Protein 1Y7N (pdb70)

Solvent-accessible surface area: 5047 Å² total; per-residue (Å²): 178,60,155,75,101,39,54,72,0,68,0,154,5,81,64,84,228,116,119,18,22,22,61,26,105,96,0,59,2,75,55,31,134,160,55,15,23,0,49,192,12,32,0,101,80,33,28,46,1,17,30,0,69,63,90,72,0,79,97,30,84,96,111,87,1,61,110,38,4,40,84,18,64,22,99,0,99,0,48,0,37,62,37,109

Sequence (84 aa):
ETMGNVTTVLIRRPDLRYQLGFSVQNGIICSLMRGGIAERGGVRVGHRIIEINGQSVVATPHEKIVHILSNAVGEIHMKTMPAAETMGNVTTVLIRRPDLRYQLGFSVQNGIICSLMRGGIAERGGVRVGHRIIEINGQSVVATPHEKIVHILSNAVGEIHMKTMPAAETMGNVTTVLIRRPDLRYQLGFSVQNGIICSLMRGGIAERGGVRVGHRIIEINGQSVVATPHEKIVHILSNAVGEIHMKTMPAAETMGNVTTVLIRRPDLRYQLGFSVQNGIICSLMRGGIAERGGVRVGHRIIEINGQSVVATPHEKIVHILSNAVGEIHMKTMPAAETMGNVTTVLIRRPDLRYQLGFSVQNGIICSLMRGGIAERGGVRVGHRIIEINGQSVVATPHEKIVHILSNAVGEIHMKTMPAAETMGNVTTVLIRRPDLRYQLGFSVQNGIICSLMRGGIAERGGVRVGHRIIEINGQSVVATPHEKIVHILSNAVGEIHMKTMPAAETMGNVTTVLIRRPDLRYQLGFSVQNGIICSLMRGGIAERGGVRVGHRIIEINGQSVVATPHEKIVHILSNAVGEIHMKTMPAAETMGNVTTVLIRRPDLRYQLGFSVQNGIICSLMRGGIAERGGVRVGHRIIEINGQSVVATPHEKIVHILSNAVGEIHMKTMPAAETMGNVTTVLIRRPDLRYQLGFSVQNGIICSLMRGGIAERGGVRVGHRIIEINGQSVVATPHEKIVHILSNAVGEIHMKTMPAAETMGNVTTVLIRRPDLRYQLGFSVQNGIICSLMRGGIAERGGVRVGHRIIEINGQSVVATPHEKIVHILSNAVGEIHMKTMPAAETMGNVTTVLIRRPDLRYQLGFSVQNGIICSLMRGGIAERGGVRVGHRIIEINGQSVVATPHEKIVHILSNAVGEIHMKTMPAAETMGNVTTVLIRRPDLRYQLGFSVQNGIICSLMRGGIAERGGVRVGHRIIEINGQSVVATPHEKIVHILSNAVGEIHMKTMPAAETMGNVTTVLIRRPDLRYQLGFSVQNGIICSLMRGGIAERGGVRVGHRIIEINGQSVVATPHEKIVHILSNAVGEIHMKTMPAAETMGNVTTVLIRRPDLRYQLGFSVQNGIICSLMRGGIAERGGVRVGHRIIEINGQSVVATPHEKIVHILSNAVGEIHMKTMPAAETMGNVTTVLIRRPDLRYQLGFSVQNGIICSLMRGGIAERGGVRVGHRIIEINGQSVVATPHEKIVHILSNAVGEIHMKTMPAAETMGNVTTVLIRRPDLRYQLGFSVQNGIICSLMRGGIAERGGVRVGHRIIEINGQSVVATPHEKIVHILSNAVGEIHMKTMPAAETMGNVTTVLIRRPDLRYQLGFSVQNGIICSLMRGGIAERGGVRVGHRIIEINGQSVVATPHEKIVHILSNAVGEIHMKTMPAAETMGNVTTVLIRRPDLRYQLGFSVQNGIICSLMRGGIAERGGVRVGHRIIEINGQSVVATPHEKIVHILSNAVGEIHMKTMPAAETMGNVTTVLIRRPDLRYQLGFSVQNGIICSLMRGGIAERGGVRVGHRIIEINGQSVVATPHEKIVHILSNAVGEIHMKTMPAAETMGNVTTVLIRRPDLRYQLGFSVQNGIICSLMRGGIAERGGVRVGHRIIEINGQSVVATPHEKIVHILSNAVGEIHMKTMPAA

Organism: Homo sapiens (NCBI:txid9606)

Secondary structure (DSSP, 8-state):
---SS-EEEEEEESSTTS---EEEETTEEEEE-TTSHHHHHT--SS-EEEEETTEE-TTS-HHHHHHHHHH--EEEEEEEE---

Structure (mmCIF, N/CA/C/O backbone):
data_1Y7N
#
_entry.id   1Y7N
#
loop_
_atom_site.group_PDB
_atom_site.id
_atom_site.type_symbol
_atom_site.label_atom_id
_atom_site.label_alt_id
_atom_site.label_comp_id
_atom_site.label_asym_id
_atom_site.label_entity_id
_atom_site.label_seq_id
_atom_site.pdbx_PDB_ins_code
_atom_site.Cartn_x
_atom_site.Cartn_y
_atom_site.Cartn_z
_atom_site.occupancy
_atom_site.B_iso_or_equiv
_atom_site.auth_seq_id
_atom_site.auth_comp_id
_atom_site.auth_asym_id
_atom_site.auth_atom_id
_atom_site.pdbx_PDB_model_num
ATOM 1 N N . GLU A 1 7 ? 19.697 -1.073 11.844 1.00 0.00 7 GLU A N 1
ATOM 2 C CA . GLU A 1 7 ? 18.644 -2.060 12.044 1.00 0.00 7 GLU A CA 1
ATOM 3 C C . GLU A 1 7 ? 17.676 -1.968 10.897 1.00 0.00 7 GLU A C 1
ATOM 4 O O . GLU A 1 7 ? 17.705 -0.975 10.157 1.00 0.00 7 GLU A O 1
ATOM 16 N N . THR A 1 8 ? 16.840 -2.990 10.746 1.00 0.00 8 THR A N 1
ATOM 17 C CA . THR A 1 8 ? 15.864 -3.074 9.686 1.00 0.00 8 THR A CA 1
ATOM 18 C C . THR A 1 8 ? 16.568 -3.075 8.314 1.00 0.00 8 THR A C 1
ATOM 19 O O . THR A 1 8 ? 16.678 -2.042 7.626 1.00 0.00 8 THR A O 1
ATOM 30 N N . MET A 1 9 ? 17.119 -4.216 7.976 1.00 0.00 9 MET A N 1
ATOM 31 C CA . MET A 1 9 ? 17.915 -4.365 6.772 1.00 0.00 9 MET A CA 1
ATOM 32 C C . MET A 1 9 ? 17.295 -5.392 5.841 1.00 0.00 9 MET A C 1
ATOM 33 O O . MET A 1 9 ? 16.749 -6.403 6.295 1.00 0.00 9 MET A O 1
ATOM 47 N N . GLY A 1 10 ? 17.352 -5.123 4.563 1.00 0.00 10 GLY A N 1
ATOM 48 C CA . GLY A 1 10 ? 17.012 -6.115 3.588 1.00 0.00 10 GLY A CA 1
ATOM 49 C C . GLY A 1 10 ? 15.608 -6.039 3.103 1.00 0.00 10 GLY A C 1
ATOM 50 O O . GLY A 1 10 ? 15.151 -4.995 2.628 1.00 0.00 10 GLY A O 1
ATOM 54 N N . ASN A 1 11 ? 14.919 -7.132 3.205 1.00 0.00 11 ASN A N 1
ATOM 55 C CA . ASN A 1 11 ? 13.574 -7.209 2.716 1.00 0.00 11 ASN A CA 1
ATOM 56 C C . ASN A 1 11 ? 12.600 -6.975 3.821 1.00 0.00 11 ASN A C 1
ATOM 57 O O . ASN A 1 11 ? 12.214 -7.891 4.536 1.00 0.00 11 ASN A O 1
ATOM 68 N N . VAL A 1 12 ? 12.236 -5.742 3.971 1.00 0.00 12 VAL A N 1
ATOM 69 C CA . VAL A 1 12 ? 11.342 -5.314 4.976 1.00 0.00 12 VAL A CA 1
ATOM 70 C C . VAL A 1 12 ? 10.259 -4.506 4.334 1.00 0.00 12 VAL A C 1
ATOM 71 O O . VAL A 1 12 ? 10.507 -3.570 3.565 1.00 0.00 12 VAL A O 1
ATOM 84 N N . THR A 1 13 ? 9.106 -4.901 4.614 1.00 0.00 13 THR A N 1
ATOM 85 C CA . THR A 1 13 ? 7.932 -4.336 4.133 1.00 0.00 13 THR A CA 1
ATOM 86 C C . THR A 1 13 ? 7.155 -3.816 5.318 1.00 0.00 13 THR A C 1
ATOM 87 O O . THR A 1 13 ? 6.625 -4.593 6.135 1.00 0.00 13 THR A O 1
ATOM 98 N N . THR A 1 14 ? 7.132 -2.549 5.445 1.00 0.00 14 THR A N 1
ATOM 99 C CA . THR A 1 14 ? 6.464 -1.931 6.510 1.00 0.00 14 THR A CA 1
ATOM 100 C C . THR A 1 14 ? 4.962 -1.891 6.226 1.00 0.00 14 THR A C 1
ATOM 101 O O . THR A 1 14 ? 4.525 -1.682 5.076 1.00 0.00 14 THR A O 1
ATOM 112 N N . VAL A 1 15 ? 4.200 -2.117 7.244 1.00 0.00 15 VAL A N 1
ATOM 113 C CA . VAL A 1 15 ? 2.786 -2.153 7.165 1.00 0.00 15 VAL A CA 1
ATOM 114 C C . VAL A 1 15 ? 2.218 -1.154 8.097 1.00 0.00 15 VAL A C 1
ATOM 115 O O . VAL A 1 15 ? 2.707 -0.996 9.220 1.00 0.00 15 VAL A O 1
ATOM 128 N N . LEU A 1 16 ? 1.242 -0.447 7.643 1.00 0.00 16 LEU A N 1
ATOM 129 C CA . LEU A 1 16 ? 0.552 0.423 8.489 1.00 0.00 16 LEU A CA 1
ATOM 130 C C . LEU A 1 16 ? -0.865 -0.032 8.622 1.00 0.00 16 LEU A C 1
ATOM 131 O O . LEU A 1 16 ? -1.625 -0.045 7.654 1.00 0.00 16 LEU A O 1
ATOM 147 N N . ILE A 1 17 ? -1.207 -0.390 9.787 1.00 0.00 17 ILE A N 1
ATOM 148 C CA . ILE A 1 17 ? -2.533 -0.763 10.110 1.00 0.00 17 ILE A CA 1
ATOM 149 C C . ILE A 1 17 ? -3.175 0.422 10.732 1.00 0.00 17 ILE A C 1
ATOM 150 O O . ILE A 1 17 ? -2.558 1.095 11.537 1.00 0.00 17 ILE A O 1
ATOM 166 N N . ARG A 1 18 ? -4.335 0.763 10.275 1.00 0.00 18 ARG A N 1
ATOM 167 C CA . ARG A 1 18 ? -5.070 1.767 10.933 1.00 0.00 18 ARG A CA 1
ATOM 168 C C . ARG A 1 18 ? -6.311 1.170 11.481 1.00 0.00 18 ARG A C 1
ATOM 169 O O . ARG A 1 18 ? -7.286 0.903 10.773 1.00 0.00 18 ARG A O 1
ATOM 190 N N . ARG A 1 19 ? -6.239 0.935 12.732 1.00 0.00 19 ARG A N 1
ATOM 191 C CA . ARG A 1 19 ? -7.260 0.265 13.474 1.00 0.00 19 ARG A CA 1
ATOM 192 C C . ARG A 1 19 ? -8.134 1.247 14.257 1.00 0.00 19 ARG A C 1
ATOM 193 O O . ARG A 1 19 ? -7.638 1.981 15.105 1.00 0.00 19 ARG A O 1
ATOM 214 N N . PRO A 1 20 ? -9.439 1.277 13.974 1.00 0.00 20 PRO A N 1
ATOM 215 C CA . PRO A 1 20 ? -10.395 2.143 14.690 1.00 0.00 20 PRO A CA 1
ATOM 216 C C . PRO A 1 20 ? -10.453 1.853 16.206 1.00 0.00 20 PRO A C 1
ATOM 217 O O . PRO A 1 20 ? -10.362 2.769 17.022 1.00 0.00 20 PRO A O 1
ATOM 228 N N . ASP A 1 21 ? -10.578 0.582 16.564 1.00 0.00 21 ASP A N 1
ATOM 229 C CA . ASP A 1 21 ? -10.701 0.159 17.961 1.00 0.00 21 ASP A CA 1
ATOM 230 C C . ASP A 1 21 ? -10.477 -1.346 18.061 1.00 0.00 21 ASP A C 1
ATOM 231 O O . ASP A 1 21 ? -10.178 -2.000 17.044 1.00 0.00 21 ASP A O 1
ATOM 240 N N . LEU A 1 22 ? -10.653 -1.904 19.253 1.00 0.00 22 LEU A N 1
ATOM 241 C CA . LEU A 1 22 ? -10.333 -3.297 19.530 1.00 0.00 22 LEU A CA 1
ATOM 242 C C . LEU A 1 22 ? -11.290 -4.297 18.949 1.00 0.00 22 LEU A C 1
ATOM 243 O O . LEU A 1 22 ? -10.991 -5.495 18.917 1.00 0.00 22 LEU A O 1
ATOM 259 N N . ARG A 1 23 ? -12.404 -3.845 18.475 1.00 0.00 23 ARG A N 1
ATOM 260 C CA . ARG A 1 23 ? -13.356 -4.744 17.857 1.00 0.00 23 ARG A CA 1
ATOM 261 C C . ARG A 1 23 ? -13.048 -4.935 16.399 1.00 0.00 23 ARG A C 1
ATOM 262 O O . ARG A 1 23 ? -13.555 -5.853 15.741 1.00 0.00 23 ARG A O 1
ATOM 283 N N . TYR A 1 24 ? -12.180 -4.095 15.906 1.00 0.00 24 TYR A N 1
ATOM 284 C CA . TYR A 1 24 ? -11.692 -4.230 14.572 1.00 0.00 24 TYR A CA 1
ATOM 285 C C . TYR A 1 24 ? -10.402 -4.933 14.670 1.00 0.00 24 TYR A C 1
ATOM 286 O O . TYR A 1 24 ? -9.380 -4.313 14.887 1.00 0.00 24 TYR A O 1
ATOM 304 N N . GLN A 1 25 ? -10.444 -6.217 14.613 1.00 0.00 25 GLN A N 1
ATOM 305 C CA . GLN A 1 25 ? -9.257 -6.975 14.746 1.00 0.00 25 GLN A CA 1
ATOM 306 C C . GLN A 1 25 ? -8.476 -6.939 13.465 1.00 0.00 25 GLN A C 1
ATOM 307 O O . GLN A 1 25 ? -9.037 -6.625 12.408 1.00 0.00 25 GLN A O 1
ATOM 321 N N . LEU A 1 26 ? -7.209 -7.278 13.577 1.00 0.00 26 LEU A N 1
ATOM 322 C CA . LEU A 1 26 ? -6.199 -7.151 12.523 1.00 0.00 26 LEU A CA 1
ATOM 323 C C . LEU A 1 26 ? -6.717 -7.668 11.186 1.00 0.00 26 LEU A C 1
ATOM 324 O O . LEU A 1 26 ? -6.619 -6.988 10.168 1.00 0.00 26 LEU A O 1
ATOM 340 N N . GLY A 1 27 ? -7.286 -8.844 11.195 1.00 0.00 27 GLY A N 1
ATOM 341 C CA . GLY A 1 27 ? -7.822 -9.382 9.982 1.00 0.00 27 GLY A CA 1
ATOM 342 C C . GLY A 1 27 ? -6.861 -10.320 9.325 1.00 0.00 27 GLY A C 1
ATOM 343 O O . GLY A 1 27 ? -7.014 -10.655 8.159 1.00 0.00 27 GLY A O 1
ATOM 347 N N . PHE A 1 28 ? -5.851 -10.717 10.049 1.00 0.00 28 PHE A N 1
ATOM 348 C CA . PHE A 1 28 ? -4.934 -11.686 9.545 1.00 0.00 28 PHE A CA 1
ATOM 349 C C . PHE A 1 28 ? -4.623 -12.672 10.639 1.00 0.00 28 PHE A C 1
ATOM 350 O O . PHE A 1 28 ? -4.661 -12.331 11.830 1.00 0.00 28 PHE A O 1
ATOM 367 N N . SER A 1 29 ? -4.369 -13.869 10.255 1.00 0.00 29 SER A N 1
ATOM 368 C CA . SER A 1 29 ? -4.058 -14.917 11.173 1.00 0.00 29 SER A CA 1
ATOM 369 C C . SER A 1 29 ? -2.556 -15.034 11.249 1.00 0.00 29 SER A C 1
ATOM 370 O O . SER A 1 29 ? -1.899 -15.241 10.218 1.00 0.00 29 SER A O 1
ATOM 378 N N . VAL A 1 30 ? -2.007 -14.900 12.419 1.00 0.00 30 VAL A N 1
ATOM 379 C CA . VAL A 1 30 ? -0.586 -14.959 12.559 1.00 0.00 30 VAL A CA 1
ATOM 380 C C . VAL A 1 30 ? -0.236 -16.100 13.499 1.00 0.00 30 VAL A C 1
ATOM 381 O O . VAL A 1 30 ? -0.982 -16.392 14.439 1.00 0.00 30 VAL A O 1
ATOM 394 N N . GLN A 1 31 ? 0.831 -16.775 13.224 1.00 0.00 31 GLN A N 1
ATOM 395 C CA . GLN A 1 31 ? 1.316 -17.777 14.117 1.00 0.00 31 GLN A CA 1
ATOM 396 C C . GLN A 1 31 ? 2.786 -17.541 14.335 1.00 0.00 31 GLN A C 1
ATOM 397 O O . GLN A 1 31 ? 3.561 -17.526 13.390 1.00 0.00 31 GLN A O 1
ATOM 411 N N . ASN A 1 32 ? 3.137 -17.202 15.574 1.00 0.00 32 ASN A N 1
ATOM 412 C CA . ASN A 1 32 ? 4.547 -16.972 15.989 1.00 0.00 32 ASN A CA 1
ATOM 413 C C . ASN A 1 32 ? 5.170 -15.777 15.295 1.00 0.00 32 ASN A C 1
ATOM 414 O O . ASN A 1 32 ? 6.371 -15.590 15.338 1.00 0.00 32 ASN A O 1
ATOM 425 N N . GLY A 1 33 ? 4.339 -14.962 14.685 1.00 0.00 33 GLY A N 1
ATOM 426 C CA . GLY A 1 33 ? 4.829 -13.804 13.996 1.00 0.00 33 GLY A CA 1
ATOM 427 C C . GLY A 1 33 ? 4.744 -13.967 12.500 1.00 0.00 33 GLY A C 1
ATOM 428 O O . GLY A 1 33 ? 5.041 -13.056 11.760 1.00 0.00 33 GLY A O 1
ATOM 432 N N . ILE A 1 34 ? 4.316 -15.119 12.045 1.00 0.00 34 ILE A N 1
ATOM 433 C CA . ILE A 1 34 ? 4.211 -15.353 10.613 1.00 0.00 34 ILE A CA 1
ATOM 434 C C . ILE A 1 34 ? 2.754 -15.420 10.183 1.00 0.00 34 ILE A C 1
ATOM 435 O O . ILE A 1 34 ? 1.948 -16.175 10.746 1.00 0.00 34 ILE A O 1
ATOM 451 N N . ILE A 1 35 ? 2.430 -14.583 9.235 1.00 0.00 35 ILE A N 1
ATOM 452 C CA . ILE A 1 35 ? 1.103 -14.443 8.684 1.00 0.00 35 ILE A CA 1
ATOM 453 C C . ILE A 1 35 ? 0.723 -15.682 7.880 1.00 0.00 35 ILE A C 1
ATOM 454 O O . ILE A 1 35 ? 1.367 -16.002 6.863 1.00 0.00 35 ILE A O 1
ATOM 470 N N . CYS A 1 36 ? -0.297 -16.363 8.340 1.00 0.00 36 CYS A N 1
ATOM 471 C CA . CYS A 1 36 ? -0.771 -17.591 7.738 1.00 0.00 36 CYS A CA 1
ATOM 472 C C . CYS A 1 36 ? -1.960 -17.339 6.805 1.00 0.00 36 CYS A C 1
ATOM 473 O O . CYS A 1 36 ? -2.118 -18.014 5.797 1.00 0.00 36 CYS A O 1
ATOM 481 N N . SER A 1 37 ? -2.776 -16.354 7.121 1.00 0.00 37 SER A N 1
ATOM 482 C CA . SER A 1 37 ? -3.966 -16.102 6.343 1.00 0.00 37 SER A CA 1
ATOM 483 C C . SER A 1 37 ? -4.369 -14.642 6.492 1.00 0.00 37 SER A C 1
ATOM 484 O O . SER A 1 37 ? -4.042 -14.017 7.505 1.00 0.00 37 SER A O 1
ATOM 492 N N . LEU A 1 38 ? -5.052 -14.111 5.493 1.00 0.00 38 LEU A N 1
ATOM 493 C CA . LEU A 1 38 ? -5.488 -12.729 5.476 1.00 0.00 38 LEU A CA 1
ATOM 494 C C . LEU A 1 38 ? -6.963 -12.638 5.081 1.00 0.00 38 LEU A C 1
ATOM 495 O O . LEU A 1 38 ? -7.393 -13.244 4.085 1.00 0.00 38 LEU A O 1
ATOM 511 N N . MET A 1 39 ? -7.729 -11.906 5.843 1.00 0.00 39 MET A N 1
ATOM 512 C CA . MET A 1 39 ? -9.111 -11.678 5.520 1.00 0.00 39 MET A CA 1
ATOM 513 C C . MET A 1 39 ? -9.195 -10.506 4.550 1.00 0.00 39 MET A C 1
ATOM 514 O O . MET A 1 39 ? -8.819 -9.371 4.888 1.00 0.00 39 MET A O 1
ATOM 528 N N . ARG A 1 40 ? -9.652 -10.780 3.351 1.00 0.00 40 ARG A N 1
ATOM 529 C CA . ARG A 1 40 ? -9.744 -9.779 2.320 1.00 0.00 40 ARG A CA 1
ATOM 530 C C . ARG A 1 40 ? -10.866 -8.823 2.701 1.00 0.00 40 ARG A C 1
ATOM 531 O O . ARG A 1 40 ? -11.937 -9.259 3.130 1.00 0.00 40 ARG A O 1
ATOM 552 N N . GLY A 1 41 ? -10.623 -7.550 2.573 1.00 0.00 41 GLY A N 1
ATOM 553 C CA . GLY A 1 41 ? -11.582 -6.562 2.993 1.00 0.00 41 GLY A CA 1
ATOM 554 C C . GLY A 1 41 ? -11.345 -6.120 4.421 1.00 0.00 41 GLY A C 1
ATOM 555 O O . GLY A 1 41 ? -12.038 -5.236 4.933 1.00 0.00 41 GLY A O 1
ATOM 559 N N . GLY A 1 42 ? -10.369 -6.723 5.064 1.00 0.00 42 GLY A N 1
ATOM 560 C CA . GLY A 1 42 ? -10.058 -6.382 6.427 1.00 0.00 42 GLY A CA 1
ATOM 561 C C . GLY A 1 42 ? -9.003 -5.309 6.498 1.00 0.00 42 GLY A C 1
ATOM 562 O O . GLY A 1 42 ? -8.358 -4.998 5.479 1.00 0.00 42 GLY A O 1
ATOM 566 N N . ILE A 1 43 ? -8.801 -4.748 7.684 1.00 0.00 43 ILE A N 1
ATOM 567 C CA . ILE A 1 43 ? -7.806 -3.694 7.879 1.00 0.00 43 ILE A CA 1
ATOM 568 C C . ILE A 1 43 ? -6.408 -4.116 7.470 1.00 0.00 43 ILE A C 1
ATOM 569 O O . ILE A 1 43 ? -5.666 -3.321 6.922 1.00 0.00 43 ILE A O 1
ATOM 585 N N . ALA A 1 44 ? -6.060 -5.366 7.717 1.00 0.00 44 ALA A N 1
ATOM 586 C CA . ALA A 1 44 ? -4.745 -5.886 7.376 1.00 0.00 44 ALA A CA 1
ATOM 587 C C . ALA A 1 44 ? -4.474 -5.833 5.881 1.00 0.00 44 ALA A C 1
ATOM 588 O O . ALA A 1 44 ? -3.348 -5.546 5.458 1.00 0.00 44 ALA A O 1
ATOM 595 N N . GLU A 1 45 ? -5.503 -6.055 5.081 1.00 0.00 45 GLU A N 1
ATOM 596 C CA . GLU A 1 45 ? -5.357 -6.002 3.638 1.00 0.00 45 GLU A CA 1
ATOM 597 C C . GLU A 1 45 ? -5.037 -4.565 3.246 1.00 0.00 45 GLU A C 1
ATOM 598 O O . GLU A 1 45 ? -4.162 -4.299 2.413 1.00 0.00 45 GLU A O 1
ATOM 610 N N . ARG A 1 46 ? -5.735 -3.656 3.901 1.00 0.00 46 ARG A N 1
ATOM 611 C CA . ARG A 1 46 ? -5.569 -2.216 3.699 1.00 0.00 46 ARG A CA 1
ATOM 612 C C . ARG A 1 46 ? -4.192 -1.779 4.187 1.00 0.00 46 ARG A C 1
ATOM 613 O O . ARG A 1 46 ? -3.579 -0.849 3.645 1.00 0.00 46 ARG A O 1
ATOM 634 N N . GLY A 1 47 ? -3.714 -2.466 5.203 1.00 0.00 47 GLY A N 1
ATOM 635 C CA . GLY A 1 47 ? -2.424 -2.194 5.781 1.00 0.00 47 GLY A CA 1
ATOM 636 C C . GLY A 1 47 ? -1.280 -2.599 4.879 1.00 0.00 47 GLY A C 1
ATOM 637 O O . GLY A 1 47 ? -0.183 -2.016 4.943 1.00 0.00 47 GLY A O 1
ATOM 641 N N . GLY A 1 48 ? -1.527 -3.581 4.038 1.00 0.00 48 GLY A N 1
ATOM 642 C CA . GLY A 1 48 ? -0.501 -4.057 3.141 1.00 0.00 48 GLY A CA 1
ATOM 643 C C . GLY A 1 48 ? 0.086 -5.347 3.636 1.00 0.00 48 GLY A C 1
ATOM 644 O O . GLY A 1 48 ? 1.208 -5.722 3.283 1.00 0.00 48 GLY A O 1
ATOM 648 N N . VAL A 1 49 ? -0.670 -6.021 4.470 1.00 0.00 49 VAL A N 1
ATOM 649 C CA . VAL A 1 49 ? -0.281 -7.276 5.020 1.00 0.00 49 VAL A CA 1
ATOM 650 C C . VAL A 1 49 ? -0.492 -8.354 3.963 1.00 0.00 49 VAL A C 1
ATOM 651 O O . VAL A 1 49 ? -1.483 -8.321 3.221 1.00 0.00 49 VAL A O 1
ATOM 664 N N . ARG A 1 50 ? 0.458 -9.248 3.850 1.00 0.00 50 ARG A N 1
ATOM 665 C CA . ARG A 1 50 ? 0.386 -10.363 2.933 1.00 0.00 50 ARG A CA 1
ATOM 666 C C . ARG A 1 50 ? 0.843 -11.598 3.623 1.00 0.00 50 ARG A C 1
ATOM 667 O O . ARG A 1 50 ? 1.725 -11.556 4.496 1.00 0.00 50 ARG A O 1
ATOM 688 N N . VAL A 1 51 ? 0.248 -12.669 3.238 1.00 0.00 51 VAL A N 1
ATOM 689 C CA . VAL A 1 51 ? 0.519 -13.973 3.775 1.00 0.00 51 VAL A CA 1
ATOM 690 C C . VAL A 1 51 ? 1.909 -14.410 3.375 1.00 0.00 51 VAL A C 1
ATOM 691 O O . VAL A 1 51 ? 2.358 -14.131 2.248 1.00 0.00 51 VAL A O 1
ATOM 704 N N . GLY A 1 52 ? 2.601 -15.047 4.292 1.00 0.00 52 GLY A N 1
ATOM 705 C CA . GLY A 1 52 ? 3.941 -15.469 4.018 1.00 0.00 52 GLY A CA 1
ATOM 706 C C . GLY A 1 52 ? 4.898 -14.388 4.408 1.00 0.00 52 GLY A C 1
ATOM 707 O O . GLY A 1 52 ? 5.979 -14.248 3.839 1.00 0.00 52 GLY A O 1
ATOM 711 N N . HIS A 1 53 ? 4.461 -13.573 5.332 1.00 0.00 53 HIS A N 1
ATOM 712 C CA . HIS A 1 53 ? 5.264 -12.519 5.877 1.00 0.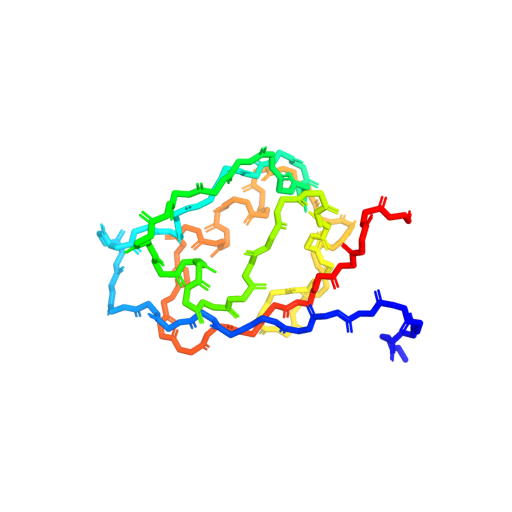00 53 HIS A CA 1
ATOM 713 C C . HIS A 1 53 ? 5.448 -12.717 7.350 1.00 0.00 53 HIS A C 1
ATOM 714 O O . HIS A 1 53 ? 4.556 -13.210 8.036 1.00 0.00 53 HIS A O 1
ATOM 729 N N . ARG A 1 54 ? 6.604 -12.351 7.813 1.00 0.00 54 ARG A N 1
ATOM 730 C CA . ARG A 1 54 ? 6.961 -12.449 9.204 1.00 0.00 54 ARG A CA 1
ATOM 731 C C . ARG A 1 54 ? 6.976 -11.064 9.787 1.00 0.00 54 ARG A C 1
ATOM 732 O O . ARG A 1 54 ? 7.644 -10.177 9.248 1.00 0.00 54 ARG A O 1
ATOM 753 N N . ILE A 1 55 ? 6.217 -10.876 10.821 1.00 0.00 55 ILE A N 1
ATOM 754 C CA . ILE A 1 55 ? 6.158 -9.611 11.544 1.00 0.00 55 ILE A CA 1
ATOM 755 C C . ILE A 1 55 ? 7.454 -9.471 12.338 1.00 0.00 55 ILE A C 1
ATOM 756 O O . ILE A 1 55 ? 7.732 -10.279 13.219 1.00 0.00 55 ILE A O 1
ATOM 772 N N . ILE A 1 56 ? 8.258 -8.495 12.009 1.00 0.00 56 ILE A N 1
ATOM 773 C CA . ILE A 1 56 ? 9.499 -8.323 12.693 1.00 0.00 56 ILE A CA 1
ATOM 774 C C . ILE A 1 56 ? 9.471 -7.175 13.699 1.00 0.00 56 ILE A C 1
ATOM 775 O O . ILE A 1 56 ? 10.278 -7.142 14.632 1.00 0.00 56 ILE A O 1
ATOM 791 N N . GLU A 1 57 ? 8.505 -6.283 13.563 1.00 0.00 57 GLU A N 1
ATOM 792 C CA . GLU A 1 57 ? 8.391 -5.151 14.481 1.00 0.00 57 GLU A CA 1
ATOM 793 C C . GLU A 1 57 ? 6.960 -4.690 14.535 1.00 0.00 57 GLU A C 1
ATOM 794 O O . GLU A 1 57 ? 6.243 -4.812 13.543 1.00 0.00 57 GLU A O 1
ATOM 806 N N . ILE A 1 58 ? 6.546 -4.213 15.701 1.00 0.00 58 ILE A N 1
ATOM 807 C CA . ILE A 1 58 ? 5.211 -3.692 15.939 1.00 0.00 58 ILE A CA 1
ATOM 808 C C . ILE A 1 58 ? 5.309 -2.440 16.820 1.00 0.00 58 ILE A C 1
ATOM 809 O O . ILE A 1 58 ? 5.817 -2.504 17.947 1.00 0.00 58 ILE A O 1
ATOM 825 N N . ASN A 1 59 ? 4.844 -1.324 16.291 1.00 0.00 59 ASN A N 1
ATOM 826 C CA . ASN A 1 59 ? 4.800 -0.005 16.964 1.00 0.00 59 ASN A CA 1
ATOM 827 C C . ASN A 1 59 ? 6.085 0.405 17.671 1.00 0.00 59 ASN A C 1
ATOM 828 O O . ASN A 1 59 ? 6.055 1.118 18.688 1.00 0.00 59 ASN A O 1
ATOM 839 N N . GLY A 1 60 ? 7.207 0.006 17.128 1.00 0.00 60 GLY A N 1
ATOM 840 C CA . GLY A 1 60 ? 8.466 0.435 17.676 1.00 0.00 60 GLY A CA 1
ATOM 841 C C . GLY A 1 60 ? 9.185 -0.627 18.466 1.00 0.00 60 GLY A C 1
ATOM 842 O O . GLY A 1 60 ? 10.259 -0.364 19.007 1.00 0.00 60 GLY A O 1
ATOM 846 N N . GLN A 1 61 ? 8.601 -1.801 18.592 1.00 0.00 61 GLN A N 1
ATOM 847 C CA . GLN A 1 61 ? 9.285 -2.884 19.266 1.00 0.00 61 GLN A CA 1
ATOM 848 C C . GLN A 1 61 ? 9.464 -4.039 18.327 1.00 0.00 61 GLN A C 1
ATOM 849 O O . GLN A 1 61 ? 8.504 -4.475 17.674 1.00 0.00 61 GLN A O 1
ATOM 863 N N . SER A 1 62 ? 10.688 -4.473 18.191 1.00 0.00 62 SER A N 1
ATOM 864 C CA . SER A 1 62 ? 11.010 -5.606 17.379 1.00 0.00 62 SER A CA 1
ATOM 865 C C . SER A 1 62 ? 10.450 -6.847 18.062 1.00 0.00 62 SER A C 1
ATOM 866 O O . SER A 1 62 ? 10.923 -7.249 19.130 1.00 0.00 62 SER A O 1
ATOM 874 N N . VAL A 1 63 ? 9.440 -7.438 17.471 1.00 0.00 63 VAL A N 1
ATOM 875 C CA . VAL A 1 63 ? 8.761 -8.546 18.067 1.00 0.00 63 VAL A CA 1
ATOM 876 C C . VAL A 1 63 ? 9.188 -9.824 17.412 1.00 0.00 63 VAL A C 1
ATOM 877 O O . VAL A 1 63 ? 8.619 -10.879 17.634 1.00 0.00 63 VAL A O 1
ATOM 890 N N . VAL A 1 64 ? 10.248 -9.731 16.664 1.00 0.00 64 VAL A N 1
ATOM 891 C CA . VAL A 1 64 ? 10.738 -10.844 15.923 1.00 0.00 64 VAL A CA 1
ATOM 892 C C . VAL A 1 64 ? 11.400 -11.889 16.849 1.00 0.00 64 VAL A C 1
ATOM 893 O O . VAL A 1 64 ? 11.627 -13.037 16.462 1.00 0.00 64 VAL A O 1
ATOM 906 N N . ALA A 1 65 ? 11.695 -11.490 18.060 1.00 0.00 65 ALA A N 1
ATOM 907 C CA . ALA A 1 65 ? 12.239 -12.392 19.044 1.00 0.00 65 ALA A CA 1
ATOM 908 C C . ALA A 1 65 ? 11.266 -12.506 20.209 1.00 0.00 65 ALA A C 1
ATOM 909 O O . ALA A 1 65 ? 11.596 -13.010 21.283 1.00 0.00 65 ALA A O 1
ATOM 916 N N . THR A 1 66 ? 10.069 -12.049 19.973 1.00 0.00 66 THR A N 1
ATOM 917 C CA . THR A 1 66 ? 9.024 -12.041 20.921 1.00 0.00 66 THR A CA 1
ATOM 918 C C . THR A 1 66 ? 8.191 -13.330 20.731 1.00 0.00 66 THR A C 1
ATOM 919 O O . THR A 1 66 ? 8.049 -13.804 19.604 1.00 0.00 66 THR A O 1
ATOM 930 N N . PRO A 1 67 ? 7.740 -13.974 21.821 1.00 0.00 67 PRO A N 1
ATOM 931 C CA . PRO A 1 67 ? 6.938 -15.191 21.721 1.00 0.00 67 PRO A CA 1
ATOM 932 C C . PRO A 1 67 ? 5.516 -14.940 21.173 1.00 0.00 67 PRO A C 1
ATOM 933 O O . PRO A 1 67 ? 5.009 -13.806 21.206 1.00 0.00 67 PRO A O 1
ATOM 944 N N . HIS A 1 68 ? 4.898 -16.027 20.711 1.00 0.00 68 HIS A N 1
ATOM 945 C CA . HIS A 1 68 ? 3.554 -16.094 20.102 1.00 0.00 68 HIS A CA 1
ATOM 946 C C . HIS A 1 68 ? 2.545 -15.246 20.856 1.00 0.00 68 HIS A C 1
ATOM 947 O O . HIS A 1 68 ? 1.898 -14.379 20.275 1.00 0.00 68 HIS A O 1
ATOM 962 N N . GLU A 1 69 ? 2.425 -15.527 22.126 1.00 0.00 69 GLU A N 1
ATOM 963 C CA . GLU A 1 69 ? 1.453 -14.904 22.999 1.00 0.00 69 GLU A CA 1
ATOM 964 C C . GLU A 1 69 ? 1.624 -13.418 23.012 1.00 0.00 69 GLU A C 1
ATOM 965 O O . GLU A 1 69 ? 0.676 -12.678 22.814 1.00 0.00 69 GLU A O 1
ATOM 977 N N . LYS A 1 70 ? 2.846 -13.002 23.244 1.00 0.00 70 LYS A N 1
ATOM 978 C CA . LYS A 1 70 ? 3.194 -11.615 23.318 1.00 0.00 70 LYS A CA 1
ATOM 979 C C . LYS A 1 70 ? 2.849 -10.923 22.038 1.00 0.00 70 LYS A C 1
ATOM 980 O O . LYS A 1 70 ? 2.078 -9.976 22.055 1.00 0.00 70 LYS A O 1
ATOM 999 N N . ILE A 1 71 ? 3.346 -11.452 20.932 1.00 0.00 71 ILE A N 1
ATOM 1000 C CA . ILE A 1 71 ? 3.090 -10.894 19.608 1.00 0.00 71 ILE A CA 1
ATOM 1001 C C . ILE A 1 71 ? 1.579 -10.699 19.379 1.00 0.00 71 ILE A C 1
ATOM 1002 O O . ILE A 1 71 ? 1.128 -9.622 18.961 1.00 0.00 71 ILE A O 1
ATOM 1018 N N . VAL A 1 72 ? 0.809 -11.706 19.742 1.00 0.00 72 VAL A N 1
ATOM 1019 C CA . VAL A 1 72 ? -0.635 -11.665 19.583 1.00 0.00 72 VAL A CA 1
ATOM 1020 C C . VAL A 1 72 ? -1.276 -10.671 20.563 1.00 0.00 72 VAL A C 1
ATOM 1021 O O . VAL A 1 72 ? -2.160 -9.897 20.184 1.00 0.00 72 VAL A O 1
ATOM 1034 N N . HIS A 1 73 ? -0.771 -10.633 21.786 1.00 0.00 73 HIS A N 1
ATOM 1035 C CA . HIS A 1 73 ? -1.342 -9.805 22.846 1.00 0.00 73 HIS A CA 1
ATOM 1036 C C . HIS A 1 73 ? -1.121 -8.334 22.529 1.00 0.00 73 HIS A C 1
ATOM 1037 O O . HIS A 1 73 ? -1.996 -7.489 22.772 1.00 0.00 73 HIS A O 1
ATOM 1052 N N . ILE A 1 74 ? 0.027 -8.053 21.974 1.00 0.00 74 ILE A N 1
ATOM 1053 C CA . ILE A 1 74 ? 0.407 -6.735 21.556 1.00 0.00 74 ILE A CA 1
ATOM 1054 C C . ILE A 1 74 ? -0.472 -6.276 20.402 1.00 0.00 74 ILE A C 1
ATOM 1055 O O . ILE A 1 74 ? -1.065 -5.193 20.464 1.00 0.00 74 ILE A O 1
ATOM 1071 N N . LEU A 1 75 ? -0.605 -7.126 19.381 1.00 0.00 75 LEU A N 1
ATOM 1072 C CA . LEU A 1 75 ? -1.459 -6.818 18.225 1.00 0.00 75 LEU A CA 1
ATOM 1073 C C . LEU A 1 75 ? -2.911 -6.660 18.632 1.00 0.00 75 LEU A C 1
ATOM 1074 O O . LEU A 1 75 ? -3.600 -5.778 18.157 1.00 0.00 75 LEU A O 1
ATOM 1090 N N . SER A 1 76 ? -3.352 -7.502 19.526 1.00 0.00 76 SER A N 1
ATOM 1091 C CA . SER A 1 76 ? -4.712 -7.496 20.012 1.00 0.00 76 SER A CA 1
ATOM 1092 C C . SER A 1 76 ? -5.068 -6.203 20.763 1.00 0.00 76 SER A C 1
ATOM 1093 O O . SER A 1 76 ? -6.227 -5.820 20.794 1.00 0.00 76 SER A O 1
ATOM 1101 N N . ASN A 1 77 ? -4.099 -5.540 21.359 1.00 0.00 77 ASN A N 1
ATOM 1102 C CA . ASN A 1 77 ? -4.415 -4.356 22.163 1.00 0.00 77 ASN A CA 1
ATOM 1103 C C . ASN A 1 77 ? -4.006 -3.047 21.518 1.00 0.00 77 ASN A C 1
ATOM 1104 O O . ASN A 1 77 ? -4.354 -1.978 22.014 1.00 0.00 77 ASN A O 1
ATOM 1115 N N . ALA A 1 78 ? -3.303 -3.118 20.416 1.00 0.00 78 ALA A N 1
ATOM 1116 C CA . ALA A 1 78 ? -2.863 -1.915 19.745 1.00 0.00 78 ALA A CA 1
ATOM 1117 C C . ALA A 1 78 ? -3.875 -1.494 18.699 1.00 0.00 78 ALA A C 1
ATOM 1118 O O . ALA A 1 78 ? -4.393 -2.343 17.961 1.00 0.00 78 ALA A O 1
ATOM 1125 N N . VAL A 1 79 ? -4.183 -0.203 18.654 1.00 0.00 79 VAL A N 1
ATOM 1126 C CA . VAL A 1 79 ? -5.096 0.347 17.657 1.00 0.00 79 VAL A CA 1
ATOM 1127 C C . VAL A 1 79 ? -4.482 1.639 17.091 1.00 0.00 79 VAL A C 1
ATOM 1128 O O . VAL A 1 79 ? -3.406 2.051 17.538 1.00 0.00 79 VAL A O 1
ATOM 1141 N N . GLY A 1 80 ? -5.138 2.255 16.128 1.00 0.00 80 GLY A N 1
ATOM 1142 C CA . GLY A 1 80 ? -4.645 3.473 15.547 1.00 0.00 80 GLY A CA 1
ATOM 1143 C C . GLY A 1 80 ? -3.690 3.182 14.458 1.00 0.00 80 GLY A C 1
ATOM 1144 O O . GLY A 1 80 ? -3.791 2.124 13.827 1.00 0.00 80 GLY A O 1
ATOM 1148 N N . GLU A 1 81 ? -2.790 4.103 14.211 1.00 0.00 81 GLU A N 1
ATOM 1149 C CA . GLU A 1 81 ? -1.744 3.915 13.245 1.00 0.00 81 GLU A CA 1
ATOM 1150 C C . GLU A 1 81 ? -0.694 2.975 13.831 1.00 0.00 81 GLU A C 1
ATOM 1151 O O . GLU A 1 81 ? 0.056 3.335 14.753 1.00 0.00 81 GLU A O 1
ATOM 1163 N N . ILE A 1 82 ? -0.669 1.786 13.307 1.00 0.00 82 ILE A N 1
ATOM 1164 C CA . ILE A 1 82 ? 0.196 0.731 13.779 1.00 0.00 82 ILE A CA 1
ATOM 1165 C C . ILE A 1 82 ? 1.248 0.428 12.747 1.00 0.00 82 ILE A C 1
ATOM 1166 O O . ILE A 1 82 ? 0.932 0.046 11.615 1.00 0.00 82 ILE A O 1
ATOM 1182 N N . HIS A 1 83 ? 2.479 0.606 13.133 1.00 0.00 83 HIS A N 1
ATOM 1183 C CA . HIS A 1 83 ? 3.604 0.396 12.243 1.00 0.00 83 HIS A CA 1
ATOM 1184 C C . HIS A 1 83 ? 4.163 -0.967 12.502 1.00 0.00 83 HIS A C 1
ATOM 1185 O O . HIS A 1 83 ? 4.596 -1.261 13.610 1.00 0.00 83 HIS A O 1
ATOM 1200 N N . MET A 1 84 ? 4.108 -1.803 11.534 1.00 0.00 84 MET A N 1
ATOM 1201 C CA . MET A 1 84 ? 4.718 -3.093 11.639 1.00 0.00 84 MET A CA 1
ATOM 1202 C C . MET A 1 84 ? 5.722 -3.215 10.545 1.00 0.00 84 MET A C 1
ATOM 1203 O O . MET A 1 84 ? 5.625 -2.530 9.539 1.00 0.00 84 MET A O 1
ATOM 1217 N N . LYS A 1 85 ? 6.646 -4.088 10.707 1.00 0.00 85 LYS A N 1
ATOM 1218 C CA . LYS A 1 85 ? 7.634 -4.338 9.707 1.00 0.00 85 LYS A CA 1
ATOM 1219 C C . LYS A 1 85 ? 7.534 -5.781 9.422 1.00 0.00 85 LYS A C 1
ATOM 1220 O O . LYS A 1 85 ? 7.588 -6.583 10.334 1.00 0.00 85 LYS A O 1
ATOM 1239 N N . THR A 1 86 ? 7.322 -6.118 8.224 1.00 0.00 86 THR A N 1
ATOM 1240 C CA . THR A 1 86 ? 7.192 -7.495 7.875 1.00 0.00 86 THR A CA 1
ATOM 1241 C C . THR A 1 86 ? 8.255 -7.876 6.867 1.00 0.00 86 THR A C 1
ATOM 1242 O O . THR A 1 86 ? 8.691 -7.051 6.093 1.00 0.00 86 THR A O 1
ATOM 1253 N N . MET A 1 87 ? 8.686 -9.093 6.896 1.00 0.00 87 MET A N 1
ATOM 1254 C CA . MET A 1 87 ? 9.651 -9.575 5.934 1.00 0.00 87 MET A CA 1
ATOM 1255 C C . MET A 1 87 ? 8.990 -10.715 5.211 1.00 0.00 87 MET A C 1
ATOM 1256 O O . MET A 1 87 ? 7.990 -11.213 5.712 1.00 0.00 87 MET A O 1
ATOM 1270 N N . PRO A 1 88 ? 9.502 -11.179 4.054 1.00 0.00 88 PRO A N 1
ATOM 1271 C CA . PRO A 1 88 ? 8.913 -12.326 3.297 1.00 0.00 88 PRO A CA 1
ATOM 1272 C C . PRO A 1 88 ? 9.110 -13.691 4.014 1.00 0.00 88 PRO A C 1
ATOM 1273 O O . PRO A 1 88 ? 9.175 -14.744 3.371 1.00 0.00 88 PRO A O 1
ATOM 1284 N N . ALA A 1 89 ? 9.190 -13.633 5.352 1.00 0.00 89 ALA A N 1
ATOM 1285 C CA . ALA A 1 89 ? 9.326 -14.785 6.257 1.00 0.00 89 ALA A CA 1
ATOM 1286 C C . ALA A 1 89 ? 10.630 -15.568 6.065 1.00 0.00 89 ALA A C 1
ATOM 1287 O O . ALA A 1 89 ? 10.812 -16.643 6.635 1.00 0.00 89 ALA A O 1
ATOM 1294 N N . ALA A 1 90 ? 11.536 -15.009 5.315 1.00 0.00 90 ALA A N 1
ATOM 1295 C CA . ALA A 1 90 ? 12.820 -15.606 5.106 1.00 0.00 90 ALA A CA 1
ATOM 1296 C C . ALA A 1 90 ? 13.731 -15.124 6.205 1.00 0.00 90 ALA A C 1
ATOM 1297 O O . ALA A 1 90 ? 13.970 -15.875 7.165 1.00 0.00 90 ALA A O 1
ATOM 1305 N N . GLU A 1 7 ? 15.870 -7.960 10.005 1.00 0.00 7 GLU A N 2
ATOM 1306 C CA . GLU A 1 7 ? 15.328 -7.077 11.035 1.00 0.00 7 GLU A CA 2
ATOM 1307 C C . GLU A 1 7 ? 15.551 -5.636 10.563 1.00 0.00 7 GLU A C 2
ATOM 1308 O O . GLU A 1 7 ? 14.631 -4.977 10.111 1.00 0.00 7 GLU A O 2
ATOM 1320 N N . THR A 1 8 ? 16.790 -5.185 10.596 1.00 0.00 8 THR A N 2
ATOM 1321 C CA . THR A 1 8 ? 17.130 -3.868 10.107 1.00 0.00 8 THR A CA 2
ATOM 1322 C C . THR A 1 8 ? 17.173 -3.908 8.576 1.00 0.00 8 THR A C 2
ATOM 1323 O O . THR A 1 8 ? 16.619 -3.039 7.883 1.00 0.00 8 THR A O 2
ATOM 1334 N N . MET A 1 9 ? 17.790 -4.949 8.054 1.00 0.00 9 MET A N 2
ATOM 1335 C CA . MET A 1 9 ? 17.941 -5.099 6.631 1.00 0.00 9 MET A CA 2
ATOM 1336 C C . MET A 1 9 ? 17.140 -6.284 6.146 1.00 0.00 9 MET A C 2
ATOM 1337 O O . MET A 1 9 ? 16.675 -7.113 6.957 1.00 0.00 9 MET A O 2
ATOM 1351 N N . GLY A 1 10 ? 16.966 -6.346 4.855 1.00 0.00 10 GLY A N 2
ATOM 1352 C CA . GLY A 1 10 ? 16.330 -7.456 4.235 1.00 0.00 10 GLY A CA 2
ATOM 1353 C C . GLY A 1 10 ? 15.245 -6.981 3.342 1.00 0.00 10 GLY A C 2
ATOM 1354 O O . GLY A 1 10 ? 15.368 -5.915 2.714 1.00 0.00 10 GLY A O 2
ATOM 1358 N N . ASN A 1 11 ? 14.209 -7.732 3.258 1.00 0.00 11 ASN A N 2
ATOM 1359 C CA . ASN A 1 11 ? 13.058 -7.325 2.526 1.00 0.00 11 ASN A CA 2
ATOM 1360 C C . ASN A 1 11 ? 12.010 -6.986 3.510 1.00 0.00 11 ASN A C 2
ATOM 1361 O O . ASN A 1 11 ? 11.212 -7.820 3.918 1.00 0.00 11 ASN A O 2
ATOM 1372 N N . VAL A 1 12 ? 12.065 -5.779 3.947 1.00 0.00 12 VAL A N 2
ATOM 1373 C CA . VAL A 1 12 ? 11.234 -5.315 4.958 1.00 0.00 12 VAL A CA 2
ATOM 1374 C C . VAL A 1 12 ? 10.179 -4.483 4.358 1.00 0.00 12 VAL A C 2
ATOM 1375 O O . VAL A 1 12 ? 10.416 -3.434 3.765 1.00 0.00 12 VAL A O 2
ATOM 1388 N N . THR A 1 13 ? 9.064 -4.969 4.486 1.00 0.00 13 THR A N 2
ATOM 1389 C CA . THR A 1 13 ? 7.905 -4.399 4.016 1.00 0.00 13 THR A CA 2
ATOM 1390 C C . THR A 1 13 ? 7.137 -3.914 5.218 1.00 0.00 13 THR A C 2
ATOM 1391 O O . THR A 1 13 ? 6.694 -4.712 6.070 1.00 0.00 13 THR A O 2
ATOM 1402 N N . THR A 1 14 ? 7.044 -2.654 5.327 1.00 0.00 14 THR A N 2
ATOM 1403 C CA . THR A 1 14 ? 6.391 -2.057 6.404 1.00 0.00 14 THR A CA 2
ATOM 1404 C C . THR A 1 14 ? 4.895 -2.079 6.171 1.00 0.00 14 THR A C 2
ATOM 1405 O O . THR A 1 14 ? 4.402 -1.929 5.034 1.00 0.00 14 THR A O 2
ATOM 1416 N N . VAL A 1 15 ? 4.199 -2.328 7.206 1.00 0.00 15 VAL A N 2
ATOM 1417 C CA . VAL A 1 15 ? 2.803 -2.355 7.191 1.00 0.00 15 VAL A CA 2
ATOM 1418 C C . VAL A 1 15 ? 2.291 -1.376 8.166 1.00 0.00 15 VAL A C 2
ATOM 1419 O O . VAL A 1 15 ? 2.706 -1.357 9.309 1.00 0.00 15 VAL A O 2
ATOM 1432 N N . LEU A 1 16 ? 1.454 -0.549 7.720 1.00 0.00 16 LEU A N 2
ATOM 1433 C CA . LEU A 1 16 ? 0.793 0.313 8.583 1.00 0.00 16 LEU A CA 2
ATOM 1434 C C . LEU A 1 16 ? -0.634 -0.119 8.624 1.00 0.00 16 LEU A C 2
ATOM 1435 O O . LEU A 1 16 ? -1.296 -0.117 7.627 1.00 0.00 16 LEU A O 2
ATOM 1451 N N . ILE A 1 17 ? -1.077 -0.532 9.730 1.00 0.00 17 ILE A N 2
ATOM 1452 C CA . ILE A 1 17 ? -2.443 -0.930 9.874 1.00 0.00 17 ILE A CA 2
ATOM 1453 C C . ILE A 1 17 ? -3.136 0.202 10.633 1.00 0.00 17 ILE A C 2
ATOM 1454 O O . ILE A 1 17 ? -2.520 0.812 11.516 1.00 0.00 17 ILE A O 2
ATOM 1470 N N . ARG A 1 18 ? -4.319 0.573 10.216 1.00 0.00 18 ARG A N 2
ATOM 1471 C CA . ARG A 1 18 ? -5.066 1.586 10.924 1.00 0.00 18 ARG A CA 2
ATOM 1472 C C . ARG A 1 18 ? -6.234 0.980 11.621 1.00 0.00 18 ARG A C 2
ATOM 1473 O O . ARG A 1 18 ? -7.237 0.617 11.010 1.00 0.00 18 ARG A O 2
ATOM 1494 N N . ARG A 1 19 ? -6.087 0.845 12.893 1.00 0.00 19 ARG A N 2
ATOM 1495 C CA . ARG A 1 19 ? -7.072 0.231 13.703 1.00 0.00 19 ARG A CA 2
ATOM 1496 C C . ARG A 1 19 ? -7.807 1.266 14.546 1.00 0.00 19 ARG A C 2
ATOM 1497 O O . ARG A 1 19 ? -7.203 1.906 15.384 1.00 0.00 19 ARG A O 2
ATOM 1518 N N . PRO A 1 20 ? -9.106 1.474 14.303 1.00 0.00 20 PRO A N 2
ATOM 1519 C CA . PRO A 1 20 ? -9.921 2.429 15.076 1.00 0.00 20 PRO A CA 2
ATOM 1520 C C . PRO A 1 20 ? -9.916 2.137 16.591 1.00 0.00 20 PRO A C 2
ATOM 1521 O O . PRO A 1 20 ? -9.542 2.995 17.392 1.00 0.00 20 PRO A O 2
ATOM 1532 N N . ASP A 1 21 ? -10.286 0.925 16.970 1.00 0.00 21 ASP A N 2
ATOM 1533 C CA . ASP A 1 21 ? -10.381 0.540 18.373 1.00 0.00 21 ASP A CA 2
ATOM 1534 C C . ASP A 1 21 ? -10.372 -0.980 18.459 1.00 0.00 21 ASP A C 2
ATOM 1535 O O . ASP A 1 21 ? -10.181 -1.650 17.433 1.00 0.00 21 ASP A O 2
ATOM 1544 N N . LEU A 1 22 ? -10.589 -1.523 19.649 1.00 0.00 22 LEU A N 2
ATOM 1545 C CA . LEU A 1 22 ? -10.518 -2.953 19.883 1.00 0.00 22 LEU A CA 2
ATOM 1546 C C . LEU A 1 22 ? -11.654 -3.744 19.271 1.00 0.00 22 LEU A C 2
ATOM 1547 O O . LEU A 1 22 ? -11.521 -4.954 19.076 1.00 0.00 22 LEU A O 2
ATOM 1563 N N . ARG A 1 23 ? -12.754 -3.066 18.941 1.00 0.00 23 ARG A N 2
ATOM 1564 C CA . ARG A 1 23 ? -13.876 -3.705 18.222 1.00 0.00 23 ARG A CA 2
ATOM 1565 C C . ARG A 1 23 ? -13.400 -4.195 16.878 1.00 0.00 23 ARG A C 2
ATOM 1566 O O . ARG A 1 23 ? -13.876 -5.205 16.349 1.00 0.00 23 ARG A O 2
ATOM 1587 N N . TYR A 1 24 ? -12.451 -3.485 16.337 1.00 0.00 24 TYR A N 2
ATOM 1588 C CA . TYR A 1 24 ? -11.899 -3.815 15.072 1.00 0.00 24 TYR A CA 2
ATOM 1589 C C . TYR A 1 24 ? -10.698 -4.638 15.329 1.00 0.00 24 TYR A C 2
ATOM 1590 O O . TYR A 1 24 ? -9.895 -4.290 16.174 1.00 0.00 24 TYR A O 2
ATOM 1608 N N . GLN A 1 25 ? -10.585 -5.732 14.678 1.00 0.00 25 GLN A N 2
ATOM 1609 C CA . GLN A 1 25 ? -9.432 -6.545 14.824 1.00 0.00 25 GLN A CA 2
ATOM 1610 C C . GLN A 1 25 ? -8.593 -6.433 13.585 1.00 0.00 25 GLN A C 2
ATOM 1611 O O . GLN A 1 25 ? -9.080 -5.964 12.553 1.00 0.00 25 GLN A O 2
ATOM 1625 N N . LEU A 1 26 ? -7.365 -6.885 13.695 1.00 0.00 26 LEU A N 2
ATOM 1626 C CA . LEU A 1 26 ? -6.328 -6.736 12.675 1.00 0.00 26 LEU A CA 2
ATOM 1627 C C . LEU A 1 26 ? -6.818 -7.207 11.317 1.00 0.00 26 LEU A C 2
ATOM 1628 O O . LEU A 1 26 ? -6.780 -6.461 10.339 1.00 0.00 26 LEU A O 2
ATOM 1644 N N . GLY A 1 27 ? -7.309 -8.416 11.269 1.00 0.00 27 GLY A N 2
ATOM 1645 C CA . GLY A 1 27 ? -7.765 -8.949 10.030 1.00 0.00 27 GLY A CA 2
ATOM 1646 C C . GLY A 1 27 ? -6.743 -9.851 9.400 1.00 0.00 27 GLY A C 2
ATOM 1647 O O . GLY A 1 27 ? -6.626 -9.907 8.185 1.00 0.00 27 GLY A O 2
ATOM 1651 N N . PHE A 1 28 ? -5.984 -10.524 10.211 1.00 0.00 28 PHE A N 2
ATOM 1652 C CA . PHE A 1 28 ? -5.047 -11.507 9.740 1.00 0.00 28 PHE A CA 2
ATOM 1653 C C . PHE A 1 28 ? -4.739 -12.433 10.877 1.00 0.00 28 PHE A C 2
ATOM 1654 O O . PHE A 1 28 ? -5.003 -12.099 12.040 1.00 0.00 28 PHE A O 2
ATOM 1671 N N . SER A 1 29 ? -4.221 -13.563 10.563 1.00 0.00 29 SER A N 2
ATOM 1672 C CA . SER A 1 29 ? -3.871 -14.536 11.549 1.00 0.00 29 SER A CA 2
ATOM 1673 C C . SER A 1 29 ? -2.373 -14.742 11.526 1.00 0.00 29 SER A C 2
ATOM 1674 O O . SER A 1 29 ? -1.805 -15.073 10.478 1.00 0.00 29 SER A O 2
ATOM 1682 N N . VAL A 1 30 ? -1.720 -14.531 12.643 1.00 0.00 30 VAL A N 2
ATOM 1683 C CA . VAL A 1 30 ? -0.300 -14.696 12.685 1.00 0.00 30 VAL A CA 2
ATOM 1684 C C . VAL A 1 30 ? 0.047 -15.935 13.526 1.00 0.00 30 VAL A C 2
ATOM 1685 O O . VAL A 1 30 ? -0.573 -16.194 14.575 1.00 0.00 30 VAL A O 2
ATOM 1698 N N . GLN A 1 31 ? 0.967 -16.723 13.047 1.00 0.00 31 GLN A N 2
ATOM 1699 C CA . GLN A 1 31 ? 1.431 -17.870 13.772 1.00 0.00 31 GLN A CA 2
ATOM 1700 C C . GLN A 1 31 ? 2.924 -17.786 13.913 1.00 0.00 31 GLN A C 2
ATOM 1701 O O . GLN A 1 31 ? 3.633 -17.661 12.933 1.00 0.00 31 GLN A O 2
ATOM 1715 N N . ASN A 1 32 ? 3.376 -17.681 15.152 1.00 0.00 32 ASN A N 2
ATOM 1716 C CA . ASN A 1 32 ? 4.822 -17.574 15.498 1.00 0.00 32 ASN A CA 2
ATOM 1717 C C . ASN A 1 32 ? 5.437 -16.265 15.018 1.00 0.00 32 ASN A C 2
ATOM 1718 O O . ASN A 1 32 ? 6.647 -16.055 15.115 1.00 0.00 32 ASN A O 2
ATOM 1729 N N . GLY A 1 33 ? 4.594 -15.375 14.554 1.00 0.00 33 GLY A N 2
ATOM 1730 C CA . GLY A 1 33 ? 5.050 -14.122 14.013 1.00 0.00 33 GLY A CA 2
ATOM 1731 C C . GLY A 1 33 ? 4.955 -14.115 12.503 1.00 0.00 33 GLY A C 2
ATOM 1732 O O . GLY A 1 33 ? 5.255 -13.125 11.859 1.00 0.00 33 GLY A O 2
ATOM 1736 N N . ILE A 1 34 ? 4.508 -15.215 11.939 1.00 0.00 34 ILE A N 2
ATOM 1737 C CA . ILE A 1 34 ? 4.376 -15.333 10.502 1.00 0.00 34 ILE A CA 2
ATOM 1738 C C . ILE A 1 34 ? 2.906 -15.356 10.129 1.00 0.00 34 ILE A C 2
ATOM 1739 O O . ILE A 1 34 ? 2.130 -16.158 10.657 1.00 0.00 34 ILE A O 2
ATOM 1755 N N . ILE A 1 35 ? 2.532 -14.438 9.285 1.00 0.00 35 ILE A N 2
ATOM 1756 C CA . ILE A 1 35 ? 1.180 -14.302 8.786 1.00 0.00 35 ILE A CA 2
ATOM 1757 C C . ILE A 1 35 ? 0.748 -15.557 8.030 1.00 0.00 35 ILE A C 2
ATOM 1758 O O . ILE A 1 35 ? 1.290 -15.875 6.959 1.00 0.00 35 ILE A O 2
ATOM 1774 N N . CYS A 1 36 ? -0.205 -16.251 8.608 1.00 0.00 36 CYS A N 2
ATOM 1775 C CA . CYS A 1 36 ? -0.721 -17.492 8.089 1.00 0.00 36 CYS A CA 2
ATOM 1776 C C . CYS A 1 36 ? -1.771 -17.219 7.034 1.00 0.00 36 CYS A C 2
ATOM 1777 O O . CYS A 1 36 ? -1.791 -17.856 5.975 1.00 0.00 36 CYS A O 2
ATOM 1785 N N . SER A 1 37 ? -2.633 -16.273 7.316 1.00 0.00 37 SER A N 2
ATOM 1786 C CA . SER A 1 37 ? -3.685 -15.926 6.418 1.00 0.00 37 SER A CA 2
ATOM 1787 C C . SER A 1 37 ? -4.107 -14.485 6.637 1.00 0.00 37 SER A C 2
ATOM 1788 O O . SER A 1 37 ? -3.809 -13.895 7.697 1.00 0.00 37 SER A O 2
ATOM 1796 N N . LEU A 1 38 ? -4.763 -13.925 5.652 1.00 0.00 38 LEU A N 2
ATOM 1797 C CA . LEU A 1 38 ? -5.205 -12.558 5.679 1.00 0.00 38 LEU A CA 2
ATOM 1798 C C . LEU A 1 38 ? -6.702 -12.482 5.402 1.00 0.00 38 LEU A C 2
ATOM 1799 O O . LEU A 1 38 ? -7.206 -13.129 4.469 1.00 0.00 38 LEU A O 2
ATOM 1815 N N . MET A 1 39 ? -7.404 -11.715 6.210 1.00 0.00 39 MET A N 2
ATOM 1816 C CA . MET A 1 39 ? -8.835 -11.516 6.072 1.00 0.00 39 MET A CA 2
ATOM 1817 C C . MET A 1 39 ? -9.097 -10.598 4.885 1.00 0.00 39 MET A C 2
ATOM 1818 O O . MET A 1 39 ? -8.797 -9.397 4.925 1.00 0.00 39 MET A O 2
ATOM 1832 N N . ARG A 1 40 ? -9.600 -11.191 3.829 1.00 0.00 40 ARG A N 2
ATOM 1833 C CA . ARG A 1 40 ? -9.870 -10.526 2.565 1.00 0.00 40 ARG A CA 2
ATOM 1834 C C . ARG A 1 40 ? -10.893 -9.399 2.751 1.00 0.00 40 ARG A C 2
ATOM 1835 O O . ARG A 1 40 ? -12.028 -9.640 3.183 1.00 0.00 40 ARG A O 2
ATOM 1856 N N . GLY A 1 41 ? -10.480 -8.196 2.437 1.00 0.00 41 GLY A N 2
ATOM 1857 C CA . GLY A 1 41 ? -11.333 -7.042 2.582 1.00 0.00 41 GLY A CA 2
ATOM 1858 C C . GLY A 1 41 ? -11.191 -6.396 3.943 1.00 0.00 41 GLY A C 2
ATOM 1859 O O . GLY A 1 41 ? -11.867 -5.399 4.245 1.00 0.00 41 GLY A O 2
ATOM 1863 N N . GLY A 1 42 ? -10.314 -6.950 4.756 1.00 0.00 42 GLY A N 2
ATOM 1864 C CA . GLY A 1 42 ? -10.111 -6.446 6.098 1.00 0.00 42 GLY A CA 2
ATOM 1865 C C . GLY A 1 42 ? -9.098 -5.315 6.167 1.00 0.00 42 GLY A C 2
ATOM 1866 O O . GLY A 1 42 ? -8.420 -5.005 5.164 1.00 0.00 42 GLY A O 2
ATOM 1870 N N . ILE A 1 43 ? -8.951 -4.730 7.357 1.00 0.00 43 ILE A N 2
ATOM 1871 C CA . ILE A 1 43 ? -8.040 -3.595 7.563 1.00 0.00 43 ILE A CA 2
ATOM 1872 C C . ILE A 1 43 ? -6.601 -3.952 7.325 1.00 0.00 43 ILE A C 2
ATOM 1873 O O . ILE A 1 43 ? -5.834 -3.128 6.847 1.00 0.00 43 ILE A O 2
ATOM 1889 N N . ALA A 1 44 ? -6.233 -5.172 7.647 1.00 0.00 44 ALA A N 2
ATOM 1890 C CA . ALA A 1 44 ? -4.881 -5.645 7.444 1.00 0.00 44 ALA A CA 2
ATOM 1891 C C . ALA A 1 44 ? -4.525 -5.653 5.968 1.00 0.00 44 ALA A C 2
ATOM 1892 O O . ALA A 1 44 ? -3.424 -5.258 5.574 1.00 0.00 44 ALA A O 2
ATOM 1899 N N . GLU A 1 45 ? -5.476 -6.038 5.147 1.00 0.00 45 GLU A N 2
ATOM 1900 C CA . GLU A 1 45 ? -5.258 -6.085 3.728 1.00 0.00 45 GLU A CA 2
ATOM 1901 C C . GLU A 1 45 ? -5.180 -4.655 3.175 1.00 0.00 45 GLU A C 2
ATOM 1902 O O . GLU A 1 45 ? -4.427 -4.372 2.243 1.00 0.00 45 GLU A O 2
ATOM 1914 N N . ARG A 1 46 ? -5.938 -3.762 3.792 1.00 0.00 46 ARG A N 2
ATOM 1915 C CA . ARG A 1 46 ? -5.872 -2.317 3.497 1.00 0.00 46 ARG A CA 2
ATOM 1916 C C . ARG A 1 46 ? -4.513 -1.741 3.929 1.00 0.00 46 ARG A C 2
ATOM 1917 O O . ARG A 1 46 ? -3.986 -0.829 3.299 1.00 0.00 46 ARG A O 2
ATOM 1938 N N . GLY A 1 47 ? -3.967 -2.304 5.003 1.00 0.00 47 GLY A N 2
ATOM 1939 C CA . GLY A 1 47 ? -2.695 -1.868 5.558 1.00 0.00 47 GLY A CA 2
ATOM 1940 C C . GLY A 1 47 ? -1.498 -2.360 4.757 1.00 0.00 47 GLY A C 2
ATOM 1941 O O . GLY A 1 47 ? -0.375 -1.881 4.936 1.00 0.00 47 GLY A O 2
ATOM 1945 N N . GLY A 1 48 ? -1.731 -3.318 3.881 1.00 0.00 48 GLY A N 2
ATOM 1946 C CA . GLY A 1 48 ? -0.668 -3.824 3.047 1.00 0.00 48 GLY A CA 2
ATOM 1947 C C . GLY A 1 48 ? 0.001 -5.043 3.638 1.00 0.00 48 GLY A C 2
ATOM 1948 O O . GLY A 1 48 ? 1.205 -5.259 3.449 1.00 0.00 48 GLY A O 2
ATOM 1952 N N . VAL A 1 49 ? -0.761 -5.808 4.387 1.00 0.00 49 VAL A N 2
ATOM 1953 C CA . VAL A 1 49 ? -0.295 -7.052 4.971 1.00 0.00 49 VAL A CA 2
ATOM 1954 C C . VAL A 1 49 ? -0.272 -8.147 3.887 1.00 0.00 49 VAL A C 2
ATOM 1955 O O . VAL A 1 49 ? -1.115 -8.159 2.993 1.00 0.00 49 VAL A O 2
ATOM 1968 N N . ARG A 1 50 ? 0.709 -9.025 3.951 1.00 0.00 50 ARG A N 2
ATOM 1969 C CA . ARG A 1 50 ? 0.844 -10.118 3.006 1.00 0.00 50 ARG A CA 2
ATOM 1970 C C . ARG A 1 50 ? 1.173 -11.380 3.737 1.00 0.00 50 ARG A C 2
ATOM 1971 O O . ARG A 1 50 ? 1.953 -11.382 4.692 1.00 0.00 50 ARG A O 2
ATOM 1992 N N . VAL A 1 51 ? 0.584 -12.422 3.279 1.00 0.00 51 VAL A N 2
ATOM 1993 C CA . VAL A 1 51 ? 0.713 -13.743 3.842 1.00 0.00 51 VAL A CA 2
ATOM 1994 C C . VAL A 1 51 ? 2.088 -14.326 3.521 1.00 0.00 51 VAL A C 2
ATOM 1995 O O . VAL A 1 51 ? 2.644 -14.084 2.431 1.00 0.00 51 VAL A O 2
ATOM 2008 N N . GLY A 1 52 ? 2.644 -15.066 4.462 1.00 0.00 52 GLY A N 2
ATOM 2009 C CA . GLY A 1 52 ? 3.968 -15.617 4.280 1.00 0.00 52 GLY A CA 2
ATOM 2010 C C . GLY A 1 52 ? 5.009 -14.618 4.695 1.00 0.00 52 GLY A C 2
ATOM 2011 O O . GLY A 1 52 ? 6.172 -14.685 4.294 1.00 0.00 52 GLY A O 2
ATOM 2015 N N . HIS A 1 53 ? 4.578 -13.662 5.462 1.00 0.00 53 HIS A N 2
ATOM 2016 C CA . HIS A 1 53 ? 5.437 -12.638 5.962 1.00 0.00 53 HIS A CA 2
ATOM 2017 C C . HIS A 1 53 ? 5.641 -12.797 7.433 1.00 0.00 53 HIS A C 2
ATOM 2018 O O . HIS A 1 53 ? 4.712 -13.115 8.165 1.00 0.00 53 HIS A O 2
ATOM 2033 N N . ARG A 1 54 ? 6.846 -12.575 7.852 1.00 0.00 54 ARG A N 2
ATOM 2034 C CA . ARG A 1 54 ? 7.217 -12.663 9.232 1.00 0.00 54 ARG A CA 2
ATOM 2035 C C . ARG A 1 54 ? 7.289 -11.270 9.769 1.00 0.00 54 ARG A C 2
ATOM 2036 O O . ARG A 1 54 ? 8.063 -10.448 9.263 1.00 0.00 54 ARG A O 2
ATOM 2057 N N . ILE A 1 55 ? 6.455 -10.985 10.715 1.00 0.00 55 ILE A N 2
ATOM 2058 C CA . ILE A 1 55 ? 6.434 -9.695 11.336 1.00 0.00 55 ILE A CA 2
ATOM 2059 C C . ILE A 1 55 ? 7.598 -9.587 12.283 1.00 0.00 55 ILE A C 2
ATOM 2060 O O . ILE A 1 55 ? 7.809 -10.452 13.131 1.00 0.00 55 ILE A O 2
ATOM 2076 N N . ILE A 1 56 ? 8.357 -8.560 12.112 1.00 0.00 56 ILE A N 2
ATOM 2077 C CA . ILE A 1 56 ? 9.490 -8.334 12.926 1.00 0.00 56 ILE A CA 2
ATOM 2078 C C . ILE A 1 56 ? 9.283 -7.191 13.887 1.00 0.00 56 ILE A C 2
ATOM 2079 O O . ILE A 1 56 ? 10.004 -7.071 14.875 1.00 0.00 56 ILE A O 2
ATOM 2095 N N . GLU A 1 57 ? 8.267 -6.389 13.655 1.00 0.00 57 GLU A N 2
ATOM 2096 C CA . GLU A 1 57 ? 8.100 -5.205 14.461 1.00 0.00 57 GLU A CA 2
ATOM 2097 C C . GLU A 1 57 ? 6.670 -4.782 14.441 1.00 0.00 57 GLU A C 2
ATOM 2098 O O . GLU A 1 57 ? 6.004 -4.974 13.446 1.00 0.00 57 GLU A O 2
ATOM 2110 N N . ILE A 1 58 ? 6.202 -4.266 15.558 1.00 0.00 58 ILE A N 2
ATOM 2111 C CA . ILE A 1 58 ? 4.842 -3.790 15.734 1.00 0.00 58 ILE A CA 2
ATOM 2112 C C . ILE A 1 58 ? 4.888 -2.508 16.568 1.00 0.00 58 ILE A C 2
ATOM 2113 O O . ILE A 1 58 ? 5.473 -2.498 17.637 1.00 0.00 58 ILE A O 2
ATOM 2129 N N . ASN A 1 59 ? 4.358 -1.425 16.016 1.00 0.00 59 ASN A N 2
ATOM 2130 C CA . ASN A 1 59 ? 4.291 -0.067 16.651 1.00 0.00 59 ASN A CA 2
ATOM 2131 C C . ASN A 1 59 ? 5.670 0.552 16.863 1.00 0.00 59 ASN A C 2
ATOM 2132 O O . ASN A 1 59 ? 5.790 1.636 17.443 1.00 0.00 59 ASN A O 2
ATOM 2143 N N . GLY A 1 60 ? 6.694 -0.112 16.391 1.00 0.00 60 GLY A N 2
ATOM 2144 C CA . GLY A 1 60 ? 8.032 0.373 16.579 1.00 0.00 60 GLY A CA 2
ATOM 2145 C C . GLY A 1 60 ? 8.759 -0.455 17.595 1.00 0.00 60 GLY A C 2
ATOM 2146 O O . GLY A 1 60 ? 9.879 -0.133 18.007 1.00 0.00 60 GLY A O 2
ATOM 2150 N N . GLN A 1 61 ? 8.097 -1.500 18.019 1.00 0.00 61 GLN A N 2
ATOM 2151 C CA . GLN A 1 61 ? 8.612 -2.465 18.936 1.00 0.00 61 GLN A CA 2
ATOM 2152 C C . GLN A 1 61 ? 8.965 -3.722 18.161 1.00 0.00 61 GLN A C 2
ATOM 2153 O O . GLN A 1 61 ? 8.096 -4.326 17.539 1.00 0.00 61 GLN A O 2
ATOM 2167 N N . SER A 1 62 ? 10.230 -4.073 18.140 1.00 0.00 62 SER A N 2
ATOM 2168 C CA . SER A 1 62 ? 10.675 -5.268 17.454 1.00 0.00 62 SER A CA 2
ATOM 2169 C C . SER A 1 62 ? 10.176 -6.487 18.236 1.00 0.00 62 SER A C 2
ATOM 2170 O O . SER A 1 62 ? 10.631 -6.764 19.352 1.00 0.00 62 SER A O 2
ATOM 2178 N N . VAL A 1 63 ? 9.220 -7.189 17.662 1.00 0.00 63 VAL A N 2
ATOM 2179 C CA . VAL A 1 63 ? 8.571 -8.294 18.292 1.00 0.00 63 VAL A CA 2
ATOM 2180 C C . VAL A 1 63 ? 9.070 -9.571 17.683 1.00 0.00 63 VAL A C 2
ATOM 2181 O O . VAL A 1 63 ? 8.519 -10.640 17.895 1.00 0.00 63 VAL A O 2
ATOM 2194 N N . VAL A 1 64 ? 10.150 -9.463 16.965 1.00 0.00 64 VAL A N 2
ATOM 2195 C CA . VAL A 1 64 ? 10.686 -10.581 16.251 1.00 0.00 64 VAL A CA 2
ATOM 2196 C C . VAL A 1 64 ? 11.269 -11.640 17.197 1.00 0.00 64 VAL A C 2
ATOM 2197 O O . VAL A 1 64 ? 11.375 -12.824 16.846 1.00 0.00 64 VAL A O 2
ATOM 2210 N N . ALA A 1 65 ? 11.600 -11.215 18.399 1.00 0.00 65 ALA A N 2
ATOM 2211 C CA . ALA A 1 65 ? 12.150 -12.096 19.406 1.00 0.00 65 ALA A CA 2
ATOM 2212 C C . ALA A 1 65 ? 11.104 -12.374 20.480 1.00 0.00 65 ALA A C 2
ATOM 2213 O O . ALA A 1 65 ? 11.333 -13.141 21.421 1.00 0.00 65 ALA A O 2
ATOM 2220 N N . THR A 1 66 ? 9.961 -11.769 20.304 1.00 0.00 66 THR A N 2
ATOM 2221 C CA . THR A 1 66 ? 8.869 -11.845 21.186 1.00 0.00 66 THR A CA 2
ATOM 2222 C C . THR A 1 66 ? 8.140 -13.175 20.955 1.00 0.00 66 THR A C 2
ATOM 2223 O O . THR A 1 66 ? 8.021 -13.618 19.805 1.00 0.00 66 THR A O 2
ATOM 2234 N N . PRO A 1 67 ? 7.734 -13.880 22.033 1.00 0.00 67 PRO A N 2
ATOM 2235 C CA . PRO A 1 67 ? 6.996 -15.134 21.906 1.00 0.00 67 PRO A CA 2
ATOM 2236 C C . PRO A 1 67 ? 5.690 -14.924 21.138 1.00 0.00 67 PRO A C 2
ATOM 2237 O O . PRO A 1 67 ? 5.072 -13.846 21.232 1.00 0.00 67 PRO A O 2
ATOM 2248 N N . HIS A 1 68 ? 5.285 -15.944 20.389 1.00 0.00 68 HIS A N 2
ATOM 2249 C CA . HIS A 1 68 ? 4.098 -15.912 19.530 1.00 0.00 68 HIS A CA 2
ATOM 2250 C C . HIS A 1 68 ? 2.862 -15.389 20.242 1.00 0.00 68 HIS A C 2
ATOM 2251 O O . HIS A 1 68 ? 2.092 -14.628 19.667 1.00 0.00 68 HIS A O 2
ATOM 2266 N N . GLU A 1 69 ? 2.708 -15.770 21.493 1.00 0.00 69 GLU A N 2
ATOM 2267 C CA . GLU A 1 69 ? 1.550 -15.411 22.261 1.00 0.00 69 GLU A CA 2
ATOM 2268 C C . GLU A 1 69 ? 1.544 -13.921 22.549 1.00 0.00 69 GLU A C 2
ATOM 2269 O O . GLU A 1 69 ? 0.500 -13.282 22.517 1.00 0.00 69 GLU A O 2
ATOM 2281 N N . LYS A 1 70 ? 2.723 -13.367 22.811 1.00 0.00 70 LYS A N 2
ATOM 2282 C CA . LYS A 1 70 ? 2.836 -11.953 23.042 1.00 0.00 70 LYS A CA 2
ATOM 2283 C C . LYS A 1 70 ? 2.544 -11.178 21.818 1.00 0.00 70 LYS A C 2
ATOM 2284 O O . LYS A 1 70 ? 1.783 -10.234 21.874 1.00 0.00 70 LYS A O 2
ATOM 2303 N N . ILE A 1 71 ? 3.120 -11.599 20.706 1.00 0.00 71 ILE A N 2
ATOM 2304 C CA . ILE A 1 71 ? 2.903 -10.942 19.424 1.00 0.00 71 ILE A CA 2
ATOM 2305 C C . ILE A 1 71 ? 1.398 -10.836 19.150 1.00 0.00 71 ILE A C 2
ATOM 2306 O O . ILE A 1 71 ? 0.896 -9.782 18.746 1.00 0.00 71 ILE A O 2
ATOM 2322 N N . VAL A 1 72 ? 0.682 -11.900 19.470 1.00 0.00 72 VAL A N 2
ATOM 2323 C CA . VAL A 1 72 ? -0.755 -11.926 19.307 1.00 0.00 72 VAL A CA 2
ATOM 2324 C C . VAL A 1 72 ? -1.449 -11.030 20.354 1.00 0.00 72 VAL A C 2
ATOM 2325 O O . VAL A 1 72 ? -2.395 -10.320 20.030 1.00 0.00 72 VAL A O 2
ATOM 2338 N N . HIS A 1 73 ? -0.920 -11.003 21.577 1.00 0.00 73 HIS A N 2
ATOM 2339 C CA . HIS A 1 73 ? -1.539 -10.245 22.676 1.00 0.00 73 HIS A CA 2
ATOM 2340 C C . HIS A 1 73 ? -1.417 -8.754 22.414 1.00 0.00 73 HIS A C 2
ATOM 2341 O O . HIS A 1 73 ? -2.355 -7.977 22.657 1.00 0.00 73 HIS A O 2
ATOM 2356 N N . ILE A 1 74 ? -0.269 -8.383 21.923 1.00 0.00 74 ILE A N 2
ATOM 2357 C CA . ILE A 1 74 ? 0.054 -7.040 21.573 1.00 0.00 74 ILE A CA 2
ATOM 2358 C C . ILE A 1 74 ? -0.815 -6.588 20.412 1.00 0.00 74 ILE A C 2
ATOM 2359 O O . ILE A 1 74 ? -1.502 -5.577 20.512 1.00 0.00 74 ILE A O 2
ATOM 2375 N N . LEU A 1 75 ? -0.846 -7.386 19.343 1.00 0.00 75 LEU A N 2
ATOM 2376 C CA . LEU A 1 75 ? -1.691 -7.084 18.179 1.00 0.00 75 LEU A CA 2
ATOM 2377 C C . LEU A 1 75 ? -3.151 -6.983 18.569 1.00 0.00 75 LEU A C 2
ATOM 2378 O O . LEU A 1 75 ? -3.855 -6.094 18.119 1.00 0.00 75 LEU A O 2
ATOM 2394 N N . SER A 1 76 ? -3.579 -7.872 19.432 1.00 0.00 76 SER A N 2
ATOM 2395 C CA . SER A 1 76 ? -4.937 -7.920 19.914 1.00 0.00 76 SER A CA 2
ATOM 2396 C C . SER A 1 76 ? -5.349 -6.605 20.601 1.00 0.00 76 SER A C 2
ATOM 2397 O O . SER A 1 76 ? -6.517 -6.214 20.531 1.00 0.00 76 SER A O 2
ATOM 2405 N N . ASN A 1 77 ? -4.398 -5.878 21.188 1.00 0.00 77 ASN A N 2
ATOM 2406 C CA . ASN A 1 77 ? -4.762 -4.706 21.984 1.00 0.00 77 ASN A CA 2
ATOM 2407 C C . ASN A 1 77 ? -4.200 -3.387 21.485 1.00 0.00 77 ASN A C 2
ATOM 2408 O O . ASN A 1 77 ? -4.547 -2.330 22.018 1.00 0.00 77 ASN A O 2
ATOM 2419 N N . ALA A 1 78 ? -3.359 -3.418 20.487 1.00 0.00 78 ALA A N 2
ATOM 2420 C CA . ALA A 1 78 ? -2.805 -2.186 19.955 1.00 0.00 78 ALA A CA 2
ATOM 2421 C C . ALA A 1 78 ? -3.690 -1.659 18.847 1.00 0.00 78 ALA A C 2
ATOM 2422 O O . ALA A 1 78 ? -4.096 -2.412 17.961 1.00 0.00 78 ALA A O 2
ATOM 2429 N N . VAL A 1 79 ? -4.029 -0.386 18.917 1.00 0.00 79 VAL A N 2
ATOM 2430 C CA . VAL A 1 79 ? -4.869 0.232 17.916 1.00 0.00 79 VAL A CA 2
ATOM 2431 C C . VAL A 1 79 ? -4.170 1.497 17.379 1.00 0.00 79 VAL A C 2
ATOM 2432 O O . VAL A 1 79 ? -3.086 1.863 17.856 1.00 0.00 79 VAL A O 2
ATOM 2445 N N . GLY A 1 80 ? -4.774 2.145 16.417 1.00 0.00 80 GLY A N 2
ATOM 2446 C CA . GLY A 1 80 ? -4.215 3.329 15.841 1.00 0.00 80 GLY A CA 2
ATOM 2447 C C . GLY A 1 80 ? -3.446 3.011 14.609 1.00 0.00 80 GLY A C 2
ATOM 2448 O O . GLY A 1 80 ? -3.757 2.034 13.918 1.00 0.00 80 GLY A O 2
ATOM 2452 N N . GLU A 1 81 ? -2.479 3.827 14.318 1.00 0.00 81 GLU A N 2
ATOM 2453 C CA . GLU A 1 81 ? -1.577 3.610 13.237 1.00 0.00 81 GLU A CA 2
ATOM 2454 C C . GLU A 1 81 ? -0.496 2.700 13.739 1.00 0.00 81 GLU A C 2
ATOM 2455 O O . GLU A 1 81 ? 0.272 3.061 14.631 1.00 0.00 81 GLU A O 2
ATOM 2467 N N . ILE A 1 82 ? -0.439 1.535 13.210 1.00 0.00 82 ILE A N 2
ATOM 2468 C CA . ILE A 1 82 ? 0.496 0.569 13.704 1.00 0.00 82 ILE A CA 2
ATOM 2469 C C . ILE A 1 82 ? 1.505 0.275 12.634 1.00 0.00 82 ILE A C 2
ATOM 2470 O O . ILE A 1 82 ? 1.154 -0.209 11.559 1.00 0.00 82 ILE A O 2
ATOM 2486 N N . HIS A 1 83 ? 2.740 0.593 12.922 1.00 0.00 83 HIS A N 2
ATOM 2487 C CA . HIS A 1 83 ? 3.842 0.347 12.014 1.00 0.00 83 HIS A CA 2
ATOM 2488 C C . HIS A 1 83 ? 4.390 -1.011 12.311 1.00 0.00 83 HIS A C 2
ATOM 2489 O O . HIS A 1 83 ? 4.922 -1.245 13.384 1.00 0.00 83 HIS A O 2
ATOM 2504 N N . MET A 1 84 ? 4.211 -1.897 11.420 1.00 0.00 84 MET A N 2
ATOM 2505 C CA . MET A 1 84 ? 4.767 -3.189 11.552 1.00 0.00 84 MET A CA 2
ATOM 2506 C C . MET A 1 84 ? 5.778 -3.361 10.478 1.00 0.00 84 MET A C 2
ATOM 2507 O O . MET A 1 84 ? 5.694 -2.720 9.442 1.00 0.00 84 MET A O 2
ATOM 2521 N N . LYS A 1 85 ? 6.693 -4.225 10.680 1.00 0.00 85 LYS A N 2
ATOM 2522 C CA . LYS A 1 85 ? 7.674 -4.504 9.689 1.00 0.00 85 LYS A CA 2
ATOM 2523 C C . LYS A 1 85 ? 7.575 -5.948 9.408 1.00 0.00 85 LYS A C 2
ATOM 2524 O O . LYS A 1 85 ? 7.592 -6.755 10.322 1.00 0.00 85 LYS A O 2
ATOM 2543 N N . THR A 1 86 ? 7.385 -6.278 8.198 1.00 0.00 86 THR A N 2
ATOM 2544 C CA . THR A 1 86 ? 7.257 -7.644 7.830 1.00 0.00 86 THR A CA 2
ATOM 2545 C C . THR A 1 86 ? 8.319 -8.018 6.809 1.00 0.00 86 THR A C 2
ATOM 2546 O O . THR A 1 86 ? 8.644 -7.226 5.938 1.00 0.00 86 THR A O 2
ATOM 2557 N N . MET A 1 87 ? 8.862 -9.200 6.928 1.00 0.00 87 MET A N 2
ATOM 2558 C CA . MET A 1 87 ? 9.854 -9.679 5.982 1.00 0.00 87 MET A CA 2
ATOM 2559 C C . MET A 1 87 ? 9.221 -10.847 5.268 1.00 0.00 87 MET A C 2
ATOM 2560 O O . MET A 1 87 ? 8.192 -11.329 5.741 1.00 0.00 87 MET A O 2
ATOM 2574 N N . PRO A 1 88 ? 9.777 -11.367 4.153 1.00 0.00 88 PRO A N 2
ATOM 2575 C CA . PRO A 1 88 ? 9.197 -12.536 3.447 1.00 0.00 88 PRO A CA 2
ATOM 2576 C C . PRO A 1 88 ? 9.459 -13.852 4.205 1.00 0.00 88 PRO A C 2
ATOM 2577 O O . PRO A 1 88 ? 9.570 -14.918 3.600 1.00 0.00 88 PRO A O 2
ATOM 2588 N N . ALA A 1 89 ? 9.524 -13.737 5.543 1.00 0.00 89 ALA A N 2
ATOM 2589 C CA . ALA A 1 89 ? 9.790 -14.835 6.462 1.00 0.00 89 ALA A CA 2
ATOM 2590 C C . ALA A 1 89 ? 11.161 -15.444 6.190 1.00 0.00 89 ALA A C 2
ATOM 2591 O O . ALA A 1 89 ? 11.401 -16.643 6.386 1.00 0.00 89 ALA A O 2
ATOM 2598 N N . ALA A 1 90 ? 12.065 -14.577 5.793 1.00 0.00 90 ALA A N 2
ATOM 2599 C CA . ALA A 1 90 ? 13.419 -14.911 5.508 1.00 0.00 90 ALA A CA 2
ATOM 2600 C C . ALA A 1 90 ? 14.301 -13.831 6.102 1.00 0.00 90 ALA A C 2
ATOM 2601 O O . ALA A 1 90 ? 14.485 -12.789 5.465 1.00 0.00 90 ALA A O 2
ATOM 2609 N N . GLU A 1 7 ? 22.115 -6.390 9.594 1.00 0.00 7 GLU A N 3
ATOM 2610 C CA . GLU A 1 7 ? 21.099 -7.119 10.347 1.00 0.00 7 GLU A CA 3
ATOM 2611 C C . GLU A 1 7 ? 19.818 -6.348 10.311 1.00 0.00 7 GLU A C 3
ATOM 2612 O O . GLU A 1 7 ? 19.842 -5.120 10.287 1.00 0.00 7 GLU A O 3
ATOM 2624 N N . THR A 1 8 ? 18.696 -7.063 10.303 1.00 0.00 8 THR A N 3
ATOM 2625 C CA . THR A 1 8 ? 17.372 -6.451 10.244 1.00 0.00 8 THR A CA 3
ATOM 2626 C C . THR A 1 8 ? 17.233 -5.665 8.901 1.00 0.00 8 THR A C 3
ATOM 2627 O O . THR A 1 8 ? 16.467 -4.706 8.773 1.00 0.00 8 THR A O 3
ATOM 2638 N N . MET A 1 9 ? 17.964 -6.113 7.893 1.00 0.00 9 MET A N 3
ATOM 2639 C CA . MET A 1 9 ? 17.966 -5.453 6.614 1.00 0.00 9 MET A CA 3
ATOM 2640 C C . MET A 1 9 ? 17.994 -6.475 5.491 1.00 0.00 9 MET A C 3
ATOM 2641 O O . MET A 1 9 ? 19.059 -6.984 5.111 1.00 0.00 9 MET A O 3
ATOM 2655 N N . GLY A 1 10 ? 16.836 -6.800 5.007 1.00 0.00 10 GLY A N 3
ATOM 2656 C CA . GLY A 1 10 ? 16.709 -7.723 3.924 1.00 0.00 10 GLY A CA 3
ATOM 2657 C C . GLY A 1 10 ? 15.652 -7.250 2.986 1.00 0.00 10 GLY A C 3
ATOM 2658 O O . GLY A 1 10 ? 15.893 -6.362 2.167 1.00 0.00 10 GLY A O 3
ATOM 2662 N N . ASN A 1 11 ? 14.491 -7.800 3.112 1.00 0.00 11 ASN A N 3
ATOM 2663 C CA . ASN A 1 11 ? 13.369 -7.370 2.324 1.00 0.00 11 ASN A CA 3
ATOM 2664 C C . ASN A 1 11 ? 12.264 -7.037 3.254 1.00 0.00 11 ASN A C 3
ATOM 2665 O O . ASN A 1 11 ? 11.543 -7.913 3.732 1.00 0.00 11 ASN A O 3
ATOM 2676 N N . VAL A 1 12 ? 12.144 -5.789 3.549 1.00 0.00 12 VAL A N 3
ATOM 2677 C CA . VAL A 1 12 ? 11.215 -5.350 4.508 1.00 0.00 12 VAL A CA 3
ATOM 2678 C C . VAL A 1 12 ? 10.162 -4.529 3.863 1.00 0.00 12 VAL A C 3
ATOM 2679 O O . VAL A 1 12 ? 10.436 -3.558 3.148 1.00 0.00 12 VAL A O 3
ATOM 2692 N N . THR A 1 13 ? 9.002 -4.922 4.107 1.00 0.00 13 THR A N 3
ATOM 2693 C CA . THR A 1 13 ? 7.854 -4.280 3.673 1.00 0.00 13 THR A CA 3
ATOM 2694 C C . THR A 1 13 ? 7.092 -3.864 4.908 1.00 0.00 13 THR A C 3
ATOM 2695 O O . THR A 1 13 ? 6.761 -4.693 5.779 1.00 0.00 13 THR A O 3
ATOM 2706 N N . THR A 1 14 ? 6.879 -2.609 5.008 1.00 0.00 14 THR A N 3
ATOM 2707 C CA . THR A 1 14 ? 6.295 -2.038 6.147 1.00 0.00 14 THR A CA 3
ATOM 2708 C C . THR A 1 14 ? 4.783 -2.039 6.001 1.00 0.00 14 THR A C 3
ATOM 2709 O O . THR A 1 14 ? 4.233 -1.838 4.913 1.00 0.00 14 THR A O 3
ATOM 2720 N N . VAL A 1 15 ? 4.138 -2.308 7.069 1.00 0.00 15 VAL A N 3
ATOM 2721 C CA . VAL A 1 15 ? 2.732 -2.365 7.123 1.00 0.00 15 VAL A CA 3
ATOM 2722 C C . VAL A 1 15 ? 2.233 -1.348 8.078 1.00 0.00 15 VAL A C 3
ATOM 2723 O O . VAL A 1 15 ? 2.827 -1.135 9.142 1.00 0.00 15 VAL A O 3
ATOM 2736 N N . LEU A 1 16 ? 1.197 -0.690 7.701 1.00 0.00 16 LEU A N 3
ATOM 2737 C CA . LEU A 1 16 ? 0.555 0.172 8.576 1.00 0.00 16 LEU A CA 3
ATOM 2738 C C . LEU A 1 16 ? -0.884 -0.232 8.663 1.00 0.00 16 LEU A C 3
ATOM 2739 O O . LEU A 1 16 ? -1.652 -0.091 7.706 1.00 0.00 16 LEU A O 3
ATOM 2755 N N . ILE A 1 17 ? -1.258 -0.702 9.780 1.00 0.00 17 ILE A N 3
ATOM 2756 C CA . ILE A 1 17 ? -2.591 -1.133 9.987 1.00 0.00 17 ILE A CA 3
ATOM 2757 C C . ILE A 1 17 ? -3.305 0.013 10.677 1.00 0.00 17 ILE A C 3
ATOM 2758 O O . ILE A 1 17 ? -2.701 0.734 11.469 1.00 0.00 17 ILE A O 3
ATOM 2774 N N . ARG A 1 18 ? -4.513 0.260 10.268 1.00 0.00 18 ARG A N 3
ATOM 2775 C CA . ARG A 1 18 ? -5.317 1.321 10.821 1.00 0.00 18 ARG A CA 3
ATOM 2776 C C . ARG A 1 18 ? -6.414 0.713 11.631 1.00 0.00 18 ARG A C 3
ATOM 2777 O O . ARG A 1 18 ? -7.313 0.082 11.096 1.00 0.00 18 ARG A O 3
ATOM 2798 N N . ARG A 1 19 ? -6.322 0.847 12.905 1.00 0.00 19 ARG A N 3
ATOM 2799 C CA . ARG A 1 19 ? -7.280 0.240 13.759 1.00 0.00 19 ARG A CA 3
ATOM 2800 C C . ARG A 1 19 ? -8.080 1.276 14.552 1.00 0.00 19 ARG A C 3
ATOM 2801 O O . ARG A 1 19 ? -7.540 1.946 15.404 1.00 0.00 19 ARG A O 3
ATOM 2822 N N . PRO A 1 20 ? -9.366 1.450 14.248 1.00 0.00 20 PRO A N 3
ATOM 2823 C CA . PRO A 1 20 ? -10.240 2.384 14.987 1.00 0.00 20 PRO A CA 3
ATOM 2824 C C . PRO A 1 20 ? -10.319 2.073 16.499 1.00 0.00 20 PRO A C 3
ATOM 2825 O O . PRO A 1 20 ? -10.245 2.980 17.331 1.00 0.00 20 PRO A O 3
ATOM 2836 N N . ASP A 1 21 ? -10.402 0.796 16.843 1.00 0.00 21 ASP A N 3
ATOM 2837 C CA . ASP A 1 21 ? -10.537 0.364 18.238 1.00 0.00 21 ASP A CA 3
ATOM 2838 C C . ASP A 1 21 ? -10.394 -1.158 18.274 1.00 0.00 21 ASP A C 3
ATOM 2839 O O . ASP A 1 21 ? -10.186 -1.778 17.230 1.00 0.00 21 ASP A O 3
ATOM 2848 N N . LEU A 1 22 ? -10.577 -1.744 19.429 1.00 0.00 22 LEU A N 3
ATOM 2849 C CA . LEU A 1 22 ? -10.410 -3.157 19.681 1.00 0.00 22 LEU A CA 3
ATOM 2850 C C . LEU A 1 22 ? -11.633 -3.916 19.242 1.00 0.00 22 LEU A C 3
ATOM 2851 O O . LEU A 1 22 ? -11.632 -5.142 19.165 1.00 0.00 22 LEU A O 3
ATOM 2867 N N . ARG A 1 23 ? -12.679 -3.168 18.954 1.00 0.00 23 ARG A N 3
ATOM 2868 C CA . ARG A 1 23 ? -13.928 -3.711 18.427 1.00 0.00 23 ARG A CA 3
ATOM 2869 C C . ARG A 1 23 ? -13.706 -4.098 16.967 1.00 0.00 23 ARG A C 3
ATOM 2870 O O . ARG A 1 23 ? -14.487 -4.841 16.357 1.00 0.00 23 ARG A O 3
ATOM 2891 N N . TYR A 1 24 ? -12.624 -3.577 16.425 1.00 0.00 24 TYR A N 3
ATOM 2892 C CA . TYR A 1 24 ? -12.169 -3.907 15.120 1.00 0.00 24 TYR A CA 3
ATOM 2893 C C . TYR A 1 24 ? -11.014 -4.831 15.305 1.00 0.00 24 TYR A C 3
ATOM 2894 O O . TYR A 1 24 ? -10.199 -4.623 16.210 1.00 0.00 24 TYR A O 3
ATOM 2912 N N . GLN A 1 25 ? -10.939 -5.832 14.516 1.00 0.00 25 GLN A N 3
ATOM 2913 C CA . GLN A 1 25 ? -9.852 -6.756 14.593 1.00 0.00 25 GLN A CA 3
ATOM 2914 C C . GLN A 1 25 ? -8.981 -6.617 13.387 1.00 0.00 25 GLN A C 3
ATOM 2915 O O . GLN A 1 25 ? -9.422 -6.085 12.369 1.00 0.00 25 GLN A O 3
ATOM 2929 N N . LEU A 1 26 ? -7.765 -7.109 13.508 1.00 0.00 26 LEU A N 3
ATOM 2930 C CA . LEU A 1 26 ? -6.712 -6.932 12.517 1.00 0.00 26 LEU A CA 3
ATOM 2931 C C . LEU A 1 26 ? -7.162 -7.430 11.140 1.00 0.00 26 LEU A C 3
ATOM 2932 O O . LEU A 1 26 ? -7.150 -6.684 10.156 1.00 0.00 26 LEU A O 3
ATOM 2948 N N . GLY A 1 27 ? -7.578 -8.672 11.084 1.00 0.00 27 GLY A N 3
ATOM 2949 C CA . GLY A 1 27 ? -7.993 -9.249 9.837 1.00 0.00 27 GLY A CA 3
ATOM 2950 C C . GLY A 1 27 ? -6.931 -10.147 9.248 1.00 0.00 27 GLY A C 3
ATOM 2951 O O . GLY A 1 27 ? -6.934 -10.414 8.046 1.00 0.00 27 GLY A O 3
ATOM 2955 N N . PHE A 1 28 ? -6.005 -10.591 10.082 1.00 0.00 28 PHE A N 3
ATOM 2956 C CA . PHE A 1 28 ? -4.982 -11.516 9.657 1.00 0.00 28 PHE A CA 3
ATOM 2957 C C . PHE A 1 28 ? -4.646 -12.437 10.813 1.00 0.00 28 PHE A C 3
ATOM 2958 O O . PHE A 1 28 ? -4.972 -12.136 11.971 1.00 0.00 28 PHE A O 3
ATOM 2975 N N . SER A 1 29 ? -4.014 -13.527 10.514 1.00 0.00 29 SER A N 3
ATOM 2976 C CA . SER A 1 29 ? -3.625 -14.484 11.510 1.00 0.00 29 SER A CA 3
ATOM 2977 C C . SER A 1 29 ? -2.132 -14.689 11.427 1.00 0.00 29 SER A C 3
ATOM 2978 O O . SER A 1 29 ? -1.589 -14.926 10.330 1.00 0.00 29 SER A O 3
ATOM 2986 N N . VAL A 1 30 ? -1.463 -14.595 12.545 1.00 0.00 30 VAL A N 3
ATOM 2987 C CA . VAL A 1 30 ? -0.041 -14.727 12.564 1.00 0.00 30 VAL A CA 3
ATOM 2988 C C . VAL A 1 30 ? 0.336 -15.993 13.353 1.00 0.00 30 VAL A C 3
ATOM 2989 O O . VAL A 1 30 ? -0.280 -16.313 14.384 1.00 0.00 30 VAL A O 3
ATOM 3002 N N . GLN A 1 31 ? 1.266 -16.731 12.843 1.00 0.00 31 GLN A N 3
ATOM 3003 C CA . GLN A 1 31 ? 1.766 -17.908 13.499 1.00 0.00 31 GLN A CA 3
ATOM 3004 C C . GLN A 1 31 ? 3.243 -17.782 13.707 1.00 0.00 31 GLN A C 3
ATOM 3005 O O . GLN A 1 31 ? 4.007 -17.659 12.749 1.00 0.00 31 GLN A O 3
ATOM 3019 N N . ASN A 1 32 ? 3.629 -17.740 14.970 1.00 0.00 32 ASN A N 3
ATOM 3020 C CA . ASN A 1 32 ? 5.030 -17.636 15.418 1.00 0.00 32 ASN A CA 3
ATOM 3021 C C . ASN A 1 32 ? 5.698 -16.340 14.931 1.00 0.00 32 ASN A C 3
ATOM 3022 O O . ASN A 1 32 ? 6.915 -16.189 15.001 1.00 0.00 32 ASN A O 3
ATOM 3033 N N . GLY A 1 33 ? 4.883 -15.391 14.497 1.00 0.00 33 GLY A N 3
ATOM 3034 C CA . GLY A 1 33 ? 5.401 -14.140 13.985 1.00 0.00 33 GLY A CA 3
ATOM 3035 C C . GLY A 1 33 ? 5.333 -14.083 12.476 1.00 0.00 33 GLY A C 3
ATOM 3036 O O . GLY A 1 33 ? 5.772 -13.125 11.863 1.00 0.00 33 GLY A O 3
ATOM 3040 N N . ILE A 1 34 ? 4.766 -15.106 11.879 1.00 0.00 34 ILE A N 3
ATOM 3041 C CA . ILE A 1 34 ? 4.638 -15.172 10.430 1.00 0.00 34 ILE A CA 3
ATOM 3042 C C . ILE A 1 34 ? 3.168 -15.196 10.056 1.00 0.00 34 ILE A C 3
ATOM 3043 O O . ILE A 1 34 ? 2.414 -16.032 10.539 1.00 0.00 34 ILE A O 3
ATOM 3059 N N . ILE A 1 35 ? 2.770 -14.251 9.251 1.00 0.00 35 ILE A N 3
ATOM 3060 C CA . ILE A 1 35 ? 1.411 -14.123 8.781 1.00 0.00 35 ILE A CA 3
ATOM 3061 C C . ILE A 1 35 ? 1.038 -15.350 7.965 1.00 0.00 35 ILE A C 3
ATOM 3062 O O . ILE A 1 35 ? 1.657 -15.635 6.936 1.00 0.00 35 ILE A O 3
ATOM 3078 N N . CYS A 1 36 ? 0.052 -16.069 8.426 1.00 0.00 36 CYS A N 3
ATOM 3079 C CA . CYS A 1 36 ? -0.321 -17.309 7.805 1.00 0.00 36 CYS A CA 3
ATOM 3080 C C . CYS A 1 36 ? -1.681 -17.192 7.107 1.00 0.00 36 CYS A C 3
ATOM 3081 O O . CYS A 1 36 ? -2.033 -18.024 6.269 1.00 0.00 36 CYS A O 3
ATOM 3089 N N . SER A 1 37 ? -2.434 -16.161 7.436 1.00 0.00 37 SER A N 3
ATOM 3090 C CA . SER A 1 37 ? -3.723 -15.951 6.830 1.00 0.00 37 SER A CA 3
ATOM 3091 C C . SER A 1 37 ? -4.058 -14.468 6.867 1.00 0.00 37 SER A C 3
ATOM 3092 O O . SER A 1 37 ? -3.548 -13.736 7.726 1.00 0.00 37 SER A O 3
ATOM 3100 N N . LEU A 1 38 ? -4.889 -14.048 5.939 1.00 0.00 38 LEU A N 3
ATOM 3101 C CA . LEU A 1 38 ? -5.329 -12.679 5.792 1.00 0.00 38 LEU A CA 3
ATOM 3102 C C . LEU A 1 38 ? -6.764 -12.700 5.284 1.00 0.00 38 LEU A C 3
ATOM 3103 O O . LEU A 1 38 ? -7.153 -13.634 4.565 1.00 0.00 38 LEU A O 3
ATOM 3119 N N . MET A 1 39 ? -7.550 -11.736 5.670 1.00 0.00 39 MET A N 3
ATOM 3120 C CA . MET A 1 39 ? -8.902 -11.646 5.191 1.00 0.00 39 MET A CA 3
ATOM 3121 C C . MET A 1 39 ? -9.051 -10.477 4.224 1.00 0.00 39 MET A C 3
ATOM 3122 O O . MET A 1 39 ? -8.804 -9.312 4.581 1.00 0.00 39 MET A O 3
ATOM 3136 N N . ARG A 1 40 ? -9.425 -10.798 3.003 1.00 0.00 40 ARG A N 3
ATOM 3137 C CA . ARG A 1 40 ? -9.645 -9.824 1.950 1.00 0.00 40 ARG A CA 3
ATOM 3138 C C . ARG A 1 40 ? -10.760 -8.858 2.345 1.00 0.00 40 ARG A C 3
ATOM 3139 O O . ARG A 1 40 ? -11.834 -9.271 2.819 1.00 0.00 40 ARG A O 3
ATOM 3160 N N . GLY A 1 41 ? -10.486 -7.585 2.182 1.00 0.00 41 GLY A N 3
ATOM 3161 C CA . GLY A 1 41 ? -11.431 -6.553 2.535 1.00 0.00 41 GLY A CA 3
ATOM 3162 C C . GLY A 1 41 ? -11.173 -6.024 3.925 1.00 0.00 41 GLY A C 3
ATOM 3163 O O . GLY A 1 41 ? -11.600 -4.916 4.274 1.00 0.00 41 GLY A O 3
ATOM 3167 N N . GLY A 1 42 ? -10.429 -6.793 4.702 1.00 0.00 42 GLY A N 3
ATOM 3168 C CA . GLY A 1 42 ? -10.165 -6.437 6.068 1.00 0.00 42 GLY A CA 3
ATOM 3169 C C . GLY A 1 42 ? -9.091 -5.391 6.168 1.00 0.00 42 GLY A C 3
ATOM 3170 O O . GLY A 1 42 ? -8.306 -5.199 5.212 1.00 0.00 42 GLY A O 3
ATOM 3174 N N . ILE A 1 43 ? -9.030 -4.726 7.308 1.00 0.00 43 ILE A N 3
ATOM 3175 C CA . ILE A 1 43 ? -8.052 -3.668 7.545 1.00 0.00 43 ILE A CA 3
ATOM 3176 C C . ILE A 1 43 ? -6.619 -4.112 7.360 1.00 0.00 43 ILE A C 3
ATOM 3177 O O . ILE A 1 43 ? -5.801 -3.333 6.921 1.00 0.00 43 ILE A O 3
ATOM 3193 N N . ALA A 1 44 ? -6.316 -5.359 7.681 1.00 0.00 44 ALA A N 3
ATOM 3194 C CA . ALA A 1 44 ? -4.970 -5.878 7.513 1.00 0.00 44 ALA A CA 3
ATOM 3195 C C . ALA A 1 44 ? -4.549 -5.884 6.050 1.00 0.00 44 ALA A C 3
ATOM 3196 O O . ALA A 1 44 ? -3.427 -5.499 5.722 1.00 0.00 44 ALA A O 3
ATOM 3203 N N . GLU A 1 45 ? -5.463 -6.270 5.169 1.00 0.00 45 GLU A N 3
ATOM 3204 C CA . GLU A 1 45 ? -5.179 -6.287 3.741 1.00 0.00 45 GLU A CA 3
ATOM 3205 C C . GLU A 1 45 ? -4.935 -4.871 3.265 1.00 0.00 45 GLU A C 3
ATOM 3206 O O . GLU A 1 45 ? -3.994 -4.591 2.531 1.00 0.00 45 GLU A O 3
ATOM 3218 N N . ARG A 1 46 ? -5.762 -3.982 3.743 1.00 0.00 46 ARG A N 3
ATOM 3219 C CA . ARG A 1 46 ? -5.678 -2.563 3.432 1.00 0.00 46 ARG A CA 3
ATOM 3220 C C . ARG A 1 46 ? -4.469 -1.910 4.131 1.00 0.00 46 ARG A C 3
ATOM 3221 O O . ARG A 1 46 ? -4.063 -0.790 3.801 1.00 0.00 46 ARG A O 3
ATOM 3242 N N . GLY A 1 47 ? -3.901 -2.638 5.073 1.00 0.00 47 GLY A N 3
ATOM 3243 C CA . GLY A 1 47 ? -2.724 -2.210 5.771 1.00 0.00 47 GLY A CA 3
ATOM 3244 C C . GLY A 1 47 ? -1.468 -2.657 5.050 1.00 0.00 47 GLY A C 3
ATOM 3245 O O . GLY A 1 47 ? -0.362 -2.199 5.358 1.00 0.00 47 GLY A O 3
ATOM 3249 N N . GLY A 1 48 ? -1.633 -3.567 4.098 1.00 0.00 48 GLY A N 3
ATOM 3250 C CA . GLY A 1 48 ? -0.510 -4.026 3.316 1.00 0.00 48 GLY A CA 3
ATOM 3251 C C . GLY A 1 48 ? 0.064 -5.319 3.840 1.00 0.00 48 GLY A C 3
ATOM 3252 O O . GLY A 1 48 ? 1.172 -5.714 3.462 1.00 0.00 48 GLY A O 3
ATOM 3256 N N . VAL A 1 49 ? -0.681 -5.970 4.713 1.00 0.00 49 VAL A N 3
ATOM 3257 C CA . VAL A 1 49 ? -0.287 -7.237 5.296 1.00 0.00 49 VAL A CA 3
ATOM 3258 C C . VAL A 1 49 ? -0.337 -8.325 4.220 1.00 0.00 49 VAL A C 3
ATOM 3259 O O . VAL A 1 49 ? -1.256 -8.346 3.413 1.00 0.00 49 VAL A O 3
ATOM 3272 N N . ARG A 1 50 ? 0.665 -9.184 4.187 1.00 0.00 50 ARG A N 3
ATOM 3273 C CA . ARG A 1 50 ? 0.705 -10.290 3.246 1.00 0.00 50 ARG A CA 3
ATOM 3274 C C . ARG A 1 50 ? 1.094 -11.530 3.955 1.00 0.00 50 ARG A C 3
ATOM 3275 O O . ARG A 1 50 ? 1.888 -11.507 4.899 1.00 0.00 50 ARG A O 3
ATOM 3296 N N . VAL A 1 51 ? 0.562 -12.587 3.486 1.00 0.00 51 VAL A N 3
ATOM 3297 C CA . VAL A 1 51 ? 0.757 -13.890 4.035 1.00 0.00 51 VAL A CA 3
ATOM 3298 C C . VAL A 1 51 ? 2.106 -14.437 3.588 1.00 0.00 51 VAL A C 3
ATOM 3299 O O . VAL A 1 51 ? 2.537 -14.207 2.455 1.00 0.00 51 VAL A O 3
ATOM 3312 N N . GLY A 1 52 ? 2.774 -15.127 4.479 1.00 0.00 52 GLY A N 3
ATOM 3313 C CA . GLY A 1 52 ? 4.096 -15.621 4.190 1.00 0.00 52 GLY A CA 3
ATOM 3314 C C . GLY A 1 52 ? 5.119 -14.570 4.524 1.00 0.00 52 GLY A C 3
ATOM 3315 O O . GLY A 1 52 ? 6.207 -14.523 3.956 1.00 0.00 52 GLY A O 3
ATOM 3319 N N . HIS A 1 53 ? 4.742 -13.695 5.418 1.00 0.00 53 HIS A N 3
ATOM 3320 C CA . HIS A 1 53 ? 5.593 -12.626 5.870 1.00 0.00 53 HIS A CA 3
ATOM 3321 C C . HIS A 1 53 ? 5.854 -12.737 7.342 1.00 0.00 53 HIS A C 3
ATOM 3322 O O . HIS A 1 53 ? 4.941 -12.981 8.118 1.00 0.00 53 HIS A O 3
ATOM 3337 N N . ARG A 1 54 ? 7.097 -12.566 7.719 1.00 0.00 54 ARG A N 3
ATOM 3338 C CA . ARG A 1 54 ? 7.476 -12.575 9.113 1.00 0.00 54 ARG A CA 3
ATOM 3339 C C . ARG A 1 54 ? 7.453 -11.158 9.580 1.00 0.00 54 ARG A C 3
ATOM 3340 O O . ARG A 1 54 ? 8.109 -10.304 8.976 1.00 0.00 54 ARG A O 3
ATOM 3361 N N . ILE A 1 55 ? 6.701 -10.888 10.590 1.00 0.00 55 ILE A N 3
ATOM 3362 C CA . ILE A 1 55 ? 6.685 -9.580 11.156 1.00 0.00 55 ILE A CA 3
ATOM 3363 C C . ILE A 1 55 ? 7.900 -9.430 12.035 1.00 0.00 55 ILE A C 3
ATOM 3364 O O . ILE A 1 55 ? 8.158 -10.264 12.899 1.00 0.00 55 ILE A O 3
ATOM 3380 N N . ILE A 1 56 ? 8.663 -8.416 11.789 1.00 0.00 56 ILE A N 3
ATOM 3381 C CA . ILE A 1 56 ? 9.820 -8.177 12.560 1.00 0.00 56 ILE A CA 3
ATOM 3382 C C . ILE A 1 56 ? 9.621 -7.096 13.584 1.00 0.00 56 ILE A C 3
ATOM 3383 O O . ILE A 1 56 ? 10.375 -7.018 14.549 1.00 0.00 56 ILE A O 3
ATOM 3399 N N . GLU A 1 57 ? 8.580 -6.304 13.429 1.00 0.00 57 GLU A N 3
ATOM 3400 C CA . GLU A 1 57 ? 8.375 -5.184 14.334 1.00 0.00 57 GLU A CA 3
ATOM 3401 C C . GLU A 1 57 ? 6.942 -4.791 14.312 1.00 0.00 57 GLU A C 3
ATOM 3402 O O . GLU A 1 57 ? 6.309 -4.903 13.283 1.00 0.00 57 GLU A O 3
ATOM 3414 N N . ILE A 1 58 ? 6.441 -4.387 15.452 1.00 0.00 58 ILE A N 3
ATOM 3415 C CA . ILE A 1 58 ? 5.080 -3.933 15.625 1.00 0.00 58 ILE A CA 3
ATOM 3416 C C . ILE A 1 58 ? 5.081 -2.812 16.629 1.00 0.00 58 ILE A C 3
ATOM 3417 O O . ILE A 1 58 ? 5.651 -2.959 17.697 1.00 0.00 58 ILE A O 3
ATOM 3433 N N . ASN A 1 59 ? 4.523 -1.689 16.250 1.00 0.00 59 ASN A N 3
ATOM 3434 C CA . ASN A 1 59 ? 4.248 -0.551 17.159 1.00 0.00 59 ASN A CA 3
ATOM 3435 C C . ASN A 1 59 ? 5.538 0.021 17.806 1.00 0.00 59 ASN A C 3
ATOM 3436 O O . ASN A 1 59 ? 5.487 0.760 18.781 1.00 0.00 59 ASN A O 3
ATOM 3447 N N . GLY A 1 60 ? 6.676 -0.275 17.219 1.00 0.00 60 GLY A N 3
ATOM 3448 C CA . GLY A 1 60 ? 7.931 0.211 17.749 1.00 0.00 60 GLY A CA 3
ATOM 3449 C C . GLY A 1 60 ? 8.745 -0.847 18.459 1.00 0.00 60 GLY A C 3
ATOM 3450 O O . GLY A 1 60 ? 9.844 -0.571 18.954 1.00 0.00 60 GLY A O 3
ATOM 3454 N N . GLN A 1 61 ? 8.242 -2.048 18.523 1.00 0.00 61 GLN A N 3
ATOM 3455 C CA . GLN A 1 61 ? 8.975 -3.106 19.165 1.00 0.00 61 GLN A CA 3
ATOM 3456 C C . GLN A 1 61 ? 9.264 -4.202 18.186 1.00 0.00 61 GLN A C 3
ATOM 3457 O O . GLN A 1 61 ? 8.384 -4.604 17.415 1.00 0.00 61 GLN A O 3
ATOM 3471 N N . SER A 1 62 ? 10.489 -4.645 18.171 1.00 0.00 62 SER A N 3
ATOM 3472 C CA . SER A 1 62 ? 10.888 -5.703 17.308 1.00 0.00 62 SER A CA 3
ATOM 3473 C C . SER A 1 62 ? 10.350 -7.006 17.889 1.00 0.00 62 SER A C 3
ATOM 3474 O O . SER A 1 62 ? 10.838 -7.497 18.906 1.00 0.00 62 SER A O 3
ATOM 3482 N N . VAL A 1 63 ? 9.345 -7.563 17.244 1.00 0.00 63 VAL A N 3
ATOM 3483 C CA . VAL A 1 63 ? 8.649 -8.702 17.764 1.00 0.00 63 VAL A CA 3
ATOM 3484 C C . VAL A 1 63 ? 9.146 -9.956 17.105 1.00 0.00 63 VAL A C 3
ATOM 3485 O O . VAL A 1 63 ? 8.594 -11.035 17.271 1.00 0.00 63 VAL A O 3
ATOM 3498 N N . VAL A 1 64 ? 10.241 -9.805 16.422 1.00 0.00 64 VAL A N 3
ATOM 3499 C CA . VAL A 1 64 ? 10.840 -10.857 15.665 1.00 0.00 64 VAL A CA 3
ATOM 3500 C C . VAL A 1 64 ? 11.363 -11.984 16.581 1.00 0.00 64 VAL A C 3
ATOM 3501 O O . VAL A 1 64 ? 11.520 -13.127 16.166 1.00 0.00 64 VAL A O 3
ATOM 3514 N N . ALA A 1 65 ? 11.572 -11.647 17.837 1.00 0.00 65 ALA A N 3
ATOM 3515 C CA . ALA A 1 65 ? 12.040 -12.587 18.826 1.00 0.00 65 ALA A CA 3
ATOM 3516 C C . ALA A 1 65 ? 11.004 -12.715 19.939 1.00 0.00 65 ALA A C 3
ATOM 3517 O O . ALA A 1 65 ? 11.255 -13.309 20.985 1.00 0.00 65 ALA A O 3
ATOM 3524 N N . THR A 1 66 ? 9.843 -12.184 19.683 1.00 0.00 66 THR A N 3
ATOM 3525 C CA . THR A 1 66 ? 8.766 -12.161 20.600 1.00 0.00 66 THR A CA 3
ATOM 3526 C C . THR A 1 66 ? 7.874 -13.392 20.330 1.00 0.00 66 THR A C 3
ATOM 3527 O O . THR A 1 66 ? 7.664 -13.753 19.174 1.00 0.00 66 THR A O 3
ATOM 3538 N N . PRO A 1 67 ? 7.425 -14.102 21.380 1.00 0.00 67 PRO A N 3
ATOM 3539 C CA . PRO A 1 67 ? 6.572 -15.284 21.217 1.00 0.00 67 PRO A CA 3
ATOM 3540 C C . PRO A 1 67 ? 5.128 -14.921 20.843 1.00 0.00 67 PRO A C 3
ATOM 3541 O O . PRO A 1 67 ? 4.698 -13.759 21.013 1.00 0.00 67 PRO A O 3
ATOM 3552 N N . HIS A 1 68 ? 4.393 -15.936 20.366 1.00 0.00 68 HIS A N 3
ATOM 3553 C CA . HIS A 1 68 ? 2.996 -15.855 19.915 1.00 0.00 68 HIS A CA 3
ATOM 3554 C C . HIS A 1 68 ? 2.143 -15.029 20.849 1.00 0.00 68 HIS A C 3
ATOM 3555 O O . HIS A 1 68 ? 1.508 -14.084 20.417 1.00 0.00 68 HIS A O 3
ATOM 3570 N N . GLU A 1 69 ? 2.139 -15.401 22.111 1.00 0.00 69 GLU A N 3
ATOM 3571 C CA . GLU A 1 69 ? 1.284 -14.788 23.115 1.00 0.00 69 GLU A CA 3
ATOM 3572 C C . GLU A 1 69 ? 1.483 -13.295 23.169 1.00 0.00 69 GLU A C 3
ATOM 3573 O O . GLU A 1 69 ? 0.513 -12.539 23.174 1.00 0.00 69 GLU A O 3
ATOM 3585 N N . LYS A 1 70 ? 2.731 -12.887 23.170 1.00 0.00 70 LYS A N 3
ATOM 3586 C CA . LYS A 1 70 ? 3.075 -11.493 23.237 1.00 0.00 70 LYS A CA 3
ATOM 3587 C C . LYS A 1 70 ? 2.635 -10.784 22.011 1.00 0.00 70 LYS A C 3
ATOM 3588 O O . LYS A 1 70 ? 1.854 -9.856 22.096 1.00 0.00 70 LYS A O 3
ATOM 3607 N N . ILE A 1 71 ? 3.069 -11.286 20.873 1.00 0.00 71 ILE A N 3
ATOM 3608 C CA . ILE A 1 71 ? 2.741 -10.701 19.579 1.00 0.00 71 ILE A CA 3
ATOM 3609 C C . ILE A 1 71 ? 1.228 -10.519 19.460 1.00 0.00 71 ILE A C 3
ATOM 3610 O O . ILE A 1 71 ? 0.752 -9.463 19.062 1.00 0.00 71 ILE A O 3
ATOM 3626 N N . VAL A 1 72 ? 0.488 -11.518 19.910 1.00 0.00 72 VAL A N 3
ATOM 3627 C CA . VAL A 1 72 ? -0.956 -11.472 19.848 1.00 0.00 72 VAL A CA 3
ATOM 3628 C C . VAL A 1 72 ? -1.533 -10.479 20.866 1.00 0.00 72 VAL A C 3
ATOM 3629 O O . VAL A 1 72 ? -2.392 -9.683 20.521 1.00 0.00 72 VAL A O 3
ATOM 3642 N N . HIS A 1 73 ? -1.006 -10.489 22.086 1.00 0.00 73 HIS A N 3
ATOM 3643 C CA . HIS A 1 73 ? -1.503 -9.622 23.172 1.00 0.00 73 HIS A CA 3
ATOM 3644 C C . HIS A 1 73 ? -1.261 -8.167 22.831 1.00 0.00 73 HIS A C 3
ATOM 3645 O O . HIS A 1 73 ? -2.126 -7.320 23.006 1.00 0.00 73 HIS A O 3
ATOM 3660 N N . ILE A 1 74 ? -0.099 -7.905 22.319 1.00 0.00 74 ILE A N 3
ATOM 3661 C CA . ILE A 1 74 ? 0.310 -6.588 21.964 1.00 0.00 74 ILE A CA 3
ATOM 3662 C C . ILE A 1 74 ? -0.491 -6.083 20.756 1.00 0.00 74 ILE A C 3
ATOM 3663 O O . ILE A 1 74 ? -0.961 -4.945 20.751 1.00 0.00 74 ILE A O 3
ATOM 3679 N N . LEU A 1 75 ? -0.695 -6.950 19.766 1.00 0.00 75 LEU A N 3
ATOM 3680 C CA . LEU A 1 75 ? -1.576 -6.609 18.625 1.00 0.00 75 LEU A CA 3
ATOM 3681 C C . LEU A 1 75 ? -3.000 -6.358 19.097 1.00 0.00 75 LEU A C 3
ATOM 3682 O O . LEU A 1 75 ? -3.623 -5.387 18.713 1.00 0.00 75 LEU A O 3
ATOM 3698 N N . SER A 1 76 ? -3.485 -7.240 19.938 1.00 0.00 76 SER A N 3
ATOM 3699 C CA . SER A 1 76 ? -4.819 -7.180 20.503 1.00 0.00 76 SER A CA 3
ATOM 3700 C C . SER A 1 76 ? -5.035 -5.895 21.325 1.00 0.00 76 SER A C 3
ATOM 3701 O O . SER A 1 76 ? -6.160 -5.425 21.449 1.00 0.00 76 SER A O 3
ATOM 3709 N N . ASN A 1 77 ? -3.979 -5.339 21.884 1.00 0.00 77 ASN A N 3
ATOM 3710 C CA . ASN A 1 77 ? -4.108 -4.108 22.654 1.00 0.00 77 ASN A CA 3
ATOM 3711 C C . ASN A 1 77 ? -3.986 -2.873 21.779 1.00 0.00 77 ASN A C 3
ATOM 3712 O O . ASN A 1 77 ? -4.682 -1.880 21.997 1.00 0.00 77 ASN A O 3
ATOM 3723 N N . ALA A 1 78 ? -3.130 -2.935 20.791 1.00 0.00 78 ALA A N 3
ATOM 3724 C CA . ALA A 1 78 ? -2.808 -1.773 19.994 1.00 0.00 78 ALA A CA 3
ATOM 3725 C C . ALA A 1 78 ? -3.873 -1.435 18.960 1.00 0.00 78 ALA A C 3
ATOM 3726 O O . ALA A 1 78 ? -4.422 -2.318 18.290 1.00 0.00 78 ALA A O 3
ATOM 3733 N N . VAL A 1 79 ? -4.173 -0.146 18.867 1.00 0.00 79 VAL A N 3
ATOM 3734 C CA . VAL A 1 79 ? -5.094 0.386 17.879 1.00 0.00 79 VAL A CA 3
ATOM 3735 C C . VAL A 1 79 ? -4.420 1.609 17.216 1.00 0.00 79 VAL A C 3
ATOM 3736 O O . VAL A 1 79 ? -3.323 2.023 17.635 1.00 0.00 79 VAL A O 3
ATOM 3749 N N . GLY A 1 80 ? -5.061 2.173 16.223 1.00 0.00 80 GLY A N 3
ATOM 3750 C CA . GLY A 1 80 ? -4.559 3.334 15.552 1.00 0.00 80 GLY A CA 3
ATOM 3751 C C . GLY A 1 80 ? -3.667 2.970 14.424 1.00 0.00 80 GLY A C 3
ATOM 3752 O O . GLY A 1 80 ? -3.830 1.898 13.833 1.00 0.00 80 GLY A O 3
ATOM 3756 N N . GLU A 1 81 ? -2.779 3.870 14.082 1.00 0.00 81 GLU A N 3
ATOM 3757 C CA . GLU A 1 81 ? -1.770 3.616 13.089 1.00 0.00 81 GLU A CA 3
ATOM 3758 C C . GLU A 1 81 ? -0.713 2.721 13.696 1.00 0.00 81 GLU A C 3
ATOM 3759 O O . GLU A 1 81 ? 0.051 3.144 14.576 1.00 0.00 81 GLU A O 3
ATOM 3771 N N . ILE A 1 82 ? -0.684 1.501 13.256 1.00 0.00 82 ILE A N 3
ATOM 3772 C CA . ILE A 1 82 ? 0.227 0.528 13.807 1.00 0.00 82 ILE A CA 3
ATOM 3773 C C . ILE A 1 82 ? 1.249 0.163 12.770 1.00 0.00 82 ILE A C 3
ATOM 3774 O O . ILE A 1 82 ? 0.907 -0.337 11.689 1.00 0.00 82 ILE A O 3
ATOM 3790 N N . HIS A 1 83 ? 2.476 0.446 13.087 1.00 0.00 83 HIS A N 3
ATOM 3791 C CA . HIS A 1 83 ? 3.603 0.159 12.233 1.00 0.00 83 HIS A CA 3
ATOM 3792 C C . HIS A 1 83 ? 4.041 -1.242 12.447 1.00 0.00 83 HIS A C 3
ATOM 3793 O O . HIS A 1 83 ? 4.175 -1.680 13.580 1.00 0.00 83 HIS A O 3
ATOM 3808 N N . MET A 1 84 ? 4.206 -1.956 11.395 1.00 0.00 84 MET A N 3
ATOM 3809 C CA . MET A 1 84 ? 4.803 -3.239 11.468 1.00 0.00 84 MET A CA 3
ATOM 3810 C C . MET A 1 84 ? 5.783 -3.339 10.358 1.00 0.00 84 MET A C 3
ATOM 3811 O O . MET A 1 84 ? 5.613 -2.704 9.323 1.00 0.00 84 MET A O 3
ATOM 3825 N N . LYS A 1 85 ? 6.777 -4.119 10.533 1.00 0.00 85 LYS A N 3
ATOM 3826 C CA . LYS A 1 85 ? 7.771 -4.299 9.516 1.00 0.00 85 LYS A CA 3
ATOM 3827 C C . LYS A 1 85 ? 7.795 -5.751 9.213 1.00 0.00 85 LYS A C 3
ATOM 3828 O O . LYS A 1 85 ? 7.951 -6.547 10.107 1.00 0.00 85 LYS A O 3
ATOM 3847 N N . THR A 1 86 ? 7.552 -6.108 8.003 1.00 0.00 86 THR A N 3
ATOM 3848 C CA . THR A 1 86 ? 7.489 -7.504 7.666 1.00 0.00 86 THR A CA 3
ATOM 3849 C C . THR A 1 86 ? 8.554 -7.869 6.623 1.00 0.00 86 THR A C 3
ATOM 3850 O O . THR A 1 86 ? 8.992 -7.016 5.866 1.00 0.00 86 THR A O 3
ATOM 3861 N N . MET A 1 87 ? 8.982 -9.119 6.624 1.00 0.00 87 MET A N 3
ATOM 3862 C CA . MET A 1 87 ? 9.939 -9.642 5.643 1.00 0.00 87 MET A CA 3
ATOM 3863 C C . MET A 1 87 ? 9.264 -10.830 4.968 1.00 0.00 87 MET A C 3
ATOM 3864 O O . MET A 1 87 ? 8.252 -11.288 5.485 1.00 0.00 87 MET A O 3
ATOM 3878 N N . PRO A 1 88 ? 9.799 -11.409 3.851 1.00 0.00 88 PRO A N 3
ATOM 3879 C CA . PRO A 1 88 ? 9.180 -12.583 3.162 1.00 0.00 88 PRO A CA 3
ATOM 3880 C C . PRO A 1 88 ? 9.385 -13.898 3.945 1.00 0.00 88 PRO A C 3
ATOM 3881 O O . PRO A 1 88 ? 9.515 -14.985 3.367 1.00 0.00 88 PRO A O 3
ATOM 3892 N N . ALA A 1 89 ? 9.348 -13.754 5.249 1.00 0.00 89 ALA A N 3
ATOM 3893 C CA . ALA A 1 89 ? 9.511 -14.797 6.218 1.00 0.00 89 ALA A CA 3
ATOM 3894 C C . ALA A 1 89 ? 10.826 -15.501 6.102 1.00 0.00 89 ALA A C 3
ATOM 3895 O O . ALA A 1 89 ? 10.915 -16.687 5.769 1.00 0.00 89 ALA A O 3
ATOM 3902 N N . ALA A 1 90 ? 11.842 -14.716 6.259 1.00 0.00 90 ALA A N 3
ATOM 3903 C CA . ALA A 1 90 ? 13.167 -15.203 6.367 1.00 0.00 90 ALA A CA 3
ATOM 3904 C C . ALA A 1 90 ? 13.343 -15.579 7.802 1.00 0.00 90 ALA A C 3
ATOM 3905 O O . ALA A 1 90 ? 13.419 -16.777 8.128 1.00 0.00 90 ALA A O 3
ATOM 3913 N N . GLU A 1 7 ? 15.904 1.889 9.836 1.00 0.00 7 GLU A N 4
ATOM 3914 C CA . GLU A 1 7 ? 16.570 0.662 9.414 1.00 0.00 7 GLU A CA 4
ATOM 3915 C C . GLU A 1 7 ? 16.071 0.278 8.030 1.00 0.00 7 GLU A C 4
ATOM 3916 O O . GLU A 1 7 ? 14.862 0.265 7.778 1.00 0.00 7 GLU A O 4
ATOM 3928 N N . THR A 1 8 ? 16.988 0.020 7.132 1.00 0.00 8 THR A N 4
ATOM 3929 C CA . THR A 1 8 ? 16.660 -0.403 5.799 1.00 0.00 8 THR A CA 4
ATOM 3930 C C . THR A 1 8 ? 17.291 -1.778 5.566 1.00 0.00 8 THR A C 4
ATOM 3931 O O . THR A 1 8 ? 18.509 -1.898 5.351 1.00 0.00 8 THR A O 4
ATOM 3942 N N . MET A 1 9 ? 16.489 -2.803 5.668 1.00 0.00 9 MET A N 4
ATOM 3943 C CA . MET A 1 9 ? 16.975 -4.163 5.527 1.00 0.00 9 MET A CA 4
ATOM 3944 C C . MET A 1 9 ? 16.810 -4.643 4.105 1.00 0.00 9 MET A C 4
ATOM 3945 O O . MET A 1 9 ? 17.548 -5.518 3.650 1.00 0.00 9 MET A O 4
ATOM 3959 N N . GLY A 1 10 ? 15.860 -4.071 3.402 1.00 0.00 10 GLY A N 4
ATOM 3960 C CA . GLY A 1 10 ? 15.620 -4.448 2.034 1.00 0.00 10 GLY A CA 4
ATOM 3961 C C . GLY A 1 10 ? 14.256 -5.066 1.879 1.00 0.00 10 GLY A C 4
ATOM 3962 O O . GLY A 1 10 ? 13.264 -4.354 1.659 1.00 0.00 10 GLY A O 4
ATOM 3966 N N . ASN A 1 11 ? 14.183 -6.375 2.007 1.00 0.00 11 ASN A N 4
ATOM 3967 C CA . ASN A 1 11 ? 12.903 -7.072 1.916 1.00 0.00 11 ASN A CA 4
ATOM 3968 C C . ASN A 1 11 ? 12.121 -6.935 3.181 1.00 0.00 11 ASN A C 4
ATOM 3969 O O . ASN A 1 11 ? 12.161 -7.789 4.067 1.00 0.00 11 ASN A O 4
ATOM 3980 N N . VAL A 1 12 ? 11.458 -5.835 3.270 1.00 0.00 12 VAL A N 4
ATOM 3981 C CA . VAL A 1 12 ? 10.641 -5.475 4.353 1.00 0.00 12 VAL A CA 4
ATOM 3982 C C . VAL A 1 12 ? 9.504 -4.714 3.785 1.00 0.00 12 VAL A C 4
ATOM 3983 O O . VAL A 1 12 ? 9.688 -3.780 2.995 1.00 0.00 12 VAL A O 4
ATOM 3996 N N . THR A 1 13 ? 8.384 -5.128 4.136 1.00 0.00 13 THR A N 4
ATOM 3997 C CA . THR A 1 13 ? 7.194 -4.522 3.777 1.00 0.00 13 THR A CA 4
ATOM 3998 C C . THR A 1 13 ? 6.650 -3.924 5.027 1.00 0.00 13 THR A C 4
ATOM 3999 O O . THR A 1 13 ? 6.254 -4.645 5.964 1.00 0.00 13 THR A O 4
ATOM 4010 N N . THR A 1 14 ? 6.719 -2.647 5.103 1.00 0.00 14 THR A N 4
ATOM 4011 C CA . THR A 1 14 ? 6.211 -1.984 6.222 1.00 0.00 14 THR A CA 4
ATOM 4012 C C . THR A 1 14 ? 4.722 -1.897 6.077 1.00 0.00 14 THR A C 4
ATOM 4013 O O . THR A 1 14 ? 4.185 -1.522 5.018 1.00 0.00 14 THR A O 4
ATOM 4024 N N . VAL A 1 15 ? 4.079 -2.261 7.091 1.00 0.00 15 VAL A N 4
ATOM 4025 C CA . VAL A 1 15 ? 2.696 -2.296 7.149 1.00 0.00 15 VAL A CA 4
ATOM 4026 C C . VAL A 1 15 ? 2.253 -1.250 8.068 1.00 0.00 15 VAL A C 4
ATOM 4027 O O . VAL A 1 15 ? 2.869 -1.030 9.110 1.00 0.00 15 VAL A O 4
ATOM 4040 N N . LEU A 1 16 ? 1.253 -0.579 7.696 1.00 0.00 16 LEU A N 4
ATOM 4041 C CA . LEU A 1 16 ? 0.687 0.316 8.571 1.00 0.00 16 LEU A CA 4
ATOM 4042 C C . LEU A 1 16 ? -0.733 -0.052 8.760 1.00 0.00 16 LEU A C 4
ATOM 4043 O O . LEU A 1 16 ? -1.553 0.078 7.857 1.00 0.00 16 LEU A O 4
ATOM 4059 N N . ILE A 1 17 ? -1.019 -0.481 9.910 1.00 0.00 17 ILE A N 4
ATOM 4060 C CA . ILE A 1 17 ? -2.325 -0.846 10.265 1.00 0.00 17 ILE A CA 4
ATOM 4061 C C . ILE A 1 17 ? -2.905 0.326 10.965 1.00 0.00 17 ILE A C 4
ATOM 4062 O O . ILE A 1 17 ? -2.251 0.933 11.790 1.00 0.00 17 ILE A O 4
ATOM 4078 N N . ARG A 1 18 ? -4.049 0.733 10.535 1.00 0.00 18 ARG A N 4
ATOM 4079 C CA . ARG A 1 18 ? -4.738 1.756 11.212 1.00 0.00 18 ARG A CA 4
ATOM 4080 C C . ARG A 1 18 ? -5.962 1.170 11.742 1.00 0.00 18 ARG A C 4
ATOM 4081 O O . ARG A 1 18 ? -6.917 0.902 11.020 1.00 0.00 18 ARG A O 4
ATOM 4102 N N . ARG A 1 19 ? -5.894 0.919 12.977 1.00 0.00 19 ARG A N 4
ATOM 4103 C CA . ARG A 1 19 ? -6.920 0.256 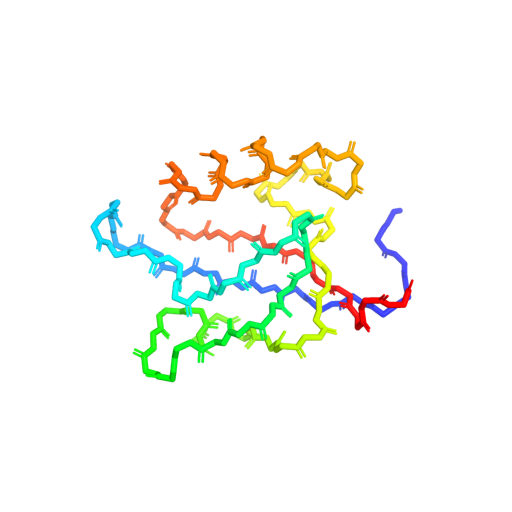13.683 1.00 0.00 19 ARG A CA 4
ATOM 4104 C C . ARG A 1 19 ? -7.803 1.246 14.418 1.00 0.00 19 ARG A C 4
ATOM 4105 O O . ARG A 1 19 ? -7.304 2.042 15.193 1.00 0.00 19 ARG A O 4
ATOM 4126 N N . PRO A 1 20 ? -9.114 1.224 14.160 1.00 0.00 20 PRO A N 4
ATOM 4127 C CA . PRO A 1 20 ? -10.068 2.113 14.837 1.00 0.00 20 PRO A CA 4
ATOM 4128 C C . PRO A 1 20 ? -10.067 1.960 16.372 1.00 0.00 20 PRO A C 4
ATOM 4129 O O . PRO A 1 20 ? -9.840 2.931 17.097 1.00 0.00 20 PRO A O 4
ATOM 4140 N N . ASP A 1 21 ? -10.284 0.740 16.847 1.00 0.00 21 ASP A N 4
ATOM 4141 C CA . ASP A 1 21 ? -10.405 0.454 18.273 1.00 0.00 21 ASP A CA 4
ATOM 4142 C C . ASP A 1 21 ? -10.303 -1.047 18.481 1.00 0.00 21 ASP A C 4
ATOM 4143 O O . ASP A 1 21 ? -10.132 -1.802 17.503 1.00 0.00 21 ASP A O 4
ATOM 4152 N N . LEU A 1 22 ? -10.431 -1.478 19.726 1.00 0.00 22 LEU A N 4
ATOM 4153 C CA . LEU A 1 22 ? -10.260 -2.872 20.120 1.00 0.00 22 LEU A CA 4
ATOM 4154 C C . LEU A 1 22 ? -11.313 -3.825 19.623 1.00 0.00 22 LEU A C 4
ATOM 4155 O O . LEU A 1 22 ? -11.089 -5.034 19.616 1.00 0.00 22 LEU A O 4
ATOM 4171 N N . ARG A 1 23 ? -12.425 -3.335 19.188 1.00 0.00 23 ARG A N 4
ATOM 4172 C CA . ARG A 1 23 ? -13.439 -4.227 18.693 1.00 0.00 23 ARG A CA 4
ATOM 4173 C C . ARG A 1 23 ? -13.190 -4.574 17.245 1.00 0.00 23 ARG A C 4
ATOM 4174 O O . ARG A 1 23 ? -13.774 -5.527 16.713 1.00 0.00 23 ARG A O 4
ATOM 4195 N N . TYR A 1 24 ? -12.287 -3.845 16.617 1.00 0.00 24 TYR A N 4
ATOM 4196 C CA . TYR A 1 24 ? -11.915 -4.131 15.261 1.00 0.00 24 TYR A CA 4
ATOM 4197 C C . TYR A 1 24 ? -10.727 -5.017 15.278 1.00 0.00 24 TYR A C 4
ATOM 4198 O O . TYR A 1 24 ? -9.751 -4.726 15.964 1.00 0.00 24 TYR A O 4
ATOM 4216 N N . GLN A 1 25 ? -10.799 -6.096 14.572 1.00 0.00 25 GLN A N 4
ATOM 4217 C CA . GLN A 1 25 ? -9.709 -7.012 14.545 1.00 0.00 25 GLN A CA 4
ATOM 4218 C C . GLN A 1 25 ? -8.909 -6.916 13.284 1.00 0.00 25 GLN A C 4
ATOM 4219 O O . GLN A 1 25 ? -9.394 -6.430 12.262 1.00 0.00 25 GLN A O 4
ATOM 4233 N N . LEU A 1 26 ? -7.694 -7.394 13.384 1.00 0.00 26 LEU A N 4
ATOM 4234 C CA . LEU A 1 26 ? -6.645 -7.206 12.396 1.00 0.00 26 LEU A CA 4
ATOM 4235 C C . LEU A 1 26 ? -7.058 -7.754 11.051 1.00 0.00 26 LEU A C 4
ATOM 4236 O O . LEU A 1 26 ? -7.026 -7.055 10.045 1.00 0.00 26 LEU A O 4
ATOM 4252 N N . GLY A 1 27 ? -7.457 -8.990 11.038 1.00 0.00 27 GLY A N 4
ATOM 4253 C CA . GLY A 1 27 ? -7.880 -9.577 9.804 1.00 0.00 27 GLY A CA 4
ATOM 4254 C C . GLY A 1 27 ? -6.819 -10.433 9.173 1.00 0.00 27 GLY A C 4
ATOM 4255 O O . GLY A 1 27 ? -6.775 -10.575 7.962 1.00 0.00 27 GLY A O 4
ATOM 4259 N N . PHE A 1 28 ? -5.939 -10.973 9.976 1.00 0.00 28 PHE A N 4
ATOM 4260 C CA . PHE A 1 28 ? -4.967 -11.913 9.488 1.00 0.00 28 PHE A CA 4
ATOM 4261 C C . PHE A 1 28 ? -4.701 -12.937 10.563 1.00 0.00 28 PHE A C 4
ATOM 4262 O O . PHE A 1 28 ? -4.929 -12.672 11.756 1.00 0.00 28 PHE A O 4
ATOM 4279 N N . SER A 1 29 ? -4.289 -14.088 10.158 1.00 0.00 29 SER A N 4
ATOM 4280 C CA . SER A 1 29 ? -3.997 -15.157 11.068 1.00 0.00 29 SER A CA 4
ATOM 4281 C C . SER A 1 29 ? -2.488 -15.311 11.133 1.00 0.00 29 SER A C 4
ATOM 4282 O O . SER A 1 29 ? -1.835 -15.517 10.095 1.00 0.00 29 SER A O 4
ATOM 4290 N N . VAL A 1 30 ? -1.927 -15.192 12.307 1.00 0.00 30 VAL A N 4
ATOM 4291 C CA . VAL A 1 30 ? -0.501 -15.285 12.439 1.00 0.00 30 VAL A CA 4
ATOM 4292 C C . VAL A 1 30 ? -0.119 -16.527 13.262 1.00 0.00 30 VAL A C 4
ATOM 4293 O O . VAL A 1 30 ? -0.804 -16.889 14.233 1.00 0.00 30 VAL A O 4
ATOM 4306 N N . GLN A 1 31 ? 0.920 -17.190 12.846 1.00 0.00 31 GLN A N 4
ATOM 4307 C CA . GLN A 1 31 ? 1.475 -18.296 13.576 1.00 0.00 31 GLN A CA 4
ATOM 4308 C C . GLN A 1 31 ? 2.964 -18.073 13.695 1.00 0.00 31 GLN A C 4
ATOM 4309 O O . GLN A 1 31 ? 3.618 -17.787 12.713 1.00 0.00 31 GLN A O 4
ATOM 4323 N N . ASN A 1 32 ? 3.470 -18.115 14.920 1.00 0.00 32 ASN A N 4
ATOM 4324 C CA . ASN A 1 32 ? 4.908 -17.868 15.249 1.00 0.00 32 ASN A CA 4
ATOM 4325 C C . ASN A 1 32 ? 5.372 -16.452 14.879 1.00 0.00 32 ASN A C 4
ATOM 4326 O O . ASN A 1 32 ? 6.539 -16.131 15.008 1.00 0.00 32 ASN A O 4
ATOM 4337 N N . GLY A 1 33 ? 4.443 -15.606 14.463 1.00 0.00 33 GLY A N 4
ATOM 4338 C CA . GLY A 1 33 ? 4.801 -14.288 13.998 1.00 0.00 33 GLY A CA 4
ATOM 4339 C C . GLY A 1 33 ? 4.820 -14.245 12.485 1.00 0.00 33 GLY A C 4
ATOM 4340 O O . GLY A 1 33 ? 5.197 -13.257 11.888 1.00 0.00 33 GLY A O 4
ATOM 4344 N N . ILE A 1 34 ? 4.393 -15.328 11.872 1.00 0.00 34 ILE A N 4
ATOM 4345 C CA . ILE A 1 34 ? 4.331 -15.434 10.424 1.00 0.00 34 ILE A CA 4
ATOM 4346 C C . ILE A 1 34 ? 2.870 -15.527 9.993 1.00 0.00 34 ILE A C 4
ATOM 4347 O O . ILE A 1 34 ? 2.091 -16.327 10.526 1.00 0.00 34 ILE A O 4
ATOM 4363 N N . ILE A 1 35 ? 2.514 -14.679 9.078 1.00 0.00 35 ILE A N 4
ATOM 4364 C CA . ILE A 1 35 ? 1.170 -14.548 8.565 1.00 0.00 35 ILE A CA 4
ATOM 4365 C C . ILE A 1 35 ? 0.800 -15.763 7.721 1.00 0.00 35 ILE A C 4
ATOM 4366 O O . ILE A 1 35 ? 1.402 -16.008 6.674 1.00 0.00 35 ILE A O 4
ATOM 4382 N N . CYS A 1 36 ? -0.180 -16.497 8.175 1.00 0.00 36 CYS A N 4
ATOM 4383 C CA . CYS A 1 36 ? -0.588 -17.726 7.541 1.00 0.00 36 CYS A CA 4
ATOM 4384 C C . CYS A 1 36 ? -1.824 -17.507 6.657 1.00 0.00 36 CYS A C 4
ATOM 4385 O O . CYS A 1 36 ? -2.062 -18.257 5.702 1.00 0.00 36 CYS A O 4
ATOM 4393 N N . SER A 1 37 ? -2.598 -16.484 6.961 1.00 0.00 37 SER A N 4
ATOM 4394 C CA . SER A 1 37 ? -3.804 -16.195 6.220 1.00 0.00 37 SER A CA 4
ATOM 4395 C C . SER A 1 37 ? -4.143 -14.725 6.406 1.00 0.00 37 SER A C 4
ATOM 4396 O O . SER A 1 37 ? -3.756 -14.130 7.420 1.00 0.00 37 SER A O 4
ATOM 4404 N N . LEU A 1 38 ? -4.815 -14.148 5.433 1.00 0.00 38 LEU A N 4
ATOM 4405 C CA . LEU A 1 38 ? -5.228 -12.764 5.463 1.00 0.00 38 LEU A CA 4
ATOM 4406 C C . LEU A 1 38 ? -6.679 -12.677 5.030 1.00 0.00 38 LEU A C 4
ATOM 4407 O O . LEU A 1 38 ? -7.113 -13.410 4.130 1.00 0.00 38 LEU A O 4
ATOM 4423 N N . MET A 1 39 ? -7.432 -11.834 5.671 1.00 0.00 39 MET A N 4
ATOM 4424 C CA . MET A 1 39 ? -8.809 -11.634 5.325 1.00 0.00 39 MET A CA 4
ATOM 4425 C C . MET A 1 39 ? -8.930 -10.457 4.377 1.00 0.00 39 MET A C 4
ATOM 4426 O O . MET A 1 39 ? -8.612 -9.311 4.738 1.00 0.00 39 MET A O 4
ATOM 4440 N N . ARG A 1 40 ? -9.370 -10.749 3.178 1.00 0.00 40 ARG A N 4
ATOM 4441 C CA . ARG A 1 40 ? -9.517 -9.765 2.133 1.00 0.00 40 ARG A CA 4
ATOM 4442 C C . ARG A 1 40 ? -10.602 -8.778 2.553 1.00 0.00 40 ARG A C 4
ATOM 4443 O O . ARG A 1 40 ? -11.687 -9.183 2.998 1.00 0.00 40 ARG A O 4
ATOM 4464 N N . GLY A 1 41 ? -10.305 -7.513 2.440 1.00 0.00 41 GLY A N 4
ATOM 4465 C CA . GLY A 1 41 ? -11.241 -6.488 2.812 1.00 0.00 41 GLY A CA 4
ATOM 4466 C C . GLY A 1 41 ? -11.071 -6.049 4.254 1.00 0.00 41 GLY A C 4
ATOM 4467 O O . GLY A 1 41 ? -11.751 -5.128 4.721 1.00 0.00 41 GLY A O 4
ATOM 4471 N N . GLY A 1 42 ? -10.190 -6.715 4.964 1.00 0.00 42 GLY A N 4
ATOM 4472 C CA . GLY A 1 42 ? -9.927 -6.373 6.346 1.00 0.00 42 GLY A CA 4
ATOM 4473 C C . GLY A 1 42 ? -8.866 -5.301 6.459 1.00 0.00 42 GLY A C 4
ATOM 4474 O O . GLY A 1 42 ? -8.195 -4.974 5.453 1.00 0.00 42 GLY A O 4
ATOM 4478 N N . ILE A 1 43 ? -8.680 -4.764 7.661 1.00 0.00 43 ILE A N 4
ATOM 4479 C CA . ILE A 1 43 ? -7.691 -3.711 7.879 1.00 0.00 43 ILE A CA 4
ATOM 4480 C C . ILE A 1 43 ? -6.292 -4.163 7.578 1.00 0.00 43 ILE A C 4
ATOM 4481 O O . ILE A 1 43 ? -5.499 -3.387 7.068 1.00 0.00 43 ILE A O 4
ATOM 4497 N N . ALA A 1 44 ? -5.995 -5.421 7.860 1.00 0.00 44 ALA A N 4
ATOM 4498 C CA . ALA A 1 44 ? -4.676 -5.969 7.631 1.00 0.00 44 ALA A CA 4
ATOM 4499 C C . ALA A 1 44 ? -4.280 -5.883 6.169 1.00 0.00 44 ALA A C 4
ATOM 4500 O O . ALA A 1 44 ? -3.164 -5.465 5.845 1.00 0.00 44 ALA A O 4
ATOM 4507 N N . GLU A 1 45 ? -5.203 -6.206 5.294 1.00 0.00 45 GLU A N 4
ATOM 4508 C CA . GLU A 1 45 ? -4.935 -6.177 3.877 1.00 0.00 45 GLU A CA 4
ATOM 4509 C C . GLU A 1 45 ? -4.681 -4.744 3.421 1.00 0.00 45 GLU A C 4
ATOM 4510 O O . GLU A 1 45 ? -3.740 -4.479 2.661 1.00 0.00 45 GLU A O 4
ATOM 4522 N N . ARG A 1 46 ? -5.483 -3.823 3.942 1.00 0.00 46 ARG A N 4
ATOM 4523 C CA . ARG A 1 46 ? -5.343 -2.399 3.635 1.00 0.00 46 ARG A CA 4
ATOM 4524 C C . ARG A 1 46 ? -4.028 -1.873 4.197 1.00 0.00 46 ARG A C 4
ATOM 4525 O O . ARG A 1 46 ? -3.377 -1.022 3.604 1.00 0.00 46 ARG A O 4
ATOM 4546 N N . GLY A 1 47 ? -3.655 -2.406 5.341 1.00 0.00 47 GLY A N 4
ATOM 4547 C CA . GLY A 1 47 ? -2.431 -2.032 6.001 1.00 0.00 47 GLY A CA 4
ATOM 4548 C C . GLY A 1 47 ? -1.198 -2.451 5.225 1.00 0.00 47 GLY A C 4
ATOM 4549 O O . GLY A 1 47 ? -0.148 -1.790 5.299 1.00 0.00 47 GLY A O 4
ATOM 4553 N N . GLY A 1 48 ? -1.322 -3.535 4.482 1.00 0.00 48 GLY A N 4
ATOM 4554 C CA . GLY A 1 48 ? -0.220 -4.011 3.690 1.00 0.00 48 GLY A CA 4
ATOM 4555 C C . GLY A 1 48 ? 0.280 -5.352 4.158 1.00 0.00 48 GLY A C 4
ATOM 4556 O O . GLY A 1 48 ? 1.380 -5.776 3.795 1.00 0.00 48 GLY A O 4
ATOM 4560 N N . VAL A 1 49 ? -0.516 -6.008 4.980 1.00 0.00 49 VAL A N 4
ATOM 4561 C CA . VAL A 1 49 ? -0.185 -7.311 5.499 1.00 0.00 49 VAL A CA 4
ATOM 4562 C C . VAL A 1 49 ? -0.271 -8.326 4.365 1.00 0.00 49 VAL A C 4
ATOM 4563 O O . VAL A 1 49 ? -1.164 -8.248 3.534 1.00 0.00 49 VAL A O 4
ATOM 4576 N N . ARG A 1 50 ? 0.682 -9.224 4.305 1.00 0.00 50 ARG A N 4
ATOM 4577 C CA . ARG A 1 50 ? 0.743 -10.227 3.264 1.00 0.00 50 ARG A CA 4
ATOM 4578 C C . ARG A 1 50 ? 1.072 -11.538 3.859 1.00 0.00 50 ARG A C 4
ATOM 4579 O O . ARG A 1 50 ? 1.838 -11.628 4.815 1.00 0.00 50 ARG A O 4
ATOM 4600 N N . VAL A 1 51 ? 0.514 -12.530 3.294 1.00 0.00 51 VAL A N 4
ATOM 4601 C CA . VAL A 1 51 ? 0.665 -13.878 3.753 1.00 0.00 51 VAL A CA 4
ATOM 4602 C C . VAL A 1 51 ? 2.049 -14.414 3.399 1.00 0.00 51 VAL A C 4
ATOM 4603 O O . VAL A 1 51 ? 2.589 -14.116 2.326 1.00 0.00 51 VAL A O 4
ATOM 4616 N N . GLY A 1 52 ? 2.633 -15.153 4.326 1.00 0.00 52 GLY A N 4
ATOM 4617 C CA . GLY A 1 52 ? 3.952 -15.685 4.128 1.00 0.00 52 GLY A CA 4
ATOM 4618 C C . GLY A 1 52 ? 4.984 -14.724 4.633 1.00 0.00 52 GLY A C 4
ATOM 4619 O O . GLY A 1 52 ? 6.179 -14.884 4.398 1.00 0.00 52 GLY A O 4
ATOM 4623 N N . HIS A 1 53 ? 4.517 -13.708 5.308 1.00 0.00 53 HIS A N 4
ATOM 4624 C CA . HIS A 1 53 ? 5.369 -12.692 5.856 1.00 0.00 53 HIS A CA 4
ATOM 4625 C C . HIS A 1 53 ? 5.576 -12.887 7.339 1.00 0.00 53 HIS A C 4
ATOM 4626 O O . HIS A 1 53 ? 4.699 -13.364 8.039 1.00 0.00 53 HIS A O 4
ATOM 4641 N N . ARG A 1 54 ? 6.736 -12.498 7.792 1.00 0.00 54 ARG A N 4
ATOM 4642 C CA . ARG A 1 54 ? 7.133 -12.601 9.181 1.00 0.00 54 ARG A CA 4
ATOM 4643 C C . ARG A 1 54 ? 7.081 -11.216 9.778 1.00 0.00 54 ARG A C 4
ATOM 4644 O O . ARG A 1 54 ? 7.688 -10.286 9.231 1.00 0.00 54 ARG A O 4
ATOM 4665 N N . ILE A 1 55 ? 6.325 -11.065 10.826 1.00 0.00 55 ILE A N 4
ATOM 4666 C CA . ILE A 1 55 ? 6.200 -9.787 11.514 1.00 0.00 55 ILE A CA 4
ATOM 4667 C C . ILE A 1 55 ? 7.478 -9.542 12.300 1.00 0.00 55 ILE A C 4
ATOM 4668 O O . ILE A 1 55 ? 7.823 -10.327 13.182 1.00 0.00 55 ILE A O 4
ATOM 4684 N N . ILE A 1 56 ? 8.191 -8.498 11.981 1.00 0.00 56 ILE A N 4
ATOM 4685 C CA . ILE A 1 56 ? 9.392 -8.216 12.695 1.00 0.00 56 ILE A CA 4
ATOM 4686 C C . ILE A 1 56 ? 9.253 -7.051 13.668 1.00 0.00 56 ILE A C 4
ATOM 4687 O O . ILE A 1 56 ? 10.002 -6.957 14.640 1.00 0.00 56 ILE A O 4
ATOM 4703 N N . GLU A 1 57 ? 8.260 -6.214 13.454 1.00 0.00 57 GLU A N 4
ATOM 4704 C CA . GLU A 1 57 ? 8.067 -5.040 14.298 1.00 0.00 57 GLU A CA 4
ATOM 4705 C C . GLU A 1 57 ? 6.606 -4.687 14.312 1.00 0.00 57 GLU A C 4
ATOM 4706 O O . GLU A 1 57 ? 5.909 -4.933 13.325 1.00 0.00 57 GLU A O 4
ATOM 4718 N N . ILE A 1 58 ? 6.147 -4.178 15.440 1.00 0.00 58 ILE A N 4
ATOM 4719 C CA . ILE A 1 58 ? 4.780 -3.742 15.636 1.00 0.00 58 ILE A CA 4
ATOM 4720 C C . ILE A 1 58 ? 4.786 -2.508 16.523 1.00 0.00 58 ILE A C 4
ATOM 4721 O O . ILE A 1 58 ? 5.350 -2.539 17.608 1.00 0.00 58 ILE A O 4
ATOM 4737 N N . ASN A 1 59 ? 4.238 -1.422 16.013 1.00 0.00 59 ASN A N 4
ATOM 4738 C CA . ASN A 1 59 ? 4.007 -0.147 16.741 1.00 0.00 59 ASN A CA 4
ATOM 4739 C C . ASN A 1 59 ? 5.331 0.514 17.182 1.00 0.00 59 ASN A C 4
ATOM 4740 O O . ASN A 1 59 ? 5.342 1.518 17.902 1.00 0.00 59 ASN A O 4
ATOM 4751 N N . GLY A 1 60 ? 6.432 -0.020 16.717 1.00 0.00 60 GLY A N 4
ATOM 4752 C CA . GLY A 1 60 ? 7.708 0.517 17.074 1.00 0.00 60 GLY A CA 4
ATOM 4753 C C . GLY A 1 60 ? 8.549 -0.423 17.906 1.00 0.00 60 GLY A C 4
ATOM 4754 O O . GLY A 1 60 ? 9.647 -0.061 18.320 1.00 0.00 60 GLY A O 4
ATOM 4758 N N . GLN A 1 61 ? 8.051 -1.609 18.184 1.00 0.00 61 GLN A N 4
ATOM 4759 C CA . GLN A 1 61 ? 8.833 -2.582 18.931 1.00 0.00 61 GLN A CA 4
ATOM 4760 C C . GLN A 1 61 ? 9.101 -3.785 18.078 1.00 0.00 61 GLN A C 4
ATOM 4761 O O . GLN A 1 61 ? 8.209 -4.247 17.354 1.00 0.00 61 GLN A O 4
ATOM 4775 N N . SER A 1 62 ? 10.318 -4.266 18.123 1.00 0.00 62 SER A N 4
ATOM 4776 C CA . SER A 1 62 ? 10.706 -5.410 17.357 1.00 0.00 62 SER A CA 4
ATOM 4777 C C . SER A 1 62 ? 10.135 -6.648 18.024 1.00 0.00 62 SER A C 4
ATOM 4778 O O . SER A 1 62 ? 10.573 -7.049 19.102 1.00 0.00 62 SER A O 4
ATOM 4786 N N . VAL A 1 63 ? 9.155 -7.244 17.402 1.00 0.00 63 VAL A N 4
ATOM 4787 C CA . VAL A 1 63 ? 8.467 -8.349 17.982 1.00 0.00 63 VAL A CA 4
ATOM 4788 C C . VAL A 1 63 ? 8.940 -9.624 17.342 1.00 0.00 63 VAL A C 4
ATOM 4789 O O . VAL A 1 63 ? 8.402 -10.701 17.561 1.00 0.00 63 VAL A O 4
ATOM 4802 N N . VAL A 1 64 ? 10.005 -9.490 16.599 1.00 0.00 64 VAL A N 4
ATOM 4803 C CA . VAL A 1 64 ? 10.607 -10.586 15.897 1.00 0.00 64 VAL A CA 4
ATOM 4804 C C . VAL A 1 64 ? 11.287 -11.541 16.892 1.00 0.00 64 VAL A C 4
ATOM 4805 O O . VAL A 1 64 ? 11.608 -12.685 16.580 1.00 0.00 64 VAL A O 4
ATOM 4818 N N . ALA A 1 65 ? 11.462 -11.052 18.098 1.00 0.00 65 ALA A N 4
ATOM 4819 C CA . ALA A 1 65 ? 12.064 -11.788 19.164 1.00 0.00 65 ALA A CA 4
ATOM 4820 C C . ALA A 1 65 ? 11.061 -11.934 20.304 1.00 0.00 65 ALA A C 4
ATOM 4821 O O . ALA A 1 65 ? 11.404 -12.323 21.421 1.00 0.00 65 ALA A O 4
ATOM 4828 N N . THR A 1 66 ? 9.833 -11.638 19.997 1.00 0.00 66 THR A N 4
ATOM 4829 C CA . THR A 1 66 ? 8.753 -11.688 20.911 1.00 0.00 66 THR A CA 4
ATOM 4830 C C . THR A 1 66 ? 7.978 -12.984 20.648 1.00 0.00 66 THR A C 4
ATOM 4831 O O . THR A 1 66 ? 7.813 -13.374 19.497 1.00 0.00 66 THR A O 4
ATOM 4842 N N . PRO A 1 67 ? 7.600 -13.728 21.698 1.00 0.00 67 PRO A N 4
ATOM 4843 C CA . PRO A 1 67 ? 6.835 -14.961 21.535 1.00 0.00 67 PRO A CA 4
ATOM 4844 C C . PRO A 1 67 ? 5.429 -14.689 20.982 1.00 0.00 67 PRO A C 4
ATOM 4845 O O . PRO A 1 67 ? 4.899 -13.573 21.131 1.00 0.00 67 PRO A O 4
ATOM 4856 N N . HIS A 1 68 ? 4.855 -15.707 20.349 1.00 0.00 68 HIS A N 4
ATOM 4857 C CA . HIS A 1 68 ? 3.521 -15.689 19.741 1.00 0.00 68 HIS A CA 4
ATOM 4858 C C . HIS A 1 68 ? 2.483 -15.011 20.615 1.00 0.00 68 HIS A C 4
ATOM 4859 O O . HIS A 1 68 ? 1.800 -14.109 20.157 1.00 0.00 68 HIS A O 4
ATOM 4874 N N . GLU A 1 69 ? 2.391 -15.444 21.849 1.00 0.00 69 GLU A N 4
ATOM 4875 C CA . GLU A 1 69 ? 1.394 -14.952 22.782 1.00 0.00 69 GLU A CA 4
ATOM 4876 C C . GLU A 1 69 ? 1.514 -13.454 22.967 1.00 0.00 69 GLU A C 4
ATOM 4877 O O . GLU A 1 69 ? 0.525 -12.739 22.983 1.00 0.00 69 GLU A O 4
ATOM 4889 N N . LYS A 1 70 ? 2.732 -12.995 23.086 1.00 0.00 70 LYS A N 4
ATOM 4890 C CA . LYS A 1 70 ? 3.002 -11.592 23.236 1.00 0.00 70 LYS A CA 4
ATOM 4891 C C . LYS A 1 70 ? 2.637 -10.853 21.984 1.00 0.00 70 LYS A C 4
ATOM 4892 O O . LYS A 1 70 ? 1.822 -9.971 22.039 1.00 0.00 70 LYS A O 4
ATOM 4911 N N . ILE A 1 71 ? 3.162 -11.282 20.857 1.00 0.00 71 ILE A N 4
ATOM 4912 C CA . ILE A 1 71 ? 2.851 -10.671 19.548 1.00 0.00 71 ILE A CA 4
ATOM 4913 C C . ILE A 1 71 ? 1.319 -10.548 19.362 1.00 0.00 71 ILE A C 4
ATOM 4914 O O . ILE A 1 71 ? 0.808 -9.495 18.949 1.00 0.00 71 ILE A O 4
ATOM 4930 N N . VAL A 1 72 ? 0.603 -11.592 19.750 1.00 0.00 72 VAL A N 4
ATOM 4931 C CA . VAL A 1 72 ? -0.843 -11.605 19.649 1.00 0.00 72 VAL A CA 4
ATOM 4932 C C . VAL A 1 72 ? -1.472 -10.638 20.657 1.00 0.00 72 VAL A C 4
ATOM 4933 O O . VAL A 1 72 ? -2.421 -9.928 20.327 1.00 0.00 72 VAL A O 4
ATOM 4946 N N . HIS A 1 73 ? -0.895 -10.561 21.847 1.00 0.00 73 HIS A N 4
ATOM 4947 C CA . HIS A 1 73 ? -1.411 -9.713 22.918 1.00 0.00 73 HIS A CA 4
ATOM 4948 C C . HIS A 1 73 ? -1.211 -8.241 22.558 1.00 0.00 73 HIS A C 4
ATOM 4949 O O . HIS A 1 73 ? -2.098 -7.416 22.805 1.00 0.00 73 HIS A O 4
ATOM 4964 N N . ILE A 1 74 ? -0.060 -7.927 21.961 1.00 0.00 74 ILE A N 4
ATOM 4965 C CA . ILE A 1 74 ? 0.228 -6.593 21.497 1.00 0.00 74 ILE A CA 4
ATOM 4966 C C . ILE A 1 74 ? -0.785 -6.203 20.410 1.00 0.00 74 ILE A C 4
ATOM 4967 O O . ILE A 1 74 ? -1.484 -5.208 20.547 1.00 0.00 74 ILE A O 4
ATOM 4983 N N . LEU A 1 75 ? -0.918 -7.043 19.374 1.00 0.00 75 LEU A N 4
ATOM 4984 C CA . LEU A 1 75 ? -1.861 -6.774 18.268 1.00 0.00 75 LEU A CA 4
ATOM 4985 C C . LEU A 1 75 ? -3.293 -6.689 18.765 1.00 0.00 75 LEU A C 4
ATOM 4986 O O . LEU A 1 75 ? -4.090 -5.935 18.243 1.00 0.00 75 LEU A O 4
ATOM 5002 N N . SER A 1 76 ? -3.591 -7.455 19.782 1.00 0.00 76 SER A N 4
ATOM 5003 C CA . SER A 1 76 ? -4.895 -7.484 20.398 1.00 0.00 76 SER A CA 4
ATOM 5004 C C . SER A 1 76 ? -5.242 -6.132 21.029 1.00 0.00 76 SER A C 4
ATOM 5005 O O . SER A 1 76 ? -6.370 -5.678 20.917 1.00 0.00 76 SER A O 4
ATOM 5013 N N . ASN A 1 77 ? -4.262 -5.458 21.612 1.00 0.00 77 ASN A N 4
ATOM 5014 C CA . ASN A 1 77 ? -4.551 -4.252 22.389 1.00 0.00 77 ASN A CA 4
ATOM 5015 C C . ASN A 1 77 ? -4.064 -2.961 21.738 1.00 0.00 77 ASN A C 4
ATOM 5016 O O . ASN A 1 77 ? -4.413 -1.861 22.187 1.00 0.00 77 ASN A O 4
ATOM 5027 N N . ALA A 1 78 ? -3.285 -3.071 20.693 1.00 0.00 78 ALA A N 4
ATOM 5028 C CA . ALA A 1 78 ? -2.775 -1.896 20.012 1.00 0.00 78 ALA A CA 4
ATOM 5029 C C . ALA A 1 78 ? -3.735 -1.442 18.926 1.00 0.00 78 ALA A C 4
ATOM 5030 O O . ALA A 1 78 ? -4.196 -2.253 18.133 1.00 0.00 78 ALA A O 4
ATOM 5037 N N . VAL A 1 79 ? -4.070 -0.161 18.925 1.00 0.00 79 VAL A N 4
ATOM 5038 C CA . VAL A 1 79 ? -4.944 0.408 17.904 1.00 0.00 79 VAL A CA 4
ATOM 5039 C C . VAL A 1 79 ? -4.249 1.666 17.313 1.00 0.00 79 VAL A C 4
ATOM 5040 O O . VAL A 1 79 ? -3.165 2.053 17.788 1.00 0.00 79 VAL A O 4
ATOM 5053 N N . GLY A 1 80 ? -4.850 2.290 16.310 1.00 0.00 80 GLY A N 4
ATOM 5054 C CA . GLY A 1 80 ? -4.283 3.477 15.710 1.00 0.00 80 GLY A CA 4
ATOM 5055 C C . GLY A 1 80 ? -3.365 3.136 14.576 1.00 0.00 80 GLY A C 4
ATOM 5056 O O . GLY A 1 80 ? -3.461 2.044 14.029 1.00 0.00 80 GLY A O 4
ATOM 5060 N N . GLU A 1 81 ? -2.513 4.075 14.212 1.00 0.00 81 GLU A N 4
ATOM 5061 C CA . GLU A 1 81 ? -1.491 3.895 13.203 1.00 0.00 81 GLU A CA 4
ATOM 5062 C C . GLU A 1 81 ? -0.362 3.068 13.789 1.00 0.00 81 GLU A C 4
ATOM 5063 O O . GLU A 1 81 ? 0.407 3.533 14.657 1.00 0.00 81 GLU A O 4
ATOM 5075 N N . ILE A 1 82 ? -0.273 1.861 13.331 1.00 0.00 82 ILE A N 4
ATOM 5076 C CA . ILE A 1 82 ? 0.657 0.896 13.849 1.00 0.00 82 ILE A CA 4
ATOM 5077 C C . ILE A 1 82 ? 1.646 0.518 12.766 1.00 0.00 82 ILE A C 4
ATOM 5078 O O . ILE A 1 82 ? 1.257 -0.012 11.722 1.00 0.00 82 ILE A O 4
ATOM 5094 N N . HIS A 1 83 ? 2.910 0.810 13.008 1.00 0.00 83 HIS A N 4
ATOM 5095 C CA . HIS A 1 83 ? 3.975 0.472 12.072 1.00 0.00 83 HIS A CA 4
ATOM 5096 C C . HIS A 1 83 ? 4.399 -0.930 12.324 1.00 0.00 83 HIS A C 4
ATOM 5097 O O . HIS A 1 83 ? 4.845 -1.266 13.407 1.00 0.00 83 HIS A O 4
ATOM 5112 N N . MET A 1 84 ? 4.214 -1.726 11.378 1.00 0.00 84 MET A N 4
ATOM 5113 C CA . MET A 1 84 ? 4.627 -3.065 11.417 1.00 0.00 84 MET A CA 4
ATOM 5114 C C . MET A 1 84 ? 5.619 -3.291 10.320 1.00 0.00 84 MET A C 4
ATOM 5115 O O . MET A 1 84 ? 5.512 -2.701 9.269 1.00 0.00 84 MET A O 4
ATOM 5129 N N . LYS A 1 85 ? 6.575 -4.111 10.544 1.00 0.00 85 LYS A N 4
ATOM 5130 C CA . LYS A 1 85 ? 7.521 -4.424 9.522 1.00 0.00 85 LYS A CA 4
ATOM 5131 C C . LYS A 1 85 ? 7.387 -5.869 9.269 1.00 0.00 85 LYS A C 4
ATOM 5132 O O . LYS A 1 85 ? 7.431 -6.662 10.200 1.00 0.00 85 LYS A O 4
ATOM 5151 N N . THR A 1 86 ? 7.138 -6.221 8.074 1.00 0.00 86 THR A N 4
ATOM 5152 C CA . THR A 1 86 ? 7.023 -7.601 7.743 1.00 0.00 86 THR A CA 4
ATOM 5153 C C . THR A 1 86 ? 8.080 -7.977 6.723 1.00 0.00 86 THR A C 4
ATOM 5154 O O . THR A 1 86 ? 8.375 -7.203 5.829 1.00 0.00 86 THR A O 4
ATOM 5165 N N . MET A 1 87 ? 8.664 -9.127 6.874 1.00 0.00 87 MET A N 4
ATOM 5166 C CA . MET A 1 87 ? 9.662 -9.602 5.937 1.00 0.00 87 MET A CA 4
ATOM 5167 C C . MET A 1 87 ? 9.075 -10.795 5.253 1.00 0.00 87 MET A C 4
ATOM 5168 O O . MET A 1 87 ? 8.081 -11.311 5.741 1.00 0.00 87 MET A O 4
ATOM 5182 N N . PRO A 1 88 ? 9.647 -11.293 4.146 1.00 0.00 88 PRO A N 4
ATOM 5183 C CA . PRO A 1 88 ? 9.135 -12.493 3.441 1.00 0.00 88 PRO A CA 4
ATOM 5184 C C . PRO A 1 88 ? 9.418 -13.794 4.212 1.00 0.00 88 PRO A C 4
ATOM 5185 O O . PRO A 1 88 ? 9.565 -14.855 3.623 1.00 0.00 88 PRO A O 4
ATOM 5196 N N . ALA A 1 89 ? 9.436 -13.684 5.532 1.00 0.00 89 ALA A N 4
ATOM 5197 C CA . ALA A 1 89 ? 9.726 -14.769 6.439 1.00 0.00 89 ALA A CA 4
ATOM 5198 C C . ALA A 1 89 ? 11.067 -15.390 6.140 1.00 0.00 89 ALA A C 4
ATOM 5199 O O . ALA A 1 89 ? 11.191 -16.570 5.798 1.00 0.00 89 ALA A O 4
ATOM 5206 N N . ALA A 1 90 ? 12.045 -14.548 6.182 1.00 0.00 90 ALA A N 4
ATOM 5207 C CA . ALA A 1 90 ? 13.405 -14.924 5.999 1.00 0.00 90 ALA A CA 4
ATOM 5208 C C . ALA A 1 90 ? 14.204 -14.280 7.111 1.00 0.00 90 ALA A C 4
ATOM 5209 O O . ALA A 1 90 ? 14.931 -13.298 6.859 1.00 0.00 90 ALA A O 4
ATOM 5217 N N . GLU A 1 7 ? 15.017 0.403 3.178 1.00 0.00 7 GLU A N 5
ATOM 5218 C CA . GLU A 1 7 ? 15.758 -0.648 3.847 1.00 0.00 7 GLU A CA 5
ATOM 5219 C C . GLU A 1 7 ? 15.675 -0.457 5.351 1.00 0.00 7 GLU A C 5
ATOM 5220 O O . GLU A 1 7 ? 16.091 0.578 5.877 1.00 0.00 7 GLU A O 5
ATOM 5232 N N . THR A 1 8 ? 15.072 -1.406 6.040 1.00 0.00 8 THR A N 5
ATOM 5233 C CA . THR A 1 8 ? 15.042 -1.364 7.492 1.00 0.00 8 THR A CA 5
ATOM 5234 C C . THR A 1 8 ? 16.096 -2.339 8.079 1.00 0.00 8 THR A C 5
ATOM 5235 O O . THR A 1 8 ? 16.603 -2.141 9.183 1.00 0.00 8 THR A O 5
ATOM 5246 N N . MET A 1 9 ? 16.453 -3.351 7.297 1.00 0.00 9 MET A N 5
ATOM 5247 C CA . MET A 1 9 ? 17.418 -4.384 7.708 1.00 0.00 9 MET A CA 5
ATOM 5248 C C . MET A 1 9 ? 17.679 -5.269 6.513 1.00 0.00 9 MET A C 5
ATOM 5249 O O . MET A 1 9 ? 18.820 -5.596 6.174 1.00 0.00 9 MET A O 5
ATOM 5263 N N . GLY A 1 10 ? 16.608 -5.640 5.881 1.00 0.00 10 GLY A N 5
ATOM 5264 C CA . GLY A 1 10 ? 16.662 -6.400 4.682 1.00 0.00 10 GLY A CA 5
ATOM 5265 C C . GLY A 1 10 ? 15.528 -5.988 3.811 1.00 0.00 10 GLY A C 5
ATOM 5266 O O . GLY A 1 10 ? 15.259 -4.789 3.674 1.00 0.00 10 GLY A O 5
ATOM 5270 N N . ASN A 1 11 ? 14.826 -6.939 3.295 1.00 0.00 11 ASN A N 5
ATOM 5271 C CA . ASN A 1 11 ? 13.671 -6.680 2.481 1.00 0.00 11 ASN A CA 5
ATOM 5272 C C . ASN A 1 11 ? 12.494 -6.602 3.395 1.00 0.00 11 ASN A C 5
ATOM 5273 O O . ASN A 1 11 ? 11.877 -7.604 3.752 1.00 0.00 11 ASN A O 5
ATOM 5284 N N . VAL A 1 12 ? 12.253 -5.415 3.841 1.00 0.00 12 VAL A N 5
ATOM 5285 C CA . VAL A 1 12 ? 11.286 -5.135 4.814 1.00 0.00 12 VAL A CA 5
ATOM 5286 C C . VAL A 1 12 ? 10.220 -4.298 4.206 1.00 0.00 12 VAL A C 5
ATOM 5287 O O . VAL A 1 12 ? 10.478 -3.250 3.601 1.00 0.00 12 VAL A O 5
ATOM 5300 N N . THR A 1 13 ? 9.079 -4.759 4.365 1.00 0.00 13 THR A N 5
ATOM 5301 C CA . THR A 1 13 ? 7.916 -4.183 3.889 1.00 0.00 13 THR A CA 5
ATOM 5302 C C . THR A 1 13 ? 7.075 -3.793 5.085 1.00 0.00 13 THR A C 5
ATOM 5303 O O . THR A 1 13 ? 6.630 -4.649 5.875 1.00 0.00 13 THR A O 5
ATOM 5314 N N . THR A 1 14 ? 6.911 -2.532 5.246 1.00 0.00 14 THR A N 5
ATOM 5315 C CA . THR A 1 14 ? 6.216 -2.002 6.347 1.00 0.00 14 THR A CA 5
ATOM 5316 C C . THR A 1 14 ? 4.724 -2.043 6.091 1.00 0.00 14 THR A C 5
ATOM 5317 O O . THR A 1 14 ? 4.247 -1.791 4.975 1.00 0.00 14 THR A O 5
ATOM 5328 N N . VAL A 1 15 ? 4.025 -2.396 7.093 1.00 0.00 15 VAL A N 5
ATOM 5329 C CA . VAL A 1 15 ? 2.619 -2.463 7.078 1.00 0.00 15 VAL A CA 5
ATOM 5330 C C . VAL A 1 15 ? 2.085 -1.463 8.048 1.00 0.00 15 VAL A C 5
ATOM 5331 O O . VAL A 1 15 ? 2.663 -1.272 9.117 1.00 0.00 15 VAL A O 5
ATOM 5344 N N . LEU A 1 16 ? 1.040 -0.807 7.682 1.00 0.00 16 LEU A N 5
ATOM 5345 C CA . LEU A 1 16 ? 0.420 0.092 8.564 1.00 0.00 16 LEU A CA 5
ATOM 5346 C C . LEU A 1 16 ? -1.034 -0.263 8.702 1.00 0.00 16 LEU A C 5
ATOM 5347 O O . LEU A 1 16 ? -1.794 -0.177 7.758 1.00 0.00 16 LEU A O 5
ATOM 5363 N N . ILE A 1 17 ? -1.409 -0.613 9.866 1.00 0.00 17 ILE A N 5
ATOM 5364 C CA . ILE A 1 17 ? -2.761 -0.977 10.156 1.00 0.00 17 ILE A CA 5
ATOM 5365 C C . ILE A 1 17 ? -3.456 0.231 10.759 1.00 0.00 17 ILE A C 5
ATOM 5366 O O . ILE A 1 17 ? -2.822 1.015 11.450 1.00 0.00 17 ILE A O 5
ATOM 5382 N N . ARG A 1 18 ? -4.709 0.433 10.404 1.00 0.00 18 ARG A N 5
ATOM 5383 C CA . ARG A 1 18 ? -5.496 1.512 10.969 1.00 0.00 18 ARG A CA 5
ATOM 5384 C C . ARG A 1 18 ? -6.580 0.893 11.780 1.00 0.00 18 ARG A C 5
ATOM 5385 O O . ARG A 1 18 ? -7.538 0.354 11.245 1.00 0.00 18 ARG A O 5
ATOM 5406 N N . ARG A 1 19 ? -6.405 0.912 13.042 1.00 0.00 19 ARG A N 5
ATOM 5407 C CA . ARG A 1 19 ? -7.358 0.344 13.928 1.00 0.00 19 ARG A CA 5
ATOM 5408 C C . ARG A 1 19 ? -8.073 1.417 14.758 1.00 0.00 19 ARG A C 5
ATOM 5409 O O . ARG A 1 19 ? -7.514 1.926 15.696 1.00 0.00 19 ARG A O 5
ATOM 5430 N N . PRO A 1 20 ? -9.305 1.786 14.402 1.00 0.00 20 PRO A N 5
ATOM 5431 C CA . PRO A 1 20 ? -10.076 2.813 15.141 1.00 0.00 20 PRO A CA 5
ATOM 5432 C C . PRO A 1 20 ? -10.304 2.475 16.635 1.00 0.00 20 PRO A C 5
ATOM 5433 O O . PRO A 1 20 ? -10.318 3.373 17.481 1.00 0.00 20 PRO A O 5
ATOM 5444 N N . ASP A 1 21 ? -10.459 1.191 16.950 1.00 0.00 21 ASP A N 5
ATOM 5445 C CA . ASP A 1 21 ? -10.667 0.726 18.327 1.00 0.00 21 ASP A CA 5
ATOM 5446 C C . ASP A 1 21 ? -10.536 -0.785 18.362 1.00 0.00 21 ASP A C 5
ATOM 5447 O O . ASP A 1 21 ? -10.378 -1.414 17.302 1.00 0.00 21 ASP A O 5
ATOM 5456 N N . LEU A 1 22 ? -10.605 -1.375 19.545 1.00 0.00 22 LEU A N 5
ATOM 5457 C CA . LEU A 1 22 ? -10.370 -2.814 19.721 1.00 0.00 22 LEU A CA 5
ATOM 5458 C C . LEU A 1 22 ? -11.384 -3.711 19.048 1.00 0.00 22 LEU A C 5
ATOM 5459 O O . LEU A 1 22 ? -11.097 -4.881 18.778 1.00 0.00 22 LEU A O 5
ATOM 5475 N N . ARG A 1 23 ? -12.521 -3.169 18.713 1.00 0.00 23 ARG A N 5
ATOM 5476 C CA . ARG A 1 23 ? -13.554 -3.928 18.022 1.00 0.00 23 ARG A CA 5
ATOM 5477 C C . ARG A 1 23 ? -13.208 -4.166 16.564 1.00 0.00 23 ARG A C 5
ATOM 5478 O O . ARG A 1 23 ? -13.816 -4.996 15.886 1.00 0.00 23 ARG A O 5
ATOM 5499 N N . TYR A 1 24 ? -12.207 -3.468 16.089 1.00 0.00 24 TYR A N 5
ATOM 5500 C CA . TYR A 1 24 ? -11.709 -3.692 14.757 1.00 0.00 24 TYR A CA 5
ATOM 5501 C C . TYR A 1 24 ? -10.494 -4.547 14.895 1.00 0.00 24 TYR A C 5
ATOM 5502 O O . TYR A 1 24 ? -9.437 -4.041 15.214 1.00 0.00 24 TYR A O 5
ATOM 5520 N N . GLN A 1 25 ? -10.633 -5.830 14.752 1.00 0.00 25 GLN A N 5
ATOM 5521 C CA . GLN A 1 25 ? -9.487 -6.676 14.907 1.00 0.00 25 GLN A CA 5
ATOM 5522 C C . GLN A 1 25 ? -8.706 -6.762 13.616 1.00 0.00 25 GLN A C 5
ATOM 5523 O O . GLN A 1 25 ? -9.279 -6.611 12.542 1.00 0.00 25 GLN A O 5
ATOM 5537 N N . LEU A 1 26 ? -7.406 -7.002 13.765 1.00 0.00 26 LEU A N 5
ATOM 5538 C CA . LEU A 1 26 ? -6.392 -6.982 12.696 1.00 0.00 26 LEU A CA 5
ATOM 5539 C C . LEU A 1 26 ? -6.907 -7.647 11.416 1.00 0.00 26 LEU A C 5
ATOM 5540 O O . LEU A 1 26 ? -6.980 -7.015 10.364 1.00 0.00 26 LEU A O 5
ATOM 5556 N N . GLY A 1 27 ? -7.242 -8.909 11.507 1.00 0.00 27 GLY A N 5
ATOM 5557 C CA . GLY A 1 27 ? -7.801 -9.581 10.373 1.00 0.00 27 GLY A CA 5
ATOM 5558 C C . GLY A 1 27 ? -6.862 -10.594 9.774 1.00 0.00 27 GLY A C 5
ATOM 5559 O O . GLY A 1 27 ? -7.222 -11.306 8.845 1.00 0.00 27 GLY A O 5
ATOM 5563 N N . PHE A 1 28 ? -5.672 -10.678 10.290 1.00 0.00 28 PHE A N 5
ATOM 5564 C CA . PHE A 1 28 ? -4.731 -11.653 9.797 1.00 0.00 28 PHE A CA 5
ATOM 5565 C C . PHE A 1 28 ? -4.380 -12.625 10.901 1.00 0.00 28 PHE A C 5
ATOM 5566 O O . PHE A 1 28 ? -4.541 -12.312 12.089 1.00 0.00 28 PHE A O 5
ATOM 5583 N N . SER A 1 29 ? -3.945 -13.779 10.520 1.00 0.00 29 SER A N 5
ATOM 5584 C CA . SER A 1 29 ? -3.546 -14.801 11.451 1.00 0.00 29 SER A CA 5
ATOM 5585 C C . SER A 1 29 ? -2.038 -14.927 11.382 1.00 0.00 29 SER A C 5
ATOM 5586 O O . SER A 1 29 ? -1.471 -15.011 10.276 1.00 0.00 29 SER A O 5
ATOM 5594 N N . VAL A 1 30 ? -1.382 -14.929 12.516 1.00 0.00 30 VAL A N 5
ATOM 5595 C CA . VAL A 1 30 ? 0.043 -14.986 12.523 1.00 0.00 30 VAL A CA 5
ATOM 5596 C C . VAL A 1 30 ? 0.501 -16.195 13.342 1.00 0.00 30 VAL A C 5
ATOM 5597 O O . VAL A 1 30 ? -0.042 -16.482 14.413 1.00 0.00 30 VAL A O 5
ATOM 5610 N N . GLN A 1 31 ? 1.440 -16.930 12.816 1.00 0.00 31 GLN A N 5
ATOM 5611 C CA . GLN A 1 31 ? 2.014 -18.024 13.536 1.00 0.00 31 GLN A CA 5
ATOM 5612 C C . GLN A 1 31 ? 3.505 -17.901 13.592 1.00 0.00 31 GLN A C 5
ATOM 5613 O O . GLN A 1 31 ? 4.158 -17.739 12.582 1.00 0.00 31 GLN A O 5
ATOM 5627 N N . ASN A 1 32 ? 4.017 -17.832 14.814 1.00 0.00 32 ASN A N 5
ATOM 5628 C CA . ASN A 1 32 ? 5.466 -17.647 15.107 1.00 0.00 32 ASN A CA 5
ATOM 5629 C C . ASN A 1 32 ? 5.951 -16.274 14.617 1.00 0.00 32 ASN A C 5
ATOM 5630 O O . ASN A 1 32 ? 7.148 -15.999 14.568 1.00 0.00 32 ASN A O 5
ATOM 5641 N N . GLY A 1 33 ? 5.003 -15.407 14.285 1.00 0.00 33 GLY A N 5
ATOM 5642 C CA . GLY A 1 33 ? 5.341 -14.112 13.761 1.00 0.00 33 GLY A CA 5
ATOM 5643 C C . GLY A 1 33 ? 5.173 -14.064 12.258 1.00 0.00 33 GLY A C 5
ATOM 5644 O O . GLY A 1 33 ? 5.357 -13.033 11.644 1.00 0.00 33 GLY A O 5
ATOM 5648 N N . ILE A 1 34 ? 4.797 -15.180 11.665 1.00 0.00 34 ILE A N 5
ATOM 5649 C CA . ILE A 1 34 ? 4.630 -15.249 10.224 1.00 0.00 34 ILE A CA 5
ATOM 5650 C C . ILE A 1 34 ? 3.153 -15.333 9.867 1.00 0.00 34 ILE A C 5
ATOM 5651 O O . ILE A 1 34 ? 2.431 -16.237 10.333 1.00 0.00 34 ILE A O 5
ATOM 5667 N N . ILE A 1 35 ? 2.719 -14.372 9.091 1.00 0.00 35 ILE A N 5
ATOM 5668 C CA . ILE A 1 35 ? 1.356 -14.252 8.606 1.00 0.00 35 ILE A CA 5
ATOM 5669 C C . ILE A 1 35 ? 0.982 -15.472 7.777 1.00 0.00 35 ILE A C 5
ATOM 5670 O O . ILE A 1 35 ? 1.585 -15.734 6.724 1.00 0.00 35 ILE A O 5
ATOM 5686 N N . CYS A 1 36 ? 0.004 -16.197 8.253 1.00 0.00 36 CYS A N 5
ATOM 5687 C CA . CYS A 1 36 ? -0.399 -17.436 7.651 1.00 0.00 36 CYS A CA 5
ATOM 5688 C C . CYS A 1 36 ? -1.610 -17.227 6.746 1.00 0.00 36 CYS A C 5
ATOM 5689 O O . CYS A 1 36 ? -1.649 -17.733 5.618 1.00 0.00 36 CYS A O 5
ATOM 5697 N N . SER A 1 37 ? -2.578 -16.463 7.224 1.00 0.00 37 SER A N 5
ATOM 5698 C CA . SER A 1 37 ? -3.778 -16.187 6.467 1.00 0.00 37 SER A CA 5
ATOM 5699 C C . SER A 1 37 ? -4.219 -14.738 6.697 1.00 0.00 37 SER A C 5
ATOM 5700 O O . SER A 1 37 ? -3.862 -14.130 7.727 1.00 0.00 37 SER A O 5
ATOM 5708 N N . LEU A 1 38 ? -4.951 -14.185 5.748 1.00 0.00 38 LEU A N 5
ATOM 5709 C CA . LEU A 1 38 ? -5.403 -12.806 5.793 1.00 0.00 38 LEU A CA 5
ATOM 5710 C C . LEU A 1 38 ? -6.898 -12.734 5.471 1.00 0.00 38 LEU A C 5
ATOM 5711 O O . LEU A 1 38 ? -7.411 -13.559 4.710 1.00 0.00 38 LEU A O 5
ATOM 5727 N N . MET A 1 39 ? -7.600 -11.802 6.086 1.00 0.00 39 MET A N 5
ATOM 5728 C CA . MET A 1 39 ? -8.992 -11.539 5.753 1.00 0.00 39 MET A CA 5
ATOM 5729 C C . MET A 1 39 ? -9.015 -10.481 4.663 1.00 0.00 39 MET A C 5
ATOM 5730 O O . MET A 1 39 ? -8.638 -9.314 4.894 1.00 0.00 39 MET A O 5
ATOM 5744 N N . ARG A 1 40 ? -9.438 -10.874 3.493 1.00 0.00 40 ARG A N 5
ATOM 5745 C CA . ARG A 1 40 ? -9.352 -10.028 2.341 1.00 0.00 40 ARG A CA 5
ATOM 5746 C C . ARG A 1 40 ? -10.409 -8.958 2.385 1.00 0.00 40 ARG A C 5
ATOM 5747 O O . ARG A 1 40 ? -11.610 -9.245 2.508 1.00 0.00 40 ARG A O 5
ATOM 5768 N N . GLY A 1 41 ? -9.956 -7.735 2.310 1.00 0.00 41 GLY A N 5
ATOM 5769 C CA . GLY A 1 41 ? -10.836 -6.614 2.308 1.00 0.00 41 GLY A CA 5
ATOM 5770 C C . GLY A 1 41 ? -10.844 -5.922 3.646 1.00 0.00 41 GLY A C 5
ATOM 5771 O O . GLY A 1 41 ? -11.284 -4.778 3.773 1.00 0.00 41 GLY A O 5
ATOM 5775 N N . GLY A 1 42 ? -10.317 -6.610 4.640 1.00 0.00 42 GLY A N 5
ATOM 5776 C CA . GLY A 1 42 ? -10.284 -6.083 5.977 1.00 0.00 42 GLY A CA 5
ATOM 5777 C C . GLY A 1 42 ? -9.136 -5.126 6.166 1.00 0.00 42 GLY A C 5
ATOM 5778 O O . GLY A 1 42 ? -8.320 -4.931 5.236 1.00 0.00 42 GLY A O 5
ATOM 5782 N N . ILE A 1 43 ? -9.042 -4.553 7.360 1.00 0.00 43 ILE A N 5
ATOM 5783 C CA . ILE A 1 43 ? -8.007 -3.577 7.689 1.00 0.00 43 ILE A CA 5
ATOM 5784 C C . ILE A 1 43 ? -6.604 -4.066 7.411 1.00 0.00 43 ILE A C 5
ATOM 5785 O O . ILE A 1 43 ? -5.780 -3.309 6.954 1.00 0.00 43 ILE A O 5
ATOM 5801 N N . ALA A 1 44 ? -6.343 -5.331 7.658 1.00 0.00 44 ALA A N 5
ATOM 5802 C CA . ALA A 1 44 ? -5.027 -5.884 7.434 1.00 0.00 44 ALA A CA 5
ATOM 5803 C C . ALA A 1 44 ? -4.639 -5.858 5.946 1.00 0.00 44 ALA A C 5
ATOM 5804 O O . ALA A 1 44 ? -3.504 -5.525 5.606 1.00 0.00 44 ALA A O 5
ATOM 5811 N N . GLU A 1 45 ? -5.595 -6.143 5.071 1.00 0.00 45 GLU A N 5
ATOM 5812 C CA . GLU A 1 45 ? -5.353 -6.129 3.623 1.00 0.00 45 GLU A CA 5
ATOM 5813 C C . GLU A 1 45 ? -4.999 -4.714 3.177 1.00 0.00 45 GLU A C 5
ATOM 5814 O O . GLU A 1 45 ? -4.007 -4.488 2.486 1.00 0.00 45 GLU A O 5
ATOM 5826 N N . ARG A 1 46 ? -5.778 -3.762 3.645 1.00 0.00 46 ARG A N 5
ATOM 5827 C CA . ARG A 1 46 ? -5.566 -2.358 3.284 1.00 0.00 46 ARG A CA 5
ATOM 5828 C C . ARG A 1 46 ? -4.379 -1.772 4.043 1.00 0.00 46 ARG A C 5
ATOM 5829 O O . ARG A 1 46 ? -3.830 -0.725 3.676 1.00 0.00 46 ARG A O 5
ATOM 5850 N N . GLY A 1 47 ? -4.002 -2.457 5.099 1.00 0.00 47 GLY A N 5
ATOM 5851 C CA . GLY A 1 47 ? -2.850 -2.098 5.871 1.00 0.00 47 GLY A CA 5
ATOM 5852 C C . GLY A 1 47 ? -1.579 -2.449 5.133 1.00 0.00 47 GLY A C 5
ATOM 5853 O O . GLY A 1 47 ? -0.537 -1.787 5.293 1.00 0.00 47 GLY A O 5
ATOM 5857 N N . GLY A 1 48 ? -1.664 -3.481 4.312 1.00 0.00 48 GLY A N 5
ATOM 5858 C CA . GLY A 1 48 ? -0.536 -3.902 3.527 1.00 0.00 48 GLY A CA 5
ATOM 5859 C C . GLY A 1 48 ? -0.002 -5.236 3.976 1.00 0.00 48 GLY A C 5
ATOM 5860 O O . GLY A 1 48 ? 1.094 -5.644 3.565 1.00 0.00 48 GLY A O 5
ATOM 5864 N N . VAL A 1 49 ? -0.768 -5.921 4.817 1.00 0.00 49 VAL A N 5
ATOM 5865 C CA . VAL A 1 49 ? -0.392 -7.213 5.351 1.00 0.00 49 VAL A CA 5
ATOM 5866 C C . VAL A 1 49 ? -0.394 -8.241 4.231 1.00 0.00 49 VAL A C 5
ATOM 5867 O O . VAL A 1 49 ? -1.313 -8.280 3.415 1.00 0.00 49 VAL A O 5
ATOM 5880 N N . ARG A 1 50 ? 0.638 -9.042 4.179 1.00 0.00 50 ARG A N 5
ATOM 5881 C CA . ARG A 1 50 ? 0.790 -10.037 3.156 1.00 0.00 50 ARG A CA 5
ATOM 5882 C C . ARG A 1 50 ? 1.129 -11.348 3.771 1.00 0.00 50 ARG A C 5
ATOM 5883 O O . ARG A 1 50 ? 1.880 -11.420 4.740 1.00 0.00 50 ARG A O 5
ATOM 5904 N N . VAL A 1 51 ? 0.588 -12.361 3.201 1.00 0.00 51 VAL A N 5
ATOM 5905 C CA . VAL A 1 51 ? 0.721 -13.706 3.684 1.00 0.00 51 VAL A CA 5
ATOM 5906 C C . VAL A 1 51 ? 2.068 -14.278 3.279 1.00 0.00 51 VAL A C 5
ATOM 5907 O O . VAL A 1 51 ? 2.510 -14.088 2.140 1.00 0.00 51 VAL A O 5
ATOM 5920 N N . GLY A 1 52 ? 2.712 -14.970 4.203 1.00 0.00 52 GLY A N 5
ATOM 5921 C CA . GLY A 1 52 ? 4.038 -15.482 3.949 1.00 0.00 52 GLY A CA 5
ATOM 5922 C C . GLY A 1 52 ? 5.063 -14.472 4.373 1.00 0.00 52 GLY A C 5
ATOM 5923 O O . GLY A 1 52 ? 6.185 -14.440 3.887 1.00 0.00 52 GLY A O 5
ATOM 5927 N N . HIS A 1 53 ? 4.650 -13.611 5.261 1.00 0.00 53 HIS A N 5
ATOM 5928 C CA . HIS A 1 53 ? 5.493 -12.564 5.770 1.00 0.00 53 HIS A CA 5
ATOM 5929 C C . HIS A 1 53 ? 5.747 -12.706 7.246 1.00 0.00 53 HIS A C 5
ATOM 5930 O O . HIS A 1 53 ? 4.831 -12.958 8.016 1.00 0.00 53 HIS A O 5
ATOM 5945 N N . ARG A 1 54 ? 6.995 -12.527 7.625 1.00 0.00 54 ARG A N 5
ATOM 5946 C CA . ARG A 1 54 ? 7.400 -12.559 9.015 1.00 0.00 54 ARG A CA 5
ATOM 5947 C C . ARG A 1 54 ? 7.354 -11.149 9.527 1.00 0.00 54 ARG A C 5
ATOM 5948 O O . ARG A 1 54 ? 7.986 -10.263 8.936 1.00 0.00 54 ARG A O 5
ATOM 5969 N N . ILE A 1 55 ? 6.602 -10.922 10.551 1.00 0.00 55 ILE A N 5
ATOM 5970 C CA . ILE A 1 55 ? 6.566 -9.640 11.175 1.00 0.00 55 ILE A CA 5
ATOM 5971 C C . ILE A 1 55 ? 7.759 -9.519 12.087 1.00 0.00 55 ILE A C 5
ATOM 5972 O O . ILE A 1 55 ? 8.024 -10.400 12.896 1.00 0.00 55 ILE A O 5
ATOM 5988 N N . ILE A 1 56 ? 8.491 -8.471 11.925 1.00 0.00 56 ILE A N 5
ATOM 5989 C CA . ILE A 1 56 ? 9.628 -8.245 12.727 1.00 0.00 56 ILE A CA 5
ATOM 5990 C C . ILE A 1 56 ? 9.412 -7.145 13.733 1.00 0.00 56 ILE A C 5
ATOM 5991 O O . ILE A 1 56 ? 10.129 -7.061 14.723 1.00 0.00 56 ILE A O 5
ATOM 6007 N N . GLU A 1 57 ? 8.389 -6.341 13.529 1.00 0.00 57 GLU A N 5
ATOM 6008 C CA . GLU A 1 57 ? 8.170 -5.207 14.404 1.00 0.00 57 GLU A CA 5
ATOM 6009 C C . GLU A 1 57 ? 6.736 -4.840 14.383 1.00 0.00 57 GLU A C 5
ATOM 6010 O O . GLU A 1 57 ? 6.089 -4.986 13.359 1.00 0.00 57 GLU A O 5
ATOM 6022 N N . ILE A 1 58 ? 6.246 -4.412 15.513 1.00 0.00 58 ILE A N 5
ATOM 6023 C CA . ILE A 1 58 ? 4.902 -3.929 15.667 1.00 0.00 58 ILE A CA 5
ATOM 6024 C C . ILE A 1 58 ? 4.952 -2.725 16.574 1.00 0.00 58 ILE A C 5
ATOM 6025 O O . ILE A 1 58 ? 5.555 -2.792 17.636 1.00 0.00 58 ILE A O 5
ATOM 6041 N N . ASN A 1 59 ? 4.404 -1.617 16.118 1.00 0.00 59 ASN A N 5
ATOM 6042 C CA . ASN A 1 59 ? 4.228 -0.373 16.913 1.00 0.00 59 ASN A CA 5
ATOM 6043 C C . ASN A 1 59 ? 5.588 0.263 17.324 1.00 0.00 59 ASN A C 5
ATOM 6044 O O . ASN A 1 59 ? 5.647 1.259 18.046 1.00 0.00 59 ASN A O 5
ATOM 6055 N N . GLY A 1 60 ? 6.671 -0.289 16.811 1.00 0.00 60 GLY A N 5
ATOM 6056 C CA . GLY A 1 60 ? 7.978 0.205 17.140 1.00 0.00 60 GLY A CA 5
ATOM 6057 C C . GLY A 1 60 ? 8.809 -0.803 17.893 1.00 0.00 60 GLY A C 5
ATOM 6058 O O . GLY A 1 60 ? 10.025 -0.615 18.069 1.00 0.00 60 GLY A O 5
ATOM 6062 N N . GLN A 1 61 ? 8.191 -1.879 18.310 1.00 0.00 61 GLN A N 5
ATOM 6063 C CA . GLN A 1 61 ? 8.889 -2.885 19.062 1.00 0.00 61 GLN A CA 5
ATOM 6064 C C . GLN A 1 61 ? 9.107 -4.128 18.231 1.00 0.00 61 GLN A C 5
ATOM 6065 O O . GLN A 1 61 ? 8.181 -4.634 17.590 1.00 0.00 61 GLN A O 5
ATOM 6079 N N . SER A 1 62 ? 10.355 -4.538 18.158 1.00 0.00 62 SER A N 5
ATOM 6080 C CA . SER A 1 62 ? 10.754 -5.733 17.465 1.00 0.00 62 SER A CA 5
ATOM 6081 C C . SER A 1 62 ? 10.140 -6.924 18.178 1.00 0.00 62 SER A C 5
ATOM 6082 O O . SER A 1 62 ? 10.470 -7.204 19.340 1.00 0.00 62 SER A O 5
ATOM 6090 N N . VAL A 1 63 ? 9.233 -7.595 17.515 1.00 0.00 63 VAL A N 5
ATOM 6091 C CA . VAL A 1 63 ? 8.531 -8.700 18.095 1.00 0.00 63 VAL A CA 5
ATOM 6092 C C . VAL A 1 63 ? 8.962 -9.992 17.433 1.00 0.00 63 VAL A C 5
ATOM 6093 O O . VAL A 1 63 ? 8.372 -11.039 17.647 1.00 0.00 63 VAL A O 5
ATOM 6106 N N . VAL A 1 64 ? 10.039 -9.909 16.700 1.00 0.00 64 VAL A N 5
ATOM 6107 C CA . VAL A 1 64 ? 10.518 -11.008 15.889 1.00 0.00 64 VAL A CA 5
ATOM 6108 C C . VAL A 1 64 ? 11.021 -12.202 16.737 1.00 0.00 64 VAL A C 5
ATOM 6109 O O . VAL A 1 64 ? 11.158 -13.326 16.235 1.00 0.00 64 VAL A O 5
ATOM 6122 N N . ALA A 1 65 ? 11.289 -11.946 18.003 1.00 0.00 65 ALA A N 5
ATOM 6123 C CA . ALA A 1 65 ? 11.724 -12.966 18.930 1.00 0.00 65 ALA A CA 5
ATOM 6124 C C . ALA A 1 65 ? 10.865 -12.900 20.182 1.00 0.00 65 ALA A C 5
ATOM 6125 O O . ALA A 1 65 ? 11.203 -13.458 21.232 1.00 0.00 65 ALA A O 5
ATOM 6132 N N . THR A 1 66 ? 9.753 -12.233 20.055 1.00 0.00 66 THR A N 5
ATOM 6133 C CA . THR A 1 66 ? 8.824 -12.047 21.108 1.00 0.00 66 THR A CA 5
ATOM 6134 C C . THR A 1 66 ? 7.900 -13.277 21.171 1.00 0.00 66 THR A C 5
ATOM 6135 O O . THR A 1 66 ? 7.608 -13.868 20.131 1.00 0.00 66 THR A O 5
ATOM 6146 N N . PRO A 1 67 ? 7.527 -13.739 22.396 1.00 0.00 67 PRO A N 5
ATOM 6147 C CA . PRO A 1 67 ? 6.620 -14.878 22.576 1.00 0.00 67 PRO A CA 5
ATOM 6148 C C . PRO A 1 67 ? 5.358 -14.754 21.721 1.00 0.00 67 PRO A C 5
ATOM 6149 O O . PRO A 1 67 ? 4.823 -13.653 21.546 1.00 0.00 67 PRO A O 5
ATOM 6160 N N . HIS A 1 68 ? 4.895 -15.886 21.224 1.00 0.00 68 HIS A N 5
ATOM 6161 C CA . HIS A 1 68 ? 3.716 -15.999 20.357 1.00 0.00 68 HIS A CA 5
ATOM 6162 C C . HIS A 1 68 ? 2.518 -15.264 20.944 1.00 0.00 68 HIS A C 5
ATOM 6163 O O . HIS A 1 68 ? 1.896 -14.451 20.265 1.00 0.00 68 HIS A O 5
ATOM 6178 N N . GLU A 1 69 ? 2.218 -15.539 22.198 1.00 0.00 69 GLU A N 5
ATOM 6179 C CA . GLU A 1 69 ? 1.070 -14.949 22.852 1.00 0.00 69 GLU A CA 5
ATOM 6180 C C . GLU A 1 69 ? 1.290 -13.472 23.043 1.00 0.00 69 GLU A C 5
ATOM 6181 O O . GLU A 1 69 ? 0.338 -12.700 23.013 1.00 0.00 69 GLU A O 5
ATOM 6193 N N . LYS A 1 70 ? 2.550 -13.073 23.248 1.00 0.00 70 LYS A N 5
ATOM 6194 C CA . LYS A 1 70 ? 2.858 -11.670 23.355 1.00 0.00 70 LYS A CA 5
ATOM 6195 C C . LYS A 1 70 ? 2.543 -10.965 22.092 1.00 0.00 70 LYS A C 5
ATOM 6196 O O . LYS A 1 70 ? 1.782 -10.034 22.104 1.00 0.00 70 LYS A O 5
ATOM 6215 N N . ILE A 1 71 ? 3.082 -11.453 21.009 1.00 0.00 71 ILE A N 5
ATOM 6216 C CA . ILE A 1 71 ? 2.873 -10.875 19.685 1.00 0.00 71 ILE A CA 5
ATOM 6217 C C . ILE A 1 71 ? 1.369 -10.661 19.425 1.00 0.00 71 ILE A C 5
ATOM 6218 O O . ILE A 1 71 ? 0.948 -9.592 18.966 1.00 0.00 71 ILE A O 5
ATOM 6234 N N . VAL A 1 72 ? 0.567 -11.639 19.818 1.00 0.00 72 VAL A N 5
ATOM 6235 C CA . VAL A 1 72 ? -0.869 -11.541 19.654 1.00 0.00 72 VAL A CA 5
ATOM 6236 C C . VAL A 1 72 ? -1.463 -10.534 20.666 1.00 0.00 72 VAL A C 5
ATOM 6237 O O . VAL A 1 72 ? -2.344 -9.756 20.328 1.00 0.00 72 VAL A O 5
ATOM 6250 N N . HIS A 1 73 ? -0.916 -10.516 21.875 1.00 0.00 73 HIS A N 5
ATOM 6251 C CA . HIS A 1 73 ? -1.371 -9.637 22.957 1.00 0.00 73 HIS A CA 5
ATOM 6252 C C . HIS A 1 73 ? -1.113 -8.188 22.579 1.00 0.00 73 HIS A C 5
ATOM 6253 O O . HIS A 1 73 ? -1.980 -7.328 22.772 1.00 0.00 73 HIS A O 5
ATOM 6268 N N . ILE A 1 74 ? 0.081 -7.926 22.055 1.00 0.00 74 ILE A N 5
ATOM 6269 C CA . ILE A 1 74 ? 0.458 -6.615 21.613 1.00 0.00 74 ILE A CA 5
ATOM 6270 C C . ILE A 1 74 ? -0.495 -6.159 20.491 1.00 0.00 74 ILE A C 5
ATOM 6271 O O . ILE A 1 74 ? -1.087 -5.086 20.580 1.00 0.00 74 ILE A O 5
ATOM 6287 N N . LEU A 1 75 ? -0.699 -7.020 19.493 1.00 0.00 75 LEU A N 5
ATOM 6288 C CA . LEU A 1 75 ? -1.597 -6.704 18.372 1.00 0.00 75 LEU A CA 5
ATOM 6289 C C . LEU A 1 75 ? -3.030 -6.492 18.822 1.00 0.00 75 LEU A C 5
ATOM 6290 O O . LEU A 1 75 ? -3.673 -5.542 18.416 1.00 0.00 75 LEU A O 5
ATOM 6306 N N . SER A 1 76 ? -3.502 -7.370 19.668 1.00 0.00 76 SER A N 5
ATOM 6307 C CA . SER A 1 76 ? -4.858 -7.347 20.174 1.00 0.00 76 SER A CA 5
ATOM 6308 C C . SER A 1 76 ? -5.159 -6.061 20.974 1.00 0.00 76 SER A C 5
ATOM 6309 O O . SER A 1 76 ? -6.291 -5.606 20.996 1.00 0.00 76 SER A O 5
ATOM 6317 N N . ASN A 1 77 ? -4.147 -5.456 21.572 1.00 0.00 77 ASN A N 5
ATOM 6318 C CA . ASN A 1 77 ? -4.375 -4.278 22.416 1.00 0.00 77 ASN A CA 5
ATOM 6319 C C . ASN A 1 77 ? -4.004 -2.969 21.747 1.00 0.00 77 ASN A C 5
ATOM 6320 O O . ASN A 1 77 ? -4.388 -1.899 22.224 1.00 0.00 77 ASN A O 5
ATOM 6331 N N . ALA A 1 78 ? -3.297 -3.034 20.649 1.00 0.00 78 ALA A N 5
ATOM 6332 C CA . ALA A 1 78 ? -2.858 -1.826 19.986 1.00 0.00 78 ALA A CA 5
ATOM 6333 C C . ALA A 1 78 ? -3.878 -1.363 18.969 1.00 0.00 78 ALA A C 5
ATOM 6334 O O . ALA A 1 78 ? -4.418 -2.176 18.219 1.00 0.00 78 ALA A O 5
ATOM 6341 N N . VAL A 1 79 ? -4.172 -0.064 18.971 1.00 0.00 79 VAL A N 5
ATOM 6342 C CA . VAL A 1 79 ? -5.074 0.529 17.989 1.00 0.00 79 VAL A CA 5
ATOM 6343 C C . VAL A 1 79 ? -4.388 1.758 17.334 1.00 0.00 79 VAL A C 5
ATOM 6344 O O . VAL A 1 79 ? -3.284 2.153 17.748 1.00 0.00 79 VAL A O 5
ATOM 6357 N N . GLY A 1 80 ? -5.035 2.354 16.367 1.00 0.00 80 GLY A N 5
ATOM 6358 C CA . GLY A 1 80 ? -4.502 3.480 15.661 1.00 0.00 80 GLY A CA 5
ATOM 6359 C C . GLY A 1 80 ? -3.724 3.028 14.472 1.00 0.00 80 GLY A C 5
ATOM 6360 O O . GLY A 1 80 ? -3.942 1.917 13.978 1.00 0.00 80 GLY A O 5
ATOM 6364 N N . GLU A 1 81 ? -2.867 3.879 13.991 1.00 0.00 81 GLU A N 5
ATOM 6365 C CA . GLU A 1 81 ? -1.956 3.551 12.950 1.00 0.00 81 GLU A CA 5
ATOM 6366 C C . GLU A 1 81 ? -0.798 2.782 13.546 1.00 0.00 81 GLU A C 5
ATOM 6367 O O . GLU A 1 81 ? -0.019 3.307 14.343 1.00 0.00 81 GLU A O 5
ATOM 6379 N N . ILE A 1 82 ? -0.708 1.549 13.173 1.00 0.00 82 ILE A N 5
ATOM 6380 C CA . ILE A 1 82 ? 0.241 0.626 13.750 1.00 0.00 82 ILE A CA 5
ATOM 6381 C C . ILE A 1 82 ? 1.229 0.186 12.698 1.00 0.00 82 ILE A C 5
ATOM 6382 O O . ILE A 1 82 ? 0.837 -0.390 11.677 1.00 0.00 82 ILE A O 5
ATOM 6398 N N . HIS A 1 83 ? 2.492 0.487 12.926 1.00 0.00 83 HIS A N 5
ATOM 6399 C CA . HIS A 1 83 ? 3.546 0.075 12.017 1.00 0.00 83 HIS A CA 5
ATOM 6400 C C . HIS A 1 83 ? 3.892 -1.337 12.312 1.00 0.00 83 HIS A C 5
ATOM 6401 O O . HIS A 1 83 ? 3.991 -1.727 13.472 1.00 0.00 83 HIS A O 5
ATOM 6416 N N . MET A 1 84 ? 4.040 -2.094 11.312 1.00 0.00 84 MET A N 5
ATOM 6417 C CA . MET A 1 84 ? 4.595 -3.383 11.439 1.00 0.00 84 MET A CA 5
ATOM 6418 C C . MET A 1 84 ? 5.602 -3.519 10.364 1.00 0.00 84 MET A C 5
ATOM 6419 O O . MET A 1 84 ? 5.463 -2.918 9.310 1.00 0.00 84 MET A O 5
ATOM 6433 N N . LYS A 1 85 ? 6.584 -4.280 10.588 1.00 0.00 85 LYS A N 5
ATOM 6434 C CA . LYS A 1 85 ? 7.595 -4.476 9.608 1.00 0.00 85 LYS A CA 5
ATOM 6435 C C . LYS A 1 85 ? 7.562 -5.902 9.264 1.00 0.00 85 LYS A C 5
ATOM 6436 O O . LYS A 1 85 ? 7.674 -6.737 10.132 1.00 0.00 85 LYS A O 5
ATOM 6455 N N . THR A 1 86 ? 7.346 -6.190 8.052 1.00 0.00 86 THR A N 5
ATOM 6456 C CA . THR A 1 86 ? 7.261 -7.548 7.643 1.00 0.00 86 THR A CA 5
ATOM 6457 C C . THR A 1 86 ? 8.285 -7.842 6.560 1.00 0.00 86 THR A C 5
ATOM 6458 O O . THR A 1 86 ? 8.612 -6.979 5.766 1.00 0.00 86 THR A O 5
ATOM 6469 N N . MET A 1 87 ? 8.805 -9.034 6.556 1.00 0.00 87 MET A N 5
ATOM 6470 C CA . MET A 1 87 ? 9.743 -9.466 5.530 1.00 0.00 87 MET A CA 5
ATOM 6471 C C . MET A 1 87 ? 9.110 -10.658 4.863 1.00 0.00 87 MET A C 5
ATOM 6472 O O . MET A 1 87 ? 8.144 -11.172 5.411 1.00 0.00 87 MET A O 5
ATOM 6486 N N . PRO A 1 88 ? 9.616 -11.156 3.704 1.00 0.00 88 PRO A N 5
ATOM 6487 C CA . PRO A 1 88 ? 9.073 -12.386 3.019 1.00 0.00 88 PRO A CA 5
ATOM 6488 C C . PRO A 1 88 ? 9.338 -13.691 3.829 1.00 0.00 88 PRO A C 5
ATOM 6489 O O . PRO A 1 88 ? 9.511 -14.773 3.274 1.00 0.00 88 PRO A O 5
ATOM 6500 N N . ALA A 1 89 ? 9.339 -13.538 5.144 1.00 0.00 89 ALA A N 5
ATOM 6501 C CA . ALA A 1 89 ? 9.507 -14.581 6.129 1.00 0.00 89 ALA A CA 5
ATOM 6502 C C . ALA A 1 89 ? 10.881 -15.191 6.125 1.00 0.00 89 ALA A C 5
ATOM 6503 O O . ALA A 1 89 ? 11.069 -16.324 6.533 1.00 0.00 89 ALA A O 5
ATOM 6510 N N . ALA A 1 90 ? 11.837 -14.409 5.706 1.00 0.00 90 ALA A N 5
ATOM 6511 C CA . ALA A 1 90 ? 13.215 -14.789 5.769 1.00 0.00 90 ALA A CA 5
ATOM 6512 C C . ALA A 1 90 ? 13.598 -14.898 7.234 1.00 0.00 90 ALA A C 5
ATOM 6513 O O . ALA A 1 90 ? 13.842 -16.016 7.712 1.00 0.00 90 ALA A O 5
ATOM 6521 N N . GLU A 1 7 ? 20.140 -6.400 14.197 1.00 0.00 7 GLU A N 6
ATOM 6522 C CA . GLU A 1 7 ? 19.171 -5.761 13.311 1.00 0.00 7 GLU A CA 6
ATOM 6523 C C . GLU A 1 7 ? 19.288 -6.358 11.934 1.00 0.00 7 GLU A C 6
ATOM 6524 O O . GLU A 1 7 ? 20.393 -6.643 11.464 1.00 0.00 7 GLU A O 6
ATOM 6536 N N . THR A 1 8 ? 18.173 -6.575 11.304 1.00 0.00 8 THR A N 6
ATOM 6537 C CA . THR A 1 8 ? 18.155 -7.140 9.990 1.00 0.00 8 THR A CA 6
ATOM 6538 C C . THR A 1 8 ? 17.992 -6.018 8.944 1.00 0.00 8 THR A C 6
ATOM 6539 O O . THR A 1 8 ? 17.728 -4.854 9.296 1.00 0.00 8 THR A O 6
ATOM 6550 N N . MET A 1 9 ? 18.139 -6.362 7.689 1.00 0.00 9 MET A N 6
ATOM 6551 C CA . MET A 1 9 ? 18.091 -5.413 6.605 1.00 0.00 9 MET A CA 6
ATOM 6552 C C . MET A 1 9 ? 17.866 -6.189 5.320 1.00 0.00 9 MET A C 6
ATOM 6553 O O . MET A 1 9 ? 18.162 -7.390 5.273 1.00 0.00 9 MET A O 6
ATOM 6567 N N . GLY A 1 10 ? 17.338 -5.540 4.307 1.00 0.00 10 GLY A N 6
ATOM 6568 C CA . GLY A 1 10 ? 17.129 -6.189 3.048 1.00 0.00 10 GLY A CA 6
ATOM 6569 C C . GLY A 1 10 ? 15.694 -6.152 2.614 1.00 0.00 10 GLY A C 6
ATOM 6570 O O . GLY A 1 10 ? 15.239 -5.165 2.031 1.00 0.00 10 GLY A O 6
ATOM 6574 N N . ASN A 1 11 ? 14.974 -7.200 2.906 1.00 0.00 11 ASN A N 6
ATOM 6575 C CA . ASN A 1 11 ? 13.580 -7.297 2.513 1.00 0.00 11 ASN A CA 6
ATOM 6576 C C . ASN A 1 11 ? 12.687 -7.047 3.680 1.00 0.00 11 ASN A C 6
ATOM 6577 O O . ASN A 1 11 ? 12.488 -7.919 4.521 1.00 0.00 11 ASN A O 6
ATOM 6588 N N . VAL A 1 12 ? 12.165 -5.864 3.735 1.00 0.00 12 VAL A N 6
ATOM 6589 C CA . VAL A 1 12 ? 11.281 -5.448 4.760 1.00 0.00 12 VAL A CA 6
ATOM 6590 C C . VAL A 1 12 ? 10.199 -4.633 4.128 1.00 0.00 12 VAL A C 6
ATOM 6591 O O . VAL A 1 12 ? 10.458 -3.719 3.330 1.00 0.00 12 VAL A O 6
ATOM 6604 N N . THR A 1 13 ? 9.033 -4.988 4.438 1.00 0.00 13 THR A N 6
ATOM 6605 C CA . THR A 1 13 ? 7.874 -4.357 4.002 1.00 0.00 13 THR A CA 6
ATOM 6606 C C . THR A 1 13 ? 7.144 -3.860 5.224 1.00 0.00 13 THR A C 6
ATOM 6607 O O . THR A 1 13 ? 6.641 -4.654 6.042 1.00 0.00 13 THR A O 6
ATOM 6618 N N . THR A 1 14 ? 7.156 -2.590 5.389 1.00 0.00 14 THR A N 6
ATOM 6619 C CA . THR A 1 14 ? 6.516 -1.976 6.483 1.00 0.00 14 THR A CA 6
ATOM 6620 C C . THR A 1 14 ? 5.015 -1.904 6.203 1.00 0.00 14 THR A C 6
ATOM 6621 O O . THR A 1 14 ? 4.583 -1.549 5.098 1.00 0.00 14 THR A O 6
ATOM 6632 N N . VAL A 1 15 ? 4.254 -2.262 7.177 1.00 0.00 15 VAL A N 6
ATOM 6633 C CA . VAL A 1 15 ? 2.837 -2.300 7.080 1.00 0.00 15 VAL A CA 6
ATOM 6634 C C . VAL A 1 15 ? 2.252 -1.309 8.019 1.00 0.00 15 VAL A C 6
ATOM 6635 O O . VAL A 1 15 ? 2.720 -1.169 9.145 1.00 0.00 15 VAL A O 6
ATOM 6648 N N . LEU A 1 16 ? 1.277 -0.599 7.567 1.00 0.00 16 LEU A N 6
ATOM 6649 C CA . LEU A 1 16 ? 0.593 0.279 8.416 1.00 0.00 16 LEU A CA 6
ATOM 6650 C C . LEU A 1 16 ? -0.845 -0.134 8.489 1.00 0.00 16 LEU A C 6
ATOM 6651 O O . LEU A 1 16 ? -1.585 -0.010 7.514 1.00 0.00 16 LEU A O 6
ATOM 6667 N N . ILE A 1 17 ? -1.231 -0.617 9.613 1.00 0.00 17 ILE A N 6
ATOM 6668 C CA . ILE A 1 17 ? -2.572 -1.064 9.811 1.00 0.00 17 ILE A CA 6
ATOM 6669 C C . ILE A 1 17 ? -3.303 0.068 10.533 1.00 0.00 17 ILE A C 6
ATOM 6670 O O . ILE A 1 17 ? -2.706 0.771 11.358 1.00 0.00 17 ILE A O 6
ATOM 6686 N N . ARG A 1 18 ? -4.513 0.332 10.119 1.00 0.00 18 ARG A N 6
ATOM 6687 C CA . ARG A 1 18 ? -5.330 1.346 10.741 1.00 0.00 18 ARG A CA 6
ATOM 6688 C C . ARG A 1 18 ? -6.425 0.692 11.521 1.00 0.00 18 ARG A C 6
ATOM 6689 O O . ARG A 1 18 ? -7.400 0.202 10.961 1.00 0.00 18 ARG A O 6
ATOM 6710 N N . ARG A 1 19 ? -6.257 0.667 12.801 1.00 0.00 19 ARG A N 6
ATOM 6711 C CA . ARG A 1 19 ? -7.191 0.021 13.658 1.00 0.00 19 ARG A CA 6
ATOM 6712 C C . ARG A 1 19 ? -7.991 1.037 14.475 1.00 0.00 19 ARG A C 6
ATOM 6713 O O . ARG A 1 19 ? -7.438 1.698 15.327 1.00 0.00 19 ARG A O 6
ATOM 6734 N N . PRO A 1 20 ? -9.295 1.184 14.218 1.00 0.00 20 PRO A N 6
ATOM 6735 C CA . PRO A 1 20 ? -10.141 2.150 14.951 1.00 0.00 20 PRO A CA 6
ATOM 6736 C C . PRO A 1 20 ? -10.177 1.912 16.481 1.00 0.00 20 PRO A C 6
ATOM 6737 O O . PRO A 1 20 ? -10.044 2.854 17.262 1.00 0.00 20 PRO A O 6
ATOM 6748 N N . ASP A 1 21 ? -10.318 0.659 16.893 1.00 0.00 21 ASP A N 6
ATOM 6749 C CA . ASP A 1 21 ? -10.444 0.298 18.312 1.00 0.00 21 ASP A CA 6
ATOM 6750 C C . ASP A 1 21 ? -10.260 -1.218 18.388 1.00 0.00 21 ASP A C 6
ATOM 6751 O O . ASP A 1 21 ? -10.046 -1.869 17.352 1.00 0.00 21 ASP A O 6
ATOM 6760 N N . LEU A 1 22 ? -10.395 -1.766 19.565 1.00 0.00 22 LEU A N 6
ATOM 6761 C CA . LEU A 1 22 ? -10.276 -3.192 19.839 1.00 0.00 22 LEU A CA 6
ATOM 6762 C C . LEU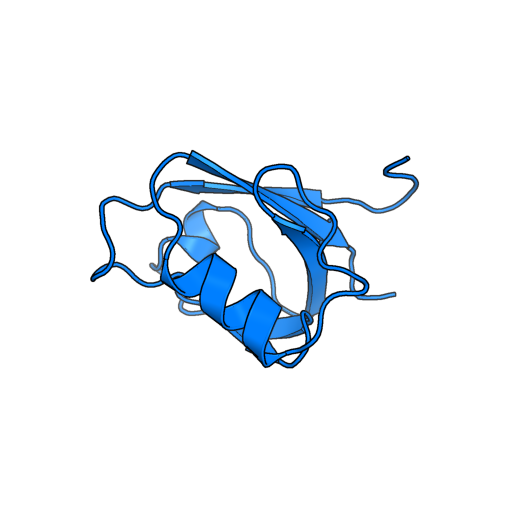 A 1 22 ? -11.524 -3.915 19.399 1.00 0.00 22 LEU A C 6
ATOM 6763 O O . LEU A 1 22 ? -11.565 -5.151 19.328 1.00 0.00 22 LEU A O 6
ATOM 6779 N N . ARG A 1 23 ? -12.534 -3.111 19.061 1.00 0.00 23 ARG A N 6
ATOM 6780 C CA . ARG A 1 23 ? -13.815 -3.580 18.546 1.00 0.00 23 ARG A CA 6
ATOM 6781 C C . ARG A 1 23 ? -13.583 -4.151 17.146 1.00 0.00 23 ARG A C 6
ATOM 6782 O O . ARG A 1 23 ? -14.379 -4.922 16.615 1.00 0.00 23 ARG A O 6
ATOM 6803 N N . TYR A 1 24 ? -12.468 -3.752 16.572 1.00 0.00 24 TYR A N 6
ATOM 6804 C CA . TYR A 1 24 ? -12.020 -4.196 15.303 1.00 0.00 24 TYR A CA 6
ATOM 6805 C C . TYR A 1 24 ? -10.779 -4.956 15.579 1.00 0.00 24 TYR A C 6
ATOM 6806 O O . TYR A 1 24 ? -10.164 -4.745 16.615 1.00 0.00 24 TYR A O 6
ATOM 6824 N N . GLN A 1 25 ? -10.403 -5.810 14.717 1.00 0.00 25 GLN A N 6
ATOM 6825 C CA . GLN A 1 25 ? -9.166 -6.502 14.883 1.00 0.00 25 GLN A CA 6
ATOM 6826 C C . GLN A 1 25 ? -8.301 -6.236 13.695 1.00 0.00 25 GLN A C 6
ATOM 6827 O O . GLN A 1 25 ? -8.616 -5.375 12.905 1.00 0.00 25 GLN A O 6
ATOM 6841 N N . LEU A 1 26 ? -7.243 -6.963 13.570 1.00 0.00 26 LEU A N 6
ATOM 6842 C CA . LEU A 1 26 ? -6.290 -6.737 12.523 1.00 0.00 26 LEU A CA 6
ATOM 6843 C C . LEU A 1 26 ? -6.866 -7.259 11.203 1.00 0.00 26 LEU A C 6
ATOM 6844 O O . LEU A 1 26 ? -7.035 -6.511 10.242 1.00 0.00 26 LEU A O 6
ATOM 6860 N N . GLY A 1 27 ? -7.203 -8.528 11.185 1.00 0.00 27 GLY A N 6
ATOM 6861 C CA . GLY A 1 27 ? -7.753 -9.115 9.995 1.00 0.00 27 GLY A CA 6
ATOM 6862 C C . GLY A 1 27 ? -6.794 -10.080 9.354 1.00 0.00 27 GLY A C 6
ATOM 6863 O O . GLY A 1 27 ? -6.898 -10.376 8.161 1.00 0.00 27 GLY A O 6
ATOM 6867 N N . PHE A 1 28 ? -5.845 -10.551 10.126 1.00 0.00 28 PHE A N 6
ATOM 6868 C CA . PHE A 1 28 ? -4.911 -11.533 9.652 1.00 0.00 28 PHE A CA 6
ATOM 6869 C C . PHE A 1 28 ? -4.586 -12.489 10.779 1.00 0.00 28 PHE A C 6
ATOM 6870 O O . PHE A 1 28 ? -4.615 -12.108 11.958 1.00 0.00 28 PHE A O 6
ATOM 6887 N N . SER A 1 29 ? -4.313 -13.696 10.430 1.00 0.00 29 SER A N 6
ATOM 6888 C CA . SER A 1 29 ? -3.981 -14.712 11.375 1.00 0.00 29 SER A CA 6
ATOM 6889 C C . SER A 1 29 ? -2.465 -14.849 11.373 1.00 0.00 29 SER A C 6
ATOM 6890 O O . SER A 1 29 ? -1.857 -14.933 10.295 1.00 0.00 29 SER A O 6
ATOM 6898 N N . VAL A 1 30 ? -1.849 -14.854 12.535 1.00 0.00 30 VAL A N 6
ATOM 6899 C CA . VAL A 1 30 ? -0.418 -14.909 12.604 1.00 0.00 30 VAL A CA 6
ATOM 6900 C C . VAL A 1 30 ? 0.009 -16.122 13.449 1.00 0.00 30 VAL A C 6
ATOM 6901 O O . VAL A 1 30 ? -0.627 -16.444 14.464 1.00 0.00 30 VAL A O 6
ATOM 6914 N N . GLN A 1 31 ? 1.023 -16.813 13.008 1.00 0.00 31 GLN A N 6
ATOM 6915 C CA . GLN A 1 31 ? 1.568 -17.917 13.743 1.00 0.00 31 GLN A CA 6
ATOM 6916 C C . GLN A 1 31 ? 3.005 -17.625 14.115 1.00 0.00 31 GLN A C 6
ATOM 6917 O O . GLN A 1 31 ? 3.873 -17.561 13.255 1.00 0.00 31 GLN A O 6
ATOM 6931 N N . ASN A 1 32 ? 3.217 -17.324 15.392 1.00 0.00 32 ASN A N 6
ATOM 6932 C CA . ASN A 1 32 ? 4.569 -17.059 15.964 1.00 0.00 32 ASN A CA 6
ATOM 6933 C C . ASN A 1 32 ? 5.224 -15.838 15.283 1.00 0.00 32 ASN A C 6
ATOM 6934 O O . ASN A 1 32 ? 6.439 -15.663 15.290 1.00 0.00 32 ASN A O 6
ATOM 6945 N N . GLY A 1 33 ? 4.391 -14.986 14.723 1.00 0.00 33 GLY A N 6
ATOM 6946 C CA . GLY A 1 33 ? 4.878 -13.808 14.055 1.00 0.00 33 GLY A CA 6
ATOM 6947 C C . GLY A 1 33 ? 4.788 -13.920 12.550 1.00 0.00 33 GLY A C 6
ATOM 6948 O O . GLY A 1 33 ? 5.061 -12.966 11.842 1.00 0.00 33 GLY A O 6
ATOM 6952 N N . ILE A 1 34 ? 4.389 -15.071 12.052 1.00 0.00 34 ILE A N 6
ATOM 6953 C CA . ILE A 1 34 ? 4.285 -15.253 10.609 1.00 0.00 34 ILE A CA 6
ATOM 6954 C C . ILE A 1 34 ? 2.833 -15.252 10.191 1.00 0.00 34 ILE A C 6
ATOM 6955 O O . ILE A 1 34 ? 2.044 -16.058 10.668 1.00 0.00 34 ILE A O 6
ATOM 6971 N N . ILE A 1 35 ? 2.492 -14.328 9.348 1.00 0.00 35 ILE A N 6
ATOM 6972 C CA . ILE A 1 35 ? 1.159 -14.191 8.815 1.00 0.00 35 ILE A CA 6
ATOM 6973 C C . ILE A 1 35 ? 0.769 -15.452 8.027 1.00 0.00 35 ILE A C 6
ATOM 6974 O O . ILE A 1 35 ? 1.388 -15.784 7.001 1.00 0.00 35 ILE A O 6
ATOM 6990 N N . CYS A 1 36 ? -0.222 -16.144 8.531 1.00 0.00 36 CYS A N 6
ATOM 6991 C CA . CYS A 1 36 ? -0.668 -17.402 7.988 1.00 0.00 36 CYS A CA 6
ATOM 6992 C C . CYS A 1 36 ? -1.887 -17.209 7.085 1.00 0.00 36 CYS A C 6
ATOM 6993 O O . CYS A 1 36 ? -2.082 -17.947 6.112 1.00 0.00 36 CYS A O 6
ATOM 7001 N N . SER A 1 37 ? -2.710 -16.228 7.398 1.00 0.00 37 SER A N 6
ATOM 7002 C CA . SER A 1 37 ? -3.916 -15.970 6.626 1.00 0.00 37 SER A CA 6
ATOM 7003 C C . SER A 1 37 ? -4.252 -14.484 6.697 1.00 0.00 37 SER A C 6
ATOM 7004 O O . SER A 1 37 ? -3.847 -13.808 7.645 1.00 0.00 37 SER A O 6
ATOM 7012 N N . LEU A 1 38 ? -4.957 -13.991 5.709 1.00 0.00 38 LEU A N 6
ATOM 7013 C CA . LEU A 1 38 ? -5.364 -12.608 5.632 1.00 0.00 38 LEU A CA 6
ATOM 7014 C C . LEU A 1 38 ? -6.820 -12.529 5.179 1.00 0.00 38 LEU A C 6
ATOM 7015 O O . LEU A 1 38 ? -7.247 -13.292 4.307 1.00 0.00 38 LEU A O 6
ATOM 7031 N N . MET A 1 39 ? -7.576 -11.643 5.784 1.00 0.00 39 MET A N 6
ATOM 7032 C CA . MET A 1 39 ? -8.962 -11.453 5.419 1.00 0.00 39 MET A CA 6
ATOM 7033 C C . MET A 1 39 ? -9.075 -10.370 4.352 1.00 0.00 39 MET A C 6
ATOM 7034 O O . MET A 1 39 ? -8.706 -9.205 4.590 1.00 0.00 39 MET A O 6
ATOM 7048 N N . ARG A 1 40 ? -9.597 -10.750 3.206 1.00 0.00 40 ARG A N 6
ATOM 7049 C CA . ARG A 1 40 ? -9.775 -9.847 2.094 1.00 0.00 40 ARG A CA 6
ATOM 7050 C C . ARG A 1 40 ? -10.855 -8.835 2.441 1.00 0.00 40 ARG A C 6
ATOM 7051 O O . ARG A 1 40 ? -11.927 -9.199 2.956 1.00 0.00 40 ARG A O 6
ATOM 7072 N N . GLY A 1 41 ? -10.556 -7.582 2.205 1.00 0.00 41 GLY A N 6
ATOM 7073 C CA . GLY A 1 41 ? -11.466 -6.513 2.513 1.00 0.00 41 GLY A CA 6
ATOM 7074 C C . GLY A 1 41 ? -11.237 -5.982 3.907 1.00 0.00 41 GLY A C 6
ATOM 7075 O O . GLY A 1 41 ? -11.803 -4.962 4.293 1.00 0.00 41 GLY A O 6
ATOM 7079 N N . GLY A 1 42 ? -10.396 -6.672 4.655 1.00 0.00 42 GLY A N 6
ATOM 7080 C CA . GLY A 1 42 ? -10.124 -6.296 6.010 1.00 0.00 42 GLY A CA 6
ATOM 7081 C C . GLY A 1 42 ? -9.041 -5.254 6.104 1.00 0.00 42 GLY A C 6
ATOM 7082 O O . GLY A 1 42 ? -8.258 -5.058 5.158 1.00 0.00 42 GLY A O 6
ATOM 7086 N N . ILE A 1 43 ? -8.971 -4.608 7.248 1.00 0.00 43 ILE A N 6
ATOM 7087 C CA . ILE A 1 43 ? -7.994 -3.566 7.507 1.00 0.00 43 ILE A CA 6
ATOM 7088 C C . ILE A 1 43 ? -6.553 -4.016 7.368 1.00 0.00 43 ILE A C 6
ATOM 7089 O O . ILE A 1 43 ? -5.699 -3.215 7.002 1.00 0.00 43 ILE A O 6
ATOM 7105 N N . ALA A 1 44 ? -6.278 -5.279 7.647 1.00 0.00 44 ALA A N 6
ATOM 7106 C CA . ALA A 1 44 ? -4.935 -5.813 7.510 1.00 0.00 44 ALA A CA 6
ATOM 7107 C C . ALA A 1 44 ? -4.502 -5.823 6.054 1.00 0.00 44 ALA A C 6
ATOM 7108 O O . ALA A 1 44 ? -3.377 -5.435 5.729 1.00 0.00 44 ALA A O 6
ATOM 7115 N N . GLU A 1 45 ? -5.409 -6.221 5.179 1.00 0.00 45 GLU A N 6
ATOM 7116 C CA . GLU A 1 45 ? -5.145 -6.246 3.749 1.00 0.00 45 GLU A CA 6
ATOM 7117 C C . GLU A 1 45 ? -4.903 -4.820 3.285 1.00 0.00 45 GLU A C 6
ATOM 7118 O O . GLU A 1 45 ? -3.954 -4.531 2.556 1.00 0.00 45 GLU A O 6
ATOM 7130 N N . ARG A 1 46 ? -5.717 -3.923 3.812 1.00 0.00 46 ARG A N 6
ATOM 7131 C CA . ARG A 1 46 ? -5.623 -2.495 3.525 1.00 0.00 46 ARG A CA 6
ATOM 7132 C C . ARG A 1 46 ? -4.405 -1.870 4.209 1.00 0.00 46 ARG A C 6
ATOM 7133 O O . ARG A 1 46 ? -4.072 -0.708 3.984 1.00 0.00 46 ARG A O 6
ATOM 7154 N N . GLY A 1 47 ? -3.766 -2.637 5.051 1.00 0.00 47 GLY A N 6
ATOM 7155 C CA . GLY A 1 47 ? -2.592 -2.188 5.731 1.00 0.00 47 GLY A CA 6
ATOM 7156 C C . GLY A 1 47 ? -1.350 -2.563 4.968 1.00 0.00 47 GLY A C 6
ATOM 7157 O O . GLY A 1 47 ? -0.293 -1.931 5.112 1.00 0.00 47 GLY A O 6
ATOM 7161 N N . GLY A 1 48 ? -1.473 -3.573 4.131 1.00 0.00 48 GLY A N 6
ATOM 7162 C CA . GLY A 1 48 ? -0.348 -4.027 3.357 1.00 0.00 48 GLY A CA 6
ATOM 7163 C C . GLY A 1 48 ? 0.173 -5.356 3.845 1.00 0.00 48 GLY A C 6
ATOM 7164 O O . GLY A 1 48 ? 1.225 -5.826 3.392 1.00 0.00 48 GLY A O 6
ATOM 7168 N N . VAL A 1 49 ? -0.563 -5.965 4.756 1.00 0.00 49 VAL A N 6
ATOM 7169 C CA . VAL A 1 49 ? -0.213 -7.249 5.322 1.00 0.00 49 VAL A CA 6
ATOM 7170 C C . VAL A 1 49 ? -0.276 -8.323 4.233 1.00 0.00 49 VAL A C 6
ATOM 7171 O O . VAL A 1 49 ? -1.187 -8.324 3.422 1.00 0.00 49 VAL A O 6
ATOM 7184 N N . ARG A 1 50 ? 0.715 -9.191 4.194 1.00 0.00 50 ARG A N 6
ATOM 7185 C CA . ARG A 1 50 ? 0.747 -10.288 3.245 1.00 0.00 50 ARG A CA 6
ATOM 7186 C C . ARG A 1 50 ? 1.108 -11.538 3.950 1.00 0.00 50 ARG A C 6
ATOM 7187 O O . ARG A 1 50 ? 1.912 -11.536 4.882 1.00 0.00 50 ARG A O 6
ATOM 7208 N N . VAL A 1 51 ? 0.551 -12.576 3.484 1.00 0.00 51 VAL A N 6
ATOM 7209 C CA . VAL A 1 51 ? 0.703 -13.875 4.041 1.00 0.00 51 VAL A CA 6
ATOM 7210 C C . VAL A 1 51 ? 2.047 -14.436 3.635 1.00 0.00 51 VAL A C 6
ATOM 7211 O O . VAL A 1 51 ? 2.502 -14.223 2.510 1.00 0.00 51 VAL A O 6
ATOM 7224 N N . GLY A 1 52 ? 2.692 -15.101 4.562 1.00 0.00 52 GLY A N 6
ATOM 7225 C CA . GLY A 1 52 ? 4.017 -15.636 4.319 1.00 0.00 52 GLY A CA 6
ATOM 7226 C C . GLY A 1 52 ? 5.069 -14.692 4.840 1.00 0.00 52 GLY A C 6
ATOM 7227 O O . GLY A 1 52 ? 6.265 -14.954 4.767 1.00 0.00 52 GLY A O 6
ATOM 7231 N N . HIS A 1 53 ? 4.610 -13.584 5.358 1.00 0.00 53 HIS A N 6
ATOM 7232 C CA . HIS A 1 53 ? 5.474 -12.592 5.921 1.00 0.00 53 HIS A CA 6
ATOM 7233 C C . HIS A 1 53 ? 5.595 -12.767 7.402 1.00 0.00 53 HIS A C 6
ATOM 7234 O O . HIS A 1 53 ? 4.620 -13.077 8.081 1.00 0.00 53 HIS A O 6
ATOM 7249 N N . ARG A 1 54 ? 6.778 -12.567 7.899 1.00 0.00 54 ARG A N 6
ATOM 7250 C CA . ARG A 1 54 ? 7.001 -12.569 9.306 1.00 0.00 54 ARG A CA 6
ATOM 7251 C C . ARG A 1 54 ? 7.091 -11.154 9.757 1.00 0.00 54 ARG A C 6
ATOM 7252 O O . ARG A 1 54 ? 7.778 -10.345 9.128 1.00 0.00 54 ARG A O 6
ATOM 7273 N N . ILE A 1 55 ? 6.390 -10.849 10.781 1.00 0.00 55 ILE A N 6
ATOM 7274 C CA . ILE A 1 55 ? 6.430 -9.546 11.360 1.00 0.00 55 ILE A CA 6
ATOM 7275 C C . ILE A 1 55 ? 7.620 -9.456 12.287 1.00 0.00 55 ILE A C 6
ATOM 7276 O O . ILE A 1 55 ? 7.825 -10.321 13.143 1.00 0.00 55 ILE A O 6
ATOM 7292 N N . ILE A 1 56 ? 8.421 -8.457 12.083 1.00 0.00 56 ILE A N 6
ATOM 7293 C CA . ILE A 1 56 ? 9.561 -8.239 12.890 1.00 0.00 56 ILE A CA 6
ATOM 7294 C C . ILE A 1 56 ? 9.353 -7.104 13.867 1.00 0.00 56 ILE A C 6
ATOM 7295 O O . ILE A 1 56 ? 10.065 -7.000 14.858 1.00 0.00 56 ILE A O 6
ATOM 7311 N N . GLU A 1 57 ? 8.335 -6.298 13.645 1.00 0.00 57 GLU A N 6
ATOM 7312 C CA . GLU A 1 57 ? 8.150 -5.124 14.479 1.00 0.00 57 GLU A CA 6
ATOM 7313 C C . GLU A 1 57 ? 6.722 -4.731 14.448 1.00 0.00 57 GLU A C 6
ATOM 7314 O O . GLU A 1 57 ? 6.080 -4.895 13.429 1.00 0.00 57 GLU A O 6
ATOM 7326 N N . ILE A 1 58 ? 6.230 -4.253 15.558 1.00 0.00 58 ILE A N 6
ATOM 7327 C CA . ILE A 1 58 ? 4.874 -3.787 15.689 1.00 0.00 58 ILE A CA 6
ATOM 7328 C C . ILE A 1 58 ? 4.875 -2.548 16.553 1.00 0.00 58 ILE A C 6
ATOM 7329 O O . ILE A 1 58 ? 5.402 -2.575 17.652 1.00 0.00 58 ILE A O 6
ATOM 7345 N N . ASN A 1 59 ? 4.375 -1.454 16.016 1.00 0.00 59 ASN A N 6
ATOM 7346 C CA . ASN A 1 59 ? 4.143 -0.194 16.761 1.00 0.00 59 ASN A CA 6
ATOM 7347 C C . ASN A 1 59 ? 5.474 0.478 17.182 1.00 0.00 59 ASN A C 6
ATOM 7348 O O . ASN A 1 59 ? 5.491 1.489 17.878 1.00 0.00 59 ASN A O 6
ATOM 7359 N N . GLY A 1 60 ? 6.570 -0.054 16.701 1.00 0.00 60 GLY A N 6
ATOM 7360 C CA . GLY A 1 60 ? 7.863 0.467 17.060 1.00 0.00 60 GLY A CA 6
ATOM 7361 C C . GLY A 1 60 ? 8.621 -0.459 17.979 1.00 0.00 60 GLY A C 6
ATOM 7362 O O . GLY A 1 60 ? 9.727 -0.133 18.440 1.00 0.00 60 GLY A O 6
ATOM 7366 N N . GLN A 1 61 ? 8.035 -1.597 18.281 1.00 0.00 61 GLN A N 6
ATOM 7367 C CA . GLN A 1 61 ? 8.701 -2.568 19.099 1.00 0.00 61 GLN A CA 6
ATOM 7368 C C . GLN A 1 61 ? 8.991 -3.799 18.292 1.00 0.00 61 GLN A C 6
ATOM 7369 O O . GLN A 1 61 ? 8.104 -4.334 17.612 1.00 0.00 61 GLN A O 6
ATOM 7383 N N . SER A 1 62 ? 10.243 -4.182 18.279 1.00 0.00 62 SER A N 6
ATOM 7384 C CA . SER A 1 62 ? 10.666 -5.381 17.626 1.00 0.00 62 SER A CA 6
ATOM 7385 C C . SER A 1 62 ? 10.018 -6.555 18.324 1.00 0.00 62 SER A C 6
ATOM 7386 O O . SER A 1 62 ? 10.189 -6.746 19.539 1.00 0.00 62 SER A O 6
ATOM 7394 N N . VAL A 1 63 ? 9.228 -7.300 17.596 1.00 0.00 63 VAL A N 6
ATOM 7395 C CA . VAL A 1 63 ? 8.559 -8.431 18.125 1.00 0.00 63 VAL A CA 6
ATOM 7396 C C . VAL A 1 63 ? 9.098 -9.675 17.449 1.00 0.00 63 VAL A C 6
ATOM 7397 O O . VAL A 1 63 ? 8.565 -10.769 17.588 1.00 0.00 63 VAL A O 6
ATOM 7410 N N . VAL A 1 64 ? 10.217 -9.500 16.776 1.00 0.00 64 VAL A N 6
ATOM 7411 C CA . VAL A 1 64 ? 10.813 -10.561 16.013 1.00 0.00 64 VAL A CA 6
ATOM 7412 C C . VAL A 1 64 ? 11.394 -11.653 16.915 1.00 0.00 64 VAL A C 6
ATOM 7413 O O . VAL A 1 64 ? 11.560 -12.788 16.496 1.00 0.00 64 VAL A O 6
ATOM 7426 N N . ALA A 1 65 ? 11.657 -11.315 18.149 1.00 0.00 65 ALA A N 6
ATOM 7427 C CA . ALA A 1 65 ? 12.170 -12.265 19.101 1.00 0.00 65 ALA A CA 6
ATOM 7428 C C . ALA A 1 65 ? 11.138 -12.486 20.206 1.00 0.00 65 ALA A C 6
ATOM 7429 O O . ALA A 1 65 ? 11.400 -13.140 21.216 1.00 0.00 65 ALA A O 6
ATOM 7436 N N . THR A 1 66 ? 9.963 -11.956 19.984 1.00 0.00 66 THR A N 6
ATOM 7437 C CA . THR A 1 66 ? 8.886 -12.038 20.885 1.00 0.00 66 THR A CA 6
ATOM 7438 C C . THR A 1 66 ? 8.118 -13.358 20.624 1.00 0.00 66 THR A C 6
ATOM 7439 O O . THR A 1 66 ? 8.013 -13.797 19.476 1.00 0.00 66 THR A O 6
ATOM 7450 N N . PRO A 1 67 ? 7.696 -14.066 21.685 1.00 0.00 67 PRO A N 6
ATOM 7451 C CA . PRO A 1 67 ? 6.943 -15.310 21.541 1.00 0.00 67 PRO A CA 6
ATOM 7452 C C . PRO A 1 67 ? 5.535 -15.093 20.941 1.00 0.00 67 PRO A C 6
ATOM 7453 O O . PRO A 1 67 ? 4.967 -13.986 21.022 1.00 0.00 67 PRO A O 6
ATOM 7464 N N . HIS A 1 68 ? 4.990 -16.167 20.370 1.00 0.00 68 HIS A N 6
ATOM 7465 C CA . HIS A 1 68 ? 3.719 -16.178 19.626 1.00 0.00 68 HIS A CA 6
ATOM 7466 C C . HIS A 1 68 ? 2.566 -15.487 20.353 1.00 0.00 68 HIS A C 6
ATOM 7467 O O . HIS A 1 68 ? 1.901 -14.629 19.777 1.00 0.00 68 HIS A O 6
ATOM 7482 N N . GLU A 1 69 ? 2.357 -15.833 21.608 1.00 0.00 69 GLU A N 6
ATOM 7483 C CA . GLU A 1 69 ? 1.235 -15.316 22.353 1.00 0.00 69 GLU A CA 6
ATOM 7484 C C . GLU A 1 69 ? 1.412 -13.844 22.625 1.00 0.00 69 GLU A C 6
ATOM 7485 O O . GLU A 1 69 ? 0.460 -13.084 22.558 1.00 0.00 69 GLU A O 6
ATOM 7497 N N . LYS A 1 70 ? 2.647 -13.440 22.903 1.00 0.00 70 LYS A N 6
ATOM 7498 C CA . LYS A 1 70 ? 2.940 -12.050 23.122 1.00 0.00 70 LYS A CA 6
ATOM 7499 C C . LYS A 1 70 ? 2.637 -11.255 21.896 1.00 0.00 70 LYS A C 6
ATOM 7500 O O . LYS A 1 70 ? 1.944 -10.263 21.975 1.00 0.00 70 LYS A O 6
ATOM 7519 N N . ILE A 1 71 ? 3.143 -11.715 20.760 1.00 0.00 71 ILE A N 6
ATOM 7520 C CA . ILE A 1 71 ? 2.936 -11.042 19.484 1.00 0.00 71 ILE A CA 6
ATOM 7521 C C . ILE A 1 71 ? 1.445 -10.839 19.232 1.00 0.00 71 ILE A C 6
ATOM 7522 O O . ILE A 1 71 ? 1.009 -9.748 18.842 1.00 0.00 71 ILE A O 6
ATOM 7538 N N . VAL A 1 72 ? 0.665 -11.863 19.530 1.00 0.00 72 VAL A N 6
ATOM 7539 C CA . VAL A 1 72 ? -0.775 -11.779 19.369 1.00 0.00 72 VAL A CA 6
ATOM 7540 C C . VAL A 1 72 ? -1.377 -10.818 20.402 1.00 0.00 72 VAL A C 6
ATOM 7541 O O . VAL A 1 72 ? -2.277 -10.048 20.082 1.00 0.00 72 VAL A O 6
ATOM 7554 N N . HIS A 1 73 ? -0.815 -10.806 21.605 1.00 0.00 73 HIS A N 6
ATOM 7555 C CA . HIS A 1 73 ? -1.326 -9.987 22.704 1.00 0.00 73 HIS A CA 6
ATOM 7556 C C . HIS A 1 73 ? -1.085 -8.521 22.400 1.00 0.00 73 HIS A C 6
ATOM 7557 O O . HIS A 1 73 ? -1.948 -7.669 22.631 1.00 0.00 73 HIS A O 6
ATOM 7572 N N . ILE A 1 74 ? 0.089 -8.247 21.902 1.00 0.00 74 ILE A N 6
ATOM 7573 C CA . ILE A 1 74 ? 0.505 -6.933 21.535 1.00 0.00 74 ILE A CA 6
ATOM 7574 C C . ILE A 1 74 ? -0.363 -6.414 20.403 1.00 0.00 74 ILE A C 6
ATOM 7575 O O . ILE A 1 74 ? -0.890 -5.311 20.486 1.00 0.00 74 ILE A O 6
ATOM 7591 N N . LEU A 1 75 ? -0.564 -7.244 19.381 1.00 0.00 75 LEU A N 6
ATOM 7592 C CA . LEU A 1 75 ? -1.449 -6.881 18.269 1.00 0.00 75 LEU A CA 6
ATOM 7593 C C . LEU A 1 75 ? -2.868 -6.654 18.744 1.00 0.00 75 LEU A C 6
ATOM 7594 O O . LEU A 1 75 ? -3.490 -5.662 18.399 1.00 0.00 75 LEU A O 6
ATOM 7610 N N . SER A 1 76 ? -3.349 -7.557 19.562 1.00 0.00 76 SER A N 6
ATOM 7611 C CA . SER A 1 76 ? -4.692 -7.510 20.089 1.00 0.00 76 SER A CA 6
ATOM 7612 C C . SER A 1 76 ? -4.927 -6.257 20.948 1.00 0.00 76 SER A C 6
ATOM 7613 O O . SER A 1 76 ? -6.042 -5.760 21.012 1.00 0.00 76 SER A O 6
ATOM 7621 N N . ASN A 1 77 ? -3.886 -5.722 21.554 1.00 0.00 77 ASN A N 6
ATOM 7622 C CA . ASN A 1 77 ? -4.048 -4.562 22.427 1.00 0.00 77 ASN A CA 6
ATOM 7623 C C . ASN A 1 77 ? -3.575 -3.260 21.796 1.00 0.00 77 ASN A C 6
ATOM 7624 O O . ASN A 1 77 ? -3.629 -2.205 22.436 1.00 0.00 77 ASN A O 6
ATOM 7635 N N . ALA A 1 78 ? -3.113 -3.307 20.567 1.00 0.00 78 ALA A N 6
ATOM 7636 C CA . ALA A 1 78 ? -2.680 -2.089 19.894 1.00 0.00 78 ALA A CA 6
ATOM 7637 C C . ALA A 1 78 ? -3.678 -1.674 18.825 1.00 0.00 78 ALA A C 6
ATOM 7638 O O . ALA A 1 78 ? -4.165 -2.514 18.070 1.00 0.00 78 ALA A O 6
ATOM 7645 N N . VAL A 1 79 ? -4.013 -0.386 18.788 1.00 0.00 79 VAL A N 6
ATOM 7646 C CA . VAL A 1 79 ? -4.928 0.147 17.784 1.00 0.00 79 VAL A CA 6
ATOM 7647 C C . VAL A 1 79 ? -4.287 1.384 17.125 1.00 0.00 79 VAL A C 6
ATOM 7648 O O . VAL A 1 79 ? -3.146 1.736 17.448 1.00 0.00 79 VAL A O 6
ATOM 7661 N N . GLY A 1 80 ? -4.998 2.025 16.231 1.00 0.00 80 GLY A N 6
ATOM 7662 C CA . GLY A 1 80 ? -4.523 3.214 15.581 1.00 0.00 80 GLY A CA 6
ATOM 7663 C C . GLY A 1 80 ? -3.701 2.886 14.390 1.00 0.00 80 GLY A C 6
ATOM 7664 O O . GLY A 1 80 ? -3.864 1.813 13.800 1.00 0.00 80 GLY A O 6
ATOM 7668 N N . GLU A 1 81 ? -2.861 3.807 14.006 1.00 0.00 81 GLU A N 6
ATOM 7669 C CA . GLU A 1 81 ? -1.915 3.591 12.950 1.00 0.00 81 GLU A CA 6
ATOM 7670 C C . GLU A 1 81 ? -0.740 2.831 13.517 1.00 0.00 81 GLU A C 6
ATOM 7671 O O . GLU A 1 81 ? 0.006 3.343 14.376 1.00 0.00 81 GLU A O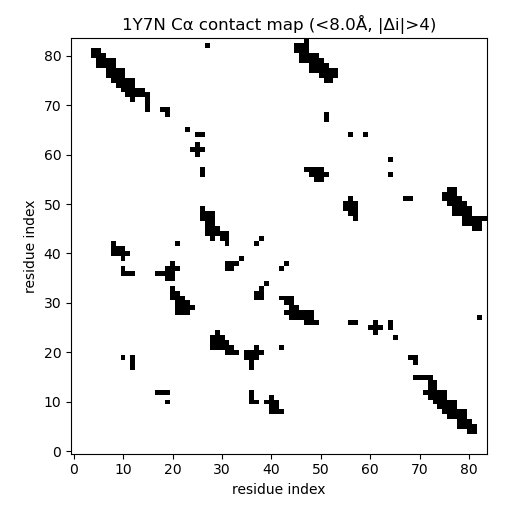 6
ATOM 7683 N N . ILE A 1 82 ? -0.586 1.625 13.079 1.00 0.00 82 ILE A N 6
ATOM 7684 C CA . ILE A 1 82 ? 0.409 0.735 13.630 1.00 0.00 82 ILE A CA 6
ATOM 7685 C C . ILE A 1 82 ? 1.396 0.384 12.554 1.00 0.00 82 ILE A C 6
ATOM 7686 O O . ILE A 1 82 ? 1.018 -0.187 11.527 1.00 0.00 82 ILE A O 6
ATOM 7702 N N . HIS A 1 83 ? 2.635 0.747 12.765 1.00 0.00 83 HIS A N 6
ATOM 7703 C CA . HIS A 1 83 ? 3.688 0.443 11.832 1.00 0.00 83 HIS A CA 6
ATOM 7704 C C . HIS A 1 83 ? 4.284 -0.878 12.211 1.00 0.00 83 HIS A C 6
ATOM 7705 O O . HIS A 1 83 ? 4.756 -1.056 13.329 1.00 0.00 83 HIS A O 6
ATOM 7720 N N . MET A 1 84 ? 4.192 -1.807 11.337 1.00 0.00 84 MET A N 6
ATOM 7721 C CA . MET A 1 84 ? 4.786 -3.090 11.539 1.00 0.00 84 MET A CA 6
ATOM 7722 C C . MET A 1 84 ? 5.807 -3.279 10.474 1.00 0.00 84 MET A C 6
ATOM 7723 O O . MET A 1 84 ? 5.719 -2.660 9.429 1.00 0.00 84 MET A O 6
ATOM 7737 N N . LYS A 1 85 ? 6.743 -4.137 10.687 1.00 0.00 85 LYS A N 6
ATOM 7738 C CA . LYS A 1 85 ? 7.733 -4.387 9.693 1.00 0.00 85 LYS A CA 6
ATOM 7739 C C . LYS A 1 85 ? 7.707 -5.830 9.407 1.00 0.00 85 LYS A C 6
ATOM 7740 O O . LYS A 1 85 ? 7.800 -6.631 10.304 1.00 0.00 85 LYS A O 6
ATOM 7759 N N . THR A 1 86 ? 7.480 -6.168 8.193 1.00 0.00 86 THR A N 6
ATOM 7760 C CA . THR A 1 86 ? 7.344 -7.553 7.836 1.00 0.00 86 THR A CA 6
ATOM 7761 C C . THR A 1 86 ? 8.404 -7.951 6.816 1.00 0.00 86 THR A C 6
ATOM 7762 O O . THR A 1 86 ? 8.857 -7.120 6.051 1.00 0.00 86 THR A O 6
ATOM 7773 N N . MET A 1 87 ? 8.813 -9.199 6.838 1.00 0.00 87 MET A N 6
ATOM 7774 C CA . MET A 1 87 ? 9.820 -9.713 5.920 1.00 0.00 87 MET A CA 6
ATOM 7775 C C . MET A 1 87 ? 9.250 -10.979 5.328 1.00 0.00 87 MET A C 6
ATOM 7776 O O . MET A 1 87 ? 8.256 -11.467 5.850 1.00 0.00 87 MET A O 6
ATOM 7790 N N . PRO A 1 88 ? 9.843 -11.574 4.271 1.00 0.00 88 PRO A N 6
ATOM 7791 C CA . PRO A 1 88 ? 9.377 -12.880 3.711 1.00 0.00 88 PRO A CA 6
ATOM 7792 C C . PRO A 1 88 ? 9.693 -14.087 4.656 1.00 0.00 88 PRO A C 6
ATOM 7793 O O . PRO A 1 88 ? 9.912 -15.218 4.200 1.00 0.00 88 PRO A O 6
ATOM 7804 N N . ALA A 1 89 ? 9.726 -13.794 5.974 1.00 0.00 89 ALA A N 6
ATOM 7805 C CA . ALA A 1 89 ? 9.980 -14.743 7.076 1.00 0.00 89 ALA A CA 6
ATOM 7806 C C . ALA A 1 89 ? 11.428 -15.212 7.122 1.00 0.00 89 ALA A C 6
ATOM 7807 O O . ALA A 1 89 ? 11.831 -15.921 8.032 1.00 0.00 89 ALA A O 6
ATOM 7814 N N . ALA A 1 90 ? 12.198 -14.755 6.175 1.00 0.00 90 ALA A N 6
ATOM 7815 C CA . ALA A 1 90 ? 13.593 -15.051 6.069 1.00 0.00 90 ALA A CA 6
ATOM 7816 C C . ALA A 1 90 ? 14.259 -13.874 5.404 1.00 0.00 90 ALA A C 6
ATOM 7817 O O . ALA A 1 90 ? 14.225 -13.794 4.150 1.00 0.00 90 ALA A O 6
ATOM 7825 N N . GLU A 1 7 ? 17.396 -2.834 14.292 1.00 0.00 7 GLU A N 7
ATOM 7826 C CA . GLU A 1 7 ? 16.486 -2.817 13.160 1.00 0.00 7 GLU A CA 7
ATOM 7827 C C . GLU A 1 7 ? 16.838 -3.936 12.215 1.00 0.00 7 GLU A C 7
ATOM 7828 O O . GLU A 1 7 ? 17.998 -4.365 12.157 1.00 0.00 7 GLU A O 7
ATOM 7840 N N . THR A 1 8 ? 15.866 -4.422 11.519 1.00 0.00 8 THR A N 7
ATOM 7841 C CA . THR A 1 8 ? 16.073 -5.433 10.548 1.00 0.00 8 THR A CA 7
ATOM 7842 C C . THR A 1 8 ? 16.363 -4.783 9.195 1.00 0.00 8 THR A C 7
ATOM 7843 O O . THR A 1 8 ? 15.601 -3.929 8.726 1.00 0.00 8 THR A O 7
ATOM 7854 N N . MET A 1 9 ? 17.470 -5.153 8.609 1.00 0.00 9 MET A N 7
ATOM 7855 C CA . MET A 1 9 ? 17.875 -4.626 7.329 1.00 0.00 9 MET A CA 7
ATOM 7856 C C . MET A 1 9 ? 17.902 -5.752 6.331 1.00 0.00 9 MET A C 7
ATOM 7857 O O . MET A 1 9 ? 18.533 -6.779 6.571 1.00 0.00 9 MET A O 7
ATOM 7871 N N . GLY A 1 10 ? 17.204 -5.580 5.251 1.00 0.00 10 GLY A N 7
ATOM 7872 C CA . GLY A 1 10 ? 17.152 -6.574 4.227 1.00 0.00 10 GLY A CA 7
ATOM 7873 C C . GLY A 1 10 ? 15.946 -6.374 3.360 1.00 0.00 10 GLY A C 7
ATOM 7874 O O . GLY A 1 10 ? 15.816 -5.346 2.687 1.00 0.00 10 GLY A O 7
ATOM 7878 N N . ASN A 1 11 ? 15.061 -7.322 3.375 1.00 0.00 11 ASN A N 7
ATOM 7879 C CA . ASN A 1 11 ? 13.844 -7.220 2.604 1.00 0.00 11 ASN A CA 7
ATOM 7880 C C . ASN A 1 11 ? 12.710 -7.032 3.583 1.00 0.00 11 ASN A C 7
ATOM 7881 O O . ASN A 1 11 ? 12.350 -7.958 4.306 1.00 0.00 11 ASN A O 7
ATOM 7892 N N . VAL A 1 12 ? 12.204 -5.828 3.644 1.00 0.00 12 VAL A N 7
ATOM 7893 C CA . VAL A 1 12 ? 11.200 -5.439 4.586 1.00 0.00 12 VAL A CA 7
ATOM 7894 C C . VAL A 1 12 ? 10.115 -4.683 3.871 1.00 0.00 12 VAL A C 7
ATOM 7895 O O . VAL A 1 12 ? 10.377 -3.820 3.024 1.00 0.00 12 VAL A O 7
ATOM 7908 N N . THR A 1 13 ? 8.947 -5.032 4.192 1.00 0.00 13 THR A N 7
ATOM 7909 C CA . THR A 1 13 ? 7.776 -4.446 3.722 1.00 0.00 13 THR A CA 7
ATOM 7910 C C . THR A 1 13 ? 7.027 -3.956 4.941 1.00 0.00 13 THR A C 7
ATOM 7911 O O . THR A 1 13 ? 6.705 -4.738 5.857 1.00 0.00 13 THR A O 7
ATOM 7922 N N . THR A 1 14 ? 6.797 -2.706 4.980 1.00 0.00 14 THR A N 7
ATOM 7923 C CA . THR A 1 14 ? 6.189 -2.102 6.094 1.00 0.00 14 THR A CA 7
ATOM 7924 C C . THR A 1 14 ? 4.684 -2.081 5.918 1.00 0.00 14 THR A C 7
ATOM 7925 O O . THR A 1 14 ? 4.153 -1.891 4.817 1.00 0.00 14 THR A O 7
ATOM 7936 N N . VAL A 1 15 ? 4.029 -2.314 6.978 1.00 0.00 15 VAL A N 7
ATOM 7937 C CA . VAL A 1 15 ? 2.634 -2.354 7.057 1.00 0.00 15 VAL A CA 7
ATOM 7938 C C . VAL A 1 15 ? 2.178 -1.300 7.986 1.00 0.00 15 VAL A C 7
ATOM 7939 O O . VAL A 1 15 ? 2.768 -1.101 9.059 1.00 0.00 15 VAL A O 7
ATOM 7952 N N . LEU A 1 16 ? 1.176 -0.616 7.601 1.00 0.00 16 LEU A N 7
ATOM 7953 C CA . LEU A 1 16 ? 0.602 0.288 8.474 1.00 0.00 16 LEU A CA 7
ATOM 7954 C C . LEU A 1 16 ? -0.820 -0.095 8.695 1.00 0.00 16 LEU A C 7
ATOM 7955 O O . LEU A 1 16 ? -1.670 0.028 7.804 1.00 0.00 16 LEU A O 7
ATOM 7971 N N . ILE A 1 17 ? -1.073 -0.536 9.855 1.00 0.00 17 ILE A N 7
ATOM 7972 C CA . ILE A 1 17 ? -2.367 -0.908 10.255 1.00 0.00 17 ILE A CA 7
ATOM 7973 C C . ILE A 1 17 ? -2.924 0.249 11.006 1.00 0.00 17 ILE A C 7
ATOM 7974 O O . ILE A 1 17 ? -2.259 0.813 11.872 1.00 0.00 17 ILE A O 7
ATOM 7990 N N . ARG A 1 18 ? -4.058 0.688 10.589 1.00 0.00 18 ARG A N 7
ATOM 7991 C CA . ARG A 1 18 ? -4.734 1.694 11.297 1.00 0.00 18 ARG A CA 7
ATOM 7992 C C . ARG A 1 18 ? -5.961 1.108 11.848 1.00 0.00 18 ARG A C 7
ATOM 7993 O O . ARG A 1 18 ? -6.929 0.833 11.146 1.00 0.00 18 ARG A O 7
ATOM 8014 N N . ARG A 1 19 ? -5.869 0.851 13.087 1.00 0.00 19 ARG A N 7
ATOM 8015 C CA . ARG A 1 19 ? -6.882 0.183 13.817 1.00 0.00 19 ARG A CA 7
ATOM 8016 C C . ARG A 1 19 ? -7.755 1.179 14.568 1.00 0.00 19 ARG A C 7
ATOM 8017 O O . ARG A 1 19 ? -7.280 1.852 15.472 1.00 0.00 19 ARG A O 7
ATOM 8038 N N . PRO A 1 20 ? -9.036 1.306 14.175 1.00 0.00 20 PRO A N 7
ATOM 8039 C CA . PRO A 1 20 ? -9.979 2.233 14.818 1.00 0.00 20 PRO A CA 7
ATOM 8040 C C . PRO A 1 20 ? -10.170 1.983 16.326 1.00 0.00 20 PRO A C 7
ATOM 8041 O O . PRO A 1 20 ? -10.258 2.940 17.112 1.00 0.00 20 PRO A O 7
ATOM 8052 N N . ASP A 1 21 ? -10.216 0.716 16.736 1.00 0.00 21 ASP A N 7
ATOM 8053 C CA . ASP A 1 21 ? -10.450 0.383 18.148 1.00 0.00 21 ASP A CA 7
ATOM 8054 C C . ASP A 1 21 ? -10.123 -1.096 18.384 1.00 0.00 21 ASP A C 7
ATOM 8055 O O . ASP A 1 21 ? -9.774 -1.804 17.449 1.00 0.00 21 ASP A O 7
ATOM 8064 N N . LEU A 1 22 ? -10.305 -1.562 19.596 1.00 0.00 22 LEU A N 7
ATOM 8065 C CA . LEU A 1 22 ? -9.991 -2.912 20.023 1.00 0.00 22 LEU A CA 7
ATOM 8066 C C . LEU A 1 22 ? -11.007 -3.885 19.516 1.00 0.00 22 LEU A C 7
ATOM 8067 O O . LEU A 1 22 ? -10.772 -5.082 19.472 1.00 0.00 22 LEU A O 7
ATOM 8083 N N . ARG A 1 23 ? -12.135 -3.366 19.131 1.00 0.00 23 ARG A N 7
ATOM 8084 C CA . ARG A 1 23 ? -13.187 -4.175 18.554 1.00 0.00 23 ARG A CA 7
ATOM 8085 C C . ARG A 1 23 ? -12.911 -4.408 17.083 1.00 0.00 23 ARG A C 7
ATOM 8086 O O . ARG A 1 23 ? -13.541 -5.238 16.438 1.00 0.00 23 ARG A O 7
ATOM 8107 N N . TYR A 1 24 ? -11.948 -3.668 16.562 1.00 0.00 24 TYR A N 7
ATOM 8108 C CA . TYR A 1 24 ? -11.546 -3.805 15.180 1.00 0.00 24 TYR A CA 7
ATOM 8109 C C . TYR A 1 24 ? -10.320 -4.649 15.095 1.00 0.00 24 TYR A C 7
ATOM 8110 O O . TYR A 1 24 ? -9.222 -4.145 15.197 1.00 0.00 24 TYR A O 7
ATOM 8128 N N . GLN A 1 25 ? -10.517 -5.929 14.978 1.00 0.00 25 GLN A N 7
ATOM 8129 C CA . GLN A 1 25 ? -9.420 -6.862 14.919 1.00 0.00 25 GLN A CA 7
ATOM 8130 C C . GLN A 1 25 ? -8.701 -6.772 13.581 1.00 0.00 25 GLN A C 7
ATOM 8131 O O . GLN A 1 25 ? -9.230 -6.218 12.623 1.00 0.00 25 GLN A O 7
ATOM 8145 N N . LEU A 1 26 ? -7.534 -7.354 13.527 1.00 0.00 26 LEU A N 7
ATOM 8146 C CA . LEU A 1 26 ? -6.621 -7.187 12.413 1.00 0.00 26 LEU A CA 7
ATOM 8147 C C . LEU A 1 26 ? -7.147 -7.862 11.157 1.00 0.00 26 LEU A C 7
ATOM 8148 O O . LEU A 1 26 ? -7.343 -7.219 10.110 1.00 0.00 26 LEU A O 7
ATOM 8164 N N . GLY A 1 27 ? -7.366 -9.145 11.254 1.00 0.00 27 GLY A N 7
ATOM 8165 C CA . GLY A 1 27 ? -7.851 -9.873 10.130 1.00 0.00 27 GLY A CA 7
ATOM 8166 C C . GLY A 1 27 ? -6.763 -10.676 9.468 1.00 0.00 27 GLY A C 7
ATOM 8167 O O . GLY A 1 27 ? -6.698 -10.747 8.252 1.00 0.00 27 GLY A O 7
ATOM 8171 N N . PHE A 1 28 ? -5.885 -11.245 10.256 1.00 0.00 28 PHE A N 7
ATOM 8172 C CA . PHE A 1 28 ? -4.861 -12.129 9.743 1.00 0.00 28 PHE A CA 7
ATOM 8173 C C . PHE A 1 28 ? -4.448 -13.086 10.847 1.00 0.00 28 PHE A C 7
ATOM 8174 O O . PHE A 1 28 ? -4.590 -12.772 12.040 1.00 0.00 28 PHE A O 7
ATOM 8191 N N . SER A 1 29 ? -3.978 -14.220 10.466 1.00 0.00 29 SER A N 7
ATOM 8192 C CA . SER A 1 29 ? -3.535 -15.232 11.405 1.00 0.00 29 SER A CA 7
ATOM 8193 C C . SER A 1 29 ? -2.019 -15.327 11.340 1.00 0.00 29 SER A C 7
ATOM 8194 O O . SER A 1 29 ? -1.451 -15.421 10.238 1.00 0.00 29 SER A O 7
ATOM 8202 N N . VAL A 1 30 ? -1.356 -15.298 12.478 1.00 0.00 30 VAL A N 7
ATOM 8203 C CA . VAL A 1 30 ? 0.079 -15.301 12.482 1.00 0.00 30 VAL A CA 7
ATOM 8204 C C . VAL A 1 30 ? 0.635 -16.558 13.216 1.00 0.00 30 VAL A C 7
ATOM 8205 O O . VAL A 1 30 ? 0.148 -16.948 14.273 1.00 0.00 30 VAL A O 7
ATOM 8218 N N . GLN A 1 31 ? 1.608 -17.207 12.622 1.00 0.00 31 GLN A N 7
ATOM 8219 C CA . GLN A 1 31 ? 2.265 -18.355 13.227 1.00 0.00 31 GLN A CA 7
ATOM 8220 C C . GLN A 1 31 ? 3.718 -18.005 13.545 1.00 0.00 31 GLN A C 7
ATOM 8221 O O . GLN A 1 31 ? 4.509 -17.753 12.650 1.00 0.00 31 GLN A O 7
ATOM 8235 N N . ASN A 1 32 ? 4.025 -17.922 14.837 1.00 0.00 32 ASN A N 7
ATOM 8236 C CA . ASN A 1 32 ? 5.369 -17.534 15.381 1.00 0.00 32 ASN A CA 7
ATOM 8237 C C . ASN A 1 32 ? 5.793 -16.129 14.932 1.00 0.00 32 ASN A C 7
ATOM 8238 O O . ASN A 1 32 ? 6.940 -15.732 15.114 1.00 0.00 32 ASN A O 7
ATOM 8249 N N . GLY A 1 33 ? 4.860 -15.377 14.383 1.00 0.00 33 GLY A N 7
ATOM 8250 C CA . GLY A 1 33 ? 5.180 -14.075 13.853 1.00 0.00 33 GLY A CA 7
ATOM 8251 C C . GLY A 1 33 ? 5.110 -14.054 12.338 1.00 0.00 33 GLY A C 7
ATOM 8252 O O . GLY A 1 33 ? 5.337 -13.034 11.719 1.00 0.00 33 GLY A O 7
ATOM 8256 N N . ILE A 1 34 ? 4.771 -15.183 11.743 1.00 0.00 34 ILE A N 7
ATOM 8257 C CA . ILE A 1 34 ? 4.658 -15.285 10.289 1.00 0.00 34 ILE A CA 7
ATOM 8258 C C . ILE A 1 34 ? 3.192 -15.398 9.890 1.00 0.00 34 ILE A C 7
ATOM 8259 O O . ILE A 1 34 ? 2.505 -16.320 10.295 1.00 0.00 34 ILE A O 7
ATOM 8275 N N . ILE A 1 35 ? 2.731 -14.442 9.140 1.00 0.00 35 ILE A N 7
ATOM 8276 C CA . ILE A 1 35 ? 1.364 -14.390 8.639 1.00 0.00 35 ILE A CA 7
ATOM 8277 C C . ILE A 1 35 ? 1.046 -15.629 7.786 1.00 0.00 35 ILE A C 7
ATOM 8278 O O . ILE A 1 35 ? 1.732 -15.907 6.786 1.00 0.00 35 ILE A O 7
ATOM 8294 N N . CYS A 1 36 ? 0.030 -16.354 8.177 1.00 0.00 36 CYS A N 7
ATOM 8295 C CA . CYS A 1 36 ? -0.331 -17.586 7.515 1.00 0.00 36 CYS A CA 7
ATOM 8296 C C . CYS A 1 36 ? -1.557 -17.386 6.611 1.00 0.00 36 CYS A C 7
ATOM 8297 O O . CYS A 1 36 ? -1.684 -18.034 5.571 1.00 0.00 36 CYS A O 7
ATOM 8305 N N . SER A 1 37 ? -2.444 -16.491 6.996 1.00 0.00 37 SER A N 7
ATOM 8306 C CA . SER A 1 37 ? -3.620 -16.199 6.209 1.00 0.00 37 SER A CA 7
ATOM 8307 C C . SER A 1 37 ? -4.046 -14.763 6.447 1.00 0.00 37 SER A C 7
ATOM 8308 O O . SER A 1 37 ? -3.638 -14.156 7.455 1.00 0.00 37 SER A O 7
ATOM 8316 N N . LEU A 1 38 ? -4.834 -14.226 5.537 1.00 0.00 38 LEU A N 7
ATOM 8317 C CA . LEU A 1 38 ? -5.274 -12.853 5.590 1.00 0.00 38 LEU A CA 7
ATOM 8318 C C . LEU A 1 38 ? -6.749 -12.767 5.216 1.00 0.00 38 LEU A C 7
ATOM 8319 O O . LEU A 1 38 ? -7.163 -13.314 4.184 1.00 0.00 38 LEU A O 7
ATOM 8335 N N . MET A 1 39 ? -7.518 -12.096 6.048 1.00 0.00 39 MET A N 7
ATOM 8336 C CA . MET A 1 39 ? -8.940 -11.895 5.823 1.00 0.00 39 MET A CA 7
ATOM 8337 C C . MET A 1 39 ? -9.149 -10.833 4.760 1.00 0.00 39 MET A C 7
ATOM 8338 O O . MET A 1 39 ? -8.812 -9.652 4.959 1.00 0.00 39 MET A O 7
ATOM 8352 N N . ARG A 1 40 ? -9.662 -11.273 3.640 1.00 0.00 40 ARG A N 7
ATOM 8353 C CA . ARG A 1 40 ? -9.952 -10.448 2.493 1.00 0.00 40 ARG A CA 7
ATOM 8354 C C . ARG A 1 40 ? -10.863 -9.289 2.871 1.00 0.00 40 ARG A C 7
ATOM 8355 O O . ARG A 1 40 ? -11.931 -9.485 3.472 1.00 0.00 40 ARG A O 7
ATOM 8376 N N . GLY A 1 41 ? -10.411 -8.097 2.563 1.00 0.00 41 GLY A N 7
ATOM 8377 C CA . GLY A 1 41 ? -11.175 -6.904 2.811 1.00 0.00 41 GLY A CA 7
ATOM 8378 C C . GLY A 1 41 ? -10.936 -6.311 4.184 1.00 0.00 41 GLY A C 7
ATOM 8379 O O . GLY A 1 41 ? -11.387 -5.197 4.467 1.00 0.00 41 GLY A O 7
ATOM 8383 N N . GLY A 1 42 ? -10.203 -7.021 5.022 1.00 0.00 42 GLY A N 7
ATOM 8384 C CA . GLY A 1 42 ? -9.974 -6.573 6.379 1.00 0.00 42 GLY A CA 7
ATOM 8385 C C . GLY A 1 42 ? -8.922 -5.488 6.461 1.00 0.00 42 GLY A C 7
ATOM 8386 O O . GLY A 1 42 ? -8.232 -5.200 5.464 1.00 0.00 42 GLY A O 7
ATOM 8390 N N . ILE A 1 43 ? -8.770 -4.896 7.644 1.00 0.00 43 ILE A N 7
ATOM 8391 C CA . ILE A 1 43 ? -7.785 -3.835 7.838 1.00 0.00 43 ILE A CA 7
ATOM 8392 C C . ILE A 1 43 ? -6.384 -4.306 7.605 1.00 0.00 43 ILE A C 7
ATOM 8393 O O . ILE A 1 43 ? -5.571 -3.541 7.134 1.00 0.00 43 ILE A O 7
ATOM 8409 N N . ALA A 1 44 ? -6.102 -5.563 7.925 1.00 0.00 44 ALA A N 7
ATOM 8410 C CA . ALA A 1 44 ? -4.786 -6.126 7.714 1.00 0.00 44 ALA A CA 7
ATOM 8411 C C . ALA A 1 44 ? -4.385 -6.010 6.243 1.00 0.00 44 ALA A C 7
ATOM 8412 O O . ALA A 1 44 ? -3.296 -5.529 5.919 1.00 0.00 44 ALA A O 7
ATOM 8419 N N . GLU A 1 45 ? -5.303 -6.365 5.369 1.00 0.00 45 GLU A N 7
ATOM 8420 C CA . GLU A 1 45 ? -5.082 -6.294 3.934 1.00 0.00 45 GLU A CA 7
ATOM 8421 C C . GLU A 1 45 ? -4.852 -4.845 3.519 1.00 0.00 45 GLU A C 7
ATOM 8422 O O . GLU A 1 45 ? -3.889 -4.518 2.814 1.00 0.00 45 GLU A O 7
ATOM 8434 N N . ARG A 1 46 ? -5.718 -3.980 4.014 1.00 0.00 46 ARG A N 7
ATOM 8435 C CA . ARG A 1 46 ? -5.671 -2.551 3.690 1.00 0.00 46 ARG A CA 7
ATOM 8436 C C . ARG A 1 46 ? -4.434 -1.882 4.334 1.00 0.00 46 ARG A C 7
ATOM 8437 O O . ARG A 1 46 ? -4.018 -0.788 3.946 1.00 0.00 46 ARG A O 7
ATOM 8458 N N . GLY A 1 47 ? -3.869 -2.549 5.318 1.00 0.00 47 GLY A N 7
ATOM 8459 C CA . GLY A 1 47 ? -2.668 -2.095 5.966 1.00 0.00 47 GLY A CA 7
ATOM 8460 C C . GLY A 1 47 ? -1.424 -2.495 5.200 1.00 0.00 47 GLY A C 7
ATOM 8461 O O . GLY A 1 47 ? -0.371 -1.841 5.309 1.00 0.00 47 GLY A O 7
ATOM 8465 N N . GLY A 1 48 ? -1.534 -3.553 4.421 1.00 0.00 48 GLY A N 7
ATOM 8466 C CA . GLY A 1 48 ? -0.414 -4.009 3.634 1.00 0.00 48 GLY A CA 7
ATOM 8467 C C . GLY A 1 48 ? 0.106 -5.350 4.091 1.00 0.00 48 GLY A C 7
ATOM 8468 O O . GLY A 1 48 ? 1.195 -5.771 3.678 1.00 0.00 48 GLY A O 7
ATOM 8472 N N . VAL A 1 49 ? -0.661 -6.018 4.943 1.00 0.00 49 VAL A N 7
ATOM 8473 C CA . VAL A 1 49 ? -0.303 -7.317 5.466 1.00 0.00 49 VAL A CA 7
ATOM 8474 C C . VAL A 1 49 ? -0.364 -8.336 4.342 1.00 0.00 49 VAL A C 7
ATOM 8475 O O . VAL A 1 49 ? -1.263 -8.289 3.519 1.00 0.00 49 VAL A O 7
ATOM 8488 N N . ARG A 1 50 ? 0.613 -9.211 4.282 1.00 0.00 50 ARG A N 7
ATOM 8489 C CA . ARG A 1 50 ? 0.673 -10.228 3.252 1.00 0.00 50 ARG A CA 7
ATOM 8490 C C . ARG A 1 50 ? 1.034 -11.512 3.880 1.00 0.00 50 ARG A C 7
ATOM 8491 O O . ARG A 1 50 ? 1.762 -11.552 4.873 1.00 0.00 50 ARG A O 7
ATOM 8512 N N . VAL A 1 51 ? 0.570 -12.532 3.292 1.00 0.00 51 VAL A N 7
ATOM 8513 C CA . VAL A 1 51 ? 0.774 -13.862 3.765 1.00 0.00 51 VAL A CA 7
ATOM 8514 C C . VAL A 1 51 ? 2.175 -14.335 3.400 1.00 0.00 51 VAL A C 7
ATOM 8515 O O . VAL A 1 51 ? 2.693 -14.001 2.330 1.00 0.00 51 VAL A O 7
ATOM 8528 N N . GLY A 1 52 ? 2.799 -15.058 4.307 1.00 0.00 52 GLY A N 7
ATOM 8529 C CA . GLY A 1 52 ? 4.149 -15.501 4.085 1.00 0.00 52 GLY A CA 7
ATOM 8530 C C . GLY A 1 52 ? 5.104 -14.418 4.481 1.00 0.00 52 GLY A C 7
ATOM 8531 O O . GLY A 1 52 ? 6.201 -14.304 3.956 1.00 0.00 52 GLY A O 7
ATOM 8535 N N . HIS A 1 53 ? 4.656 -13.586 5.382 1.00 0.00 53 HIS A N 7
ATOM 8536 C CA . HIS A 1 53 ? 5.448 -12.501 5.881 1.00 0.00 53 HIS A CA 7
ATOM 8537 C C . HIS A 1 53 ? 5.698 -12.652 7.348 1.00 0.00 53 HIS A C 7
ATOM 8538 O O . HIS A 1 53 ? 4.782 -12.925 8.112 1.00 0.00 53 HIS A O 7
ATOM 8553 N N . ARG A 1 54 ? 6.929 -12.477 7.735 1.00 0.00 54 ARG A N 7
ATOM 8554 C CA . ARG A 1 54 ? 7.298 -12.529 9.123 1.00 0.00 54 ARG A CA 7
ATOM 8555 C C . ARG A 1 54 ? 7.317 -11.133 9.637 1.00 0.00 54 ARG A C 7
ATOM 8556 O O . ARG A 1 54 ? 8.007 -10.279 9.079 1.00 0.00 54 ARG A O 7
ATOM 8577 N N . ILE A 1 55 ? 6.537 -10.881 10.631 1.00 0.00 55 ILE A N 7
ATOM 8578 C CA . ILE A 1 55 ? 6.495 -9.586 11.240 1.00 0.00 55 ILE A CA 7
ATOM 8579 C C . ILE A 1 55 ? 7.713 -9.403 12.105 1.00 0.00 55 ILE A C 7
ATOM 8580 O O . ILE A 1 55 ? 7.975 -10.191 13.009 1.00 0.00 55 ILE A O 7
ATOM 8596 N N . ILE A 1 56 ? 8.460 -8.389 11.816 1.00 0.00 56 ILE A N 7
ATOM 8597 C CA . ILE A 1 56 ? 9.643 -8.130 12.526 1.00 0.00 56 ILE A CA 7
ATOM 8598 C C . ILE A 1 56 ? 9.518 -6.969 13.502 1.00 0.00 56 ILE A C 7
ATOM 8599 O O . ILE A 1 56 ? 10.430 -6.742 14.307 1.00 0.00 56 ILE A O 7
ATOM 8615 N N . GLU A 1 57 ? 8.372 -6.269 13.483 1.00 0.00 57 GLU A N 7
ATOM 8616 C CA . GLU A 1 57 ? 8.173 -5.125 14.380 1.00 0.00 57 GLU A CA 7
ATOM 8617 C C . GLU A 1 57 ? 6.740 -4.681 14.352 1.00 0.00 57 GLU A C 7
ATOM 8618 O O . GLU A 1 57 ? 6.100 -4.763 13.320 1.00 0.00 57 GLU A O 7
ATOM 8630 N N . ILE A 1 58 ? 6.244 -4.271 15.503 1.00 0.00 58 ILE A N 7
ATOM 8631 C CA . ILE A 1 58 ? 4.892 -3.783 15.680 1.00 0.00 58 ILE A CA 7
ATOM 8632 C C . ILE A 1 58 ? 4.940 -2.582 16.597 1.00 0.00 58 ILE A C 7
ATOM 8633 O O . ILE A 1 58 ? 5.533 -2.656 17.664 1.00 0.00 58 ILE A O 7
ATOM 8649 N N . ASN A 1 59 ? 4.397 -1.467 16.138 1.00 0.00 59 ASN A N 7
ATOM 8650 C CA . ASN A 1 59 ? 4.200 -0.233 16.943 1.00 0.00 59 ASN A CA 7
ATOM 8651 C C . ASN A 1 59 ? 5.543 0.426 17.355 1.00 0.00 59 ASN A C 7
ATOM 8652 O O . ASN A 1 59 ? 5.568 1.454 18.023 1.00 0.00 59 ASN A O 7
ATOM 8663 N N . GLY A 1 60 ? 6.643 -0.134 16.896 1.00 0.00 60 GLY A N 7
ATOM 8664 C CA . GLY A 1 60 ? 7.940 0.387 17.254 1.00 0.00 60 GLY A CA 7
ATOM 8665 C C . GLY A 1 60 ? 8.745 -0.602 18.075 1.00 0.00 60 GLY A C 7
ATOM 8666 O O . GLY A 1 60 ? 9.877 -0.318 18.474 1.00 0.00 60 GLY A O 7
ATOM 8670 N N . GLN A 1 61 ? 8.167 -1.756 18.356 1.00 0.00 61 GLN A N 7
ATOM 8671 C CA . GLN A 1 61 ? 8.871 -2.795 19.075 1.00 0.00 61 GLN A CA 7
ATOM 8672 C C . GLN A 1 61 ? 9.053 -3.997 18.199 1.00 0.00 61 GLN A C 7
ATOM 8673 O O . GLN A 1 61 ? 8.101 -4.476 17.579 1.00 0.00 61 GLN A O 7
ATOM 8687 N N . SER A 1 62 ? 10.281 -4.428 18.074 1.00 0.00 62 SER A N 7
ATOM 8688 C CA . SER A 1 62 ? 10.615 -5.550 17.252 1.00 0.00 62 SER A CA 7
ATOM 8689 C C . SER A 1 62 ? 10.094 -6.827 17.914 1.00 0.00 62 SER A C 7
ATOM 8690 O O . SER A 1 62 ? 10.604 -7.268 18.944 1.00 0.00 62 SER A O 7
ATOM 8698 N N . VAL A 1 63 ? 9.077 -7.415 17.322 1.00 0.00 63 VAL A N 7
ATOM 8699 C CA . VAL A 1 63 ? 8.378 -8.529 17.909 1.00 0.00 63 VAL A CA 7
ATOM 8700 C C . VAL A 1 63 ? 8.813 -9.816 17.275 1.00 0.00 63 VAL A C 7
ATOM 8701 O O . VAL A 1 63 ? 8.188 -10.853 17.426 1.00 0.00 63 VAL A O 7
ATOM 8714 N N . VAL A 1 64 ? 9.940 -9.751 16.634 1.00 0.00 64 VAL A N 7
ATOM 8715 C CA . VAL A 1 64 ? 10.479 -10.873 15.924 1.00 0.00 64 VAL A CA 7
ATOM 8716 C C . VAL A 1 64 ? 11.075 -11.890 16.922 1.00 0.00 64 VAL A C 7
ATOM 8717 O O . VAL A 1 64 ? 11.446 -13.006 16.570 1.00 0.00 64 VAL A O 7
ATOM 8730 N N . ALA A 1 65 ? 11.136 -11.467 18.166 1.00 0.00 65 ALA A N 7
ATOM 8731 C CA . ALA A 1 65 ? 11.617 -12.260 19.262 1.00 0.00 65 ALA A CA 7
ATOM 8732 C C . ALA A 1 65 ? 10.552 -12.261 20.344 1.00 0.00 65 ALA A C 7
ATOM 8733 O O . ALA A 1 65 ? 10.823 -12.463 21.533 1.00 0.00 65 ALA A O 7
ATOM 8740 N N . THR A 1 66 ? 9.347 -12.003 19.921 1.00 0.00 66 THR A N 7
ATOM 8741 C CA . THR A 1 66 ? 8.210 -11.981 20.749 1.00 0.00 66 THR A CA 7
ATOM 8742 C C . THR A 1 66 ? 7.370 -13.220 20.383 1.00 0.00 66 THR A C 7
ATOM 8743 O O . THR A 1 66 ? 7.199 -13.512 19.203 1.00 0.00 66 THR A O 7
ATOM 8754 N N . PRO A 1 67 ? 6.945 -14.013 21.369 1.00 0.00 67 PRO A N 7
ATOM 8755 C CA . PRO A 1 67 ? 6.125 -15.201 21.118 1.00 0.00 67 PRO A CA 7
ATOM 8756 C C . PRO A 1 67 ? 4.725 -14.856 20.570 1.00 0.00 67 PRO A C 7
ATOM 8757 O O . PRO A 1 67 ? 4.235 -13.728 20.755 1.00 0.00 67 PRO A O 7
ATOM 8768 N N . HIS A 1 68 ? 4.104 -15.843 19.903 1.00 0.00 68 HIS A N 7
ATOM 8769 C CA . HIS A 1 68 ? 2.777 -15.727 19.262 1.00 0.00 68 HIS A CA 7
ATOM 8770 C C . HIS A 1 68 ? 1.760 -14.995 20.109 1.00 0.00 68 HIS A C 7
ATOM 8771 O O . HIS A 1 68 ? 1.177 -14.013 19.650 1.00 0.00 68 HIS A O 7
ATOM 8786 N N . GLU A 1 69 ? 1.544 -15.466 21.317 1.00 0.00 69 GLU A N 7
ATOM 8787 C CA . GLU A 1 69 ? 0.499 -14.927 22.141 1.00 0.00 69 GLU A CA 7
ATOM 8788 C C . GLU A 1 69 ? 0.781 -13.500 22.517 1.00 0.00 69 GLU A C 7
ATOM 8789 O O . GLU A 1 69 ? -0.131 -12.681 22.544 1.00 0.00 69 GLU A O 7
ATOM 8801 N N . LYS A 1 70 ? 2.037 -13.189 22.771 1.00 0.00 70 LYS A N 7
ATOM 8802 C CA . LYS A 1 70 ? 2.408 -11.837 23.023 1.00 0.00 70 LYS A CA 7
ATOM 8803 C C . LYS A 1 70 ? 2.114 -10.986 21.829 1.00 0.00 70 LYS A C 7
ATOM 8804 O O . LYS A 1 70 ? 1.426 -9.995 21.956 1.00 0.00 70 LYS A O 7
ATOM 8823 N N . ILE A 1 71 ? 2.600 -11.410 20.667 1.00 0.00 71 ILE A N 7
ATOM 8824 C CA . ILE A 1 71 ? 2.389 -10.688 19.406 1.00 0.00 71 ILE A CA 7
ATOM 8825 C C . ILE A 1 71 ? 0.903 -10.403 19.198 1.00 0.00 71 ILE A C 7
ATOM 8826 O O . ILE A 1 71 ? 0.506 -9.266 18.908 1.00 0.00 71 ILE A O 7
ATOM 8842 N N . VAL A 1 72 ? 0.087 -11.413 19.430 1.00 0.00 72 VAL A N 7
ATOM 8843 C CA . VAL A 1 72 ? -1.341 -11.286 19.269 1.00 0.00 72 VAL A CA 7
ATOM 8844 C C . VAL A 1 72 ? -1.934 -10.368 20.343 1.00 0.00 72 VAL A C 7
ATOM 8845 O O . VAL A 1 72 ? -2.841 -9.587 20.061 1.00 0.00 72 VAL A O 7
ATOM 8858 N N . HIS A 1 73 ? -1.365 -10.397 21.541 1.00 0.00 73 HIS A N 7
ATOM 8859 C CA . HIS A 1 73 ? -1.890 -9.621 22.657 1.00 0.00 73 HIS A CA 7
ATOM 8860 C C . HIS A 1 73 ? -1.580 -8.159 22.419 1.00 0.00 73 HIS A C 7
ATOM 8861 O O . HIS A 1 73 ? -2.430 -7.292 22.603 1.00 0.00 73 HIS A O 7
ATOM 8876 N N . ILE A 1 74 ? -0.370 -7.920 21.978 1.00 0.00 74 ILE A N 7
ATOM 8877 C CA . ILE A 1 74 ? 0.127 -6.616 21.656 1.00 0.00 74 ILE A CA 7
ATOM 8878 C C . ILE A 1 74 ? -0.713 -6.002 20.549 1.00 0.00 74 ILE A C 7
ATOM 8879 O O . ILE A 1 74 ? -1.204 -4.887 20.688 1.00 0.00 74 ILE A O 7
ATOM 8895 N N . LEU A 1 75 ? -0.922 -6.762 19.480 1.00 0.00 75 LEU A N 7
ATOM 8896 C CA . LEU A 1 75 ? -1.763 -6.309 18.372 1.00 0.00 75 LEU A CA 7
ATOM 8897 C C . LEU A 1 75 ? -3.174 -5.996 18.829 1.00 0.00 75 LEU A C 7
ATOM 8898 O O . LEU A 1 75 ? -3.707 -4.960 18.498 1.00 0.00 75 LEU A O 7
ATOM 8914 N N . SER A 1 76 ? -3.749 -6.890 19.604 1.00 0.00 76 SER A N 7
ATOM 8915 C CA . SER A 1 76 ? -5.102 -6.749 20.125 1.00 0.00 76 SER A CA 7
ATOM 8916 C C . SER A 1 76 ? -5.266 -5.535 21.059 1.00 0.00 76 SER A C 7
ATOM 8917 O O . SER A 1 76 ? -6.371 -5.018 21.219 1.00 0.00 76 SER A O 7
ATOM 8925 N N . ASN A 1 77 ? -4.185 -5.119 21.698 1.00 0.00 77 ASN A N 7
ATOM 8926 C CA . ASN A 1 77 ? -4.232 -3.987 22.623 1.00 0.00 77 ASN A CA 7
ATOM 8927 C C . ASN A 1 77 ? -3.849 -2.675 21.959 1.00 0.00 77 ASN A C 7
ATOM 8928 O O . ASN A 1 77 ? -4.168 -1.602 22.478 1.00 0.00 77 ASN A O 7
ATOM 8939 N N . ALA A 1 78 ? -3.182 -2.743 20.830 1.00 0.00 78 ALA A N 7
ATOM 8940 C CA . ALA A 1 78 ? -2.707 -1.543 20.154 1.00 0.00 78 ALA A CA 7
ATOM 8941 C C . ALA A 1 78 ? -3.639 -1.141 19.033 1.00 0.00 78 ALA A C 7
ATOM 8942 O O . ALA A 1 78 ? -4.071 -1.979 18.253 1.00 0.00 78 ALA A O 7
ATOM 8949 N N . VAL A 1 79 ? -3.968 0.141 18.963 1.00 0.00 79 VAL A N 7
ATOM 8950 C CA . VAL A 1 79 ? -4.809 0.654 17.900 1.00 0.00 79 VAL A CA 7
ATOM 8951 C C . VAL A 1 79 ? -4.180 1.955 17.350 1.00 0.00 79 VAL A C 7
ATOM 8952 O O . VAL A 1 79 ? -3.127 2.397 17.849 1.00 0.00 79 VAL A O 7
ATOM 8965 N N . GLY A 1 80 ? -4.804 2.567 16.366 1.00 0.00 80 GLY A N 7
ATOM 8966 C CA . GLY A 1 80 ? -4.273 3.770 15.773 1.00 0.00 80 GLY A CA 7
ATOM 8967 C C . GLY A 1 80 ? -3.331 3.428 14.661 1.00 0.00 80 GLY A C 7
ATOM 8968 O O . GLY A 1 80 ? -3.500 2.383 14.023 1.00 0.00 80 GLY A O 7
ATOM 8972 N N . GLU A 1 81 ? -2.347 4.274 14.427 1.00 0.00 81 GLU A N 7
ATOM 8973 C CA . GLU A 1 81 ? -1.346 4.011 13.421 1.00 0.00 81 GLU A CA 7
ATOM 8974 C C . GLU A 1 81 ? -0.327 3.050 13.980 1.00 0.00 81 GLU A C 7
ATOM 8975 O O . GLU A 1 81 ? 0.381 3.361 14.942 1.00 0.00 81 GLU A O 7
ATOM 8987 N N . ILE A 1 82 ? -0.272 1.891 13.420 1.00 0.00 82 ILE A N 7
ATOM 8988 C CA . ILE A 1 82 ? 0.637 0.884 13.880 1.00 0.00 82 ILE A CA 7
ATOM 8989 C C . ILE A 1 82 ? 1.603 0.546 12.774 1.00 0.00 82 ILE A C 7
ATOM 8990 O O . ILE A 1 82 ? 1.200 0.077 11.703 1.00 0.00 82 ILE A O 7
ATOM 9006 N N . HIS A 1 83 ? 2.868 0.790 13.027 1.00 0.00 83 HIS A N 7
ATOM 9007 C CA . HIS A 1 83 ? 3.909 0.507 12.056 1.00 0.00 83 HIS A CA 7
ATOM 9008 C C . HIS A 1 83 ? 4.355 -0.859 12.332 1.00 0.00 83 HIS A C 7
ATOM 9009 O O . HIS A 1 83 ? 4.826 -1.159 13.430 1.00 0.00 83 HIS A O 7
ATOM 9024 N N . MET A 1 84 ? 4.139 -1.681 11.416 1.00 0.00 84 MET A N 7
ATOM 9025 C CA . MET A 1 84 ? 4.483 -3.007 11.546 1.00 0.00 84 MET A CA 7
ATOM 9026 C C . MET A 1 84 ? 5.407 -3.316 10.403 1.00 0.00 84 MET A C 7
ATOM 9027 O O . MET A 1 84 ? 5.176 -2.859 9.306 1.00 0.00 84 MET A O 7
ATOM 9041 N N . LYS A 1 85 ? 6.443 -4.047 10.624 1.00 0.00 85 LYS A N 7
ATOM 9042 C CA . LYS A 1 85 ? 7.359 -4.294 9.573 1.00 0.00 85 LYS A CA 7
ATOM 9043 C C . LYS A 1 85 ? 7.450 -5.719 9.361 1.00 0.00 85 LYS A C 7
ATOM 9044 O O . LYS A 1 85 ? 7.541 -6.473 10.301 1.00 0.00 85 LYS A O 7
ATOM 9063 N N . THR A 1 86 ? 7.353 -6.099 8.152 1.00 0.00 86 THR A N 7
ATOM 9064 C CA . THR A 1 86 ? 7.311 -7.481 7.813 1.00 0.00 86 THR A CA 7
ATOM 9065 C C . THR A 1 86 ? 8.381 -7.806 6.793 1.00 0.00 86 THR A C 7
ATOM 9066 O O . THR A 1 86 ? 8.833 -6.933 6.078 1.00 0.00 86 THR A O 7
ATOM 9077 N N . MET A 1 87 ? 8.794 -9.034 6.759 1.00 0.00 87 MET A N 7
ATOM 9078 C CA . MET A 1 87 ? 9.742 -9.516 5.778 1.00 0.00 87 MET A CA 7
ATOM 9079 C C . MET A 1 87 ? 9.053 -10.622 5.022 1.00 0.00 87 MET A C 7
ATOM 9080 O O . MET A 1 87 ? 8.007 -11.069 5.475 1.00 0.00 87 MET A O 7
ATOM 9094 N N . PRO A 1 88 ? 9.614 -11.149 3.908 1.00 0.00 88 PRO A N 7
ATOM 9095 C CA . PRO A 1 88 ? 9.017 -12.286 3.168 1.00 0.00 88 PRO A CA 7
ATOM 9096 C C . PRO A 1 88 ? 9.256 -13.612 3.906 1.00 0.00 88 PRO A C 7
ATOM 9097 O O . PRO A 1 88 ? 9.345 -14.679 3.294 1.00 0.00 88 PRO A O 7
ATOM 9108 N N . ALA A 1 89 ? 9.344 -13.506 5.240 1.00 0.00 89 ALA A N 7
ATOM 9109 C CA . ALA A 1 89 ? 9.584 -14.608 6.154 1.00 0.00 89 ALA A CA 7
ATOM 9110 C C . ALA A 1 89 ? 10.924 -15.266 5.860 1.00 0.00 89 ALA A C 7
ATOM 9111 O O . ALA A 1 89 ? 11.110 -16.463 6.084 1.00 0.00 89 ALA A O 7
ATOM 9118 N N . ALA A 1 90 ? 11.852 -14.454 5.393 1.00 0.00 90 ALA A N 7
ATOM 9119 C CA . ALA A 1 90 ? 13.185 -14.887 5.083 1.00 0.00 90 ALA A CA 7
ATOM 9120 C C . ALA A 1 90 ? 14.014 -14.845 6.349 1.00 0.00 90 ALA A C 7
ATOM 9121 O O . ALA A 1 90 ? 14.103 -15.866 7.037 1.00 0.00 90 ALA A O 7
ATOM 9129 N N . GLU A 1 7 ? 16.431 1.268 11.122 1.00 0.00 7 GLU A N 8
ATOM 9130 C CA . GLU A 1 7 ? 16.245 -0.166 11.013 1.00 0.00 7 GLU A CA 8
ATOM 9131 C C . GLU A 1 7 ? 16.141 -0.519 9.546 1.00 0.00 7 GLU A C 8
ATOM 9132 O O . GLU A 1 7 ? 16.324 0.356 8.691 1.00 0.00 7 GLU A O 8
ATOM 9144 N N . THR A 1 8 ? 15.869 -1.775 9.272 1.00 0.00 8 THR A N 8
ATOM 9145 C CA . THR A 1 8 ? 15.703 -2.296 7.941 1.00 0.00 8 THR A CA 8
ATOM 9146 C C . THR A 1 8 ? 17.034 -2.642 7.277 1.00 0.00 8 THR A C 8
ATOM 9147 O O . THR A 1 8 ? 17.742 -1.785 6.732 1.00 0.00 8 THR A O 8
ATOM 9158 N N . MET A 1 9 ? 17.396 -3.888 7.421 1.00 0.00 9 MET A N 8
ATOM 9159 C CA . MET A 1 9 ? 18.518 -4.484 6.748 1.00 0.00 9 MET A CA 8
ATOM 9160 C C . MET A 1 9 ? 18.127 -5.829 6.254 1.00 0.00 9 MET A C 8
ATOM 9161 O O . MET A 1 9 ? 18.314 -6.846 6.927 1.00 0.00 9 MET A O 8
ATOM 9175 N N . GLY A 1 10 ? 17.503 -5.817 5.120 1.00 0.00 10 GLY A N 8
ATOM 9176 C CA . GLY A 1 10 ? 17.008 -6.993 4.516 1.00 0.00 10 GLY A CA 8
ATOM 9177 C C . GLY A 1 10 ? 15.880 -6.626 3.626 1.00 0.00 10 GLY A C 8
ATOM 9178 O O . GLY A 1 10 ? 15.921 -5.570 2.983 1.00 0.00 10 GLY A O 8
ATOM 9182 N N . ASN A 1 11 ? 14.873 -7.428 3.597 1.00 0.00 11 ASN A N 8
ATOM 9183 C CA . ASN A 1 11 ? 13.727 -7.145 2.770 1.00 0.00 11 ASN A CA 8
ATOM 9184 C C . ASN A 1 11 ? 12.564 -6.861 3.678 1.00 0.00 11 ASN A C 8
ATOM 9185 O O . ASN A 1 11 ? 11.935 -7.764 4.200 1.00 0.00 11 ASN A O 8
ATOM 9196 N N . VAL A 1 12 ? 12.302 -5.609 3.891 1.00 0.00 12 VAL A N 8
ATOM 9197 C CA . VAL A 1 12 ? 11.325 -5.186 4.824 1.00 0.00 12 VAL A CA 8
ATOM 9198 C C . VAL A 1 12 ? 10.274 -4.387 4.126 1.00 0.00 12 VAL A C 8
ATOM 9199 O O . VAL A 1 12 ? 10.555 -3.489 3.331 1.00 0.00 12 VAL A O 8
ATOM 9212 N N . THR A 1 13 ? 9.100 -4.729 4.413 1.00 0.00 13 THR A N 8
ATOM 9213 C CA . THR A 1 13 ? 7.957 -4.127 3.909 1.00 0.00 13 THR A CA 8
ATOM 9214 C C . THR A 1 13 ? 7.103 -3.748 5.094 1.00 0.00 13 THR A C 8
ATOM 9215 O O . THR A 1 13 ? 6.666 -4.613 5.884 1.00 0.00 13 THR A O 8
ATOM 9226 N N . THR A 1 14 ? 6.926 -2.496 5.250 1.00 0.00 14 THR A N 8
ATOM 9227 C CA . THR A 1 14 ? 6.223 -1.961 6.330 1.00 0.00 14 THR A CA 8
ATOM 9228 C C . THR A 1 14 ? 4.736 -2.047 6.067 1.00 0.00 14 THR A C 8
ATOM 9229 O O . THR A 1 14 ? 4.266 -1.887 4.934 1.00 0.00 14 THR A O 8
ATOM 9240 N N . VAL A 1 15 ? 4.038 -2.349 7.082 1.00 0.00 15 VAL A N 8
ATOM 9241 C CA . VAL A 1 15 ? 2.640 -2.434 7.069 1.00 0.00 15 VAL A CA 8
ATOM 9242 C C . VAL A 1 15 ? 2.102 -1.419 8.018 1.00 0.00 15 VAL A C 8
ATOM 9243 O O . VAL A 1 15 ? 2.682 -1.200 9.079 1.00 0.00 15 VAL A O 8
ATOM 9256 N N . LEU A 1 16 ? 1.054 -0.771 7.640 1.00 0.00 16 LEU A N 8
ATOM 9257 C CA . LEU A 1 16 ? 0.427 0.128 8.518 1.00 0.00 16 LEU A CA 8
ATOM 9258 C C . LEU A 1 16 ? -1.019 -0.230 8.618 1.00 0.00 16 LEU A C 8
ATOM 9259 O O . LEU A 1 16 ? -1.796 0.015 7.694 1.00 0.00 16 LEU A O 8
ATOM 9275 N N . ILE A 1 17 ? -1.376 -0.804 9.697 1.00 0.00 17 ILE A N 8
ATOM 9276 C CA . ILE A 1 17 ? -2.719 -1.212 9.895 1.00 0.00 17 ILE A CA 8
ATOM 9277 C C . ILE A 1 17 ? -3.372 -0.150 10.754 1.00 0.00 17 ILE A C 8
ATOM 9278 O O . ILE A 1 17 ? -2.752 0.369 11.676 1.00 0.00 17 ILE A O 8
ATOM 9294 N N . ARG A 1 18 ? -4.547 0.254 10.393 1.00 0.00 18 ARG A N 8
ATOM 9295 C CA . ARG A 1 18 ? -5.205 1.291 11.118 1.00 0.00 18 ARG A CA 8
ATOM 9296 C C . ARG A 1 18 ? -6.428 0.800 11.814 1.00 0.00 18 ARG A C 8
ATOM 9297 O O . ARG A 1 18 ? -7.377 0.322 11.200 1.00 0.00 18 ARG A O 8
ATOM 9318 N N . ARG A 1 19 ? -6.374 0.896 13.093 1.00 0.00 19 ARG A N 8
ATOM 9319 C CA . ARG A 1 19 ? -7.411 0.452 13.956 1.00 0.00 19 ARG A CA 8
ATOM 9320 C C . ARG A 1 19 ? -7.976 1.620 14.784 1.00 0.00 19 ARG A C 8
ATOM 9321 O O . ARG A 1 19 ? -7.267 2.184 15.608 1.00 0.00 19 ARG A O 8
ATOM 9342 N N . PRO A 1 20 ? -9.244 2.015 14.556 1.00 0.00 20 PRO A N 8
ATOM 9343 C CA . PRO A 1 20 ? -9.902 3.079 15.344 1.00 0.00 20 PRO A CA 8
ATOM 9344 C C . PRO A 1 20 ? -10.025 2.733 16.847 1.00 0.00 20 PRO A C 8
ATOM 9345 O O . PRO A 1 20 ? -9.959 3.632 17.700 1.00 0.00 20 PRO A O 8
ATOM 9356 N N . ASP A 1 21 ? -10.174 1.434 17.154 1.00 0.00 21 ASP A N 8
ATOM 9357 C CA . ASP A 1 21 ? -10.329 0.910 18.519 1.00 0.00 21 ASP A CA 8
ATOM 9358 C C . ASP A 1 21 ? -10.435 -0.599 18.400 1.00 0.00 21 ASP A C 8
ATOM 9359 O O . ASP A 1 21 ? -10.521 -1.108 17.277 1.00 0.00 21 ASP A O 8
ATOM 9368 N N . LEU A 1 22 ? -10.454 -1.311 19.517 1.00 0.00 22 LEU A N 8
ATOM 9369 C CA . LEU A 1 22 ? -10.408 -2.786 19.526 1.00 0.00 22 LEU A CA 8
ATOM 9370 C C . LEU A 1 22 ? -11.618 -3.491 18.907 1.00 0.00 22 LEU A C 8
ATOM 9371 O O . LEU A 1 22 ? -11.582 -4.701 18.689 1.00 0.00 22 LEU A O 8
ATOM 9387 N N . ARG A 1 23 ? -12.662 -2.757 18.608 1.00 0.00 23 ARG A N 8
ATOM 9388 C CA . ARG A 1 23 ? -13.844 -3.330 17.936 1.00 0.00 23 ARG A CA 8
ATOM 9389 C C . ARG A 1 23 ? -13.570 -3.552 16.462 1.00 0.00 23 ARG A C 8
ATOM 9390 O O . ARG A 1 23 ? -14.353 -4.175 15.749 1.00 0.00 23 ARG A O 8
ATOM 9411 N N . TYR A 1 24 ? -12.475 -2.995 16.017 1.00 0.00 24 TYR A N 8
ATOM 9412 C CA . TYR A 1 24 ? -11.979 -3.162 14.694 1.00 0.00 24 TYR A CA 8
ATOM 9413 C C . TYR A 1 24 ? -10.785 -4.049 14.775 1.00 0.00 24 TYR A C 8
ATOM 9414 O O . TYR A 1 24 ? -9.700 -3.602 15.159 1.00 0.00 24 TYR A O 8
ATOM 9432 N N . GLN A 1 25 ? -10.959 -5.312 14.500 1.00 0.00 25 GLN A N 8
ATOM 9433 C CA . GLN A 1 25 ? -9.836 -6.191 14.625 1.00 0.00 25 GLN A CA 8
ATOM 9434 C C . GLN A 1 25 ? -9.002 -6.224 13.380 1.00 0.00 25 GLN A C 8
ATOM 9435 O O . GLN A 1 25 ? -9.467 -5.845 12.315 1.00 0.00 25 GLN A O 8
ATOM 9449 N N . LEU A 1 26 ? -7.800 -6.746 13.538 1.00 0.00 26 LEU A N 8
ATOM 9450 C CA . LEU A 1 26 ? -6.758 -6.764 12.517 1.00 0.00 26 LEU A CA 8
ATOM 9451 C C . LEU A 1 26 ? -7.278 -7.378 11.230 1.00 0.00 26 LEU A C 8
ATOM 9452 O O . LEU A 1 26 ? -7.409 -6.702 10.213 1.00 0.00 26 LEU A O 8
ATOM 9468 N N . GLY A 1 27 ? -7.609 -8.640 11.294 1.00 0.00 27 GLY A N 8
ATOM 9469 C CA . GLY A 1 27 ? -8.029 -9.333 10.121 1.00 0.00 27 GLY A CA 8
ATOM 9470 C C . GLY A 1 27 ? -6.920 -10.196 9.561 1.00 0.00 27 GLY A C 8
ATOM 9471 O O . GLY A 1 27 ? -6.836 -10.397 8.357 1.00 0.00 27 GLY A O 8
ATOM 9475 N N . PHE A 1 28 ? -6.046 -10.672 10.425 1.00 0.00 28 PHE A N 8
ATOM 9476 C CA . PHE A 1 28 ? -4.994 -11.586 10.020 1.00 0.00 28 PHE A CA 8
ATOM 9477 C C . PHE A 1 28 ? -4.621 -12.456 11.207 1.00 0.00 28 PHE A C 8
ATOM 9478 O O . PHE A 1 28 ? -5.043 -12.185 12.341 1.00 0.00 28 PHE A O 8
ATOM 9495 N N . SER A 1 29 ? -3.884 -13.496 10.959 1.00 0.00 29 SER A N 8
ATOM 9496 C CA . SER A 1 29 ? -3.458 -14.402 11.995 1.00 0.00 29 SER A CA 8
ATOM 9497 C C . SER A 1 29 ? -1.964 -14.649 11.871 1.00 0.00 29 SER A C 8
ATOM 9498 O O . SER A 1 29 ? -1.446 -14.775 10.752 1.00 0.00 29 SER A O 8
ATOM 9506 N N . VAL A 1 30 ? -1.285 -14.726 12.994 1.00 0.00 30 VAL A N 8
ATOM 9507 C CA . VAL A 1 30 ? 0.159 -14.821 13.023 1.00 0.00 30 VAL A CA 8
ATOM 9508 C C . VAL A 1 30 ? 0.669 -15.949 13.915 1.00 0.00 30 VAL A C 8
ATOM 9509 O O . VAL A 1 30 ? 0.416 -15.991 15.122 1.00 0.00 30 VAL A O 8
ATOM 9522 N N . GLN A 1 31 ? 1.410 -16.840 13.307 1.00 0.00 31 GLN A N 8
ATOM 9523 C CA . GLN A 1 31 ? 2.010 -17.961 13.979 1.00 0.00 31 GLN A CA 8
ATOM 9524 C C . GLN A 1 31 ? 3.521 -17.862 13.810 1.00 0.00 31 GLN A C 8
ATOM 9525 O O . GLN A 1 31 ? 4.009 -17.644 12.710 1.00 0.00 31 GLN A O 8
ATOM 9539 N N . ASN A 1 32 ? 4.247 -17.939 14.923 1.00 0.00 32 ASN A N 8
ATOM 9540 C CA . ASN A 1 32 ? 5.732 -17.756 14.980 1.00 0.00 32 ASN A CA 8
ATOM 9541 C C . ASN A 1 32 ? 6.166 -16.345 14.587 1.00 0.00 32 ASN A C 8
ATOM 9542 O O . ASN A 1 32 ? 7.349 -16.025 14.615 1.00 0.00 32 ASN A O 8
ATOM 9553 N N . GLY A 1 33 ? 5.216 -15.514 14.240 1.00 0.00 33 GLY A N 8
ATOM 9554 C CA . GLY A 1 33 ? 5.515 -14.196 13.768 1.00 0.00 33 GLY A CA 8
ATOM 9555 C C . GLY A 1 33 ? 5.256 -14.102 12.286 1.00 0.00 33 GLY A C 8
ATOM 9556 O O . GLY A 1 33 ? 5.375 -13.044 11.692 1.00 0.00 33 GLY A O 8
ATOM 9560 N N . ILE A 1 34 ? 4.892 -15.218 11.690 1.00 0.00 34 ILE A N 8
ATOM 9561 C CA . ILE A 1 34 ? 4.595 -15.268 10.285 1.00 0.00 34 ILE A CA 8
ATOM 9562 C C . ILE A 1 34 ? 3.076 -15.262 10.083 1.00 0.00 34 ILE A C 8
ATOM 9563 O O . ILE A 1 34 ? 2.335 -15.993 10.764 1.00 0.00 34 ILE A O 8
ATOM 9579 N N . ILE A 1 35 ? 2.632 -14.401 9.207 1.00 0.00 35 ILE A N 8
ATOM 9580 C CA . ILE A 1 35 ? 1.247 -14.256 8.844 1.00 0.00 35 ILE A CA 8
ATOM 9581 C C . ILE A 1 35 ? 0.751 -15.499 8.108 1.00 0.00 35 ILE A C 8
ATOM 9582 O O . ILE A 1 35 ? 1.207 -15.814 6.992 1.00 0.00 35 ILE A O 8
ATOM 9598 N N . CYS A 1 36 ? -0.163 -16.186 8.744 1.00 0.00 36 CYS A N 8
ATOM 9599 C CA . CYS A 1 36 ? -0.714 -17.417 8.248 1.00 0.00 36 CYS A CA 8
ATOM 9600 C C . CYS A 1 36 ? -1.871 -17.150 7.298 1.00 0.00 36 CYS A C 8
ATOM 9601 O O . CYS A 1 36 ? -1.894 -17.642 6.163 1.00 0.00 36 CYS A O 8
ATOM 9609 N N . SER A 1 37 ? -2.805 -16.364 7.741 1.00 0.00 37 SER A N 8
ATOM 9610 C CA . SER A 1 37 ? -3.986 -16.084 6.986 1.00 0.00 37 SER A CA 8
ATOM 9611 C C . SER A 1 37 ? -4.323 -14.609 7.075 1.00 0.00 37 SER A C 8
ATOM 9612 O O . SER A 1 37 ? -3.976 -13.946 8.068 1.00 0.00 37 SER A O 8
ATOM 9620 N N . LEU A 1 38 ? -4.955 -14.102 6.045 1.00 0.00 38 LEU A N 8
ATOM 9621 C CA . LEU A 1 38 ? -5.334 -12.716 5.960 1.00 0.00 38 LEU A CA 8
ATOM 9622 C C . LEU A 1 38 ? -6.761 -12.608 5.468 1.00 0.00 38 LEU A C 8
ATOM 9623 O O . LEU A 1 38 ? -7.192 -13.393 4.609 1.00 0.00 38 LEU A O 8
ATOM 9639 N N . MET A 1 39 ? -7.486 -11.675 6.025 1.00 0.00 39 MET A N 8
ATOM 9640 C CA . MET A 1 39 ? -8.818 -11.374 5.589 1.00 0.00 39 MET A CA 8
ATOM 9641 C C . MET A 1 39 ? -8.739 -10.430 4.413 1.00 0.00 39 MET A C 8
ATOM 9642 O O . MET A 1 39 ? -8.266 -9.284 4.539 1.00 0.00 39 MET A O 8
ATOM 9656 N N . ARG A 1 40 ? -9.188 -10.900 3.293 1.00 0.00 40 ARG A N 8
ATOM 9657 C CA . ARG A 1 40 ? -9.149 -10.154 2.074 1.00 0.00 40 ARG A CA 8
ATOM 9658 C C . ARG A 1 40 ? -10.220 -9.073 2.145 1.00 0.00 40 ARG A C 8
ATOM 9659 O O . ARG A 1 40 ? -11.381 -9.354 2.457 1.00 0.00 40 ARG A O 8
ATOM 9680 N N . GLY A 1 41 ? -9.823 -7.855 1.882 1.00 0.00 41 GLY A N 8
ATOM 9681 C CA . GLY A 1 41 ? -10.719 -6.739 1.984 1.00 0.00 41 GLY A CA 8
ATOM 9682 C C . GLY A 1 41 ? -10.736 -6.150 3.382 1.00 0.00 41 GLY A C 8
ATOM 9683 O O . GLY A 1 41 ? -11.379 -5.127 3.621 1.00 0.00 41 GLY A O 8
ATOM 9687 N N . GLY A 1 42 ? -10.022 -6.778 4.303 1.00 0.00 42 GLY A N 8
ATOM 9688 C CA . GLY A 1 42 ? -10.001 -6.304 5.677 1.00 0.00 42 GLY A CA 8
ATOM 9689 C C . GLY A 1 42 ? -8.952 -5.227 5.902 1.00 0.00 42 GLY A C 8
ATOM 9690 O O . GLY A 1 42 ? -8.122 -4.971 5.014 1.00 0.00 42 GLY A O 8
ATOM 9694 N N . ILE A 1 43 ? -8.945 -4.630 7.099 1.00 0.00 43 ILE A N 8
ATOM 9695 C CA . ILE A 1 43 ? -7.990 -3.562 7.438 1.00 0.00 43 ILE A CA 8
ATOM 9696 C C . ILE A 1 43 ? -6.571 -4.030 7.385 1.00 0.00 43 ILE A C 8
ATOM 9697 O O . ILE A 1 43 ? -5.677 -3.255 7.100 1.00 0.00 43 ILE A O 8
ATOM 9713 N N . ALA A 1 44 ? -6.366 -5.293 7.659 1.00 0.00 44 ALA A N 8
ATOM 9714 C CA . ALA A 1 44 ? -5.067 -5.868 7.586 1.00 0.00 44 ALA A CA 8
ATOM 9715 C C . ALA A 1 44 ? -4.563 -5.860 6.141 1.00 0.00 44 ALA A C 8
ATOM 9716 O O . ALA A 1 44 ? -3.459 -5.384 5.865 1.00 0.00 44 ALA A O 8
ATOM 9723 N N . GLU A 1 45 ? -5.390 -6.319 5.212 1.00 0.00 45 GLU A N 8
ATOM 9724 C CA . GLU A 1 45 ? -4.996 -6.353 3.811 1.00 0.00 45 GLU A CA 8
ATOM 9725 C C . GLU A 1 45 ? -4.814 -4.947 3.268 1.00 0.00 45 GLU A C 8
ATOM 9726 O O . GLU A 1 45 ? -3.828 -4.652 2.599 1.00 0.00 45 GLU A O 8
ATOM 9738 N N . ARG A 1 46 ? -5.736 -4.077 3.607 1.00 0.00 46 ARG A N 8
ATOM 9739 C CA . ARG A 1 46 ? -5.705 -2.695 3.146 1.00 0.00 46 ARG A CA 8
ATOM 9740 C C . ARG A 1 46 ? -4.589 -1.924 3.862 1.00 0.00 46 ARG A C 8
ATOM 9741 O O . ARG A 1 46 ? -4.146 -0.865 3.412 1.00 0.00 46 ARG A O 8
ATOM 9762 N N . GLY A 1 47 ? -4.130 -2.497 4.967 1.00 0.00 47 GLY A N 8
ATOM 9763 C CA . GLY A 1 47 ? -3.023 -1.965 5.718 1.00 0.00 47 GLY A CA 8
ATOM 9764 C C . GLY A 1 47 ? -1.693 -2.399 5.127 1.00 0.00 47 GLY A C 8
ATOM 9765 O O . GLY A 1 47 ? -0.655 -1.768 5.369 1.00 0.00 47 GLY A O 8
ATOM 9769 N N . GLY A 1 48 ? -1.719 -3.472 4.350 1.00 0.00 48 GLY A N 8
ATOM 9770 C CA . GLY A 1 48 ? -0.520 -3.920 3.690 1.00 0.00 48 GLY A CA 8
ATOM 9771 C C . GLY A 1 48 ? -0.010 -5.244 4.202 1.00 0.00 48 GLY A C 8
ATOM 9772 O O . GLY A 1 48 ? 1.059 -5.694 3.786 1.00 0.00 48 GLY A O 8
ATOM 9776 N N . VAL A 1 49 ? -0.763 -5.865 5.107 1.00 0.00 49 VAL A N 8
ATOM 9777 C CA . VAL A 1 49 ? -0.407 -7.165 5.679 1.00 0.00 49 VAL A CA 8
ATOM 9778 C C . VAL A 1 49 ? -0.425 -8.215 4.557 1.00 0.00 49 VAL A C 8
ATOM 9779 O O . VAL A 1 49 ? -1.258 -8.128 3.650 1.00 0.00 49 VAL A O 8
ATOM 9792 N N . ARG A 1 50 ? 0.507 -9.164 4.595 1.00 0.00 50 ARG A N 8
ATOM 9793 C CA . ARG A 1 50 ? 0.627 -10.190 3.558 1.00 0.00 50 ARG A CA 8
ATOM 9794 C C . ARG A 1 50 ? 0.951 -11.515 4.159 1.00 0.00 50 ARG A C 8
ATOM 9795 O O . ARG A 1 50 ? 1.768 -11.619 5.064 1.00 0.00 50 ARG A O 8
ATOM 9816 N N . VAL A 1 51 ? 0.336 -12.505 3.626 1.00 0.00 51 VAL A N 8
ATOM 9817 C CA . VAL A 1 51 ? 0.488 -13.869 4.060 1.00 0.00 51 VAL A CA 8
ATOM 9818 C C . VAL A 1 51 ? 1.819 -14.403 3.578 1.00 0.00 51 VAL A C 8
ATOM 9819 O O . VAL A 1 51 ? 2.209 -14.172 2.429 1.00 0.00 51 VAL A O 8
ATOM 9832 N N . GLY A 1 52 ? 2.515 -15.102 4.446 1.00 0.00 52 GLY A N 8
ATOM 9833 C CA . GLY A 1 52 ? 3.826 -15.595 4.106 1.00 0.00 52 GLY A CA 8
ATOM 9834 C C . GLY A 1 52 ? 4.881 -14.591 4.478 1.00 0.00 52 GLY A C 8
ATOM 9835 O O . GLY A 1 52 ? 6.040 -14.696 4.079 1.00 0.00 52 GLY A O 8
ATOM 9839 N N . HIS A 1 53 ? 4.466 -13.589 5.214 1.00 0.00 53 HIS A N 8
ATOM 9840 C CA . HIS A 1 53 ? 5.359 -12.573 5.699 1.00 0.00 53 HIS A CA 8
ATOM 9841 C C . HIS A 1 53 ? 5.649 -12.766 7.155 1.00 0.00 53 HIS A C 8
ATOM 9842 O O . HIS A 1 53 ? 4.780 -13.149 7.926 1.00 0.00 53 HIS A O 8
ATOM 9857 N N . ARG A 1 54 ? 6.857 -12.474 7.510 1.00 0.00 54 ARG A N 8
ATOM 9858 C CA . ARG A 1 54 ? 7.359 -12.604 8.854 1.00 0.00 54 ARG A CA 8
ATOM 9859 C C . ARG A 1 54 ? 7.425 -11.228 9.446 1.00 0.00 54 ARG A C 8
ATOM 9860 O O . ARG A 1 54 ? 8.153 -10.373 8.935 1.00 0.00 54 ARG A O 8
ATOM 9881 N N . ILE A 1 55 ? 6.643 -10.986 10.448 1.00 0.00 55 ILE A N 8
ATOM 9882 C CA . ILE A 1 55 ? 6.629 -9.697 11.084 1.00 0.00 55 ILE A CA 8
ATOM 9883 C C . ILE A 1 55 ? 7.833 -9.552 11.989 1.00 0.00 55 ILE A C 8
ATOM 9884 O O . ILE A 1 55 ? 8.102 -10.411 12.836 1.00 0.00 55 ILE A O 8
ATOM 9900 N N . ILE A 1 56 ? 8.567 -8.492 11.783 1.00 0.00 56 ILE A N 8
ATOM 9901 C CA . ILE A 1 56 ? 9.726 -8.211 12.554 1.00 0.00 56 ILE A CA 8
ATOM 9902 C C . ILE A 1 56 ? 9.545 -7.005 13.494 1.00 0.00 56 ILE A C 8
ATOM 9903 O O . ILE A 1 56 ? 10.396 -6.744 14.331 1.00 0.00 56 ILE A O 8
ATOM 9919 N N . GLU A 1 57 ? 8.406 -6.313 13.402 1.00 0.00 57 GLU A N 8
ATOM 9920 C CA . GLU A 1 57 ? 8.132 -5.156 14.287 1.00 0.00 57 GLU A CA 8
ATOM 9921 C C . GLU A 1 57 ? 6.674 -4.881 14.278 1.00 0.00 57 GLU A C 8
ATOM 9922 O O . GLU A 1 57 ? 6.032 -5.086 13.264 1.00 0.00 57 GLU A O 8
ATOM 9934 N N . ILE A 1 58 ? 6.161 -4.453 15.408 1.00 0.00 58 ILE A N 8
ATOM 9935 C CA . ILE A 1 58 ? 4.786 -4.071 15.569 1.00 0.00 58 ILE A CA 8
ATOM 9936 C C . ILE A 1 58 ? 4.701 -2.922 16.545 1.00 0.00 58 ILE A C 8
ATOM 9937 O O . ILE A 1 58 ? 5.189 -3.027 17.675 1.00 0.00 58 ILE A O 8
ATOM 9953 N N . ASN A 1 59 ? 4.164 -1.818 16.074 1.00 0.00 59 ASN A N 8
ATOM 9954 C CA . ASN A 1 59 ? 3.777 -0.668 16.893 1.00 0.00 59 ASN A CA 8
ATOM 9955 C C . ASN A 1 59 ? 4.977 -0.068 17.667 1.00 0.00 59 ASN A C 8
ATOM 9956 O O . ASN A 1 59 ? 4.813 0.573 18.716 1.00 0.00 59 ASN A O 8
ATOM 9967 N N . GLY A 1 60 ? 6.174 -0.256 17.141 1.00 0.00 60 GLY A N 8
ATOM 9968 C CA . GLY A 1 60 ? 7.334 0.324 17.770 1.00 0.00 60 GLY A CA 8
ATOM 9969 C C . GLY A 1 60 ? 8.258 -0.682 18.413 1.00 0.00 60 GLY A C 8
ATOM 9970 O O . GLY A 1 60 ? 9.354 -0.321 18.862 1.00 0.00 60 GLY A O 8
ATOM 9974 N N . GLN A 1 61 ? 7.855 -1.933 18.475 1.00 0.00 61 GLN A N 8
ATOM 9975 C CA . GLN A 1 61 ? 8.708 -2.936 19.071 1.00 0.00 61 GLN A CA 8
ATOM 9976 C C . GLN A 1 61 ? 8.953 -4.050 18.118 1.00 0.00 61 GLN A C 8
ATOM 9977 O O . GLN A 1 61 ? 8.033 -4.500 17.421 1.00 0.00 61 GLN A O 8
ATOM 9991 N N . SER A 1 62 ? 10.185 -4.462 18.038 1.00 0.00 62 SER A N 8
ATOM 9992 C CA . SER A 1 62 ? 10.553 -5.547 17.208 1.00 0.00 62 SER A CA 8
ATOM 9993 C C . SER A 1 62 ? 10.052 -6.790 17.908 1.00 0.00 62 SER A C 8
ATOM 9994 O O . SER A 1 62 ? 10.393 -7.039 19.064 1.00 0.00 62 SER A O 8
ATOM 10002 N N . VAL A 1 63 ? 9.193 -7.523 17.252 1.00 0.00 63 VAL A N 8
ATOM 10003 C CA . VAL A 1 63 ? 8.566 -8.653 17.860 1.00 0.00 63 VAL A CA 8
ATOM 10004 C C . VAL A 1 63 ? 9.067 -9.935 17.248 1.00 0.00 63 VAL A C 8
ATOM 10005 O O . VAL A 1 63 ? 8.476 -10.994 17.410 1.00 0.00 63 VAL A O 8
ATOM 10018 N N . VAL A 1 64 ? 10.197 -9.853 16.615 1.00 0.00 64 VAL A N 8
ATOM 10019 C CA . VAL A 1 64 ? 10.717 -10.974 15.897 1.00 0.00 64 VAL A CA 8
ATOM 10020 C C . VAL A 1 64 ? 11.369 -11.969 16.863 1.00 0.00 64 VAL A C 8
ATOM 10021 O O . VAL A 1 64 ? 11.587 -13.139 16.537 1.00 0.00 64 VAL A O 8
ATOM 10034 N N . ALA A 1 65 ? 11.676 -11.487 18.047 1.00 0.00 65 ALA A N 8
ATOM 10035 C CA . ALA A 1 65 ? 12.214 -12.300 19.103 1.00 0.00 65 ALA A CA 8
ATOM 10036 C C . ALA A 1 65 ? 11.222 -12.340 20.273 1.00 0.00 65 ALA A C 8
ATOM 10037 O O . ALA A 1 65 ? 11.549 -12.784 21.381 1.00 0.00 65 ALA A O 8
ATOM 10044 N N . THR A 1 66 ? 10.024 -11.879 20.012 1.00 0.00 66 THR A N 8
ATOM 10045 C CA . THR A 1 66 ? 8.964 -11.843 20.947 1.00 0.00 66 THR A CA 8
ATOM 10046 C C . THR A 1 66 ? 8.183 -13.147 20.805 1.00 0.00 66 THR A C 8
ATOM 10047 O O . THR A 1 66 ? 8.007 -13.631 19.687 1.00 0.00 66 THR A O 8
ATOM 10058 N N . PRO A 1 67 ? 7.820 -13.795 21.920 1.00 0.00 67 PRO A N 8
ATOM 10059 C CA . PRO A 1 67 ? 7.024 -15.012 21.880 1.00 0.00 67 PRO A CA 8
ATOM 10060 C C . PRO A 1 67 ? 5.685 -14.794 21.160 1.00 0.00 67 PRO A C 8
ATOM 10061 O O . PRO A 1 67 ? 5.104 -13.694 21.215 1.00 0.00 67 PRO A O 8
ATOM 10072 N N . HIS A 1 68 ? 5.208 -15.849 20.507 1.00 0.00 68 HIS A N 8
ATOM 10073 C CA . HIS A 1 68 ? 3.967 -15.850 19.715 1.00 0.00 68 HIS A CA 8
ATOM 10074 C C . HIS A 1 68 ? 2.794 -15.230 20.458 1.00 0.00 68 HIS A C 8
ATOM 10075 O O . HIS A 1 68 ? 2.092 -14.376 19.918 1.00 0.00 68 HIS A O 8
ATOM 10090 N N . GLU A 1 69 ? 2.585 -15.680 21.665 1.00 0.00 69 GLU A N 8
ATOM 10091 C CA . GLU A 1 69 ? 1.483 -15.235 22.488 1.00 0.00 69 GLU A CA 8
ATOM 10092 C C . GLU A 1 69 ? 1.583 -13.745 22.767 1.00 0.00 69 GLU A C 8
ATOM 10093 O O . GLU A 1 69 ? 0.575 -13.048 22.745 1.00 0.00 69 GLU A O 8
ATOM 10105 N N . LYS A 1 70 ? 2.803 -13.249 22.996 1.00 0.00 70 LYS A N 8
ATOM 10106 C CA . LYS A 1 70 ? 2.989 -11.831 23.197 1.00 0.00 70 LYS A CA 8
ATOM 10107 C C . LYS A 1 70 ? 2.616 -11.076 21.977 1.00 0.00 70 LYS A C 8
ATOM 10108 O O . LYS A 1 70 ? 1.849 -10.139 22.059 1.00 0.00 70 LYS A O 8
ATOM 10127 N N . ILE A 1 71 ? 3.143 -11.512 20.843 1.00 0.00 71 ILE A N 8
ATOM 10128 C CA . ILE A 1 71 ? 2.876 -10.891 19.549 1.00 0.00 71 ILE A CA 8
ATOM 10129 C C . ILE A 1 71 ? 1.368 -10.740 19.347 1.00 0.00 71 ILE A C 8
ATOM 10130 O O . ILE A 1 71 ? 0.875 -9.660 19.015 1.00 0.00 71 ILE A O 8
ATOM 10146 N N . VAL A 1 72 ? 0.642 -11.801 19.651 1.00 0.00 72 VAL A N 8
ATOM 10147 C CA . VAL A 1 72 ? -0.800 -11.805 19.495 1.00 0.00 72 VAL A CA 8
ATOM 10148 C C . VAL A 1 72 ? -1.471 -10.901 20.542 1.00 0.00 72 VAL A C 8
ATOM 10149 O O . VAL A 1 72 ? -2.442 -10.189 20.239 1.00 0.00 72 VAL A O 8
ATOM 10162 N N . HIS A 1 73 ? -0.908 -10.865 21.740 1.00 0.00 73 HIS A N 8
ATOM 10163 C CA . HIS A 1 73 ? -1.489 -10.106 22.838 1.00 0.00 73 HIS A CA 8
ATOM 10164 C C . HIS A 1 73 ? -1.331 -8.629 22.558 1.00 0.00 73 HIS A C 8
ATOM 10165 O O . HIS A 1 73 ? -2.254 -7.836 22.768 1.00 0.00 73 HIS A O 8
ATOM 10180 N N . ILE A 1 74 ? -0.167 -8.284 22.076 1.00 0.00 74 ILE A N 8
ATOM 10181 C CA . ILE A 1 74 ? 0.180 -6.950 21.726 1.00 0.00 74 ILE A CA 8
ATOM 10182 C C . ILE A 1 74 ? -0.680 -6.479 20.567 1.00 0.00 74 ILE A C 8
ATOM 10183 O O . ILE A 1 74 ? -1.307 -5.421 20.658 1.00 0.00 74 ILE A O 8
ATOM 10199 N N . LEU A 1 75 ? -0.750 -7.296 19.510 1.00 0.00 75 LEU A N 8
ATOM 10200 C CA . LEU A 1 75 ? -1.583 -7.003 18.333 1.00 0.00 75 LEU A CA 8
ATOM 10201 C C . LEU A 1 75 ? -3.022 -6.776 18.699 1.00 0.00 75 LEU A C 8
ATOM 10202 O O . LEU A 1 75 ? -3.597 -5.761 18.345 1.00 0.00 75 LEU A O 8
ATOM 10218 N N . SER A 1 76 ? -3.586 -7.703 19.429 1.00 0.00 76 SER A N 8
ATOM 10219 C CA . SER A 1 76 ? -4.976 -7.657 19.811 1.00 0.00 76 SER A CA 8
ATOM 10220 C C . SER A 1 76 ? -5.328 -6.393 20.618 1.00 0.00 76 SER A C 8
ATOM 10221 O O . SER A 1 76 ? -6.463 -5.966 20.609 1.00 0.00 76 SER A O 8
ATOM 10229 N N . ASN A 1 77 ? -4.357 -5.809 21.307 1.00 0.00 77 ASN A N 8
ATOM 10230 C CA . ASN A 1 77 ? -4.630 -4.658 22.179 1.00 0.00 77 ASN A CA 8
ATOM 10231 C C . ASN A 1 77 ? -4.029 -3.335 21.669 1.00 0.00 77 ASN A C 8
ATOM 10232 O O . ASN A 1 77 ? -4.122 -2.306 22.339 1.00 0.00 77 ASN A O 8
ATOM 10243 N N . ALA A 1 78 ? -3.424 -3.338 20.497 1.00 0.00 78 ALA A N 8
ATOM 10244 C CA . ALA A 1 78 ? -2.825 -2.110 19.957 1.00 0.00 78 ALA A CA 8
ATOM 10245 C C . ALA A 1 78 ? -3.757 -1.451 18.951 1.00 0.00 78 ALA A C 8
ATOM 10246 O O . ALA A 1 78 ? -4.183 -2.089 18.023 1.00 0.00 78 ALA A O 8
ATOM 10253 N N . VAL A 1 79 ? -4.081 -0.182 19.136 1.00 0.00 79 VAL A N 8
ATOM 10254 C CA . VAL A 1 79 ? -4.959 0.515 18.194 1.00 0.00 79 VAL A CA 8
ATOM 10255 C C . VAL A 1 79 ? -4.176 1.683 17.567 1.00 0.00 79 VAL A C 8
ATOM 10256 O O . VAL A 1 79 ? -3.039 1.947 17.975 1.00 0.00 79 VAL A O 8
ATOM 10269 N N . GLY A 1 80 ? -4.767 2.360 16.598 1.00 0.00 80 GLY A N 8
ATOM 10270 C CA . GLY A 1 80 ? -4.132 3.488 15.958 1.00 0.00 80 GLY A CA 8
ATOM 10271 C C . GLY A 1 80 ? -3.525 3.091 14.649 1.00 0.00 80 GLY A C 8
ATOM 10272 O O . GLY A 1 80 ? -3.983 2.121 14.023 1.00 0.00 80 GLY A O 8
ATOM 10276 N N . GLU A 1 81 ? -2.534 3.834 14.218 1.00 0.00 81 GLU A N 8
ATOM 10277 C CA . GLU A 1 81 ? -1.799 3.513 13.028 1.00 0.00 81 GLU A CA 8
ATOM 10278 C C . GLU A 1 81 ? -0.662 2.623 13.473 1.00 0.00 81 GLU A C 8
ATOM 10279 O O . GLU A 1 81 ? 0.285 3.094 14.141 1.00 0.00 81 GLU A O 8
ATOM 10291 N N . ILE A 1 82 ? -0.719 1.367 13.129 1.00 0.00 82 ILE A N 8
ATOM 10292 C CA . ILE A 1 82 ? 0.201 0.431 13.672 1.00 0.00 82 ILE A CA 8
ATOM 10293 C C . ILE A 1 82 ? 1.219 0.082 12.631 1.00 0.00 82 ILE A C 8
ATOM 10294 O O . ILE A 1 82 ? 0.870 -0.422 11.559 1.00 0.00 82 ILE A O 8
ATOM 10310 N N . HIS A 1 83 ? 2.464 0.396 12.923 1.00 0.00 83 HIS A N 8
ATOM 10311 C CA . HIS A 1 83 ? 3.553 0.112 12.020 1.00 0.00 83 HIS A CA 8
ATOM 10312 C C . HIS A 1 83 ? 3.987 -1.278 12.274 1.00 0.00 83 HIS A C 8
ATOM 10313 O O . HIS A 1 83 ? 4.204 -1.652 13.414 1.00 0.00 83 HIS A O 8
ATOM 10328 N N . MET A 1 84 ? 4.068 -2.040 11.276 1.00 0.00 84 MET A N 8
ATOM 10329 C CA . MET A 1 84 ? 4.652 -3.317 11.393 1.00 0.00 84 MET A CA 8
ATOM 10330 C C . MET A 1 84 ? 5.657 -3.437 10.316 1.00 0.00 84 MET A C 8
ATOM 10331 O O . MET A 1 84 ? 5.539 -2.798 9.285 1.00 0.00 84 MET A O 8
ATOM 10345 N N . LYS A 1 85 ? 6.618 -4.225 10.522 1.00 0.00 85 LYS A N 8
ATOM 10346 C CA . LYS A 1 85 ? 7.621 -4.425 9.543 1.00 0.00 85 LYS A CA 8
ATOM 10347 C C . LYS A 1 85 ? 7.596 -5.854 9.217 1.00 0.00 85 LYS A C 8
ATOM 10348 O O . LYS A 1 85 ? 7.729 -6.680 10.091 1.00 0.00 85 LYS A O 8
ATOM 10367 N N . THR A 1 86 ? 7.363 -6.159 8.020 1.00 0.00 86 THR A N 8
ATOM 10368 C CA . THR A 1 86 ? 7.289 -7.525 7.638 1.00 0.00 86 THR A CA 8
ATOM 10369 C C . THR A 1 86 ? 8.344 -7.846 6.605 1.00 0.00 86 THR A C 8
ATOM 10370 O O . THR A 1 86 ? 8.673 -7.011 5.766 1.00 0.00 86 THR A O 8
ATOM 10381 N N . MET A 1 87 ? 8.895 -9.019 6.681 1.00 0.00 87 MET A N 8
ATOM 10382 C CA . MET A 1 87 ? 9.838 -9.471 5.698 1.00 0.00 87 MET A CA 8
ATOM 10383 C C . MET A 1 87 ? 9.137 -10.579 4.954 1.00 0.00 87 MET A C 8
ATOM 10384 O O . MET A 1 87 ? 8.138 -11.092 5.473 1.00 0.00 87 MET A O 8
ATOM 10398 N N . PRO A 1 88 ? 9.600 -11.015 3.766 1.00 0.00 88 PRO A N 8
ATOM 10399 C CA . PRO A 1 88 ? 8.958 -12.126 3.016 1.00 0.00 88 PRO A CA 8
ATOM 10400 C C . PRO A 1 88 ? 9.248 -13.490 3.666 1.00 0.00 88 PRO A C 8
ATOM 10401 O O . PRO A 1 88 ? 9.235 -14.518 3.007 1.00 0.00 88 PRO A O 8
ATOM 10412 N N . ALA A 1 89 ? 9.473 -13.445 4.980 1.00 0.00 89 ALA A N 8
ATOM 10413 C CA . ALA A 1 89 ? 9.771 -14.577 5.841 1.00 0.00 89 ALA A CA 8
ATOM 10414 C C . ALA A 1 89 ? 11.132 -15.171 5.578 1.00 0.00 89 ALA A C 8
ATOM 10415 O O . ALA A 1 89 ? 11.400 -16.328 5.894 1.00 0.00 89 ALA A O 8
ATOM 10422 N N . ALA A 1 90 ? 11.998 -14.345 5.068 1.00 0.00 90 ALA A N 8
ATOM 10423 C CA . ALA A 1 90 ? 13.357 -14.704 4.865 1.00 0.00 90 ALA A CA 8
ATOM 10424 C C . ALA A 1 90 ? 14.160 -14.087 5.997 1.00 0.00 90 ALA A C 8
ATOM 10425 O O . ALA A 1 90 ? 14.704 -12.992 5.814 1.00 0.00 90 ALA A O 8
ATOM 10433 N N . GLU A 1 7 ? 17.293 -0.167 7.940 1.00 0.00 7 GLU A N 9
ATOM 10434 C CA . GLU A 1 7 ? 16.050 -0.590 8.597 1.00 0.00 7 GLU A CA 9
ATOM 10435 C C . GLU A 1 7 ? 15.586 -1.929 7.991 1.00 0.00 7 GLU A C 9
ATOM 10436 O O . GLU A 1 7 ? 14.388 -2.171 7.793 1.00 0.00 7 GLU A O 9
ATOM 10448 N N . THR A 1 8 ? 16.513 -2.817 7.714 1.00 0.00 8 THR A N 9
ATOM 10449 C CA . THR A 1 8 ? 16.141 -4.061 7.114 1.00 0.00 8 THR A CA 9
ATOM 10450 C C . THR A 1 8 ? 17.052 -5.188 7.585 1.00 0.00 8 THR A C 9
ATOM 10451 O O . THR A 1 8 ? 18.218 -4.962 7.924 1.00 0.00 8 THR A O 9
ATOM 10462 N N . MET A 1 9 ? 16.501 -6.375 7.667 1.00 0.00 9 MET A N 9
ATOM 10463 C CA . MET A 1 9 ? 17.279 -7.561 7.965 1.00 0.00 9 MET A CA 9
ATOM 10464 C C . MET A 1 9 ? 17.233 -8.482 6.762 1.00 0.00 9 MET A C 9
ATOM 10465 O O . MET A 1 9 ? 17.732 -9.604 6.794 1.00 0.00 9 MET A O 9
ATOM 10479 N N . GLY A 1 10 ? 16.649 -7.984 5.685 1.00 0.00 10 GLY A N 9
ATOM 10480 C CA . GLY A 1 10 ? 16.537 -8.759 4.487 1.00 0.00 10 GLY A CA 9
ATOM 10481 C C . GLY A 1 10 ? 15.156 -8.702 3.921 1.00 0.00 10 GLY A C 9
ATOM 10482 O O . GLY A 1 10 ? 14.336 -9.570 4.202 1.00 0.00 10 GLY A O 9
ATOM 10486 N N . ASN A 1 11 ? 14.912 -7.658 3.140 1.00 0.00 11 ASN A N 9
ATOM 10487 C CA . ASN A 1 11 ? 13.626 -7.406 2.476 1.00 0.00 11 ASN A CA 9
ATOM 10488 C C . ASN A 1 11 ? 12.509 -7.182 3.477 1.00 0.00 11 ASN A C 9
ATOM 10489 O O . ASN A 1 11 ? 11.822 -8.102 3.909 1.00 0.00 11 ASN A O 9
ATOM 10500 N N . VAL A 1 12 ? 12.362 -5.957 3.856 1.00 0.00 12 VAL A N 9
ATOM 10501 C CA . VAL A 1 12 ? 11.395 -5.559 4.802 1.00 0.00 12 VAL A CA 9
ATOM 10502 C C . VAL A 1 12 ? 10.399 -4.680 4.123 1.00 0.00 12 VAL A C 9
ATOM 10503 O O . VAL A 1 12 ? 10.745 -3.700 3.460 1.00 0.00 12 VAL A O 9
ATOM 10516 N N . THR A 1 13 ? 9.215 -5.046 4.274 1.00 0.00 13 THR A N 9
ATOM 10517 C CA . THR A 1 13 ? 8.101 -4.385 3.759 1.00 0.00 13 THR A CA 9
ATOM 10518 C C . THR A 1 13 ? 7.275 -3.923 4.937 1.00 0.00 13 THR A C 9
ATOM 10519 O O . THR A 1 13 ? 6.836 -4.732 5.780 1.00 0.00 13 THR A O 9
ATOM 10530 N N . THR A 1 14 ? 7.139 -2.649 5.040 1.00 0.00 14 THR A N 9
ATOM 10531 C CA . THR A 1 14 ? 6.462 -2.057 6.121 1.00 0.00 14 THR A CA 9
ATOM 10532 C C . THR A 1 14 ? 4.970 -2.043 5.866 1.00 0.00 14 THR A C 9
ATOM 10533 O O . THR A 1 14 ? 4.502 -1.775 4.743 1.00 0.00 14 THR A O 9
ATOM 10544 N N . VAL A 1 15 ? 4.255 -2.346 6.884 1.00 0.00 15 VAL A N 9
ATOM 10545 C CA . VAL A 1 15 ? 2.844 -2.369 6.875 1.00 0.00 15 VAL A CA 9
ATOM 10546 C C . VAL A 1 15 ? 2.352 -1.362 7.855 1.00 0.00 15 VAL A C 9
ATOM 10547 O O . VAL A 1 15 ? 2.949 -1.186 8.919 1.00 0.00 15 VAL A O 9
ATOM 10560 N N . LEU A 1 16 ? 1.324 -0.676 7.509 1.00 0.00 16 LEU A N 9
ATOM 10561 C CA . LEU A 1 16 ? 0.729 0.201 8.422 1.00 0.00 16 LEU A CA 9
ATOM 10562 C C . LEU A 1 16 ? -0.712 -0.179 8.590 1.00 0.00 16 LEU A C 9
ATOM 10563 O O . LEU A 1 16 ? -1.498 -0.073 7.671 1.00 0.00 16 LEU A O 9
ATOM 10579 N N . ILE A 1 17 ? -1.057 -0.567 9.753 1.00 0.00 17 ILE A N 9
ATOM 10580 C CA . ILE A 1 17 ? -2.386 -0.977 10.044 1.00 0.00 17 ILE A CA 9
ATOM 10581 C C . ILE A 1 17 ? -3.088 0.201 10.649 1.00 0.00 17 ILE A C 9
ATOM 10582 O O . ILE A 1 17 ? -2.481 0.991 11.368 1.00 0.00 17 ILE A O 9
ATOM 10598 N N . ARG A 1 18 ? -4.306 0.380 10.253 1.00 0.00 18 ARG A N 9
ATOM 10599 C CA . ARG A 1 18 ? -5.135 1.392 10.803 1.00 0.00 18 ARG A CA 9
ATOM 10600 C C . ARG A 1 18 ? -6.228 0.707 11.549 1.00 0.00 18 ARG A C 9
ATOM 10601 O O . ARG A 1 18 ? -7.138 0.163 10.961 1.00 0.00 18 ARG A O 9
ATOM 10622 N N . ARG A 1 19 ? -6.104 0.683 12.830 1.00 0.00 19 ARG A N 9
ATOM 10623 C CA . ARG A 1 19 ? -7.060 0.019 13.648 1.00 0.00 19 ARG A CA 9
ATOM 10624 C C . ARG A 1 19 ? -7.918 1.034 14.383 1.00 0.00 19 ARG A C 9
ATOM 10625 O O . ARG A 1 19 ? -7.433 1.712 15.262 1.00 0.00 19 ARG A O 9
ATOM 10646 N N . PRO A 1 20 ? -9.195 1.170 14.003 1.00 0.00 20 PRO A N 9
ATOM 10647 C CA . PRO A 1 20 ? -10.113 2.130 14.629 1.00 0.00 20 PRO A CA 9
ATOM 10648 C C . PRO A 1 20 ? -10.173 1.991 16.164 1.00 0.00 20 PRO A C 9
ATOM 10649 O O . PRO A 1 20 ? -9.878 2.947 16.906 1.00 0.00 20 PRO A O 9
ATOM 10660 N N . ASP A 1 21 ? -10.486 0.809 16.633 1.00 0.00 21 ASP A N 9
ATOM 10661 C CA . ASP A 1 21 ? -10.621 0.568 18.047 1.00 0.00 21 ASP A CA 9
ATOM 10662 C C . ASP A 1 21 ? -10.413 -0.908 18.338 1.00 0.00 21 ASP A C 9
ATOM 10663 O O . ASP A 1 21 ? -10.142 -1.692 17.418 1.00 0.00 21 ASP A O 9
ATOM 10672 N N . LEU A 1 22 ? -10.567 -1.292 19.586 1.00 0.00 22 LEU A N 9
ATOM 10673 C CA . LEU A 1 22 ? -10.253 -2.640 20.057 1.00 0.00 22 LEU A CA 9
ATOM 10674 C C . LEU A 1 22 ? -11.261 -3.680 19.640 1.00 0.00 22 LEU A C 9
ATOM 10675 O O . LEU A 1 22 ? -10.995 -4.876 19.696 1.00 0.00 22 LEU A O 9
ATOM 10691 N N . ARG A 1 23 ? -12.383 -3.234 19.192 1.00 0.00 23 ARG A N 9
ATOM 10692 C CA . ARG A 1 23 ? -13.429 -4.123 18.735 1.00 0.00 23 ARG A CA 9
ATOM 10693 C C . ARG A 1 23 ? -13.157 -4.560 17.304 1.00 0.00 23 ARG A C 9
ATOM 10694 O O . ARG A 1 23 ? -13.814 -5.468 16.767 1.00 0.00 23 ARG A O 9
ATOM 10715 N N . TYR A 1 24 ? -12.200 -3.896 16.683 1.00 0.00 24 TYR A N 9
ATOM 10716 C CA . TYR A 1 24 ? -11.788 -4.212 15.339 1.00 0.00 24 TYR A CA 9
ATOM 10717 C C . TYR A 1 24 ? -10.621 -5.133 15.373 1.00 0.00 24 TYR A C 9
ATOM 10718 O O . TYR A 1 24 ? -9.600 -4.809 15.969 1.00 0.00 24 TYR A O 9
ATOM 10736 N N . GLN A 1 25 ? -10.774 -6.279 14.780 1.00 0.00 25 GLN A N 9
ATOM 10737 C CA . GLN A 1 25 ? -9.701 -7.221 14.698 1.00 0.00 25 GLN A CA 9
ATOM 10738 C C . GLN A 1 25 ? -8.814 -6.901 13.532 1.00 0.00 25 GLN A C 9
ATOM 10739 O O . GLN A 1 25 ? -9.249 -6.267 12.573 1.00 0.00 25 GLN A O 9
ATOM 10753 N N . LEU A 1 26 ? -7.595 -7.370 13.614 1.00 0.00 26 LEU A N 9
ATOM 10754 C CA . LEU A 1 26 ? -6.531 -7.025 12.684 1.00 0.00 26 LEU A CA 9
ATOM 10755 C C . LEU A 1 26 ? -6.878 -7.449 11.261 1.00 0.00 26 LEU A C 9
ATOM 10756 O O . LEU A 1 26 ? -6.690 -6.687 10.317 1.00 0.00 26 LEU A O 9
ATOM 10772 N N . GLY A 1 27 ? -7.400 -8.643 11.113 1.00 0.00 27 GLY A N 9
ATOM 10773 C CA . GLY A 1 27 ? -7.782 -9.093 9.806 1.00 0.00 27 GLY A CA 9
ATOM 10774 C C . GLY A 1 27 ? -6.753 -9.977 9.153 1.00 0.00 27 GLY A C 9
ATOM 10775 O O . GLY A 1 27 ? -6.679 -10.035 7.935 1.00 0.00 27 GLY A O 9
ATOM 10779 N N . PHE A 1 28 ? -5.953 -10.648 9.936 1.00 0.00 28 PHE A N 9
ATOM 10780 C CA . PHE A 1 28 ? -4.992 -11.588 9.402 1.00 0.00 28 PHE A CA 9
ATOM 10781 C C . PHE A 1 28 ? -4.734 -12.652 10.438 1.00 0.00 28 PHE A C 9
ATOM 10782 O O . PHE A 1 28 ? -5.156 -12.521 11.578 1.00 0.00 28 PHE A O 9
ATOM 10799 N N . SER A 1 29 ? -4.091 -13.695 10.040 1.00 0.00 29 SER A N 9
ATOM 10800 C CA . SER A 1 29 ? -3.785 -14.788 10.909 1.00 0.00 29 SER A CA 9
ATOM 10801 C C . SER A 1 29 ? -2.283 -15.012 10.870 1.00 0.00 29 SER A C 9
ATOM 10802 O O . SER A 1 29 ? -1.689 -15.025 9.782 1.00 0.00 29 SER A O 9
ATOM 10810 N N . VAL A 1 30 ? -1.668 -15.179 12.011 1.00 0.00 30 VAL A N 9
ATOM 10811 C CA . VAL A 1 30 ? -0.243 -15.251 12.068 1.00 0.00 30 VAL A CA 9
ATOM 10812 C C . VAL A 1 30 ? 0.186 -16.547 12.783 1.00 0.00 30 VAL A C 9
ATOM 10813 O O . VAL A 1 30 ? -0.437 -16.956 13.757 1.00 0.00 30 VAL A O 9
ATOM 10826 N N . GLN A 1 31 ? 1.203 -17.199 12.265 1.00 0.00 31 GLN A N 9
ATOM 10827 C CA . GLN A 1 31 ? 1.766 -18.388 12.869 1.00 0.00 31 GLN A CA 9
ATOM 10828 C C . GLN A 1 31 ? 3.103 -18.036 13.531 1.00 0.00 31 GLN A C 9
ATOM 10829 O O . GLN A 1 31 ? 4.148 -17.960 12.883 1.00 0.00 31 GLN A O 9
ATOM 10843 N N . ASN A 1 32 ? 3.028 -17.713 14.816 1.00 0.00 32 ASN A N 9
ATOM 10844 C CA . ASN A 1 32 ? 4.201 -17.321 15.653 1.00 0.00 32 ASN A CA 9
ATOM 10845 C C . ASN A 1 32 ? 4.954 -16.106 15.130 1.00 0.00 32 ASN A C 9
ATOM 10846 O O . ASN A 1 32 ? 6.097 -15.861 15.508 1.00 0.00 32 ASN A O 9
ATOM 10857 N N . GLY A 1 33 ? 4.293 -15.318 14.309 1.00 0.00 33 GLY A N 9
ATOM 10858 C CA . GLY A 1 33 ? 4.916 -14.132 13.769 1.00 0.00 33 GLY A CA 9
ATOM 10859 C C . GLY A 1 33 ? 4.920 -14.130 12.263 1.00 0.00 33 GLY A C 9
ATOM 10860 O O . GLY A 1 33 ? 5.214 -13.126 11.639 1.00 0.00 33 GLY A O 9
ATOM 10864 N N . ILE A 1 34 ? 4.570 -15.248 11.673 1.00 0.00 34 ILE A N 9
ATOM 10865 C CA . ILE A 1 34 ? 4.547 -15.356 10.222 1.00 0.00 34 ILE A CA 9
ATOM 10866 C C . ILE A 1 34 ? 3.112 -15.361 9.735 1.00 0.00 34 ILE A C 9
ATOM 10867 O O . ILE A 1 34 ? 2.336 -16.207 10.117 1.00 0.00 34 ILE A O 9
ATOM 10883 N N . ILE A 1 35 ? 2.766 -14.384 8.949 1.00 0.00 35 ILE A N 9
ATOM 10884 C CA . ILE A 1 35 ? 1.435 -14.241 8.400 1.00 0.00 35 ILE A CA 9
ATOM 10885 C C . ILE A 1 35 ? 1.061 -15.456 7.559 1.00 0.00 35 ILE A C 9
ATOM 10886 O O . ILE A 1 35 ? 1.672 -15.732 6.521 1.00 0.00 35 ILE A O 9
ATOM 10902 N N . CYS A 1 36 ? 0.076 -16.167 8.029 1.00 0.00 36 CYS A N 9
ATOM 10903 C CA . CYS A 1 36 ? -0.362 -17.395 7.431 1.00 0.00 36 CYS A CA 9
ATOM 10904 C C . CYS A 1 36 ? -1.526 -17.141 6.487 1.00 0.00 36 CYS A C 9
ATOM 10905 O O . CYS A 1 36 ? -1.624 -17.758 5.429 1.00 0.00 36 CYS A O 9
ATOM 10913 N N . SER A 1 37 ? -2.404 -16.236 6.860 1.00 0.00 37 SER A N 9
ATOM 10914 C CA . SER A 1 37 ? -3.572 -15.939 6.061 1.00 0.00 37 SER A CA 9
ATOM 10915 C C . SER A 1 37 ? -3.954 -14.487 6.268 1.00 0.00 37 SER A C 9
ATOM 10916 O O . SER A 1 37 ? -3.668 -13.916 7.329 1.00 0.00 37 SER A O 9
ATOM 10924 N N . LEU A 1 38 ? -4.553 -13.896 5.277 1.00 0.00 38 LEU A N 9
ATOM 10925 C CA . LEU A 1 38 ? -5.022 -12.543 5.347 1.00 0.00 38 LEU A CA 9
ATOM 10926 C C . LEU A 1 38 ? -6.513 -12.539 5.089 1.00 0.00 38 LEU A C 9
ATOM 10927 O O . LEU A 1 38 ? -6.994 -13.257 4.207 1.00 0.00 38 LEU A O 9
ATOM 10943 N N . MET A 1 39 ? -7.249 -11.790 5.872 1.00 0.00 39 MET A N 9
ATOM 10944 C CA . MET A 1 39 ? -8.672 -11.697 5.691 1.00 0.00 39 MET A CA 9
ATOM 10945 C C . MET A 1 39 ? -8.962 -10.668 4.641 1.00 0.00 39 MET A C 9
ATOM 10946 O O . MET A 1 39 ? -8.621 -9.484 4.797 1.00 0.00 39 MET A O 9
ATOM 10960 N N . ARG A 1 40 ? -9.573 -11.116 3.582 1.00 0.00 40 ARG A N 9
ATOM 10961 C CA . ARG A 1 40 ? -9.840 -10.287 2.446 1.00 0.00 40 ARG A CA 9
ATOM 10962 C C . ARG A 1 40 ? -10.874 -9.252 2.819 1.00 0.00 40 ARG A C 9
ATOM 10963 O O . ARG A 1 40 ? -11.949 -9.580 3.328 1.00 0.00 40 ARG A O 9
ATOM 10984 N N . GLY A 1 41 ? -10.533 -8.020 2.595 1.00 0.00 41 GLY A N 9
ATOM 10985 C CA . GLY A 1 41 ? -11.397 -6.934 2.920 1.00 0.00 41 GLY A CA 9
ATOM 10986 C C . GLY A 1 41 ? -11.186 -6.426 4.332 1.00 0.00 41 GLY A C 9
ATOM 10987 O O . GLY A 1 41 ? -11.869 -5.499 4.766 1.00 0.00 41 GLY A O 9
ATOM 10991 N N . GLY A 1 42 ? -10.254 -7.030 5.051 1.00 0.00 42 GLY A N 9
ATOM 10992 C CA . GLY A 1 42 ? -9.983 -6.617 6.414 1.00 0.00 42 GLY A CA 9
ATOM 10993 C C . GLY A 1 42 ? -9.001 -5.466 6.477 1.00 0.00 42 GLY A C 9
ATOM 10994 O O . GLY A 1 42 ? -8.379 -5.114 5.462 1.00 0.00 42 GLY A O 9
ATOM 10998 N N . ILE A 1 43 ? -8.824 -4.898 7.662 1.00 0.00 43 ILE A N 9
ATOM 10999 C CA . ILE A 1 43 ? -7.900 -3.778 7.843 1.00 0.00 43 ILE A CA 9
ATOM 11000 C C . ILE A 1 43 ? -6.474 -4.130 7.549 1.00 0.00 43 ILE A C 9
ATOM 11001 O O . ILE A 1 43 ? -5.722 -3.284 7.114 1.00 0.00 43 ILE A O 9
ATOM 11017 N N . ALA A 1 44 ? -6.100 -5.369 7.788 1.00 0.00 44 ALA A N 9
ATOM 11018 C CA . ALA A 1 44 ? -4.760 -5.833 7.498 1.00 0.00 44 ALA A CA 9
ATOM 11019 C C . ALA A 1 44 ? -4.474 -5.735 6.008 1.00 0.00 44 ALA A C 9
ATOM 11020 O O . ALA A 1 44 ? -3.385 -5.313 5.596 1.00 0.00 44 ALA A O 9
ATOM 11027 N N . GLU A 1 45 ? -5.468 -6.065 5.210 1.00 0.00 45 GLU A N 9
ATOM 11028 C CA . GLU A 1 45 ? -5.374 -5.951 3.773 1.00 0.00 45 GLU A CA 9
ATOM 11029 C C . GLU A 1 45 ? -5.193 -4.482 3.427 1.00 0.00 45 GLU A C 9
ATOM 11030 O O . GLU A 1 45 ? -4.323 -4.109 2.652 1.00 0.00 45 GLU A O 9
ATOM 11042 N N . ARG A 1 46 ? -5.977 -3.654 4.090 1.00 0.00 46 ARG A N 9
ATOM 11043 C CA . ARG A 1 46 ? -5.928 -2.196 3.916 1.00 0.00 46 ARG A CA 9
ATOM 11044 C C . ARG A 1 46 ? -4.676 -1.587 4.537 1.00 0.00 46 ARG A C 9
ATOM 11045 O O . ARG A 1 46 ? -4.434 -0.394 4.413 1.00 0.00 46 ARG A O 9
ATOM 11066 N N . GLY A 1 47 ? -3.913 -2.399 5.224 1.00 0.00 47 GLY A N 9
ATOM 11067 C CA . GLY A 1 47 ? -2.692 -1.953 5.827 1.00 0.00 47 GLY A CA 9
ATOM 11068 C C . GLY A 1 47 ? -1.493 -2.309 4.977 1.00 0.00 47 GLY A C 9
ATOM 11069 O O . GLY A 1 47 ? -0.399 -1.732 5.123 1.00 0.00 47 GLY A O 9
ATOM 11073 N N . GLY A 1 48 ? -1.696 -3.247 4.073 1.00 0.00 48 GLY A N 9
ATOM 11074 C CA . GLY A 1 48 ? -0.636 -3.680 3.211 1.00 0.00 48 GLY A CA 9
ATOM 11075 C C . GLY A 1 48 ? -0.007 -4.973 3.675 1.00 0.00 48 GLY A C 9
ATOM 11076 O O . GLY A 1 48 ? 1.118 -5.301 3.287 1.00 0.00 48 GLY A O 9
ATOM 11080 N N . VAL A 1 49 ? -0.720 -5.708 4.502 1.00 0.00 49 VAL A N 9
ATOM 11081 C CA . VAL A 1 49 ? -0.258 -6.996 4.982 1.00 0.00 49 VAL A CA 9
ATOM 11082 C C . VAL A 1 49 ? -0.162 -7.993 3.810 1.00 0.00 49 VAL A C 9
ATOM 11083 O O . VAL A 1 49 ? -0.926 -7.908 2.839 1.00 0.00 49 VAL A O 9
ATOM 11096 N N . ARG A 1 50 ? 0.813 -8.866 3.884 1.00 0.00 50 ARG A N 9
ATOM 11097 C CA . ARG A 1 50 ? 1.061 -9.881 2.893 1.00 0.00 50 ARG A CA 9
ATOM 11098 C C . ARG A 1 50 ? 1.368 -11.163 3.584 1.00 0.00 50 ARG A C 9
ATOM 11099 O O . ARG A 1 50 ? 2.081 -11.184 4.585 1.00 0.00 50 ARG A O 9
ATOM 11120 N N . VAL A 1 51 ? 0.834 -12.193 3.061 1.00 0.00 51 VAL A N 9
ATOM 11121 C CA . VAL A 1 51 ? 0.962 -13.521 3.593 1.00 0.00 51 VAL A CA 9
ATOM 11122 C C . VAL A 1 51 ? 2.341 -14.077 3.266 1.00 0.00 51 VAL A C 9
ATOM 11123 O O . VAL A 1 51 ? 2.924 -13.720 2.241 1.00 0.00 51 VAL A O 9
ATOM 11136 N N . GLY A 1 52 ? 2.874 -14.916 4.143 1.00 0.00 52 GLY A N 9
ATOM 11137 C CA . GLY A 1 52 ? 4.199 -15.470 3.927 1.00 0.00 52 GLY A CA 9
ATOM 11138 C C . GLY A 1 52 ? 5.229 -14.476 4.347 1.00 0.00 52 GLY A C 9
ATOM 11139 O O . GLY A 1 52 ? 6.330 -14.409 3.821 1.00 0.00 52 GLY A O 9
ATOM 11143 N N . HIS A 1 53 ? 4.838 -13.668 5.276 1.00 0.00 53 HIS A N 9
ATOM 11144 C CA . HIS A 1 53 ? 5.662 -12.633 5.792 1.00 0.00 53 HIS A CA 9
ATOM 11145 C C . HIS A 1 53 ? 5.845 -12.780 7.275 1.00 0.00 53 HIS A C 9
ATOM 11146 O O . HIS A 1 53 ? 4.899 -13.056 7.993 1.00 0.00 53 HIS A O 9
ATOM 11161 N N . ARG A 1 54 ? 7.057 -12.600 7.726 1.00 0.00 54 ARG A N 9
ATOM 11162 C CA . ARG A 1 54 ? 7.346 -12.628 9.130 1.00 0.00 54 ARG A CA 9
ATOM 11163 C C . ARG A 1 54 ? 7.297 -11.225 9.614 1.00 0.00 54 ARG A C 9
ATOM 11164 O O . ARG A 1 54 ? 7.984 -10.358 9.063 1.00 0.00 54 ARG A O 9
ATOM 11185 N N . ILE A 1 55 ? 6.479 -10.976 10.569 1.00 0.00 55 ILE A N 9
ATOM 11186 C CA . ILE A 1 55 ? 6.427 -9.681 11.153 1.00 0.00 55 ILE A CA 9
ATOM 11187 C C . ILE A 1 55 ? 7.574 -9.548 12.115 1.00 0.00 55 ILE A C 9
ATOM 11188 O O . ILE A 1 55 ? 7.720 -10.342 13.039 1.00 0.00 55 ILE A O 9
ATOM 11204 N N . ILE A 1 56 ? 8.400 -8.587 11.877 1.00 0.00 56 ILE A N 9
ATOM 11205 C CA . ILE A 1 56 ? 9.525 -8.373 12.702 1.00 0.00 56 ILE A CA 9
ATOM 11206 C C . ILE A 1 56 ? 9.317 -7.255 13.687 1.00 0.00 56 ILE A C 9
ATOM 11207 O O . ILE A 1 56 ? 10.041 -7.158 14.682 1.00 0.00 56 ILE A O 9
ATOM 11223 N N . GLU A 1 57 ? 8.301 -6.452 13.467 1.00 0.00 57 GLU A N 9
ATOM 11224 C CA . GLU A 1 57 ? 8.092 -5.302 14.320 1.00 0.00 57 GLU A CA 9
ATOM 11225 C C . GLU A 1 57 ? 6.669 -4.914 14.248 1.00 0.00 57 GLU A C 9
ATOM 11226 O O . GLU A 1 57 ? 6.074 -5.015 13.196 1.00 0.00 57 GLU A O 9
ATOM 11238 N N . ILE A 1 58 ? 6.126 -4.526 15.364 1.00 0.00 58 ILE A N 9
ATOM 11239 C CA . ILE A 1 58 ? 4.764 -4.087 15.473 1.00 0.00 58 ILE A CA 9
ATOM 11240 C C . ILE A 1 58 ? 4.731 -2.927 16.422 1.00 0.00 58 ILE A C 9
ATOM 11241 O O . ILE A 1 58 ? 5.296 -3.009 17.503 1.00 0.00 58 ILE A O 9
ATOM 11257 N N . ASN A 1 59 ? 4.162 -1.832 15.977 1.00 0.00 59 ASN A N 9
ATOM 11258 C CA . ASN A 1 59 ? 3.892 -0.650 16.806 1.00 0.00 59 ASN A CA 9
ATOM 11259 C C . ASN A 1 59 ? 5.203 0.015 17.269 1.00 0.00 59 ASN A C 9
ATOM 11260 O O . ASN A 1 59 ? 5.217 0.886 18.139 1.00 0.00 59 ASN A O 9
ATOM 11271 N N . GLY A 1 60 ? 6.291 -0.365 16.638 1.00 0.00 60 GLY A N 9
ATOM 11272 C CA . GLY A 1 60 ? 7.573 0.190 16.980 1.00 0.00 60 GLY A CA 9
ATOM 11273 C C . GLY A 1 60 ? 8.415 -0.747 17.816 1.00 0.00 60 GLY A C 9
ATOM 11274 O O . GLY A 1 60 ? 9.554 -0.430 18.149 1.00 0.00 60 GLY A O 9
ATOM 11278 N N . GLN A 1 61 ? 7.874 -1.903 18.153 1.00 0.00 61 GLN A N 9
ATOM 11279 C CA . GLN A 1 61 ? 8.610 -2.853 18.942 1.00 0.00 61 GLN A CA 9
ATOM 11280 C C . GLN A 1 61 ? 8.868 -4.107 18.156 1.00 0.00 61 GLN A C 9
ATOM 11281 O O . GLN A 1 61 ? 7.974 -4.627 17.480 1.00 0.00 61 GLN A O 9
ATOM 11295 N N . SER A 1 62 ? 10.107 -4.527 18.166 1.00 0.00 62 SER A N 9
ATOM 11296 C CA . SER A 1 62 ? 10.547 -5.685 17.447 1.00 0.00 62 SER A CA 9
ATOM 11297 C C . SER A 1 62 ? 9.981 -6.939 18.096 1.00 0.00 62 SER A C 9
ATOM 11298 O O . SER A 1 62 ? 10.407 -7.339 19.176 1.00 0.00 62 SER A O 9
ATOM 11306 N N . VAL A 1 63 ? 9.033 -7.564 17.429 1.00 0.00 63 VAL A N 9
ATOM 11307 C CA . VAL A 1 63 ? 8.347 -8.691 17.973 1.00 0.00 63 VAL A CA 9
ATOM 11308 C C . VAL A 1 63 ? 8.888 -9.959 17.361 1.00 0.00 63 VAL A C 9
ATOM 11309 O O . VAL A 1 63 ? 8.352 -11.052 17.539 1.00 0.00 63 VAL A O 9
ATOM 11322 N N . VAL A 1 64 ? 10.006 -9.806 16.707 1.00 0.00 64 VAL A N 9
ATOM 11323 C CA . VAL A 1 64 ? 10.654 -10.878 16.012 1.00 0.00 64 VAL A CA 9
ATOM 11324 C C . VAL A 1 64 ? 11.314 -11.851 17.011 1.00 0.00 64 VAL A C 9
ATOM 11325 O O . VAL A 1 64 ? 11.675 -12.974 16.665 1.00 0.00 64 VAL A O 9
ATOM 11338 N N . ALA A 1 65 ? 11.427 -11.399 18.246 1.00 0.00 65 ALA A N 9
ATOM 11339 C CA . ALA A 1 65 ? 11.978 -12.180 19.331 1.00 0.00 65 ALA A CA 9
ATOM 11340 C C . ALA A 1 65 ? 10.967 -12.210 20.476 1.00 0.00 65 ALA A C 9
ATOM 11341 O O . ALA A 1 65 ? 11.293 -12.475 21.631 1.00 0.00 65 ALA A O 9
ATOM 11348 N N . THR A 1 66 ? 9.742 -11.925 20.134 1.00 0.00 66 THR A N 9
ATOM 11349 C CA . THR A 1 66 ? 8.652 -11.902 21.033 1.00 0.00 66 THR A CA 9
ATOM 11350 C C . THR A 1 66 ? 7.865 -13.213 20.852 1.00 0.00 66 THR A C 9
ATOM 11351 O O . THR A 1 66 ? 7.731 -13.698 19.731 1.00 0.00 66 THR A O 9
ATOM 11362 N N . PRO A 1 67 ? 7.429 -13.855 21.942 1.00 0.00 67 PRO A N 9
ATOM 11363 C CA . PRO A 1 67 ? 6.683 -15.100 21.857 1.00 0.00 67 PRO A CA 9
ATOM 11364 C C . PRO A 1 67 ? 5.245 -14.898 21.350 1.00 0.00 67 PRO A C 9
ATOM 11365 O O . PRO A 1 67 ? 4.707 -13.776 21.390 1.00 0.00 67 PRO A O 9
ATOM 11376 N N . HIS A 1 68 ? 4.650 -16.004 20.928 1.00 0.00 68 HIS A N 9
ATOM 11377 C CA . HIS A 1 68 ? 3.304 -16.124 20.339 1.00 0.00 68 HIS A CA 9
ATOM 11378 C C . HIS A 1 68 ? 2.279 -15.282 21.068 1.00 0.00 68 HIS A C 9
ATOM 11379 O O . HIS A 1 68 ? 1.635 -14.424 20.469 1.00 0.00 68 HIS A O 9
ATOM 11394 N N . GLU A 1 69 ? 2.135 -15.527 22.344 1.00 0.00 69 GLU A N 9
ATOM 11395 C CA . GLU A 1 69 ? 1.119 -14.872 23.111 1.00 0.00 69 GLU A CA 9
ATOM 11396 C C . GLU A 1 69 ? 1.399 -13.395 23.262 1.00 0.00 69 GLU A C 9
ATOM 11397 O O . GLU A 1 69 ? 0.490 -12.598 23.159 1.00 0.00 69 GLU A O 9
ATOM 11409 N N . LYS A 1 70 ? 2.663 -13.026 23.474 1.00 0.00 70 LYS A N 9
ATOM 11410 C CA . LYS A 1 70 ? 3.005 -11.621 23.573 1.00 0.00 70 LYS A CA 9
ATOM 11411 C C . LYS A 1 70 ? 2.638 -10.878 22.329 1.00 0.00 70 LYS A C 9
ATOM 11412 O O . LYS A 1 70 ? 1.995 -9.854 22.406 1.00 0.00 70 LYS A O 9
ATOM 11431 N N . ILE A 1 71 ? 3.026 -11.423 21.192 1.00 0.00 71 ILE A N 9
ATOM 11432 C CA . ILE A 1 71 ? 2.723 -10.843 19.888 1.00 0.00 71 ILE A CA 9
ATOM 11433 C C . ILE A 1 71 ? 1.215 -10.560 19.766 1.00 0.00 71 ILE A C 9
ATOM 11434 O O . ILE A 1 71 ? 0.804 -9.468 19.361 1.00 0.00 71 ILE A O 9
ATOM 11450 N N . VAL A 1 72 ? 0.412 -11.512 20.208 1.00 0.00 72 VAL A N 9
ATOM 11451 C CA . VAL A 1 72 ? -1.032 -11.370 20.166 1.00 0.00 72 VAL A CA 9
ATOM 11452 C C . VAL A 1 72 ? -1.514 -10.371 21.233 1.00 0.00 72 VAL A C 9
ATOM 11453 O O . VAL A 1 72 ? -2.429 -9.586 20.990 1.00 0.00 72 VAL A O 9
ATOM 11466 N N . HIS A 1 73 ? -0.843 -10.360 22.373 1.00 0.00 73 HIS A N 9
ATOM 11467 C CA . HIS A 1 73 ? -1.203 -9.513 23.518 1.00 0.00 73 HIS A CA 9
ATOM 11468 C C . HIS A 1 73 ? -0.994 -8.049 23.147 1.00 0.00 73 HIS A C 9
ATOM 11469 O O . HIS A 1 73 ? -1.857 -7.189 23.390 1.00 0.00 73 HIS A O 9
ATOM 11484 N N . ILE A 1 74 ? 0.141 -7.794 22.548 1.00 0.00 74 ILE A N 9
ATOM 11485 C CA . ILE A 1 74 ? 0.533 -6.495 22.113 1.00 0.00 74 ILE A CA 9
ATOM 11486 C C . ILE A 1 74 ? -0.413 -6.006 21.022 1.00 0.00 74 ILE A C 9
ATOM 11487 O O . ILE A 1 74 ? -0.928 -4.883 21.096 1.00 0.00 74 ILE A O 9
ATOM 11503 N N . LEU A 1 75 ? -0.683 -6.878 20.042 1.00 0.00 75 LEU A N 9
ATOM 11504 C CA . LEU A 1 75 ? -1.621 -6.562 18.956 1.00 0.00 75 LEU A CA 9
ATOM 11505 C C . LEU A 1 75 ? -3.001 -6.226 19.479 1.00 0.00 75 LEU A C 9
ATOM 11506 O O . LEU A 1 75 ? -3.540 -5.180 19.160 1.00 0.00 75 LEU A O 9
ATOM 11522 N N . SER A 1 76 ? -3.541 -7.095 20.314 1.00 0.00 76 SER A N 9
ATOM 11523 C CA . SER A 1 76 ? -4.885 -6.957 20.863 1.00 0.00 76 SER A CA 9
ATOM 11524 C C . SER A 1 76 ? -5.105 -5.630 21.603 1.00 0.00 76 SER A C 9
ATOM 11525 O O . SER A 1 76 ? -6.214 -5.116 21.617 1.00 0.00 76 SER A O 9
ATOM 11533 N N . ASN A 1 77 ? -4.057 -5.052 22.155 1.00 0.00 77 ASN A N 9
ATOM 11534 C CA . ASN A 1 77 ? -4.207 -3.808 22.904 1.00 0.00 77 ASN A CA 9
ATOM 11535 C C . ASN A 1 77 ? -3.764 -2.574 22.116 1.00 0.00 77 ASN A C 9
ATOM 11536 O O . ASN A 1 77 ? -3.926 -1.449 22.584 1.00 0.00 77 ASN A O 9
ATOM 11547 N N . ALA A 1 78 ? -3.213 -2.764 20.931 1.00 0.00 78 ALA A N 9
ATOM 11548 C CA . ALA A 1 78 ? -2.768 -1.626 20.130 1.00 0.00 78 ALA A CA 9
ATOM 11549 C C . ALA A 1 78 ? -3.754 -1.320 19.004 1.00 0.00 78 ALA A C 9
ATOM 11550 O O . ALA A 1 78 ? -4.198 -2.232 18.307 1.00 0.00 78 ALA A O 9
ATOM 11557 N N . VAL A 1 79 ? -4.127 -0.049 18.855 1.00 0.00 79 VAL A N 9
ATOM 11558 C CA . VAL A 1 79 ? -4.983 0.386 17.752 1.00 0.00 79 VAL A CA 9
ATOM 11559 C C . VAL A 1 79 ? -4.327 1.618 17.083 1.00 0.00 79 VAL A C 9
ATOM 11560 O O . VAL A 1 79 ? -3.206 2.000 17.462 1.00 0.00 79 VAL A O 9
ATOM 11573 N N . GLY A 1 80 ? -4.995 2.227 16.131 1.00 0.00 80 GLY A N 9
ATOM 11574 C CA . GLY A 1 80 ? -4.475 3.389 15.472 1.00 0.00 80 GLY A CA 9
ATOM 11575 C C . GLY A 1 80 ? -3.581 2.997 14.354 1.00 0.00 80 GLY A C 9
ATOM 11576 O O . GLY A 1 80 ? -3.739 1.907 13.796 1.00 0.00 80 GLY A O 9
ATOM 11580 N N . GLU A 1 81 ? -2.675 3.866 14.011 1.00 0.00 81 GLU A N 9
ATOM 11581 C CA . GLU A 1 81 ? -1.681 3.588 13.015 1.00 0.00 81 GLU A CA 9
ATOM 11582 C C . GLU A 1 81 ? -0.603 2.739 13.643 1.00 0.00 81 GLU A C 9
ATOM 11583 O O . GLU A 1 81 ? 0.069 3.163 14.591 1.00 0.00 81 GLU A O 9
ATOM 11595 N N . ILE A 1 82 ? -0.474 1.552 13.162 1.00 0.00 82 ILE A N 9
ATOM 11596 C CA . ILE A 1 82 ? 0.470 0.609 13.697 1.00 0.00 82 ILE A CA 9
ATOM 11597 C C . ILE A 1 82 ? 1.447 0.232 12.616 1.00 0.00 82 ILE A C 9
ATOM 11598 O O . ILE A 1 82 ? 1.054 -0.302 11.577 1.00 0.00 82 ILE A O 9
ATOM 11614 N N . HIS A 1 83 ? 2.700 0.538 12.840 1.00 0.00 83 HIS A N 9
ATOM 11615 C CA . HIS A 1 83 ? 3.750 0.204 11.898 1.00 0.00 83 HIS A CA 9
ATOM 11616 C C . HIS A 1 83 ? 4.204 -1.186 12.170 1.00 0.00 83 HIS A C 9
ATOM 11617 O O . HIS A 1 83 ? 4.526 -1.525 13.306 1.00 0.00 83 HIS A O 9
ATOM 11632 N N . MET A 1 84 ? 4.193 -1.987 11.184 1.00 0.00 84 MET A N 9
ATOM 11633 C CA . MET A 1 84 ? 4.732 -3.288 11.297 1.00 0.00 84 MET A CA 9
ATOM 11634 C C . MET A 1 84 ? 5.755 -3.450 10.236 1.00 0.00 84 MET A C 9
ATOM 11635 O O . MET A 1 84 ? 5.662 -2.831 9.180 1.00 0.00 84 MET A O 9
ATOM 11649 N N . LYS A 1 85 ? 6.701 -4.269 10.474 1.00 0.00 85 LYS A N 9
ATOM 11650 C CA . LYS A 1 85 ? 7.722 -4.516 9.518 1.00 0.00 85 LYS A CA 9
ATOM 11651 C C . LYS A 1 85 ? 7.659 -5.956 9.202 1.00 0.00 85 LYS A C 9
ATOM 11652 O O . LYS A 1 85 ? 7.690 -6.777 10.094 1.00 0.00 85 LYS A O 9
ATOM 11671 N N . THR A 1 86 ? 7.490 -6.268 7.982 1.00 0.00 86 THR A N 9
ATOM 11672 C CA . THR A 1 86 ? 7.373 -7.636 7.607 1.00 0.00 86 THR A CA 9
ATOM 11673 C C . THR A 1 86 ? 8.461 -8.043 6.608 1.00 0.00 86 THR A C 9
ATOM 11674 O O . THR A 1 86 ? 8.801 -7.282 5.717 1.00 0.00 86 THR A O 9
ATOM 11685 N N . MET A 1 87 ? 8.995 -9.230 6.779 1.00 0.00 87 MET A N 9
ATOM 11686 C CA . MET A 1 87 ? 10.010 -9.784 5.889 1.00 0.00 87 MET A CA 9
ATOM 11687 C C . MET A 1 87 ? 9.357 -10.913 5.135 1.00 0.00 87 MET A C 9
ATOM 11688 O O . MET A 1 87 ? 8.274 -11.317 5.523 1.00 0.00 87 MET A O 9
ATOM 11702 N N . PRO A 1 88 ? 9.977 -11.496 4.085 1.00 0.00 88 PRO A N 9
ATOM 11703 C CA . PRO A 1 88 ? 9.376 -12.613 3.311 1.00 0.00 88 PRO A CA 9
ATOM 11704 C C . PRO A 1 88 ? 9.423 -13.947 4.067 1.00 0.00 88 PRO A C 9
ATOM 11705 O O . PRO A 1 88 ? 9.453 -15.025 3.460 1.00 0.00 88 PRO A O 9
ATOM 11716 N N . ALA A 1 89 ? 9.368 -13.843 5.383 1.00 0.00 89 ALA A N 9
ATOM 11717 C CA . ALA A 1 89 ? 9.406 -14.945 6.304 1.00 0.00 89 ALA A CA 9
ATOM 11718 C C . ALA A 1 89 ? 10.669 -15.734 6.166 1.00 0.00 89 ALA A C 9
ATOM 11719 O O . ALA A 1 89 ? 10.683 -16.889 5.734 1.00 0.00 89 ALA A O 9
ATOM 11726 N N . ALA A 1 90 ? 11.731 -15.038 6.392 1.00 0.00 90 ALA A N 9
ATOM 11727 C CA . ALA A 1 90 ? 13.029 -15.612 6.469 1.00 0.00 90 ALA A CA 9
ATOM 11728 C C . ALA A 1 90 ? 13.363 -15.728 7.937 1.00 0.00 90 ALA A C 9
ATOM 11729 O O . ALA A 1 90 ? 13.777 -14.734 8.528 1.00 0.00 90 ALA A O 9
ATOM 11737 N N . GLU A 1 7 ? 21.750 -7.800 8.177 1.00 0.00 7 GLU A N 10
ATOM 11738 C CA . GLU A 1 7 ? 21.244 -7.993 9.533 1.00 0.00 7 GLU A CA 10
ATOM 11739 C C . GLU A 1 7 ? 20.026 -7.114 9.787 1.00 0.00 7 GLU A C 10
ATOM 11740 O O . GLU A 1 7 ? 19.029 -7.569 10.355 1.00 0.00 7 GLU A O 10
ATOM 11752 N N . THR A 1 8 ? 20.076 -5.878 9.340 1.00 0.00 8 THR A N 10
ATOM 11753 C CA . THR A 1 8 ? 18.973 -4.985 9.508 1.00 0.00 8 THR A CA 10
ATOM 11754 C C . THR A 1 8 ? 18.695 -4.322 8.162 1.00 0.00 8 THR A C 10
ATOM 11755 O O . THR A 1 8 ? 19.592 -4.300 7.296 1.00 0.00 8 THR A O 10
ATOM 11766 N N . MET A 1 9 ? 17.469 -3.833 7.971 1.00 0.00 9 MET A N 10
ATOM 11767 C CA . MET A 1 9 ? 17.037 -3.213 6.714 1.00 0.00 9 MET A CA 10
ATOM 11768 C C . MET A 1 9 ? 17.214 -4.203 5.546 1.00 0.00 9 MET A C 10
ATOM 11769 O O . MET A 1 9 ? 18.059 -4.027 4.661 1.00 0.00 9 MET A O 10
ATOM 11783 N N . GLY A 1 10 ? 16.474 -5.290 5.612 1.00 0.00 10 GLY A N 10
ATOM 11784 C CA . GLY A 1 10 ? 16.545 -6.298 4.582 1.00 0.00 10 GLY A CA 10
ATOM 11785 C C . GLY A 1 10 ? 15.419 -6.137 3.606 1.00 0.00 10 GLY A C 10
ATOM 11786 O O . GLY A 1 10 ? 15.281 -5.085 2.980 1.00 0.00 10 GLY A O 10
ATOM 11790 N N . ASN A 1 11 ? 14.596 -7.140 3.485 1.00 0.00 11 ASN A N 10
ATOM 11791 C CA . ASN A 1 11 ? 13.444 -7.058 2.615 1.00 0.00 11 ASN A CA 10
ATOM 11792 C C . ASN A 1 11 ? 12.282 -6.850 3.508 1.00 0.00 11 ASN A C 10
ATOM 11793 O O . ASN A 1 11 ? 11.768 -7.794 4.099 1.00 0.00 11 ASN A O 10
ATOM 11804 N N . VAL A 1 12 ? 11.904 -5.643 3.671 1.00 0.00 12 VAL A N 10
ATOM 11805 C CA . VAL A 1 12 ? 10.914 -5.318 4.575 1.00 0.00 12 VAL A CA 10
ATOM 11806 C C . VAL A 1 12 ? 9.781 -4.705 3.845 1.00 0.00 12 VAL A C 10
ATOM 11807 O O . VAL A 1 12 ? 9.949 -3.923 2.904 1.00 0.00 12 VAL A O 10
ATOM 11820 N N . THR A 1 13 ? 8.677 -5.108 4.224 1.00 0.00 13 THR A N 10
ATOM 11821 C CA . THR A 1 13 ? 7.475 -4.617 3.794 1.00 0.00 13 THR A CA 10
ATOM 11822 C C . THR A 1 13 ? 6.789 -4.065 5.022 1.00 0.00 13 THR A C 10
ATOM 11823 O O . THR A 1 13 ? 6.378 -4.809 5.935 1.00 0.00 13 THR A O 10
ATOM 11834 N N . THR A 1 14 ? 6.769 -2.791 5.096 1.00 0.00 14 THR A N 10
ATOM 11835 C CA . THR A 1 14 ? 6.222 -2.127 6.211 1.00 0.00 14 THR A CA 10
ATOM 11836 C C . THR A 1 14 ? 4.721 -2.016 6.040 1.00 0.00 14 THR A C 10
ATOM 11837 O O . THR A 1 14 ? 4.220 -1.717 4.950 1.00 0.00 14 THR A O 10
ATOM 11848 N N . VAL A 1 15 ? 4.027 -2.273 7.090 1.00 0.00 15 VAL A N 10
ATOM 11849 C CA . VAL A 1 15 ? 2.618 -2.314 7.092 1.00 0.00 15 VAL A CA 10
ATOM 11850 C C . VAL A 1 15 ? 2.097 -1.282 8.025 1.00 0.00 15 VAL A C 10
ATOM 11851 O O . VAL A 1 15 ? 2.699 -1.026 9.079 1.00 0.00 15 VAL A O 10
ATOM 11864 N N . LEU A 1 16 ? 1.028 -0.663 7.645 1.00 0.00 16 LEU A N 10
ATOM 11865 C CA . LEU A 1 16 ? 0.392 0.243 8.496 1.00 0.00 16 LEU A CA 10
ATOM 11866 C C . LEU A 1 16 ? -1.046 -0.144 8.651 1.00 0.00 16 LEU A C 10
ATOM 11867 O O . LEU A 1 16 ? -1.813 -0.140 7.689 1.00 0.00 16 LEU A O 10
ATOM 11883 N N . ILE A 1 17 ? -1.401 -0.473 9.828 1.00 0.00 17 ILE A N 10
ATOM 11884 C CA . ILE A 1 17 ? -2.751 -0.774 10.150 1.00 0.00 17 ILE A CA 10
ATOM 11885 C C . ILE A 1 17 ? -3.363 0.424 10.778 1.00 0.00 17 ILE A C 10
ATOM 11886 O O . ILE A 1 17 ? -2.751 1.044 11.630 1.00 0.00 17 ILE A O 10
ATOM 11902 N N . ARG A 1 18 ? -4.497 0.822 10.295 1.00 0.00 18 ARG A N 10
ATOM 11903 C CA . ARG A 1 18 ? -5.229 1.814 10.977 1.00 0.00 18 ARG A CA 10
ATOM 11904 C C . ARG A 1 18 ? -6.483 1.216 11.503 1.00 0.00 18 ARG A C 10
ATOM 11905 O O . ARG A 1 18 ? -7.459 0.988 10.795 1.00 0.00 18 ARG A O 10
ATOM 11926 N N . ARG A 1 19 ? -6.412 0.951 12.745 1.00 0.00 19 ARG A N 10
ATOM 11927 C CA . ARG A 1 19 ? -7.441 0.309 13.496 1.00 0.00 19 ARG A CA 10
ATOM 11928 C C . ARG A 1 19 ? -8.168 1.319 14.375 1.00 0.00 19 ARG A C 10
ATOM 11929 O O . ARG A 1 19 ? -7.582 1.842 15.296 1.00 0.00 19 ARG A O 10
ATOM 11950 N N . PRO A 1 20 ? -9.435 1.625 14.082 1.00 0.00 20 PRO A N 10
ATOM 11951 C CA . PRO A 1 20 ? -10.233 2.571 14.890 1.00 0.00 20 PRO A CA 10
ATOM 11952 C C . PRO A 1 20 ? -10.314 2.175 16.378 1.00 0.00 20 PRO A C 10
ATOM 11953 O O . PRO A 1 20 ? -10.060 2.995 17.264 1.00 0.00 20 PRO A O 10
ATOM 11964 N N . ASP A 1 21 ? -10.621 0.912 16.638 1.00 0.00 21 ASP A N 10
ATOM 11965 C CA . ASP A 1 21 ? -10.788 0.411 18.001 1.00 0.00 21 ASP A CA 10
ATOM 11966 C C . ASP A 1 21 ? -10.558 -1.094 18.054 1.00 0.00 21 ASP A C 10
ATOM 11967 O O . ASP A 1 21 ? -10.314 -1.741 17.017 1.00 0.00 21 ASP A O 10
ATOM 11976 N N . LEU A 1 22 ? -10.653 -1.660 19.242 1.00 0.00 22 LEU A N 10
ATOM 11977 C CA . LEU A 1 22 ? -10.330 -3.060 19.493 1.00 0.00 22 LEU A CA 10
ATOM 11978 C C . LEU A 1 22 ? -11.220 -4.068 18.809 1.00 0.00 22 LEU A C 10
ATOM 11979 O O . LEU A 1 22 ? -10.794 -5.198 18.562 1.00 0.00 22 LEU A O 10
ATOM 11995 N N . ARG A 1 23 ? -12.394 -3.676 18.445 1.00 0.00 23 ARG A N 10
ATOM 11996 C CA . ARG A 1 23 ? -13.318 -4.598 17.788 1.00 0.00 23 ARG A CA 10
ATOM 11997 C C . ARG A 1 23 ? -12.978 -4.772 16.317 1.00 0.00 23 ARG A C 10
ATOM 11998 O O . ARG A 1 23 ? -13.508 -5.652 15.641 1.00 0.00 23 ARG A O 10
ATOM 12019 N N . TYR A 1 24 ? -12.096 -3.933 15.816 1.00 0.00 24 TYR A N 10
ATOM 12020 C CA . TYR A 1 24 ? -11.722 -3.999 14.404 1.00 0.00 24 TYR A CA 10
ATOM 12021 C C . TYR A 1 24 ? -10.658 -5.031 14.114 1.00 0.00 24 TYR A C 10
ATOM 12022 O O . TYR A 1 24 ? -10.540 -5.489 12.969 1.00 0.00 24 TYR A O 10
ATOM 12040 N N . GLN A 1 25 ? -9.917 -5.426 15.151 1.00 0.00 25 GLN A N 10
ATOM 12041 C CA . GLN A 1 25 ? -8.805 -6.371 15.013 1.00 0.00 25 GLN A CA 10
ATOM 12042 C C . GLN A 1 25 ? -7.775 -5.879 14.023 1.00 0.00 25 GLN A C 10
ATOM 12043 O O . GLN A 1 25 ? -7.697 -4.693 13.742 1.00 0.00 25 GLN A O 10
ATOM 12057 N N . LEU A 1 26 ? -6.928 -6.757 13.597 1.00 0.00 26 LEU A N 10
ATOM 12058 C CA . LEU A 1 26 ? -5.949 -6.425 12.610 1.00 0.00 26 LEU A CA 10
ATOM 12059 C C . LEU A 1 26 ? -6.487 -6.873 11.272 1.00 0.00 26 LEU A C 10
ATOM 12060 O O . LEU A 1 26 ? -6.515 -6.125 10.320 1.00 0.00 26 LEU A O 10
ATOM 12076 N N . GLY A 1 27 ? -6.941 -8.106 11.228 1.00 0.00 27 GLY A N 10
ATOM 12077 C CA . GLY A 1 27 ? -7.500 -8.650 10.027 1.00 0.00 27 GLY A CA 10
ATOM 12078 C C . GLY A 1 27 ? -6.660 -9.770 9.467 1.00 0.00 27 GLY A C 10
ATOM 12079 O O . GLY A 1 27 ? -6.858 -10.189 8.336 1.00 0.00 27 GLY A O 10
ATOM 12083 N N . PHE A 1 28 ? -5.717 -10.250 10.245 1.00 0.00 28 PHE A N 10
ATOM 12084 C CA . PHE A 1 28 ? -4.872 -11.342 9.817 1.00 0.00 28 PHE A CA 10
ATOM 12085 C C . PHE A 1 28 ? -4.579 -12.236 11.002 1.00 0.00 28 PHE A C 10
ATOM 12086 O O . PHE A 1 28 ? -4.786 -11.830 12.157 1.00 0.00 28 PHE A O 10
ATOM 12103 N N . SER A 1 29 ? -4.108 -13.408 10.723 1.00 0.00 29 SER A N 10
ATOM 12104 C CA . SER A 1 29 ? -3.752 -14.366 11.733 1.00 0.00 29 SER A CA 10
ATOM 12105 C C . SER A 1 29 ? -2.259 -14.675 11.630 1.00 0.00 29 SER A C 10
ATOM 12106 O O . SER A 1 29 ? -1.737 -14.911 10.517 1.00 0.00 29 SER A O 10
ATOM 12114 N N . VAL A 1 30 ? -1.567 -14.679 12.759 1.00 0.00 30 VAL A N 10
ATOM 12115 C CA . VAL A 1 30 ? -0.144 -14.860 12.743 1.00 0.00 30 VAL A CA 10
ATOM 12116 C C . VAL A 1 30 ? 0.259 -16.138 13.520 1.00 0.00 30 VAL A C 10
ATOM 12117 O O . VAL A 1 30 ? -0.205 -16.392 14.641 1.00 0.00 30 VAL A O 10
ATOM 12130 N N . GLN A 1 31 ? 1.088 -16.937 12.909 1.00 0.00 31 GLN A N 10
ATOM 12131 C CA . GLN A 1 31 ? 1.621 -18.133 13.520 1.00 0.00 31 GLN A CA 10
ATOM 12132 C C . GLN A 1 31 ? 3.107 -18.034 13.558 1.00 0.00 31 GLN A C 10
ATOM 12133 O O . GLN A 1 31 ? 3.724 -17.734 12.548 1.00 0.00 31 GLN A O 10
ATOM 12147 N N . ASN A 1 32 ? 3.680 -18.259 14.724 1.00 0.00 32 ASN A N 10
ATOM 12148 C CA . ASN A 1 32 ? 5.139 -18.137 14.976 1.00 0.00 32 ASN A CA 10
ATOM 12149 C C . ASN A 1 32 ? 5.669 -16.708 14.752 1.00 0.00 32 ASN A C 10
ATOM 12150 O O . ASN A 1 32 ? 6.854 -16.463 14.906 1.00 0.00 32 ASN A O 10
ATOM 12161 N N . GLY A 1 33 ? 4.778 -15.765 14.430 1.00 0.00 33 GLY A N 10
ATOM 12162 C CA . GLY A 1 33 ? 5.209 -14.425 14.079 1.00 0.00 33 GLY A CA 10
ATOM 12163 C C . GLY A 1 33 ? 5.118 -14.227 12.576 1.00 0.00 33 GLY A C 10
ATOM 12164 O O . GLY A 1 33 ? 5.453 -13.173 12.043 1.00 0.00 33 GLY A O 10
ATOM 12168 N N . ILE A 1 34 ? 4.621 -15.249 11.901 1.00 0.00 34 ILE A N 10
ATOM 12169 C CA . ILE A 1 34 ? 4.476 -15.245 10.461 1.00 0.00 34 ILE A CA 10
ATOM 12170 C C . ILE A 1 34 ? 2.994 -15.280 10.102 1.00 0.00 34 ILE A C 10
ATOM 12171 O O . ILE A 1 34 ? 2.245 -16.135 10.586 1.00 0.00 34 ILE A O 10
ATOM 12187 N N . ILE A 1 35 ? 2.582 -14.325 9.320 1.00 0.00 35 ILE A N 10
ATOM 12188 C CA . ILE A 1 35 ? 1.217 -14.203 8.844 1.00 0.00 35 ILE A CA 10
ATOM 12189 C C . ILE A 1 35 ? 0.840 -15.424 8.012 1.00 0.00 35 ILE A C 10
ATOM 12190 O O . ILE A 1 35 ? 1.459 -15.692 6.972 1.00 0.00 35 ILE A O 10
ATOM 12206 N N . CYS A 1 36 ? -0.150 -16.157 8.471 1.00 0.00 36 CYS A N 10
ATOM 12207 C CA . CYS A 1 36 ? -0.551 -17.375 7.810 1.00 0.00 36 CYS A CA 10
ATOM 12208 C C . CYS A 1 36 ? -1.807 -17.165 6.979 1.00 0.00 36 CYS A C 10
ATOM 12209 O O . CYS A 1 36 ? -1.965 -17.765 5.910 1.00 0.00 36 CYS A O 10
ATOM 12217 N N . SER A 1 37 ? -2.687 -16.320 7.447 1.00 0.00 37 SER A N 10
ATOM 12218 C CA . SER A 1 37 ? -3.910 -16.052 6.746 1.00 0.00 37 SER A CA 10
ATOM 12219 C C . SER A 1 37 ? -4.281 -14.588 6.887 1.00 0.00 37 SER A C 10
ATOM 12220 O O . SER A 1 37 ? -3.938 -13.944 7.897 1.00 0.00 37 SER A O 10
ATOM 12228 N N . LEU A 1 38 ? -4.920 -14.063 5.877 1.00 0.00 38 LEU A N 10
ATOM 12229 C CA . LEU A 1 38 ? -5.329 -12.688 5.830 1.00 0.00 38 LEU A CA 10
ATOM 12230 C C . LEU A 1 38 ? -6.804 -12.619 5.487 1.00 0.00 38 LEU A C 10
ATOM 12231 O O . LEU A 1 38 ? -7.255 -13.297 4.562 1.00 0.00 38 LEU A O 10
ATOM 12247 N N . MET A 1 39 ? -7.549 -11.838 6.228 1.00 0.00 39 MET A N 10
ATOM 12248 C CA . MET A 1 39 ? -8.953 -11.665 5.955 1.00 0.00 39 MET A CA 10
ATOM 12249 C C . MET A 1 39 ? -9.121 -10.575 4.916 1.00 0.00 39 MET A C 10
ATOM 12250 O O . MET A 1 39 ? -8.892 -9.383 5.197 1.00 0.00 39 MET A O 10
ATOM 12264 N N . ARG A 1 40 ? -9.486 -10.985 3.719 1.00 0.00 40 ARG A N 10
ATOM 12265 C CA . ARG A 1 40 ? -9.630 -10.076 2.597 1.00 0.00 40 ARG A CA 10
ATOM 12266 C C . ARG A 1 40 ? -10.743 -9.066 2.868 1.00 0.00 40 ARG A C 10
ATOM 12267 O O . ARG A 1 40 ? -11.768 -9.397 3.487 1.00 0.00 40 ARG A O 10
ATOM 12288 N N . GLY A 1 41 ? -10.518 -7.850 2.456 1.00 0.00 41 GLY A N 10
ATOM 12289 C CA . GLY A 1 41 ? -11.474 -6.785 2.681 1.00 0.00 41 GLY A CA 10
ATOM 12290 C C . GLY A 1 41 ? -11.297 -6.119 4.040 1.00 0.00 41 GLY A C 10
ATOM 12291 O O . GLY A 1 41 ? -11.796 -5.013 4.268 1.00 0.00 41 GLY A O 10
ATOM 12295 N N . GLY A 1 42 ? -10.558 -6.768 4.924 1.00 0.00 42 GLY A N 10
ATOM 12296 C CA . GLY A 1 42 ? -10.367 -6.258 6.255 1.00 0.00 42 GLY A CA 10
ATOM 12297 C C . GLY A 1 42 ? -9.245 -5.266 6.294 1.00 0.00 42 GLY A C 10
ATOM 12298 O O . GLY A 1 42 ? -8.539 -5.081 5.281 1.00 0.00 42 GLY A O 10
ATOM 12302 N N . ILE A 1 43 ? -9.030 -4.654 7.447 1.00 0.00 43 ILE A N 10
ATOM 12303 C CA . ILE A 1 43 ? -8.004 -3.629 7.577 1.00 0.00 43 ILE A CA 10
ATOM 12304 C C . ILE A 1 43 ? -6.610 -4.102 7.264 1.00 0.00 43 ILE A C 10
ATOM 12305 O O . ILE A 1 43 ? -5.850 -3.365 6.708 1.00 0.00 43 ILE A O 10
ATOM 12321 N N . ALA A 1 44 ? -6.292 -5.335 7.581 1.00 0.00 44 ALA A N 10
ATOM 12322 C CA . ALA A 1 44 ? -4.957 -5.862 7.334 1.00 0.00 44 ALA A CA 10
ATOM 12323 C C . ALA A 1 44 ? -4.613 -5.890 5.854 1.00 0.00 44 ALA A C 10
ATOM 12324 O O . ALA A 1 44 ? -3.496 -5.530 5.465 1.00 0.00 44 ALA A O 10
ATOM 12331 N N . GLU A 1 45 ? -5.574 -6.255 5.029 1.00 0.00 45 GLU A N 10
ATOM 12332 C CA . GLU A 1 45 ? -5.348 -6.306 3.599 1.00 0.00 45 GLU A CA 10
ATOM 12333 C C . GLU A 1 45 ? -5.155 -4.888 3.073 1.00 0.00 45 GLU A C 10
ATOM 12334 O O . GLU A 1 45 ? -4.303 -4.625 2.213 1.00 0.00 45 GLU A O 10
ATOM 12346 N N . ARG A 1 46 ? -5.900 -3.976 3.651 1.00 0.00 46 ARG A N 10
ATOM 12347 C CA . ARG A 1 46 ? -5.821 -2.565 3.291 1.00 0.00 46 ARG A CA 10
ATOM 12348 C C . ARG A 1 46 ? -4.564 -1.921 3.905 1.00 0.00 46 ARG A C 10
ATOM 12349 O O . ARG A 1 46 ? -4.065 -0.903 3.423 1.00 0.00 46 ARG A O 10
ATOM 12370 N N . GLY A 1 47 ? -4.081 -2.517 4.971 1.00 0.00 47 GLY A N 10
ATOM 12371 C CA . GLY A 1 47 ? -2.893 -2.066 5.644 1.00 0.00 47 GLY A CA 10
ATOM 12372 C C . GLY A 1 47 ? -1.630 -2.506 4.944 1.00 0.00 47 GLY A C 10
ATOM 12373 O O . GLY A 1 47 ? -0.568 -1.892 5.122 1.00 0.00 47 GLY A O 10
ATOM 12377 N N . GLY A 1 48 ? -1.724 -3.570 4.164 1.00 0.00 48 GLY A N 10
ATOM 12378 C CA . GLY A 1 48 ? -0.576 -4.019 3.400 1.00 0.00 48 GLY A CA 10
ATOM 12379 C C . GLY A 1 48 ? -0.008 -5.313 3.906 1.00 0.00 48 GLY A C 10
ATOM 12380 O O . GLY A 1 48 ? 1.086 -5.730 3.493 1.00 0.00 48 GLY A O 10
ATOM 12384 N N . VAL A 1 49 ? -0.739 -5.947 4.795 1.00 0.00 49 VAL A N 10
ATOM 12385 C CA . VAL A 1 49 ? -0.354 -7.211 5.372 1.00 0.00 49 VAL A CA 10
ATOM 12386 C C . VAL A 1 49 ? -0.375 -8.285 4.294 1.00 0.00 49 VAL A C 10
ATOM 12387 O O . VAL A 1 49 ? -1.286 -8.331 3.484 1.00 0.00 49 VAL A O 10
ATOM 12400 N N . ARG A 1 50 ? 0.640 -9.111 4.270 1.00 0.00 50 ARG A N 10
ATOM 12401 C CA . ARG A 1 50 ? 0.730 -10.180 3.310 1.00 0.00 50 ARG A CA 10
ATOM 12402 C C . ARG A 1 50 ? 1.114 -11.443 3.982 1.00 0.00 50 ARG A C 10
ATOM 12403 O O . ARG A 1 50 ? 1.913 -11.449 4.918 1.00 0.00 50 ARG A O 10
ATOM 12424 N N . VAL A 1 51 ? 0.540 -12.488 3.509 1.00 0.00 51 VAL A N 10
ATOM 12425 C CA . VAL A 1 51 ? 0.740 -13.812 4.028 1.00 0.00 51 VAL A CA 10
ATOM 12426 C C . VAL A 1 51 ? 2.131 -14.320 3.642 1.00 0.00 51 VAL A C 10
ATOM 12427 O O . VAL A 1 51 ? 2.654 -13.968 2.584 1.00 0.00 51 VAL A O 10
ATOM 12440 N N . GLY A 1 52 ? 2.742 -15.092 4.527 1.00 0.00 52 GLY A N 10
ATOM 12441 C CA . GLY A 1 52 ? 4.080 -15.593 4.277 1.00 0.00 52 GLY A CA 10
ATOM 12442 C C . GLY A 1 52 ? 5.101 -14.570 4.698 1.00 0.00 52 GLY A C 10
ATOM 12443 O O . GLY A 1 52 ? 6.241 -14.563 4.241 1.00 0.00 52 GLY A O 10
ATOM 12447 N N . HIS A 1 53 ? 4.675 -13.684 5.558 1.00 0.00 53 HIS A N 10
ATOM 12448 C CA . HIS A 1 53 ? 5.504 -12.626 6.054 1.00 0.00 53 HIS A CA 10
ATOM 12449 C C . HIS A 1 53 ? 5.706 -12.739 7.531 1.00 0.00 53 HIS A C 10
ATOM 12450 O O . HIS A 1 53 ? 4.762 -12.980 8.270 1.00 0.00 53 HIS A O 10
ATOM 12465 N N . ARG A 1 54 ? 6.930 -12.547 7.957 1.00 0.00 54 ARG A N 10
ATOM 12466 C CA . ARG A 1 54 ? 7.254 -12.567 9.357 1.00 0.00 54 ARG A CA 10
ATOM 12467 C C . ARG A 1 54 ? 7.295 -11.162 9.828 1.00 0.00 54 ARG A C 10
ATOM 12468 O O . ARG A 1 54 ? 7.998 -10.330 9.235 1.00 0.00 54 ARG A O 10
ATOM 12489 N N . ILE A 1 55 ? 6.520 -10.870 10.817 1.00 0.00 55 ILE A N 10
ATOM 12490 C CA . ILE A 1 55 ? 6.505 -9.558 11.372 1.00 0.00 55 ILE A CA 10
ATOM 12491 C C . ILE A 1 55 ? 7.696 -9.400 12.268 1.00 0.00 55 ILE A C 10
ATOM 12492 O O . ILE A 1 55 ? 7.908 -10.187 13.182 1.00 0.00 55 ILE A O 10
ATOM 12508 N N . ILE A 1 56 ? 8.483 -8.420 11.988 1.00 0.00 56 ILE A N 10
ATOM 12509 C CA . ILE A 1 56 ? 9.635 -8.189 12.753 1.00 0.00 56 ILE A CA 10
ATOM 12510 C C . ILE A 1 56 ? 9.452 -7.090 13.755 1.00 0.00 56 ILE A C 10
ATOM 12511 O O . ILE A 1 56 ? 10.195 -7.007 14.729 1.00 0.00 56 ILE A O 10
ATOM 12527 N N . GLU A 1 57 ? 8.428 -6.282 13.579 1.00 0.00 57 GLU A N 10
ATOM 12528 C CA . GLU A 1 57 ? 8.272 -5.135 14.441 1.00 0.00 57 GLU A CA 10
ATOM 12529 C C . GLU A 1 57 ? 6.849 -4.675 14.436 1.00 0.00 57 GLU A C 10
ATOM 12530 O O . GLU A 1 57 ? 6.176 -4.797 13.425 1.00 0.00 57 GLU A O 10
ATOM 12542 N N . ILE A 1 58 ? 6.401 -4.210 15.581 1.00 0.00 58 ILE A N 10
ATOM 12543 C CA . ILE A 1 58 ? 5.073 -3.683 15.787 1.00 0.00 58 ILE A CA 10
ATOM 12544 C C . ILE A 1 58 ? 5.185 -2.452 16.696 1.00 0.00 58 ILE A C 10
ATOM 12545 O O . ILE A 1 58 ? 5.671 -2.555 17.829 1.00 0.00 58 ILE A O 10
ATOM 12561 N N . ASN A 1 59 ? 4.786 -1.304 16.176 1.00 0.00 59 ASN A N 10
ATOM 12562 C CA . ASN A 1 59 ? 4.798 0.005 16.876 1.00 0.00 59 ASN A CA 10
ATOM 12563 C C . ASN A 1 59 ? 6.151 0.393 17.469 1.00 0.00 59 ASN A C 10
ATOM 12564 O O . ASN A 1 59 ? 6.224 1.150 18.444 1.00 0.00 59 ASN A O 10
ATOM 12575 N N . GLY A 1 60 ? 7.208 -0.104 16.880 1.00 0.00 60 GLY A N 10
ATOM 12576 C CA . GLY A 1 60 ? 8.533 0.276 17.298 1.00 0.00 60 GLY A CA 10
ATOM 12577 C C . GLY A 1 60 ? 9.222 -0.829 18.035 1.00 0.00 60 GLY A C 10
ATOM 12578 O O . GLY A 1 60 ? 10.431 -0.788 18.259 1.00 0.00 60 GLY A O 10
ATOM 12582 N N . GLN A 1 61 ? 8.475 -1.832 18.358 1.00 0.00 61 GLN A N 10
ATOM 12583 C CA . GLN A 1 61 ? 8.963 -2.942 19.109 1.00 0.00 61 GLN A CA 10
ATOM 12584 C C . GLN A 1 61 ? 9.262 -4.103 18.196 1.00 0.00 61 GLN A C 10
ATOM 12585 O O . GLN A 1 61 ? 8.384 -4.550 17.460 1.00 0.00 61 GLN A O 10
ATOM 12599 N N . SER A 1 62 ? 10.495 -4.568 18.221 1.00 0.00 62 SER A N 10
ATOM 12600 C CA . SER A 1 62 ? 10.884 -5.716 17.446 1.00 0.00 62 SER A CA 10
ATOM 12601 C C . SER A 1 62 ? 10.247 -6.949 18.079 1.00 0.00 62 SER A C 10
ATOM 12602 O O . SER A 1 62 ? 10.641 -7.368 19.157 1.00 0.00 62 SER A O 10
ATOM 12610 N N . VAL A 1 63 ? 9.261 -7.519 17.426 1.00 0.00 63 VAL A N 10
ATOM 12611 C CA . VAL A 1 63 ? 8.533 -8.618 17.988 1.00 0.00 63 VAL A CA 10
ATOM 12612 C C . VAL A 1 63 ? 8.989 -9.914 17.365 1.00 0.00 63 VAL A C 10
ATOM 12613 O O . VAL A 1 63 ? 8.433 -10.974 17.610 1.00 0.00 63 VAL A O 10
ATOM 12626 N N . VAL A 1 64 ? 10.071 -9.818 16.634 1.00 0.00 64 VAL A N 10
ATOM 12627 C CA . VAL A 1 64 ? 10.635 -10.933 15.907 1.00 0.00 64 VAL A CA 10
ATOM 12628 C C . VAL A 1 64 ? 11.293 -11.951 16.870 1.00 0.00 64 VAL A C 10
ATOM 12629 O O . VAL A 1 64 ? 11.621 -13.083 16.493 1.00 0.00 64 VAL A O 10
ATOM 12642 N N . ALA A 1 65 ? 11.479 -11.524 18.096 1.00 0.00 65 ALA A N 10
ATOM 12643 C CA . ALA A 1 65 ? 12.060 -12.339 19.131 1.00 0.00 65 ALA A CA 10
ATOM 12644 C C . ALA A 1 65 ? 11.091 -12.424 20.301 1.00 0.00 65 ALA A C 10
ATOM 12645 O O . ALA A 1 65 ? 11.434 -12.860 21.388 1.00 0.00 65 ALA A O 10
ATOM 12652 N N . THR A 1 66 ? 9.881 -12.017 20.046 1.00 0.00 66 THR A N 10
ATOM 12653 C CA . THR A 1 66 ? 8.845 -11.966 20.999 1.00 0.00 66 THR A CA 10
ATOM 12654 C C . THR A 1 66 ? 8.001 -13.243 20.855 1.00 0.00 66 THR A C 10
ATOM 12655 O O . THR A 1 66 ? 7.775 -13.700 19.733 1.00 0.00 66 THR A O 10
ATOM 12666 N N . PRO A 1 67 ? 7.613 -13.892 21.973 1.00 0.00 67 PRO A N 10
ATOM 12667 C CA . PRO A 1 67 ? 6.804 -15.114 21.930 1.00 0.00 67 PRO A CA 10
ATOM 12668 C C . PRO A 1 67 ? 5.479 -14.914 21.170 1.00 0.00 67 PRO A C 10
ATOM 12669 O O . PRO A 1 67 ? 4.910 -13.810 21.167 1.00 0.00 67 PRO A O 10
ATOM 12680 N N . HIS A 1 68 ? 4.997 -15.993 20.550 1.00 0.00 68 HIS A N 10
ATOM 12681 C CA . HIS A 1 68 ? 3.769 -16.008 19.738 1.00 0.00 68 HIS A CA 10
ATOM 12682 C C . HIS A 1 68 ? 2.592 -15.352 20.441 1.00 0.00 68 HIS A C 10
ATOM 12683 O O . HIS A 1 68 ? 1.905 -14.525 19.845 1.00 0.00 68 HIS A O 10
ATOM 12698 N N . GLU A 1 69 ? 2.369 -15.720 21.680 1.00 0.00 69 GLU A N 10
ATOM 12699 C CA . GLU A 1 69 ? 1.234 -15.229 22.408 1.00 0.00 69 GLU A CA 10
ATOM 12700 C C . GLU A 1 69 ? 1.373 -13.754 22.675 1.00 0.00 69 GLU A C 10
ATOM 12701 O O . GLU A 1 69 ? 0.395 -13.032 22.619 1.00 0.00 69 GLU A O 10
ATOM 12713 N N . LYS A 1 70 ? 2.602 -13.296 22.917 1.00 0.00 70 LYS A N 10
ATOM 12714 C CA . LYS A 1 70 ? 2.830 -11.895 23.121 1.00 0.00 70 LYS A CA 10
ATOM 12715 C C . LYS A 1 70 ? 2.494 -11.133 21.893 1.00 0.00 70 LYS A C 10
ATOM 12716 O O . LYS A 1 70 ? 1.755 -10.181 21.962 1.00 0.00 70 LYS A O 10
ATOM 12735 N N . ILE A 1 71 ? 3.014 -11.586 20.767 1.00 0.00 71 ILE A N 10
ATOM 12736 C CA . ILE A 1 71 ? 2.793 -10.938 19.483 1.00 0.00 71 ILE A CA 10
ATOM 12737 C C . ILE A 1 71 ? 1.291 -10.770 19.235 1.00 0.00 71 ILE A C 10
ATOM 12738 O O . ILE A 1 71 ? 0.826 -9.693 18.854 1.00 0.00 71 ILE A O 10
ATOM 12754 N N . VAL A 1 72 ? 0.537 -11.811 19.542 1.00 0.00 72 VAL A N 10
ATOM 12755 C CA . VAL A 1 72 ? -0.899 -11.784 19.363 1.00 0.00 72 VAL A CA 10
ATOM 12756 C C . VAL A 1 72 ? -1.562 -10.872 20.412 1.00 0.00 72 VAL A C 10
ATOM 12757 O O . VAL A 1 72 ? -2.541 -10.189 20.123 1.00 0.00 72 VAL A O 10
ATOM 12770 N N . HIS A 1 73 ? -0.971 -10.806 21.589 1.00 0.00 73 HIS A N 10
ATOM 12771 C CA . HIS A 1 73 ? -1.539 -10.055 22.706 1.00 0.00 73 HIS A CA 10
AT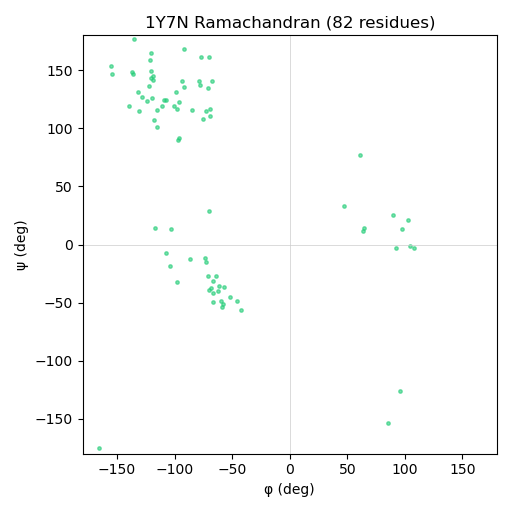OM 12772 C C . HIS A 1 73 ? -1.337 -8.566 22.452 1.00 0.00 73 HIS A C 10
ATOM 12773 O O . HIS A 1 73 ? -2.234 -7.753 22.676 1.00 0.00 73 HIS A O 10
ATOM 12788 N N . ILE A 1 74 ? -0.166 -8.243 21.953 1.00 0.00 74 ILE A N 10
ATOM 12789 C CA . ILE A 1 74 ? 0.217 -6.907 21.593 1.00 0.00 74 ILE A CA 10
ATOM 12790 C C . ILE A 1 74 ? -0.665 -6.420 20.450 1.00 0.00 74 ILE A C 10
ATOM 12791 O O . ILE A 1 74 ? -1.245 -5.329 20.513 1.00 0.00 74 ILE A O 10
ATOM 12807 N N . LEU A 1 75 ? -0.810 -7.264 19.432 1.00 0.00 75 LEU A N 10
ATOM 12808 C CA . LEU A 1 75 ? -1.681 -6.965 18.300 1.00 0.00 75 LEU A CA 10
ATOM 12809 C C . LEU A 1 75 ? -3.133 -6.829 18.736 1.00 0.00 75 LEU A C 10
ATOM 12810 O O . LEU A 1 75 ? -3.863 -6.016 18.213 1.00 0.00 75 LEU A O 10
ATOM 12826 N N . SER A 1 76 ? -3.528 -7.611 19.701 1.00 0.00 76 SER A N 10
ATOM 12827 C CA . SER A 1 76 ? -4.866 -7.560 20.255 1.00 0.00 76 SER A CA 10
ATOM 12828 C C . SER A 1 76 ? -5.155 -6.201 20.922 1.00 0.00 76 SER A C 10
ATOM 12829 O O . SER A 1 76 ? -6.287 -5.732 20.896 1.00 0.00 76 SER A O 10
ATOM 12837 N N . ASN A 1 77 ? -4.128 -5.565 21.473 1.00 0.00 77 ASN A N 10
ATOM 12838 C CA . ASN A 1 77 ? -4.306 -4.314 22.226 1.00 0.00 77 ASN A CA 10
ATOM 12839 C C . ASN A 1 77 ? -4.093 -3.057 21.401 1.00 0.00 77 ASN A C 10
ATOM 12840 O O . ASN A 1 77 ? -4.720 -2.030 21.666 1.00 0.00 77 ASN A O 10
ATOM 12851 N N . ALA A 1 78 ? -3.226 -3.116 20.429 1.00 0.00 78 ALA A N 10
ATOM 12852 C CA . ALA A 1 78 ? -2.847 -1.913 19.702 1.00 0.00 78 ALA A CA 10
ATOM 12853 C C . ALA A 1 78 ? -3.871 -1.493 18.659 1.00 0.00 78 ALA A C 10
ATOM 12854 O O . ALA A 1 78 ? -4.326 -2.312 17.859 1.00 0.00 78 ALA A O 10
ATOM 12861 N N . VAL A 1 79 ? -4.240 -0.213 18.690 1.00 0.00 79 VAL A N 10
ATOM 12862 C CA . VAL A 1 79 ? -5.131 0.371 17.685 1.00 0.00 79 VAL A CA 10
ATOM 12863 C C . VAL A 1 79 ? -4.492 1.664 17.152 1.00 0.00 79 VAL A C 10
ATOM 12864 O O . VAL A 1 79 ? -3.384 2.030 17.580 1.00 0.00 79 VAL A O 10
ATOM 12877 N N . GLY A 1 80 ? -5.161 2.335 16.244 1.00 0.00 80 GLY A N 10
ATOM 12878 C CA . GLY A 1 80 ? -4.665 3.556 15.680 1.00 0.00 80 GLY A CA 10
ATOM 12879 C C . GLY A 1 80 ? -3.780 3.270 14.519 1.00 0.00 80 GLY A C 10
ATOM 12880 O O . GLY A 1 80 ? -3.968 2.250 13.849 1.00 0.00 80 GLY A O 10
ATOM 12884 N N . GLU A 1 81 ? -2.836 4.144 14.273 1.00 0.00 81 GLU A N 10
ATOM 12885 C CA . GLU A 1 81 ? -1.851 3.937 13.251 1.00 0.00 81 GLU A CA 10
ATOM 12886 C C . GLU A 1 81 ? -0.803 2.987 13.792 1.00 0.00 81 GLU A C 10
ATOM 12887 O O . GLU A 1 81 ? -0.026 3.334 14.695 1.00 0.00 81 GLU A O 10
ATOM 12899 N N . ILE A 1 82 ? -0.807 1.804 13.286 1.00 0.00 82 ILE A N 10
ATOM 12900 C CA . ILE A 1 82 ? 0.058 0.753 13.756 1.00 0.00 82 ILE A CA 10
ATOM 12901 C C . ILE A 1 82 ? 1.081 0.434 12.710 1.00 0.00 82 ILE A C 10
ATOM 12902 O O . ILE A 1 82 ? 0.739 0.037 11.599 1.00 0.00 82 ILE A O 10
ATOM 12918 N N . HIS A 1 83 ? 2.316 0.618 13.053 1.00 0.00 83 HIS A N 10
ATOM 12919 C CA . HIS A 1 83 ? 3.403 0.319 12.156 1.00 0.00 83 HIS A CA 10
ATOM 12920 C C . HIS A 1 83 ? 3.894 -1.060 12.440 1.00 0.00 83 HIS A C 10
ATOM 12921 O O . HIS A 1 83 ? 4.061 -1.425 13.593 1.00 0.00 83 HIS A O 10
ATOM 12936 N N . MET A 1 84 ? 4.039 -1.838 11.424 1.00 0.00 84 MET A N 10
ATOM 12937 C CA . MET A 1 84 ? 4.642 -3.131 11.546 1.00 0.00 84 MET A CA 10
ATOM 12938 C C . MET A 1 84 ? 5.642 -3.275 10.447 1.00 0.00 84 MET A C 10
ATOM 12939 O O . MET A 1 84 ? 5.517 -2.635 9.403 1.00 0.00 84 MET A O 10
ATOM 12953 N N . LYS A 1 85 ? 6.602 -4.119 10.635 1.00 0.00 85 LYS A N 10
ATOM 12954 C CA . LYS A 1 85 ? 7.608 -4.336 9.648 1.00 0.00 85 LYS A CA 10
ATOM 12955 C C . LYS A 1 85 ? 7.588 -5.786 9.375 1.00 0.00 85 LYS A C 10
ATOM 12956 O O . LYS A 1 85 ? 7.722 -6.572 10.283 1.00 0.00 85 LYS A O 10
ATOM 12975 N N . THR A 1 86 ? 7.340 -6.149 8.183 1.00 0.00 86 THR A N 10
ATOM 12976 C CA . THR A 1 86 ? 7.264 -7.540 7.864 1.00 0.00 86 THR A CA 10
ATOM 12977 C C . THR A 1 86 ? 8.311 -7.899 6.826 1.00 0.00 86 THR A C 10
ATOM 12978 O O . THR A 1 86 ? 8.653 -7.084 5.996 1.00 0.00 86 THR A O 10
ATOM 12989 N N . MET A 1 87 ? 8.835 -9.085 6.896 1.00 0.00 87 MET A N 10
ATOM 12990 C CA . MET A 1 87 ? 9.791 -9.552 5.905 1.00 0.00 87 MET A CA 10
ATOM 12991 C C . MET A 1 87 ? 9.161 -10.749 5.242 1.00 0.00 87 MET A C 10
ATOM 12992 O O . MET A 1 87 ? 8.158 -11.232 5.755 1.00 0.00 87 MET A O 10
ATOM 13006 N N . PRO A 1 88 ? 9.712 -11.293 4.132 1.00 0.00 88 PRO A N 10
ATOM 13007 C CA . PRO A 1 88 ? 9.167 -12.513 3.456 1.00 0.00 88 PRO A CA 10
ATOM 13008 C C . PRO A 1 88 ? 9.372 -13.801 4.296 1.00 0.00 88 PRO A C 10
ATOM 13009 O O . PRO A 1 88 ? 9.449 -14.904 3.759 1.00 0.00 88 PRO A O 10
ATOM 13020 N N . ALA A 1 89 ? 9.461 -13.611 5.612 1.00 0.00 89 ALA A N 10
ATOM 13021 C CA . ALA A 1 89 ? 9.613 -14.645 6.631 1.00 0.00 89 ALA A CA 10
ATOM 13022 C C . ALA A 1 89 ? 11.009 -15.234 6.690 1.00 0.00 89 ALA A C 10
ATOM 13023 O O . ALA A 1 89 ? 11.309 -16.068 7.549 1.00 0.00 89 ALA A O 10
ATOM 13030 N N . ALA A 1 90 ? 11.854 -14.765 5.825 1.00 0.00 90 ALA A N 10
ATOM 13031 C CA . ALA A 1 90 ? 13.227 -15.138 5.815 1.00 0.00 90 ALA A CA 10
ATOM 13032 C C . ALA A 1 90 ? 14.001 -14.013 6.457 1.00 0.00 90 ALA A C 10
ATOM 13033 O O . ALA A 1 90 ? 14.339 -13.048 5.768 1.00 0.00 90 ALA A O 10
ATOM 13041 N N . GLU A 1 7 ? 17.208 2.846 8.043 1.00 0.00 7 GLU A N 11
ATOM 13042 C CA . GLU A 1 7 ? 17.496 2.895 6.618 1.00 0.00 7 GLU A CA 11
ATOM 13043 C C . GLU A 1 7 ? 17.091 1.551 6.007 1.00 0.00 7 GLU A C 11
ATOM 13044 O O . GLU A 1 7 ? 16.767 0.611 6.736 1.00 0.00 7 GLU A O 11
ATOM 13056 N N . THR A 1 8 ? 17.066 1.467 4.698 1.00 0.00 8 THR A N 11
ATOM 13057 C CA . THR A 1 8 ? 16.770 0.239 4.011 1.00 0.00 8 THR A CA 11
ATOM 13058 C C . THR A 1 8 ? 17.940 -0.761 4.127 1.00 0.00 8 THR A C 11
ATOM 13059 O O . THR A 1 8 ? 18.906 -0.697 3.374 1.00 0.00 8 THR A O 11
ATOM 13070 N N . MET A 1 9 ? 17.880 -1.620 5.121 1.00 0.00 9 MET A N 11
ATOM 13071 C CA . MET A 1 9 ? 18.918 -2.619 5.333 1.00 0.00 9 MET A CA 11
ATOM 13072 C C . MET A 1 9 ? 18.693 -3.800 4.406 1.00 0.00 9 MET A C 11
ATOM 13073 O O . MET A 1 9 ? 19.543 -4.135 3.567 1.00 0.00 9 MET A O 11
ATOM 13087 N N . GLY A 1 10 ? 17.539 -4.385 4.524 1.00 0.00 10 GLY A N 11
ATOM 13088 C CA . GLY A 1 10 ? 17.208 -5.539 3.756 1.00 0.00 10 GLY A CA 11
ATOM 13089 C C . GLY A 1 10 ? 15.788 -5.477 3.273 1.00 0.00 10 GLY A C 11
ATOM 13090 O O . GLY A 1 10 ? 15.196 -4.389 3.182 1.00 0.00 10 GLY A O 11
ATOM 13094 N N . ASN A 1 11 ? 15.231 -6.611 3.020 1.00 0.00 11 ASN A N 11
ATOM 13095 C CA . ASN A 1 11 ? 13.902 -6.735 2.477 1.00 0.00 11 ASN A CA 11
ATOM 13096 C C . ASN A 1 11 ? 12.886 -6.616 3.567 1.00 0.00 11 ASN A C 11
ATOM 13097 O O . ASN A 1 11 ? 12.593 -7.569 4.288 1.00 0.00 11 ASN A O 11
ATOM 13108 N N . VAL A 1 12 ? 12.388 -5.431 3.712 1.00 0.00 12 VAL A N 11
ATOM 13109 C CA . VAL A 1 12 ? 11.429 -5.101 4.699 1.00 0.00 12 VAL A CA 11
ATOM 13110 C C . VAL A 1 12 ? 10.357 -4.277 4.048 1.00 0.00 12 VAL A C 11
ATOM 13111 O O . VAL A 1 12 ? 10.640 -3.353 3.267 1.00 0.00 12 VAL A O 11
ATOM 13124 N N . THR A 1 13 ? 9.182 -4.636 4.330 1.00 0.00 13 THR A N 11
ATOM 13125 C CA . THR A 1 13 ? 8.025 -4.017 3.860 1.00 0.00 13 THR A CA 11
ATOM 13126 C C . THR A 1 13 ? 7.228 -3.601 5.062 1.00 0.00 13 THR A C 11
ATOM 13127 O O . THR A 1 13 ? 6.831 -4.429 5.892 1.00 0.00 13 THR A O 11
ATOM 13138 N N . THR A 1 14 ? 7.039 -2.356 5.181 1.00 0.00 14 THR A N 11
ATOM 13139 C CA . THR A 1 14 ? 6.395 -1.813 6.297 1.00 0.00 14 THR A CA 11
ATOM 13140 C C . THR A 1 14 ? 4.880 -1.844 6.100 1.00 0.00 14 THR A C 11
ATOM 13141 O O . THR A 1 14 ? 4.362 -1.678 4.980 1.00 0.00 14 THR A O 11
ATOM 13152 N N . VAL A 1 15 ? 4.199 -2.112 7.155 1.00 0.00 15 VAL A N 11
ATOM 13153 C CA . VAL A 1 15 ? 2.790 -2.128 7.178 1.00 0.00 15 VAL A CA 11
ATOM 13154 C C . VAL A 1 15 ? 2.310 -1.155 8.186 1.00 0.00 15 VAL A C 11
ATOM 13155 O O . VAL A 1 15 ? 2.832 -1.101 9.308 1.00 0.00 15 VAL A O 11
ATOM 13168 N N . LEU A 1 16 ? 1.386 -0.365 7.797 1.00 0.00 16 LEU A N 11
ATOM 13169 C CA . LEU A 1 16 ? 0.770 0.497 8.702 1.00 0.00 16 LEU A CA 11
ATOM 13170 C C . LEU A 1 16 ? -0.704 0.244 8.727 1.00 0.00 16 LEU A C 11
ATOM 13171 O O . LEU A 1 16 ? -1.401 0.365 7.714 1.00 0.00 16 LEU A O 11
ATOM 13187 N N . ILE A 1 17 ? -1.152 -0.108 9.858 1.00 0.00 17 ILE A N 11
ATOM 13188 C CA . ILE A 1 17 ? -2.522 -0.321 10.128 1.00 0.00 17 ILE A CA 11
ATOM 13189 C C . ILE A 1 17 ? -3.070 0.894 10.814 1.00 0.00 17 ILE A C 11
ATOM 13190 O O . ILE A 1 17 ? -2.386 1.495 11.638 1.00 0.00 17 ILE A O 11
ATOM 13206 N N . ARG A 1 18 ? -4.226 1.331 10.387 1.00 0.00 18 ARG A N 11
ATOM 13207 C CA . ARG A 1 18 ? -4.945 2.321 11.122 1.00 0.00 18 ARG A CA 11
ATOM 13208 C C . ARG A 1 18 ? -6.217 1.693 11.610 1.00 0.00 18 ARG A C 11
ATOM 13209 O O . ARG A 1 18 ? -7.181 1.489 10.867 1.00 0.00 18 ARG A O 11
ATOM 13230 N N . ARG A 1 19 ? -6.178 1.345 12.845 1.00 0.00 19 ARG A N 11
ATOM 13231 C CA . ARG A 1 19 ? -7.265 0.707 13.522 1.00 0.00 19 ARG A CA 11
ATOM 13232 C C . ARG A 1 19 ? -8.064 1.716 14.343 1.00 0.00 19 ARG A C 11
ATOM 13233 O O . ARG A 1 19 ? -7.540 2.289 15.271 1.00 0.00 19 ARG A O 11
ATOM 13254 N N . PRO A 1 20 ? -9.333 1.954 13.999 1.00 0.00 20 PRO A N 11
ATOM 13255 C CA . PRO A 1 20 ? -10.193 2.904 14.733 1.00 0.00 20 PRO A CA 11
ATOM 13256 C C . PRO A 1 20 ? -10.422 2.531 16.216 1.00 0.00 20 PRO A C 11
ATOM 13257 O O . PRO A 1 20 ? -10.452 3.413 17.087 1.00 0.00 20 PRO A O 11
ATOM 13268 N N . ASP A 1 21 ? -10.568 1.239 16.510 1.00 0.00 21 ASP A N 11
ATOM 13269 C CA . ASP A 1 21 ? -10.830 0.797 17.882 1.00 0.00 21 ASP A CA 11
ATOM 13270 C C . ASP A 1 21 ? -10.599 -0.703 17.960 1.00 0.00 21 ASP A C 11
ATOM 13271 O O . ASP A 1 21 ? -10.302 -1.340 16.945 1.00 0.00 21 ASP A O 11
ATOM 13280 N N . LEU A 1 22 ? -10.818 -1.269 19.117 1.00 0.00 22 LEU A N 11
ATOM 13281 C CA . LEU A 1 22 ? -10.586 -2.671 19.388 1.00 0.00 22 LEU A CA 11
ATOM 13282 C C . LEU A 1 22 ? -11.671 -3.523 18.808 1.00 0.00 22 LEU A C 11
ATOM 13283 O O . LEU A 1 22 ? -11.511 -4.733 18.657 1.00 0.00 22 LEU A O 11
ATOM 13299 N N . ARG A 1 23 ? -12.769 -2.875 18.450 1.00 0.00 23 ARG A N 11
ATOM 13300 C CA . ARG A 1 23 ? -13.888 -3.538 17.792 1.00 0.00 23 ARG A CA 11
ATOM 13301 C C . ARG A 1 23 ? -13.498 -3.937 16.383 1.00 0.00 23 ARG A C 11
ATOM 13302 O O . ARG A 1 23 ? -14.154 -4.746 15.752 1.00 0.00 23 ARG A O 11
ATOM 13323 N N . TYR A 1 24 ? -12.430 -3.362 15.900 1.00 0.00 24 TYR A N 11
ATOM 13324 C CA . TYR A 1 24 ? -11.908 -3.712 14.613 1.00 0.00 24 TYR A CA 11
ATOM 13325 C C . TYR A 1 24 ? -10.805 -4.675 14.837 1.00 0.00 24 TYR A C 11
ATOM 13326 O O . TYR A 1 24 ? -9.882 -4.359 15.554 1.00 0.00 24 TYR A O 11
ATOM 13344 N N . GLN A 1 25 ? -10.900 -5.840 14.287 1.00 0.00 25 GLN A N 11
ATOM 13345 C CA . GLN A 1 25 ? -9.848 -6.803 14.469 1.00 0.00 25 GLN A CA 11
ATOM 13346 C C . GLN A 1 25 ? -8.915 -6.792 13.298 1.00 0.00 25 GLN A C 11
ATOM 13347 O O . GLN A 1 25 ? -9.306 -6.386 12.204 1.00 0.00 25 GLN A O 11
ATOM 13361 N N . LEU A 1 26 ? -7.700 -7.254 13.546 1.00 0.00 26 LEU A N 11
ATOM 13362 C CA . LEU A 1 26 ? -6.589 -7.232 12.596 1.00 0.00 26 LEU A CA 11
ATOM 13363 C C . LEU A 1 26 ? -6.995 -7.878 11.272 1.00 0.00 26 LEU A C 11
ATOM 13364 O O . LEU A 1 26 ? -7.068 -7.211 10.230 1.00 0.00 26 LEU A O 11
ATOM 13380 N N . GLY A 1 27 ? -7.261 -9.154 11.313 1.00 0.00 27 GLY A N 11
ATOM 13381 C CA . GLY A 1 27 ? -7.700 -9.834 10.134 1.00 0.00 27 GLY A CA 11
ATOM 13382 C C . GLY A 1 27 ? -6.611 -10.637 9.493 1.00 0.00 27 GLY A C 11
ATOM 13383 O O . GLY A 1 27 ? -6.542 -10.726 8.279 1.00 0.00 27 GLY A O 11
ATOM 13387 N N . PHE A 1 28 ? -5.745 -11.201 10.292 1.00 0.00 28 PHE A N 11
ATOM 13388 C CA . PHE A 1 28 ? -4.706 -12.060 9.780 1.00 0.00 28 PHE A CA 11
ATOM 13389 C C . PHE A 1 28 ? -4.263 -13.011 10.870 1.00 0.00 28 PHE A C 11
ATOM 13390 O O . PHE A 1 28 ? -4.424 -12.727 12.065 1.00 0.00 28 PHE A O 11
ATOM 13407 N N . SER A 1 29 ? -3.729 -14.114 10.472 1.00 0.00 29 SER A N 11
ATOM 13408 C CA . SER A 1 29 ? -3.250 -15.113 11.394 1.00 0.00 29 SER A CA 11
ATOM 13409 C C . SER A 1 29 ? -1.739 -15.095 11.373 1.00 0.00 29 SER A C 11
ATOM 13410 O O . SER A 1 29 ? -1.143 -15.181 10.298 1.00 0.00 29 SER A O 11
ATOM 13418 N N . VAL A 1 30 ? -1.113 -14.979 12.514 1.00 0.00 30 VAL A N 11
ATOM 13419 C CA . VAL A 1 30 ? 0.321 -14.974 12.544 1.00 0.00 30 VAL A CA 11
ATOM 13420 C C . VAL A 1 30 ? 0.814 -16.181 13.359 1.00 0.00 30 VAL A C 11
ATOM 13421 O O . VAL A 1 30 ? 0.236 -16.522 14.396 1.00 0.00 30 VAL A O 11
ATOM 13434 N N . GLN A 1 31 ? 1.819 -16.847 12.864 1.00 0.00 31 GLN A N 11
ATOM 13435 C CA . GLN A 1 31 ? 2.397 -17.974 13.541 1.00 0.00 31 GLN A CA 11
ATOM 13436 C C . GLN A 1 31 ? 3.879 -17.716 13.792 1.00 0.00 31 GLN A C 11
ATOM 13437 O O . GLN A 1 31 ? 4.666 -17.611 12.862 1.00 0.00 31 GLN A O 11
ATOM 13451 N N . ASN A 1 32 ? 4.228 -17.514 15.064 1.00 0.00 32 ASN A N 11
ATOM 13452 C CA . ASN A 1 32 ? 5.619 -17.181 15.509 1.00 0.00 32 ASN A CA 11
ATOM 13453 C C . ASN A 1 32 ? 6.130 -15.877 14.895 1.00 0.00 32 ASN A C 11
ATOM 13454 O O . ASN A 1 32 ? 7.322 -15.555 14.980 1.00 0.00 32 ASN A O 11
ATOM 13465 N N . GLY A 1 33 ? 5.227 -15.119 14.316 1.00 0.00 33 GLY A N 11
ATOM 13466 C CA . GLY A 1 33 ? 5.592 -13.885 13.676 1.00 0.00 33 GLY A CA 11
ATOM 13467 C C . GLY A 1 33 ? 5.393 -13.942 12.175 1.00 0.00 33 GLY A C 11
ATOM 13468 O O . GLY A 1 33 ? 5.513 -12.946 11.497 1.00 0.00 33 GLY A O 11
ATOM 13472 N N . ILE A 1 34 ? 5.065 -15.103 11.656 1.00 0.00 34 ILE A N 11
ATOM 13473 C CA . ILE A 1 34 ? 4.874 -15.252 10.215 1.00 0.00 34 ILE A CA 11
ATOM 13474 C C . ILE A 1 34 ? 3.396 -15.282 9.887 1.00 0.00 34 ILE A C 11
ATOM 13475 O O . ILE A 1 34 ? 2.641 -16.068 10.452 1.00 0.00 34 ILE A O 11
ATOM 13491 N N . ILE A 1 35 ? 2.991 -14.386 9.033 1.00 0.00 35 ILE A N 11
ATOM 13492 C CA . ILE A 1 35 ? 1.627 -14.272 8.564 1.00 0.00 35 ILE A CA 11
ATOM 13493 C C . ILE A 1 35 ? 1.245 -15.526 7.782 1.00 0.00 35 ILE A C 11
ATOM 13494 O O . ILE A 1 35 ? 1.783 -15.792 6.701 1.00 0.00 35 ILE A O 11
ATOM 13510 N N . CYS A 1 36 ? 0.342 -16.282 8.351 1.00 0.00 36 CYS A N 11
ATOM 13511 C CA . CYS A 1 36 ? -0.065 -17.556 7.830 1.00 0.00 36 CYS A CA 11
ATOM 13512 C C . CYS A 1 36 ? -1.268 -17.394 6.893 1.00 0.00 36 CYS A C 11
ATOM 13513 O O . CYS A 1 36 ? -1.363 -18.078 5.869 1.00 0.00 36 CYS A O 11
ATOM 13521 N N . SER A 1 37 ? -2.173 -16.489 7.230 1.00 0.00 37 SER A N 11
ATOM 13522 C CA . SER A 1 37 ? -3.327 -16.233 6.395 1.00 0.00 37 SER A CA 11
ATOM 13523 C C . SER A 1 37 ? -3.789 -14.803 6.610 1.00 0.00 37 SER A C 11
ATOM 13524 O O . SER A 1 37 ? -3.479 -14.202 7.654 1.00 0.00 37 SER A O 11
ATOM 13532 N N . LEU A 1 38 ? -4.492 -14.269 5.646 1.00 0.00 38 LEU A N 11
ATOM 13533 C CA . LEU A 1 38 ? -5.005 -12.928 5.702 1.00 0.00 38 LEU A CA 11
ATOM 13534 C C . LEU A 1 38 ? -6.485 -12.946 5.370 1.00 0.00 38 LEU A C 11
ATOM 13535 O O . LEU A 1 38 ? -6.900 -13.573 4.390 1.00 0.00 38 LEU A O 11
ATOM 13551 N N . MET A 1 39 ? -7.263 -12.279 6.168 1.00 0.00 39 MET A N 11
ATOM 13552 C CA . MET A 1 39 ? -8.678 -12.191 5.949 1.00 0.00 39 MET A CA 11
ATOM 13553 C C . MET A 1 39 ? -8.958 -11.026 5.030 1.00 0.00 39 MET A C 11
ATOM 13554 O O . MET A 1 39 ? -8.610 -9.872 5.339 1.00 0.00 39 MET A O 11
ATOM 13568 N N . ARG A 1 40 ? -9.559 -11.319 3.910 1.00 0.00 40 ARG A N 11
ATOM 13569 C CA . ARG A 1 40 ? -9.908 -10.300 2.956 1.00 0.00 40 ARG A CA 11
ATOM 13570 C C . ARG A 1 40 ? -11.023 -9.461 3.545 1.00 0.00 40 ARG A C 11
ATOM 13571 O O . ARG A 1 40 ? -11.960 -9.995 4.148 1.00 0.00 40 ARG A O 11
ATOM 13592 N N . GLY A 1 41 ? -10.907 -8.172 3.398 1.00 0.00 41 GLY A N 11
ATOM 13593 C CA . GLY A 1 41 ? -11.897 -7.277 3.927 1.00 0.00 41 GLY A CA 11
ATOM 13594 C C . GLY A 1 41 ? -11.538 -6.817 5.314 1.00 0.00 41 GLY A C 11
ATOM 13595 O O . GLY A 1 41 ? -12.256 -6.009 5.923 1.00 0.00 41 GLY A O 11
ATOM 13599 N N . GLY A 1 42 ? -10.434 -7.330 5.819 1.00 0.00 42 GLY A N 11
ATOM 13600 C CA . GLY A 1 42 ? -9.976 -6.963 7.130 1.00 0.00 42 GLY A CA 11
ATOM 13601 C C . GLY A 1 42 ? -9.018 -5.810 7.051 1.00 0.00 42 GLY A C 11
ATOM 13602 O O . GLY A 1 42 ? -8.500 -5.509 5.959 1.00 0.00 42 GLY A O 11
ATOM 13606 N N . ILE A 1 43 ? -8.753 -5.157 8.181 1.00 0.00 43 ILE A N 11
ATOM 13607 C CA . ILE A 1 43 ? -7.830 -4.024 8.181 1.00 0.00 43 ILE A CA 11
ATOM 13608 C C . ILE A 1 43 ? -6.452 -4.406 7.735 1.00 0.00 43 ILE A C 11
ATOM 13609 O O . ILE A 1 43 ? -5.817 -3.639 7.038 1.00 0.00 43 ILE A O 11
ATOM 13625 N N . ALA A 1 44 ? -6.001 -5.601 8.104 1.00 0.00 44 ALA A N 11
ATOM 13626 C CA . ALA A 1 44 ? -4.667 -6.065 7.757 1.00 0.00 44 ALA A CA 11
ATOM 13627 C C . ALA A 1 44 ? -4.442 -6.009 6.249 1.00 0.00 44 ALA A C 11
ATOM 13628 O O . ALA A 1 44 ? -3.381 -5.585 5.779 1.00 0.00 44 ALA A O 11
ATOM 13635 N N . GLU A 1 45 ? -5.456 -6.363 5.498 1.00 0.00 45 GLU A N 11
ATOM 13636 C CA . GLU A 1 45 ? -5.384 -6.316 4.058 1.00 0.00 45 GLU A CA 11
ATOM 13637 C C . GLU A 1 45 ? -5.279 -4.865 3.586 1.00 0.00 45 GLU A C 11
ATOM 13638 O O . GLU A 1 45 ? -4.455 -4.537 2.726 1.00 0.00 45 GLU A O 11
ATOM 13650 N N . ARG A 1 46 ? -6.070 -4.000 4.199 1.00 0.00 46 ARG A N 11
ATOM 13651 C CA . ARG A 1 46 ? -6.066 -2.569 3.859 1.00 0.00 46 ARG A CA 11
ATOM 13652 C C . ARG A 1 46 ? -4.693 -1.959 4.193 1.00 0.00 46 ARG A C 11
ATOM 13653 O O . ARG A 1 46 ? -4.187 -1.094 3.480 1.00 0.00 46 ARG A O 11
ATOM 13674 N N . GLY A 1 47 ? -4.110 -2.419 5.293 1.00 0.00 47 GLY A N 11
ATOM 13675 C CA . GLY A 1 47 ? -2.809 -1.942 5.740 1.00 0.00 47 GLY A CA 11
ATOM 13676 C C . GLY A 1 47 ? -1.678 -2.389 4.835 1.00 0.00 47 GLY A C 11
ATOM 13677 O O . GLY A 1 47 ? -0.624 -1.754 4.783 1.00 0.00 47 GLY A O 11
ATOM 13681 N N . GLY A 1 48 ? -1.890 -3.476 4.127 1.00 0.00 48 GLY A N 11
ATOM 13682 C CA . GLY A 1 48 ? -0.887 -3.958 3.214 1.00 0.00 48 GLY A CA 11
ATOM 13683 C C . GLY A 1 48 ? -0.144 -5.149 3.750 1.00 0.00 48 GLY A C 11
ATOM 13684 O O . GLY A 1 48 ? 1.040 -5.353 3.431 1.00 0.00 48 GLY A O 11
ATOM 13688 N N . VAL A 1 49 ? -0.810 -5.916 4.577 1.00 0.00 49 VAL A N 11
ATOM 13689 C CA . VAL A 1 49 ? -0.261 -7.134 5.127 1.00 0.00 49 VAL A CA 11
ATOM 13690 C C . VAL A 1 49 ? -0.330 -8.230 4.051 1.00 0.00 49 VAL A C 11
ATOM 13691 O O . VAL A 1 49 ? -1.273 -8.255 3.251 1.00 0.00 49 VAL A O 11
ATOM 13704 N N . ARG A 1 50 ? 0.684 -9.082 3.993 1.00 0.00 50 ARG A N 11
ATOM 13705 C CA . ARG A 1 50 ? 0.744 -10.165 3.016 1.00 0.00 50 ARG A CA 11
ATOM 13706 C C . ARG A 1 50 ? 1.199 -11.417 3.684 1.00 0.00 50 ARG A C 11
ATOM 13707 O O . ARG A 1 50 ? 2.046 -11.391 4.587 1.00 0.00 50 ARG A O 11
ATOM 13728 N N . VAL A 1 51 ? 0.663 -12.478 3.221 1.00 0.00 51 VAL A N 11
ATOM 13729 C CA . VAL A 1 51 ? 0.914 -13.805 3.719 1.00 0.00 51 VAL A CA 11
ATOM 13730 C C . VAL A 1 51 ? 2.299 -14.274 3.292 1.00 0.00 51 VAL A C 11
ATOM 13731 O O . VAL A 1 51 ? 2.788 -13.908 2.213 1.00 0.00 51 VAL A O 11
ATOM 13744 N N . GLY A 1 52 ? 2.953 -15.029 4.156 1.00 0.00 52 GLY A N 11
ATOM 13745 C CA . GLY A 1 52 ? 4.281 -15.507 3.855 1.00 0.00 52 GLY A CA 11
ATOM 13746 C C . GLY A 1 52 ? 5.302 -14.469 4.225 1.00 0.00 52 GLY A C 11
ATOM 13747 O O . GLY A 1 52 ? 6.416 -14.447 3.711 1.00 0.00 52 GLY A O 11
ATOM 13751 N N . HIS A 1 53 ? 4.896 -13.574 5.081 1.00 0.00 53 HIS A N 11
ATOM 13752 C CA . HIS A 1 53 ? 5.752 -12.539 5.569 1.00 0.00 53 HIS A CA 11
ATOM 13753 C C . HIS A 1 53 ? 5.977 -12.705 7.040 1.00 0.00 53 HIS A C 11
ATOM 13754 O O . HIS A 1 53 ? 5.084 -13.118 7.764 1.00 0.00 53 HIS A O 11
ATOM 13769 N N . ARG A 1 54 ? 7.155 -12.380 7.468 1.00 0.00 54 ARG A N 11
ATOM 13770 C CA . ARG A 1 54 ? 7.532 -12.483 8.844 1.00 0.00 54 ARG A CA 11
ATOM 13771 C C . ARG A 1 54 ? 7.553 -11.100 9.412 1.00 0.00 54 ARG A C 11
ATOM 13772 O O . ARG A 1 54 ? 8.289 -10.240 8.920 1.00 0.00 54 ARG A O 11
ATOM 13793 N N . ILE A 1 55 ? 6.719 -10.866 10.365 1.00 0.00 55 ILE A N 11
ATOM 13794 C CA . ILE A 1 55 ? 6.656 -9.598 11.019 1.00 0.00 55 ILE A CA 11
ATOM 13795 C C . ILE A 1 55 ? 7.844 -9.450 11.926 1.00 0.00 55 ILE A C 11
ATOM 13796 O O . ILE A 1 55 ? 8.103 -10.299 12.780 1.00 0.00 55 ILE A O 11
ATOM 13812 N N . ILE A 1 56 ? 8.580 -8.410 11.717 1.00 0.00 56 ILE A N 11
ATOM 13813 C CA . ILE A 1 56 ? 9.739 -8.177 12.488 1.00 0.00 56 ILE A CA 11
ATOM 13814 C C . ILE A 1 56 ? 9.575 -6.999 13.441 1.00 0.00 56 ILE A C 11
ATOM 13815 O O . ILE A 1 56 ? 10.444 -6.756 14.281 1.00 0.00 56 ILE A O 11
ATOM 13831 N N . GLU A 1 57 ? 8.432 -6.310 13.365 1.00 0.00 57 GLU A N 11
ATOM 13832 C CA . GLU A 1 57 ? 8.194 -5.158 14.245 1.00 0.00 57 GLU A CA 11
ATOM 13833 C C . GLU A 1 57 ? 6.742 -4.852 14.321 1.00 0.00 57 GLU A C 11
ATOM 13834 O O . GLU A 1 57 ? 6.024 -5.063 13.363 1.00 0.00 57 GLU A O 11
ATOM 13846 N N . ILE A 1 58 ? 6.335 -4.384 15.479 1.00 0.00 58 ILE A N 11
ATOM 13847 C CA . ILE A 1 58 ? 5.021 -3.874 15.738 1.00 0.00 58 ILE A CA 11
ATOM 13848 C C . ILE A 1 58 ? 5.186 -2.696 16.681 1.00 0.00 58 ILE A C 11
ATOM 13849 O O . ILE A 1 58 ? 5.776 -2.837 17.743 1.00 0.00 58 ILE A O 11
ATOM 13865 N N . ASN A 1 59 ? 4.742 -1.542 16.254 1.00 0.00 59 ASN A N 11
ATOM 13866 C CA . ASN A 1 59 ? 4.767 -0.298 17.047 1.00 0.00 59 ASN A CA 11
ATOM 13867 C C . ASN A 1 59 ? 6.147 0.089 17.579 1.00 0.00 59 ASN A C 11
ATOM 13868 O O . ASN A 1 59 ? 6.261 0.797 18.588 1.00 0.00 59 ASN A O 11
ATOM 13879 N N . GLY A 1 60 ? 7.186 -0.321 16.885 1.00 0.00 60 GLY A N 11
ATOM 13880 C CA . GLY A 1 60 ? 8.525 0.047 17.281 1.00 0.00 60 GLY A CA 11
ATOM 13881 C C . GLY A 1 60 ? 9.254 -1.033 18.042 1.00 0.00 60 GLY A C 11
ATOM 13882 O O . GLY A 1 60 ? 10.445 -0.889 18.338 1.00 0.00 60 GLY A O 11
ATOM 13886 N N . GLN A 1 61 ? 8.569 -2.103 18.377 1.00 0.00 61 GLN A N 11
ATOM 13887 C CA . GLN A 1 61 ? 9.211 -3.185 19.079 1.00 0.00 61 GLN A CA 11
ATOM 13888 C C . GLN A 1 61 ? 9.373 -4.348 18.146 1.00 0.00 61 GLN A C 11
ATOM 13889 O O . GLN A 1 61 ? 8.468 -4.647 17.350 1.00 0.00 61 GLN A O 11
ATOM 13903 N N . SER A 1 62 ? 10.526 -4.962 18.178 1.00 0.00 62 SER A N 11
ATOM 13904 C CA . SER A 1 62 ? 10.796 -6.058 17.320 1.00 0.00 62 SER A CA 11
ATOM 13905 C C . SER A 1 62 ? 10.177 -7.283 17.933 1.00 0.00 62 SER A C 11
ATOM 13906 O O . SER A 1 62 ? 10.643 -7.802 18.943 1.00 0.00 62 SER A O 11
ATOM 13914 N N . VAL A 1 63 ? 9.134 -7.746 17.321 1.00 0.00 63 VAL A N 11
ATOM 13915 C CA . VAL A 1 63 ? 8.354 -8.812 17.846 1.00 0.00 63 VAL A CA 11
ATOM 13916 C C . VAL A 1 63 ? 8.734 -10.095 17.161 1.00 0.00 63 VAL A C 11
ATOM 13917 O O . VAL A 1 63 ? 8.075 -11.115 17.283 1.00 0.00 63 VAL A O 11
ATOM 13930 N N . VAL A 1 64 ? 9.859 -10.038 16.506 1.00 0.00 64 VAL A N 11
ATOM 13931 C CA . VAL A 1 64 ? 10.345 -11.113 15.708 1.00 0.00 64 VAL A CA 11
ATOM 13932 C C . VAL A 1 64 ? 10.778 -12.296 16.588 1.00 0.00 64 VAL A C 11
ATOM 13933 O O . VAL A 1 64 ? 10.808 -13.452 16.147 1.00 0.00 64 VAL A O 11
ATOM 13946 N N . ALA A 1 65 ? 11.059 -11.995 17.833 1.00 0.00 65 ALA A N 11
ATOM 13947 C CA . ALA A 1 65 ? 11.474 -12.977 18.791 1.00 0.00 65 ALA A CA 11
ATOM 13948 C C . ALA A 1 65 ? 10.475 -13.020 19.938 1.00 0.00 65 ALA A C 11
ATOM 13949 O O . ALA A 1 65 ? 10.734 -13.613 20.996 1.00 0.00 65 ALA A O 11
ATOM 13956 N N . THR A 1 66 ? 9.348 -12.408 19.713 1.00 0.00 66 THR A N 11
ATOM 13957 C CA . THR A 1 66 ? 8.291 -12.325 20.645 1.00 0.00 66 THR A CA 11
ATOM 13958 C C . THR A 1 66 ? 7.366 -13.534 20.416 1.00 0.00 66 THR A C 11
ATOM 13959 O O . THR A 1 66 ? 7.094 -13.885 19.270 1.00 0.00 66 THR A O 11
ATOM 13970 N N . PRO A 1 67 ? 6.958 -14.232 21.490 1.00 0.00 67 PRO A N 11
ATOM 13971 C CA . PRO A 1 67 ? 6.079 -15.395 21.375 1.00 0.00 67 PRO A CA 11
ATOM 13972 C C . PRO A 1 67 ? 4.705 -15.032 20.811 1.00 0.00 67 PRO A C 11
ATOM 13973 O O . PRO A 1 67 ? 4.246 -13.877 20.949 1.00 0.00 67 PRO A O 11
ATOM 13984 N N . HIS A 1 68 ? 4.053 -16.033 20.210 1.00 0.00 68 HIS A N 11
ATOM 13985 C CA . HIS A 1 68 ? 2.724 -15.920 19.578 1.00 0.00 68 HIS A CA 11
ATOM 13986 C C . HIS A 1 68 ? 1.752 -15.154 20.466 1.00 0.00 68 HIS A C 11
ATOM 13987 O O . HIS A 1 68 ? 1.139 -14.185 20.024 1.00 0.00 68 HIS A O 11
ATOM 14002 N N . GLU A 1 69 ? 1.629 -15.601 21.698 1.00 0.00 69 GLU A N 11
ATOM 14003 C CA . GLU A 1 69 ? 0.699 -15.042 22.655 1.00 0.00 69 GLU A CA 11
ATOM 14004 C C . GLU A 1 69 ? 0.932 -13.570 22.853 1.00 0.00 69 GLU A C 11
ATOM 14005 O O . GLU A 1 69 ? -0.018 -12.781 22.904 1.00 0.00 69 GLU A O 11
ATOM 14017 N N . LYS A 1 70 ? 2.193 -13.206 22.964 1.00 0.00 70 LYS A N 11
ATOM 14018 C CA . LYS A 1 70 ? 2.554 -11.843 23.182 1.00 0.00 70 LYS A CA 11
ATOM 14019 C C . LYS A 1 70 ? 2.176 -11.023 21.995 1.00 0.00 70 LYS A C 11
ATOM 14020 O O . LYS A 1 70 ? 1.408 -10.104 22.125 1.00 0.00 70 LYS A O 11
ATOM 14039 N N . ILE A 1 71 ? 2.646 -11.428 20.833 1.00 0.00 71 ILE A N 11
ATOM 14040 C CA . ILE A 1 71 ? 2.358 -10.742 19.570 1.00 0.00 71 ILE A CA 11
ATOM 14041 C C . ILE A 1 71 ? 0.845 -10.512 19.421 1.00 0.00 71 ILE A C 11
ATOM 14042 O O . ILE A 1 71 ? 0.400 -9.408 19.088 1.00 0.00 71 ILE A O 11
ATOM 14058 N N . VAL A 1 72 ? 0.064 -11.531 19.760 1.00 0.00 72 VAL A N 11
ATOM 14059 C CA . VAL A 1 72 ? -1.379 -11.425 19.689 1.00 0.00 72 VAL A CA 11
ATOM 14060 C C . VAL A 1 72 ? -1.909 -10.424 20.724 1.00 0.00 72 VAL A C 11
ATOM 14061 O O . VAL A 1 72 ? -2.764 -9.604 20.405 1.00 0.00 72 VAL A O 11
ATOM 14074 N N . HIS A 1 73 ? -1.351 -10.449 21.924 1.00 0.00 73 HIS A N 11
ATOM 14075 C CA . HIS A 1 73 ? -1.779 -9.555 22.991 1.00 0.00 73 HIS A CA 11
ATOM 14076 C C . HIS A 1 73 ? -1.478 -8.112 22.614 1.00 0.00 73 HIS A C 11
ATOM 14077 O O . HIS A 1 73 ? -2.326 -7.232 22.791 1.00 0.00 73 HIS A O 11
ATOM 14092 N N . ILE A 1 74 ? -0.284 -7.885 22.077 1.00 0.00 74 ILE A N 11
ATOM 14093 C CA . ILE A 1 74 ? 0.129 -6.577 21.637 1.00 0.00 74 ILE A CA 11
ATOM 14094 C C . ILE A 1 74 ? -0.825 -6.079 20.539 1.00 0.00 74 ILE A C 11
ATOM 14095 O O . ILE A 1 74 ? -1.407 -4.999 20.660 1.00 0.00 74 ILE A O 11
ATOM 14111 N N . LEU A 1 75 ? -1.046 -6.913 19.525 1.00 0.00 75 LEU A N 11
ATOM 14112 C CA . LEU A 1 75 ? -1.929 -6.569 18.406 1.00 0.00 75 LEU A CA 11
ATOM 14113 C C . LEU A 1 75 ? -3.366 -6.361 18.845 1.00 0.00 75 LEU A C 11
ATOM 14114 O O . LEU A 1 75 ? -4.075 -5.572 18.265 1.00 0.00 75 LEU A O 11
ATOM 14130 N N . SER A 1 76 ? -3.783 -7.065 19.860 1.00 0.00 76 SER A N 11
ATOM 14131 C CA . SER A 1 76 ? -5.135 -6.941 20.366 1.00 0.00 76 SER A CA 11
ATOM 14132 C C . SER A 1 76 ? -5.367 -5.610 21.083 1.00 0.00 76 SER A C 11
ATOM 14133 O O . SER A 1 76 ? -6.471 -5.118 21.106 1.00 0.00 76 SER A O 11
ATOM 14141 N N . ASN A 1 77 ? -4.318 -5.023 21.647 1.00 0.00 77 ASN A N 11
ATOM 14142 C CA . ASN A 1 77 ? -4.494 -3.800 22.448 1.00 0.00 77 ASN A CA 11
ATOM 14143 C C . ASN A 1 77 ? -4.133 -2.544 21.682 1.00 0.00 77 ASN A C 11
ATOM 14144 O O . ASN A 1 77 ? -4.423 -1.433 22.131 1.00 0.00 77 ASN A O 11
ATOM 14155 N N . ALA A 1 78 ? -3.510 -2.697 20.539 1.00 0.00 78 ALA A N 11
ATOM 14156 C CA . ALA A 1 78 ? -3.067 -1.536 19.786 1.00 0.00 78 ALA A CA 11
ATOM 14157 C C . ALA A 1 78 ? -4.087 -1.106 18.753 1.00 0.00 78 ALA A C 11
ATOM 14158 O O . ALA A 1 78 ? -4.629 -1.940 18.028 1.00 0.00 78 ALA A O 11
ATOM 14165 N N . VAL A 1 79 ? -4.373 0.192 18.718 1.00 0.00 79 VAL A N 11
ATOM 14166 C CA . VAL A 1 79 ? -5.241 0.788 17.714 1.00 0.00 79 VAL A CA 11
ATOM 14167 C C . VAL A 1 79 ? -4.516 2.023 17.153 1.00 0.00 79 VAL A C 11
ATOM 14168 O O . VAL A 1 79 ? -3.479 2.419 17.692 1.00 0.00 79 VAL A O 11
ATOM 14181 N N . GLY A 1 80 ? -5.053 2.638 16.121 1.00 0.00 80 GLY A N 11
ATOM 14182 C CA . GLY A 1 80 ? -4.401 3.764 15.496 1.00 0.00 80 GLY A CA 11
ATOM 14183 C C . GLY A 1 80 ? -3.298 3.283 14.607 1.00 0.00 80 GLY A C 11
ATOM 14184 O O . GLY A 1 80 ? -3.410 2.186 14.060 1.00 0.00 80 GLY A O 11
ATOM 14188 N N . GLU A 1 81 ? -2.277 4.101 14.441 1.00 0.00 81 GLU A N 11
ATOM 14189 C CA . GLU A 1 81 ? -1.068 3.767 13.708 1.00 0.00 81 GLU A CA 11
ATOM 14190 C C . GLU A 1 81 ? -0.379 2.571 14.304 1.00 0.00 81 GLU A C 11
ATOM 14191 O O . GLU A 1 81 ? 0.190 2.632 15.410 1.00 0.00 81 GLU A O 11
ATOM 14203 N N . ILE A 1 82 ? -0.443 1.502 13.605 1.00 0.00 82 ILE A N 11
ATOM 14204 C CA . ILE A 1 82 ? 0.236 0.314 13.979 1.00 0.00 82 ILE A CA 11
ATOM 14205 C C . ILE A 1 82 ? 1.226 0.046 12.945 1.00 0.00 82 ILE A C 11
ATOM 14206 O O . ILE A 1 82 ? 0.908 -0.139 11.773 1.00 0.00 82 ILE A O 11
ATOM 14222 N N . HIS A 1 83 ? 2.414 0.057 13.378 1.00 0.00 83 HIS A N 11
ATOM 14223 C CA . HIS A 1 83 ? 3.509 0.022 12.530 1.00 0.00 83 HIS A CA 11
ATOM 14224 C C . HIS A 1 83 ? 4.134 -1.307 12.592 1.00 0.00 83 HIS A C 11
ATOM 14225 O O . HIS A 1 83 ? 4.618 -1.702 13.617 1.00 0.00 83 HIS A O 11
ATOM 14240 N N . MET A 1 84 ? 4.117 -1.991 11.533 1.00 0.00 84 MET A N 11
ATOM 14241 C CA . MET A 1 84 ? 4.742 -3.249 11.508 1.00 0.00 84 MET A CA 11
ATOM 14242 C C . MET A 1 84 ? 5.740 -3.267 10.411 1.00 0.00 84 MET A C 11
ATOM 14243 O O . MET A 1 84 ? 5.625 -2.524 9.446 1.00 0.00 84 MET A O 11
ATOM 14257 N N . LYS A 1 85 ? 6.695 -4.086 10.543 1.00 0.00 85 LYS A N 11
ATOM 14258 C CA . LYS A 1 85 ? 7.675 -4.280 9.520 1.00 0.00 85 LYS A CA 11
ATOM 14259 C C . LYS A 1 85 ? 7.616 -5.714 9.183 1.00 0.00 85 LYS A C 11
ATOM 14260 O O . LYS A 1 85 ? 7.703 -6.550 10.064 1.00 0.00 85 LYS A O 11
ATOM 14279 N N . THR A 1 86 ? 7.409 -6.009 7.974 1.00 0.00 86 THR A N 11
ATOM 14280 C CA . THR A 1 86 ? 7.307 -7.367 7.566 1.00 0.00 86 THR A CA 11
ATOM 14281 C C . THR A 1 86 ? 8.388 -7.705 6.549 1.00 0.00 86 THR A C 11
ATOM 14282 O O . THR A 1 86 ? 8.656 -6.933 5.642 1.00 0.00 86 THR A O 11
ATOM 14293 N N . MET A 1 87 ? 9.021 -8.825 6.727 1.00 0.00 87 MET A N 11
ATOM 14294 C CA . MET A 1 87 ? 10.023 -9.306 5.794 1.00 0.00 87 MET A CA 11
ATOM 14295 C C . MET A 1 87 ? 9.381 -10.437 5.039 1.00 0.00 87 MET A C 11
ATOM 14296 O O . MET A 1 87 ? 8.374 -10.944 5.500 1.00 0.00 87 MET A O 11
ATOM 14310 N N . PRO A 1 88 ? 9.908 -10.874 3.893 1.00 0.00 88 PRO A N 11
ATOM 14311 C CA . PRO A 1 88 ? 9.325 -12.005 3.118 1.00 0.00 88 PRO A CA 11
ATOM 14312 C C . PRO A 1 88 ? 9.515 -13.376 3.807 1.00 0.00 88 PRO A C 11
ATOM 14313 O O . PRO A 1 88 ? 9.334 -14.424 3.189 1.00 0.00 88 PRO A O 11
ATOM 14324 N N . ALA A 1 89 ? 9.884 -13.335 5.099 1.00 0.00 89 ALA A N 11
ATOM 14325 C CA . ALA A 1 89 ? 10.107 -14.518 5.935 1.00 0.00 89 ALA A CA 11
ATOM 14326 C C . ALA A 1 89 ? 11.296 -15.317 5.428 1.00 0.00 89 ALA A C 11
ATOM 14327 O O . ALA A 1 89 ? 11.442 -16.503 5.708 1.00 0.00 89 ALA A O 11
ATOM 14334 N N . ALA A 1 90 ? 12.156 -14.641 4.713 1.00 0.00 90 ALA A N 11
ATOM 14335 C CA . ALA A 1 90 ? 13.355 -15.218 4.206 1.00 0.00 90 ALA A CA 11
ATOM 14336 C C . ALA A 1 90 ? 14.470 -14.856 5.150 1.00 0.00 90 ALA A C 11
ATOM 14337 O O . ALA A 1 90 ? 15.072 -13.787 4.992 1.00 0.00 90 ALA A O 11
ATOM 14345 N N . GLU A 1 7 ? 18.104 0.465 9.844 1.00 0.00 7 GLU A N 12
ATOM 14346 C CA . GLU A 1 7 ? 18.663 -0.827 10.240 1.00 0.00 7 GLU A CA 12
ATOM 14347 C C . GLU A 1 7 ? 18.291 -1.846 9.191 1.00 0.00 7 GLU A C 12
ATOM 14348 O O . GLU A 1 7 ? 19.036 -2.031 8.231 1.00 0.00 7 GLU A O 12
ATOM 14360 N N . THR A 1 8 ? 17.100 -2.466 9.348 1.00 0.00 8 THR A N 12
ATOM 14361 C CA . THR A 1 8 ? 16.544 -3.399 8.380 1.00 0.00 8 THR A CA 12
ATOM 14362 C C . THR A 1 8 ? 17.384 -4.705 8.219 1.00 0.00 8 THR A C 12
ATOM 14363 O O . THR A 1 8 ? 18.620 -4.704 8.281 1.00 0.00 8 THR A O 12
ATOM 14374 N N . MET A 1 9 ? 16.698 -5.817 8.092 1.00 0.00 9 MET A N 12
ATOM 14375 C CA . MET A 1 9 ? 17.354 -7.075 7.822 1.00 0.00 9 MET A CA 12
ATOM 14376 C C . MET A 1 9 ? 17.503 -7.229 6.317 1.00 0.00 9 MET A C 12
ATOM 14377 O O . MET A 1 9 ? 18.599 -7.117 5.773 1.00 0.00 9 MET A O 12
ATOM 14391 N N . GLY A 1 10 ? 16.400 -7.399 5.644 1.00 0.00 10 GLY A N 12
ATOM 14392 C CA . GLY A 1 10 ? 16.417 -7.553 4.218 1.00 0.00 10 GLY A CA 12
ATOM 14393 C C . GLY A 1 10 ? 15.045 -7.859 3.728 1.00 0.00 10 GLY A C 12
ATOM 14394 O O . GLY A 1 10 ? 14.454 -8.849 4.163 1.00 0.00 10 GLY A O 12
ATOM 14398 N N . ASN A 1 11 ? 14.548 -7.023 2.828 1.00 0.00 11 ASN A N 12
ATOM 14399 C CA . ASN A 1 11 ? 13.178 -7.104 2.306 1.00 0.00 11 ASN A CA 12
ATOM 14400 C C . ASN A 1 11 ? 12.163 -6.908 3.401 1.00 0.00 11 ASN A C 12
ATOM 14401 O O . ASN A 1 11 ? 11.756 -7.844 4.085 1.00 0.00 11 ASN A O 12
ATOM 14412 N N . VAL A 1 12 ? 11.770 -5.690 3.572 1.00 0.00 12 VAL A N 12
ATOM 14413 C CA . VAL A 1 12 ? 10.886 -5.315 4.607 1.00 0.00 12 VAL A CA 12
ATOM 14414 C C . VAL A 1 12 ? 9.752 -4.542 4.018 1.00 0.00 12 VAL A C 12
ATOM 14415 O O . VAL A 1 12 ? 9.936 -3.617 3.219 1.00 0.00 12 VAL A O 12
ATOM 14428 N N . THR A 1 13 ? 8.624 -4.967 4.362 1.00 0.00 13 THR A N 12
ATOM 14429 C CA . THR A 1 13 ? 7.410 -4.398 3.999 1.00 0.00 13 THR A CA 12
ATOM 14430 C C . THR A 1 13 ? 6.761 -3.901 5.255 1.00 0.00 13 THR A C 12
ATOM 14431 O O . THR A 1 13 ? 6.357 -4.692 6.131 1.00 0.00 13 THR A O 12
ATOM 14442 N N . THR A 1 14 ? 6.740 -2.635 5.385 1.00 0.00 14 THR A N 12
ATOM 14443 C CA . THR A 1 14 ? 6.144 -2.026 6.490 1.00 0.00 14 THR A CA 12
ATOM 14444 C C . THR A 1 14 ? 4.649 -2.020 6.282 1.00 0.00 14 THR A C 12
ATOM 14445 O O . THR A 1 14 ? 4.150 -1.753 5.173 1.00 0.00 14 THR A O 12
ATOM 14456 N N . VAL A 1 15 ? 3.969 -2.352 7.300 1.00 0.00 15 VAL A N 12
ATOM 14457 C CA . VAL A 1 15 ? 2.567 -2.412 7.304 1.00 0.00 15 VAL A CA 12
ATOM 14458 C C . VAL A 1 15 ? 2.059 -1.405 8.253 1.00 0.00 15 VAL A C 12
ATOM 14459 O O . VAL A 1 15 ? 2.601 -1.251 9.351 1.00 0.00 15 VAL A O 12
ATOM 14472 N N . LEU A 1 16 ? 1.068 -0.700 7.858 1.00 0.00 16 LEU A N 12
ATOM 14473 C CA . LEU A 1 16 ? 0.463 0.182 8.738 1.00 0.00 16 LEU A CA 12
ATOM 14474 C C . LEU A 1 16 ? -0.974 -0.170 8.881 1.00 0.00 16 LEU A C 12
ATOM 14475 O O . LEU A 1 16 ? -1.755 -0.078 7.937 1.00 0.00 16 LEU A O 12
ATOM 14491 N N . ILE A 1 17 ? -1.325 -0.524 10.037 1.00 0.00 17 ILE A N 12
ATOM 14492 C CA . ILE A 1 17 ? -2.662 -0.837 10.331 1.00 0.00 17 ILE A CA 12
ATOM 14493 C C . ILE A 1 17 ? -3.287 0.369 10.941 1.00 0.00 17 ILE A C 12
ATOM 14494 O O . ILE A 1 17 ? -2.656 1.064 11.718 1.00 0.00 17 ILE A O 12
ATOM 14510 N N . ARG A 1 18 ? -4.450 0.686 10.478 1.00 0.00 18 ARG A N 12
ATOM 14511 C CA . ARG A 1 18 ? -5.250 1.666 11.103 1.00 0.00 18 ARG A CA 12
ATOM 14512 C C . ARG A 1 18 ? -6.434 0.954 11.660 1.00 0.00 18 ARG A C 12
ATOM 14513 O O . ARG A 1 18 ? -7.348 0.574 10.946 1.00 0.00 18 ARG A O 12
ATOM 14534 N N . ARG A 1 19 ? -6.367 0.732 12.921 1.00 0.00 19 ARG A N 12
ATOM 14535 C CA . ARG A 1 19 ? -7.383 0.045 13.647 1.00 0.00 19 ARG A CA 12
ATOM 14536 C C . ARG A 1 19 ? -8.260 1.037 14.389 1.00 0.00 19 ARG A C 12
ATOM 14537 O O . ARG A 1 19 ? -7.807 1.663 15.329 1.00 0.00 19 ARG A O 12
ATOM 14558 N N . PRO A 1 20 ? -9.522 1.194 13.971 1.00 0.00 20 PRO A N 12
ATOM 14559 C CA . PRO A 1 20 ? -10.463 2.159 14.574 1.00 0.00 20 PRO A CA 12
ATOM 14560 C C . PRO A 1 20 ? -10.629 1.992 16.091 1.00 0.00 20 PRO A C 12
ATOM 14561 O O . PRO A 1 20 ? -10.735 2.988 16.825 1.00 0.00 20 PRO A O 12
ATOM 14572 N N . ASP A 1 21 ? -10.639 0.745 16.553 1.00 0.00 21 ASP A N 12
ATOM 14573 C CA . ASP A 1 21 ? -10.813 0.411 17.972 1.00 0.00 21 ASP A CA 12
ATOM 14574 C C . ASP A 1 21 ? -10.693 -1.088 18.152 1.00 0.00 21 ASP A C 12
ATOM 14575 O O . ASP A 1 21 ? -10.454 -1.814 17.174 1.00 0.00 21 ASP A O 12
ATOM 14584 N N . LEU A 1 22 ? -10.890 -1.559 19.373 1.00 0.00 22 LEU A N 12
ATOM 14585 C CA . LEU A 1 22 ? -10.693 -2.964 19.723 1.00 0.00 22 LEU A CA 12
ATOM 14586 C C . LEU A 1 22 ? -11.761 -3.912 19.203 1.00 0.00 22 LEU A C 12
ATOM 14587 O O . LEU A 1 22 ? -11.619 -5.132 19.325 1.00 0.00 22 LEU A O 12
ATOM 14603 N N . ARG A 1 23 ? -12.806 -3.381 18.624 1.00 0.00 23 ARG A N 12
ATOM 14604 C CA . ARG A 1 23 ? -13.840 -4.219 18.007 1.00 0.00 23 ARG A CA 12
ATOM 14605 C C . ARG A 1 23 ? -13.449 -4.592 16.598 1.00 0.00 23 ARG A C 12
ATOM 14606 O O . ARG A 1 23 ? -14.033 -5.491 15.994 1.00 0.00 23 ARG A O 12
ATOM 14627 N N . TYR A 1 24 ? -12.462 -3.908 16.085 1.00 0.00 24 TYR A N 12
ATOM 14628 C CA . TYR A 1 24 ? -11.955 -4.177 14.769 1.00 0.00 24 TYR A CA 12
ATOM 14629 C C . TYR A 1 24 ? -10.677 -4.931 14.910 1.00 0.00 24 TYR A C 12
ATOM 14630 O O . TYR A 1 24 ? -9.713 -4.384 15.388 1.00 0.00 24 TYR A O 12
ATOM 14648 N N . GLN A 1 25 ? -10.678 -6.186 14.571 1.00 0.00 25 GLN A N 12
ATOM 14649 C CA . GLN A 1 25 ? -9.469 -6.963 14.655 1.00 0.00 25 GLN A CA 12
ATOM 14650 C C . GLN A 1 25 ? -8.621 -6.740 13.435 1.00 0.00 25 GLN A C 12
ATOM 14651 O O . GLN A 1 25 ? -9.120 -6.269 12.418 1.00 0.00 25 GLN A O 12
ATOM 14665 N N . LEU A 1 26 ? -7.357 -7.105 13.553 1.00 0.00 26 LEU A N 12
ATOM 14666 C CA . LEU A 1 26 ? -6.333 -6.887 12.531 1.00 0.00 26 LEU A CA 12
ATOM 14667 C C . LEU A 1 26 ? -6.800 -7.425 11.175 1.00 0.00 26 LEU A C 12
ATOM 14668 O O . LEU A 1 26 ? -6.784 -6.717 10.175 1.00 0.00 26 LEU A O 12
ATOM 14684 N N . GLY A 1 27 ? -7.212 -8.667 11.151 1.00 0.00 27 GLY A N 12
ATOM 14685 C CA . GLY A 1 27 ? -7.734 -9.223 9.934 1.00 0.00 27 GLY A CA 12
ATOM 14686 C C . GLY A 1 27 ? -6.747 -10.118 9.245 1.00 0.00 27 GLY A C 12
ATOM 14687 O O . GLY A 1 27 ? -6.763 -10.250 8.023 1.00 0.00 27 GLY A O 12
ATOM 14691 N N . PHE A 1 28 ? -5.882 -10.716 10.006 1.00 0.00 28 PHE A N 12
ATOM 14692 C CA . PHE A 1 28 ? -4.939 -11.660 9.480 1.00 0.00 28 PHE A CA 12
ATOM 14693 C C . PHE A 1 28 ? -4.627 -12.668 10.557 1.00 0.00 28 PHE A C 12
ATOM 14694 O O . PHE A 1 28 ? -4.724 -12.357 11.755 1.00 0.00 28 PHE A O 12
ATOM 14711 N N . SER A 1 29 ? -4.301 -13.842 10.152 1.00 0.00 29 SER A N 12
ATOM 14712 C CA . SER A 1 29 ? -3.972 -14.901 11.057 1.00 0.00 29 SER A CA 12
ATOM 14713 C C . SER A 1 29 ? -2.474 -15.088 11.039 1.00 0.00 29 SER A C 12
ATOM 14714 O O . SER A 1 29 ? -1.883 -15.269 9.959 1.00 0.00 29 SER A O 12
ATOM 14722 N N . VAL A 1 30 ? -1.850 -15.016 12.179 1.00 0.00 30 VAL A N 12
ATOM 14723 C CA . VAL A 1 30 ? -0.428 -15.139 12.236 1.00 0.00 30 VAL A CA 12
ATOM 14724 C C . VAL A 1 30 ? -0.070 -16.423 12.987 1.00 0.00 30 VAL A C 12
ATOM 14725 O O . VAL A 1 30 ? -0.766 -16.818 13.939 1.00 0.00 30 VAL A O 12
ATOM 14738 N N . GLN A 1 31 ? 0.944 -17.098 12.538 1.00 0.00 31 GLN A N 12
ATOM 14739 C CA . GLN A 1 31 ? 1.439 -18.245 13.225 1.00 0.00 31 GLN A CA 12
ATOM 14740 C C . GLN A 1 31 ? 2.879 -18.031 13.650 1.00 0.00 31 GLN A C 12
ATOM 14741 O O . GLN A 1 31 ? 3.788 -17.982 12.836 1.00 0.00 31 GLN A O 12
ATOM 14755 N N . ASN A 1 32 ? 3.036 -17.726 14.944 1.00 0.00 32 ASN A N 12
ATOM 14756 C CA . ASN A 1 32 ? 4.349 -17.509 15.599 1.00 0.00 32 ASN A CA 12
ATOM 14757 C C . ASN A 1 32 ? 5.121 -16.346 14.989 1.00 0.00 32 ASN A C 12
ATOM 14758 O O . ASN A 1 32 ? 6.343 -16.245 15.127 1.00 0.00 32 ASN A O 12
ATOM 14769 N N . GLY A 1 33 ? 4.395 -15.449 14.361 1.00 0.00 33 GLY A N 12
ATOM 14770 C CA . GLY A 1 33 ? 5.005 -14.294 13.762 1.00 0.00 33 GLY A CA 12
ATOM 14771 C C . GLY A 1 33 ? 4.870 -14.286 12.261 1.00 0.00 33 GLY A C 12
ATOM 14772 O O . GLY A 1 33 ? 5.129 -13.276 11.623 1.00 0.00 33 GLY A O 12
ATOM 14776 N N . ILE A 1 34 ? 4.438 -15.393 11.686 1.00 0.00 34 ILE A N 12
ATOM 14777 C CA . ILE A 1 34 ? 4.315 -15.474 10.236 1.00 0.00 34 ILE A CA 12
ATOM 14778 C C . ILE A 1 34 ? 2.859 -15.501 9.821 1.00 0.00 34 ILE A C 12
ATOM 14779 O O . ILE A 1 34 ? 2.105 -16.364 10.241 1.00 0.00 34 ILE A O 12
ATOM 14795 N N . ILE A 1 35 ? 2.480 -14.514 9.057 1.00 0.00 35 ILE A N 12
ATOM 14796 C CA . ILE A 1 35 ? 1.141 -14.370 8.514 1.00 0.00 35 ILE A CA 12
ATOM 14797 C C . ILE A 1 35 ? 0.769 -15.574 7.643 1.00 0.00 35 ILE A C 12
ATOM 14798 O O . ILE A 1 35 ? 1.342 -15.775 6.561 1.00 0.00 35 ILE A O 12
ATOM 14814 N N . CYS A 1 36 ? -0.176 -16.349 8.121 1.00 0.00 36 CYS A N 12
ATOM 14815 C CA . CYS A 1 36 ? -0.613 -17.548 7.453 1.00 0.00 36 CYS A CA 12
ATOM 14816 C C . CYS A 1 36 ? -1.745 -17.240 6.489 1.00 0.00 36 CYS A C 12
ATOM 14817 O O . CYS A 1 36 ? -1.799 -17.787 5.391 1.00 0.00 36 CYS A O 12
ATOM 14825 N N . SER A 1 37 ? -2.628 -16.348 6.883 1.00 0.00 37 SER A N 12
ATOM 14826 C CA . SER A 1 37 ? -3.772 -16.031 6.081 1.00 0.00 37 SER A CA 12
ATOM 14827 C C . SER A 1 37 ? -4.155 -14.576 6.304 1.00 0.00 37 SER A C 12
ATOM 14828 O O . SER A 1 37 ? -3.900 -14.025 7.382 1.00 0.00 37 SER A O 12
ATOM 14836 N N . LEU A 1 38 ? -4.731 -13.975 5.297 1.00 0.00 38 LEU A N 12
ATOM 14837 C CA . LEU A 1 38 ? -5.176 -12.611 5.347 1.00 0.00 38 LEU A CA 12
ATOM 14838 C C . LEU A 1 38 ? -6.656 -12.568 5.035 1.00 0.00 38 LEU A C 12
ATOM 14839 O O . LEU A 1 38 ? -7.127 -13.283 4.144 1.00 0.00 38 LEU A O 12
ATOM 14855 N N . MET A 1 39 ? -7.390 -11.775 5.774 1.00 0.00 39 MET A N 12
ATOM 14856 C CA . MET A 1 39 ? -8.805 -11.638 5.553 1.00 0.00 39 MET A CA 12
ATOM 14857 C C . MET A 1 39 ? -9.028 -10.574 4.493 1.00 0.00 39 MET A C 12
ATOM 14858 O O . MET A 1 39 ? -8.608 -9.415 4.653 1.00 0.00 39 MET A O 12
ATOM 14872 N N . ARG A 1 40 ? -9.652 -10.975 3.414 1.00 0.00 40 ARG A N 12
ATOM 14873 C CA . ARG A 1 40 ? -9.894 -10.118 2.273 1.00 0.00 40 ARG A CA 12
ATOM 14874 C C . ARG A 1 40 ? -10.823 -8.995 2.679 1.00 0.00 40 ARG A C 12
ATOM 14875 O O . ARG A 1 40 ? -11.874 -9.233 3.284 1.00 0.00 40 ARG A O 12
ATOM 14896 N N . GLY A 1 41 ? -10.432 -7.794 2.370 1.00 0.00 41 GLY A N 12
ATOM 14897 C CA . GLY A 1 41 ? -11.246 -6.660 2.637 1.00 0.00 41 GLY A CA 12
ATOM 14898 C C . GLY A 1 41 ? -11.047 -6.090 4.025 1.00 0.00 41 GLY A C 12
ATOM 14899 O O . GLY A 1 41 ? -11.614 -5.055 4.359 1.00 0.00 41 GLY A O 12
ATOM 14903 N N . GLY A 1 42 ? -10.213 -6.734 4.819 1.00 0.00 42 GLY A N 12
ATOM 14904 C CA . GLY A 1 42 ? -10.021 -6.300 6.183 1.00 0.00 42 GLY A CA 12
ATOM 14905 C C . GLY A 1 42 ? -8.980 -5.213 6.287 1.00 0.00 42 GLY A C 12
ATOM 14906 O O . GLY A 1 42 ? -8.298 -4.903 5.294 1.00 0.00 42 GLY A O 12
ATOM 14910 N N . ILE A 1 43 ? -8.822 -4.650 7.483 1.00 0.00 43 ILE A N 12
ATOM 14911 C CA . ILE A 1 43 ? -7.836 -3.595 7.715 1.00 0.00 43 ILE A CA 12
ATOM 14912 C C . ILE A 1 43 ? -6.438 -4.040 7.404 1.00 0.00 43 ILE A C 12
ATOM 14913 O O . ILE A 1 43 ? -5.648 -3.257 6.925 1.00 0.00 43 ILE A O 12
ATOM 14929 N N . ALA A 1 44 ? -6.139 -5.294 7.661 1.00 0.00 44 ALA A N 12
ATOM 14930 C CA . ALA A 1 44 ? -4.834 -5.840 7.386 1.00 0.00 44 ALA A CA 12
ATOM 14931 C C . ALA A 1 44 ? -4.503 -5.759 5.903 1.00 0.00 44 ALA A C 12
ATOM 14932 O O . ALA A 1 44 ? -3.383 -5.406 5.526 1.00 0.00 44 ALA A O 12
ATOM 14939 N N . GLU A 1 45 ? -5.493 -6.009 5.076 1.00 0.00 45 GLU A N 12
ATOM 14940 C CA . GLU A 1 45 ? -5.323 -5.968 3.644 1.00 0.00 45 GLU A CA 12
ATOM 14941 C C . GLU A 1 45 ? -5.039 -4.539 3.198 1.00 0.00 45 GLU A C 12
ATOM 14942 O O . GLU A 1 45 ? -4.159 -4.293 2.373 1.00 0.00 45 GLU A O 12
ATOM 14954 N N . ARG A 1 46 ? -5.748 -3.585 3.785 1.00 0.00 46 ARG A N 12
ATOM 14955 C CA . ARG A 1 46 ? -5.502 -2.180 3.453 1.00 0.00 46 ARG A CA 12
ATOM 14956 C C . ARG A 1 46 ? -4.269 -1.640 4.160 1.00 0.00 46 ARG A C 12
ATOM 14957 O O . ARG A 1 46 ? -3.723 -0.605 3.791 1.00 0.00 46 ARG A O 12
ATOM 14978 N N . GLY A 1 47 ? -3.837 -2.358 5.165 1.00 0.00 47 GLY A N 12
ATOM 14979 C CA . GLY A 1 47 ? -2.668 -1.997 5.911 1.00 0.00 47 GLY A CA 12
ATOM 14980 C C . GLY A 1 47 ? -1.406 -2.399 5.197 1.00 0.00 47 GLY A C 12
ATOM 14981 O O . GLY A 1 47 ? -0.332 -1.820 5.416 1.00 0.00 47 GLY A O 12
ATOM 14985 N N . GLY A 1 48 ? -1.530 -3.366 4.321 1.00 0.00 48 GLY A N 12
ATOM 14986 C CA . GLY A 1 48 ? -0.391 -3.829 3.567 1.00 0.00 48 GLY A CA 12
ATOM 14987 C C . GLY A 1 48 ? 0.129 -5.165 4.045 1.00 0.00 48 GLY A C 12
ATOM 14988 O O . GLY A 1 48 ? 1.254 -5.561 3.706 1.00 0.00 48 GLY A O 12
ATOM 14992 N N . VAL A 1 49 ? -0.669 -5.854 4.833 1.00 0.00 49 VAL A N 12
ATOM 14993 C CA . VAL A 1 49 ? -0.317 -7.164 5.342 1.00 0.00 49 VAL A CA 12
ATOM 14994 C C . VAL A 1 49 ? -0.353 -8.163 4.191 1.00 0.00 49 VAL A C 12
ATOM 14995 O O . VAL A 1 49 ? -1.232 -8.089 3.342 1.00 0.00 49 VAL A O 12
ATOM 15008 N N . ARG A 1 50 ? 0.620 -9.053 4.142 1.00 0.00 50 ARG A N 12
ATOM 15009 C CA . ARG A 1 50 ? 0.696 -10.070 3.106 1.00 0.00 50 ARG A CA 12
ATOM 15010 C C . ARG A 1 50 ? 1.033 -11.372 3.739 1.00 0.00 50 ARG A C 12
ATOM 15011 O O . ARG A 1 50 ? 1.724 -11.421 4.752 1.00 0.00 50 ARG A O 12
ATOM 15032 N N . VAL A 1 51 ? 0.588 -12.394 3.125 1.00 0.00 51 VAL A N 12
ATOM 15033 C CA . VAL A 1 51 ? 0.738 -13.747 3.602 1.00 0.00 51 VAL A CA 12
ATOM 15034 C C . VAL A 1 51 ? 2.142 -14.265 3.282 1.00 0.00 51 VAL A C 12
ATOM 15035 O O . VAL A 1 51 ? 2.728 -13.878 2.270 1.00 0.00 51 VAL A O 12
ATOM 15048 N N . GLY A 1 52 ? 2.690 -15.093 4.171 1.00 0.00 52 GLY A N 12
ATOM 15049 C CA . GLY A 1 52 ? 4.028 -15.608 3.975 1.00 0.00 52 GLY A CA 12
ATOM 15050 C C . GLY A 1 52 ? 5.039 -14.602 4.443 1.00 0.00 52 GLY A C 12
ATOM 15051 O O . GLY A 1 52 ? 6.189 -14.578 4.007 1.00 0.00 52 GLY A O 12
ATOM 15055 N N . HIS A 1 53 ? 4.591 -13.746 5.321 1.00 0.00 53 HIS A N 12
ATOM 15056 C CA . HIS A 1 53 ? 5.396 -12.694 5.858 1.00 0.00 53 HIS A CA 12
ATOM 15057 C C . HIS A 1 53 ? 5.591 -12.858 7.332 1.00 0.00 53 HIS A C 12
ATOM 15058 O O . HIS A 1 53 ? 4.642 -13.117 8.060 1.00 0.00 53 HIS A O 12
ATOM 15073 N N . ARG A 1 54 ? 6.814 -12.698 7.768 1.00 0.00 54 ARG A N 12
ATOM 15074 C CA . ARG A 1 54 ? 7.126 -12.754 9.169 1.00 0.00 54 ARG A CA 12
ATOM 15075 C C . ARG A 1 54 ? 7.183 -11.348 9.666 1.00 0.00 54 ARG A C 12
ATOM 15076 O O . ARG A 1 54 ? 7.885 -10.510 9.080 1.00 0.00 54 ARG A O 12
ATOM 15097 N N . ILE A 1 55 ? 6.432 -11.070 10.672 1.00 0.00 55 ILE A N 12
ATOM 15098 C CA . ILE A 1 55 ? 6.435 -9.768 11.275 1.00 0.00 55 ILE A CA 12
ATOM 15099 C C . ILE A 1 55 ? 7.645 -9.638 12.153 1.00 0.00 55 ILE A C 12
ATOM 15100 O O . ILE A 1 55 ? 7.906 -10.490 12.997 1.00 0.00 55 ILE A O 12
ATOM 15116 N N . ILE A 1 56 ? 8.397 -8.606 11.936 1.00 0.00 56 ILE A N 12
ATOM 15117 C CA . ILE A 1 56 ? 9.567 -8.393 12.695 1.00 0.00 56 ILE A CA 12
ATOM 15118 C C . ILE A 1 56 ? 9.426 -7.277 13.681 1.00 0.00 56 ILE A C 12
ATOM 15119 O O . ILE A 1 56 ? 10.199 -7.199 14.624 1.00 0.00 56 ILE A O 12
ATOM 15135 N N . GLU A 1 57 ? 8.415 -6.456 13.521 1.00 0.00 57 GLU A N 12
ATOM 15136 C CA . GLU A 1 57 ? 8.306 -5.279 14.359 1.00 0.00 57 GLU A CA 12
ATOM 15137 C C . GLU A 1 57 ? 6.889 -4.855 14.429 1.00 0.00 57 GLU A C 12
ATOM 15138 O O . GLU A 1 57 ? 6.154 -5.042 13.472 1.00 0.00 57 GLU A O 12
ATOM 15150 N N . ILE A 1 58 ? 6.511 -4.338 15.569 1.00 0.00 58 ILE A N 12
ATOM 15151 C CA . ILE A 1 58 ? 5.197 -3.826 15.825 1.00 0.00 58 ILE A CA 12
ATOM 15152 C C . ILE A 1 58 ? 5.349 -2.586 16.700 1.00 0.00 58 ILE A C 12
ATOM 15153 O O . ILE A 1 58 ? 6.016 -2.639 17.726 1.00 0.00 58 ILE A O 12
ATOM 15169 N N . ASN A 1 59 ? 4.786 -1.485 16.251 1.00 0.00 59 ASN A N 12
ATOM 15170 C CA . ASN A 1 59 ? 4.780 -0.182 16.953 1.00 0.00 59 ASN A CA 12
ATOM 15171 C C . ASN A 1 59 ? 6.143 0.330 17.419 1.00 0.00 59 ASN A C 12
ATOM 15172 O O . ASN A 1 59 ? 6.220 1.161 18.335 1.00 0.00 59 ASN A O 12
ATOM 15183 N N . GLY A 1 60 ? 7.199 -0.111 16.768 1.00 0.00 60 GLY A N 12
ATOM 15184 C CA . GLY A 1 60 ? 8.515 0.377 17.102 1.00 0.00 60 GLY A CA 12
ATOM 15185 C C . GLY A 1 60 ? 9.368 -0.641 17.821 1.00 0.00 60 GLY A C 12
ATOM 15186 O O . GLY A 1 60 ? 10.538 -0.386 18.092 1.00 0.00 60 GLY A O 12
ATOM 15190 N N . GLN A 1 61 ? 8.801 -1.776 18.156 1.00 0.00 61 GLN A N 12
ATOM 15191 C CA . GLN A 1 61 ? 9.565 -2.814 18.816 1.00 0.00 61 GLN A CA 12
ATOM 15192 C C . GLN A 1 61 ? 9.672 -4.039 17.949 1.00 0.00 61 GLN A C 12
ATOM 15193 O O . GLN A 1 61 ? 8.666 -4.509 17.396 1.00 0.00 61 GLN A O 12
ATOM 15207 N N . SER A 1 62 ? 10.884 -4.515 17.781 1.00 0.00 62 SER A N 12
ATOM 15208 C CA . SER A 1 62 ? 11.136 -5.711 17.033 1.00 0.00 62 SER A CA 12
ATOM 15209 C C . SER A 1 62 ? 10.618 -6.899 17.826 1.00 0.00 62 SER A C 12
ATOM 15210 O O . SER A 1 62 ? 11.189 -7.275 18.852 1.00 0.00 62 SER A O 12
ATOM 15218 N N . VAL A 1 63 ? 9.538 -7.476 17.354 1.00 0.00 63 VAL A N 12
ATOM 15219 C CA . VAL A 1 63 ? 8.858 -8.535 18.035 1.00 0.00 63 VAL A CA 12
ATOM 15220 C C . VAL A 1 63 ? 9.229 -9.852 17.415 1.00 0.00 63 VAL A C 12
ATOM 15221 O O . VAL A 1 63 ? 8.652 -10.885 17.710 1.00 0.00 63 VAL A O 12
ATOM 15234 N N . VAL A 1 64 ? 10.247 -9.799 16.607 1.00 0.00 64 VAL A N 12
ATOM 15235 C CA . VAL A 1 64 ? 10.724 -10.934 15.867 1.00 0.00 64 VAL A CA 12
ATOM 15236 C C . VAL A 1 64 ? 11.315 -12.013 16.801 1.00 0.00 64 VAL A C 12
ATOM 15237 O O . VAL A 1 64 ? 11.491 -13.162 16.412 1.00 0.00 64 VAL A O 12
ATOM 15250 N N . ALA A 1 65 ? 11.601 -11.630 18.024 1.00 0.00 65 ALA A N 12
ATOM 15251 C CA . ALA A 1 65 ? 12.107 -12.547 19.014 1.00 0.00 65 ALA A CA 12
ATOM 15252 C C . ALA A 1 65 ? 11.173 -12.563 20.221 1.00 0.00 65 ALA A C 12
ATOM 15253 O O . ALA A 1 65 ? 11.469 -13.163 21.253 1.00 0.00 65 ALA A O 12
ATOM 15260 N N . THR A 1 66 ? 10.030 -11.940 20.062 1.00 0.00 66 THR A N 12
ATOM 15261 C CA . THR A 1 66 ? 9.055 -11.801 21.088 1.00 0.00 66 THR A CA 12
ATOM 15262 C C . THR A 1 66 ? 8.156 -13.054 21.107 1.00 0.00 66 THR A C 12
ATOM 15263 O O . THR A 1 66 ? 7.898 -13.643 20.055 1.00 0.00 66 THR A O 12
ATOM 15274 N N . PRO A 1 67 ? 7.761 -13.534 22.303 1.00 0.00 67 PRO A N 12
ATOM 15275 C CA . PRO A 1 67 ? 6.897 -14.705 22.436 1.00 0.00 67 PRO A CA 12
ATOM 15276 C C . PRO A 1 67 ? 5.569 -14.541 21.709 1.00 0.00 67 PRO A C 12
ATOM 15277 O O . PRO A 1 67 ? 5.028 -13.430 21.626 1.00 0.00 67 PRO A O 12
ATOM 15288 N N . HIS A 1 68 ? 5.068 -15.658 21.210 1.00 0.00 68 HIS A N 12
ATOM 15289 C CA . HIS A 1 68 ? 3.789 -15.795 20.505 1.00 0.00 68 HIS A CA 12
ATOM 15290 C C . HIS A 1 68 ? 2.687 -15.004 21.204 1.00 0.00 68 HIS A C 12
ATOM 15291 O O . HIS A 1 68 ? 2.037 -14.169 20.580 1.00 0.00 68 HIS A O 12
ATOM 15306 N N . GLU A 1 69 ? 2.487 -15.274 22.489 1.00 0.00 69 GLU A N 12
ATOM 15307 C CA . GLU A 1 69 ? 1.448 -14.612 23.257 1.00 0.00 69 GLU A CA 12
ATOM 15308 C C . GLU A 1 69 ? 1.642 -13.128 23.247 1.00 0.00 69 GLU A C 12
ATOM 15309 O O . GLU A 1 69 ? 0.697 -12.390 23.043 1.00 0.00 69 GLU A O 12
ATOM 15321 N N . LYS A 1 70 ? 2.881 -12.702 23.456 1.00 0.00 70 LYS A N 12
ATOM 15322 C CA . LYS A 1 70 ? 3.195 -11.301 23.519 1.00 0.00 70 LYS A CA 12
ATOM 15323 C C . LYS A 1 70 ? 2.817 -10.630 22.232 1.00 0.00 70 LYS A C 12
ATOM 15324 O O . LYS A 1 70 ? 2.002 -9.748 22.234 1.00 0.00 70 LYS A O 12
ATOM 15343 N N . ILE A 1 71 ? 3.328 -11.137 21.142 1.00 0.00 71 ILE A N 12
ATOM 15344 C CA . ILE A 1 71 ? 3.059 -10.611 19.800 1.00 0.00 71 ILE A CA 12
ATOM 15345 C C . ILE A 1 71 ? 1.541 -10.447 19.565 1.00 0.00 71 ILE A C 12
ATOM 15346 O O . ILE A 1 71 ? 1.078 -9.398 19.094 1.00 0.00 71 ILE A O 12
ATOM 15362 N N . VAL A 1 72 ? 0.780 -11.443 19.980 1.00 0.00 72 VAL A N 12
ATOM 15363 C CA . VAL A 1 72 ? -0.661 -11.418 19.816 1.00 0.00 72 VAL A CA 12
ATOM 15364 C C . VAL A 1 72 ? -1.304 -10.413 20.785 1.00 0.00 72 VAL A C 12
ATOM 15365 O O . VAL A 1 72 ? -2.247 -9.698 20.425 1.00 0.00 72 VAL A O 12
ATOM 15378 N N . HIS A 1 73 ? -0.743 -10.319 21.975 1.00 0.00 73 HIS A N 12
ATOM 15379 C CA . HIS A 1 73 ? -1.255 -9.463 23.035 1.00 0.00 73 HIS A CA 12
ATOM 15380 C C . HIS A 1 73 ? -1.010 -7.999 22.675 1.00 0.00 73 HIS A C 12
ATOM 15381 O O . HIS A 1 73 ? -1.872 -7.142 22.901 1.00 0.00 73 HIS A O 12
ATOM 15396 N N . ILE A 1 74 ? 0.163 -7.717 22.102 1.00 0.00 74 ILE A N 12
ATOM 15397 C CA . ILE A 1 74 ? 0.494 -6.392 21.644 1.00 0.00 74 ILE A CA 12
ATOM 15398 C C . ILE A 1 74 ? -0.481 -5.967 20.537 1.00 0.00 74 ILE A C 12
ATOM 15399 O O . ILE A 1 74 ? -1.086 -4.895 20.620 1.00 0.00 74 ILE A O 12
ATOM 15415 N N . LEU A 1 75 ? -0.672 -6.835 19.543 1.00 0.00 75 LEU A N 12
ATOM 15416 C CA . LEU A 1 75 ? -1.570 -6.533 18.420 1.00 0.00 75 LEU A CA 12
ATOM 15417 C C . LEU A 1 75 ? -3.001 -6.334 18.873 1.00 0.00 75 LEU A C 12
ATOM 15418 O O . LEU A 1 75 ? -3.646 -5.368 18.494 1.00 0.00 75 LEU A O 12
ATOM 15434 N N . SER A 1 76 ? -3.470 -7.225 19.710 1.00 0.00 76 SER A N 12
ATOM 15435 C CA . SER A 1 76 ? -4.824 -7.178 20.227 1.00 0.00 76 SER A CA 12
ATOM 15436 C C . SER A 1 76 ? -5.082 -5.935 21.095 1.00 0.00 76 SER A C 12
ATOM 15437 O O . SER A 1 76 ? -6.202 -5.468 21.185 1.00 0.00 76 SER A O 12
ATOM 15445 N N . ASN A 1 77 ? -4.049 -5.396 21.710 1.00 0.00 77 ASN A N 12
ATOM 15446 C CA . ASN A 1 77 ? -4.206 -4.208 22.558 1.00 0.00 77 ASN A CA 12
ATOM 15447 C C . ASN A 1 77 ? -4.009 -2.908 21.804 1.00 0.00 77 ASN A C 12
ATOM 15448 O O . ASN A 1 77 ? -4.473 -1.850 22.247 1.00 0.00 77 ASN A O 12
ATOM 15459 N N . ALA A 1 78 ? -3.359 -2.965 20.671 1.00 0.00 78 ALA A N 12
ATOM 15460 C CA . ALA A 1 78 ? -3.049 -1.756 19.934 1.00 0.00 78 ALA A CA 12
ATOM 15461 C C . ALA A 1 78 ? -4.117 -1.426 18.924 1.00 0.00 78 ALA A C 12
ATOM 15462 O O . ALA A 1 78 ? -4.665 -2.320 18.280 1.00 0.00 78 ALA A O 12
ATOM 15469 N N . VAL A 1 79 ? -4.440 -0.146 18.823 1.00 0.00 79 VAL A N 12
ATOM 15470 C CA . VAL A 1 79 ? -5.354 0.358 17.817 1.00 0.00 79 VAL A CA 12
ATOM 15471 C C . VAL A 1 79 ? -4.692 1.592 17.176 1.00 0.00 79 VAL A C 12
ATOM 15472 O O . VAL A 1 79 ? -3.590 1.985 17.595 1.00 0.00 79 VAL A O 12
ATOM 15485 N N . GLY A 1 80 ? -5.337 2.199 16.208 1.00 0.00 80 GLY A N 12
ATOM 15486 C CA . GLY A 1 80 ? -4.780 3.340 15.552 1.00 0.00 80 GLY A CA 12
ATOM 15487 C C . GLY A 1 80 ? -3.732 2.914 14.598 1.00 0.00 80 GLY A C 12
ATOM 15488 O O . GLY A 1 80 ? -3.826 1.810 14.056 1.00 0.00 80 GLY A O 12
ATOM 15492 N N . GLU A 1 81 ? -2.771 3.778 14.371 1.00 0.00 81 GLU A N 12
ATOM 15493 C CA . GLU A 1 81 ? -1.612 3.478 13.571 1.00 0.00 81 GLU A CA 12
ATOM 15494 C C . GLU A 1 81 ? -0.787 2.420 14.234 1.00 0.00 81 GLU A C 12
ATOM 15495 O O . GLU A 1 81 ? -0.247 2.620 15.330 1.00 0.00 81 GLU A O 12
ATOM 15507 N N . ILE A 1 82 ? -0.706 1.313 13.609 1.00 0.00 82 ILE A N 12
ATOM 15508 C CA . ILE A 1 82 ? 0.121 0.259 14.081 1.00 0.00 82 ILE A CA 12
ATOM 15509 C C . ILE A 1 82 ? 1.135 0.006 13.019 1.00 0.00 82 ILE A C 12
ATOM 15510 O O . ILE A 1 82 ? 0.790 -0.353 11.893 1.00 0.00 82 ILE A O 12
ATOM 15526 N N . HIS A 1 83 ? 2.365 0.217 13.357 1.00 0.00 83 HIS A N 12
ATOM 15527 C CA . HIS A 1 83 ? 3.441 0.129 12.393 1.00 0.00 83 HIS A CA 12
ATOM 15528 C C . HIS A 1 83 ? 4.081 -1.203 12.555 1.00 0.00 83 HIS A C 12
ATOM 15529 O O . HIS A 1 83 ? 4.530 -1.527 13.631 1.00 0.00 83 HIS A O 12
ATOM 15544 N N . MET A 1 84 ? 4.080 -1.986 11.544 1.00 0.00 84 MET A N 12
ATOM 15545 C CA . MET A 1 84 ? 4.713 -3.268 11.624 1.00 0.00 84 MET A CA 12
ATOM 15546 C C . MET A 1 84 ? 5.680 -3.399 10.512 1.00 0.00 84 MET A C 12
ATOM 15547 O O . MET A 1 84 ? 5.540 -2.744 9.494 1.00 0.00 84 MET A O 12
ATOM 15561 N N . LYS A 1 85 ? 6.630 -4.246 10.671 1.00 0.00 85 LYS A N 12
ATOM 15562 C CA . LYS A 1 85 ? 7.578 -4.495 9.635 1.00 0.00 85 LYS A CA 12
ATOM 15563 C C . LYS A 1 85 ? 7.490 -5.945 9.343 1.00 0.00 85 LYS A C 12
ATOM 15564 O O . LYS A 1 85 ? 7.561 -6.756 10.247 1.00 0.00 85 LYS A O 12
ATOM 15583 N N . THR A 1 86 ? 7.266 -6.278 8.140 1.00 0.00 86 THR A N 12
ATOM 15584 C CA . THR A 1 86 ? 7.154 -7.658 7.779 1.00 0.00 86 THR A CA 12
ATOM 15585 C C . THR A 1 86 ? 8.195 -8.017 6.729 1.00 0.00 86 THR A C 12
ATOM 15586 O O . THR A 1 86 ? 8.530 -7.199 5.885 1.00 0.00 86 THR A O 12
ATOM 15597 N N . MET A 1 87 ? 8.723 -9.211 6.804 1.00 0.00 87 MET A N 12
ATOM 15598 C CA . MET A 1 87 ? 9.691 -9.683 5.825 1.00 0.00 87 MET A CA 12
ATOM 15599 C C . MET A 1 87 ? 9.066 -10.857 5.125 1.00 0.00 87 MET A C 12
ATOM 15600 O O . MET A 1 87 ? 8.059 -11.354 5.611 1.00 0.00 87 MET A O 12
ATOM 15614 N N . PRO A 1 88 ? 9.633 -11.372 4.010 1.00 0.00 88 PRO A N 12
ATOM 15615 C CA . PRO A 1 88 ? 9.083 -12.554 3.291 1.00 0.00 88 PRO A CA 12
ATOM 15616 C C . PRO A 1 88 ? 9.280 -13.874 4.068 1.00 0.00 88 PRO A C 12
ATOM 15617 O O . PRO A 1 88 ? 9.365 -14.941 3.468 1.00 0.00 88 PRO A O 12
ATOM 15628 N N . ALA A 1 89 ? 9.308 -13.776 5.411 1.00 0.00 89 ALA A N 12
ATOM 15629 C CA . ALA A 1 89 ? 9.501 -14.905 6.313 1.00 0.00 89 ALA A CA 12
ATOM 15630 C C . ALA A 1 89 ? 10.807 -15.613 6.000 1.00 0.00 89 ALA A C 12
ATOM 15631 O O . ALA A 1 89 ? 10.872 -16.841 5.804 1.00 0.00 89 ALA A O 12
ATOM 15638 N N . ALA A 1 90 ? 11.833 -14.814 5.926 1.00 0.00 90 ALA A N 12
ATOM 15639 C CA . ALA A 1 90 ? 13.155 -15.256 5.652 1.00 0.00 90 ALA A CA 12
ATOM 15640 C C . ALA A 1 90 ? 14.028 -14.876 6.826 1.00 0.00 90 ALA A C 12
ATOM 15641 O O . ALA A 1 90 ? 14.434 -13.711 6.921 1.00 0.00 90 ALA A O 12
ATOM 15649 N N . GLU A 1 7 ? 17.034 -4.938 14.978 1.00 0.00 7 GLU A N 13
ATOM 15650 C CA . GLU A 1 7 ? 17.198 -4.733 13.551 1.00 0.00 7 GLU A CA 13
ATOM 15651 C C . GLU A 1 7 ? 17.574 -6.022 12.843 1.00 0.00 7 GLU A C 13
ATOM 15652 O O . GLU A 1 7 ? 18.712 -6.506 12.946 1.00 0.00 7 GLU A O 13
ATOM 15664 N N . THR A 1 8 ? 16.630 -6.582 12.166 1.00 0.00 8 THR A N 13
ATOM 15665 C CA . THR A 1 8 ? 16.845 -7.711 11.317 1.00 0.00 8 THR A CA 13
ATOM 15666 C C . THR A 1 8 ? 16.540 -7.209 9.912 1.00 0.00 8 THR A C 13
ATOM 15667 O O . THR A 1 8 ? 15.690 -6.309 9.756 1.00 0.00 8 THR A O 13
ATOM 15678 N N . MET A 1 9 ? 17.220 -7.702 8.908 1.00 0.00 9 MET A N 13
ATOM 15679 C CA . MET A 1 9 ? 17.081 -7.078 7.616 1.00 0.00 9 MET A CA 13
ATOM 15680 C C . MET A 1 9 ? 17.206 -8.052 6.460 1.00 0.00 9 MET A C 13
ATOM 15681 O O . MET A 1 9 ? 18.163 -8.835 6.377 1.00 0.00 9 MET A O 13
ATOM 15695 N N . GLY A 1 10 ? 16.217 -8.002 5.608 1.00 0.00 10 GLY A N 13
ATOM 15696 C CA . GLY A 1 10 ? 16.202 -8.714 4.358 1.00 0.00 10 GLY A CA 13
ATOM 15697 C C . GLY A 1 10 ? 15.639 -7.784 3.338 1.00 0.00 10 GLY A C 13
ATOM 15698 O O . GLY A 1 10 ? 16.359 -7.139 2.591 1.00 0.00 10 GLY A O 13
ATOM 15702 N N . ASN A 1 11 ? 14.358 -7.682 3.359 1.00 0.00 11 ASN A N 13
ATOM 15703 C CA . ASN A 1 11 ? 13.631 -6.685 2.651 1.00 0.00 11 ASN A CA 13
ATOM 15704 C C . ASN A 1 11 ? 12.416 -6.450 3.452 1.00 0.00 11 ASN A C 13
ATOM 15705 O O . ASN A 1 11 ? 11.580 -7.334 3.651 1.00 0.00 11 ASN A O 13
ATOM 15716 N N . VAL A 1 12 ? 12.397 -5.321 4.011 1.00 0.00 12 VAL A N 13
ATOM 15717 C CA . VAL A 1 12 ? 11.420 -4.936 4.920 1.00 0.00 12 VAL A CA 13
ATOM 15718 C C . VAL A 1 12 ? 10.367 -4.176 4.218 1.00 0.00 12 VAL A C 13
ATOM 15719 O O . VAL A 1 12 ? 10.633 -3.253 3.448 1.00 0.00 12 VAL A O 13
ATOM 15732 N N . THR A 1 13 ? 9.227 -4.599 4.442 1.00 0.00 13 THR A N 13
ATOM 15733 C CA . THR A 1 13 ? 8.073 -4.044 3.945 1.00 0.00 13 THR A CA 13
ATOM 15734 C C . THR A 1 13 ? 7.209 -3.685 5.137 1.00 0.00 13 THR A C 13
ATOM 15735 O O . THR A 1 13 ? 6.728 -4.560 5.888 1.00 0.00 13 THR A O 13
ATOM 15746 N N . THR A 1 14 ? 7.099 -2.428 5.356 1.00 0.00 14 THR A N 13
ATOM 15747 C CA . THR A 1 14 ? 6.393 -1.907 6.454 1.00 0.00 14 THR A CA 13
ATOM 15748 C C . THR A 1 14 ? 4.912 -1.934 6.179 1.00 0.00 14 THR A C 13
ATOM 15749 O O . THR A 1 14 ? 4.461 -1.666 5.070 1.00 0.00 14 THR A O 13
ATOM 15760 N N . VAL A 1 15 ? 4.191 -2.293 7.161 1.00 0.00 15 VAL A N 13
ATOM 15761 C CA . VAL A 1 15 ? 2.787 -2.323 7.102 1.00 0.00 15 VAL A CA 13
ATOM 15762 C C . VAL A 1 15 ? 2.254 -1.330 8.062 1.00 0.00 15 VAL A C 13
ATOM 15763 O O . VAL A 1 15 ? 2.724 -1.245 9.193 1.00 0.00 15 VAL A O 13
ATOM 15776 N N . LEU A 1 16 ? 1.326 -0.560 7.630 1.00 0.00 16 LEU A N 13
ATOM 15777 C CA . LEU A 1 16 ? 0.718 0.353 8.494 1.00 0.00 16 LEU A CA 13
ATOM 15778 C C . LEU A 1 16 ? -0.757 0.091 8.562 1.00 0.00 16 LEU A C 13
ATOM 15779 O O . LEU A 1 16 ? -1.479 0.243 7.580 1.00 0.00 16 LEU A O 13
ATOM 15795 N N . ILE A 1 17 ? -1.177 -0.264 9.704 1.00 0.00 17 ILE A N 13
ATOM 15796 C CA . ILE A 1 17 ? -2.548 -0.528 10.000 1.00 0.00 17 ILE A CA 13
ATOM 15797 C C . ILE A 1 17 ? -3.121 0.685 10.654 1.00 0.00 17 ILE A C 13
ATOM 15798 O O . ILE A 1 17 ? -2.427 1.362 11.402 1.00 0.00 17 ILE A O 13
ATOM 15814 N N . ARG A 1 18 ? -4.320 1.027 10.281 1.00 0.00 18 ARG A N 13
ATOM 15815 C CA . ARG A 1 18 ? -5.047 2.008 10.994 1.00 0.00 18 ARG A CA 13
ATOM 15816 C C . ARG A 1 18 ? -6.232 1.319 11.585 1.00 0.00 18 ARG A C 13
ATOM 15817 O O . ARG A 1 18 ? -7.201 1.003 10.903 1.00 0.00 18 ARG A O 13
ATOM 15838 N N . ARG A 1 19 ? -6.120 1.043 12.834 1.00 0.00 19 ARG A N 13
ATOM 15839 C CA . ARG A 1 19 ? -7.130 0.348 13.554 1.00 0.00 19 ARG A CA 13
ATOM 15840 C C . ARG A 1 19 ? -8.001 1.332 14.304 1.00 0.00 19 ARG A C 13
ATOM 15841 O O . ARG A 1 19 ? -7.505 2.033 15.180 1.00 0.00 19 ARG A O 13
ATOM 15862 N N . PRO A 1 20 ? -9.301 1.410 13.959 1.00 0.00 20 PRO A N 13
ATOM 15863 C CA . PRO A 1 20 ? -10.249 2.321 14.612 1.00 0.00 20 PRO A CA 13
ATOM 15864 C C . PRO A 1 20 ? -10.192 2.233 16.146 1.00 0.00 20 PRO A C 13
ATOM 15865 O O . PRO A 1 20 ? -9.964 3.249 16.817 1.00 0.00 20 PRO A O 13
ATOM 15876 N N . ASP A 1 21 ? -10.350 1.029 16.684 1.00 0.00 21 ASP A N 13
ATOM 15877 C CA . ASP A 1 21 ? -10.284 0.791 18.120 1.00 0.00 21 ASP A CA 13
ATOM 15878 C C . ASP A 1 21 ? -10.336 -0.704 18.359 1.00 0.00 21 ASP A C 13
ATOM 15879 O O . ASP A 1 21 ? -10.262 -1.481 17.392 1.00 0.00 21 ASP A O 13
ATOM 15888 N N . LEU A 1 22 ? -10.482 -1.110 19.608 1.00 0.00 22 LEU A N 13
ATOM 15889 C CA . LEU A 1 22 ? -10.411 -2.508 20.003 1.00 0.00 22 LEU A CA 13
ATOM 15890 C C . LEU A 1 22 ? -11.571 -3.351 19.502 1.00 0.00 22 LEU A C 13
ATOM 15891 O O . LEU A 1 22 ? -11.470 -4.581 19.454 1.00 0.00 22 LEU A O 13
ATOM 15907 N N . ARG A 1 23 ? -12.639 -2.701 19.087 1.00 0.00 23 ARG A N 13
ATOM 15908 C CA . ARG A 1 23 ? -13.831 -3.397 18.551 1.00 0.00 23 ARG A CA 13
ATOM 15909 C C . ARG A 1 23 ? -13.538 -3.992 17.171 1.00 0.00 23 ARG A C 13
ATOM 15910 O O . ARG A 1 23 ? -14.329 -4.774 16.630 1.00 0.00 23 ARG A O 13
ATOM 15931 N N . TYR A 1 24 ? -12.424 -3.589 16.601 1.00 0.00 24 TYR A N 13
ATOM 15932 C CA . TYR A 1 24 ? -11.992 -4.045 15.320 1.00 0.00 24 TYR A CA 13
ATOM 15933 C C . TYR A 1 24 ? -10.746 -4.829 15.539 1.00 0.00 24 TYR A C 13
ATOM 15934 O O . TYR A 1 24 ? -9.968 -4.477 16.412 1.00 0.00 24 TYR A O 13
ATOM 15952 N N . GLN A 1 25 ? -10.553 -5.871 14.807 1.00 0.00 25 GLN A N 13
ATOM 15953 C CA . GLN A 1 25 ? -9.323 -6.604 14.904 1.00 0.00 25 GLN A CA 13
ATOM 15954 C C . GLN A 1 25 ? -8.587 -6.555 13.602 1.00 0.00 25 GLN A C 13
ATOM 15955 O O . GLN A 1 25 ? -9.134 -6.122 12.604 1.00 0.00 25 GLN A O 13
ATOM 15969 N N . LEU A 1 26 ? -7.377 -7.045 13.637 1.00 0.00 26 LEU A N 13
ATOM 15970 C CA . LEU A 1 26 ? -6.419 -6.982 12.549 1.00 0.00 26 LEU A CA 13
ATOM 15971 C C . LEU A 1 26 ? -6.970 -7.649 11.285 1.00 0.00 26 LEU A C 13
ATOM 15972 O O . LEU A 1 26 ? -7.143 -7.001 10.242 1.00 0.00 26 LEU A O 13
ATOM 15988 N N . GLY A 1 27 ? -7.244 -8.926 11.377 1.00 0.00 27 GLY A N 13
ATOM 15989 C CA . GLY A 1 27 ? -7.774 -9.621 10.248 1.00 0.00 27 GLY A CA 13
ATOM 15990 C C . GLY A 1 27 ? -6.730 -10.455 9.554 1.00 0.00 27 GLY A C 13
ATOM 15991 O O . GLY A 1 27 ? -6.692 -10.517 8.327 1.00 0.00 27 GLY A O 13
ATOM 15995 N N . PHE A 1 28 ? -5.865 -11.058 10.326 1.00 0.00 28 PHE A N 13
ATOM 15996 C CA . PHE A 1 28 ? -4.880 -11.978 9.806 1.00 0.00 28 PHE A CA 13
ATOM 15997 C C . PHE A 1 28 ? -4.489 -12.935 10.912 1.00 0.00 28 PHE A C 13
ATOM 15998 O O . PHE A 1 28 ? -4.760 -12.674 12.088 1.00 0.00 28 PHE A O 13
ATOM 16015 N N . SER A 1 29 ? -3.891 -14.012 10.551 1.00 0.00 29 SER A N 13
ATOM 16016 C CA . SER A 1 29 ? -3.480 -15.016 11.497 1.00 0.00 29 SER A CA 13
ATOM 16017 C C . SER A 1 29 ? -1.962 -15.145 11.439 1.00 0.00 29 SER A C 13
ATOM 16018 O O . SER A 1 29 ? -1.392 -15.298 10.337 1.00 0.00 29 SER A O 13
ATOM 16026 N N . VAL A 1 30 ? -1.308 -15.071 12.578 1.00 0.00 30 VAL A N 13
ATOM 16027 C CA . VAL A 1 30 ? 0.128 -15.110 12.612 1.00 0.00 30 VAL A CA 13
ATOM 16028 C C . VAL A 1 30 ? 0.607 -16.294 13.479 1.00 0.00 30 VAL A C 13
ATOM 16029 O O . VAL A 1 30 ? 0.017 -16.596 14.519 1.00 0.00 30 VAL A O 13
ATOM 16042 N N . GLN A 1 31 ? 1.627 -16.979 13.030 1.00 0.00 31 GLN A N 13
ATOM 16043 C CA . GLN A 1 31 ? 2.234 -18.038 13.804 1.00 0.00 31 GLN A CA 13
ATOM 16044 C C . GLN A 1 31 ? 3.733 -17.828 13.816 1.00 0.00 31 GLN A C 13
ATOM 16045 O O . GLN A 1 31 ? 4.352 -17.697 12.766 1.00 0.00 31 GLN A O 13
ATOM 16059 N N . ASN A 1 32 ? 4.292 -17.695 15.017 1.00 0.00 32 ASN A N 13
ATOM 16060 C CA . ASN A 1 32 ? 5.732 -17.382 15.241 1.00 0.00 32 ASN A CA 13
ATOM 16061 C C . ASN A 1 32 ? 6.107 -16.010 14.691 1.00 0.00 32 ASN A C 13
ATOM 16062 O O . ASN A 1 32 ? 7.285 -15.658 14.588 1.00 0.00 32 ASN A O 13
ATOM 16073 N N . GLY A 1 33 ? 5.100 -15.221 14.372 1.00 0.00 33 GLY A N 13
ATOM 16074 C CA . GLY A 1 33 ? 5.343 -13.931 13.798 1.00 0.00 33 GLY A CA 13
ATOM 16075 C C . GLY A 1 33 ? 5.219 -13.972 12.299 1.00 0.00 33 GLY A C 13
ATOM 16076 O O . GLY A 1 33 ? 5.402 -12.978 11.632 1.00 0.00 33 GLY A O 13
ATOM 16080 N N . ILE A 1 34 ? 4.882 -15.123 11.768 1.00 0.00 34 ILE A N 13
ATOM 16081 C CA . ILE A 1 34 ? 4.729 -15.277 10.338 1.00 0.00 34 ILE A CA 13
ATOM 16082 C C . ILE A 1 34 ? 3.258 -15.372 9.994 1.00 0.00 34 ILE A C 13
ATOM 16083 O O . ILE A 1 34 ? 2.539 -16.240 10.510 1.00 0.00 34 ILE A O 13
ATOM 16099 N N . ILE A 1 35 ? 2.817 -14.440 9.192 1.00 0.00 35 ILE A N 13
ATOM 16100 C CA . ILE A 1 35 ? 1.461 -14.362 8.700 1.00 0.00 35 ILE A CA 13
ATOM 16101 C C . ILE A 1 35 ? 1.135 -15.594 7.867 1.00 0.00 35 ILE A C 13
ATOM 16102 O O . ILE A 1 35 ? 1.762 -15.840 6.823 1.00 0.00 35 ILE A O 13
ATOM 16118 N N . CYS A 1 36 ? 0.185 -16.352 8.336 1.00 0.00 36 CYS A N 13
ATOM 16119 C CA . CYS A 1 36 ? -0.198 -17.587 7.712 1.00 0.00 36 CYS A CA 13
ATOM 16120 C C . CYS A 1 36 ? -1.398 -17.365 6.790 1.00 0.00 36 CYS A C 13
ATOM 16121 O O . CYS A 1 36 ? -1.474 -17.938 5.705 1.00 0.00 36 CYS A O 13
ATOM 16129 N N . SER A 1 37 ? -2.313 -16.524 7.210 1.00 0.00 37 SER A N 13
ATOM 16130 C CA . SER A 1 37 ? -3.499 -16.243 6.440 1.00 0.00 37 SER A CA 13
ATOM 16131 C C . SER A 1 37 ? -3.963 -14.814 6.688 1.00 0.00 37 SER A C 13
ATOM 16132 O O . SER A 1 37 ? -3.684 -14.246 7.751 1.00 0.00 37 SER A O 13
ATOM 16140 N N . LEU A 1 38 ? -4.627 -14.241 5.712 1.00 0.00 38 LEU A N 13
ATOM 16141 C CA . LEU A 1 38 ? -5.111 -12.875 5.765 1.00 0.00 38 LEU A CA 13
ATOM 16142 C C . LEU A 1 38 ? -6.605 -12.849 5.434 1.00 0.00 38 LEU A C 13
ATOM 16143 O O . LEU A 1 38 ? -7.082 -13.663 4.635 1.00 0.00 38 LEU A O 13
ATOM 16159 N N . MET A 1 39 ? -7.341 -11.962 6.057 1.00 0.00 39 MET A N 13
ATOM 16160 C CA . MET A 1 39 ? -8.756 -11.835 5.794 1.00 0.00 39 MET A CA 13
ATOM 16161 C C . MET A 1 39 ? -8.992 -10.772 4.726 1.00 0.00 39 MET A C 13
ATOM 16162 O O . MET A 1 39 ? -8.686 -9.584 4.923 1.00 0.00 39 MET A O 13
ATOM 16176 N N . ARG A 1 40 ? -9.513 -11.217 3.613 1.00 0.00 40 ARG A N 13
ATOM 16177 C CA . ARG A 1 40 ? -9.808 -10.398 2.454 1.00 0.00 40 ARG A CA 13
ATOM 16178 C C . ARG A 1 40 ? -10.903 -9.404 2.802 1.00 0.00 40 ARG A C 13
ATOM 16179 O O . ARG A 1 40 ? -12.015 -9.787 3.177 1.00 0.00 40 ARG A O 13
ATOM 16200 N N . GLY A 1 41 ? -10.568 -8.146 2.705 1.00 0.00 41 GLY A N 13
ATOM 16201 C CA . GLY A 1 41 ? -11.485 -7.091 3.055 1.00 0.00 41 GLY A CA 13
ATOM 16202 C C . GLY A 1 41 ? -11.190 -6.522 4.426 1.00 0.00 41 GLY A C 13
ATOM 16203 O O . GLY A 1 41 ? -11.680 -5.438 4.786 1.00 0.00 41 GLY A O 13
ATOM 16207 N N . GLY A 1 42 ? -10.360 -7.218 5.179 1.00 0.00 42 GLY A N 13
ATOM 16208 C CA . GLY A 1 42 ? -10.038 -6.797 6.523 1.00 0.00 42 GLY A CA 13
ATOM 16209 C C . GLY A 1 42 ? -9.000 -5.700 6.537 1.00 0.00 42 GLY A C 13
ATOM 16210 O O . GLY A 1 42 ? -8.277 -5.512 5.541 1.00 0.00 42 GLY A O 13
ATOM 16214 N N . ILE A 1 43 ? -8.912 -4.976 7.653 1.00 0.00 43 ILE A N 13
ATOM 16215 C CA . ILE A 1 43 ? -7.950 -3.877 7.799 1.00 0.00 43 ILE A CA 13
ATOM 16216 C C . ILE A 1 43 ? -6.527 -4.279 7.517 1.00 0.00 43 ILE A C 13
ATOM 16217 O O . ILE A 1 43 ? -5.801 -3.509 6.918 1.00 0.00 43 ILE A O 13
ATOM 16233 N N . ALA A 1 44 ? -6.138 -5.486 7.919 1.00 0.00 44 ALA A N 13
ATOM 16234 C CA . ALA A 1 44 ? -4.790 -5.985 7.689 1.00 0.00 44 ALA A CA 13
ATOM 16235 C C . ALA A 1 44 ? -4.443 -5.947 6.211 1.00 0.00 44 ALA A C 13
ATOM 16236 O O . ALA A 1 44 ? -3.378 -5.466 5.817 1.00 0.00 44 ALA A O 13
ATOM 16243 N N . GLU A 1 45 ? -5.365 -6.372 5.399 1.00 0.00 45 GLU A N 13
ATOM 16244 C CA . GLU A 1 45 ? -5.167 -6.401 3.976 1.00 0.00 45 GLU A CA 13
ATOM 16245 C C . GLU A 1 45 ? -5.139 -4.988 3.414 1.00 0.00 45 GLU A C 13
ATOM 16246 O O . GLU A 1 45 ? -4.328 -4.665 2.542 1.00 0.00 45 GLU A O 13
ATOM 16258 N N . ARG A 1 46 ? -5.992 -4.146 3.950 1.00 0.00 46 ARG A N 13
ATOM 16259 C CA . ARG A 1 46 ? -6.067 -2.751 3.541 1.00 0.00 46 ARG A CA 13
ATOM 16260 C C . ARG A 1 46 ? -4.772 -2.011 3.939 1.00 0.00 46 ARG A C 13
ATOM 16261 O O . ARG A 1 46 ? -4.298 -1.119 3.219 1.00 0.00 46 ARG A O 13
ATOM 16282 N N . GLY A 1 47 ? -4.209 -2.419 5.073 1.00 0.00 47 GLY A N 13
ATOM 16283 C CA . GLY A 1 47 ? -2.984 -1.846 5.600 1.00 0.00 47 GLY A CA 13
ATOM 16284 C C . GLY A 1 47 ? -1.749 -2.291 4.834 1.00 0.00 47 GLY A C 13
ATOM 16285 O O . GLY A 1 47 ? -0.699 -1.639 4.901 1.00 0.00 47 GLY A O 13
ATOM 16289 N N . GLY A 1 48 ? -1.859 -3.401 4.120 1.00 0.00 48 GLY A N 13
ATOM 16290 C CA . GLY A 1 48 ? -0.752 -3.858 3.303 1.00 0.00 48 GLY A CA 13
ATOM 16291 C C . GLY A 1 48 ? -0.090 -5.115 3.824 1.00 0.00 48 GLY A C 13
ATOM 16292 O O . GLY A 1 48 ? 1.065 -5.405 3.479 1.00 0.00 48 GLY A O 13
ATOM 16296 N N . VAL A 1 49 ? -0.805 -5.858 4.658 1.00 0.00 49 VAL A N 13
ATOM 16297 C CA . VAL A 1 49 ? -0.312 -7.109 5.195 1.00 0.00 49 VAL A CA 13
ATOM 16298 C C . VAL A 1 49 ? -0.287 -8.167 4.086 1.00 0.00 49 VAL A C 13
ATOM 16299 O O . VAL A 1 49 ? -1.139 -8.166 3.191 1.00 0.00 49 VAL A O 13
ATOM 16312 N N . ARG A 1 50 ? 0.705 -9.023 4.130 1.00 0.00 50 ARG A N 13
ATOM 16313 C CA . ARG A 1 50 ? 0.866 -10.077 3.167 1.00 0.00 50 ARG A CA 13
ATOM 16314 C C . ARG A 1 50 ? 1.140 -11.360 3.861 1.00 0.00 50 ARG A C 13
ATOM 16315 O O . ARG A 1 50 ? 1.844 -11.397 4.864 1.00 0.00 50 ARG A O 13
ATOM 16336 N N . VAL A 1 51 ? 0.595 -12.382 3.323 1.00 0.00 51 VAL A N 13
ATOM 16337 C CA . VAL A 1 51 ? 0.768 -13.724 3.801 1.00 0.00 51 VAL A CA 13
ATOM 16338 C C . VAL A 1 51 ? 2.161 -14.213 3.427 1.00 0.00 51 VAL A C 13
ATOM 16339 O O . VAL A 1 51 ? 2.684 -13.855 2.367 1.00 0.00 51 VAL A O 13
ATOM 16352 N N . GLY A 1 52 ? 2.776 -14.974 4.312 1.00 0.00 52 GLY A N 13
ATOM 16353 C CA . GLY A 1 52 ? 4.116 -15.445 4.061 1.00 0.00 52 GLY A CA 13
ATOM 16354 C C . GLY A 1 52 ? 5.109 -14.400 4.469 1.00 0.00 52 GLY A C 13
ATOM 16355 O O . GLY A 1 52 ? 6.231 -14.348 3.977 1.00 0.00 52 GLY A O 13
ATOM 16359 N N . HIS A 1 53 ? 4.676 -13.537 5.337 1.00 0.00 53 HIS A N 13
ATOM 16360 C CA . HIS A 1 53 ? 5.489 -12.482 5.840 1.00 0.00 53 HIS A CA 13
ATOM 16361 C C . HIS A 1 53 ? 5.744 -12.651 7.297 1.00 0.00 53 HIS A C 13
ATOM 16362 O O . HIS A 1 53 ? 4.839 -12.958 8.061 1.00 0.00 53 HIS A O 13
ATOM 16377 N N . ARG A 1 54 ? 6.968 -12.459 7.673 1.00 0.00 54 ARG A N 13
ATOM 16378 C CA . ARG A 1 54 ? 7.339 -12.483 9.047 1.00 0.00 54 ARG A CA 13
ATOM 16379 C C . ARG A 1 54 ? 7.298 -11.069 9.533 1.00 0.00 54 ARG A C 13
ATOM 16380 O O . ARG A 1 54 ? 7.909 -10.189 8.912 1.00 0.00 54 ARG A O 13
ATOM 16401 N N . ILE A 1 55 ? 6.571 -10.835 10.563 1.00 0.00 55 ILE A N 13
ATOM 16402 C CA . ILE A 1 55 ? 6.547 -9.550 11.171 1.00 0.00 55 ILE A CA 13
ATOM 16403 C C . ILE A 1 55 ? 7.726 -9.447 12.097 1.00 0.00 55 ILE A C 13
ATOM 16404 O O . ILE A 1 55 ? 7.919 -10.285 12.974 1.00 0.00 55 ILE A O 13
ATOM 16420 N N . ILE A 1 56 ? 8.521 -8.462 11.877 1.00 0.00 56 ILE A N 13
ATOM 16421 C CA . ILE A 1 56 ? 9.684 -8.270 12.654 1.00 0.00 56 ILE A CA 13
ATOM 16422 C C . ILE A 1 56 ? 9.529 -7.171 13.668 1.00 0.00 56 ILE A C 13
ATOM 16423 O O . ILE A 1 56 ? 10.346 -7.056 14.591 1.00 0.00 56 ILE A O 13
ATOM 16439 N N . GLU A 1 57 ? 8.471 -6.384 13.548 1.00 0.00 57 GLU A N 13
ATOM 16440 C CA . GLU A 1 57 ? 8.296 -5.270 14.466 1.00 0.00 57 GLU A CA 13
ATOM 16441 C C . GLU A 1 57 ? 6.880 -4.795 14.415 1.00 0.00 57 GLU A C 13
ATOM 16442 O O . GLU A 1 57 ? 6.274 -4.832 13.363 1.00 0.00 57 GLU A O 13
ATOM 16454 N N . ILE A 1 58 ? 6.361 -4.396 15.552 1.00 0.00 58 ILE A N 13
ATOM 16455 C CA . ILE A 1 58 ? 5.005 -3.913 15.698 1.00 0.00 58 ILE A CA 13
ATOM 16456 C C . ILE A 1 58 ? 4.995 -2.738 16.648 1.00 0.00 58 ILE A C 13
ATOM 16457 O O . ILE A 1 58 ? 5.485 -2.852 17.764 1.00 0.00 58 ILE A O 13
ATOM 16473 N N . ASN A 1 59 ? 4.510 -1.608 16.161 1.00 0.00 59 ASN A N 13
ATOM 16474 C CA . ASN A 1 59 ? 4.260 -0.380 16.945 1.00 0.00 59 ASN A CA 13
ATOM 16475 C C . ASN A 1 59 ? 5.508 0.079 17.739 1.00 0.00 59 ASN A C 13
ATOM 16476 O O . ASN A 1 59 ? 5.402 0.670 18.817 1.00 0.00 59 ASN A O 13
ATOM 16487 N N . GLY A 1 60 ? 6.682 -0.169 17.183 1.00 0.00 60 GLY A N 13
ATOM 16488 C CA . GLY A 1 60 ? 7.900 0.267 17.827 1.00 0.00 60 GLY A CA 13
ATOM 16489 C C . GLY A 1 60 ? 8.649 -0.828 18.569 1.00 0.00 60 GLY A C 13
ATOM 16490 O O . GLY A 1 60 ? 9.716 -0.569 19.140 1.00 0.00 60 GLY A O 13
ATOM 16494 N N . GLN A 1 61 ? 8.128 -2.042 18.587 1.00 0.00 61 GLN A N 13
ATOM 16495 C CA . GLN A 1 61 ? 8.839 -3.120 19.253 1.00 0.00 61 GLN A CA 13
ATOM 16496 C C . GLN A 1 61 ? 9.078 -4.267 18.306 1.00 0.00 61 GLN A C 13
ATOM 16497 O O . GLN A 1 61 ? 8.171 -4.693 17.588 1.00 0.00 61 GLN A O 13
ATOM 16511 N N . SER A 1 62 ? 10.303 -4.724 18.258 1.00 0.00 62 SER A N 13
ATOM 16512 C CA . SER A 1 62 ? 10.673 -5.815 17.419 1.00 0.00 62 SER A CA 13
ATOM 16513 C C . SER A 1 62 ? 10.143 -7.083 18.053 1.00 0.00 62 SER A C 13
ATOM 16514 O O . SER A 1 62 ? 10.615 -7.518 19.101 1.00 0.00 62 SER A O 13
ATOM 16522 N N . VAL A 1 63 ? 9.144 -7.655 17.432 1.00 0.00 63 VAL A N 13
ATOM 16523 C CA . VAL A 1 63 ? 8.463 -8.795 17.966 1.00 0.00 63 VAL A CA 13
ATOM 16524 C C . VAL A 1 63 ? 8.974 -10.048 17.302 1.00 0.00 63 VAL A C 13
ATOM 16525 O O . VAL A 1 63 ? 8.402 -11.123 17.420 1.00 0.00 63 VAL A O 13
ATOM 16538 N N . VAL A 1 64 ? 10.108 -9.902 16.674 1.00 0.00 64 VAL A N 13
ATOM 16539 C CA . VAL A 1 64 ? 10.724 -10.949 15.916 1.00 0.00 64 VAL A CA 13
ATOM 16540 C C . VAL A 1 64 ? 11.321 -12.032 16.842 1.00 0.00 64 VAL A C 13
ATOM 16541 O O . VAL A 1 64 ? 11.735 -13.097 16.397 1.00 0.00 64 VAL A O 13
ATOM 16554 N N . ALA A 1 65 ? 11.355 -11.737 18.124 1.00 0.00 65 ALA A N 13
ATOM 16555 C CA . ALA A 1 65 ? 11.822 -12.669 19.119 1.00 0.00 65 ALA A CA 13
ATOM 16556 C C . ALA A 1 65 ? 10.784 -12.756 20.231 1.00 0.00 65 ALA A C 13
ATOM 16557 O O . ALA A 1 65 ? 11.066 -13.198 21.346 1.00 0.00 65 ALA A O 13
ATOM 16564 N N . THR A 1 66 ? 9.591 -12.336 19.905 1.00 0.00 66 THR A N 13
ATOM 16565 C CA . THR A 1 66 ? 8.484 -12.320 20.782 1.00 0.00 66 THR A CA 13
ATOM 16566 C C . THR A 1 66 ? 7.611 -13.539 20.455 1.00 0.00 66 THR A C 13
ATOM 16567 O O . THR A 1 66 ? 7.502 -13.916 19.298 1.00 0.00 66 THR A O 13
ATOM 16578 N N . PRO A 1 67 ? 7.096 -14.241 21.466 1.00 0.00 67 PRO A N 13
ATOM 16579 C CA . PRO A 1 67 ? 6.253 -15.417 21.255 1.00 0.00 67 PRO A CA 13
ATOM 16580 C C . PRO A 1 67 ? 4.880 -15.072 20.667 1.00 0.00 67 PRO A C 13
ATOM 16581 O O . PRO A 1 67 ? 4.391 -13.935 20.808 1.00 0.00 67 PRO A O 13
ATOM 16592 N N . HIS A 1 68 ? 4.278 -16.079 20.046 1.00 0.00 68 HIS A N 13
ATOM 16593 C CA . HIS A 1 68 ? 2.978 -16.037 19.359 1.00 0.00 68 HIS A CA 13
ATOM 16594 C C . HIS A 1 68 ? 1.938 -15.260 20.148 1.00 0.00 68 HIS A C 13
ATOM 16595 O O . HIS A 1 68 ? 1.358 -14.305 19.626 1.00 0.00 68 HIS A O 13
ATOM 16610 N N . GLU A 1 69 ? 1.702 -15.660 21.386 1.00 0.00 69 GLU A N 13
ATOM 16611 C CA . GLU A 1 69 ? 0.650 -15.054 22.160 1.00 0.00 69 GLU A CA 13
ATOM 16612 C C . GLU A 1 69 ? 0.947 -13.603 22.454 1.00 0.00 69 GLU A C 13
ATOM 16613 O O . GLU A 1 69 ? 0.054 -12.781 22.394 1.00 0.00 69 GLU A O 13
ATOM 16625 N N . LYS A 1 70 ? 2.209 -13.280 22.736 1.00 0.00 70 LYS A N 13
ATOM 16626 C CA . LYS A 1 70 ? 2.565 -11.899 22.976 1.00 0.00 70 LYS A CA 13
ATOM 16627 C C . LYS A 1 70 ? 2.266 -11.060 21.788 1.00 0.00 70 LYS A C 13
ATOM 16628 O O . LYS A 1 70 ? 1.564 -10.075 21.903 1.00 0.00 70 LYS A O 13
ATOM 16647 N N . ILE A 1 71 ? 2.757 -11.491 20.648 1.00 0.00 71 ILE A N 13
ATOM 16648 C CA . ILE A 1 71 ? 2.558 -10.801 19.385 1.00 0.00 71 ILE A CA 13
ATOM 16649 C C . ILE A 1 71 ? 1.067 -10.505 19.170 1.00 0.00 71 ILE A C 13
ATOM 16650 O O . ILE A 1 71 ? 0.688 -9.372 18.869 1.00 0.00 71 ILE A O 13
ATOM 16666 N N . VAL A 1 72 ? 0.228 -11.494 19.435 1.00 0.00 72 VAL A N 13
ATOM 16667 C CA . VAL A 1 72 ? -1.208 -11.338 19.261 1.00 0.00 72 VAL A CA 13
ATOM 16668 C C . VAL A 1 72 ? -1.806 -10.434 20.361 1.00 0.00 72 VAL A C 13
ATOM 16669 O O . VAL A 1 72 ? -2.690 -9.621 20.097 1.00 0.00 72 VAL A O 13
ATOM 16682 N N . HIS A 1 73 ? -1.261 -10.529 21.563 1.00 0.00 73 HIS A N 13
ATOM 16683 C CA . HIS A 1 73 ? -1.769 -9.802 22.731 1.00 0.00 73 HIS A CA 13
ATOM 16684 C C . HIS A 1 73 ? -1.489 -8.316 22.568 1.00 0.00 73 HIS A C 13
ATOM 16685 O O . HIS A 1 73 ? -2.322 -7.462 22.902 1.00 0.00 73 HIS A O 13
ATOM 16700 N N . ILE A 1 74 ? -0.318 -8.030 22.057 1.00 0.00 74 ILE A N 13
ATOM 16701 C CA . ILE A 1 74 ? 0.134 -6.694 21.816 1.00 0.00 74 ILE A CA 13
ATOM 16702 C C . ILE A 1 74 ? -0.651 -6.080 20.663 1.00 0.00 74 ILE A C 13
ATOM 16703 O O . ILE A 1 74 ? -1.101 -4.927 20.752 1.00 0.00 74 ILE A O 13
ATOM 16719 N N . LEU A 1 75 ? -0.847 -6.867 19.598 1.00 0.00 75 LEU A N 13
ATOM 16720 C CA . LEU A 1 75 ? -1.679 -6.439 18.461 1.00 0.00 75 LEU A CA 13
ATOM 16721 C C . LEU A 1 75 ? -3.095 -6.137 18.918 1.00 0.00 75 LEU A C 13
ATOM 16722 O O . LEU A 1 75 ? -3.651 -5.093 18.591 1.00 0.00 75 LEU A O 13
ATOM 16738 N N . SER A 1 76 ? -3.645 -7.042 19.720 1.00 0.00 76 SER A N 13
ATOM 16739 C CA . SER A 1 76 ? -4.990 -6.939 20.266 1.00 0.00 76 SER A CA 13
ATOM 16740 C C . SER A 1 76 ? -5.174 -5.653 21.080 1.00 0.00 76 SER A C 13
ATOM 16741 O O . SER A 1 76 ? -6.261 -5.111 21.125 1.00 0.00 76 SER A O 13
ATOM 16749 N N . ASN A 1 77 ? -4.115 -5.138 21.658 1.00 0.00 77 ASN A N 13
ATOM 16750 C CA . ASN A 1 77 ? -4.225 -3.929 22.467 1.00 0.00 77 ASN A CA 13
ATOM 16751 C C . ASN A 1 77 ? -3.804 -2.672 21.736 1.00 0.00 77 ASN A C 13
ATOM 16752 O O . ASN A 1 77 ? -3.976 -1.569 22.245 1.00 0.00 77 ASN A O 13
ATOM 16763 N N . ALA A 1 78 ? -3.279 -2.808 20.545 1.00 0.00 78 ALA A N 13
ATOM 16764 C CA . ALA A 1 78 ? -2.833 -1.638 19.814 1.00 0.00 78 ALA A CA 13
ATOM 16765 C C . ALA A 1 78 ? -3.834 -1.229 18.762 1.00 0.00 78 ALA A C 13
ATOM 16766 O O . ALA A 1 78 ? -4.298 -2.063 17.999 1.00 0.00 78 ALA A O 13
ATOM 16773 N N . VAL A 1 79 ? -4.187 0.047 18.737 1.00 0.00 79 VAL A N 13
ATOM 16774 C CA . VAL A 1 79 ? -5.080 0.570 17.721 1.00 0.00 79 VAL A CA 13
ATOM 16775 C C . VAL A 1 79 ? -4.400 1.813 17.111 1.00 0.00 79 VAL A C 13
ATOM 16776 O O . VAL A 1 79 ? -3.297 2.173 17.545 1.00 0.00 79 VAL A O 13
ATOM 16789 N N . GLY A 1 80 ? -5.025 2.453 16.139 1.00 0.00 80 GLY A N 13
ATOM 16790 C CA . GLY A 1 80 ? -4.447 3.625 15.523 1.00 0.00 80 GLY A CA 13
ATOM 16791 C C . GLY A 1 80 ? -3.489 3.236 14.443 1.00 0.00 80 GLY A C 13
ATOM 16792 O O . GLY A 1 80 ? -3.638 2.155 13.858 1.00 0.00 80 GLY A O 13
ATOM 16796 N N . GLU A 1 81 ? -2.522 4.094 14.172 1.00 0.00 81 GLU A N 13
ATOM 16797 C CA . GLU A 1 81 ? -1.501 3.823 13.199 1.00 0.00 81 GLU A CA 13
ATOM 16798 C C . GLU A 1 81 ? -0.478 2.879 13.785 1.00 0.00 81 GLU A C 13
ATOM 16799 O O . GLU A 1 81 ? 0.292 3.240 14.693 1.00 0.00 81 GLU A O 13
ATOM 16811 N N . ILE A 1 82 ? -0.472 1.693 13.285 1.00 0.00 82 ILE A N 13
ATOM 16812 C CA . ILE A 1 82 ? 0.405 0.667 13.764 1.00 0.00 82 ILE A CA 13
ATOM 16813 C C . ILE A 1 82 ? 1.397 0.341 12.682 1.00 0.00 82 ILE A C 13
ATOM 16814 O O . ILE A 1 82 ? 1.015 -0.088 11.592 1.00 0.00 82 ILE A O 13
ATOM 16830 N N . HIS A 1 83 ? 2.645 0.570 12.967 1.00 0.00 83 HIS A N 13
ATOM 16831 C CA . HIS A 1 83 ? 3.710 0.295 12.031 1.00 0.00 83 HIS A CA 13
ATOM 16832 C C . HIS A 1 83 ? 4.236 -1.079 12.318 1.00 0.00 83 HIS A C 13
ATOM 16833 O O . HIS A 1 83 ? 4.708 -1.351 13.420 1.00 0.00 83 HIS A O 13
ATOM 16848 N N . MET A 1 84 ? 4.138 -1.935 11.384 1.00 0.00 84 MET A N 13
ATOM 16849 C CA . MET A 1 84 ? 4.716 -3.230 11.514 1.00 0.00 84 MET A CA 13
ATOM 16850 C C . MET A 1 84 ? 5.737 -3.370 10.445 1.00 0.00 84 MET A C 13
ATOM 16851 O O . MET A 1 84 ? 5.652 -2.706 9.431 1.00 0.00 84 MET A O 13
ATOM 16865 N N . LYS A 1 85 ? 6.678 -4.207 10.633 1.00 0.00 85 LYS A N 13
ATOM 16866 C CA . LYS A 1 85 ? 7.677 -4.400 9.639 1.00 0.00 85 LYS A CA 13
ATOM 16867 C C . LYS A 1 85 ? 7.623 -5.825 9.279 1.00 0.00 85 LYS A C 13
ATOM 16868 O O . LYS A 1 85 ? 7.723 -6.670 10.136 1.00 0.00 85 LYS A O 13
ATOM 16887 N N . THR A 1 86 ? 7.393 -6.096 8.070 1.00 0.00 86 THR A N 13
ATOM 16888 C CA . THR A 1 86 ? 7.280 -7.452 7.650 1.00 0.00 86 THR A CA 13
ATOM 16889 C C . THR A 1 86 ? 8.310 -7.772 6.578 1.00 0.00 86 THR A C 13
ATOM 16890 O O . THR A 1 86 ? 8.675 -6.909 5.792 1.00 0.00 86 THR A O 13
ATOM 16901 N N . MET A 1 87 ? 8.794 -8.989 6.572 1.00 0.00 87 MET A N 13
ATOM 16902 C CA . MET A 1 87 ? 9.744 -9.435 5.569 1.00 0.00 87 MET A CA 13
ATOM 16903 C C . MET A 1 87 ? 9.167 -10.699 4.959 1.00 0.00 87 MET A C 13
ATOM 16904 O O . MET A 1 87 ? 8.213 -11.231 5.524 1.00 0.00 87 MET A O 13
ATOM 16918 N N . PRO A 1 88 ? 9.708 -11.233 3.834 1.00 0.00 88 PRO A N 13
ATOM 16919 C CA . PRO A 1 88 ? 9.190 -12.477 3.165 1.00 0.00 88 PRO A CA 13
ATOM 16920 C C . PRO A 1 88 ? 9.466 -13.768 3.961 1.00 0.00 88 PRO A C 13
ATOM 16921 O O . PRO A 1 88 ? 9.745 -14.824 3.393 1.00 0.00 88 PRO A O 13
ATOM 16932 N N . ALA A 1 89 ? 9.336 -13.652 5.260 1.00 0.00 89 ALA A N 13
ATOM 16933 C CA . ALA A 1 89 ? 9.487 -14.720 6.217 1.00 0.00 89 ALA A CA 13
ATOM 16934 C C . ALA A 1 89 ? 10.802 -15.448 6.125 1.00 0.00 89 ALA A C 13
ATOM 16935 O O . ALA A 1 89 ? 10.858 -16.667 5.906 1.00 0.00 89 ALA A O 13
ATOM 16942 N N . ALA A 1 90 ? 11.846 -14.671 6.236 1.00 0.00 90 ALA A N 13
ATOM 16943 C CA . ALA A 1 90 ? 13.187 -15.176 6.341 1.00 0.00 90 ALA A CA 13
ATOM 16944 C C . ALA A 1 90 ? 13.281 -15.938 7.647 1.00 0.00 90 ALA A C 13
ATOM 16945 O O . ALA A 1 90 ? 13.853 -17.028 7.685 1.00 0.00 90 ALA A O 13
ATOM 16953 N N . GLU A 1 7 ? 18.382 2.266 6.862 1.00 0.00 7 GLU A N 14
ATOM 16954 C CA . GLU A 1 7 ? 18.127 0.919 7.344 1.00 0.00 7 GLU A CA 14
ATOM 16955 C C . GLU A 1 7 ? 17.789 -0.030 6.211 1.00 0.00 7 GLU A C 14
ATOM 16956 O O . GLU A 1 7 ? 16.665 -0.025 5.692 1.00 0.00 7 GLU A O 14
ATOM 16968 N N . THR A 1 8 ? 18.742 -0.827 5.819 1.00 0.00 8 THR A N 14
ATOM 16969 C CA . THR A 1 8 ? 18.532 -1.840 4.826 1.00 0.00 8 THR A CA 14
ATOM 16970 C C . THR A 1 8 ? 19.280 -3.106 5.243 1.00 0.00 8 THR A C 14
ATOM 16971 O O . THR A 1 8 ? 20.515 -3.170 5.243 1.00 0.00 8 THR A O 14
ATOM 16982 N N . MET A 1 9 ? 18.530 -4.079 5.664 1.00 0.00 9 MET A N 14
ATOM 16983 C CA . MET A 1 9 ? 19.088 -5.317 6.148 1.00 0.00 9 MET A CA 14
ATOM 16984 C C . MET A 1 9 ? 18.812 -6.411 5.142 1.00 0.00 9 MET A C 14
ATOM 16985 O O . MET A 1 9 ? 19.646 -7.300 4.909 1.00 0.00 9 MET A O 14
ATOM 16999 N N . GLY A 1 10 ? 17.666 -6.313 4.511 1.00 0.00 10 GLY A N 14
ATOM 17000 C CA . GLY A 1 10 ? 17.266 -7.284 3.559 1.00 0.00 10 GLY A CA 14
ATOM 17001 C C . GLY A 1 10 ? 16.028 -6.849 2.856 1.00 0.00 10 GLY A C 14
ATOM 17002 O O . GLY A 1 10 ? 16.054 -5.903 2.062 1.00 0.00 10 GLY A O 14
ATOM 17006 N N . ASN A 1 11 ? 14.947 -7.487 3.179 1.00 0.00 11 ASN A N 14
ATOM 17007 C CA . ASN A 1 11 ? 13.677 -7.203 2.582 1.00 0.00 11 ASN A CA 14
ATOM 17008 C C . ASN A 1 11 ? 12.682 -6.953 3.658 1.00 0.00 11 ASN A C 14
ATOM 17009 O O . ASN A 1 11 ? 12.294 -7.861 4.385 1.00 0.00 11 ASN A O 14
ATOM 17020 N N . VAL A 1 12 ? 12.323 -5.720 3.803 1.00 0.00 12 VAL A N 14
ATOM 17021 C CA . VAL A 1 12 ? 11.378 -5.306 4.764 1.00 0.00 12 VAL A CA 14
ATOM 17022 C C . VAL A 1 12 ? 10.328 -4.512 4.068 1.00 0.00 12 VAL A C 14
ATOM 17023 O O . VAL A 1 12 ? 10.617 -3.588 3.298 1.00 0.00 12 VAL A O 14
ATOM 17036 N N . THR A 1 13 ? 9.168 -4.908 4.294 1.00 0.00 13 THR A N 14
ATOM 17037 C CA . THR A 1 13 ? 8.014 -4.316 3.807 1.00 0.00 13 THR A CA 14
ATOM 17038 C C . THR A 1 13 ? 7.260 -3.811 5.010 1.00 0.00 13 THR A C 14
ATOM 17039 O O . THR A 1 13 ? 6.824 -4.593 5.876 1.00 0.00 13 THR A O 14
ATOM 17050 N N . THR A 1 14 ? 7.166 -2.550 5.101 1.00 0.00 14 THR A N 14
ATOM 17051 C CA . THR A 1 14 ? 6.574 -1.937 6.206 1.00 0.00 14 THR A CA 14
ATOM 17052 C C . THR A 1 14 ? 5.074 -1.837 6.002 1.00 0.00 14 THR A C 14
ATOM 17053 O O . THR A 1 14 ? 4.589 -1.542 4.902 1.00 0.00 14 THR A O 14
ATOM 17064 N N . VAL A 1 15 ? 4.374 -2.118 7.038 1.00 0.00 15 VAL A N 14
ATOM 17065 C CA . VAL A 1 15 ? 2.968 -2.095 7.064 1.00 0.00 15 VAL A CA 14
ATOM 17066 C C . VAL A 1 15 ? 2.518 -1.085 8.056 1.00 0.00 15 VAL A C 14
ATOM 17067 O O . VAL A 1 15 ? 3.143 -0.910 9.115 1.00 0.00 15 VAL A O 14
ATOM 17080 N N . LEU A 1 16 ? 1.486 -0.404 7.730 1.00 0.00 16 LEU A N 14
ATOM 17081 C CA . LEU A 1 16 ? 0.880 0.434 8.653 1.00 0.00 16 LEU A CA 14
ATOM 17082 C C . LEU A 1 16 ? -0.577 0.101 8.649 1.00 0.00 16 LEU A C 14
ATOM 17083 O O . LEU A 1 16 ? -1.291 0.425 7.718 1.00 0.00 16 LEU A O 14
ATOM 17099 N N . ILE A 1 17 ? -1.000 -0.552 9.648 1.00 0.00 17 ILE A N 14
ATOM 17100 C CA . ILE A 1 17 ? -2.346 -1.016 9.720 1.00 0.00 17 ILE A CA 14
ATOM 17101 C C . ILE A 1 17 ? -3.124 -0.039 10.596 1.00 0.00 17 ILE A C 14
ATOM 17102 O O . ILE A 1 17 ? -2.663 0.357 11.652 1.00 0.00 17 ILE A O 14
ATOM 17118 N N . ARG A 1 18 ? -4.231 0.438 10.084 1.00 0.00 18 ARG A N 14
ATOM 17119 C CA . ARG A 1 18 ? -5.030 1.420 10.785 1.00 0.00 18 ARG A CA 14
ATOM 17120 C C . ARG A 1 18 ? -6.136 0.750 11.554 1.00 0.00 18 ARG A C 14
ATOM 17121 O O . ARG A 1 18 ? -7.002 0.099 10.978 1.00 0.00 18 ARG A O 14
ATOM 17142 N N . ARG A 1 19 ? -6.092 0.885 12.838 1.00 0.00 19 ARG A N 14
ATOM 17143 C CA . ARG A 1 19 ? -7.084 0.307 13.693 1.00 0.00 19 ARG A CA 14
ATOM 17144 C C . ARG A 1 19 ? -7.805 1.408 14.481 1.00 0.00 19 ARG A C 14
ATOM 17145 O O . ARG A 1 19 ? -7.173 2.123 15.230 1.00 0.00 19 ARG A O 14
ATOM 17166 N N . PRO A 1 20 ? -9.114 1.605 14.278 1.00 0.00 20 PRO A N 14
ATOM 17167 C CA . PRO A 1 20 ? -9.882 2.639 15.004 1.00 0.00 20 PRO A CA 14
ATOM 17168 C C . PRO A 1 20 ? -9.917 2.405 16.525 1.00 0.00 20 PRO A C 14
ATOM 17169 O O . PRO A 1 20 ? -9.634 3.312 17.312 1.00 0.00 20 PRO A O 14
ATOM 17180 N N . ASP A 1 21 ? -10.241 1.189 16.925 1.00 0.00 21 ASP A N 14
ATOM 17181 C CA . ASP A 1 21 ? -10.366 0.833 18.333 1.00 0.00 21 ASP A CA 14
ATOM 17182 C C . ASP A 1 21 ? -10.249 -0.670 18.497 1.00 0.00 21 ASP A C 14
ATOM 17183 O O . ASP A 1 21 ? -10.032 -1.390 17.511 1.00 0.00 21 ASP A O 14
ATOM 17192 N N . LEU A 1 22 ? -10.435 -1.141 19.718 1.00 0.00 22 LEU A N 14
ATOM 17193 C CA . LEU A 1 22 ? -10.228 -2.541 20.081 1.00 0.00 22 LEU A CA 14
ATOM 17194 C C . LEU A 1 22 ? -11.258 -3.506 19.544 1.00 0.00 22 LEU A C 14
ATOM 17195 O O . LEU A 1 22 ? -11.016 -4.708 19.502 1.00 0.00 22 LEU A O 14
ATOM 17211 N N . ARG A 1 23 ? -12.369 -2.998 19.103 1.00 0.00 23 ARG A N 14
ATOM 17212 C CA . ARG A 1 23 ? -13.441 -3.842 18.581 1.00 0.00 23 ARG A CA 14
ATOM 17213 C C . ARG A 1 23 ? -13.133 -4.232 17.139 1.00 0.00 23 ARG A C 14
ATOM 17214 O O . ARG A 1 23 ? -13.792 -5.091 16.550 1.00 0.00 23 ARG A O 14
ATOM 17235 N N . TYR A 1 24 ? -12.147 -3.571 16.568 1.00 0.00 24 TYR A N 14
ATOM 17236 C CA . TYR A 1 24 ? -11.723 -3.856 15.223 1.00 0.00 24 TYR A CA 14
ATOM 17237 C C . TYR A 1 24 ? -10.575 -4.803 15.265 1.00 0.00 24 TYR A C 14
ATOM 17238 O O . TYR A 1 24 ? -9.536 -4.471 15.807 1.00 0.00 24 TYR A O 14
ATOM 17256 N N . GLN A 1 25 ? -10.757 -5.974 14.734 1.00 0.00 25 GLN A N 14
ATOM 17257 C CA . GLN A 1 25 ? -9.684 -6.925 14.681 1.00 0.00 25 GLN A CA 14
ATOM 17258 C C . GLN A 1 25 ? -8.838 -6.734 13.461 1.00 0.00 25 GLN A C 14
ATOM 17259 O O . GLN A 1 25 ? -9.330 -6.299 12.408 1.00 0.00 25 GLN A O 14
ATOM 17273 N N . LEU A 1 26 ? -7.575 -7.082 13.618 1.00 0.00 26 LEU A N 14
ATOM 17274 C CA . LEU A 1 26 ? -6.522 -6.854 12.637 1.00 0.00 26 LEU A CA 14
ATOM 17275 C C . LEU A 1 26 ? -6.907 -7.415 11.277 1.00 0.00 26 LEU A C 14
ATOM 17276 O O . LEU A 1 26 ? -6.840 -6.722 10.264 1.00 0.00 26 LEU A O 14
ATOM 17292 N N . GLY A 1 27 ? -7.339 -8.648 11.261 1.00 0.00 27 GLY A N 14
ATOM 17293 C CA . GLY A 1 27 ? -7.753 -9.243 10.029 1.00 0.00 27 GLY A CA 14
ATOM 17294 C C . GLY A 1 27 ? -6.702 -10.129 9.421 1.00 0.00 27 GLY A C 14
ATOM 17295 O O . GLY A 1 27 ? -6.533 -10.142 8.213 1.00 0.00 27 GLY A O 14
ATOM 17299 N N . PHE A 1 28 ? -5.985 -10.853 10.237 1.00 0.00 28 PHE A N 14
ATOM 17300 C CA . PHE A 1 28 ? -5.025 -11.823 9.752 1.00 0.00 28 PHE A CA 14
ATOM 17301 C C . PHE A 1 28 ? -4.718 -12.791 10.867 1.00 0.00 28 PHE A C 14
ATOM 17302 O O . PHE A 1 28 ? -5.063 -12.529 12.026 1.00 0.00 28 PHE A O 14
ATOM 17319 N N . SER A 1 29 ? -4.123 -13.883 10.523 1.00 0.00 29 SER A N 14
ATOM 17320 C CA . SER A 1 29 ? -3.734 -14.888 11.464 1.00 0.00 29 SER A CA 14
ATOM 17321 C C . SER A 1 29 ? -2.239 -15.116 11.314 1.00 0.00 29 SER A C 14
ATOM 17322 O O . SER A 1 29 ? -1.726 -15.305 10.182 1.00 0.00 29 SER A O 14
ATOM 17330 N N . VAL A 1 30 ? -1.543 -15.089 12.413 1.00 0.00 30 VAL A N 14
ATOM 17331 C CA . VAL A 1 30 ? -0.128 -15.223 12.395 1.00 0.00 30 VAL A CA 14
ATOM 17332 C C . VAL A 1 30 ? 0.238 -16.523 13.123 1.00 0.00 30 VAL A C 14
ATOM 17333 O O . VAL A 1 30 ? -0.453 -16.929 14.058 1.00 0.00 30 VAL A O 14
ATOM 17346 N N . GLN A 1 31 ? 1.239 -17.205 12.664 1.00 0.00 31 GLN A N 14
ATOM 17347 C CA . GLN A 1 31 ? 1.737 -18.364 13.355 1.00 0.00 31 GLN A CA 14
ATOM 17348 C C . GLN A 1 31 ? 3.219 -18.229 13.481 1.00 0.00 31 GLN A C 14
ATOM 17349 O O . GLN A 1 31 ? 3.891 -17.889 12.517 1.00 0.00 31 GLN A O 14
ATOM 17363 N N . ASN A 1 32 ? 3.712 -18.393 14.694 1.00 0.00 32 ASN A N 14
ATOM 17364 C CA . ASN A 1 32 ? 5.151 -18.268 15.016 1.00 0.00 32 ASN A CA 14
ATOM 17365 C C . ASN A 1 32 ? 5.721 -16.845 14.665 1.00 0.00 32 ASN A C 14
ATOM 17366 O O . ASN A 1 32 ? 6.922 -16.623 14.690 1.00 0.00 32 ASN A O 14
ATOM 17377 N N . GLY A 1 33 ? 4.835 -15.884 14.374 1.00 0.00 33 GLY A N 14
ATOM 17378 C CA . GLY A 1 33 ? 5.283 -14.555 13.987 1.00 0.00 33 GLY A CA 14
ATOM 17379 C C . GLY A 1 33 ? 5.221 -14.358 12.477 1.00 0.00 33 GLY A C 14
ATOM 17380 O O . GLY A 1 33 ? 5.603 -13.310 11.955 1.00 0.00 33 GLY A O 14
ATOM 17384 N N . ILE A 1 34 ? 4.712 -15.364 11.781 1.00 0.00 34 ILE A N 14
ATOM 17385 C CA . ILE A 1 34 ? 4.596 -15.341 10.328 1.00 0.00 34 ILE A CA 14
ATOM 17386 C C . ILE A 1 34 ? 3.121 -15.437 9.935 1.00 0.00 34 ILE A C 14
ATOM 17387 O O . ILE A 1 34 ? 2.403 -16.330 10.385 1.00 0.00 34 ILE A O 14
ATOM 17403 N N . ILE A 1 35 ? 2.680 -14.482 9.160 1.00 0.00 35 ILE A N 14
ATOM 17404 C CA . ILE A 1 35 ? 1.307 -14.392 8.684 1.00 0.00 35 ILE A CA 14
ATOM 17405 C C . ILE A 1 35 ? 0.983 -15.559 7.767 1.00 0.00 35 ILE A C 14
ATOM 17406 O O . ILE A 1 35 ? 1.648 -15.753 6.739 1.00 0.00 35 ILE A O 14
ATOM 17422 N N . CYS A 1 36 ? -0.020 -16.321 8.125 1.00 0.00 36 CYS A N 14
ATOM 17423 C CA . CYS A 1 36 ? -0.373 -17.491 7.364 1.00 0.00 36 CYS A CA 14
ATOM 17424 C C . CYS A 1 36 ? -1.696 -17.280 6.629 1.00 0.00 36 CYS A C 14
ATOM 17425 O O . CYS A 1 36 ? -1.947 -17.899 5.600 1.00 0.00 36 CYS A O 14
ATOM 17433 N N . SER A 1 37 ? -2.535 -16.417 7.146 1.00 0.00 37 SER A N 14
ATOM 17434 C CA . SER A 1 37 ? -3.781 -16.109 6.493 1.00 0.00 37 SER A CA 14
ATOM 17435 C C . SER A 1 37 ? -4.157 -14.657 6.721 1.00 0.00 37 SER A C 14
ATOM 17436 O O . SER A 1 37 ? -3.860 -14.091 7.778 1.00 0.00 37 SER A O 14
ATOM 17444 N N . LEU A 1 38 ? -4.750 -14.062 5.725 1.00 0.00 38 LEU A N 14
ATOM 17445 C CA . LEU A 1 38 ? -5.143 -12.672 5.739 1.00 0.00 38 LEU A CA 14
ATOM 17446 C C . LEU A 1 38 ? -6.619 -12.553 5.409 1.00 0.00 38 LEU A C 14
ATOM 17447 O O . LEU A 1 38 ? -7.094 -13.177 4.457 1.00 0.00 38 LEU A O 14
ATOM 17463 N N . MET A 1 39 ? -7.333 -11.765 6.176 1.00 0.00 39 MET A N 14
ATOM 17464 C CA . MET A 1 39 ? -8.744 -11.560 5.955 1.00 0.00 39 MET A CA 14
ATOM 17465 C C . MET A 1 39 ? -8.950 -10.651 4.766 1.00 0.00 39 MET A C 14
ATOM 17466 O O . MET A 1 39 ? -8.491 -9.496 4.752 1.00 0.00 39 MET A O 14
ATOM 17480 N N . ARG A 1 40 ? -9.612 -11.176 3.787 1.00 0.00 40 ARG A N 14
ATOM 17481 C CA . ARG A 1 40 ? -9.916 -10.466 2.578 1.00 0.00 40 ARG A CA 14
ATOM 17482 C C . ARG A 1 40 ? -10.894 -9.335 2.910 1.00 0.00 40 ARG A C 14
ATOM 17483 O O . ARG A 1 40 ? -11.970 -9.584 3.468 1.00 0.00 40 ARG A O 14
ATOM 17504 N N . GLY A 1 41 ? -10.512 -8.117 2.606 1.00 0.00 41 GLY A N 14
ATOM 17505 C CA . GLY A 1 41 ? -11.347 -6.979 2.914 1.00 0.00 41 GLY A CA 14
ATOM 17506 C C . GLY A 1 41 ? -11.093 -6.450 4.312 1.00 0.00 41 GLY A C 14
ATOM 17507 O O . GLY A 1 41 ? -11.738 -5.493 4.750 1.00 0.00 41 GLY A O 14
ATOM 17511 N N . GLY A 1 42 ? -10.149 -7.058 5.006 1.00 0.00 42 GLY A N 14
ATOM 17512 C CA . GLY A 1 42 ? -9.839 -6.645 6.357 1.00 0.00 42 GLY A CA 14
ATOM 17513 C C . GLY A 1 42 ? -8.838 -5.510 6.395 1.00 0.00 42 GLY A C 14
ATOM 17514 O O . GLY A 1 42 ? -8.154 -5.236 5.383 1.00 0.00 42 GLY A O 14
ATOM 17518 N N . ILE A 1 43 ? -8.716 -4.866 7.557 1.00 0.00 43 ILE A N 14
ATOM 17519 C CA . ILE A 1 43 ? -7.782 -3.744 7.739 1.00 0.00 43 ILE A CA 14
ATOM 17520 C C . ILE A 1 43 ? -6.350 -4.134 7.534 1.00 0.00 43 ILE A C 14
ATOM 17521 O O . ILE A 1 43 ? -5.552 -3.318 7.093 1.00 0.00 43 ILE A O 14
ATOM 17537 N N . ALA A 1 44 ? -6.020 -5.366 7.843 1.00 0.00 44 ALA A N 14
ATOM 17538 C CA . ALA A 1 44 ? -4.688 -5.866 7.619 1.00 0.00 44 ALA A CA 14
ATOM 17539 C C . ALA A 1 44 ? -4.351 -5.824 6.134 1.00 0.00 44 ALA A C 14
ATOM 17540 O O . ALA A 1 44 ? -3.292 -5.337 5.739 1.00 0.00 44 ALA A O 14
ATOM 17547 N N . GLU A 1 45 ? -5.283 -6.270 5.312 1.00 0.00 45 GLU A N 14
ATOM 17548 C CA . GLU A 1 45 ? -5.090 -6.258 3.880 1.00 0.00 45 GLU A CA 14
ATOM 17549 C C . GLU A 1 45 ? -4.985 -4.824 3.387 1.00 0.00 45 GLU A C 14
ATOM 17550 O O . GLU A 1 45 ? -4.115 -4.500 2.576 1.00 0.00 45 GLU A O 14
ATOM 17562 N N . ARG A 1 46 ? -5.847 -3.972 3.926 1.00 0.00 46 ARG A N 14
ATOM 17563 C CA . ARG A 1 46 ? -5.860 -2.553 3.585 1.00 0.00 46 ARG A CA 14
ATOM 17564 C C . ARG A 1 46 ? -4.514 -1.917 3.963 1.00 0.00 46 ARG A C 14
ATOM 17565 O O . ARG A 1 46 ? -3.978 -1.098 3.236 1.00 0.00 46 ARG A O 14
ATOM 17586 N N . GLY A 1 47 ? -3.984 -2.334 5.105 1.00 0.00 47 GLY A N 14
ATOM 17587 C CA . GLY A 1 47 ? -2.736 -1.813 5.634 1.00 0.00 47 GLY A CA 14
ATOM 17588 C C . GLY A 1 47 ? -1.499 -2.292 4.883 1.00 0.00 47 GLY A C 14
ATOM 17589 O O . GLY A 1 47 ? -0.424 -1.706 5.026 1.00 0.00 47 GLY A O 14
ATOM 17593 N N . GLY A 1 48 ? -1.635 -3.354 4.098 1.00 0.00 48 GLY A N 14
ATOM 17594 C CA . GLY A 1 48 ? -0.505 -3.823 3.320 1.00 0.00 48 GLY A CA 14
ATOM 17595 C C . GLY A 1 48 ? 0.074 -5.118 3.840 1.00 0.00 48 GLY A C 14
ATOM 17596 O O . GLY A 1 48 ? 1.166 -5.537 3.424 1.00 0.00 48 GLY A O 14
ATOM 17600 N N . VAL A 1 49 ? -0.647 -5.760 4.737 1.00 0.00 49 VAL A N 14
ATOM 17601 C CA . VAL A 1 49 ? -0.237 -7.024 5.298 1.00 0.00 49 VAL A CA 14
ATOM 17602 C C . VAL A 1 49 ? -0.412 -8.102 4.221 1.00 0.00 49 VAL A C 14
ATOM 17603 O O . VAL A 1 49 ? -1.334 -8.010 3.410 1.00 0.00 49 VAL A O 14
ATOM 17616 N N . ARG A 1 50 ? 0.501 -9.064 4.169 1.00 0.00 50 ARG A N 14
ATOM 17617 C CA . ARG A 1 50 ? 0.425 -10.183 3.229 1.00 0.00 50 ARG A CA 14
ATOM 17618 C C . ARG A 1 50 ? 0.871 -11.437 3.918 1.00 0.00 50 ARG A C 14
ATOM 17619 O O . ARG A 1 50 ? 1.654 -11.398 4.875 1.00 0.00 50 ARG A O 14
ATOM 17640 N N . VAL A 1 51 ? 0.393 -12.515 3.410 1.00 0.00 51 VAL A N 14
ATOM 17641 C CA . VAL A 1 51 ? 0.675 -13.839 3.899 1.00 0.00 51 VAL A CA 14
ATOM 17642 C C . VAL A 1 51 ? 2.069 -14.266 3.456 1.00 0.00 51 VAL A C 14
ATOM 17643 O O . VAL A 1 51 ? 2.511 -13.929 2.343 1.00 0.00 51 VAL A O 14
ATOM 17656 N N . GLY A 1 52 ? 2.768 -14.969 4.328 1.00 0.00 52 GLY A N 14
ATOM 17657 C CA . GLY A 1 52 ? 4.115 -15.385 4.031 1.00 0.00 52 GLY A CA 14
ATOM 17658 C C . GLY A 1 52 ? 5.092 -14.353 4.513 1.00 0.00 52 GLY A C 14
ATOM 17659 O O . GLY A 1 52 ? 6.254 -14.344 4.131 1.00 0.00 52 GLY A O 14
ATOM 17663 N N . HIS A 1 53 ? 4.605 -13.454 5.329 1.00 0.00 53 HIS A N 14
ATOM 17664 C CA . HIS A 1 53 ? 5.422 -12.414 5.877 1.00 0.00 53 HIS A CA 14
ATOM 17665 C C . HIS A 1 53 ? 5.659 -12.619 7.341 1.00 0.00 53 HIS A C 14
ATOM 17666 O O . HIS A 1 53 ? 4.747 -12.945 8.091 1.00 0.00 53 HIS A O 14
ATOM 17681 N N . ARG A 1 54 ? 6.886 -12.434 7.731 1.00 0.00 54 ARG A N 14
ATOM 17682 C CA . ARG A 1 54 ? 7.289 -12.522 9.108 1.00 0.00 54 ARG A CA 14
ATOM 17683 C C . ARG A 1 54 ? 7.273 -11.138 9.661 1.00 0.00 54 ARG A C 14
ATOM 17684 O O . ARG A 1 54 ? 7.925 -10.242 9.099 1.00 0.00 54 ARG A O 14
ATOM 17705 N N . ILE A 1 55 ? 6.531 -10.933 10.694 1.00 0.00 55 ILE A N 14
ATOM 17706 C CA . ILE A 1 55 ? 6.467 -9.638 11.298 1.00 0.00 55 ILE A CA 14
ATOM 17707 C C . ILE A 1 55 ? 7.637 -9.458 12.231 1.00 0.00 55 ILE A C 14
ATOM 17708 O O . ILE A 1 55 ? 7.846 -10.258 13.148 1.00 0.00 55 ILE A O 14
ATOM 17724 N N . ILE A 1 56 ? 8.409 -8.438 11.990 1.00 0.00 56 ILE A N 14
ATOM 17725 C CA . ILE A 1 56 ? 9.525 -8.154 12.819 1.00 0.00 56 ILE A CA 14
ATOM 17726 C C . ILE A 1 56 ? 9.263 -6.998 13.767 1.00 0.00 56 ILE A C 14
ATOM 17727 O O . ILE A 1 56 ? 9.959 -6.848 14.759 1.00 0.00 56 ILE A O 14
ATOM 17743 N N . GLU A 1 57 ? 8.216 -6.232 13.511 1.00 0.00 57 GLU A N 14
ATOM 17744 C CA . GLU A 1 57 ? 7.933 -5.050 14.334 1.00 0.00 57 GLU A CA 14
ATOM 17745 C C . GLU A 1 57 ? 6.476 -4.795 14.344 1.00 0.00 57 GLU A C 14
ATOM 17746 O O . GLU A 1 57 ? 5.816 -5.002 13.339 1.00 0.00 57 GLU A O 14
ATOM 17758 N N . ILE A 1 58 ? 5.985 -4.388 15.484 1.00 0.00 58 ILE A N 14
ATOM 17759 C CA . ILE A 1 58 ? 4.618 -4.017 15.667 1.00 0.00 58 ILE A CA 14
ATOM 17760 C C . ILE A 1 58 ? 4.572 -2.855 16.623 1.00 0.00 58 ILE A C 14
ATOM 17761 O O . ILE A 1 58 ? 5.139 -2.930 17.715 1.00 0.00 58 ILE A O 14
ATOM 17777 N N . ASN A 1 59 ? 4.001 -1.770 16.167 1.00 0.00 59 ASN A N 14
ATOM 17778 C CA . ASN A 1 59 ? 3.682 -0.589 16.980 1.00 0.00 59 ASN A CA 14
ATOM 17779 C C . ASN A 1 59 ? 4.966 0.105 17.469 1.00 0.00 59 ASN A C 14
ATOM 17780 O O . ASN A 1 59 ? 4.953 0.906 18.395 1.00 0.00 59 ASN A O 14
ATOM 17791 N N . GLY A 1 60 ? 6.068 -0.196 16.810 1.00 0.00 60 GLY A N 14
ATOM 17792 C CA . GLY A 1 60 ? 7.311 0.434 17.151 1.00 0.00 60 GLY A CA 14
ATOM 17793 C C . GLY A 1 60 ? 8.311 -0.500 17.791 1.00 0.00 60 GLY A C 14
ATOM 17794 O O . GLY A 1 60 ? 9.489 -0.153 17.911 1.00 0.00 60 GLY A O 14
ATOM 17798 N N . GLN A 1 61 ? 7.880 -1.683 18.188 1.00 0.00 61 GLN A N 14
ATOM 17799 C CA . GLN A 1 61 ? 8.778 -2.609 18.844 1.00 0.00 61 GLN A CA 14
ATOM 17800 C C . GLN A 1 61 ? 8.995 -3.863 18.049 1.00 0.00 61 GLN A C 14
ATOM 17801 O O . GLN A 1 61 ? 8.080 -4.352 17.380 1.00 0.00 61 GLN A O 14
ATOM 17815 N N . SER A 1 62 ? 10.211 -4.356 18.104 1.00 0.00 62 SER A N 14
ATOM 17816 C CA . SER A 1 62 ? 10.606 -5.526 17.386 1.00 0.00 62 SER A CA 14
ATOM 17817 C C . SER A 1 62 ? 10.054 -6.749 18.084 1.00 0.00 62 SER A C 14
ATOM 17818 O O . SER A 1 62 ? 10.503 -7.133 19.157 1.00 0.00 62 SER A O 14
ATOM 17826 N N . VAL A 1 63 ? 9.085 -7.363 17.468 1.00 0.00 63 VAL A N 14
ATOM 17827 C CA . VAL A 1 63 ? 8.385 -8.455 18.046 1.00 0.00 63 VAL A CA 14
ATOM 17828 C C . VAL A 1 63 ? 8.887 -9.740 17.444 1.00 0.00 63 VAL A C 14
ATOM 17829 O O . VAL A 1 63 ? 8.305 -10.807 17.606 1.00 0.00 63 VAL A O 14
ATOM 17842 N N . VAL A 1 64 ? 10.012 -9.636 16.793 1.00 0.00 64 VAL A N 14
ATOM 17843 C CA . VAL A 1 64 ? 10.601 -10.749 16.114 1.00 0.00 64 VAL A CA 14
ATOM 17844 C C . VAL A 1 64 ? 11.196 -11.747 17.124 1.00 0.00 64 VAL A C 14
ATOM 17845 O O . VAL A 1 64 ? 11.422 -12.913 16.810 1.00 0.00 64 VAL A O 14
ATOM 17858 N N . ALA A 1 65 ? 11.403 -11.272 18.338 1.00 0.00 65 ALA A N 14
ATOM 17859 C CA . ALA A 1 65 ? 11.918 -12.086 19.414 1.00 0.00 65 ALA A CA 14
ATOM 17860 C C . ALA A 1 65 ? 10.856 -12.235 20.506 1.00 0.00 65 ALA A C 14
ATOM 17861 O O . ALA A 1 65 ? 11.108 -12.765 21.599 1.00 0.00 65 ALA A O 14
ATOM 17868 N N . THR A 1 66 ? 9.673 -11.788 20.189 1.00 0.00 66 THR A N 14
ATOM 17869 C CA . THR A 1 66 ? 8.556 -11.814 21.050 1.00 0.00 66 THR A CA 14
ATOM 17870 C C . THR A 1 66 ? 7.803 -13.138 20.814 1.00 0.00 66 THR A C 14
ATOM 17871 O O . THR A 1 66 ? 7.722 -13.600 19.670 1.00 0.00 66 THR A O 14
ATOM 17882 N N . PRO A 1 67 ? 7.352 -13.823 21.885 1.00 0.00 67 PRO A N 14
ATOM 17883 C CA . PRO A 1 67 ? 6.596 -15.062 21.739 1.00 0.00 67 PRO A CA 14
ATOM 17884 C C . PRO A 1 67 ? 5.252 -14.824 21.037 1.00 0.00 67 PRO A C 14
ATOM 17885 O O . PRO A 1 67 ? 4.702 -13.716 21.096 1.00 0.00 67 PRO A O 14
ATOM 17896 N N . HIS A 1 68 ? 4.738 -15.868 20.394 1.00 0.00 68 HIS A N 14
ATOM 17897 C CA . HIS A 1 68 ? 3.501 -15.827 19.599 1.00 0.00 68 HIS A CA 14
ATOM 17898 C C . HIS A 1 68 ? 2.347 -15.151 20.307 1.00 0.00 68 HIS A C 14
ATOM 17899 O O . HIS A 1 68 ? 1.737 -14.239 19.755 1.00 0.00 68 HIS A O 14
ATOM 17914 N N . GLU A 1 69 ? 2.041 -15.598 21.500 1.00 0.00 69 GLU A N 14
ATOM 17915 C CA . GLU A 1 69 ? 0.905 -15.076 22.199 1.00 0.00 69 GLU A CA 14
ATOM 17916 C C . GLU A 1 69 ? 1.115 -13.630 22.603 1.00 0.00 69 GLU A C 14
ATOM 17917 O O . GLU A 1 69 ? 0.159 -12.854 22.630 1.00 0.00 69 GLU A O 14
ATOM 17929 N N . LYS A 1 70 ? 2.365 -13.257 22.883 1.00 0.00 70 LYS A N 14
ATOM 17930 C CA . LYS A 1 70 ? 2.669 -11.873 23.129 1.00 0.00 70 LYS A CA 14
ATOM 17931 C C . LYS A 1 70 ? 2.402 -11.064 21.901 1.00 0.00 70 LYS A C 14
ATOM 17932 O O . LYS A 1 70 ? 1.695 -10.110 21.966 1.00 0.00 70 LYS A O 14
ATOM 17951 N N . ILE A 1 71 ? 2.933 -11.500 20.779 1.00 0.00 71 ILE A N 14
ATOM 17952 C CA . ILE A 1 71 ? 2.722 -10.837 19.481 1.00 0.00 71 ILE A CA 14
ATOM 17953 C C . ILE A 1 71 ? 1.218 -10.596 19.244 1.00 0.00 71 ILE A C 14
ATOM 17954 O O . ILE A 1 71 ? 0.802 -9.488 18.883 1.00 0.00 71 ILE A O 14
ATOM 17970 N N . VAL A 1 72 ? 0.415 -11.605 19.544 1.00 0.00 72 VAL A N 14
ATOM 17971 C CA . VAL A 1 72 ? -1.033 -11.500 19.419 1.00 0.00 72 VAL A CA 14
ATOM 17972 C C . VAL A 1 72 ? -1.602 -10.535 20.480 1.00 0.00 72 VAL A C 14
ATOM 17973 O O . VAL A 1 72 ? -2.529 -9.786 20.211 1.00 0.00 72 VAL A O 14
ATOM 17986 N N . HIS A 1 73 ? -0.988 -10.520 21.648 1.00 0.00 73 HIS A N 14
ATOM 17987 C CA . HIS A 1 73 ? -1.425 -9.699 22.776 1.00 0.00 73 HIS A CA 14
ATOM 17988 C C . HIS A 1 73 ? -1.143 -8.239 22.487 1.00 0.00 73 HIS A C 14
ATOM 17989 O O . HIS A 1 73 ? -1.983 -7.368 22.761 1.00 0.00 73 HIS A O 14
ATOM 18004 N N . ILE A 1 74 ? 0.034 -7.978 21.932 1.00 0.00 74 ILE A N 14
ATOM 18005 C CA . ILE A 1 74 ? 0.419 -6.655 21.528 1.00 0.00 74 ILE A CA 14
ATOM 18006 C C . ILE A 1 74 ? -0.577 -6.164 20.458 1.00 0.00 74 ILE A C 14
ATOM 18007 O O . ILE A 1 74 ? -1.160 -5.088 20.591 1.00 0.00 74 ILE A O 14
ATOM 18023 N N . LEU A 1 75 ? -0.828 -7.010 19.458 1.00 0.00 75 LEU A N 14
ATOM 18024 C CA . LEU A 1 75 ? -1.768 -6.694 18.376 1.00 0.00 75 LEU A CA 14
ATOM 18025 C C . LEU A 1 75 ? -3.185 -6.468 18.866 1.00 0.00 75 LEU A C 14
ATOM 18026 O O . LEU A 1 75 ? -3.813 -5.499 18.489 1.00 0.00 75 LEU A O 14
ATOM 18042 N N . SER A 1 76 ? -3.667 -7.346 19.720 1.00 0.00 76 SER A N 14
ATOM 18043 C CA . SER A 1 76 ? -5.026 -7.267 20.248 1.00 0.00 76 SER A CA 14
ATOM 18044 C C . SER A 1 76 ? -5.269 -5.977 21.050 1.00 0.00 76 SER A C 14
ATOM 18045 O O . SER A 1 76 ? -6.387 -5.470 21.082 1.00 0.00 76 SER A O 14
ATOM 18053 N N . ASN A 1 77 ? -4.222 -5.420 21.635 1.00 0.00 77 ASN A N 14
ATOM 18054 C CA . ASN A 1 77 ? -4.366 -4.228 22.478 1.00 0.00 77 ASN A CA 14
ATOM 18055 C C . ASN A 1 77 ? -3.963 -2.931 21.778 1.00 0.00 77 ASN A C 14
ATOM 18056 O O . ASN A 1 77 ? -4.359 -1.848 22.207 1.00 0.00 77 ASN A O 14
ATOM 18067 N N . ALA A 1 78 ? -3.200 -3.021 20.715 1.00 0.00 78 ALA A N 14
ATOM 18068 C CA . ALA A 1 78 ? -2.717 -1.826 20.032 1.00 0.00 78 ALA A CA 14
ATOM 18069 C C . ALA A 1 78 ? -3.659 -1.398 18.925 1.00 0.00 78 ALA A C 14
ATOM 18070 O O . ALA A 1 78 ? -4.093 -2.220 18.128 1.00 0.00 78 ALA A O 14
ATOM 18077 N N . VAL A 1 79 ? -3.987 -0.121 18.890 1.00 0.00 79 VAL A N 14
ATOM 18078 C CA . VAL A 1 79 ? -4.854 0.429 17.862 1.00 0.00 79 VAL A CA 14
ATOM 18079 C C . VAL A 1 79 ? -4.128 1.627 17.215 1.00 0.00 79 VAL A C 14
ATOM 18080 O O . VAL A 1 79 ? -2.973 1.900 17.554 1.00 0.00 79 VAL A O 14
ATOM 18093 N N . GLY A 1 80 ? -4.775 2.313 16.306 1.00 0.00 80 GLY A N 14
ATOM 18094 C CA . GLY A 1 80 ? -4.179 3.444 15.636 1.00 0.00 80 GLY A CA 14
ATOM 18095 C C . GLY A 1 80 ? -3.444 2.981 14.426 1.00 0.00 80 GLY A C 14
ATOM 18096 O O . GLY A 1 80 ? -3.716 1.883 13.935 1.00 0.00 80 GLY A O 14
ATOM 18100 N N . GLU A 1 81 ? -2.585 3.805 13.902 1.00 0.00 81 GLU A N 14
ATOM 18101 C CA . GLU A 1 81 ? -1.710 3.390 12.845 1.00 0.00 81 GLU A CA 14
ATOM 18102 C C . GLU A 1 81 ? -0.630 2.538 13.473 1.00 0.00 81 GLU A C 14
ATOM 18103 O O . GLU A 1 81 ? 0.095 3.002 14.372 1.00 0.00 81 GLU A O 14
ATOM 18115 N N . ILE A 1 82 ? -0.497 1.320 13.026 1.00 0.00 82 ILE A N 14
ATOM 18116 C CA . ILE A 1 82 ? 0.373 0.402 13.677 1.00 0.00 82 ILE A CA 14
ATOM 18117 C C . ILE A 1 82 ? 1.460 0.047 12.760 1.00 0.00 82 ILE A C 14
ATOM 18118 O O . ILE A 1 82 ? 1.236 -0.445 11.651 1.00 0.00 82 ILE A O 14
ATOM 18134 N N . HIS A 1 83 ? 2.619 0.351 13.204 1.00 0.00 83 HIS A N 14
ATOM 18135 C CA . HIS A 1 83 ? 3.789 0.202 12.443 1.00 0.00 83 HIS A CA 14
ATOM 18136 C C . HIS A 1 83 ? 4.297 -1.177 12.548 1.00 0.00 83 HIS A C 14
ATOM 18137 O O . HIS A 1 83 ? 4.717 -1.616 13.600 1.00 0.00 83 HIS A O 14
ATOM 18152 N N . MET A 1 84 ? 4.225 -1.849 11.493 1.00 0.00 84 MET A N 14
ATOM 18153 C CA . MET A 1 84 ? 4.688 -3.154 11.408 1.00 0.00 84 MET A CA 14
ATOM 18154 C C . MET A 1 84 ? 5.746 -3.247 10.356 1.00 0.00 84 MET A C 14
ATOM 18155 O O . MET A 1 84 ? 5.676 -2.575 9.344 1.00 0.00 84 MET A O 14
ATOM 18169 N N . LYS A 1 85 ? 6.717 -4.047 10.584 1.00 0.00 85 LYS A N 14
ATOM 18170 C CA . LYS A 1 85 ? 7.756 -4.252 9.620 1.00 0.00 85 LYS A CA 14
ATOM 18171 C C . LYS A 1 85 ? 7.724 -5.704 9.316 1.00 0.00 85 LYS A C 14
ATOM 18172 O O . LYS A 1 85 ? 7.837 -6.522 10.215 1.00 0.00 85 LYS A O 14
ATOM 18191 N N . THR A 1 86 ? 7.470 -6.042 8.106 1.00 0.00 86 THR A N 14
ATOM 18192 C CA . THR A 1 86 ? 7.342 -7.414 7.763 1.00 0.00 86 THR A CA 14
ATOM 18193 C C . THR A 1 86 ? 8.389 -7.801 6.737 1.00 0.00 86 THR A C 14
ATOM 18194 O O . THR A 1 86 ? 8.764 -6.998 5.906 1.00 0.00 86 THR A O 14
ATOM 18205 N N . MET A 1 87 ? 8.870 -9.004 6.818 1.00 0.00 87 MET A N 14
ATOM 18206 C CA . MET A 1 87 ? 9.844 -9.502 5.871 1.00 0.00 87 MET A CA 14
ATOM 18207 C C . MET A 1 87 ? 9.174 -10.635 5.138 1.00 0.00 87 MET A C 14
ATOM 18208 O O . MET A 1 87 ? 8.167 -11.130 5.637 1.00 0.00 87 MET A O 14
ATOM 18222 N N . PRO A 1 88 ? 9.683 -11.102 3.981 1.00 0.00 88 PRO A N 14
ATOM 18223 C CA . PRO A 1 88 ? 9.080 -12.238 3.228 1.00 0.00 88 PRO A CA 14
ATOM 18224 C C . PRO A 1 88 ? 9.291 -13.588 3.937 1.00 0.00 88 PRO A C 14
ATOM 18225 O O . PRO A 1 88 ? 9.271 -14.632 3.309 1.00 0.00 88 PRO A O 14
ATOM 18236 N N . ALA A 1 89 ? 9.486 -13.527 5.254 1.00 0.00 89 ALA A N 14
ATOM 18237 C CA . ALA A 1 89 ? 9.714 -14.678 6.133 1.00 0.00 89 ALA A CA 14
ATOM 18238 C C . ALA A 1 89 ? 11.004 -15.410 5.787 1.00 0.00 89 ALA A C 14
ATOM 18239 O O . ALA A 1 89 ? 11.197 -16.580 6.130 1.00 0.00 89 ALA A O 14
ATOM 18246 N N . ALA A 1 90 ? 11.887 -14.688 5.151 1.00 0.00 90 ALA A N 14
ATOM 18247 C CA . ALA A 1 90 ? 13.184 -15.164 4.819 1.00 0.00 90 ALA A CA 14
ATOM 18248 C C . ALA A 1 90 ? 14.136 -14.516 5.789 1.00 0.00 90 ALA A C 14
ATOM 18249 O O . ALA A 1 90 ? 14.463 -15.130 6.811 1.00 0.00 90 ALA A O 14
ATOM 18257 N N . GLU A 1 7 ? 18.455 1.375 10.088 1.00 0.00 7 GLU A N 15
ATOM 18258 C CA . GLU A 1 7 ? 18.583 0.453 8.955 1.00 0.00 7 GLU A CA 15
ATOM 18259 C C . GLU A 1 7 ? 17.735 -0.772 9.196 1.00 0.00 7 GLU A C 15
ATOM 18260 O O . GLU A 1 7 ? 17.351 -1.048 10.333 1.00 0.00 7 GLU A O 15
ATOM 18272 N N . THR A 1 8 ? 17.417 -1.458 8.130 1.00 0.00 8 THR A N 15
ATOM 18273 C CA . THR A 1 8 ? 16.725 -2.725 8.156 1.00 0.00 8 THR A CA 15
ATOM 18274 C C . THR A 1 8 ? 17.162 -3.540 6.953 1.00 0.00 8 THR A C 15
ATOM 18275 O O . THR A 1 8 ? 16.758 -3.254 5.820 1.00 0.00 8 THR A O 15
ATOM 18286 N N . MET A 1 9 ? 18.012 -4.497 7.181 1.00 0.00 9 MET A N 15
ATOM 18287 C CA . MET A 1 9 ? 18.539 -5.301 6.103 1.00 0.00 9 MET A CA 15
ATOM 18288 C C . MET A 1 9 ? 17.652 -6.502 5.814 1.00 0.00 9 MET A C 15
ATOM 18289 O O . MET A 1 9 ? 17.346 -7.312 6.715 1.00 0.00 9 MET A O 15
ATOM 18303 N N . GLY A 1 10 ? 17.225 -6.590 4.584 1.00 0.00 10 GLY A N 15
ATOM 18304 C CA . GLY A 1 10 ? 16.437 -7.689 4.122 1.00 0.00 10 GLY A CA 15
ATOM 18305 C C . GLY A 1 10 ? 15.267 -7.184 3.349 1.00 0.00 10 GLY A C 15
ATOM 18306 O O . GLY A 1 10 ? 15.233 -6.013 2.966 1.00 0.00 10 GLY A O 15
ATOM 18310 N N . ASN A 1 11 ? 14.319 -8.013 3.118 1.00 0.00 11 ASN A N 15
ATOM 18311 C CA . ASN A 1 11 ? 13.131 -7.597 2.444 1.00 0.00 11 ASN A CA 15
ATOM 18312 C C . ASN A 1 11 ? 12.126 -7.244 3.489 1.00 0.00 11 ASN A C 15
ATOM 18313 O O . ASN A 1 11 ? 11.386 -8.086 3.990 1.00 0.00 11 ASN A O 15
ATOM 18324 N N . VAL A 1 12 ? 12.197 -6.022 3.902 1.00 0.00 12 VAL A N 15
ATOM 18325 C CA . VAL A 1 12 ? 11.361 -5.520 4.911 1.00 0.00 12 VAL A CA 15
ATOM 18326 C C . VAL A 1 12 ? 10.389 -4.587 4.306 1.00 0.00 12 VAL A C 15
ATOM 18327 O O . VAL A 1 12 ? 10.743 -3.552 3.715 1.00 0.00 12 VAL A O 15
ATOM 18340 N N . THR A 1 13 ? 9.212 -4.956 4.433 1.00 0.00 13 THR A N 15
ATOM 18341 C CA . THR A 1 13 ? 8.114 -4.247 3.972 1.00 0.00 13 THR A CA 15
ATOM 18342 C C . THR A 1 13 ? 7.312 -3.840 5.186 1.00 0.00 13 THR A C 15
ATOM 18343 O O . THR A 1 13 ? 6.818 -4.697 5.958 1.00 0.00 13 THR A O 15
ATOM 18354 N N . THR A 1 14 ? 7.250 -2.574 5.397 1.00 0.00 14 THR A N 15
ATOM 18355 C CA . THR A 1 14 ? 6.567 -2.025 6.496 1.00 0.00 14 THR A CA 15
ATOM 18356 C C . THR A 1 14 ? 5.080 -2.009 6.202 1.00 0.00 14 THR A C 15
ATOM 18357 O O . THR A 1 14 ? 4.649 -1.796 5.053 1.00 0.00 14 THR A O 15
ATOM 18368 N N . VAL A 1 15 ? 4.324 -2.283 7.200 1.00 0.00 15 VAL A N 15
ATOM 18369 C CA . VAL A 1 15 ? 2.913 -2.288 7.106 1.00 0.00 15 VAL A CA 15
ATOM 18370 C C . VAL A 1 15 ? 2.350 -1.329 8.080 1.00 0.00 15 VAL A C 15
ATOM 18371 O O . VAL A 1 15 ? 2.710 -1.345 9.245 1.00 0.00 15 VAL A O 15
ATOM 18384 N N . LEU A 1 16 ? 1.522 -0.483 7.612 1.00 0.00 16 LEU A N 15
ATOM 18385 C CA . LEU A 1 16 ? 0.824 0.377 8.472 1.00 0.00 16 LEU A CA 15
ATOM 18386 C C . LEU A 1 16 ? -0.621 -0.042 8.501 1.00 0.00 16 LEU A C 15
ATOM 18387 O O . LEU A 1 16 ? -1.330 0.054 7.502 1.00 0.00 16 LEU A O 15
ATOM 18403 N N . ILE A 1 17 ? -1.039 -0.521 9.609 1.00 0.00 17 ILE A N 15
ATOM 18404 C CA . ILE A 1 17 ? -2.377 -0.974 9.766 1.00 0.00 17 ILE A CA 15
ATOM 18405 C C . ILE A 1 17 ? -3.097 0.053 10.619 1.00 0.00 17 ILE A C 15
ATOM 18406 O O . ILE A 1 17 ? -2.516 0.600 11.557 1.00 0.00 17 ILE A O 15
ATOM 18422 N N . ARG A 1 18 ? -4.283 0.411 10.212 1.00 0.00 18 ARG A N 15
ATOM 18423 C CA . ARG A 1 18 ? -5.062 1.382 10.929 1.00 0.00 18 ARG A CA 15
ATOM 18424 C C . ARG A 1 18 ? -6.174 0.694 11.668 1.00 0.00 18 ARG A C 15
ATOM 18425 O O . ARG A 1 18 ? -7.171 0.266 11.070 1.00 0.00 18 ARG A O 15
ATOM 18446 N N . ARG A 1 19 ? -5.996 0.552 12.938 1.00 0.00 19 ARG A N 15
ATOM 18447 C CA . ARG A 1 19 ? -6.997 -0.042 13.761 1.00 0.00 19 ARG A CA 15
ATOM 18448 C C . ARG A 1 19 ? -7.781 1.037 14.504 1.00 0.00 19 ARG A C 15
ATOM 18449 O O . ARG A 1 19 ? -7.222 1.719 15.349 1.00 0.00 19 ARG A O 15
ATOM 18470 N N . PRO A 1 20 ? -9.077 1.202 14.201 1.00 0.00 20 PRO A N 15
ATOM 18471 C CA . PRO A 1 20 ? -9.925 2.180 14.892 1.00 0.00 20 PRO A CA 15
ATOM 18472 C C . PRO A 1 20 ? -10.003 1.915 16.402 1.00 0.00 20 PRO A C 15
ATOM 18473 O O . PRO A 1 20 ? -9.906 2.842 17.219 1.00 0.00 20 PRO A O 15
ATOM 18484 N N . ASP A 1 21 ? -10.135 0.643 16.754 1.00 0.00 21 ASP A N 15
ATOM 18485 C CA . ASP A 1 21 ? -10.266 0.185 18.120 1.00 0.00 21 ASP A CA 15
ATOM 18486 C C . ASP A 1 21 ? -10.233 -1.328 18.087 1.00 0.00 21 ASP A C 15
ATOM 18487 O O . ASP A 1 21 ? -10.207 -1.917 16.995 1.00 0.00 21 ASP A O 15
ATOM 18496 N N . LEU A 1 22 ? -10.278 -1.961 19.236 1.00 0.00 22 LEU A N 15
ATOM 18497 C CA . LEU A 1 22 ? -10.071 -3.404 19.340 1.00 0.00 22 LEU A CA 15
ATOM 18498 C C . LEU A 1 22 ? -11.134 -4.251 18.712 1.00 0.00 22 LEU A C 15
ATOM 18499 O O . LEU A 1 22 ? -10.862 -5.382 18.313 1.00 0.00 22 LEU A O 15
ATOM 18515 N N . ARG A 1 23 ? -12.299 -3.711 18.548 1.00 0.00 23 ARG A N 15
ATOM 18516 C CA . ARG A 1 23 ? -13.404 -4.463 17.968 1.00 0.00 23 ARG A CA 15
ATOM 18517 C C . ARG A 1 23 ? -13.196 -4.696 16.466 1.00 0.00 23 ARG A C 15
ATOM 18518 O O . ARG A 1 23 ? -13.893 -5.504 15.835 1.00 0.00 23 ARG A O 15
ATOM 18539 N N . TYR A 1 24 ? -12.220 -4.001 15.902 1.00 0.00 24 TYR A N 15
ATOM 18540 C CA . TYR A 1 24 ? -11.911 -4.162 14.504 1.00 0.00 24 TYR A CA 15
ATOM 18541 C C . TYR A 1 24 ? -10.890 -5.259 14.275 1.00 0.00 24 TYR A C 15
ATOM 18542 O O . TYR A 1 24 ? -10.832 -5.843 13.190 1.00 0.00 24 TYR A O 15
ATOM 18560 N N . GLN A 1 25 ? -10.137 -5.582 15.330 1.00 0.00 25 GLN A N 15
ATOM 18561 C CA . GLN A 1 25 ? -9.075 -6.583 15.278 1.00 0.00 25 GLN A CA 15
ATOM 18562 C C . GLN A 1 25 ? -8.057 -6.301 14.162 1.00 0.00 25 GLN A C 15
ATOM 18563 O O . GLN A 1 25 ? -7.780 -5.144 13.890 1.00 0.00 25 GLN A O 15
ATOM 18577 N N . LEU A 1 26 ? -7.396 -7.327 13.658 1.00 0.00 26 LEU A N 15
ATOM 18578 C CA . LEU A 1 26 ? -6.387 -7.136 12.613 1.00 0.00 26 LEU A CA 15
ATOM 18579 C C . LEU A 1 26 ? -6.984 -7.404 11.242 1.00 0.00 26 LEU A C 15
ATOM 18580 O O . LEU A 1 26 ? -6.968 -6.559 10.354 1.00 0.00 26 LEU A O 15
ATOM 18596 N N . GLY A 1 27 ? -7.504 -8.595 11.083 1.00 0.00 27 GLY A N 15
ATOM 18597 C CA . GLY A 1 27 ? -8.002 -9.019 9.803 1.00 0.00 27 GLY A CA 15
ATOM 18598 C C . GLY A 1 27 ? -7.091 -10.065 9.196 1.00 0.00 27 GLY A C 15
ATOM 18599 O O . GLY A 1 27 ? -7.299 -10.509 8.068 1.00 0.00 27 GLY A O 15
ATOM 18603 N N . PHE A 1 28 ? -6.068 -10.444 9.941 1.00 0.00 28 PHE A N 15
ATOM 18604 C CA . PHE A 1 28 ? -5.155 -11.478 9.520 1.00 0.00 28 PHE A CA 15
ATOM 18605 C C . PHE A 1 28 ? -4.857 -12.365 10.705 1.00 0.00 28 PHE A C 15
ATOM 18606 O O . PHE A 1 28 ? -4.939 -11.918 11.865 1.00 0.00 28 PHE A O 15
ATOM 18623 N N . SER A 1 29 ? -4.547 -13.588 10.437 1.00 0.00 29 SER A N 15
ATOM 18624 C CA . SER A 1 29 ? -4.178 -14.516 11.457 1.00 0.00 29 SER A CA 15
ATOM 18625 C C . SER A 1 29 ? -2.680 -14.750 11.397 1.00 0.00 29 SER A C 15
ATOM 18626 O O . SER A 1 29 ? -2.148 -15.134 10.342 1.00 0.00 29 SER A O 15
ATOM 18634 N N . VAL A 1 30 ? -2.003 -14.499 12.480 1.00 0.00 30 VAL A N 15
ATOM 18635 C CA . VAL A 1 30 ? -0.591 -14.698 12.523 1.00 0.00 30 VAL A CA 15
ATOM 18636 C C . VAL A 1 30 ? -0.299 -15.985 13.310 1.00 0.00 30 VAL A C 15
ATOM 18637 O O . VAL A 1 30 ? -0.958 -16.281 14.315 1.00 0.00 30 VAL A O 15
ATOM 18650 N N . GLN A 1 31 ? 0.607 -16.774 12.824 1.00 0.00 31 GLN A N 15
ATOM 18651 C CA . GLN A 1 31 ? 1.028 -17.948 13.529 1.00 0.00 31 GLN A CA 15
ATOM 18652 C C . GLN A 1 31 ? 2.478 -17.855 13.836 1.00 0.00 31 GLN A C 15
ATOM 18653 O O . GLN A 1 31 ? 3.306 -17.810 12.933 1.00 0.00 31 GLN A O 15
ATOM 18667 N N . ASN A 1 32 ? 2.772 -17.721 15.118 1.00 0.00 32 ASN A N 15
ATOM 18668 C CA . ASN A 1 32 ? 4.151 -17.644 15.647 1.00 0.00 32 ASN A CA 15
ATOM 18669 C C . ASN A 1 32 ? 4.899 -16.392 15.204 1.00 0.00 32 ASN A C 15
ATOM 18670 O O . ASN A 1 32 ? 6.094 -16.239 15.469 1.00 0.00 32 ASN A O 15
ATOM 18681 N N . GLY A 1 33 ? 4.184 -15.479 14.587 1.00 0.00 33 GLY A N 15
ATOM 18682 C CA . GLY A 1 33 ? 4.790 -14.269 14.099 1.00 0.00 33 GLY A CA 15
ATOM 18683 C C . GLY A 1 33 ? 4.752 -14.206 12.592 1.00 0.00 33 GLY A C 15
ATOM 18684 O O . GLY A 1 33 ? 5.136 -13.210 11.996 1.00 0.00 33 GLY A O 15
ATOM 18688 N N . ILE A 1 34 ? 4.262 -15.260 11.977 1.00 0.00 34 ILE A N 15
ATOM 18689 C CA . ILE A 1 34 ? 4.171 -15.319 10.531 1.00 0.00 34 ILE A CA 15
ATOM 18690 C C . ILE A 1 34 ? 2.710 -15.318 10.116 1.00 0.00 34 ILE A C 15
ATOM 18691 O O . ILE A 1 34 ? 1.925 -16.141 10.579 1.00 0.00 34 ILE A O 15
ATOM 18707 N N . ILE A 1 35 ? 2.350 -14.345 9.316 1.00 0.00 35 ILE A N 15
ATOM 18708 C CA . ILE A 1 35 ? 1.003 -14.185 8.801 1.00 0.00 35 ILE A CA 15
ATOM 18709 C C . ILE A 1 35 ? 0.597 -15.400 7.980 1.00 0.00 35 ILE A C 15
ATOM 18710 O O . ILE A 1 35 ? 1.187 -15.685 6.930 1.00 0.00 35 ILE A O 15
ATOM 18726 N N . CYS A 1 36 ? -0.403 -16.087 8.460 1.00 0.00 36 CYS A N 15
ATOM 18727 C CA . CYS A 1 36 ? -0.825 -17.335 7.902 1.00 0.00 36 CYS A CA 15
ATOM 18728 C C . CYS A 1 36 ? -2.019 -17.167 6.957 1.00 0.00 36 CYS A C 15
ATOM 18729 O O . CYS A 1 36 ? -2.145 -17.900 5.963 1.00 0.00 36 CYS A O 15
ATOM 18737 N N . SER A 1 37 ? -2.887 -16.221 7.245 1.00 0.00 37 SER A N 15
ATOM 18738 C CA . SER A 1 37 ? -4.042 -15.974 6.408 1.00 0.00 37 SER A CA 15
ATOM 18739 C C . SER A 1 37 ? -4.443 -14.510 6.495 1.00 0.00 37 SER A C 15
ATOM 18740 O O . SER A 1 37 ? -4.180 -13.853 7.520 1.00 0.00 37 SER A O 15
ATOM 18748 N N . LEU A 1 38 ? -5.042 -14.000 5.439 1.00 0.00 38 LEU A N 15
ATOM 18749 C CA . LEU A 1 38 ? -5.444 -12.618 5.371 1.00 0.00 38 LEU A CA 15
ATOM 18750 C C . LEU A 1 38 ? -6.846 -12.491 4.803 1.00 0.00 38 LEU A C 15
ATOM 18751 O O . LEU A 1 38 ? -7.200 -13.178 3.831 1.00 0.00 38 LEU A O 15
ATOM 18767 N N . MET A 1 39 ? -7.634 -11.619 5.403 1.00 0.00 39 MET A N 15
ATOM 18768 C CA . MET A 1 39 ? -8.959 -11.326 4.917 1.00 0.00 39 MET A CA 15
ATOM 18769 C C . MET A 1 39 ? -8.918 -10.150 3.988 1.00 0.00 39 MET A C 15
ATOM 18770 O O . MET A 1 39 ? -8.564 -9.035 4.404 1.00 0.00 39 MET A O 15
ATOM 18784 N N . ARG A 1 40 ? -9.270 -10.378 2.750 1.00 0.00 40 ARG A N 15
ATOM 18785 C CA . ARG A 1 40 ? -9.391 -9.312 1.793 1.00 0.00 40 ARG A CA 15
ATOM 18786 C C . ARG A 1 40 ? -10.603 -8.508 2.212 1.00 0.00 40 ARG A C 15
ATOM 18787 O O . ARG A 1 40 ? -11.683 -9.065 2.434 1.00 0.00 40 ARG A O 15
ATOM 18808 N N . GLY A 1 41 ? -10.424 -7.240 2.365 1.00 0.00 41 GLY A N 15
ATOM 18809 C CA . GLY A 1 41 ? -11.470 -6.422 2.867 1.00 0.00 41 GLY A CA 15
ATOM 18810 C C . GLY A 1 41 ? -11.232 -6.068 4.306 1.00 0.00 41 GLY A C 15
ATOM 18811 O O . GLY A 1 41 ? -11.772 -5.075 4.803 1.00 0.00 41 GLY A O 15
ATOM 18815 N N . GLY A 1 42 ? -10.420 -6.861 4.988 1.00 0.00 42 GLY A N 15
ATOM 18816 C CA . GLY A 1 42 ? -10.096 -6.567 6.359 1.00 0.00 42 GLY A CA 15
ATOM 18817 C C . GLY A 1 42 ? -9.046 -5.483 6.437 1.00 0.00 42 GLY A C 15
ATOM 18818 O O . GLY A 1 42 ? -8.305 -5.260 5.461 1.00 0.00 42 GLY A O 15
ATOM 18822 N N . ILE A 1 43 ? -8.960 -4.821 7.576 1.00 0.00 43 ILE A N 15
ATOM 18823 C CA . ILE A 1 43 ? -7.994 -3.728 7.793 1.00 0.00 43 ILE A CA 15
ATOM 18824 C C . ILE A 1 43 ? -6.565 -4.109 7.528 1.00 0.00 43 ILE A C 15
ATOM 18825 O O . ILE A 1 43 ? -5.771 -3.264 7.130 1.00 0.00 43 ILE A O 15
ATOM 18841 N N . ALA A 1 44 ? -6.242 -5.354 7.753 1.00 0.00 44 ALA A N 15
ATOM 18842 C CA . ALA A 1 44 ? -4.924 -5.854 7.510 1.00 0.00 44 ALA A CA 15
ATOM 18843 C C . ALA A 1 44 ? -4.562 -5.755 6.026 1.00 0.00 44 ALA A C 15
ATOM 18844 O O . ALA A 1 44 ? -3.498 -5.242 5.671 1.00 0.00 44 ALA A O 15
ATOM 18851 N N . GLU A 1 45 ? -5.471 -6.192 5.169 1.00 0.00 45 GLU A N 15
ATOM 18852 C CA . GLU A 1 45 ? -5.263 -6.150 3.726 1.00 0.00 45 GLU A CA 15
ATOM 18853 C C . GLU A 1 45 ? -5.228 -4.708 3.262 1.00 0.00 45 GLU A C 15
ATOM 18854 O O . GLU A 1 45 ? -4.449 -4.335 2.398 1.00 0.00 45 GLU A O 15
ATOM 18866 N N . ARG A 1 46 ? -6.014 -3.892 3.917 1.00 0.00 46 ARG A N 15
ATOM 18867 C CA . ARG A 1 46 ? -6.079 -2.476 3.596 1.00 0.00 46 ARG A CA 15
ATOM 18868 C C . ARG A 1 46 ? -4.840 -1.745 4.126 1.00 0.00 46 ARG A C 15
ATOM 18869 O O . ARG A 1 46 ? -4.553 -0.616 3.734 1.00 0.00 46 ARG A O 15
ATOM 18890 N N . GLY A 1 47 ? -4.144 -2.382 5.041 1.00 0.00 47 GLY A N 15
ATOM 18891 C CA . GLY A 1 47 ? -2.935 -1.830 5.584 1.00 0.00 47 GLY A CA 15
ATOM 18892 C C . GLY A 1 47 ? -1.757 -2.201 4.727 1.00 0.00 47 GLY A C 15
ATOM 18893 O O . GLY A 1 47 ? -0.865 -1.392 4.484 1.00 0.00 47 GLY A O 15
ATOM 18897 N N . GLY A 1 48 ? -1.781 -3.409 4.216 1.00 0.00 48 GLY A N 15
ATOM 18898 C CA . GLY A 1 48 ? -0.695 -3.887 3.387 1.00 0.00 48 GLY A CA 15
ATOM 18899 C C . GLY A 1 48 ? -0.065 -5.135 3.946 1.00 0.00 48 GLY A C 15
ATOM 18900 O O . GLY A 1 48 ? 1.072 -5.491 3.592 1.00 0.00 48 GLY A O 15
ATOM 18904 N N . VAL A 1 49 ? -0.786 -5.783 4.836 1.00 0.00 49 VAL A N 15
ATOM 18905 C CA . VAL A 1 49 ? -0.363 -7.027 5.438 1.00 0.00 49 VAL A CA 15
ATOM 18906 C C . VAL A 1 49 ? -0.445 -8.121 4.375 1.00 0.00 49 VAL A C 15
ATOM 18907 O O . VAL A 1 49 ? -1.344 -8.109 3.557 1.00 0.00 49 VAL A O 15
ATOM 18920 N N . ARG A 1 50 ? 0.503 -9.026 4.369 1.00 0.00 50 ARG A N 15
ATOM 18921 C CA . ARG A 1 50 ? 0.514 -10.121 3.420 1.00 0.00 50 ARG A CA 15
ATOM 18922 C C . ARG A 1 50 ? 0.893 -11.389 4.089 1.00 0.00 50 ARG A C 15
ATOM 18923 O O . ARG A 1 50 ? 1.697 -11.405 5.009 1.00 0.00 50 ARG A O 15
ATOM 18944 N N . VAL A 1 51 ? 0.308 -12.434 3.605 1.00 0.00 51 VAL A N 15
ATOM 18945 C CA . VAL A 1 51 ? 0.525 -13.781 4.071 1.00 0.00 51 VAL A CA 15
ATOM 18946 C C . VAL A 1 51 ? 1.928 -14.230 3.690 1.00 0.00 51 VAL A C 15
ATOM 18947 O O . VAL A 1 51 ? 2.465 -13.795 2.663 1.00 0.00 51 VAL A O 15
ATOM 18960 N N . GLY A 1 52 ? 2.530 -15.049 4.519 1.00 0.00 52 GLY A N 15
ATOM 18961 C CA . GLY A 1 52 ? 3.869 -15.506 4.248 1.00 0.00 52 GLY A CA 15
ATOM 18962 C C . GLY A 1 52 ? 4.850 -14.465 4.654 1.00 0.00 52 GLY A C 15
ATOM 18963 O O . GLY A 1 52 ? 5.914 -14.314 4.067 1.00 0.00 52 GLY A O 15
ATOM 18967 N N . HIS A 1 53 ? 4.462 -13.699 5.626 1.00 0.00 53 HIS A N 15
ATOM 18968 C CA . HIS A 1 53 ? 5.271 -12.640 6.124 1.00 0.00 53 HIS A CA 15
ATOM 18969 C C . HIS A 1 53 ? 5.506 -12.785 7.590 1.00 0.00 53 HIS A C 15
ATOM 18970 O O . HIS A 1 53 ? 4.566 -12.963 8.360 1.00 0.00 53 HIS A O 15
ATOM 18985 N N . ARG A 1 54 ? 6.752 -12.714 7.970 1.00 0.00 54 ARG A N 15
ATOM 18986 C CA . ARG A 1 54 ? 7.125 -12.737 9.358 1.00 0.00 54 ARG A CA 15
ATOM 18987 C C . ARG A 1 54 ? 7.123 -11.316 9.834 1.00 0.00 54 ARG A C 15
ATOM 18988 O O . ARG A 1 54 ? 7.772 -10.455 9.213 1.00 0.00 54 ARG A O 15
ATOM 19009 N N . ILE A 1 55 ? 6.382 -11.047 10.851 1.00 0.00 55 ILE A N 15
ATOM 19010 C CA . ILE A 1 55 ? 6.389 -9.743 11.436 1.00 0.00 55 ILE A CA 15
ATOM 19011 C C . ILE A 1 55 ? 7.582 -9.625 12.364 1.00 0.00 55 ILE A C 15
ATOM 19012 O O . ILE A 1 55 ? 7.779 -10.456 13.248 1.00 0.00 55 ILE A O 15
ATOM 19028 N N . ILE A 1 56 ? 8.390 -8.632 12.126 1.00 0.00 56 ILE A N 15
ATOM 19029 C CA . ILE A 1 56 ? 9.542 -8.409 12.930 1.00 0.00 56 ILE A CA 15
ATOM 19030 C C . ILE A 1 56 ? 9.384 -7.216 13.852 1.00 0.00 56 ILE A C 15
ATOM 19031 O O . ILE A 1 56 ? 10.166 -7.043 14.803 1.00 0.00 56 ILE A O 15
ATOM 19047 N N . GLU A 1 57 ? 8.363 -6.418 13.620 1.00 0.00 57 GLU A N 15
ATOM 19048 C CA . GLU A 1 57 ? 8.164 -5.221 14.422 1.00 0.00 57 GLU A CA 15
ATOM 19049 C C . GLU A 1 57 ? 6.724 -4.855 14.418 1.00 0.00 57 GLU A C 15
ATOM 19050 O O . GLU A 1 57 ? 6.049 -5.077 13.432 1.00 0.00 57 GLU A O 15
ATOM 19062 N N . ILE A 1 58 ? 6.259 -4.331 15.524 1.00 0.00 58 ILE A N 15
ATOM 19063 C CA . ILE A 1 58 ? 4.909 -3.876 15.679 1.00 0.00 58 ILE A CA 15
ATOM 19064 C C . ILE A 1 58 ? 4.932 -2.572 16.446 1.00 0.00 58 ILE A C 15
ATOM 19065 O O . ILE A 1 58 ? 5.490 -2.509 17.530 1.00 0.00 58 ILE A O 15
ATOM 19081 N N . ASN A 1 59 ? 4.397 -1.536 15.835 1.00 0.00 59 ASN A N 15
ATOM 19082 C CA . ASN A 1 59 ? 4.216 -0.200 16.433 1.00 0.00 59 ASN A CA 15
ATOM 19083 C C . ASN A 1 59 ? 5.561 0.403 16.905 1.00 0.00 59 ASN A C 15
ATOM 19084 O O . ASN A 1 59 ? 5.616 1.239 17.802 1.00 0.00 59 ASN A O 15
ATOM 19095 N N . GLY A 1 60 ? 6.643 -0.016 16.275 1.00 0.00 60 GLY A N 15
ATOM 19096 C CA . GLY A 1 60 ? 7.939 0.534 16.616 1.00 0.00 60 GLY A CA 15
ATOM 19097 C C . GLY A 1 60 ? 8.758 -0.354 17.538 1.00 0.00 60 GLY A C 15
ATOM 19098 O O . GLY A 1 60 ? 9.923 -0.043 17.831 1.00 0.00 60 GLY A O 15
ATOM 19102 N N . GLN A 1 61 ? 8.182 -1.443 18.008 1.00 0.00 61 GLN A N 15
ATOM 19103 C CA . GLN A 1 61 ? 8.918 -2.355 18.847 1.00 0.00 61 GLN A CA 15
ATOM 19104 C C . GLN A 1 61 ? 9.158 -3.636 18.106 1.00 0.00 61 GLN A C 15
ATOM 19105 O O . GLN A 1 61 ? 8.232 -4.200 17.502 1.00 0.00 61 GLN A O 15
ATOM 19119 N N . SER A 1 62 ? 10.397 -4.063 18.079 1.00 0.00 62 SER A N 15
ATOM 19120 C CA . SER A 1 62 ? 10.751 -5.260 17.402 1.00 0.00 62 SER A CA 15
ATOM 19121 C C . SER A 1 62 ? 10.237 -6.424 18.226 1.00 0.00 62 SER A C 15
ATOM 19122 O O . SER A 1 62 ? 10.673 -6.656 19.356 1.00 0.00 62 SER A O 15
ATOM 19130 N N . VAL A 1 63 ? 9.276 -7.119 17.685 1.00 0.00 63 VAL A N 15
ATOM 19131 C CA . VAL A 1 63 ? 8.628 -8.181 18.369 1.00 0.00 63 VAL A CA 15
ATOM 19132 C C . VAL A 1 63 ? 9.150 -9.493 17.871 1.00 0.00 63 VAL A C 15
ATOM 19133 O O . VAL A 1 63 ? 8.662 -10.544 18.220 1.00 0.00 63 VAL A O 15
ATOM 19146 N N . VAL A 1 64 ? 10.203 -9.419 17.113 1.00 0.00 64 VAL A N 15
ATOM 19147 C CA . VAL A 1 64 ? 10.780 -10.582 16.516 1.00 0.00 64 VAL A CA 15
ATOM 19148 C C . VAL A 1 64 ? 11.485 -11.450 17.585 1.00 0.00 64 VAL A C 15
ATOM 19149 O O . VAL A 1 64 ? 11.762 -12.633 17.375 1.00 0.00 64 VAL A O 15
ATOM 19162 N N . ALA A 1 65 ? 11.734 -10.846 18.733 1.00 0.00 65 ALA A N 15
ATOM 19163 C CA . ALA A 1 65 ? 12.343 -11.518 19.858 1.00 0.00 65 ALA A CA 15
ATOM 19164 C C . ALA A 1 65 ? 11.316 -11.657 20.989 1.00 0.00 65 ALA A C 15
ATOM 19165 O O . ALA A 1 65 ? 11.641 -12.058 22.121 1.00 0.00 65 ALA A O 15
ATOM 19172 N N . THR A 1 66 ? 10.085 -11.347 20.661 1.00 0.00 66 THR A N 15
ATOM 19173 C CA . THR A 1 66 ? 8.990 -11.407 21.540 1.00 0.00 66 THR A CA 15
ATOM 19174 C C . THR A 1 66 ? 8.319 -12.776 21.351 1.00 0.00 66 THR A C 15
ATOM 19175 O O . THR A 1 66 ? 8.275 -13.284 20.221 1.00 0.00 66 THR A O 15
ATOM 19186 N N . PRO A 1 67 ? 7.878 -13.433 22.449 1.00 0.00 67 PRO A N 15
ATOM 19187 C CA . PRO A 1 67 ? 7.182 -14.723 22.367 1.00 0.00 67 PRO A CA 15
ATOM 19188 C C . PRO A 1 67 ? 5.941 -14.605 21.488 1.00 0.00 67 PRO A C 15
ATOM 19189 O O . PRO A 1 67 ? 5.276 -13.561 21.501 1.00 0.00 67 PRO A O 15
ATOM 19200 N N . HIS A 1 68 ? 5.638 -15.653 20.735 1.00 0.00 68 HIS A N 15
ATOM 19201 C CA . HIS A 1 68 ? 4.501 -15.658 19.809 1.00 0.00 68 HIS A CA 15
ATOM 19202 C C . HIS A 1 68 ? 3.192 -15.238 20.449 1.00 0.00 68 HIS A C 15
ATOM 19203 O O . HIS A 1 68 ? 2.437 -14.480 19.848 1.00 0.00 68 HIS A O 15
ATOM 19218 N N . GLU A 1 69 ? 2.936 -15.696 21.666 1.00 0.00 69 GLU A N 15
ATOM 19219 C CA . GLU A 1 69 ? 1.692 -15.366 22.334 1.00 0.00 69 GLU A CA 15
ATOM 19220 C C . GLU A 1 69 ? 1.668 -13.896 22.667 1.00 0.00 69 GLU A C 15
ATOM 19221 O O . GLU A 1 69 ? 0.623 -13.250 22.593 1.00 0.00 69 GLU A O 15
ATOM 19233 N N . LYS A 1 70 ? 2.828 -13.361 22.998 1.00 0.00 70 LYS A N 15
ATOM 19234 C CA . LYS A 1 70 ? 2.935 -11.994 23.338 1.00 0.00 70 LYS A CA 15
ATOM 19235 C C . LYS A 1 70 ? 2.695 -11.152 22.113 1.00 0.00 70 LYS A C 15
ATOM 19236 O O . LYS A 1 70 ? 1.953 -10.199 22.173 1.00 0.00 70 LYS A O 15
ATOM 19255 N N . ILE A 1 71 ? 3.304 -11.545 20.997 1.00 0.00 71 ILE A N 15
ATOM 19256 C CA . ILE A 1 71 ? 3.115 -10.866 19.709 1.00 0.00 71 ILE A CA 15
ATOM 19257 C C . ILE A 1 71 ? 1.623 -10.764 19.393 1.00 0.00 71 ILE A C 15
ATOM 19258 O O . ILE A 1 71 ? 1.112 -9.689 19.050 1.00 0.00 71 ILE A O 15
ATOM 19274 N N . VAL A 1 72 ? 0.917 -11.867 19.601 1.00 0.00 72 VAL A N 15
ATOM 19275 C CA . VAL A 1 72 ? -0.514 -11.916 19.356 1.00 0.00 72 VAL A CA 15
ATOM 19276 C C . VAL A 1 72 ? -1.264 -11.050 20.380 1.00 0.00 72 VAL A C 15
ATOM 19277 O O . VAL A 1 72 ? -2.251 -10.407 20.053 1.00 0.00 72 VAL A O 15
ATOM 19290 N N . HIS A 1 73 ? -0.730 -10.971 21.588 1.00 0.00 73 HIS A N 15
ATOM 19291 C CA . HIS A 1 73 ? -1.374 -10.258 22.691 1.00 0.00 73 HIS A CA 15
ATOM 19292 C C . HIS A 1 73 ? -1.257 -8.760 22.429 1.00 0.00 73 HIS A C 15
ATOM 19293 O O . HIS A 1 73 ? -2.193 -7.991 22.672 1.00 0.00 73 HIS A O 15
ATOM 19308 N N . ILE A 1 74 ? -0.111 -8.378 21.917 1.00 0.00 74 ILE A N 15
ATOM 19309 C CA . ILE A 1 74 ? 0.197 -7.033 21.543 1.00 0.00 74 ILE A CA 15
ATOM 19310 C C . ILE A 1 74 ? -0.653 -6.626 20.341 1.00 0.00 74 ILE A C 15
ATOM 19311 O O . ILE A 1 74 ? -1.350 -5.613 20.384 1.00 0.00 74 ILE A O 15
ATOM 19327 N N . LEU A 1 75 ? -0.651 -7.458 19.297 1.00 0.00 75 LEU A N 15
ATOM 19328 C CA . LEU A 1 75 ? -1.497 -7.219 18.114 1.00 0.00 75 LEU A CA 15
ATOM 19329 C C . LEU A 1 75 ? -2.962 -7.187 18.481 1.00 0.00 75 LEU A C 15
ATOM 19330 O O . LEU A 1 75 ? -3.736 -6.504 17.871 1.00 0.00 75 LEU A O 15
ATOM 19346 N N . SER A 1 76 ? -3.323 -7.925 19.478 1.00 0.00 76 SER A N 15
ATOM 19347 C CA . SER A 1 76 ? -4.673 -7.962 19.955 1.00 0.00 76 SER A CA 15
ATOM 19348 C C . SER A 1 76 ? -5.081 -6.657 20.657 1.00 0.00 76 SER A C 15
ATOM 19349 O O . SER A 1 76 ? -6.254 -6.332 20.678 1.00 0.00 76 SER A O 15
ATOM 19357 N N . ASN A 1 77 ? -4.121 -5.912 21.221 1.00 0.00 77 ASN A N 15
ATOM 19358 C CA . ASN A 1 77 ? -4.482 -4.746 22.051 1.00 0.00 77 ASN A CA 15
ATOM 19359 C C . ASN A 1 77 ? -3.873 -3.414 21.604 1.00 0.00 77 ASN A C 15
ATOM 19360 O O . ASN A 1 77 ? -3.991 -2.420 22.318 1.00 0.00 77 ASN A O 15
ATOM 19371 N N . ALA A 1 78 ? -3.239 -3.375 20.456 1.00 0.00 78 ALA A N 15
ATOM 19372 C CA . ALA A 1 78 ? -2.675 -2.114 19.939 1.00 0.00 78 ALA A CA 15
ATOM 19373 C C . ALA A 1 78 ? -3.624 -1.509 18.909 1.00 0.00 78 ALA A C 15
ATOM 19374 O O . ALA A 1 78 ? -3.973 -2.172 17.967 1.00 0.00 78 ALA A O 15
ATOM 19381 N N . VAL A 1 79 ? -4.092 -0.287 19.106 1.00 0.00 79 VAL A N 15
ATOM 19382 C CA . VAL A 1 79 ? -4.962 0.340 18.098 1.00 0.00 79 VAL A CA 15
ATOM 19383 C C . VAL A 1 79 ? -4.252 1.574 17.499 1.00 0.00 79 VAL A C 15
ATOM 19384 O O . VAL A 1 79 ? -3.207 1.997 18.013 1.00 0.00 79 VAL A O 15
ATOM 19397 N N . GLY A 1 80 ? -4.804 2.130 16.443 1.00 0.00 80 GLY A N 15
ATOM 19398 C CA . GLY A 1 80 ? -4.239 3.292 15.822 1.00 0.00 80 GLY A CA 15
ATOM 19399 C C . GLY A 1 80 ? -3.457 2.933 14.597 1.00 0.00 80 GLY A C 15
ATOM 19400 O O . GLY A 1 80 ? -3.680 1.872 14.002 1.00 0.00 80 GLY A O 15
ATOM 19404 N N . GLU A 1 81 ? -2.575 3.818 14.205 1.00 0.00 81 GLU A N 15
ATOM 19405 C CA . GLU A 1 81 ? -1.668 3.598 13.099 1.00 0.00 81 GLU A CA 15
ATOM 19406 C C . GLU A 1 81 ? -0.513 2.760 13.599 1.00 0.00 81 GLU A C 15
ATOM 19407 O O . GLU A 1 81 ? 0.292 3.227 14.427 1.00 0.00 81 GLU A O 15
ATOM 19419 N N . ILE A 1 82 ? -0.413 1.534 13.138 1.00 0.00 82 ILE A N 15
ATOM 19420 C CA . ILE A 1 82 ? 0.570 0.639 13.671 1.00 0.00 82 ILE A CA 15
ATOM 19421 C C . ILE A 1 82 ? 1.557 0.300 12.582 1.00 0.00 82 ILE A C 15
ATOM 19422 O O . ILE A 1 82 ? 1.176 -0.257 11.553 1.00 0.00 82 ILE A O 15
ATOM 19438 N N . HIS A 1 83 ? 2.807 0.672 12.792 1.00 0.00 83 HIS A N 15
ATOM 19439 C CA . HIS A 1 83 ? 3.865 0.389 11.828 1.00 0.00 83 HIS A CA 15
ATOM 19440 C C . HIS A 1 83 ? 4.464 -0.943 12.176 1.00 0.00 83 HIS A C 15
ATOM 19441 O O . HIS A 1 83 ? 5.063 -1.093 13.232 1.00 0.00 83 HIS A O 15
ATOM 19456 N N . MET A 1 84 ? 4.256 -1.898 11.352 1.00 0.00 84 MET A N 15
ATOM 19457 C CA . MET A 1 84 ? 4.837 -3.193 11.544 1.00 0.00 84 MET A CA 15
ATOM 19458 C C . MET A 1 84 ? 5.860 -3.395 10.476 1.00 0.00 84 MET A C 15
ATOM 19459 O O . MET A 1 84 ? 5.796 -2.748 9.443 1.00 0.00 84 MET A O 15
ATOM 19473 N N . LYS A 1 85 ? 6.760 -4.295 10.670 1.00 0.00 85 LYS A N 15
ATOM 19474 C CA . LYS A 1 85 ? 7.724 -4.588 9.651 1.00 0.00 85 LYS A CA 15
ATOM 19475 C C . LYS A 1 85 ? 7.573 -6.019 9.351 1.00 0.00 85 LYS A C 15
ATOM 19476 O O . LYS A 1 85 ? 7.602 -6.847 10.258 1.00 0.00 85 LYS A O 15
ATOM 19495 N N . THR A 1 86 ? 7.364 -6.321 8.141 1.00 0.00 86 THR A N 15
ATOM 19496 C CA . THR A 1 86 ? 7.164 -7.671 7.769 1.00 0.00 86 THR A CA 15
ATOM 19497 C C . THR A 1 86 ? 8.168 -8.083 6.707 1.00 0.00 86 THR A C 15
ATOM 19498 O O . THR A 1 86 ? 8.520 -7.287 5.837 1.00 0.00 86 THR A O 15
ATOM 19509 N N . MET A 1 87 ? 8.647 -9.292 6.805 1.00 0.00 87 MET A N 15
ATOM 19510 C CA . MET A 1 87 ? 9.602 -9.834 5.853 1.00 0.00 87 MET A CA 15
ATOM 19511 C C . MET A 1 87 ? 8.926 -11.003 5.165 1.00 0.00 87 MET A C 15
ATOM 19512 O O . MET A 1 87 ? 7.882 -11.414 5.630 1.00 0.00 87 MET A O 15
ATOM 19526 N N . PRO A 1 88 ? 9.502 -11.615 4.092 1.00 0.00 88 PRO A N 15
ATOM 19527 C CA . PRO A 1 88 ? 8.884 -12.780 3.399 1.00 0.00 88 PRO A CA 15
ATOM 19528 C C . PRO A 1 88 ? 9.033 -14.087 4.200 1.00 0.00 88 PRO A C 15
ATOM 19529 O O . PRO A 1 88 ? 9.066 -15.191 3.628 1.00 0.00 88 PRO A O 15
ATOM 19540 N N . ALA A 1 89 ? 9.081 -13.928 5.515 1.00 0.00 89 ALA A N 15
ATOM 19541 C CA . ALA A 1 89 ? 9.234 -14.991 6.476 1.00 0.00 89 ALA A CA 15
ATOM 19542 C C . ALA A 1 89 ? 10.514 -15.754 6.257 1.00 0.00 89 ALA A C 15
ATOM 19543 O O . ALA A 1 89 ? 10.536 -16.972 6.030 1.00 0.00 89 ALA A O 15
ATOM 19550 N N . ALA A 1 90 ? 11.564 -15.005 6.258 1.00 0.00 90 ALA A N 15
ATOM 19551 C CA . ALA A 1 90 ? 12.873 -15.525 6.182 1.00 0.00 90 ALA A CA 15
ATOM 19552 C C . ALA A 1 90 ? 13.358 -15.629 7.604 1.00 0.00 90 ALA A C 15
ATOM 19553 O O . ALA A 1 90 ? 13.873 -14.638 8.134 1.00 0.00 90 ALA A O 15
ATOM 19561 N N . GLU A 1 7 ? 13.228 1.766 7.131 1.00 0.00 7 GLU A N 16
ATOM 19562 C CA . GLU A 1 7 ? 14.251 0.900 7.703 1.00 0.00 7 GLU A CA 16
ATOM 19563 C C . GLU A 1 7 ? 14.466 -0.283 6.791 1.00 0.00 7 GLU A C 16
ATOM 19564 O O . GLU A 1 7 ? 13.512 -0.936 6.372 1.00 0.00 7 GLU A O 16
ATOM 19576 N N . THR A 1 8 ? 15.693 -0.542 6.470 1.00 0.00 8 THR A N 16
ATOM 19577 C CA . THR A 1 8 ? 16.039 -1.618 5.609 1.00 0.00 8 THR A CA 16
ATOM 19578 C C . THR A 1 8 ? 16.756 -2.722 6.383 1.00 0.00 8 THR A C 16
ATOM 19579 O O . THR A 1 8 ? 17.874 -2.538 6.871 1.00 0.00 8 THR A O 16
ATOM 19590 N N . MET A 1 9 ? 16.077 -3.824 6.560 1.00 0.00 9 MET A N 16
ATOM 19591 C CA . MET A 1 9 ? 16.672 -4.989 7.196 1.00 0.00 9 MET A CA 16
ATOM 19592 C C . MET A 1 9 ? 17.042 -6.004 6.135 1.00 0.00 9 MET A C 16
ATOM 19593 O O . MET A 1 9 ? 17.854 -6.902 6.364 1.00 0.00 9 MET A O 16
ATOM 19607 N N . GLY A 1 10 ? 16.447 -5.849 4.975 1.00 0.00 10 GLY A N 16
ATOM 19608 C CA . GLY A 1 10 ? 16.678 -6.763 3.893 1.00 0.00 10 GLY A CA 16
ATOM 19609 C C . GLY A 1 10 ? 15.375 -7.218 3.328 1.00 0.00 10 GLY A C 16
ATOM 19610 O O . GLY A 1 10 ? 14.964 -8.357 3.539 1.00 0.00 10 GLY A O 16
ATOM 19614 N N . ASN A 1 11 ? 14.736 -6.312 2.612 1.00 0.00 11 ASN A N 16
ATOM 19615 C CA . ASN A 1 11 ? 13.405 -6.502 2.050 1.00 0.00 11 ASN A CA 16
ATOM 19616 C C . ASN A 1 11 ? 12.367 -6.547 3.133 1.00 0.00 11 ASN A C 16
ATOM 19617 O O . ASN A 1 11 ? 11.990 -7.603 3.649 1.00 0.00 11 ASN A O 16
ATOM 19628 N N . VAL A 1 12 ? 11.922 -5.388 3.474 1.00 0.00 12 VAL A N 16
ATOM 19629 C CA . VAL A 1 12 ? 11.019 -5.162 4.523 1.00 0.00 12 VAL A CA 16
ATOM 19630 C C . VAL A 1 12 ? 9.888 -4.423 3.952 1.00 0.00 12 VAL A C 16
ATOM 19631 O O . VAL A 1 12 ? 10.060 -3.447 3.218 1.00 0.00 12 VAL A O 16
ATOM 19644 N N . THR A 1 13 ? 8.780 -4.894 4.233 1.00 0.00 13 THR A N 16
ATOM 19645 C CA . THR A 1 13 ? 7.596 -4.341 3.818 1.00 0.00 13 THR A CA 16
ATOM 19646 C C . THR A 1 13 ? 6.918 -3.816 5.054 1.00 0.00 13 THR A C 16
ATOM 19647 O O . THR A 1 13 ? 6.484 -4.577 5.928 1.00 0.00 13 THR A O 16
ATOM 19658 N N . THR A 1 14 ? 6.935 -2.553 5.182 1.00 0.00 14 THR A N 16
ATOM 19659 C CA . THR A 1 14 ? 6.360 -1.932 6.291 1.00 0.00 14 THR A CA 16
ATOM 19660 C C . THR A 1 14 ? 4.867 -1.857 6.102 1.00 0.00 14 THR A C 16
ATOM 19661 O O . THR A 1 14 ? 4.369 -1.536 5.016 1.00 0.00 14 THR A O 16
ATOM 19672 N N . VAL A 1 15 ? 4.181 -2.178 7.117 1.00 0.00 15 VAL A N 16
ATOM 19673 C CA . VAL A 1 15 ? 2.781 -2.184 7.110 1.00 0.00 15 VAL A CA 16
ATOM 19674 C C . VAL A 1 15 ? 2.287 -1.145 8.039 1.00 0.00 15 VAL A C 16
ATOM 19675 O O . VAL A 1 15 ? 2.809 -0.997 9.137 1.00 0.00 15 VAL A O 16
ATOM 19688 N N . LEU A 1 16 ? 1.340 -0.401 7.598 1.00 0.00 16 LEU A N 16
ATOM 19689 C CA . LEU A 1 16 ? 0.705 0.502 8.452 1.00 0.00 16 LEU A CA 16
ATOM 19690 C C . LEU A 1 16 ? -0.736 0.126 8.498 1.00 0.00 16 LEU A C 16
ATOM 19691 O O . LEU A 1 16 ? -1.492 0.364 7.552 1.00 0.00 16 LEU A O 16
ATOM 19707 N N . ILE A 1 17 ? -1.103 -0.464 9.556 1.00 0.00 17 ILE A N 16
ATOM 19708 C CA . ILE A 1 17 ? -2.413 -0.974 9.707 1.00 0.00 17 ILE A CA 16
ATOM 19709 C C . ILE A 1 17 ? -3.184 -0.016 10.601 1.00 0.00 17 ILE A C 16
ATOM 19710 O O . ILE A 1 17 ? -2.691 0.410 11.633 1.00 0.00 17 ILE A O 16
ATOM 19726 N N . ARG A 1 18 ? -4.317 0.419 10.127 1.00 0.00 18 ARG A N 16
ATOM 19727 C CA . ARG A 1 18 ? -5.140 1.361 10.848 1.00 0.00 18 ARG A CA 16
ATOM 19728 C C . ARG A 1 18 ? -6.193 0.656 11.633 1.00 0.00 18 ARG A C 16
ATOM 19729 O O . ARG A 1 18 ? -6.998 -0.075 11.084 1.00 0.00 18 ARG A O 16
ATOM 19750 N N . ARG A 1 19 ? -6.189 0.875 12.899 1.00 0.00 19 ARG A N 16
ATOM 19751 C CA . ARG A 1 19 ? -7.141 0.267 13.752 1.00 0.00 19 ARG A CA 16
ATOM 19752 C C . ARG A 1 19 ? -7.840 1.309 14.626 1.00 0.00 19 ARG A C 16
ATOM 19753 O O . ARG A 1 19 ? -7.250 1.816 15.540 1.00 0.00 19 ARG A O 16
ATOM 19774 N N . PRO A 1 20 ? -9.096 1.657 14.339 1.00 0.00 20 PRO A N 16
ATOM 19775 C CA . PRO A 1 20 ? -9.852 2.651 15.133 1.00 0.00 20 PRO A CA 16
ATOM 19776 C C . PRO A 1 20 ? -9.859 2.349 16.643 1.00 0.00 20 PRO A C 16
ATOM 19777 O O . PRO A 1 20 ? -9.572 3.231 17.474 1.00 0.00 20 PRO A O 16
ATOM 19788 N N . ASP A 1 21 ? -10.155 1.111 16.986 1.00 0.00 21 ASP A N 16
ATOM 19789 C CA . ASP A 1 21 ? -10.226 0.666 18.366 1.00 0.00 21 ASP A CA 16
ATOM 19790 C C . ASP A 1 21 ? -10.290 -0.847 18.390 1.00 0.00 21 ASP A C 16
ATOM 19791 O O . ASP A 1 21 ? -10.171 -1.490 17.345 1.00 0.00 21 ASP A O 16
ATOM 19800 N N . LEU A 1 22 ? -10.515 -1.403 19.560 1.00 0.00 22 LEU A N 16
ATOM 19801 C CA . LEU A 1 22 ? -10.475 -2.840 19.783 1.00 0.00 22 LEU A CA 16
ATOM 19802 C C . LEU A 1 22 ? -11.618 -3.601 19.143 1.00 0.00 22 LEU A C 16
ATOM 19803 O O . LEU A 1 22 ? -11.499 -4.797 18.894 1.00 0.00 22 LEU A O 16
ATOM 19819 N N . ARG A 1 23 ? -12.708 -2.912 18.857 1.00 0.00 23 ARG A N 16
ATOM 19820 C CA . ARG A 1 23 ? -13.851 -3.526 18.183 1.00 0.00 23 ARG A CA 16
ATOM 19821 C C . ARG A 1 23 ? -13.539 -3.790 16.722 1.00 0.00 23 ARG A C 16
ATOM 19822 O O . ARG A 1 23 ? -14.267 -4.509 16.030 1.00 0.00 23 ARG A O 16
ATOM 19843 N N . TYR A 1 24 ? -12.472 -3.212 16.262 1.00 0.00 24 TYR A N 16
ATOM 19844 C CA . TYR A 1 24 ? -11.991 -3.445 14.933 1.00 0.00 24 TYR A CA 16
ATOM 19845 C C . TYR A 1 24 ? -10.822 -4.349 15.068 1.00 0.00 24 TYR A C 16
ATOM 19846 O O . TYR A 1 24 ? -9.905 -4.027 15.801 1.00 0.00 24 TYR A O 16
ATOM 19864 N N . GLN A 1 25 ? -10.849 -5.485 14.449 1.00 0.00 25 GLN A N 16
ATOM 19865 C CA . GLN A 1 25 ? -9.727 -6.364 14.562 1.00 0.00 25 GLN A CA 16
ATOM 19866 C C . GLN A 1 25 ? -8.857 -6.377 13.359 1.00 0.00 25 GLN A C 16
ATOM 19867 O O . GLN A 1 25 ? -9.296 -6.048 12.265 1.00 0.00 25 GLN A O 16
ATOM 19881 N N . LEU A 1 26 ? -7.626 -6.784 13.607 1.00 0.00 26 LEU A N 16
ATOM 19882 C CA . LEU A 1 26 ? -6.508 -6.796 12.673 1.00 0.00 26 LEU A CA 16
ATOM 19883 C C . LEU A 1 26 ? -6.918 -7.344 11.309 1.00 0.00 26 LEU A C 16
ATOM 19884 O O . LEU A 1 26 ? -6.805 -6.659 10.292 1.00 0.00 26 LEU A O 16
ATOM 19900 N N . GLY A 1 27 ? -7.407 -8.556 11.291 1.00 0.00 27 GLY A N 16
ATOM 19901 C CA . GLY A 1 27 ? -7.836 -9.131 10.057 1.00 0.00 27 GLY A CA 16
ATOM 19902 C C . GLY A 1 27 ? -6.780 -10.004 9.438 1.00 0.00 27 GLY A C 16
ATOM 19903 O O . GLY A 1 27 ? -6.664 -10.068 8.221 1.00 0.00 27 GLY A O 16
ATOM 19907 N N . PHE A 1 28 ? -5.990 -10.646 10.261 1.00 0.00 28 PHE A N 16
ATOM 19908 C CA . PHE A 1 28 ? -5.005 -11.591 9.790 1.00 0.00 28 PHE A CA 16
ATOM 19909 C C . PHE A 1 28 ? -4.639 -12.501 10.927 1.00 0.00 28 PHE A C 16
ATOM 19910 O O . PHE A 1 28 ? -4.902 -12.175 12.095 1.00 0.00 28 PHE A O 16
ATOM 19927 N N . SER A 1 29 ? -4.068 -13.616 10.608 1.00 0.00 29 SER A N 16
ATOM 19928 C CA . SER A 1 29 ? -3.669 -14.561 11.583 1.00 0.00 29 SER A CA 16
ATOM 19929 C C . SER A 1 29 ? -2.173 -14.761 11.472 1.00 0.00 29 SER A C 16
ATOM 19930 O O . SER A 1 29 ? -1.641 -15.095 10.381 1.00 0.00 29 SER A O 16
ATOM 19938 N N . VAL A 1 30 ? -1.492 -14.550 12.561 1.00 0.00 30 VAL A N 16
ATOM 19939 C CA . VAL A 1 30 ? -0.084 -14.671 12.575 1.00 0.00 30 VAL A CA 16
ATOM 19940 C C . VAL A 1 30 ? 0.293 -15.793 13.550 1.00 0.00 30 VAL A C 16
ATOM 19941 O O . VAL A 1 30 ? -0.280 -15.909 14.642 1.00 0.00 30 VAL A O 16
ATOM 19954 N N . GLN A 1 31 ? 1.183 -16.637 13.153 1.00 0.00 31 GLN A N 16
ATOM 19955 C CA . GLN A 1 31 ? 1.648 -17.656 14.030 1.00 0.00 31 GLN A CA 16
ATOM 19956 C C . GLN A 1 31 ? 3.127 -17.528 14.217 1.00 0.00 31 GLN A C 16
ATOM 19957 O O . GLN A 1 31 ? 3.900 -17.616 13.261 1.00 0.00 31 GLN A O 16
ATOM 19971 N N . ASN A 1 32 ? 3.502 -17.172 15.445 1.00 0.00 32 ASN A N 16
ATOM 19972 C CA . ASN A 1 32 ? 4.915 -17.041 15.877 1.00 0.00 32 ASN A CA 16
ATOM 19973 C C . ASN A 1 32 ? 5.579 -15.849 15.210 1.00 0.00 32 ASN A C 16
ATOM 19974 O O . ASN A 1 32 ? 6.798 -15.676 15.279 1.00 0.00 32 ASN A O 16
ATOM 19985 N N . GLY A 1 33 ? 4.764 -15.017 14.595 1.00 0.00 33 GLY A N 16
ATOM 19986 C CA . GLY A 1 33 ? 5.256 -13.853 13.918 1.00 0.00 33 GLY A CA 16
ATOM 19987 C C . GLY A 1 33 ? 5.141 -13.976 12.428 1.00 0.00 33 GLY A C 16
ATOM 19988 O O . GLY A 1 33 ? 5.393 -13.036 11.716 1.00 0.00 33 GLY A O 16
ATOM 19992 N N . ILE A 1 34 ? 4.720 -15.118 11.949 1.00 0.00 34 ILE A N 16
ATOM 19993 C CA . ILE A 1 34 ? 4.614 -15.315 10.513 1.00 0.00 34 ILE A CA 16
ATOM 19994 C C . ILE A 1 34 ? 3.149 -15.368 10.112 1.00 0.00 34 ILE A C 16
ATOM 19995 O O . ILE A 1 34 ? 2.358 -16.114 10.708 1.00 0.00 34 ILE A O 16
ATOM 20011 N N . ILE A 1 35 ? 2.792 -14.540 9.161 1.00 0.00 35 ILE A N 16
ATOM 20012 C CA . ILE A 1 35 ? 1.433 -14.426 8.677 1.00 0.00 35 ILE A CA 16
ATOM 20013 C C . ILE A 1 35 ? 1.067 -15.660 7.881 1.00 0.00 35 ILE A C 16
ATOM 20014 O O . ILE A 1 35 ? 1.650 -15.919 6.818 1.00 0.00 35 ILE A O 16
ATOM 20030 N N . CYS A 1 36 ? 0.121 -16.405 8.385 1.00 0.00 36 CYS A N 16
ATOM 20031 C CA . CYS A 1 36 ? -0.274 -17.638 7.760 1.00 0.00 36 CYS A CA 16
ATOM 20032 C C . CYS A 1 36 ? -1.567 -17.439 6.962 1.00 0.00 36 CYS A C 16
ATOM 20033 O O . CYS A 1 36 ? -1.803 -18.112 5.945 1.00 0.00 36 CYS A O 16
ATOM 20041 N N . SER A 1 37 ? -2.385 -16.508 7.399 1.00 0.00 37 SER A N 16
ATOM 20042 C CA . SER A 1 37 ? -3.630 -16.220 6.737 1.00 0.00 37 SER A CA 16
ATOM 20043 C C . SER A 1 37 ? -4.029 -14.753 6.918 1.00 0.00 37 SER A C 16
ATOM 20044 O O . SER A 1 37 ? -3.651 -14.116 7.912 1.00 0.00 37 SER A O 16
ATOM 20052 N N . LEU A 1 38 ? -4.737 -14.222 5.949 1.00 0.00 38 LEU A N 16
ATOM 20053 C CA . LEU A 1 38 ? -5.169 -12.847 5.942 1.00 0.00 38 LEU A CA 16
ATOM 20054 C C . LEU A 1 38 ? -6.665 -12.816 5.693 1.00 0.00 38 LEU A C 16
ATOM 20055 O O . LEU A 1 38 ? -7.229 -13.775 5.146 1.00 0.00 38 LEU A O 16
ATOM 20071 N N . MET A 1 39 ? -7.309 -11.771 6.139 1.00 0.00 39 MET A N 16
ATOM 20072 C CA . MET A 1 39 ? -8.705 -11.576 5.890 1.00 0.00 39 MET A CA 16
ATOM 20073 C C . MET A 1 39 ? -8.885 -10.566 4.779 1.00 0.00 39 MET A C 16
ATOM 20074 O O . MET A 1 39 ? -8.413 -9.418 4.877 1.00 0.00 39 MET A O 16
ATOM 20088 N N . ARG A 1 40 ? -9.548 -10.988 3.739 1.00 0.00 40 ARG A N 16
ATOM 20089 C CA . ARG A 1 40 ? -9.846 -10.137 2.625 1.00 0.00 40 ARG A CA 16
ATOM 20090 C C . ARG A 1 40 ? -10.865 -9.099 3.082 1.00 0.00 40 ARG A C 16
ATOM 20091 O O . ARG A 1 40 ? -11.883 -9.444 3.698 1.00 0.00 40 ARG A O 16
ATOM 20112 N N . GLY A 1 41 ? -10.572 -7.847 2.826 1.00 0.00 41 GLY A N 16
ATOM 20113 C CA . GLY A 1 41 ? -11.441 -6.770 3.245 1.00 0.00 41 GLY A CA 16
ATOM 20114 C C . GLY A 1 41 ? -11.119 -6.313 4.652 1.00 0.00 41 GLY A C 16
ATOM 20115 O O . GLY A 1 41 ? -11.705 -5.359 5.155 1.00 0.00 41 GLY A O 16
ATOM 20119 N N . GLY A 1 42 ? -10.182 -6.995 5.285 1.00 0.00 42 GLY A N 16
ATOM 20120 C CA . GLY A 1 42 ? -9.800 -6.653 6.623 1.00 0.00 42 GLY A CA 16
ATOM 20121 C C . GLY A 1 42 ? -8.812 -5.521 6.627 1.00 0.00 42 GLY A C 16
ATOM 20122 O O . GLY A 1 42 ? -8.178 -5.241 5.598 1.00 0.00 42 GLY A O 16
ATOM 20126 N N . ILE A 1 43 ? -8.656 -4.870 7.760 1.00 0.00 43 ILE A N 16
ATOM 20127 C CA . ILE A 1 43 ? -7.726 -3.752 7.881 1.00 0.00 43 ILE A CA 16
ATOM 20128 C C . ILE A 1 43 ? -6.292 -4.133 7.600 1.00 0.00 43 ILE A C 16
ATOM 20129 O O . ILE A 1 43 ? -5.523 -3.312 7.114 1.00 0.00 43 ILE A O 16
ATOM 20145 N N . ALA A 1 44 ? -5.942 -5.367 7.887 1.00 0.00 44 ALA A N 16
ATOM 20146 C CA . ALA A 1 44 ? -4.626 -5.881 7.614 1.00 0.00 44 ALA A CA 16
ATOM 20147 C C . ALA A 1 44 ? -4.344 -5.899 6.113 1.00 0.00 44 ALA A C 16
ATOM 20148 O O . ALA A 1 44 ? -3.245 -5.533 5.679 1.00 0.00 44 ALA A O 16
ATOM 20155 N N . GLU A 1 45 ? -5.343 -6.289 5.326 1.00 0.00 45 GLU A N 16
ATOM 20156 C CA . GLU A 1 45 ? -5.229 -6.306 3.869 1.00 0.00 45 GLU A CA 16
ATOM 20157 C C . GLU A 1 45 ? -4.905 -4.909 3.384 1.00 0.00 45 GLU A C 16
ATOM 20158 O O . GLU A 1 45 ? -3.953 -4.701 2.625 1.00 0.00 45 GLU A O 16
ATOM 20170 N N . ARG A 1 46 ? -5.672 -3.962 3.906 1.00 0.00 46 ARG A N 16
ATOM 20171 C CA . ARG A 1 46 ? -5.547 -2.543 3.587 1.00 0.00 46 ARG A CA 16
ATOM 20172 C C . ARG A 1 46 ? -4.172 -2.043 4.041 1.00 0.00 46 ARG A C 16
ATOM 20173 O O . ARG A 1 46 ? -3.516 -1.262 3.362 1.00 0.00 46 ARG A O 16
ATOM 20194 N N . GLY A 1 47 ? -3.757 -2.528 5.203 1.00 0.00 47 GLY A N 16
ATOM 20195 C CA . GLY A 1 47 ? -2.504 -2.151 5.821 1.00 0.00 47 GLY A CA 16
ATOM 20196 C C . GLY A 1 47 ? -1.286 -2.564 5.018 1.00 0.00 47 GLY A C 16
ATOM 20197 O O . GLY A 1 47 ? -0.242 -1.882 5.058 1.00 0.00 47 GLY A O 16
ATOM 20201 N N . GLY A 1 48 ? -1.401 -3.658 4.296 1.00 0.00 48 GLY A N 16
ATOM 20202 C CA . GLY A 1 48 ? -0.290 -4.122 3.508 1.00 0.00 48 GLY A CA 16
ATOM 20203 C C . GLY A 1 48 ? 0.210 -5.456 3.992 1.00 0.00 48 GLY A C 16
ATOM 20204 O O . GLY A 1 48 ? 1.259 -5.936 3.559 1.00 0.00 48 GLY A O 16
ATOM 20208 N N . VAL A 1 49 ? -0.544 -6.057 4.882 1.00 0.00 49 VAL A N 16
ATOM 20209 C CA . VAL A 1 49 ? -0.223 -7.345 5.434 1.00 0.00 49 VAL A CA 16
ATOM 20210 C C . VAL A 1 49 ? -0.449 -8.403 4.355 1.00 0.00 49 VAL A C 16
ATOM 20211 O O . VAL A 1 49 ? -1.440 -8.334 3.629 1.00 0.00 49 VAL A O 16
ATOM 20224 N N . ARG A 1 50 ? 0.496 -9.318 4.214 1.00 0.00 50 ARG A N 16
ATOM 20225 C CA . ARG A 1 50 ? 0.425 -10.415 3.249 1.00 0.00 50 ARG A CA 16
ATOM 20226 C C . ARG A 1 50 ? 1.030 -11.647 3.842 1.00 0.00 50 ARG A C 16
ATOM 20227 O O . ARG A 1 50 ? 1.995 -11.581 4.611 1.00 0.00 50 ARG A O 16
ATOM 20248 N N . VAL A 1 51 ? 0.471 -12.740 3.466 1.00 0.00 51 VAL A N 16
ATOM 20249 C CA . VAL A 1 51 ? 0.806 -14.043 3.956 1.00 0.00 51 VAL A CA 16
ATOM 20250 C C . VAL A 1 51 ? 2.209 -14.452 3.517 1.00 0.00 51 VAL A C 16
ATOM 20251 O O . VAL A 1 51 ? 2.668 -14.089 2.426 1.00 0.00 51 VAL A O 16
ATOM 20264 N N . GLY A 1 52 ? 2.903 -15.165 4.386 1.00 0.00 52 GLY A N 16
ATOM 20265 C CA . GLY A 1 52 ? 4.237 -15.609 4.080 1.00 0.00 52 GLY A CA 16
ATOM 20266 C C . GLY A 1 52 ? 5.258 -14.553 4.408 1.00 0.00 52 GLY A C 16
ATOM 20267 O O . GLY A 1 52 ? 6.382 -14.560 3.895 1.00 0.00 52 GLY A O 16
ATOM 20271 N N . HIS A 1 53 ? 4.852 -13.618 5.215 1.00 0.00 53 HIS A N 16
ATOM 20272 C CA . HIS A 1 53 ? 5.716 -12.580 5.680 1.00 0.00 53 HIS A CA 16
ATOM 20273 C C . HIS A 1 53 ? 5.773 -12.652 7.186 1.00 0.00 53 HIS A C 16
ATOM 20274 O O . HIS A 1 53 ? 4.811 -13.081 7.826 1.00 0.00 53 HIS A O 16
ATOM 20289 N N . ARG A 1 54 ? 6.892 -12.279 7.741 1.00 0.00 54 ARG A N 16
ATOM 20290 C CA . ARG A 1 54 ? 7.065 -12.292 9.168 1.00 0.00 54 ARG A CA 16
ATOM 20291 C C . ARG A 1 54 ? 7.042 -10.899 9.712 1.00 0.00 54 ARG A C 16
ATOM 20292 O O . ARG A 1 54 ? 7.706 -10.014 9.179 1.00 0.00 54 ARG A O 16
ATOM 20313 N N . ILE A 1 55 ? 6.285 -10.723 10.747 1.00 0.00 55 ILE A N 16
ATOM 20314 C CA . ILE A 1 55 ? 6.210 -9.477 11.458 1.00 0.00 55 ILE A CA 16
ATOM 20315 C C . ILE A 1 55 ? 7.483 -9.351 12.295 1.00 0.00 55 ILE A C 16
ATOM 20316 O O . ILE A 1 55 ? 7.725 -10.171 13.191 1.00 0.00 55 ILE A O 16
ATOM 20332 N N . ILE A 1 56 ? 8.307 -8.389 11.987 1.00 0.00 56 ILE A N 16
ATOM 20333 C CA . ILE A 1 56 ? 9.504 -8.190 12.730 1.00 0.00 56 ILE A CA 16
ATOM 20334 C C . ILE A 1 56 ? 9.378 -7.053 13.726 1.00 0.00 56 ILE A C 16
ATOM 20335 O O . ILE A 1 56 ? 10.169 -6.942 14.660 1.00 0.00 56 ILE A O 16
ATOM 20351 N N . GLU A 1 57 ? 8.358 -6.239 13.559 1.00 0.00 57 GLU A N 16
ATOM 20352 C CA . GLU A 1 57 ? 8.148 -5.097 14.430 1.00 0.00 57 GLU A CA 16
ATOM 20353 C C . GLU A 1 57 ? 6.701 -4.721 14.398 1.00 0.00 57 GLU A C 16
ATOM 20354 O O . GLU A 1 57 ? 6.055 -4.904 13.376 1.00 0.00 57 GLU A O 16
ATOM 20366 N N . ILE A 1 58 ? 6.200 -4.251 15.519 1.00 0.00 58 ILE A N 16
ATOM 20367 C CA . ILE A 1 58 ? 4.834 -3.804 15.668 1.00 0.00 58 ILE A CA 16
ATOM 20368 C C . ILE A 1 58 ? 4.825 -2.572 16.541 1.00 0.00 58 ILE A C 16
ATOM 20369 O O . ILE A 1 58 ? 5.360 -2.602 17.641 1.00 0.00 58 ILE A O 16
ATOM 20385 N N . ASN A 1 59 ? 4.289 -1.490 16.014 1.00 0.00 59 ASN A N 16
ATOM 20386 C CA . ASN A 1 59 ? 4.033 -0.239 16.747 1.00 0.00 59 ASN A CA 16
ATOM 20387 C C . ASN A 1 59 ? 5.336 0.354 17.336 1.00 0.00 59 ASN A C 16
ATOM 20388 O O . ASN A 1 59 ? 5.323 1.142 18.285 1.00 0.00 59 ASN A O 16
ATOM 20399 N N . GLY A 1 60 ? 6.457 -0.011 16.745 1.00 0.00 60 GLY A N 16
ATOM 20400 C CA . GLY A 1 60 ? 7.722 0.509 17.192 1.00 0.00 60 GLY A CA 16
ATOM 20401 C C . GLY A 1 60 ? 8.574 -0.498 17.947 1.00 0.00 60 GLY A C 16
ATOM 20402 O O . GLY A 1 60 ? 9.744 -0.234 18.205 1.00 0.00 60 GLY A O 16
ATOM 20406 N N . GLN A 1 61 ? 8.026 -1.645 18.295 1.00 0.00 61 GLN A N 16
ATOM 20407 C CA . GLN A 1 61 ? 8.809 -2.627 19.019 1.00 0.00 61 GLN A CA 16
ATOM 20408 C C . GLN A 1 61 ? 9.082 -3.821 18.164 1.00 0.00 61 GLN A C 16
ATOM 20409 O O . GLN A 1 61 ? 8.188 -4.313 17.465 1.00 0.00 61 GLN A O 16
ATOM 20423 N N . SER A 1 62 ? 10.306 -4.264 18.178 1.00 0.00 62 SER A N 16
ATOM 20424 C CA . SER A 1 62 ? 10.706 -5.414 17.441 1.00 0.00 62 SER A CA 16
ATOM 20425 C C . SER A 1 62 ? 10.149 -6.667 18.103 1.00 0.00 62 SER A C 16
ATOM 20426 O O . SER A 1 62 ? 10.508 -7.009 19.224 1.00 0.00 62 SER A O 16
ATOM 20434 N N . VAL A 1 63 ? 9.231 -7.317 17.418 1.00 0.00 63 VAL A N 16
ATOM 20435 C CA . VAL A 1 63 ? 8.549 -8.458 17.927 1.00 0.00 63 VAL A CA 16
ATOM 20436 C C . VAL A 1 63 ? 9.024 -9.683 17.186 1.00 0.00 63 VAL A C 16
ATOM 20437 O O . VAL A 1 63 ? 8.403 -10.751 17.209 1.00 0.00 63 VAL A O 16
ATOM 20450 N N . VAL A 1 64 ? 10.162 -9.535 16.579 1.00 0.00 64 VAL A N 16
ATOM 20451 C CA . VAL A 1 64 ? 10.729 -10.564 15.770 1.00 0.00 64 VAL A CA 16
ATOM 20452 C C . VAL A 1 64 ? 11.253 -11.727 16.628 1.00 0.00 64 VAL A C 16
ATOM 20453 O O . VAL A 1 64 ? 11.428 -12.845 16.151 1.00 0.00 64 VAL A O 16
ATOM 20466 N N . ALA A 1 65 ? 11.459 -11.465 17.898 1.00 0.00 65 ALA A N 16
ATOM 20467 C CA . ALA A 1 65 ? 11.895 -12.476 18.822 1.00 0.00 65 ALA A CA 16
ATOM 20468 C C . ALA A 1 65 ? 10.838 -12.643 19.912 1.00 0.00 65 ALA A C 16
ATOM 20469 O O . ALA A 1 65 ? 11.058 -13.307 20.936 1.00 0.00 65 ALA A O 16
ATOM 20476 N N . THR A 1 66 ? 9.691 -12.058 19.671 1.00 0.00 66 THR A N 16
ATOM 20477 C CA . THR A 1 66 ? 8.593 -12.079 20.567 1.00 0.00 66 THR A CA 16
ATOM 20478 C C . THR A 1 66 ? 7.792 -13.382 20.367 1.00 0.00 66 THR A C 16
ATOM 20479 O O . THR A 1 66 ? 7.635 -13.845 19.233 1.00 0.00 66 THR A O 16
ATOM 20490 N N . PRO A 1 67 ? 7.376 -14.039 21.468 1.00 0.00 67 PRO A N 16
ATOM 20491 C CA . PRO A 1 67 ? 6.569 -15.267 21.409 1.00 0.00 67 PRO A CA 16
ATOM 20492 C C . PRO A 1 67 ? 5.224 -15.065 20.695 1.00 0.00 67 PRO A C 16
ATOM 20493 O O . PRO A 1 67 ? 4.688 -13.946 20.660 1.00 0.00 67 PRO A O 16
ATOM 20504 N N . HIS A 1 68 ? 4.698 -16.162 20.151 1.00 0.00 68 HIS A N 16
ATOM 20505 C CA . HIS A 1 68 ? 3.403 -16.239 19.449 1.00 0.00 68 HIS A CA 16
ATOM 20506 C C . HIS A 1 68 ? 2.319 -15.507 20.218 1.00 0.00 68 HIS A C 16
ATOM 20507 O O . HIS A 1 68 ? 1.670 -14.614 19.683 1.00 0.00 68 HIS A O 16
ATOM 20522 N N . GLU A 1 69 ? 2.152 -15.901 21.457 1.00 0.00 69 GLU A N 16
ATOM 20523 C CA . GLU A 1 69 ? 1.112 -15.390 22.323 1.00 0.00 69 GLU A CA 16
ATOM 20524 C C . GLU A 1 69 ? 1.240 -13.899 22.479 1.00 0.00 69 GLU A C 16
ATOM 20525 O O . GLU A 1 69 ? 0.257 -13.174 22.417 1.00 0.00 69 GLU A O 16
ATOM 20537 N N . LYS A 1 70 ? 2.465 -13.462 22.670 1.00 0.00 70 LYS A N 16
ATOM 20538 C CA . LYS A 1 70 ? 2.767 -12.070 22.865 1.00 0.00 70 LYS A CA 16
ATOM 20539 C C . LYS A 1 70 ? 2.391 -11.278 21.676 1.00 0.00 70 LYS A C 16
ATOM 20540 O O . LYS A 1 70 ? 1.597 -10.365 21.783 1.00 0.00 70 LYS A O 16
ATOM 20559 N N . ILE A 1 71 ? 2.898 -11.682 20.539 1.00 0.00 71 ILE A N 16
ATOM 20560 C CA . ILE A 1 71 ? 2.624 -11.024 19.278 1.00 0.00 71 ILE A CA 16
ATOM 20561 C C . ILE A 1 71 ? 1.113 -10.873 19.072 1.00 0.00 71 ILE A C 16
ATOM 20562 O O . ILE A 1 71 ? 0.631 -9.798 18.732 1.00 0.00 71 ILE A O 16
ATOM 20578 N N . VAL A 1 72 ? 0.377 -11.919 19.390 1.00 0.00 72 VAL A N 16
ATOM 20579 C CA . VAL A 1 72 ? -1.071 -11.900 19.250 1.00 0.00 72 VAL A CA 16
ATOM 20580 C C . VAL A 1 72 ? -1.737 -10.996 20.318 1.00 0.00 72 VAL A C 16
ATOM 20581 O O . VAL A 1 72 ? -2.652 -10.229 20.011 1.00 0.00 72 VAL A O 16
ATOM 20594 N N . HIS A 1 73 ? -1.220 -11.037 21.539 1.00 0.00 73 HIS A N 16
ATOM 20595 C CA . HIS A 1 73 ? -1.791 -10.290 22.666 1.00 0.00 73 HIS A CA 16
ATOM 20596 C C . HIS A 1 73 ? -1.560 -8.802 22.470 1.00 0.00 73 HIS A C 16
ATOM 20597 O O . HIS A 1 73 ? -2.443 -7.971 22.722 1.00 0.00 73 HIS A O 16
ATOM 20612 N N . ILE A 1 74 ? -0.379 -8.490 22.018 1.00 0.00 74 ILE A N 16
ATOM 20613 C CA . ILE A 1 74 ? 0.049 -7.156 21.769 1.00 0.00 74 ILE A CA 16
ATOM 20614 C C . ILE A 1 74 ? -0.694 -6.577 20.572 1.00 0.00 74 ILE A C 16
ATOM 20615 O O . ILE A 1 74 ? -1.186 -5.448 20.636 1.00 0.00 74 ILE A O 16
ATOM 20631 N N . LEU A 1 75 ? -0.826 -7.366 19.505 1.00 0.00 75 LEU A N 16
ATOM 20632 C CA . LEU A 1 75 ? -1.644 -6.947 18.343 1.00 0.00 75 LEU A CA 16
ATOM 20633 C C . LEU A 1 75 ? -3.088 -6.704 18.750 1.00 0.00 75 LEU A C 16
ATOM 20634 O O . LEU A 1 75 ? -3.690 -5.710 18.364 1.00 0.00 75 LEU A O 16
ATOM 20650 N N . SER A 1 76 ? -3.621 -7.608 19.550 1.00 0.00 76 SER A N 16
ATOM 20651 C CA . SER A 1 76 ? -4.991 -7.550 20.023 1.00 0.00 76 SER A CA 16
ATOM 20652 C C . SER A 1 76 ? -5.280 -6.261 20.812 1.00 0.00 76 SER A C 16
ATOM 20653 O O . SER A 1 76 ? -6.399 -5.780 20.805 1.00 0.00 76 SER A O 16
ATOM 20661 N N . ASN A 1 77 ? -4.281 -5.675 21.437 1.00 0.00 77 ASN A N 16
ATOM 20662 C CA . ASN A 1 77 ? -4.534 -4.489 22.258 1.00 0.00 77 ASN A CA 16
ATOM 20663 C C . ASN A 1 77 ? -3.986 -3.212 21.657 1.00 0.00 77 ASN A C 16
ATOM 20664 O O . ASN A 1 77 ? -4.187 -2.123 22.204 1.00 0.00 77 ASN A O 16
ATOM 20675 N N . ALA A 1 78 ? -3.318 -3.314 20.533 1.00 0.00 78 ALA A N 16
ATOM 20676 C CA . ALA A 1 78 ? -2.786 -2.124 19.911 1.00 0.00 78 ALA A CA 16
ATOM 20677 C C . ALA A 1 78 ? -3.711 -1.639 18.822 1.00 0.00 78 ALA A C 16
ATOM 20678 O O . ALA A 1 78 ? -4.175 -2.428 18.000 1.00 0.00 78 ALA A O 16
ATOM 20685 N N . VAL A 1 79 ? -4.021 -0.353 18.855 1.00 0.00 79 VAL A N 16
ATOM 20686 C CA . VAL A 1 79 ? -4.890 0.259 17.869 1.00 0.00 79 VAL A CA 16
ATOM 20687 C C . VAL A 1 79 ? -4.188 1.514 17.282 1.00 0.00 79 VAL A C 16
ATOM 20688 O O . VAL A 1 79 ? -3.064 1.858 17.697 1.00 0.00 79 VAL A O 16
ATOM 20701 N N . GLY A 1 80 ? -4.840 2.185 16.367 1.00 0.00 80 GLY A N 16
ATOM 20702 C CA . GLY A 1 80 ? -4.308 3.353 15.717 1.00 0.00 80 GLY A CA 16
ATOM 20703 C C . GLY A 1 80 ? -3.569 2.968 14.483 1.00 0.00 80 GLY A C 16
ATOM 20704 O O . GLY A 1 80 ? -3.791 1.885 13.953 1.00 0.00 80 GLY A O 16
ATOM 20708 N N . GLU A 1 81 ? -2.747 3.847 14.001 1.00 0.00 81 GLU A N 16
ATOM 20709 C CA . GLU A 1 81 ? -1.855 3.547 12.904 1.00 0.00 81 GLU A CA 16
ATOM 20710 C C . GLU A 1 81 ? -0.724 2.709 13.456 1.00 0.00 81 GLU A C 16
ATOM 20711 O O . GLU A 1 81 ? -0.002 3.151 14.367 1.00 0.00 81 GLU A O 16
ATOM 20723 N N . ILE A 1 82 ? -0.568 1.510 12.964 1.00 0.00 82 ILE A N 16
ATOM 20724 C CA . ILE A 1 82 ? 0.395 0.638 13.549 1.00 0.00 82 ILE A CA 16
ATOM 20725 C C . ILE A 1 82 ? 1.452 0.314 12.532 1.00 0.00 82 ILE A C 16
ATOM 20726 O O . ILE A 1 82 ? 1.158 -0.247 11.474 1.00 0.00 82 ILE A O 16
ATOM 20742 N N . HIS A 1 83 ? 2.662 0.711 12.844 1.00 0.00 83 HIS A N 16
ATOM 20743 C CA . HIS A 1 83 ? 3.812 0.461 12.004 1.00 0.00 83 HIS A CA 16
ATOM 20744 C C . HIS A 1 83 ? 4.315 -0.916 12.283 1.00 0.00 83 HIS A C 16
ATOM 20745 O O . HIS A 1 83 ? 4.786 -1.199 13.376 1.00 0.00 83 HIS A O 16
ATOM 20760 N N . MET A 1 84 ? 4.181 -1.770 11.354 1.00 0.00 84 MET A N 16
ATOM 20761 C CA . MET A 1 84 ? 4.747 -3.066 11.482 1.00 0.00 84 MET A CA 16
ATOM 20762 C C . MET A 1 84 ? 5.751 -3.220 10.401 1.00 0.00 84 MET A C 16
ATOM 20763 O O . MET A 1 84 ? 5.657 -2.565 9.372 1.00 0.00 84 MET A O 16
ATOM 20777 N N . LYS A 1 85 ? 6.674 -4.073 10.587 1.00 0.00 85 LYS A N 16
ATOM 20778 C CA . LYS A 1 85 ? 7.673 -4.302 9.601 1.00 0.00 85 LYS A CA 16
ATOM 20779 C C . LYS A 1 85 ? 7.594 -5.746 9.295 1.00 0.00 85 LYS A C 16
ATOM 20780 O O . LYS A 1 85 ? 7.672 -6.558 10.194 1.00 0.00 85 LYS A O 16
ATOM 20799 N N . THR A 1 86 ? 7.362 -6.069 8.093 1.00 0.00 86 THR A N 16
ATOM 20800 C CA . THR A 1 86 ? 7.260 -7.449 7.722 1.00 0.00 86 THR A CA 16
ATOM 20801 C C . THR A 1 86 ? 8.366 -7.827 6.732 1.00 0.00 86 THR A C 16
ATOM 20802 O O . THR A 1 86 ? 8.749 -7.022 5.898 1.00 0.00 86 THR A O 16
ATOM 20813 N N . MET A 1 87 ? 8.913 -9.016 6.873 1.00 0.00 87 MET A N 16
ATOM 20814 C CA . MET A 1 87 ? 9.958 -9.517 5.967 1.00 0.00 87 MET A CA 16
ATOM 20815 C C . MET A 1 87 ? 9.427 -10.774 5.318 1.00 0.00 87 MET A C 16
ATOM 20816 O O . MET A 1 87 ? 8.409 -11.260 5.759 1.00 0.00 87 MET A O 16
ATOM 20830 N N . PRO A 1 88 ? 10.087 -11.356 4.288 1.00 0.00 88 PRO A N 16
ATOM 20831 C CA . PRO A 1 88 ? 9.624 -12.618 3.639 1.00 0.00 88 PRO A CA 16
ATOM 20832 C C . PRO A 1 88 ? 9.797 -13.876 4.544 1.00 0.00 88 PRO A C 16
ATOM 20833 O O . PRO A 1 88 ? 9.918 -15.000 4.040 1.00 0.00 88 PRO A O 16
ATOM 20844 N N . ALA A 1 89 ? 9.783 -13.659 5.877 1.00 0.00 89 ALA A N 16
ATOM 20845 C CA . ALA A 1 89 ? 9.906 -14.714 6.897 1.00 0.00 89 ALA A CA 16
ATOM 20846 C C . ALA A 1 89 ? 11.235 -15.437 6.777 1.00 0.00 89 ALA A C 16
ATOM 20847 O O . ALA A 1 89 ? 11.360 -16.631 7.057 1.00 0.00 89 ALA A O 16
ATOM 20854 N N . ALA A 1 90 ? 12.223 -14.671 6.408 1.00 0.00 90 ALA A N 16
ATOM 20855 C CA . ALA A 1 90 ? 13.559 -15.117 6.240 1.00 0.00 90 ALA A CA 16
ATOM 20856 C C . ALA A 1 90 ? 14.399 -14.310 7.174 1.00 0.00 90 ALA A C 16
ATOM 20857 O O . ALA A 1 90 ? 15.120 -14.872 8.004 1.00 0.00 90 ALA A O 16
ATOM 20865 N N . GLU A 1 7 ? 23.972 -1.548 8.935 1.00 0.00 7 GLU A N 17
ATOM 20866 C CA . GLU A 1 7 ? 22.704 -2.231 9.085 1.00 0.00 7 GLU A CA 17
ATOM 20867 C C . GLU A 1 7 ? 21.573 -1.363 8.628 1.00 0.00 7 GLU A C 17
ATOM 20868 O O . GLU A 1 7 ? 21.558 -0.146 8.856 1.00 0.00 7 GLU A O 17
ATOM 20880 N N . THR A 1 8 ? 20.666 -1.980 7.950 1.00 0.00 8 THR A N 17
ATOM 20881 C CA . THR A 1 8 ? 19.506 -1.359 7.428 1.00 0.00 8 THR A CA 17
ATOM 20882 C C . THR A 1 8 ? 18.418 -2.417 7.431 1.00 0.00 8 THR A C 17
ATOM 20883 O O . THR A 1 8 ? 18.733 -3.609 7.493 1.00 0.00 8 THR A O 17
ATOM 20894 N N . MET A 1 9 ? 17.174 -2.017 7.412 1.00 0.00 9 MET A N 17
ATOM 20895 C CA . MET A 1 9 ? 16.101 -2.980 7.400 1.00 0.00 9 MET A CA 17
ATOM 20896 C C . MET A 1 9 ? 15.805 -3.430 5.982 1.00 0.00 9 MET A C 17
ATOM 20897 O O . MET A 1 9 ? 14.924 -2.891 5.311 1.00 0.00 9 MET A O 17
ATOM 20911 N N . GLY A 1 10 ? 16.591 -4.369 5.520 1.00 0.00 10 GLY A N 17
ATOM 20912 C CA . GLY A 1 10 ? 16.455 -4.890 4.190 1.00 0.00 10 GLY A CA 17
ATOM 20913 C C . GLY A 1 10 ? 15.529 -6.069 4.172 1.00 0.00 10 GLY A C 17
ATOM 20914 O O . GLY A 1 10 ? 15.508 -6.853 5.134 1.00 0.00 10 GLY A O 17
ATOM 20918 N N . ASN A 1 11 ? 14.773 -6.194 3.088 1.00 0.00 11 ASN A N 17
ATOM 20919 C CA . ASN A 1 11 ? 13.751 -7.236 2.918 1.00 0.00 11 ASN A CA 17
ATOM 20920 C C . ASN A 1 11 ? 12.695 -7.073 3.952 1.00 0.00 11 ASN A C 17
ATOM 20921 O O . ASN A 1 11 ? 12.428 -7.965 4.744 1.00 0.00 11 ASN A O 17
ATOM 20932 N N . VAL A 1 12 ? 12.099 -5.927 3.928 1.00 0.00 12 VAL A N 17
ATOM 20933 C CA . VAL A 1 12 ? 11.147 -5.535 4.876 1.00 0.00 12 VAL A CA 17
ATOM 20934 C C . VAL A 1 12 ? 10.072 -4.777 4.188 1.00 0.00 12 VAL A C 17
ATOM 20935 O O . VAL A 1 12 ? 10.317 -3.814 3.452 1.00 0.00 12 VAL A O 17
ATOM 20948 N N . THR A 1 13 ? 8.933 -5.226 4.405 1.00 0.00 13 THR A N 17
ATOM 20949 C CA . THR A 1 13 ? 7.767 -4.661 3.941 1.00 0.00 13 THR A CA 17
ATOM 20950 C C . THR A 1 13 ? 7.062 -4.128 5.159 1.00 0.00 13 THR A C 17
ATOM 20951 O O . THR A 1 13 ? 6.687 -4.893 6.064 1.00 0.00 13 THR A O 17
ATOM 20962 N N . THR A 1 14 ? 6.951 -2.864 5.233 1.00 0.00 14 THR A N 17
ATOM 20963 C CA . THR A 1 14 ? 6.312 -2.263 6.321 1.00 0.00 14 THR A CA 17
ATOM 20964 C C . THR A 1 14 ? 4.819 -2.232 6.048 1.00 0.00 14 THR A C 17
ATOM 20965 O O . THR A 1 14 ? 4.378 -1.966 4.928 1.00 0.00 14 THR A O 17
ATOM 20976 N N . VAL A 1 15 ? 4.084 -2.528 7.038 1.00 0.00 15 VAL A N 17
ATOM 20977 C CA . VAL A 1 15 ? 2.684 -2.582 6.986 1.00 0.00 15 VAL A CA 17
ATOM 20978 C C . VAL A 1 15 ? 2.149 -1.571 7.921 1.00 0.00 15 VAL A C 17
ATOM 20979 O O . VAL A 1 15 ? 2.698 -1.372 9.013 1.00 0.00 15 VAL A O 17
ATOM 20992 N N . LEU A 1 16 ? 1.139 -0.906 7.519 1.00 0.00 16 LEU A N 17
ATOM 20993 C CA . LEU A 1 16 ? 0.526 -0.018 8.384 1.00 0.00 16 LEU A CA 17
ATOM 20994 C C . LEU A 1 16 ? -0.897 -0.390 8.567 1.00 0.00 16 LEU A C 17
ATOM 20995 O O . LEU A 1 16 ? -1.712 -0.267 7.651 1.00 0.00 16 LEU A O 17
ATOM 21011 N N . ILE A 1 17 ? -1.190 -0.799 9.727 1.00 0.00 17 ILE A N 17
ATOM 21012 C CA . ILE A 1 17 ? -2.506 -1.121 10.097 1.00 0.00 17 ILE A CA 17
ATOM 21013 C C . ILE A 1 17 ? -3.054 0.059 10.824 1.00 0.00 17 ILE A C 17
ATOM 21014 O O . ILE A 1 17 ? -2.430 0.563 11.755 1.00 0.00 17 ILE A O 17
ATOM 21030 N N . ARG A 1 18 ? -4.127 0.581 10.341 1.00 0.00 18 ARG A N 17
ATOM 21031 C CA . ARG A 1 18 ? -4.768 1.613 11.046 1.00 0.00 18 ARG A CA 17
ATOM 21032 C C . ARG A 1 18 ? -6.008 1.093 11.649 1.00 0.00 18 ARG A C 17
ATOM 21033 O O . ARG A 1 18 ? -7.034 0.891 10.993 1.00 0.00 18 ARG A O 17
ATOM 21054 N N . ARG A 1 19 ? -5.883 0.856 12.892 1.00 0.00 19 ARG A N 17
ATOM 21055 C CA . ARG A 1 19 ? -6.903 0.295 13.688 1.00 0.00 19 ARG A CA 17
ATOM 21056 C C . ARG A 1 19 ? -7.540 1.373 14.535 1.00 0.00 19 ARG A C 17
ATOM 21057 O O . ARG A 1 19 ? -6.900 1.897 15.425 1.00 0.00 19 ARG A O 17
ATOM 21078 N N . PRO A 1 20 ? -8.784 1.758 14.244 1.00 0.00 20 PRO A N 17
ATOM 21079 C CA . PRO A 1 20 ? -9.500 2.779 15.023 1.00 0.00 20 PRO A CA 17
ATOM 21080 C C . PRO A 1 20 ? -9.533 2.440 16.527 1.00 0.00 20 PRO A C 17
ATOM 21081 O O . PRO A 1 20 ? -9.134 3.260 17.371 1.00 0.00 20 PRO A O 17
ATOM 21092 N N . ASP A 1 21 ? -9.948 1.216 16.843 1.00 0.00 21 ASP A N 17
ATOM 21093 C CA . ASP A 1 21 ? -10.027 0.727 18.216 1.00 0.00 21 ASP A CA 17
ATOM 21094 C C . ASP A 1 21 ? -10.169 -0.778 18.190 1.00 0.00 21 ASP A C 17
ATOM 21095 O O . ASP A 1 21 ? -10.090 -1.386 17.116 1.00 0.00 21 ASP A O 17
ATOM 21104 N N . LEU A 1 22 ? -10.406 -1.374 19.344 1.00 0.00 22 LEU A N 17
ATOM 21105 C CA . LEU A 1 22 ? -10.425 -2.821 19.502 1.00 0.00 22 LEU A CA 17
ATOM 21106 C C . LEU A 1 22 ? -11.599 -3.497 18.818 1.00 0.00 22 LEU A C 17
ATOM 21107 O O . LEU A 1 22 ? -11.556 -4.704 18.562 1.00 0.00 22 LEU A O 17
ATOM 21123 N N . ARG A 1 23 ? -12.625 -2.718 18.482 1.00 0.00 23 ARG A N 17
ATOM 21124 C CA . ARG A 1 23 ? -13.793 -3.237 17.738 1.00 0.00 23 ARG A CA 17
ATOM 21125 C C . ARG A 1 23 ? -13.385 -3.694 16.354 1.00 0.00 23 ARG A C 17
ATOM 21126 O O . ARG A 1 23 ? -14.052 -4.529 15.730 1.00 0.00 23 ARG A O 17
ATOM 21147 N N . TYR A 1 24 ? -12.293 -3.155 15.892 1.00 0.00 24 TYR A N 17
ATOM 21148 C CA . TYR A 1 24 ? -11.776 -3.451 14.601 1.00 0.00 24 TYR A CA 17
ATOM 21149 C C . TYR A 1 24 ? -10.596 -4.323 14.805 1.00 0.00 24 TYR A C 17
ATOM 21150 O O . TYR A 1 24 ? -9.634 -3.894 15.388 1.00 0.00 24 TYR A O 17
ATOM 21168 N N . GLN A 1 25 ? -10.681 -5.539 14.388 1.00 0.00 25 GLN A N 17
ATOM 21169 C CA . GLN A 1 25 ? -9.587 -6.458 14.572 1.00 0.00 25 GLN A CA 17
ATOM 21170 C C . GLN A 1 25 ? -8.696 -6.422 13.358 1.00 0.00 25 GLN A C 17
ATOM 21171 O O . GLN A 1 25 ? -9.129 -5.978 12.304 1.00 0.00 25 GLN A O 17
ATOM 21185 N N . LEU A 1 26 ? -7.486 -6.910 13.517 1.00 0.00 26 LEU A N 17
ATOM 21186 C CA . LEU A 1 26 ? -6.424 -6.846 12.504 1.00 0.00 26 LEU A CA 17
ATOM 21187 C C . LEU A 1 26 ? -6.919 -7.406 11.165 1.00 0.00 26 LEU A C 17
ATOM 21188 O O . LEU A 1 26 ? -6.919 -6.711 10.151 1.00 0.00 26 LEU A O 17
ATOM 21204 N N . GLY A 1 27 ? -7.371 -8.635 11.182 1.00 0.00 27 GLY A N 17
ATOM 21205 C CA . GLY A 1 27 ? -7.852 -9.247 9.978 1.00 0.00 27 GLY A CA 17
ATOM 21206 C C . GLY A 1 27 ? -6.835 -10.158 9.337 1.00 0.00 27 GLY A C 17
ATOM 21207 O O . GLY A 1 27 ? -6.881 -10.395 8.129 1.00 0.00 27 GLY A O 17
ATOM 21211 N N . PHE A 1 28 ? -5.906 -10.661 10.119 1.00 0.00 28 PHE A N 17
ATOM 21212 C CA . PHE A 1 28 ? -4.933 -11.599 9.605 1.00 0.00 28 PHE A CA 17
ATOM 21213 C C . PHE A 1 28 ? -4.586 -12.598 10.687 1.00 0.00 28 PHE A C 17
ATOM 21214 O O . PHE A 1 28 ? -4.746 -12.312 11.879 1.00 0.00 28 PHE A O 17
ATOM 21231 N N . SER A 1 29 ? -4.141 -13.747 10.283 1.00 0.00 29 SER A N 17
ATOM 21232 C CA . SER A 1 29 ? -3.765 -14.797 11.198 1.00 0.00 29 SER A CA 17
ATOM 21233 C C . SER A 1 29 ? -2.249 -14.944 11.188 1.00 0.00 29 SER A C 17
ATOM 21234 O O . SER A 1 29 ? -1.626 -14.927 10.106 1.00 0.00 29 SER A O 17
ATOM 21242 N N . VAL A 1 30 ? -1.658 -15.099 12.353 1.00 0.00 30 VAL A N 17
ATOM 21243 C CA . VAL A 1 30 ? -0.230 -15.147 12.459 1.00 0.00 30 VAL A CA 17
ATOM 21244 C C . VAL A 1 30 ? 0.215 -16.390 13.265 1.00 0.00 30 VAL A C 17
ATOM 21245 O O . VAL A 1 30 ? -0.399 -16.760 14.275 1.00 0.00 30 VAL A O 17
ATOM 21258 N N . GLN A 1 31 ? 1.232 -17.044 12.784 1.00 0.00 31 GLN A N 17
ATOM 21259 C CA . GLN A 1 31 ? 1.810 -18.183 13.445 1.00 0.00 31 GLN A CA 17
ATOM 21260 C C . GLN A 1 31 ? 3.316 -17.973 13.575 1.00 0.00 31 GLN A C 17
ATOM 21261 O O . GLN A 1 31 ? 3.993 -17.708 12.609 1.00 0.00 31 GLN A O 17
ATOM 21275 N N . ASN A 1 32 ? 3.798 -17.987 14.812 1.00 0.00 32 ASN A N 17
ATOM 21276 C CA . ASN A 1 32 ? 5.213 -17.652 15.192 1.00 0.00 32 ASN A CA 17
ATOM 21277 C C . ASN A 1 32 ? 5.563 -16.199 14.871 1.00 0.00 32 ASN A C 17
ATOM 21278 O O . ASN A 1 32 ? 6.686 -15.762 15.071 1.00 0.00 32 ASN A O 17
ATOM 21289 N N . GLY A 1 33 ? 4.592 -15.451 14.410 1.00 0.00 33 GLY A N 17
ATOM 21290 C CA . GLY A 1 33 ? 4.845 -14.104 13.975 1.00 0.00 33 GLY A CA 17
ATOM 21291 C C . GLY A 1 33 ? 4.842 -14.035 12.464 1.00 0.00 33 GLY A C 17
ATOM 21292 O O . GLY A 1 33 ? 5.045 -12.988 11.883 1.00 0.00 33 GLY A O 17
ATOM 21296 N N . ILE A 1 34 ? 4.597 -15.163 11.835 1.00 0.00 34 ILE A N 17
ATOM 21297 C CA . ILE A 1 34 ? 4.533 -15.245 10.395 1.00 0.00 34 ILE A CA 17
ATOM 21298 C C . ILE A 1 34 ? 3.077 -15.300 9.977 1.00 0.00 34 ILE A C 17
ATOM 21299 O O . ILE A 1 34 ? 2.305 -16.121 10.472 1.00 0.00 34 ILE A O 17
ATOM 21315 N N . ILE A 1 35 ? 2.708 -14.382 9.141 1.00 0.00 35 ILE A N 17
ATOM 21316 C CA . ILE A 1 35 ? 1.367 -14.240 8.635 1.00 0.00 35 ILE A CA 17
ATOM 21317 C C . ILE A 1 35 ? 0.990 -15.441 7.768 1.00 0.00 35 ILE A C 17
ATOM 21318 O O . ILE A 1 35 ? 1.608 -15.686 6.723 1.00 0.00 35 ILE A O 17
ATOM 21334 N N . CYS A 1 36 ? -0.011 -16.170 8.207 1.00 0.00 36 CYS A N 17
ATOM 21335 C CA . CYS A 1 36 ? -0.430 -17.392 7.555 1.00 0.00 36 CYS A CA 17
ATOM 21336 C C . CYS A 1 36 ? -1.678 -17.180 6.696 1.00 0.00 36 CYS A C 17
ATOM 21337 O O . CYS A 1 36 ? -1.878 -17.870 5.696 1.00 0.00 36 CYS A O 17
ATOM 21345 N N . SER A 1 37 ? -2.508 -16.225 7.060 1.00 0.00 37 SER A N 17
ATOM 21346 C CA . SER A 1 37 ? -3.724 -15.988 6.318 1.00 0.00 37 SER A CA 17
ATOM 21347 C C . SER A 1 37 ? -4.159 -14.545 6.500 1.00 0.00 37 SER A C 17
ATOM 21348 O O . SER A 1 37 ? -3.779 -13.896 7.493 1.00 0.00 37 SER A O 17
ATOM 21356 N N . LEU A 1 38 ? -4.929 -14.054 5.555 1.00 0.00 38 LEU A N 17
ATOM 21357 C CA . LEU A 1 38 ? -5.412 -12.695 5.544 1.00 0.00 38 LEU A CA 17
ATOM 21358 C C . LEU A 1 38 ? -6.903 -12.677 5.202 1.00 0.00 38 LEU A C 17
ATOM 21359 O O . LEU A 1 38 ? -7.365 -13.474 4.362 1.00 0.00 38 LEU A O 17
ATOM 21375 N N . MET A 1 39 ? -7.646 -11.822 5.872 1.00 0.00 39 MET A N 17
ATOM 21376 C CA . MET A 1 39 ? -9.060 -11.648 5.617 1.00 0.00 39 MET A CA 17
ATOM 21377 C C . MET A 1 39 ? -9.247 -10.532 4.592 1.00 0.00 39 MET A C 17
ATOM 21378 O O . MET A 1 39 ? -8.729 -9.418 4.767 1.00 0.00 39 MET A O 17
ATOM 21392 N N . ARG A 1 40 ? -9.969 -10.826 3.544 1.00 0.00 40 ARG A N 17
ATOM 21393 C CA . ARG A 1 40 ? -10.196 -9.886 2.478 1.00 0.00 40 ARG A CA 17
ATOM 21394 C C . ARG A 1 40 ? -11.237 -8.854 2.929 1.00 0.00 40 ARG A C 17
ATOM 21395 O O . ARG A 1 40 ? -12.263 -9.210 3.541 1.00 0.00 40 ARG A O 17
ATOM 21416 N N . GLY A 1 41 ? -10.969 -7.595 2.653 1.00 0.00 41 GLY A N 17
ATOM 21417 C CA . GLY A 1 41 ? -11.873 -6.536 3.036 1.00 0.00 41 GLY A CA 17
ATOM 21418 C C . GLY A 1 41 ? -11.615 -6.055 4.444 1.00 0.00 41 GLY A C 17
ATOM 21419 O O . GLY A 1 41 ? -12.302 -5.161 4.942 1.00 0.00 41 GLY A O 17
ATOM 21423 N N . GLY A 1 42 ? -10.627 -6.635 5.082 1.00 0.00 42 GLY A N 17
ATOM 21424 C CA . GLY A 1 42 ? -10.301 -6.256 6.426 1.00 0.00 42 GLY A CA 17
ATOM 21425 C C . GLY A 1 42 ? -9.232 -5.207 6.424 1.00 0.00 42 GLY A C 17
ATOM 21426 O O . GLY A 1 42 ? -8.598 -4.969 5.373 1.00 0.00 42 GLY A O 17
ATOM 21430 N N . ILE A 1 43 ? -9.007 -4.578 7.568 1.00 0.00 43 ILE A N 17
ATOM 21431 C CA . ILE A 1 43 ? -7.973 -3.555 7.684 1.00 0.00 43 ILE A CA 17
ATOM 21432 C C . ILE A 1 43 ? -6.597 -4.050 7.293 1.00 0.00 43 ILE A C 17
ATOM 21433 O O . ILE A 1 43 ? -5.847 -3.327 6.676 1.00 0.00 43 ILE A O 17
ATOM 21449 N N . ALA A 1 44 ? -6.288 -5.298 7.610 1.00 0.00 44 ALA A N 17
ATOM 21450 C CA . ALA A 1 44 ? -4.987 -5.873 7.304 1.00 0.00 44 ALA A CA 17
ATOM 21451 C C . ALA A 1 44 ? -4.683 -5.865 5.806 1.00 0.00 44 ALA A C 17
ATOM 21452 O O . ALA A 1 44 ? -3.552 -5.581 5.399 1.00 0.00 44 ALA A O 17
ATOM 21459 N N . GLU A 1 45 ? -5.703 -6.112 4.996 1.00 0.00 45 GLU A N 17
ATOM 21460 C CA . GLU A 1 45 ? -5.560 -6.109 3.546 1.00 0.00 45 GLU A CA 17
ATOM 21461 C C . GLU A 1 45 ? -5.120 -4.729 3.101 1.00 0.00 45 GLU A C 17
ATOM 21462 O O . GLU A 1 45 ? -4.133 -4.556 2.381 1.00 0.00 45 GLU A O 17
ATOM 21474 N N . ARG A 1 46 ? -5.831 -3.755 3.598 1.00 0.00 46 ARG A N 17
ATOM 21475 C CA . ARG A 1 46 ? -5.628 -2.359 3.235 1.00 0.00 46 ARG A CA 17
ATOM 21476 C C . ARG A 1 46 ? -4.402 -1.782 3.930 1.00 0.00 46 ARG A C 17
ATOM 21477 O O . ARG A 1 46 ? -3.874 -0.736 3.532 1.00 0.00 46 ARG A O 17
ATOM 21498 N N . GLY A 1 47 ? -3.956 -2.485 4.954 1.00 0.00 47 GLY A N 17
ATOM 21499 C CA . GLY A 1 47 ? -2.776 -2.128 5.682 1.00 0.00 47 GLY A CA 17
ATOM 21500 C C . GLY A 1 47 ? -1.522 -2.556 4.954 1.00 0.00 47 GLY A C 17
ATOM 21501 O O . GLY A 1 47 ? -0.422 -2.049 5.222 1.00 0.00 47 GLY A O 17
ATOM 21505 N N . GLY A 1 48 ? -1.680 -3.496 4.038 1.00 0.00 48 GLY A N 17
ATOM 21506 C CA . GLY A 1 48 ? -0.568 -3.949 3.237 1.00 0.00 48 GLY A CA 17
ATOM 21507 C C . GLY A 1 48 ? -0.035 -5.273 3.702 1.00 0.00 48 GLY A C 17
ATOM 21508 O O . GLY A 1 48 ? 1.085 -5.665 3.348 1.00 0.00 48 GLY A O 17
ATOM 21512 N N . VAL A 1 49 ? -0.829 -5.970 4.492 1.00 0.00 49 VAL A N 17
ATOM 21513 C CA . VAL A 1 49 ? -0.447 -7.246 5.029 1.00 0.00 49 VAL A CA 17
ATOM 21514 C C . VAL A 1 49 ? -0.394 -8.293 3.930 1.00 0.00 49 VAL A C 17
ATOM 21515 O O . VAL A 1 49 ? -1.282 -8.358 3.070 1.00 0.00 49 VAL A O 17
ATOM 21528 N N . ARG A 1 50 ? 0.669 -9.064 3.933 1.00 0.00 50 ARG A N 17
ATOM 21529 C CA . ARG A 1 50 ? 0.864 -10.122 2.987 1.00 0.00 50 ARG A CA 17
ATOM 21530 C C . ARG A 1 50 ? 1.278 -11.353 3.705 1.00 0.00 50 ARG A C 17
ATOM 21531 O O . ARG A 1 50 ? 2.103 -11.316 4.626 1.00 0.00 50 ARG A O 17
ATOM 21552 N N . VAL A 1 51 ? 0.700 -12.411 3.292 1.00 0.00 51 VAL A N 17
ATOM 21553 C CA . VAL A 1 51 ? 0.913 -13.719 3.852 1.00 0.00 51 VAL A CA 17
ATOM 21554 C C . VAL A 1 51 ? 2.298 -14.241 3.459 1.00 0.00 51 VAL A C 17
ATOM 21555 O O . VAL A 1 51 ? 2.819 -13.898 2.388 1.00 0.00 51 VAL A O 17
ATOM 21568 N N . GLY A 1 52 ? 2.905 -15.019 4.337 1.00 0.00 52 GLY A N 17
ATOM 21569 C CA . GLY A 1 52 ? 4.231 -15.530 4.078 1.00 0.00 52 GLY A CA 17
ATOM 21570 C C . GLY A 1 52 ? 5.263 -14.532 4.518 1.00 0.00 52 GLY A C 17
ATOM 21571 O O . GLY A 1 52 ? 6.379 -14.494 4.021 1.00 0.00 52 GLY A O 17
ATOM 21575 N N . HIS A 1 53 ? 4.867 -13.690 5.426 1.00 0.00 53 HIS A N 17
ATOM 21576 C CA . HIS A 1 53 ? 5.724 -12.665 5.941 1.00 0.00 53 HIS A CA 17
ATOM 21577 C C . HIS A 1 53 ? 5.884 -12.782 7.436 1.00 0.00 53 HIS A C 17
ATOM 21578 O O . HIS A 1 53 ? 4.929 -13.060 8.147 1.00 0.00 53 HIS A O 17
ATOM 21593 N N . ARG A 1 54 ? 7.095 -12.562 7.893 1.00 0.00 54 ARG A N 17
ATOM 21594 C CA . ARG A 1 54 ? 7.434 -12.614 9.302 1.00 0.00 54 ARG A CA 17
ATOM 21595 C C . ARG A 1 54 ? 7.347 -11.219 9.848 1.00 0.00 54 ARG A C 17
ATOM 21596 O O . ARG A 1 54 ? 8.026 -10.326 9.344 1.00 0.00 54 ARG A O 17
ATOM 21617 N N . ILE A 1 55 ? 6.521 -11.015 10.815 1.00 0.00 55 ILE A N 17
ATOM 21618 C CA . ILE A 1 55 ? 6.435 -9.735 11.453 1.00 0.00 55 ILE A CA 17
ATOM 21619 C C . ILE A 1 55 ? 7.613 -9.551 12.381 1.00 0.00 55 ILE A C 17
ATOM 21620 O O . ILE A 1 55 ? 7.847 -10.357 13.279 1.00 0.00 55 ILE A O 17
ATOM 21636 N N . ILE A 1 56 ? 8.360 -8.518 12.146 1.00 0.00 56 ILE A N 17
ATOM 21637 C CA . ILE A 1 56 ? 9.485 -8.227 12.941 1.00 0.00 56 ILE A CA 17
ATOM 21638 C C . ILE A 1 56 ? 9.220 -7.115 13.917 1.00 0.00 56 ILE A C 17
ATOM 21639 O O . ILE A 1 56 ? 9.954 -6.950 14.885 1.00 0.00 56 ILE A O 17
ATOM 21655 N N . GLU A 1 57 ? 8.141 -6.387 13.713 1.00 0.00 57 GLU A N 17
ATOM 21656 C CA . GLU A 1 57 ? 7.882 -5.233 14.538 1.00 0.00 57 GLU A CA 17
ATOM 21657 C C . GLU A 1 57 ? 6.451 -4.847 14.443 1.00 0.00 57 GLU A C 17
ATOM 21658 O O . GLU A 1 57 ? 5.859 -4.980 13.394 1.00 0.00 57 GLU A O 17
ATOM 21670 N N . ILE A 1 58 ? 5.901 -4.415 15.543 1.00 0.00 58 ILE A N 17
ATOM 21671 C CA . ILE A 1 58 ? 4.531 -3.988 15.633 1.00 0.00 58 ILE A CA 17
ATOM 21672 C C . ILE A 1 58 ? 4.492 -2.683 16.374 1.00 0.00 58 ILE A C 17
ATOM 21673 O O . ILE A 1 58 ? 5.055 -2.580 17.451 1.00 0.00 58 ILE A O 17
ATOM 21689 N N . ASN A 1 59 ? 3.929 -1.671 15.737 1.00 0.00 59 ASN A N 17
ATOM 21690 C CA . ASN A 1 59 ? 3.647 -0.344 16.332 1.00 0.00 59 ASN A CA 17
ATOM 21691 C C . ASN A 1 59 ? 4.921 0.500 16.532 1.00 0.00 59 ASN A C 17
ATOM 21692 O O . ASN A 1 59 ? 4.859 1.720 16.570 1.00 0.00 59 ASN A O 17
ATOM 21703 N N . GLY A 1 60 ? 6.051 -0.162 16.578 1.00 0.00 60 GLY A N 17
ATOM 21704 C CA . GLY A 1 60 ? 7.306 0.485 16.848 1.00 0.00 60 GLY A CA 17
ATOM 21705 C C . GLY A 1 60 ? 8.201 -0.406 17.690 1.00 0.00 60 GLY A C 17
ATOM 21706 O O . GLY A 1 60 ? 9.376 -0.117 17.879 1.00 0.00 60 GLY A O 17
ATOM 21710 N N . GLN A 1 61 ? 7.650 -1.508 18.170 1.00 0.00 61 GLN A N 17
ATOM 21711 C CA . GLN A 1 61 ? 8.386 -2.430 19.000 1.00 0.00 61 GLN A CA 17
ATOM 21712 C C . GLN A 1 61 ? 8.684 -3.684 18.216 1.00 0.00 61 GLN A C 17
ATOM 21713 O O . GLN A 1 61 ? 7.776 -4.291 17.623 1.00 0.00 61 GLN A O 17
ATOM 21727 N N . SER A 1 62 ? 9.947 -4.016 18.123 1.00 0.00 62 SER A N 17
ATOM 21728 C CA . SER A 1 62 ? 10.364 -5.184 17.412 1.00 0.00 62 SER A CA 17
ATOM 21729 C C . SER A 1 62 ? 9.934 -6.431 18.175 1.00 0.00 62 SER A C 17
ATOM 21730 O O . SER A 1 62 ? 10.440 -6.730 19.255 1.00 0.00 62 SER A O 17
ATOM 21738 N N . VAL A 1 63 ? 9.007 -7.154 17.609 1.00 0.00 63 VAL A N 17
ATOM 21739 C CA . VAL A 1 63 ? 8.435 -8.299 18.234 1.00 0.00 63 VAL A CA 17
ATOM 21740 C C . VAL A 1 63 ? 9.011 -9.542 17.618 1.00 0.00 63 VAL A C 17
ATOM 21741 O O . VAL A 1 63 ? 8.527 -10.648 17.814 1.00 0.00 63 VAL A O 17
ATOM 21754 N N . VAL A 1 64 ? 10.103 -9.350 16.930 1.00 0.00 64 VAL A N 17
ATOM 21755 C CA . VAL A 1 64 ? 10.787 -10.420 16.256 1.00 0.00 64 VAL A CA 17
ATOM 21756 C C . VAL A 1 64 ? 11.479 -11.343 17.272 1.00 0.00 64 VAL A C 17
ATOM 21757 O O . VAL A 1 64 ? 11.809 -12.489 16.980 1.00 0.00 64 VAL A O 17
ATOM 21770 N N . ALA A 1 65 ? 11.649 -10.827 18.472 1.00 0.00 65 ALA A N 17
ATOM 21771 C CA . ALA A 1 65 ? 12.242 -11.552 19.567 1.00 0.00 65 ALA A CA 17
ATOM 21772 C C . ALA A 1 65 ? 11.179 -11.822 20.623 1.00 0.00 65 ALA A C 17
ATOM 21773 O O . ALA A 1 65 ? 11.476 -12.232 21.746 1.00 0.00 65 ALA A O 17
ATOM 21780 N N . THR A 1 66 ? 9.950 -11.587 20.248 1.00 0.00 66 THR A N 17
ATOM 21781 C CA . THR A 1 66 ? 8.824 -11.761 21.075 1.00 0.00 66 THR A CA 17
ATOM 21782 C C . THR A 1 66 ? 8.149 -13.092 20.667 1.00 0.00 66 THR A C 17
ATOM 21783 O O . THR A 1 66 ? 8.120 -13.427 19.479 1.00 0.00 66 THR A O 17
ATOM 21794 N N . PRO A 1 67 ? 7.703 -13.909 21.632 1.00 0.00 67 PRO A N 17
ATOM 21795 C CA . PRO A 1 67 ? 7.031 -15.189 21.341 1.00 0.00 67 PRO A CA 17
ATOM 21796 C C . PRO A 1 67 ? 5.566 -14.999 20.882 1.00 0.00 67 PRO A C 17
ATOM 21797 O O . PRO A 1 67 ? 4.999 -13.902 21.034 1.00 0.00 67 PRO A O 17
ATOM 21808 N N . HIS A 1 68 ? 4.957 -16.094 20.357 1.00 0.00 68 HIS A N 17
ATOM 21809 C CA . HIS A 1 68 ? 3.556 -16.130 19.843 1.00 0.00 68 HIS A CA 17
ATOM 21810 C C . HIS A 1 68 ? 2.599 -15.426 20.782 1.00 0.00 68 HIS A C 17
ATOM 21811 O O . HIS A 1 68 ? 1.889 -14.520 20.378 1.00 0.00 68 HIS A O 17
ATOM 21826 N N . GLU A 1 69 ? 2.612 -15.860 22.018 1.00 0.00 69 GLU A N 17
ATOM 21827 C CA . GLU A 1 69 ? 1.686 -15.411 23.048 1.00 0.00 69 GLU A CA 17
ATOM 21828 C C . GLU A 1 69 ? 1.753 -13.903 23.214 1.00 0.00 69 GLU A C 17
ATOM 21829 O O . GLU A 1 69 ? 0.726 -13.232 23.289 1.00 0.00 69 GLU A O 17
ATOM 21841 N N . LYS A 1 70 ? 2.961 -13.374 23.228 1.00 0.00 70 LYS A N 17
ATOM 21842 C CA . LYS A 1 70 ? 3.140 -11.964 23.372 1.00 0.00 70 LYS A CA 17
ATOM 21843 C C . LYS A 1 70 ? 2.783 -11.205 22.146 1.00 0.00 70 LYS A C 17
ATOM 21844 O O . LYS A 1 70 ? 2.077 -10.228 22.238 1.00 0.00 70 LYS A O 17
ATOM 21863 N N . ILE A 1 71 ? 3.237 -11.669 20.998 1.00 0.00 71 ILE A N 17
ATOM 21864 C CA . ILE A 1 71 ? 2.917 -11.019 19.724 1.00 0.00 71 ILE A CA 17
ATOM 21865 C C . ILE A 1 71 ? 1.400 -10.893 19.575 1.00 0.00 71 ILE A C 17
ATOM 21866 O O . ILE A 1 71 ? 0.879 -9.836 19.185 1.00 0.00 71 ILE A O 17
ATOM 21882 N N . VAL A 1 72 ? 0.697 -11.937 19.992 1.00 0.00 72 VAL A N 17
ATOM 21883 C CA . VAL A 1 72 ? -0.753 -11.936 19.957 1.00 0.00 72 VAL A CA 17
ATOM 21884 C C . VAL A 1 72 ? -1.318 -10.972 21.021 1.00 0.00 72 VAL A C 17
ATOM 21885 O O . VAL A 1 72 ? -2.271 -10.232 20.762 1.00 0.00 72 VAL A O 17
ATOM 21898 N N . HIS A 1 73 ? -0.665 -10.928 22.179 1.00 0.00 73 HIS A N 17
ATOM 21899 C CA . HIS A 1 73 ? -1.098 -10.098 23.315 1.00 0.00 73 HIS A CA 17
ATOM 21900 C C . HIS A 1 73 ? -1.003 -8.625 22.924 1.00 0.00 73 HIS A C 17
ATOM 21901 O O . HIS A 1 73 ? -1.873 -7.816 23.255 1.00 0.00 73 HIS A O 17
ATOM 21916 N N . ILE A 1 74 ? 0.045 -8.315 22.216 1.00 0.00 74 ILE A N 17
ATOM 21917 C CA . ILE A 1 74 ? 0.334 -6.995 21.762 1.00 0.00 74 ILE A CA 17
ATOM 21918 C C . ILE A 1 74 ? -0.638 -6.570 20.657 1.00 0.00 74 ILE A C 17
ATOM 21919 O O . ILE A 1 74 ? -1.314 -5.556 20.797 1.00 0.00 74 ILE A O 17
ATOM 21935 N N . LEU A 1 75 ? -0.761 -7.388 19.600 1.00 0.00 75 LEU A N 17
ATOM 21936 C CA . LEU A 1 75 ? -1.690 -7.094 18.479 1.00 0.00 75 LEU A CA 17
ATOM 21937 C C . LEU A 1 75 ? -3.119 -6.910 18.957 1.00 0.00 75 LEU A C 17
ATOM 21938 O O . LEU A 1 75 ? -3.815 -6.019 18.513 1.00 0.00 75 LEU A O 17
ATOM 21954 N N . SER A 1 76 ? -3.530 -7.752 19.870 1.00 0.00 76 SER A N 17
ATOM 21955 C CA . SER A 1 76 ? -4.881 -7.757 20.400 1.00 0.00 76 SER A CA 17
ATOM 21956 C C . SER A 1 76 ? -5.212 -6.435 21.139 1.00 0.00 76 SER A C 17
ATOM 21957 O O . SER A 1 76 ? -6.354 -5.982 21.124 1.00 0.00 76 SER A O 17
ATOM 21965 N N . ASN A 1 77 ? -4.209 -5.793 21.714 1.00 0.00 77 ASN A N 17
ATOM 21966 C CA . ASN A 1 77 ? -4.448 -4.577 22.498 1.00 0.00 77 ASN A CA 17
ATOM 21967 C C . ASN A 1 77 ? -4.038 -3.320 21.761 1.00 0.00 77 ASN A C 17
ATOM 21968 O O . ASN A 1 77 ? -4.391 -2.203 22.171 1.00 0.00 77 ASN A O 17
ATOM 21979 N N . ALA A 1 78 ? -3.303 -3.470 20.693 1.00 0.00 78 ALA A N 17
ATOM 21980 C CA . ALA A 1 78 ? -2.783 -2.317 19.999 1.00 0.00 78 ALA A CA 17
ATOM 21981 C C . ALA A 1 78 ? -3.708 -1.831 18.917 1.00 0.00 78 ALA A C 17
ATOM 21982 O O . ALA A 1 78 ? -4.239 -2.621 18.135 1.00 0.00 78 ALA A O 17
ATOM 21989 N N . VAL A 1 79 ? -3.907 -0.520 18.897 1.00 0.00 79 VAL A N 17
ATOM 21990 C CA . VAL A 1 79 ? -4.737 0.151 17.917 1.00 0.00 79 VAL A CA 17
ATOM 21991 C C . VAL A 1 79 ? -3.991 1.426 17.482 1.00 0.00 79 VAL A C 17
ATOM 21992 O O . VAL A 1 79 ? -2.923 1.740 18.047 1.00 0.00 79 VAL A O 17
ATOM 22005 N N . GLY A 1 80 ? -4.529 2.146 16.531 1.00 0.00 80 GLY A N 17
ATOM 22006 C CA . GLY A 1 80 ? -3.911 3.344 16.045 1.00 0.00 80 GLY A CA 17
ATOM 22007 C C . GLY A 1 80 ? -3.177 3.065 14.776 1.00 0.00 80 GLY A C 17
ATOM 22008 O O . GLY A 1 80 ? -3.456 2.056 14.113 1.00 0.00 80 GLY A O 17
ATOM 22012 N N . GLU A 1 81 ? -2.278 3.947 14.413 1.00 0.00 81 GLU A N 17
ATOM 22013 C CA . GLU A 1 81 ? -1.419 3.728 13.287 1.00 0.00 81 GLU A CA 17
ATOM 22014 C C . GLU A 1 81 ? -0.348 2.763 13.729 1.00 0.00 81 GLU A C 17
ATOM 22015 O O . GLU A 1 81 ? 0.549 3.115 14.506 1.00 0.00 81 GLU A O 17
ATOM 22027 N N . ILE A 1 82 ? -0.432 1.566 13.256 1.00 0.00 82 ILE A N 17
ATOM 22028 C CA . ILE A 1 82 ? 0.466 0.541 13.691 1.00 0.00 82 ILE A CA 17
ATOM 22029 C C . ILE A 1 82 ? 1.425 0.249 12.578 1.00 0.00 82 ILE A C 17
ATOM 22030 O O . ILE A 1 82 ? 1.029 -0.220 11.513 1.00 0.00 82 ILE A O 17
ATOM 22046 N N . HIS A 1 83 ? 2.688 0.507 12.828 1.00 0.00 83 HIS A N 17
ATOM 22047 C CA . HIS A 1 83 ? 3.707 0.272 11.844 1.00 0.00 83 HIS A CA 17
ATOM 22048 C C . HIS A 1 83 ? 4.293 -1.018 12.168 1.00 0.00 83 HIS A C 17
ATOM 22049 O O . HIS A 1 83 ? 4.963 -1.186 13.191 1.00 0.00 83 HIS A O 17
ATOM 22064 N N . MET A 1 84 ? 4.025 -1.913 11.350 1.00 0.00 84 MET A N 17
ATOM 22065 C CA . MET A 1 84 ? 4.401 -3.228 11.531 1.00 0.00 84 MET A CA 17
ATOM 22066 C C . MET A 1 84 ? 5.411 -3.513 10.461 1.00 0.00 84 MET A C 17
ATOM 22067 O O . MET A 1 84 ? 5.266 -3.021 9.360 1.00 0.00 84 MET A O 17
ATOM 22081 N N . LYS A 1 85 ? 6.430 -4.250 10.744 1.00 0.00 85 LYS A N 17
ATOM 22082 C CA . LYS A 1 85 ? 7.426 -4.471 9.749 1.00 0.00 85 LYS A CA 17
ATOM 22083 C C . LYS A 1 85 ? 7.521 -5.903 9.528 1.00 0.00 85 LYS A C 17
ATOM 22084 O O . LYS A 1 85 ? 7.548 -6.663 10.473 1.00 0.00 85 LYS A O 17
ATOM 22103 N N . THR A 1 86 ? 7.478 -6.290 8.314 1.00 0.00 86 THR A N 17
ATOM 22104 C CA . THR A 1 86 ? 7.456 -7.675 7.995 1.00 0.00 86 THR A CA 17
ATOM 22105 C C . THR A 1 86 ? 8.568 -8.000 7.020 1.00 0.00 86 THR A C 17
ATOM 22106 O O . THR A 1 86 ? 9.001 -7.139 6.287 1.00 0.00 86 THR A O 17
ATOM 22117 N N . MET A 1 87 ? 9.030 -9.216 7.036 1.00 0.00 87 MET A N 17
ATOM 22118 C CA . MET A 1 87 ? 10.041 -9.679 6.101 1.00 0.00 87 MET A CA 17
ATOM 22119 C C . MET A 1 87 ? 9.436 -10.862 5.368 1.00 0.00 87 MET A C 17
ATOM 22120 O O . MET A 1 87 ? 8.410 -11.348 5.813 1.00 0.00 87 MET A O 17
ATOM 22134 N N . PRO A 1 88 ? 10.033 -11.385 4.271 1.00 0.00 88 PRO A N 17
ATOM 22135 C CA . PRO A 1 88 ? 9.493 -12.567 3.532 1.00 0.00 88 PRO A CA 17
ATOM 22136 C C . PRO A 1 88 ? 9.692 -13.892 4.304 1.00 0.00 88 PRO A C 17
ATOM 22137 O O . PRO A 1 88 ? 9.712 -14.976 3.724 1.00 0.00 88 PRO A O 17
ATOM 22148 N N . ALA A 1 89 ? 9.854 -13.754 5.617 1.00 0.00 89 ALA A N 17
ATOM 22149 C CA . ALA A 1 89 ? 10.013 -14.842 6.586 1.00 0.00 89 ALA A CA 17
ATOM 22150 C C . ALA A 1 89 ? 11.373 -15.519 6.525 1.00 0.00 89 ALA A C 17
ATOM 22151 O O . ALA A 1 89 ? 11.639 -16.463 7.270 1.00 0.00 89 ALA A O 17
ATOM 22158 N N . ALA A 1 90 ? 12.228 -15.008 5.687 1.00 0.00 90 ALA A N 17
ATOM 22159 C CA . ALA A 1 90 ? 13.570 -15.483 5.591 1.00 0.00 90 ALA A CA 17
ATOM 22160 C C . ALA A 1 90 ? 14.408 -14.663 6.539 1.00 0.00 90 ALA A C 17
ATOM 22161 O O . ALA A 1 90 ? 14.728 -15.140 7.621 1.00 0.00 90 ALA A O 17
ATOM 22169 N N . GLU A 1 7 ? 17.575 0.522 11.870 1.00 0.00 7 GLU A N 18
ATOM 22170 C CA . GLU A 1 7 ? 16.920 0.150 10.622 1.00 0.00 7 GLU A CA 18
ATOM 22171 C C . GLU A 1 7 ? 16.892 -1.363 10.534 1.00 0.00 7 GLU A C 18
ATOM 22172 O O . GLU A 1 7 ? 17.703 -2.032 11.166 1.00 0.00 7 GLU A O 18
ATOM 22184 N N . THR A 1 8 ? 15.945 -1.896 9.812 1.00 0.00 8 THR A N 18
ATOM 22185 C CA . THR A 1 8 ? 15.910 -3.288 9.513 1.00 0.00 8 THR A CA 18
ATOM 22186 C C . THR A 1 8 ? 16.455 -3.491 8.110 1.00 0.00 8 THR A C 18
ATOM 22187 O O . THR A 1 8 ? 15.941 -2.903 7.148 1.00 0.00 8 THR A O 18
ATOM 22198 N N . MET A 1 9 ? 17.483 -4.285 7.999 1.00 0.00 9 MET A N 18
ATOM 22199 C CA . MET A 1 9 ? 18.180 -4.463 6.749 1.00 0.00 9 MET A CA 18
ATOM 22200 C C . MET A 1 9 ? 17.583 -5.603 5.963 1.00 0.00 9 MET A C 18
ATOM 22201 O O . MET A 1 9 ? 17.255 -6.655 6.526 1.00 0.00 9 MET A O 18
ATOM 22215 N N . GLY A 1 10 ? 17.424 -5.401 4.686 1.00 0.00 10 GLY A N 18
ATOM 22216 C CA . GLY A 1 10 ? 16.962 -6.456 3.826 1.00 0.00 10 GLY A CA 18
ATOM 22217 C C . GLY A 1 10 ? 15.659 -6.112 3.180 1.00 0.00 10 GLY A C 18
ATOM 22218 O O . GLY A 1 10 ? 15.366 -4.936 2.955 1.00 0.00 10 GLY A O 18
ATOM 22222 N N . ASN A 1 11 ? 14.880 -7.114 2.891 1.00 0.00 11 ASN A N 18
ATOM 22223 C CA . ASN A 1 11 ? 13.588 -6.944 2.272 1.00 0.00 11 ASN A CA 18
ATOM 22224 C C . ASN A 1 11 ? 12.566 -6.823 3.351 1.00 0.00 11 ASN A C 18
ATOM 22225 O O . ASN A 1 11 ? 12.159 -7.816 3.975 1.00 0.00 11 ASN A O 18
ATOM 22236 N N . VAL A 1 12 ? 12.207 -5.615 3.613 1.00 0.00 12 VAL A N 18
ATOM 22237 C CA . VAL A 1 12 ? 11.318 -5.280 4.649 1.00 0.00 12 VAL A CA 18
ATOM 22238 C C . VAL A 1 12 ? 10.241 -4.418 4.091 1.00 0.00 12 VAL A C 18
ATOM 22239 O O . VAL A 1 12 ? 10.501 -3.441 3.381 1.00 0.00 12 VAL A O 18
ATOM 22252 N N . THR A 1 13 ? 9.075 -4.794 4.378 1.00 0.00 13 THR A N 18
ATOM 22253 C CA . THR A 1 13 ? 7.921 -4.131 3.973 1.00 0.00 13 THR A CA 18
ATOM 22254 C C . THR A 1 13 ? 7.187 -3.658 5.194 1.00 0.00 13 THR A C 18
ATOM 22255 O O . THR A 1 13 ? 6.750 -4.449 6.040 1.00 0.00 13 THR A O 18
ATOM 22266 N N . THR A 1 14 ? 7.132 -2.391 5.324 1.00 0.00 14 THR A N 18
ATOM 22267 C CA . THR A 1 14 ? 6.511 -1.779 6.417 1.00 0.00 14 THR A CA 18
ATOM 22268 C C . THR A 1 14 ? 5.020 -1.732 6.183 1.00 0.00 14 THR A C 18
ATOM 22269 O O . THR A 1 14 ? 4.550 -1.274 5.132 1.00 0.00 14 THR A O 18
ATOM 22280 N N . VAL A 1 15 ? 4.303 -2.186 7.131 1.00 0.00 15 VAL A N 18
ATOM 22281 C CA . VAL A 1 15 ? 2.899 -2.221 7.068 1.00 0.00 15 VAL A CA 18
ATOM 22282 C C . VAL A 1 15 ? 2.348 -1.232 8.020 1.00 0.00 15 VAL A C 18
ATOM 22283 O O . VAL A 1 15 ? 2.845 -1.098 9.140 1.00 0.00 15 VAL A O 18
ATOM 22296 N N . LEU A 1 16 ? 1.373 -0.523 7.590 1.00 0.00 16 LEU A N 18
ATOM 22297 C CA . LEU A 1 16 ? 0.698 0.320 8.455 1.00 0.00 16 LEU A CA 18
ATOM 22298 C C . LEU A 1 16 ? -0.734 -0.105 8.516 1.00 0.00 16 LEU A C 18
ATOM 22299 O O . LEU A 1 16 ? -1.488 0.061 7.547 1.00 0.00 16 LEU A O 18
ATOM 22315 N N . ILE A 1 17 ? -1.099 -0.644 9.618 1.00 0.00 17 ILE A N 18
ATOM 22316 C CA . ILE A 1 17 ? -2.435 -1.076 9.836 1.00 0.00 17 ILE A CA 18
ATOM 22317 C C . ILE A 1 17 ? -3.100 0.023 10.622 1.00 0.00 17 ILE A C 18
ATOM 22318 O O . ILE A 1 17 ? -2.470 0.639 11.494 1.00 0.00 17 ILE A O 18
ATOM 22334 N N . ARG A 1 18 ? -4.285 0.357 10.247 1.00 0.00 18 ARG A N 18
ATOM 22335 C CA . ARG A 1 18 ? -5.019 1.354 10.942 1.00 0.00 18 ARG A CA 18
ATOM 22336 C C . ARG A 1 18 ? -6.226 0.776 11.568 1.00 0.00 18 ARG A C 18
ATOM 22337 O O . ARG A 1 18 ? -7.211 0.451 10.912 1.00 0.00 18 ARG A O 18
ATOM 22358 N N . ARG A 1 19 ? -6.112 0.607 12.835 1.00 0.00 19 ARG A N 18
ATOM 22359 C CA . ARG A 1 19 ? -7.109 -0.024 13.629 1.00 0.00 19 ARG A CA 18
ATOM 22360 C C . ARG A 1 19 ? -7.900 1.028 14.406 1.00 0.00 19 ARG A C 18
ATOM 22361 O O . ARG A 1 19 ? -7.337 1.720 15.235 1.00 0.00 19 ARG A O 18
ATOM 22382 N N . PRO A 1 20 ? -9.191 1.203 14.100 1.00 0.00 20 PRO A N 18
ATOM 22383 C CA . PRO A 1 20 ? -10.054 2.197 14.783 1.00 0.00 20 PRO A CA 18
ATOM 22384 C C . PRO A 1 20 ? -10.104 2.035 16.326 1.00 0.00 20 PRO A C 18
ATOM 22385 O O . PRO A 1 20 ? -9.778 2.977 17.067 1.00 0.00 20 PRO A O 18
ATOM 22396 N N . ASP A 1 21 ? -10.480 0.850 16.795 1.00 0.00 21 ASP A N 18
ATOM 22397 C CA . ASP A 1 21 ? -10.593 0.570 18.234 1.00 0.00 21 ASP A CA 18
ATOM 22398 C C . ASP A 1 21 ? -10.416 -0.916 18.484 1.00 0.00 21 ASP A C 18
ATOM 22399 O O . ASP A 1 21 ? -10.153 -1.676 17.538 1.00 0.00 21 ASP A O 18
ATOM 22408 N N . LEU A 1 22 ? -10.582 -1.336 19.731 1.00 0.00 22 LEU A N 18
ATOM 22409 C CA . LEU A 1 22 ? -10.300 -2.710 20.152 1.00 0.00 22 LEU A CA 18
ATOM 22410 C C . LEU A 1 22 ? -11.278 -3.729 19.641 1.00 0.00 22 LEU A C 18
ATOM 22411 O O . LEU A 1 22 ? -10.978 -4.924 19.610 1.00 0.00 22 LEU A O 18
ATOM 22427 N N . ARG A 1 23 ? -12.408 -3.268 19.219 1.00 0.00 23 ARG A N 18
ATOM 22428 C CA . ARG A 1 23 ? -13.438 -4.126 18.664 1.00 0.00 23 ARG A CA 18
ATOM 22429 C C . ARG A 1 23 ? -13.124 -4.494 17.228 1.00 0.00 23 ARG A C 18
ATOM 22430 O O . ARG A 1 23 ? -13.774 -5.355 16.622 1.00 0.00 23 ARG A O 18
ATOM 22451 N N . TYR A 1 24 ? -12.150 -3.820 16.678 1.00 0.00 24 TYR A N 18
ATOM 22452 C CA . TYR A 1 24 ? -11.652 -4.128 15.403 1.00 0.00 24 TYR A CA 18
ATOM 22453 C C . TYR A 1 24 ? -10.458 -4.949 15.650 1.00 0.00 24 TYR A C 18
ATOM 22454 O O . TYR A 1 24 ? -9.762 -4.728 16.629 1.00 0.00 24 TYR A O 18
ATOM 22472 N N . GLN A 1 25 ? -10.242 -5.895 14.847 1.00 0.00 25 GLN A N 18
ATOM 22473 C CA . GLN A 1 25 ? -9.096 -6.734 14.988 1.00 0.00 25 GLN A CA 18
ATOM 22474 C C . GLN A 1 25 ? -8.009 -6.228 14.055 1.00 0.00 25 GLN A C 18
ATOM 22475 O O . GLN A 1 25 ? -7.990 -5.056 13.707 1.00 0.00 25 GLN A O 18
ATOM 22489 N N . LEU A 1 26 ? -7.093 -7.079 13.699 1.00 0.00 26 LEU A N 18
ATOM 22490 C CA . LEU A 1 26 ? -6.061 -6.712 12.770 1.00 0.00 26 LEU A CA 18
ATOM 22491 C C . LEU A 1 26 ? -6.537 -7.124 11.396 1.00 0.00 26 LEU A C 18
ATOM 22492 O O . LEU A 1 26 ? -6.561 -6.334 10.466 1.00 0.00 26 LEU A O 18
ATOM 22508 N N . GLY A 1 27 ? -6.949 -8.368 11.292 1.00 0.00 27 GLY A N 18
ATOM 22509 C CA . GLY A 1 27 ? -7.482 -8.863 10.055 1.00 0.00 27 GLY A CA 18
ATOM 22510 C C . GLY A 1 27 ? -6.579 -9.883 9.421 1.00 0.00 27 GLY A C 18
ATOM 22511 O O . GLY A 1 27 ? -6.648 -10.110 8.220 1.00 0.00 27 GLY A O 18
ATOM 22515 N N . PHE A 1 28 ? -5.725 -10.485 10.208 1.00 0.00 28 PHE A N 18
ATOM 22516 C CA . PHE A 1 28 ? -4.844 -11.509 9.708 1.00 0.00 28 PHE A CA 18
ATOM 22517 C C . PHE A 1 28 ? -4.554 -12.504 10.803 1.00 0.00 28 PHE A C 18
ATOM 22518 O O . PHE A 1 28 ? -4.693 -12.187 11.996 1.00 0.00 28 PHE A O 18
ATOM 22535 N N . SER A 1 29 ? -4.180 -13.678 10.417 1.00 0.00 29 SER A N 18
ATOM 22536 C CA . SER A 1 29 ? -3.843 -14.711 11.337 1.00 0.00 29 SER A CA 18
ATOM 22537 C C . SER A 1 29 ? -2.335 -14.852 11.328 1.00 0.00 29 SER A C 18
ATOM 22538 O O . SER A 1 29 ? -1.731 -15.104 10.261 1.00 0.00 29 SER A O 18
ATOM 22546 N N . VAL A 1 30 ? -1.720 -14.690 12.464 1.00 0.00 30 VAL A N 18
ATOM 22547 C CA . VAL A 1 30 ? -0.300 -14.772 12.529 1.00 0.00 30 VAL A CA 18
ATOM 22548 C C . VAL A 1 30 ? 0.074 -16.019 13.326 1.00 0.00 30 VAL A C 18
ATOM 22549 O O . VAL A 1 30 ? -0.494 -16.289 14.395 1.00 0.00 30 VAL A O 18
ATOM 22562 N N . GLN A 1 31 ? 0.950 -16.796 12.792 1.00 0.00 31 GLN A N 18
ATOM 22563 C CA . GLN A 1 31 ? 1.407 -17.970 13.456 1.00 0.00 31 GLN A CA 18
ATOM 22564 C C . GLN A 1 31 ? 2.828 -17.796 13.867 1.00 0.00 31 GLN A C 18
ATOM 22565 O O . GLN A 1 31 ? 3.729 -17.793 13.020 1.00 0.00 31 GLN A O 18
ATOM 22579 N N . ASN A 1 32 ? 3.016 -17.524 15.149 1.00 0.00 32 ASN A N 18
ATOM 22580 C CA . ASN A 1 32 ? 4.342 -17.406 15.773 1.00 0.00 32 ASN A CA 18
ATOM 22581 C C . ASN A 1 32 ? 5.106 -16.201 15.267 1.00 0.00 32 ASN A C 18
ATOM 22582 O O . ASN A 1 32 ? 6.307 -16.075 15.501 1.00 0.00 32 ASN A O 18
ATOM 22593 N N . GLY A 1 33 ? 4.398 -15.302 14.616 1.00 0.00 33 GLY A N 18
ATOM 22594 C CA . GLY A 1 33 ? 5.012 -14.122 14.070 1.00 0.00 33 GLY A CA 18
ATOM 22595 C C . GLY A 1 33 ? 4.955 -14.103 12.560 1.00 0.00 33 GLY A C 18
ATOM 22596 O O . GLY A 1 33 ? 5.355 -13.134 11.933 1.00 0.00 33 GLY A O 18
ATOM 22600 N N . ILE A 1 34 ? 4.430 -15.162 11.968 1.00 0.00 34 ILE A N 18
ATOM 22601 C CA . ILE A 1 34 ? 4.349 -15.248 10.512 1.00 0.00 34 ILE A CA 18
ATOM 22602 C C . ILE A 1 34 ? 2.901 -15.248 10.077 1.00 0.00 34 ILE A C 18
ATOM 22603 O O . ILE A 1 34 ? 2.113 -16.072 10.519 1.00 0.00 34 ILE A O 18
ATOM 22619 N N . ILE A 1 35 ? 2.557 -14.301 9.259 1.00 0.00 35 ILE A N 18
ATOM 22620 C CA . ILE A 1 35 ? 1.225 -14.153 8.721 1.00 0.00 35 ILE A CA 18
ATOM 22621 C C . ILE A 1 35 ? 0.903 -15.345 7.825 1.00 0.00 35 ILE A C 18
ATOM 22622 O O . ILE A 1 35 ? 1.502 -15.506 6.753 1.00 0.00 35 ILE A O 18
ATOM 22638 N N . CYS A 1 36 ? -0.012 -16.172 8.268 1.00 0.00 36 CYS A N 18
ATOM 22639 C CA . 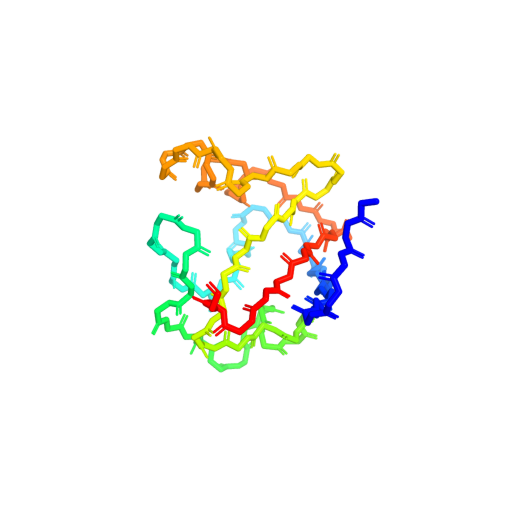CYS A 1 36 ? -0.355 -17.369 7.539 1.00 0.00 36 CYS A CA 18
ATOM 22640 C C . CYS A 1 36 ? -1.706 -17.217 6.842 1.00 0.00 36 CYS A C 18
ATOM 22641 O O . CYS A 1 36 ? -2.023 -17.957 5.910 1.00 0.00 36 CYS A O 18
ATOM 22649 N N . SER A 1 37 ? -2.512 -16.279 7.282 1.00 0.00 37 SER A N 18
ATOM 22650 C CA . SER A 1 37 ? -3.800 -16.056 6.657 1.00 0.00 37 SER A CA 18
ATOM 22651 C C . SER A 1 37 ? -4.180 -14.589 6.768 1.00 0.00 37 SER A C 18
ATOM 22652 O O . SER A 1 37 ? -3.761 -13.913 7.707 1.00 0.00 37 SER A O 18
ATOM 22660 N N . LEU A 1 38 ? -4.936 -14.102 5.812 1.00 0.00 38 LEU A N 18
ATOM 22661 C CA . LEU A 1 38 ? -5.330 -12.717 5.771 1.00 0.00 38 LEU A CA 18
ATOM 22662 C C . LEU A 1 38 ? -6.806 -12.587 5.430 1.00 0.00 38 LEU A C 18
ATOM 22663 O O . LEU A 1 38 ? -7.344 -13.361 4.621 1.00 0.00 38 LEU A O 18
ATOM 22679 N N . MET A 1 39 ? -7.455 -11.645 6.068 1.00 0.00 39 MET A N 18
ATOM 22680 C CA . MET A 1 39 ? -8.818 -11.304 5.774 1.00 0.00 39 MET A CA 18
ATOM 22681 C C . MET A 1 39 ? -8.795 -10.367 4.584 1.00 0.00 39 MET A C 18
ATOM 22682 O O . MET A 1 39 ? -8.450 -9.180 4.712 1.00 0.00 39 MET A O 18
ATOM 22696 N N . ARG A 1 40 ? -9.128 -10.887 3.440 1.00 0.00 40 ARG A N 18
ATOM 22697 C CA . ARG A 1 40 ? -9.036 -10.134 2.218 1.00 0.00 40 ARG A CA 18
ATOM 22698 C C . ARG A 1 40 ? -10.224 -9.211 2.087 1.00 0.00 40 ARG A C 18
ATOM 22699 O O . ARG A 1 40 ? -11.362 -9.647 1.849 1.00 0.00 40 ARG A O 18
ATOM 22720 N N . GLY A 1 41 ? -9.950 -7.949 2.280 1.00 0.00 41 GLY A N 18
ATOM 22721 C CA . GLY A 1 41 ? -10.961 -6.934 2.298 1.00 0.00 41 GLY A CA 18
ATOM 22722 C C . GLY A 1 41 ? -10.968 -6.269 3.652 1.00 0.00 41 GLY A C 18
ATOM 22723 O O . GLY A 1 41 ? -11.498 -5.171 3.828 1.00 0.00 41 GLY A O 18
ATOM 22727 N N . GLY A 1 42 ? -10.336 -6.934 4.608 1.00 0.00 42 GLY A N 18
ATOM 22728 C CA . GLY A 1 42 ? -10.271 -6.424 5.958 1.00 0.00 42 GLY A CA 18
ATOM 22729 C C . GLY A 1 42 ? -9.178 -5.395 6.116 1.00 0.00 42 GLY A C 18
ATOM 22730 O O . GLY A 1 42 ? -8.426 -5.134 5.162 1.00 0.00 42 GLY A O 18
ATOM 22734 N N . ILE A 1 43 ? -9.052 -4.839 7.312 1.00 0.00 43 ILE A N 18
ATOM 22735 C CA . ILE A 1 43 ? -8.063 -3.789 7.570 1.00 0.00 43 ILE A CA 18
ATOM 22736 C C . ILE A 1 43 ? -6.639 -4.193 7.283 1.00 0.00 43 ILE A C 18
ATOM 22737 O O . ILE A 1 43 ? -5.902 -3.424 6.706 1.00 0.00 43 ILE A O 18
ATOM 22753 N N . ALA A 1 44 ? -6.260 -5.402 7.643 1.00 0.00 44 ALA A N 18
ATOM 22754 C CA . ALA A 1 44 ? -4.900 -5.862 7.422 1.00 0.00 44 ALA A CA 18
ATOM 22755 C C . ALA A 1 44 ? -4.558 -5.909 5.940 1.00 0.00 44 ALA A C 18
ATOM 22756 O O . ALA A 1 44 ? -3.449 -5.538 5.537 1.00 0.00 44 ALA A O 18
ATOM 22763 N N . GLU A 1 45 ? -5.528 -6.309 5.131 1.00 0.00 45 GLU A N 18
ATOM 22764 C CA . GLU A 1 45 ? -5.357 -6.369 3.694 1.00 0.00 45 GLU A CA 18
ATOM 22765 C C . GLU A 1 45 ? -5.076 -4.989 3.189 1.00 0.00 45 GLU A C 18
ATOM 22766 O O . GLU A 1 45 ? -4.113 -4.769 2.450 1.00 0.00 45 GLU A O 18
ATOM 22778 N N . ARG A 1 46 ? -5.861 -4.061 3.658 1.00 0.00 46 ARG A N 18
ATOM 22779 C CA . ARG A 1 46 ? -5.780 -2.705 3.208 1.00 0.00 46 ARG A CA 18
ATOM 22780 C C . ARG A 1 46 ? -4.544 -2.010 3.803 1.00 0.00 46 ARG A C 18
ATOM 22781 O O . ARG A 1 46 ? -3.998 -1.060 3.216 1.00 0.00 46 ARG A O 18
ATOM 22802 N N . GLY A 1 47 ? -4.105 -2.516 4.938 1.00 0.00 47 GLY A N 18
ATOM 22803 C CA . GLY A 1 47 ? -2.937 -2.017 5.617 1.00 0.00 47 GLY A CA 18
ATOM 22804 C C . GLY A 1 47 ? -1.645 -2.433 4.932 1.00 0.00 47 GLY A C 18
ATOM 22805 O O . GLY A 1 47 ? -0.597 -1.833 5.163 1.00 0.00 47 GLY A O 18
ATOM 22809 N N . GLY A 1 48 ? -1.709 -3.464 4.101 1.00 0.00 48 GLY A N 18
ATOM 22810 C CA . GLY A 1 48 ? -0.528 -3.881 3.363 1.00 0.00 48 GLY A CA 18
ATOM 22811 C C . GLY A 1 48 ? 0.029 -5.187 3.868 1.00 0.00 48 GLY A C 18
ATOM 22812 O O . GLY A 1 48 ? 1.108 -5.624 3.452 1.00 0.00 48 GLY A O 18
ATOM 22816 N N . VAL A 1 49 ? -0.706 -5.814 4.758 1.00 0.00 49 VAL A N 18
ATOM 22817 C CA . VAL A 1 49 ? -0.326 -7.086 5.321 1.00 0.00 49 VAL A CA 18
ATOM 22818 C C . VAL A 1 49 ? -0.537 -8.160 4.261 1.00 0.00 49 VAL A C 18
ATOM 22819 O O . VAL A 1 49 ? -1.541 -8.135 3.560 1.00 0.00 49 VAL A O 18
ATOM 22832 N N . ARG A 1 50 ? 0.417 -9.047 4.116 1.00 0.00 50 ARG A N 18
ATOM 22833 C CA . ARG A 1 50 ? 0.315 -10.167 3.194 1.00 0.00 50 ARG A CA 18
ATOM 22834 C C . ARG A 1 50 ? 0.841 -11.398 3.852 1.00 0.00 50 ARG A C 18
ATOM 22835 O O . ARG A 1 50 ? 1.678 -11.331 4.765 1.00 0.00 50 ARG A O 18
ATOM 22856 N N . VAL A 1 51 ? 0.373 -12.492 3.377 1.00 0.00 51 VAL A N 18
ATOM 22857 C CA . VAL A 1 51 ? 0.652 -13.789 3.908 1.00 0.00 51 VAL A CA 18
ATOM 22858 C C . VAL A 1 51 ? 2.001 -14.276 3.415 1.00 0.00 51 VAL A C 18
ATOM 22859 O O . VAL A 1 51 ? 2.364 -14.064 2.254 1.00 0.00 51 VAL A O 18
ATOM 22872 N N . GLY A 1 52 ? 2.745 -14.899 4.301 1.00 0.00 52 GLY A N 18
ATOM 22873 C CA . GLY A 1 52 ? 4.074 -15.362 3.965 1.00 0.00 52 GLY A CA 18
ATOM 22874 C C . GLY A 1 52 ? 5.119 -14.433 4.501 1.00 0.00 52 GLY A C 18
ATOM 22875 O O . GLY A 1 52 ? 6.312 -14.576 4.226 1.00 0.00 52 GLY A O 18
ATOM 22879 N N . HIS A 1 53 ? 4.669 -13.473 5.259 1.00 0.00 53 HIS A N 18
ATOM 22880 C CA . HIS A 1 53 ? 5.537 -12.512 5.862 1.00 0.00 53 HIS A CA 18
ATOM 22881 C C . HIS A 1 53 ? 5.687 -12.764 7.341 1.00 0.00 53 HIS A C 18
ATOM 22882 O O . HIS A 1 53 ? 4.731 -13.130 8.013 1.00 0.00 53 HIS A O 18
ATOM 22897 N N . ARG A 1 54 ? 6.874 -12.544 7.841 1.00 0.00 54 ARG A N 18
ATOM 22898 C CA . ARG A 1 54 ? 7.119 -12.571 9.265 1.00 0.00 54 ARG A CA 18
ATOM 22899 C C . ARG A 1 54 ? 7.124 -11.159 9.724 1.00 0.00 54 ARG A C 18
ATOM 22900 O O . ARG A 1 54 ? 7.749 -10.302 9.077 1.00 0.00 54 ARG A O 18
ATOM 22921 N N . ILE A 1 55 ? 6.435 -10.891 10.768 1.00 0.00 55 ILE A N 18
ATOM 22922 C CA . ILE A 1 55 ? 6.438 -9.584 11.315 1.00 0.00 55 ILE A CA 18
ATOM 22923 C C . ILE A 1 55 ? 7.613 -9.450 12.244 1.00 0.00 55 ILE A C 18
ATOM 22924 O O . ILE A 1 55 ? 7.786 -10.246 13.168 1.00 0.00 55 ILE A O 18
ATOM 22940 N N . ILE A 1 56 ? 8.430 -8.487 11.975 1.00 0.00 56 ILE A N 18
ATOM 22941 C CA . ILE A 1 56 ? 9.580 -8.251 12.765 1.00 0.00 56 ILE A CA 18
ATOM 22942 C C . ILE A 1 56 ? 9.401 -7.072 13.705 1.00 0.00 56 ILE A C 18
ATOM 22943 O O . ILE A 1 56 ? 10.157 -6.913 14.646 1.00 0.00 56 ILE A O 18
ATOM 22959 N N . GLU A 1 57 ? 8.362 -6.285 13.492 1.00 0.00 57 GLU A N 18
ATOM 22960 C CA . GLU A 1 57 ? 8.125 -5.110 14.331 1.00 0.00 57 GLU A CA 18
ATOM 22961 C C . GLU A 1 57 ? 6.680 -4.793 14.313 1.00 0.00 57 GLU A C 18
ATOM 22962 O O . GLU A 1 57 ? 6.050 -4.960 13.297 1.00 0.00 57 GLU A O 18
ATOM 22974 N N . ILE A 1 58 ? 6.166 -4.389 15.440 1.00 0.00 58 ILE A N 18
ATOM 22975 C CA . ILE A 1 58 ? 4.795 -3.983 15.592 1.00 0.00 58 ILE A CA 18
ATOM 22976 C C . ILE A 1 58 ? 4.757 -2.797 16.518 1.00 0.00 58 ILE A C 18
ATOM 22977 O O . ILE A 1 58 ? 5.332 -2.852 17.597 1.00 0.00 58 ILE A O 18
ATOM 22993 N N . ASN A 1 59 ? 4.170 -1.707 16.056 1.00 0.00 59 ASN A N 18
ATOM 22994 C CA . ASN A 1 59 ? 3.884 -0.516 16.888 1.00 0.00 59 ASN A CA 18
ATOM 22995 C C . ASN A 1 59 ? 5.196 0.184 17.287 1.00 0.00 59 ASN A C 18
ATOM 22996 O O . ASN A 1 59 ? 5.228 1.059 18.143 1.00 0.00 59 ASN A O 18
ATOM 23007 N N . GLY A 1 60 ? 6.270 -0.189 16.620 1.00 0.00 60 GLY A N 18
ATOM 23008 C CA . GLY A 1 60 ? 7.554 0.388 16.910 1.00 0.00 60 GLY A CA 18
ATOM 23009 C C . GLY A 1 60 ? 8.440 -0.526 17.730 1.00 0.00 60 GLY A C 18
ATOM 23010 O O . GLY A 1 60 ? 9.586 -0.178 18.036 1.00 0.00 60 GLY A O 18
ATOM 23014 N N . GLN A 1 61 ? 7.927 -1.678 18.116 1.00 0.00 61 GLN A N 18
ATOM 23015 C CA . GLN A 1 61 ? 8.726 -2.616 18.863 1.00 0.00 61 GLN A CA 18
ATOM 23016 C C . GLN A 1 61 ? 8.990 -3.851 18.050 1.00 0.00 61 GLN A C 18
ATOM 23017 O O . GLN A 1 61 ? 8.082 -4.400 17.420 1.00 0.00 61 GLN A O 18
ATOM 23031 N N . SER A 1 62 ? 10.237 -4.238 18.008 1.00 0.00 62 SER A N 18
ATOM 23032 C CA . SER A 1 62 ? 10.665 -5.408 17.305 1.00 0.00 62 SER A CA 18
ATOM 23033 C C . SER A 1 62 ? 10.120 -6.631 18.021 1.00 0.00 62 SER A C 18
ATOM 23034 O O . SER A 1 62 ? 10.471 -6.897 19.169 1.00 0.00 62 SER A O 18
ATOM 23042 N N . VAL A 1 63 ? 9.236 -7.349 17.366 1.00 0.00 63 VAL A N 18
ATOM 23043 C CA . VAL A 1 63 ? 8.587 -8.479 17.938 1.00 0.00 63 VAL A CA 18
ATOM 23044 C C . VAL A 1 63 ? 9.111 -9.738 17.292 1.00 0.00 63 VAL A C 18
ATOM 23045 O O . VAL A 1 63 ? 8.551 -10.825 17.437 1.00 0.00 63 VAL A O 18
ATOM 23058 N N . VAL A 1 64 ? 10.240 -9.595 16.644 1.00 0.00 64 VAL A N 18
ATOM 23059 C CA . VAL A 1 64 ? 10.830 -10.671 15.894 1.00 0.00 64 VAL A CA 18
ATOM 23060 C C . VAL A 1 64 ? 11.402 -11.771 16.812 1.00 0.00 64 VAL A C 18
ATOM 23061 O O . VAL A 1 64 ? 11.687 -12.888 16.374 1.00 0.00 64 VAL A O 18
ATOM 23074 N N . ALA A 1 65 ? 11.558 -11.452 18.075 1.00 0.00 65 ALA A N 18
ATOM 23075 C CA . ALA A 1 65 ? 12.000 -12.416 19.044 1.00 0.00 65 ALA A CA 18
ATOM 23076 C C . ALA A 1 65 ? 10.941 -12.573 20.127 1.00 0.00 65 ALA A C 18
ATOM 23077 O O . ALA A 1 65 ? 11.132 -13.289 21.103 1.00 0.00 65 ALA A O 18
ATOM 23084 N N . THR A 1 66 ? 9.809 -11.946 19.902 1.00 0.00 66 THR A N 18
ATOM 23085 C CA . THR A 1 66 ? 8.723 -11.940 20.814 1.00 0.00 66 THR A CA 18
ATOM 23086 C C . THR A 1 66 ? 7.921 -13.260 20.663 1.00 0.00 66 THR A C 18
ATOM 23087 O O . THR A 1 66 ? 7.781 -13.771 19.548 1.00 0.00 66 THR A O 18
ATOM 23098 N N . PRO A 1 67 ? 7.494 -13.877 21.787 1.00 0.00 67 PRO A N 18
ATOM 23099 C CA . PRO A 1 67 ? 6.698 -15.119 21.771 1.00 0.00 67 PRO A CA 18
ATOM 23100 C C . PRO A 1 67 ? 5.333 -14.958 21.069 1.00 0.00 67 PRO A C 18
ATOM 23101 O O . PRO A 1 67 ? 4.792 -13.845 20.984 1.00 0.00 67 PRO A O 18
ATOM 23112 N N . HIS A 1 68 ? 4.795 -16.093 20.608 1.00 0.00 68 HIS A N 18
ATOM 23113 C CA . HIS A 1 68 ? 3.487 -16.221 19.923 1.00 0.00 68 HIS A CA 18
ATOM 23114 C C . HIS A 1 68 ? 2.415 -15.442 20.667 1.00 0.00 68 HIS A C 18
ATOM 23115 O O . HIS A 1 68 ? 1.749 -14.588 20.090 1.00 0.00 68 HIS A O 18
ATOM 23130 N N . GLU A 1 69 ? 2.273 -15.767 21.933 1.00 0.00 69 GLU A N 18
ATOM 23131 C CA . GLU A 1 69 ? 1.308 -15.161 22.835 1.00 0.00 69 GLU A CA 18
ATOM 23132 C C . GLU A 1 69 ? 1.452 -13.661 22.844 1.00 0.00 69 GLU A C 18
ATOM 23133 O O . GLU A 1 69 ? 0.493 -12.942 22.645 1.00 0.00 69 GLU A O 18
ATOM 23145 N N . LYS A 1 70 ? 2.675 -13.216 23.063 1.00 0.00 70 LYS A N 18
ATOM 23146 C CA . LYS A 1 70 ? 2.983 -11.814 23.180 1.00 0.00 70 LYS A CA 18
ATOM 23147 C C . LYS A 1 70 ? 2.603 -11.061 21.956 1.00 0.00 70 LYS A C 18
ATOM 23148 O O . LYS A 1 70 ? 1.824 -10.128 22.039 1.00 0.00 70 LYS A O 18
ATOM 23167 N N . ILE A 1 71 ? 3.092 -11.517 20.829 1.00 0.00 71 ILE A N 18
ATOM 23168 C CA . ILE A 1 71 ? 2.806 -10.917 19.536 1.00 0.00 71 ILE A CA 18
ATOM 23169 C C . ILE A 1 71 ? 1.290 -10.738 19.353 1.00 0.00 71 ILE A C 18
ATOM 23170 O O . ILE A 1 71 ? 0.820 -9.662 18.987 1.00 0.00 71 ILE A O 18
ATOM 23186 N N . VAL A 1 72 ? 0.546 -11.757 19.734 1.00 0.00 72 VAL A N 18
ATOM 23187 C CA . VAL A 1 72 ? -0.902 -11.747 19.613 1.00 0.00 72 VAL A CA 18
ATOM 23188 C C . VAL A 1 72 ? -1.556 -10.820 20.657 1.00 0.00 72 VAL A C 18
ATOM 23189 O O . VAL A 1 72 ? -2.512 -10.102 20.352 1.00 0.00 72 VAL A O 18
ATOM 23202 N N . HIS A 1 73 ? -0.997 -10.786 21.849 1.00 0.00 73 HIS A N 18
ATOM 23203 C CA . HIS A 1 73 ? -1.570 -10.035 22.963 1.00 0.00 73 HIS A CA 18
ATOM 23204 C C . HIS A 1 73 ? -1.356 -8.548 22.748 1.00 0.00 73 HIS A C 18
ATOM 23205 O O . HIS A 1 73 ? -2.225 -7.719 23.060 1.00 0.00 73 HIS A O 18
ATOM 23220 N N . ILE A 1 74 ? -0.209 -8.228 22.214 1.00 0.00 74 ILE A N 18
ATOM 23221 C CA . ILE A 1 74 ? 0.161 -6.893 21.887 1.00 0.00 74 ILE A CA 18
ATOM 23222 C C . ILE A 1 74 ? -0.699 -6.401 20.727 1.00 0.00 74 ILE A C 18
ATOM 23223 O O . ILE A 1 74 ? -1.299 -5.329 20.807 1.00 0.00 74 ILE A O 18
ATOM 23239 N N . LEU A 1 75 ? -0.816 -7.225 19.685 1.00 0.00 75 LEU A N 18
ATOM 23240 C CA . LEU A 1 75 ? -1.684 -6.907 18.539 1.00 0.00 75 LEU A CA 18
ATOM 23241 C C . LEU A 1 75 ? -3.127 -6.702 18.973 1.00 0.00 75 LEU A C 18
ATOM 23242 O O . LEU A 1 75 ? -3.790 -5.800 18.509 1.00 0.00 75 LEU A O 18
ATOM 23258 N N . SER A 1 76 ? -3.579 -7.528 19.888 1.00 0.00 76 SER A N 18
ATOM 23259 C CA . SER A 1 76 ? -4.929 -7.472 20.404 1.00 0.00 76 SER A CA 18
ATOM 23260 C C . SER A 1 76 ? -5.233 -6.140 21.121 1.00 0.00 76 SER A C 18
ATOM 23261 O O . SER A 1 76 ? -6.388 -5.706 21.143 1.00 0.00 76 SER A O 18
ATOM 23269 N N . ASN A 1 77 ? -4.219 -5.483 21.667 1.00 0.00 77 ASN A N 18
ATOM 23270 C CA . ASN A 1 77 ? -4.445 -4.240 22.433 1.00 0.00 77 ASN A CA 18
ATOM 23271 C C . ASN A 1 77 ? -4.025 -2.979 21.700 1.00 0.00 77 ASN A C 18
ATOM 23272 O O . ASN A 1 77 ? -4.443 -1.881 22.065 1.00 0.00 77 ASN A O 18
ATOM 23283 N N . ALA A 1 78 ? -3.226 -3.112 20.685 1.00 0.00 78 ALA A N 18
ATOM 23284 C CA . ALA A 1 78 ? -2.733 -1.940 19.983 1.00 0.00 78 ALA A CA 18
ATOM 23285 C C . ALA A 1 78 ? -3.653 -1.539 18.848 1.00 0.00 78 ALA A C 18
ATOM 23286 O O . ALA A 1 78 ? -4.005 -2.367 18.012 1.00 0.00 78 ALA A O 18
ATOM 23293 N N . VAL A 1 79 ? -4.062 -0.280 18.832 1.00 0.00 79 VAL A N 18
ATOM 23294 C CA . VAL A 1 79 ? -4.920 0.241 17.782 1.00 0.00 79 VAL A CA 18
ATOM 23295 C C . VAL A 1 79 ? -4.265 1.518 17.200 1.00 0.00 79 VAL A C 18
ATOM 23296 O O . VAL A 1 79 ? -3.173 1.911 17.644 1.00 0.00 79 VAL A O 18
ATOM 23309 N N . GLY A 1 80 ? -4.905 2.148 16.236 1.00 0.00 80 GLY A N 18
ATOM 23310 C CA . GLY A 1 80 ? -4.376 3.348 15.637 1.00 0.00 80 GLY A CA 18
ATOM 23311 C C . GLY A 1 80 ? -3.511 3.019 14.465 1.00 0.00 80 GLY A C 18
ATOM 23312 O O . GLY A 1 80 ? -3.694 1.960 13.844 1.00 0.00 80 GLY A O 18
ATOM 23316 N N . GLU A 1 81 ? -2.600 3.910 14.142 1.00 0.00 81 GLU A N 18
ATOM 23317 C CA . GLU A 1 81 ? -1.627 3.676 13.107 1.00 0.00 81 GLU A CA 18
ATOM 23318 C C . GLU A 1 81 ? -0.546 2.767 13.663 1.00 0.00 81 GLU A C 18
ATOM 23319 O O . GLU A 1 81 ? 0.269 3.179 14.508 1.00 0.00 81 GLU A O 18
ATOM 23331 N N . ILE A 1 82 ? -0.528 1.548 13.214 1.00 0.00 82 ILE A N 18
ATOM 23332 C CA . ILE A 1 82 ? 0.400 0.575 13.730 1.00 0.00 82 ILE A CA 18
ATOM 23333 C C . ILE A 1 82 ? 1.422 0.277 12.678 1.00 0.00 82 ILE A C 18
ATOM 23334 O O . ILE A 1 82 ? 1.087 -0.206 11.594 1.00 0.00 82 ILE A O 18
ATOM 23350 N N . HIS A 1 83 ? 2.651 0.580 12.990 1.00 0.00 83 HIS A N 18
ATOM 23351 C CA . HIS A 1 83 ? 3.752 0.384 12.072 1.00 0.00 83 HIS A CA 18
ATOM 23352 C C . HIS A 1 83 ? 4.348 -0.955 12.335 1.00 0.00 83 HIS A C 18
ATOM 23353 O O . HIS A 1 83 ? 4.812 -1.225 13.440 1.00 0.00 83 HIS A O 18
ATOM 23368 N N . MET A 1 84 ? 4.278 -1.799 11.372 1.00 0.00 84 MET A N 18
ATOM 23369 C CA . MET A 1 84 ? 4.855 -3.092 11.477 1.00 0.00 84 MET A CA 18
ATOM 23370 C C . MET A 1 84 ? 5.879 -3.244 10.394 1.00 0.00 84 MET A C 18
ATOM 23371 O O . MET A 1 84 ? 5.797 -2.575 9.375 1.00 0.00 84 MET A O 18
ATOM 23385 N N . LYS A 1 85 ? 6.809 -4.115 10.579 1.00 0.00 85 LYS A N 18
ATOM 23386 C CA . LYS A 1 85 ? 7.793 -4.393 9.571 1.00 0.00 85 LYS A CA 18
ATOM 23387 C C . LYS A 1 85 ? 7.681 -5.840 9.261 1.00 0.00 85 LYS A C 18
ATOM 23388 O O . LYS A 1 85 ? 7.729 -6.671 10.155 1.00 0.00 85 LYS A O 18
ATOM 23407 N N . THR A 1 86 ? 7.470 -6.147 8.047 1.00 0.00 86 THR A N 18
ATOM 23408 C CA . THR A 1 86 ? 7.293 -7.505 7.655 1.00 0.00 86 THR A CA 18
ATOM 23409 C C . THR A 1 86 ? 8.368 -7.937 6.650 1.00 0.00 86 THR A C 18
ATOM 23410 O O . THR A 1 86 ? 8.751 -7.165 5.779 1.00 0.00 86 THR A O 18
ATOM 23421 N N . MET A 1 87 ? 8.865 -9.151 6.798 1.00 0.00 87 MET A N 18
ATOM 23422 C CA . MET A 1 87 ? 9.902 -9.693 5.915 1.00 0.00 87 MET A CA 18
ATOM 23423 C C . MET A 1 87 ? 9.339 -10.944 5.275 1.00 0.00 87 MET A C 18
ATOM 23424 O O . MET A 1 87 ? 8.280 -11.383 5.695 1.00 0.00 87 MET A O 18
ATOM 23438 N N . PRO A 1 88 ? 10.015 -11.570 4.279 1.00 0.00 88 PRO A N 18
ATOM 23439 C CA . PRO A 1 88 ? 9.537 -12.835 3.636 1.00 0.00 88 PRO A CA 18
ATOM 23440 C C . PRO A 1 88 ? 9.677 -14.073 4.562 1.00 0.00 88 PRO A C 18
ATOM 23441 O O . PRO A 1 88 ? 9.763 -15.209 4.093 1.00 0.00 88 PRO A O 18
ATOM 23452 N N . ALA A 1 89 ? 9.683 -13.814 5.875 1.00 0.00 89 ALA A N 18
ATOM 23453 C CA . ALA A 1 89 ? 9.762 -14.825 6.934 1.00 0.00 89 ALA A CA 18
ATOM 23454 C C . ALA A 1 89 ? 11.128 -15.472 7.027 1.00 0.00 89 ALA A C 18
ATOM 23455 O O . ALA A 1 89 ? 11.297 -16.523 7.637 1.00 0.00 89 ALA A O 18
ATOM 23462 N N . ALA A 1 90 ? 12.096 -14.782 6.491 1.00 0.00 90 ALA A N 18
ATOM 23463 C CA . ALA A 1 90 ? 13.462 -15.182 6.525 1.00 0.00 90 ALA A CA 18
ATOM 23464 C C . ALA A 1 90 ? 14.284 -13.966 6.888 1.00 0.00 90 ALA A C 18
ATOM 23465 O O . ALA A 1 90 ? 14.647 -13.814 8.065 1.00 0.00 90 ALA A O 18
ATOM 23473 N N . GLU A 1 7 ? 21.589 -0.035 12.353 1.00 0.00 7 GLU A N 19
ATOM 23474 C CA . GLU A 1 7 ? 20.491 -0.983 12.558 1.00 0.00 7 GLU A CA 19
ATOM 23475 C C . GLU A 1 7 ? 19.747 -1.159 11.251 1.00 0.00 7 GLU A C 19
ATOM 23476 O O . GLU A 1 7 ? 19.015 -0.262 10.821 1.00 0.00 7 GLU A O 19
ATOM 23488 N N . THR A 1 8 ? 19.927 -2.272 10.609 1.00 0.00 8 THR A N 19
ATOM 23489 C CA . THR A 1 8 ? 19.284 -2.503 9.366 1.00 0.00 8 THR A CA 19
ATOM 23490 C C . THR A 1 8 ? 18.708 -3.920 9.337 1.00 0.00 8 THR A C 19
ATOM 23491 O O . THR A 1 8 ? 19.110 -4.799 10.133 1.00 0.00 8 THR A O 19
ATOM 23502 N N . MET A 1 9 ? 17.761 -4.127 8.469 1.00 0.00 9 MET A N 19
ATOM 23503 C CA . MET A 1 9 ? 17.097 -5.388 8.324 1.00 0.00 9 MET A CA 19
ATOM 23504 C C . MET A 1 9 ? 17.313 -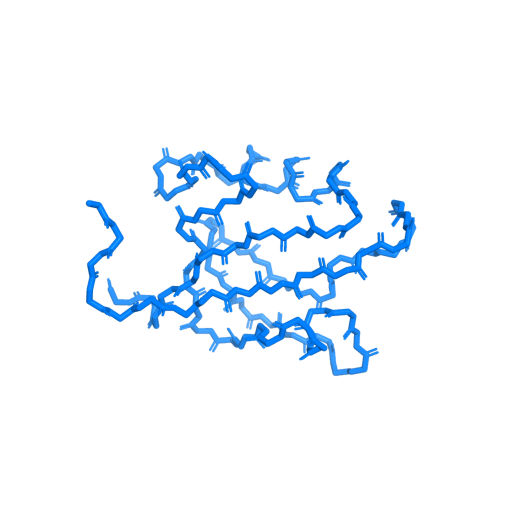5.881 6.900 1.00 0.00 9 MET A C 19
ATOM 23505 O O . MET A 1 9 ? 17.996 -5.217 6.118 1.00 0.00 9 MET A O 19
ATOM 23519 N N . GLY A 1 10 ? 16.737 -7.010 6.558 1.00 0.00 10 GLY A N 19
ATOM 23520 C CA . GLY A 1 10 ? 16.937 -7.564 5.237 1.00 0.00 10 GLY A CA 19
ATOM 23521 C C . GLY A 1 10 ? 15.946 -7.038 4.240 1.00 0.00 10 GLY A C 19
ATOM 23522 O O . GLY A 1 10 ? 16.062 -5.902 3.769 1.00 0.00 10 GLY A O 19
ATOM 23526 N N . ASN A 1 11 ? 14.974 -7.846 3.921 1.00 0.00 11 ASN A N 19
ATOM 23527 C CA . ASN A 1 11 ? 13.939 -7.466 2.993 1.00 0.00 11 ASN A CA 19
ATOM 23528 C C . ASN A 1 11 ? 12.750 -7.102 3.814 1.00 0.00 11 ASN A C 19
ATOM 23529 O O . ASN A 1 11 ? 12.136 -7.959 4.419 1.00 0.00 11 ASN A O 19
ATOM 23540 N N . VAL A 1 12 ? 12.446 -5.849 3.877 1.00 0.00 12 VAL A N 19
ATOM 23541 C CA . VAL A 1 12 ? 11.434 -5.367 4.756 1.00 0.00 12 VAL A CA 19
ATOM 23542 C C . VAL A 1 12 ? 10.458 -4.467 4.047 1.00 0.00 12 VAL A C 19
ATOM 23543 O O . VAL A 1 12 ? 10.823 -3.580 3.269 1.00 0.00 12 VAL A O 19
ATOM 23556 N N . THR A 1 13 ? 9.247 -4.734 4.312 1.00 0.00 13 THR A N 19
ATOM 23557 C CA . THR A 1 13 ? 8.139 -4.025 3.857 1.00 0.00 13 THR A CA 19
ATOM 23558 C C . THR A 1 13 ? 7.304 -3.684 5.076 1.00 0.00 13 THR A C 19
ATOM 23559 O O . THR A 1 13 ? 6.909 -4.568 5.859 1.00 0.00 13 THR A O 19
ATOM 23570 N N . THR A 1 14 ? 7.094 -2.441 5.258 1.00 0.00 14 THR A N 19
ATOM 23571 C CA . THR A 1 14 ? 6.411 -1.942 6.378 1.00 0.00 14 THR A CA 19
ATOM 23572 C C . THR A 1 14 ? 4.922 -2.032 6.144 1.00 0.00 14 THR A C 19
ATOM 23573 O O . THR A 1 14 ? 4.436 -1.836 5.028 1.00 0.00 14 THR A O 19
ATOM 23584 N N . VAL A 1 15 ? 4.231 -2.351 7.155 1.00 0.00 15 VAL A N 19
ATOM 23585 C CA . VAL A 1 15 ? 2.824 -2.402 7.127 1.00 0.00 15 VAL A CA 19
ATOM 23586 C C . VAL A 1 15 ? 2.302 -1.384 8.066 1.00 0.00 15 VAL A C 19
ATOM 23587 O O . VAL A 1 15 ? 2.845 -1.212 9.161 1.00 0.00 15 VAL A O 19
ATOM 23600 N N . LEU A 1 16 ? 1.310 -0.678 7.657 1.00 0.00 16 LEU A N 19
ATOM 23601 C CA . LEU A 1 16 ? 0.713 0.227 8.522 1.00 0.00 16 LEU A CA 19
ATOM 23602 C C . LEU A 1 16 ? -0.741 -0.092 8.668 1.00 0.00 16 LEU A C 19
ATOM 23603 O O . LEU A 1 16 ? -1.519 -0.047 7.711 1.00 0.00 16 LEU A O 19
ATOM 23619 N N . ILE A 1 17 ? -1.106 -0.364 9.848 1.00 0.00 17 ILE A N 19
ATOM 23620 C CA . ILE A 1 17 ? -2.441 -0.659 10.174 1.00 0.00 17 ILE A CA 19
ATOM 23621 C C . ILE A 1 17 ? -3.081 0.577 10.697 1.00 0.00 17 ILE A C 19
ATOM 23622 O O . ILE A 1 17 ? -2.461 1.339 11.421 1.00 0.00 17 ILE A O 19
ATOM 23638 N N . ARG A 1 18 ? -4.260 0.833 10.209 1.00 0.00 18 ARG A N 19
ATOM 23639 C CA . ARG A 1 18 ? -5.072 1.885 10.736 1.00 0.00 18 ARG A CA 19
ATOM 23640 C C . ARG A 1 18 ? -6.206 1.217 11.437 1.00 0.00 18 ARG A C 19
ATOM 23641 O O . ARG A 1 18 ? -7.124 0.713 10.810 1.00 0.00 18 ARG A O 19
ATOM 23662 N N . ARG A 1 19 ? -6.108 1.157 12.714 1.00 0.00 19 ARG A N 19
ATOM 23663 C CA . ARG A 1 19 ? -7.109 0.524 13.509 1.00 0.00 19 ARG A CA 19
ATOM 23664 C C . ARG A 1 19 ? -7.926 1.545 14.294 1.00 0.00 19 ARG A C 19
ATOM 23665 O O . ARG A 1 19 ? -7.427 2.132 15.225 1.00 0.00 19 ARG A O 19
ATOM 23686 N N . PRO A 1 20 ? -9.185 1.776 13.914 1.00 0.00 20 PRO A N 19
ATOM 23687 C CA . PRO A 1 20 ? -10.062 2.749 14.606 1.00 0.00 20 PRO A CA 19
ATOM 23688 C C . PRO A 1 20 ? -10.252 2.444 16.110 1.00 0.00 20 PRO A C 19
ATOM 23689 O O . PRO A 1 20 ? -10.211 3.344 16.939 1.00 0.00 20 PRO A O 19
ATOM 23700 N N . ASP A 1 21 ? -10.417 1.173 16.445 1.00 0.00 21 ASP A N 19
ATOM 23701 C CA . ASP A 1 21 ? -10.652 0.729 17.830 1.00 0.00 21 ASP A CA 19
ATOM 23702 C C . ASP A 1 21 ? -10.473 -0.775 17.873 1.00 0.00 21 ASP A C 19
ATOM 23703 O O . ASP A 1 21 ? -10.270 -1.400 16.831 1.00 0.00 21 ASP A O 19
ATOM 23712 N N . LEU A 1 22 ? -10.578 -1.337 19.044 1.00 0.00 22 LEU A N 19
ATOM 23713 C CA . LEU A 1 22 ? -10.443 -2.742 19.301 1.00 0.00 22 LEU A CA 19
ATOM 23714 C C . LEU A 1 22 ? -11.592 -3.514 18.718 1.00 0.00 22 LEU A C 19
ATOM 23715 O O . LEU A 1 22 ? -11.471 -4.711 18.461 1.00 0.00 22 LEU A O 19
ATOM 23731 N N . ARG A 1 23 ? -12.709 -2.812 18.505 1.00 0.00 23 ARG A N 19
ATOM 23732 C CA . ARG A 1 23 ? -13.894 -3.373 17.826 1.00 0.00 23 ARG A CA 19
ATOM 23733 C C . ARG A 1 23 ? -13.525 -3.840 16.419 1.00 0.00 23 ARG A C 19
ATOM 23734 O O . ARG A 1 23 ? -14.186 -4.696 15.836 1.00 0.00 23 ARG A O 19
ATOM 23755 N N . TYR A 1 24 ? -12.453 -3.291 15.912 1.00 0.00 24 TYR A N 19
ATOM 23756 C CA . TYR A 1 24 ? -11.943 -3.629 14.627 1.00 0.00 24 TYR A CA 19
ATOM 23757 C C . TYR A 1 24 ? -10.764 -4.495 14.899 1.00 0.00 24 TYR A C 19
ATOM 23758 O O . TYR A 1 24 ? -9.860 -4.067 15.571 1.00 0.00 24 TYR A O 19
ATOM 23776 N N . GLN A 1 25 ? -10.787 -5.696 14.461 1.00 0.00 25 GLN A N 19
ATOM 23777 C CA . GLN A 1 25 ? -9.680 -6.589 14.706 1.00 0.00 25 GLN A CA 19
ATOM 23778 C C . GLN A 1 25 ? -8.749 -6.527 13.517 1.00 0.00 25 GLN A C 19
ATOM 23779 O O . GLN A 1 25 ? -9.122 -5.975 12.490 1.00 0.00 25 GLN A O 19
ATOM 23793 N N . LEU A 1 26 ? -7.580 -7.091 13.644 1.00 0.00 26 LEU A N 19
ATOM 23794 C CA . LEU A 1 26 ? -6.525 -6.931 12.639 1.00 0.00 26 LEU A CA 19
ATOM 23795 C C . LEU A 1 26 ? -6.935 -7.543 11.304 1.00 0.00 26 LEU A C 19
ATOM 23796 O O . LEU A 1 26 ? -7.015 -6.854 10.281 1.00 0.00 26 LEU A O 19
ATOM 23812 N N . GLY A 1 27 ? -7.201 -8.812 11.315 1.00 0.00 27 GLY A N 19
ATOM 23813 C CA . GLY A 1 27 ? -7.647 -9.461 10.120 1.00 0.00 27 GLY A CA 19
ATOM 23814 C C . GLY A 1 27 ? -6.563 -10.270 9.474 1.00 0.00 27 GLY A C 19
ATOM 23815 O O . GLY A 1 27 ? -6.484 -10.338 8.261 1.00 0.00 27 GLY A O 19
ATOM 23819 N N . PHE A 1 28 ? -5.713 -10.858 10.275 1.00 0.00 28 PHE A N 19
ATOM 23820 C CA . PHE A 1 28 ? -4.677 -11.737 9.779 1.00 0.00 28 PHE A CA 19
ATOM 23821 C C . PHE A 1 28 ? -4.282 -12.696 10.887 1.00 0.00 28 PHE A C 19
ATOM 23822 O O . PHE A 1 28 ? -4.510 -12.413 12.064 1.00 0.00 28 PHE A O 19
ATOM 23839 N N . SER A 1 29 ? -3.730 -13.802 10.523 1.00 0.00 29 SER A N 19
ATOM 23840 C CA . SER A 1 29 ? -3.328 -14.804 11.477 1.00 0.00 29 SER A CA 19
ATOM 23841 C C . SER A 1 29 ? -1.807 -15.001 11.415 1.00 0.00 29 SER A C 19
ATOM 23842 O O . SER A 1 29 ? -1.227 -15.092 10.316 1.00 0.00 29 SER A O 19
ATOM 23850 N N . VAL A 1 30 ? -1.177 -15.084 12.573 1.00 0.00 30 VAL A N 19
ATOM 23851 C CA . VAL A 1 30 ? 0.265 -15.133 12.682 1.00 0.00 30 VAL A CA 19
ATOM 23852 C C . VAL A 1 30 ? 0.756 -16.278 13.564 1.00 0.00 30 VAL A C 19
ATOM 23853 O O . VAL A 1 30 ? 0.320 -16.452 14.706 1.00 0.00 30 VAL A O 19
ATOM 23866 N N . GLN A 1 31 ? 1.666 -17.047 13.017 1.00 0.00 31 GLN A N 19
ATOM 23867 C CA . GLN A 1 31 ? 2.293 -18.126 13.718 1.00 0.00 31 GLN A CA 19
ATOM 23868 C C . GLN A 1 31 ? 3.801 -17.905 13.746 1.00 0.00 31 GLN A C 19
ATOM 23869 O O . GLN A 1 31 ? 4.456 -17.824 12.701 1.00 0.00 31 GLN A O 19
ATOM 23883 N N . ASN A 1 32 ? 4.321 -17.714 14.953 1.00 0.00 32 ASN A N 19
ATOM 23884 C CA . ASN A 1 32 ? 5.762 -17.470 15.247 1.00 0.00 32 ASN A CA 19
ATOM 23885 C C . ASN A 1 32 ? 6.230 -16.114 14.748 1.00 0.00 32 ASN A C 19
ATOM 23886 O O . ASN A 1 32 ? 7.393 -15.750 14.900 1.00 0.00 32 ASN A O 19
ATOM 23897 N N . GLY A 1 33 ? 5.312 -15.360 14.198 1.00 0.00 33 GLY A N 19
ATOM 23898 C CA . GLY A 1 33 ? 5.631 -14.072 13.650 1.00 0.00 33 GLY A CA 19
ATOM 23899 C C . GLY A 1 33 ? 5.337 -14.031 12.177 1.00 0.00 33 GLY A C 19
ATOM 23900 O O . GLY A 1 33 ? 5.307 -12.978 11.571 1.00 0.00 33 GLY A O 19
ATOM 23904 N N . ILE A 1 34 ? 5.103 -15.184 11.595 1.00 0.00 34 ILE A N 19
ATOM 23905 C CA . ILE A 1 34 ? 4.829 -15.257 10.180 1.00 0.00 34 ILE A CA 19
ATOM 23906 C C . ILE A 1 34 ? 3.325 -15.293 9.927 1.00 0.00 34 ILE A C 19
ATOM 23907 O O . ILE A 1 34 ? 2.590 -16.071 10.553 1.00 0.00 34 ILE A O 19
ATOM 23923 N N . ILE A 1 35 ? 2.890 -14.405 9.066 1.00 0.00 35 ILE A N 19
ATOM 23924 C CA . ILE A 1 35 ? 1.516 -14.296 8.626 1.00 0.00 35 ILE A CA 19
ATOM 23925 C C . ILE A 1 35 ? 1.152 -15.509 7.784 1.00 0.00 35 ILE A C 19
ATOM 23926 O O . ILE A 1 35 ? 1.710 -15.708 6.694 1.00 0.00 35 ILE A O 19
ATOM 23942 N N . CYS A 1 36 ? 0.248 -16.304 8.278 1.00 0.00 36 CYS A N 19
ATOM 23943 C CA . CYS A 1 36 ? -0.134 -17.514 7.596 1.00 0.00 36 CYS A CA 19
ATOM 23944 C C . CYS A 1 36 ? -1.428 -17.309 6.794 1.00 0.00 36 CYS A C 19
ATOM 23945 O O . CYS A 1 36 ? -1.680 -18.017 5.816 1.00 0.00 36 CYS A O 19
ATOM 23953 N N . SER A 1 37 ? -2.232 -16.337 7.188 1.00 0.00 37 SER A N 19
ATOM 23954 C CA . SER A 1 37 ? -3.466 -16.046 6.482 1.00 0.00 37 SER A CA 19
ATOM 23955 C C . SER A 1 37 ? -3.916 -14.603 6.720 1.00 0.00 37 SER A C 19
ATOM 23956 O O . SER A 1 37 ? -3.577 -14.006 7.750 1.00 0.00 37 SER A O 19
ATOM 23964 N N . LEU A 1 38 ? -4.627 -14.057 5.759 1.00 0.00 38 LEU A N 19
ATOM 23965 C CA . LEU A 1 38 ? -5.132 -12.700 5.786 1.00 0.00 38 LEU A CA 19
ATOM 23966 C C . LEU A 1 38 ? -6.642 -12.724 5.547 1.00 0.00 38 LEU A C 19
ATOM 23967 O O . LEU A 1 38 ? -7.156 -13.623 4.864 1.00 0.00 38 LEU A O 19
ATOM 23983 N N . MET A 1 39 ? -7.346 -11.789 6.127 1.00 0.00 39 MET A N 19
ATOM 23984 C CA . MET A 1 39 ? -8.776 -11.720 5.986 1.00 0.00 39 MET A CA 19
ATOM 23985 C C . MET A 1 39 ? -9.172 -10.577 5.052 1.00 0.00 39 MET A C 19
ATOM 23986 O O . MET A 1 39 ? -8.795 -9.406 5.262 1.00 0.00 39 MET A O 19
ATOM 24000 N N . ARG A 1 40 ? -9.899 -10.936 4.028 1.00 0.00 40 ARG A N 19
ATOM 24001 C CA . ARG A 1 40 ? -10.448 -10.018 3.053 1.00 0.00 40 ARG A CA 19
ATOM 24002 C C . ARG A 1 40 ? -11.379 -9.028 3.730 1.00 0.00 40 ARG A C 19
ATOM 24003 O O . ARG A 1 40 ? -12.242 -9.414 4.526 1.00 0.00 40 ARG A O 19
ATOM 24024 N N . GLY A 1 41 ? -11.183 -7.762 3.441 1.00 0.00 41 GLY A N 19
ATOM 24025 C CA . GLY A 1 41 ? -12.025 -6.735 4.010 1.00 0.00 41 GLY A CA 19
ATOM 24026 C C . GLY A 1 41 ? -11.588 -6.359 5.404 1.00 0.00 41 GLY A C 19
ATOM 24027 O O . GLY A 1 41 ? -12.257 -5.581 6.100 1.00 0.00 41 GLY A O 19
ATOM 24031 N N . GLY A 1 42 ? -10.482 -6.907 5.822 1.00 0.00 42 GLY A N 19
ATOM 24032 C CA . GLY A 1 42 ? -9.964 -6.589 7.109 1.00 0.00 42 GLY A CA 19
ATOM 24033 C C . GLY A 1 42 ? -9.017 -5.443 6.999 1.00 0.00 42 GLY A C 19
ATOM 24034 O O . GLY A 1 42 ? -8.525 -5.145 5.881 1.00 0.00 42 GLY A O 19
ATOM 24038 N N . ILE A 1 43 ? -8.747 -4.785 8.106 1.00 0.00 43 ILE A N 19
ATOM 24039 C CA . ILE A 1 43 ? -7.808 -3.674 8.101 1.00 0.00 43 ILE A CA 19
ATOM 24040 C C . ILE A 1 43 ? -6.434 -4.100 7.653 1.00 0.00 43 ILE A C 19
ATOM 24041 O O . ILE A 1 43 ? -5.743 -3.344 7.008 1.00 0.00 43 ILE A O 19
ATOM 24057 N N . ALA A 1 44 ? -6.064 -5.331 7.965 1.00 0.00 44 ALA A N 19
ATOM 24058 C CA . ALA A 1 44 ? -4.776 -5.878 7.611 1.00 0.00 44 ALA A CA 19
ATOM 24059 C C . ALA A 1 44 ? -4.570 -5.908 6.108 1.00 0.00 44 ALA A C 19
ATOM 24060 O O . ALA A 1 44 ? -3.479 -5.586 5.608 1.00 0.00 44 ALA A O 19
ATOM 24067 N N . GLU A 1 45 ? -5.625 -6.231 5.388 1.00 0.00 45 GLU A N 19
ATOM 24068 C CA . GLU A 1 45 ? -5.572 -6.319 3.943 1.00 0.00 45 GLU A CA 19
ATOM 24069 C C . GLU A 1 45 ? -5.274 -4.946 3.354 1.00 0.00 45 GLU A C 19
ATOM 24070 O O . GLU A 1 45 ? -4.502 -4.812 2.401 1.00 0.00 45 GLU A O 19
ATOM 24082 N N . ARG A 1 46 ? -5.863 -3.942 3.950 1.00 0.00 46 ARG A N 19
ATOM 24083 C CA . ARG A 1 46 ? -5.649 -2.546 3.538 1.00 0.00 46 ARG A CA 19
ATOM 24084 C C . ARG A 1 46 ? -4.485 -1.875 4.282 1.00 0.00 46 ARG A C 19
ATOM 24085 O O . ARG A 1 46 ? -4.178 -0.706 4.058 1.00 0.00 46 ARG A O 19
ATOM 24106 N N . GLY A 1 47 ? -3.863 -2.617 5.166 1.00 0.00 47 GLY A N 19
ATOM 24107 C CA . GLY A 1 47 ? -2.705 -2.141 5.864 1.00 0.00 47 GLY A CA 19
ATOM 24108 C C . GLY A 1 47 ? -1.426 -2.522 5.150 1.00 0.00 47 GLY A C 19
ATOM 24109 O O . GLY A 1 47 ? -0.367 -1.924 5.386 1.00 0.00 47 GLY A O 19
ATOM 24113 N N . GLY A 1 48 ? -1.519 -3.524 4.283 1.00 0.00 48 GLY A N 19
ATOM 24114 C CA . GLY A 1 48 ? -0.362 -3.965 3.531 1.00 0.00 48 GLY A CA 19
ATOM 24115 C C . GLY A 1 48 ? 0.133 -5.318 3.990 1.00 0.00 48 GLY A C 19
ATOM 24116 O O . GLY A 1 48 ? 1.202 -5.779 3.575 1.00 0.00 48 GLY A O 19
ATOM 24120 N N . VAL A 1 49 ? -0.646 -5.958 4.844 1.00 0.00 49 VAL A N 19
ATOM 24121 C CA . VAL A 1 49 ? -0.316 -7.261 5.379 1.00 0.00 49 VAL A CA 19
ATOM 24122 C C . VAL A 1 49 ? -0.427 -8.312 4.268 1.00 0.00 49 VAL A C 19
ATOM 24123 O O . VAL A 1 49 ? -1.324 -8.231 3.424 1.00 0.00 49 VAL A O 19
ATOM 24136 N N . ARG A 1 50 ? 0.505 -9.250 4.252 1.00 0.00 50 ARG A N 19
ATOM 24137 C CA . ARG A 1 50 ? 0.554 -10.312 3.262 1.00 0.00 50 ARG A CA 19
ATOM 24138 C C . ARG A 1 50 ? 1.057 -11.579 3.863 1.00 0.00 50 ARG A C 19
ATOM 24139 O O . ARG A 1 50 ? 1.958 -11.570 4.702 1.00 0.00 50 ARG A O 19
ATOM 24160 N N . VAL A 1 51 ? 0.468 -12.644 3.429 1.00 0.00 51 VAL A N 19
ATOM 24161 C CA . VAL A 1 51 ? 0.787 -13.976 3.852 1.00 0.00 51 VAL A CA 19
ATOM 24162 C C . VAL A 1 51 ? 2.169 -14.352 3.362 1.00 0.00 51 VAL A C 19
ATOM 24163 O O . VAL A 1 51 ? 2.555 -14.012 2.232 1.00 0.00 51 VAL A O 19
ATOM 24176 N N . GLY A 1 52 ? 2.910 -15.026 4.199 1.00 0.00 52 GLY A N 19
ATOM 24177 C CA . GLY A 1 52 ? 4.266 -15.382 3.861 1.00 0.00 52 GLY A CA 19
ATOM 24178 C C . GLY A 1 52 ? 5.215 -14.304 4.310 1.00 0.00 52 GLY A C 19
ATOM 24179 O O . GLY A 1 52 ? 6.365 -14.236 3.878 1.00 0.00 52 GLY A O 19
ATOM 24183 N N . HIS A 1 53 ? 4.717 -13.433 5.146 1.00 0.00 53 HIS A N 19
ATOM 24184 C CA . HIS A 1 53 ? 5.506 -12.374 5.688 1.00 0.00 53 HIS A CA 19
ATOM 24185 C C . HIS A 1 53 ? 5.802 -12.594 7.143 1.00 0.00 53 HIS A C 19
ATOM 24186 O O . HIS A 1 53 ? 4.930 -12.937 7.922 1.00 0.00 53 HIS A O 19
ATOM 24201 N N . ARG A 1 54 ? 7.032 -12.396 7.474 1.00 0.00 54 ARG A N 19
ATOM 24202 C CA . ARG A 1 54 ? 7.533 -12.493 8.817 1.00 0.00 54 ARG A CA 19
ATOM 24203 C C . ARG A 1 54 ? 7.481 -11.120 9.436 1.00 0.00 54 ARG A C 19
ATOM 24204 O O . ARG A 1 54 ? 8.138 -10.204 8.946 1.00 0.00 54 ARG A O 19
ATOM 24225 N N . ILE A 1 55 ? 6.675 -10.952 10.437 1.00 0.00 55 ILE A N 19
ATOM 24226 C CA . ILE A 1 55 ? 6.604 -9.693 11.123 1.00 0.00 55 ILE A CA 19
ATOM 24227 C C . ILE A 1 55 ? 7.773 -9.573 12.060 1.00 0.00 55 ILE A C 19
ATOM 24228 O O . ILE A 1 55 ? 8.002 -10.436 12.903 1.00 0.00 55 ILE A O 19
ATOM 24244 N N . ILE A 1 56 ? 8.532 -8.542 11.883 1.00 0.00 56 ILE A N 19
ATOM 24245 C CA . ILE A 1 56 ? 9.647 -8.312 12.713 1.00 0.00 56 ILE A CA 19
ATOM 24246 C C . ILE A 1 56 ? 9.421 -7.182 13.686 1.00 0.00 56 ILE A C 19
ATOM 24247 O O . ILE A 1 56 ? 10.176 -7.033 14.631 1.00 0.00 56 ILE A O 19
ATOM 24263 N N . GLU A 1 57 ? 8.363 -6.420 13.491 1.00 0.00 57 GLU A N 19
ATOM 24264 C CA . GLU A 1 57 ? 8.106 -5.263 14.350 1.00 0.00 57 GLU A CA 19
ATOM 24265 C C . GLU A 1 57 ? 6.661 -4.949 14.361 1.00 0.00 57 GLU A C 19
ATOM 24266 O O . GLU A 1 57 ? 5.997 -5.147 13.369 1.00 0.00 57 GLU A O 19
ATOM 24278 N N . ILE A 1 58 ? 6.188 -4.504 15.499 1.00 0.00 58 ILE A N 19
ATOM 24279 C CA . ILE A 1 58 ? 4.846 -4.040 15.684 1.00 0.00 58 ILE A CA 19
ATOM 24280 C C . ILE A 1 58 ? 4.900 -2.849 16.617 1.00 0.00 58 ILE A C 19
ATOM 24281 O O . ILE A 1 58 ? 5.523 -2.923 17.666 1.00 0.00 58 ILE A O 19
ATOM 24297 N N . ASN A 1 59 ? 4.345 -1.742 16.177 1.00 0.00 59 ASN A N 19
ATOM 24298 C CA . ASN A 1 59 ? 4.148 -0.517 16.978 1.00 0.00 59 ASN A CA 19
ATOM 24299 C C . ASN A 1 59 ? 5.480 0.205 17.312 1.00 0.00 59 ASN A C 19
ATOM 24300 O O . ASN A 1 59 ? 5.486 1.290 17.884 1.00 0.00 59 ASN A O 19
ATOM 24311 N N . GLY A 1 60 ? 6.586 -0.376 16.902 1.00 0.00 60 GLY A N 19
ATOM 24312 C CA . GLY A 1 60 ? 7.878 0.200 17.197 1.00 0.00 60 GLY A CA 19
ATOM 24313 C C . GLY A 1 60 ? 8.767 -0.762 17.955 1.00 0.00 60 GLY A C 19
ATOM 24314 O O . GLY A 1 60 ? 9.939 -0.464 18.232 1.00 0.00 60 GLY A O 19
ATOM 24318 N N . GLN A 1 61 ? 8.229 -1.913 18.302 1.00 0.00 61 GLN A N 19
ATOM 24319 C CA . GLN A 1 61 ? 8.992 -2.921 18.996 1.00 0.00 61 GLN A CA 19
ATOM 24320 C C . GLN A 1 61 ? 9.194 -4.114 18.100 1.00 0.00 61 GLN A C 19
ATOM 24321 O O . GLN A 1 61 ? 8.248 -4.569 17.434 1.00 0.00 61 GLN A O 19
ATOM 24335 N N . SER A 1 62 ? 10.422 -4.563 18.004 1.00 0.00 62 SER A N 19
ATOM 24336 C CA . SER A 1 62 ? 10.727 -5.713 17.219 1.00 0.00 62 SER A CA 19
ATOM 24337 C C . SER A 1 62 ? 10.228 -6.979 17.917 1.00 0.00 62 SER A C 19
ATOM 24338 O O . SER A 1 62 ? 10.788 -7.433 18.918 1.00 0.00 62 SER A O 19
ATOM 24346 N N . VAL A 1 63 ? 9.183 -7.556 17.365 1.00 0.00 63 VAL A N 19
ATOM 24347 C CA . VAL A 1 63 ? 8.487 -8.658 17.967 1.00 0.00 63 VAL A CA 19
ATOM 24348 C C . VAL A 1 63 ? 8.942 -9.951 17.354 1.00 0.00 63 VAL A C 19
ATOM 24349 O O . VAL A 1 63 ? 8.347 -11.005 17.535 1.00 0.00 63 VAL A O 19
ATOM 24362 N N . VAL A 1 64 ? 10.050 -9.867 16.697 1.00 0.00 64 VAL A N 19
ATOM 24363 C CA . VAL A 1 64 ? 10.615 -10.973 16.007 1.00 0.00 64 VAL A CA 19
ATOM 24364 C C . VAL A 1 64 ? 11.261 -11.948 17.010 1.00 0.00 64 VAL A C 19
ATOM 24365 O O . VAL A 1 64 ? 11.642 -13.060 16.670 1.00 0.00 64 VAL A O 19
ATOM 24378 N N . ALA A 1 65 ? 11.362 -11.495 18.242 1.00 0.00 65 ALA A N 19
ATOM 24379 C CA . ALA A 1 65 ? 11.897 -12.263 19.335 1.00 0.00 65 ALA A CA 19
ATOM 24380 C C . ALA A 1 65 ? 10.834 -12.359 20.425 1.00 0.00 65 ALA A C 19
ATOM 24381 O O . ALA A 1 65 ? 11.109 -12.695 21.580 1.00 0.00 65 ALA A O 19
ATOM 24388 N N . THR A 1 66 ? 9.628 -12.058 20.041 1.00 0.00 66 THR A N 19
ATOM 24389 C CA . THR A 1 66 ? 8.510 -12.060 20.896 1.00 0.00 66 THR A CA 19
ATOM 24390 C C . THR A 1 66 ? 7.693 -13.337 20.612 1.00 0.00 66 THR A C 19
ATOM 24391 O O . THR A 1 66 ? 7.548 -13.728 19.451 1.00 0.00 66 THR A O 19
ATOM 24402 N N . PRO A 1 67 ? 7.239 -14.051 21.655 1.00 0.00 67 PRO A N 19
ATOM 24403 C CA . PRO A 1 67 ? 6.450 -15.271 21.482 1.00 0.00 67 PRO A CA 19
ATOM 24404 C C . PRO A 1 67 ? 5.042 -14.991 20.925 1.00 0.00 67 PRO A C 19
ATOM 24405 O O . PRO A 1 67 ? 4.534 -13.860 21.027 1.00 0.00 67 PRO A O 19
ATOM 24416 N N . HIS A 1 68 ? 4.436 -16.039 20.355 1.00 0.00 68 HIS A N 19
ATOM 24417 C CA . HIS A 1 68 ? 3.099 -16.029 19.725 1.00 0.00 68 HIS A CA 19
ATOM 24418 C C . HIS A 1 68 ? 2.086 -15.259 20.546 1.00 0.00 68 HIS A C 19
ATOM 24419 O O . HIS A 1 68 ? 1.449 -14.339 20.042 1.00 0.00 68 HIS A O 19
ATOM 24434 N N . GLU A 1 69 ? 1.956 -15.646 21.797 1.00 0.00 69 GLU A N 19
ATOM 24435 C CA . GLU A 1 69 ? 0.963 -15.092 22.705 1.00 0.00 69 GLU A CA 19
ATOM 24436 C C . GLU A 1 69 ? 1.108 -13.605 22.803 1.00 0.00 69 GLU A C 19
ATOM 24437 O O . GLU A 1 69 ? 0.138 -12.875 22.683 1.00 0.00 69 GLU A O 19
ATOM 24449 N N . LYS A 1 70 ? 2.332 -13.176 22.983 1.00 0.00 70 LYS A N 19
ATOM 24450 C CA . LYS A 1 70 ? 2.634 -11.791 23.140 1.00 0.00 70 LYS A CA 19
ATOM 24451 C C . LYS A 1 70 ? 2.291 -11.034 21.903 1.00 0.00 70 LYS A C 19
ATOM 24452 O O . LYS A 1 70 ? 1.503 -10.108 21.965 1.00 0.00 70 LYS A O 19
ATOM 24471 N N . ILE A 1 71 ? 2.826 -11.479 20.777 1.00 0.00 71 ILE A N 19
ATOM 24472 C CA . ILE A 1 71 ? 2.575 -10.855 19.481 1.00 0.00 71 ILE A CA 19
ATOM 24473 C C . ILE A 1 71 ? 1.069 -10.692 19.258 1.00 0.00 71 ILE A C 19
ATOM 24474 O O . ILE A 1 71 ? 0.593 -9.612 18.909 1.00 0.00 71 ILE A O 19
ATOM 24490 N N . VAL A 1 72 ? 0.327 -11.735 19.568 1.00 0.00 72 VAL A N 19
ATOM 24491 C CA . VAL A 1 72 ? -1.107 -11.727 19.382 1.00 0.00 72 VAL A CA 19
ATOM 24492 C C . VAL A 1 72 ? -1.808 -10.816 20.401 1.00 0.00 72 VAL A C 19
ATOM 24493 O O . VAL A 1 72 ? -2.747 -10.090 20.054 1.00 0.00 72 VAL A O 19
ATOM 24506 N N . HIS A 1 73 ? -1.305 -10.790 21.622 1.00 0.00 73 HIS A N 19
ATOM 24507 C CA . HIS A 1 73 ? -1.952 -10.051 22.697 1.00 0.00 73 HIS A CA 19
ATOM 24508 C C . HIS A 1 73 ? -1.750 -8.565 22.476 1.00 0.00 73 HIS A C 19
ATOM 24509 O O . HIS A 1 73 ? -2.673 -7.760 22.657 1.00 0.00 73 HIS A O 19
ATOM 24524 N N . ILE A 1 74 ? -0.554 -8.229 22.055 1.00 0.00 74 ILE A N 19
ATOM 24525 C CA . ILE A 1 74 ? -0.165 -6.883 21.767 1.00 0.00 74 ILE A CA 19
ATOM 24526 C C . ILE A 1 74 ? -0.949 -6.362 20.572 1.00 0.00 74 ILE A C 19
ATOM 24527 O O . ILE A 1 74 ? -1.514 -5.266 20.625 1.00 0.00 74 ILE A O 19
ATOM 24543 N N . LEU A 1 75 ? -1.030 -7.177 19.520 1.00 0.00 75 LEU A N 19
ATOM 24544 C CA . LEU A 1 75 ? -1.831 -6.830 18.339 1.00 0.00 75 LEU A CA 19
ATOM 24545 C C . LEU A 1 75 ? -3.281 -6.602 18.699 1.00 0.00 75 LEU A C 19
ATOM 24546 O O . LEU A 1 75 ? -3.902 -5.679 18.214 1.00 0.00 75 LEU A O 19
ATOM 24562 N N . SER A 1 76 ? -3.799 -7.433 19.565 1.00 0.00 76 SER A 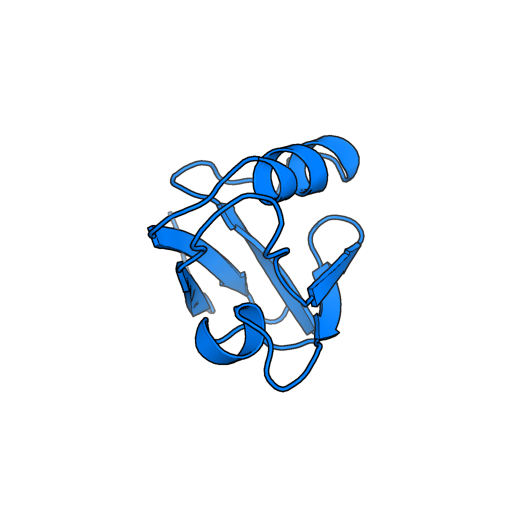N 19
ATOM 24563 C CA . SER A 1 76 ? -5.167 -7.331 20.011 1.00 0.00 76 SER A CA 19
ATOM 24564 C C . SER A 1 76 ? -5.462 -6.016 20.766 1.00 0.00 76 SER A C 19
ATOM 24565 O O . SER A 1 76 ? -6.575 -5.521 20.710 1.00 0.00 76 SER A O 19
ATOM 24573 N N . ASN A 1 77 ? -4.458 -5.426 21.408 1.00 0.00 77 ASN A N 19
ATOM 24574 C CA . ASN A 1 77 ? -4.696 -4.228 22.229 1.00 0.00 77 ASN A CA 19
ATOM 24575 C C . ASN A 1 77 ? -4.236 -2.929 21.592 1.00 0.00 77 ASN A C 19
ATOM 24576 O O . ASN A 1 77 ? -4.566 -1.850 22.093 1.00 0.00 77 ASN A O 19
ATOM 24587 N N . ALA A 1 78 ? -3.503 -3.004 20.517 1.00 0.00 78 ALA A N 19
ATOM 24588 C CA . ALA A 1 78 ? -2.999 -1.806 19.874 1.00 0.00 78 ALA A CA 19
ATOM 24589 C C . ALA A 1 78 ? -3.940 -1.348 18.779 1.00 0.00 78 ALA A C 19
ATOM 24590 O O . ALA A 1 78 ? -4.412 -2.167 17.996 1.00 0.00 78 ALA A O 19
ATOM 24597 N N . VAL A 1 79 ? -4.247 -0.051 18.750 1.00 0.00 79 VAL A N 19
ATOM 24598 C CA . VAL A 1 79 ? -5.067 0.528 17.692 1.00 0.00 79 VAL A CA 19
ATOM 24599 C C . VAL A 1 79 ? -4.359 1.767 17.121 1.00 0.00 79 VAL A C 19
ATOM 24600 O O . VAL A 1 79 ? -3.257 2.116 17.570 1.00 0.00 79 VAL A O 19
ATOM 24613 N N . GLY A 1 80 ? -4.986 2.427 16.170 1.00 0.00 80 GLY A N 19
ATOM 24614 C CA . GLY A 1 80 ? -4.427 3.590 15.541 1.00 0.00 80 GLY A CA 19
ATOM 24615 C C . GLY A 1 80 ? -3.478 3.198 14.464 1.00 0.00 80 GLY A C 19
ATOM 24616 O O . GLY A 1 80 ? -3.626 2.112 13.879 1.00 0.00 80 GLY A O 19
ATOM 24620 N N . GLU A 1 81 ? -2.549 4.069 14.169 1.00 0.00 81 GLU A N 19
ATOM 24621 C CA . GLU A 1 81 ? -1.489 3.786 13.237 1.00 0.00 81 GLU A CA 19
ATOM 24622 C C . GLU A 1 81 ? -0.496 2.842 13.867 1.00 0.00 81 GLU A C 19
ATOM 24623 O O . GLU A 1 81 ? 0.201 3.183 14.837 1.00 0.00 81 GLU A O 19
ATOM 24635 N N . ILE A 1 82 ? -0.445 1.672 13.346 1.00 0.00 82 ILE A N 19
ATOM 24636 C CA . ILE A 1 82 ? 0.412 0.652 13.859 1.00 0.00 82 ILE A CA 19
ATOM 24637 C C . ILE A 1 82 ? 1.396 0.268 12.792 1.00 0.00 82 ILE A C 19
ATOM 24638 O O . ILE A 1 82 ? 1.009 -0.196 11.716 1.00 0.00 82 ILE A O 19
ATOM 24654 N N . HIS A 1 83 ? 2.643 0.492 13.078 1.00 0.00 83 HIS A N 19
ATOM 24655 C CA . HIS A 1 83 ? 3.716 0.152 12.171 1.00 0.00 83 HIS A CA 19
ATOM 24656 C C . HIS A 1 83 ? 4.142 -1.235 12.423 1.00 0.00 83 HIS A C 19
ATOM 24657 O O . HIS A 1 83 ? 4.338 -1.618 13.553 1.00 0.00 83 HIS A O 19
ATOM 24672 N N . MET A 1 84 ? 4.223 -1.989 11.414 1.00 0.00 84 MET A N 19
ATOM 24673 C CA . MET A 1 84 ? 4.794 -3.274 11.509 1.00 0.00 84 MET A CA 19
ATOM 24674 C C . MET A 1 84 ? 5.808 -3.390 10.432 1.00 0.00 84 MET A C 19
ATOM 24675 O O . MET A 1 84 ? 5.688 -2.741 9.402 1.00 0.00 84 MET A O 19
ATOM 24689 N N . LYS A 1 85 ? 6.769 -4.193 10.628 1.00 0.00 85 LYS A N 19
ATOM 24690 C CA . LYS A 1 85 ? 7.760 -4.402 9.625 1.00 0.00 85 LYS A CA 19
ATOM 24691 C C . LYS A 1 85 ? 7.696 -5.829 9.276 1.00 0.00 85 LYS A C 19
ATOM 24692 O O . LYS A 1 85 ? 7.780 -6.678 10.146 1.00 0.00 85 LYS A O 19
ATOM 24711 N N . THR A 1 86 ? 7.477 -6.106 8.059 1.00 0.00 86 THR A N 19
ATOM 24712 C CA . THR A 1 86 ? 7.344 -7.459 7.649 1.00 0.00 86 THR A CA 19
ATOM 24713 C C . THR A 1 86 ? 8.371 -7.812 6.585 1.00 0.00 86 THR A C 19
ATOM 24714 O O . THR A 1 86 ? 8.714 -6.983 5.750 1.00 0.00 86 THR A O 19
ATOM 24725 N N . MET A 1 87 ? 8.870 -9.015 6.634 1.00 0.00 87 MET A N 19
ATOM 24726 C CA . MET A 1 87 ? 9.819 -9.497 5.671 1.00 0.00 87 MET A CA 19
ATOM 24727 C C . MET A 1 87 ? 9.116 -10.546 4.864 1.00 0.00 87 MET A C 19
ATOM 24728 O O . MET A 1 87 ? 8.105 -11.044 5.313 1.00 0.00 87 MET A O 19
ATOM 24742 N N . PRO A 1 88 ? 9.625 -10.957 3.692 1.00 0.00 88 PRO A N 19
ATOM 24743 C CA . PRO A 1 88 ? 9.066 -12.097 2.931 1.00 0.00 88 PRO A CA 19
ATOM 24744 C C . PRO A 1 88 ? 9.542 -13.417 3.568 1.00 0.00 88 PRO A C 19
ATOM 24745 O O . PRO A 1 88 ? 9.721 -14.434 2.896 1.00 0.00 88 PRO A O 19
ATOM 24756 N N . ALA A 1 89 ? 9.763 -13.331 4.892 1.00 0.00 89 ALA A N 19
ATOM 24757 C CA . ALA A 1 89 ? 10.240 -14.388 5.771 1.00 0.00 89 ALA A CA 19
ATOM 24758 C C . ALA A 1 89 ? 11.681 -14.768 5.475 1.00 0.00 89 ALA A C 19
ATOM 24759 O O . ALA A 1 89 ? 12.212 -15.740 6.021 1.00 0.00 89 ALA A O 19
ATOM 24766 N N . ALA A 1 90 ? 12.306 -13.935 4.666 1.00 0.00 90 ALA A N 19
ATOM 24767 C CA . ALA A 1 90 ? 13.669 -14.043 4.235 1.00 0.00 90 ALA A CA 19
ATOM 24768 C C . ALA A 1 90 ? 13.895 -12.906 3.260 1.00 0.00 90 ALA A C 19
ATOM 24769 O O . ALA A 1 90 ? 13.713 -13.124 2.046 1.00 0.00 90 ALA A O 19
ATOM 24777 N N . GLU A 1 7 ? 18.070 0.020 10.262 1.00 0.00 7 GLU A N 20
ATOM 24778 C CA . GLU A 1 7 ? 17.129 -1.029 10.621 1.00 0.00 7 GLU A CA 20
ATOM 24779 C C . GLU A 1 7 ? 16.407 -1.525 9.382 1.00 0.00 7 GLU A C 20
ATOM 24780 O O . GLU A 1 7 ? 15.369 -0.995 8.990 1.00 0.00 7 GLU A O 20
ATOM 24792 N N . THR A 1 8 ? 17.022 -2.453 8.713 1.00 0.00 8 THR A N 20
ATOM 24793 C CA . THR A 1 8 ? 16.475 -3.120 7.565 1.00 0.00 8 THR A CA 20
ATOM 24794 C C . THR A 1 8 ? 17.177 -4.472 7.474 1.00 0.00 8 THR A C 20
ATOM 24795 O O . THR A 1 8 ? 18.293 -4.559 6.974 1.00 0.00 8 THR A O 20
ATOM 24806 N N . MET A 1 9 ? 16.569 -5.483 8.058 1.00 0.00 9 MET A N 20
ATOM 24807 C CA . MET A 1 9 ? 17.162 -6.814 8.110 1.00 0.00 9 MET A CA 20
ATOM 24808 C C . MET A 1 9 ? 17.313 -7.447 6.726 1.00 0.00 9 MET A C 20
ATOM 24809 O O . MET A 1 9 ? 18.421 -7.747 6.301 1.00 0.00 9 MET A O 20
ATOM 24823 N N . GLY A 1 10 ? 16.222 -7.635 6.031 1.00 0.00 10 GLY A N 20
ATOM 24824 C CA . GLY A 1 10 ? 16.297 -8.241 4.718 1.00 0.00 10 GLY A CA 20
ATOM 24825 C C . GLY A 1 10 ? 14.941 -8.369 4.107 1.00 0.00 10 GLY A C 20
ATOM 24826 O O . GLY A 1 10 ? 14.207 -9.286 4.435 1.00 0.00 10 GLY A O 20
ATOM 24830 N N . ASN A 1 11 ? 14.619 -7.439 3.218 1.00 0.00 11 ASN A N 20
ATOM 24831 C CA . ASN A 1 11 ? 13.295 -7.348 2.573 1.00 0.00 11 ASN A CA 20
ATOM 24832 C C . ASN A 1 11 ? 12.242 -7.070 3.607 1.00 0.00 11 ASN A C 20
ATOM 24833 O O . ASN A 1 11 ? 11.663 -7.973 4.199 1.00 0.00 11 ASN A O 20
ATOM 24844 N N . VAL A 1 12 ? 12.006 -5.826 3.840 1.00 0.00 12 VAL A N 20
ATOM 24845 C CA . VAL A 1 12 ? 11.115 -5.427 4.853 1.00 0.00 12 VAL A CA 20
ATOM 24846 C C . VAL A 1 12 ? 10.047 -4.587 4.269 1.00 0.00 12 VAL A C 20
ATOM 24847 O O . VAL A 1 12 ? 10.299 -3.567 3.631 1.00 0.00 12 VAL A O 20
ATOM 24860 N N . THR A 1 13 ? 8.902 -5.037 4.466 1.00 0.00 13 THR A N 20
ATOM 24861 C CA . THR A 1 13 ? 7.725 -4.419 4.067 1.00 0.00 13 THR A CA 20
ATOM 24862 C C . THR A 1 13 ? 7.054 -3.903 5.307 1.00 0.00 13 THR A C 20
ATOM 24863 O O . THR A 1 13 ? 6.609 -4.677 6.177 1.00 0.00 13 THR A O 20
ATOM 24874 N N . THR A 1 14 ? 7.070 -2.639 5.435 1.00 0.00 14 THR A N 20
ATOM 24875 C CA . THR A 1 14 ? 6.461 -1.996 6.517 1.00 0.00 14 THR A CA 20
ATOM 24876 C C . THR A 1 14 ? 4.975 -1.920 6.253 1.00 0.00 14 THR A C 20
ATOM 24877 O O . THR A 1 14 ? 4.533 -1.565 5.156 1.00 0.00 14 THR A O 20
ATOM 24888 N N . VAL A 1 15 ? 4.247 -2.273 7.218 1.00 0.00 15 VAL A N 20
ATOM 24889 C CA . VAL A 1 15 ? 2.842 -2.285 7.169 1.00 0.00 15 VAL A CA 20
ATOM 24890 C C . VAL A 1 15 ? 2.332 -1.223 8.062 1.00 0.00 15 VAL A C 20
ATOM 24891 O O . VAL A 1 15 ? 2.901 -0.982 9.132 1.00 0.00 15 VAL A O 20
ATOM 24904 N N . LEU A 1 16 ? 1.316 -0.562 7.639 1.00 0.00 16 LEU A N 20
ATOM 24905 C CA . LEU A 1 16 ? 0.698 0.338 8.482 1.00 0.00 16 LEU A CA 20
ATOM 24906 C C . LEU A 1 16 ? -0.740 -0.035 8.613 1.00 0.00 16 LEU A C 20
ATOM 24907 O O . LEU A 1 16 ? -1.504 0.029 7.659 1.00 0.00 16 LEU A O 20
ATOM 24923 N N . ILE A 1 17 ? -1.084 -0.440 9.764 1.00 0.00 17 ILE A N 20
ATOM 24924 C CA . ILE A 1 17 ? -2.418 -0.764 10.076 1.00 0.00 17 ILE A CA 20
ATOM 24925 C C . ILE A 1 17 ? -3.016 0.399 10.776 1.00 0.00 17 ILE A C 20
ATOM 24926 O O . ILE A 1 17 ? -2.402 0.977 11.668 1.00 0.00 17 ILE A O 20
ATOM 24942 N N . ARG A 1 18 ? -4.142 0.815 10.313 1.00 0.00 18 ARG A N 20
ATOM 24943 C CA . ARG A 1 18 ? -4.846 1.830 10.985 1.00 0.00 18 ARG A CA 20
ATOM 24944 C C . ARG A 1 18 ? -6.085 1.275 11.565 1.00 0.00 18 ARG A C 20
ATOM 24945 O O . ARG A 1 18 ? -7.057 0.968 10.877 1.00 0.00 18 ARG A O 20
ATOM 24966 N N . ARG A 1 19 ? -5.995 1.075 12.822 1.00 0.00 19 ARG A N 20
ATOM 24967 C CA . ARG A 1 19 ? -7.024 0.483 13.603 1.00 0.00 19 ARG A CA 20
ATOM 24968 C C . ARG A 1 19 ? -7.620 1.500 14.570 1.00 0.00 19 ARG A C 20
ATOM 24969 O O . ARG A 1 19 ? -6.947 1.928 15.474 1.00 0.00 19 ARG A O 20
ATOM 24990 N N . PRO A 1 20 ? -8.870 1.924 14.365 1.00 0.00 20 PRO A N 20
ATOM 24991 C CA . PRO A 1 20 ? -9.542 2.887 15.265 1.00 0.00 20 PRO A CA 20
ATOM 24992 C C . PRO A 1 20 ? -9.600 2.392 16.725 1.00 0.00 20 PRO A C 20
ATOM 24993 O O . PRO A 1 20 ? -9.181 3.096 17.651 1.00 0.00 20 PRO A O 20
ATOM 25004 N N . ASP A 1 21 ? -10.092 1.179 16.923 1.00 0.00 21 ASP A N 20
ATOM 25005 C CA . ASP A 1 21 ? -10.177 0.589 18.247 1.00 0.00 21 ASP A CA 20
ATOM 25006 C C . ASP A 1 21 ? -10.263 -0.924 18.101 1.00 0.00 21 ASP A C 20
ATOM 25007 O O . ASP A 1 21 ? -10.171 -1.441 16.983 1.00 0.00 21 ASP A O 20
ATOM 25016 N N . LEU A 1 22 ? -10.469 -1.617 19.201 1.00 0.00 22 LEU A N 20
ATOM 25017 C CA . LEU A 1 22 ? -10.462 -3.069 19.236 1.00 0.00 22 LEU A CA 20
ATOM 25018 C C . LEU A 1 22 ? -11.677 -3.718 18.580 1.00 0.00 22 LEU A C 20
ATOM 25019 O O . LEU A 1 22 ? -11.657 -4.920 18.305 1.00 0.00 22 LEU A O 20
ATOM 25035 N N . ARG A 1 23 ? -12.725 -2.932 18.317 1.00 0.00 23 ARG A N 20
ATOM 25036 C CA . ARG A 1 23 ? -13.912 -3.430 17.581 1.00 0.00 23 ARG A CA 20
ATOM 25037 C C . ARG A 1 23 ? -13.506 -3.757 16.154 1.00 0.00 23 ARG A C 20
ATOM 25038 O O . ARG A 1 23 ? -14.156 -4.544 15.465 1.00 0.00 23 ARG A O 20
ATOM 25059 N N . TYR A 1 24 ? -12.445 -3.120 15.718 1.00 0.00 24 TYR A N 20
ATOM 25060 C CA . TYR A 1 24 ? -11.882 -3.373 14.430 1.00 0.00 24 TYR A CA 20
ATOM 25061 C C . TYR A 1 24 ? -10.810 -4.373 14.635 1.00 0.00 24 TYR A C 20
ATOM 25062 O O . TYR A 1 24 ? -9.831 -4.070 15.272 1.00 0.00 24 TYR A O 20
ATOM 25080 N N . GLN A 1 25 ? -11.001 -5.556 14.182 1.00 0.00 25 GLN A N 20
ATOM 25081 C CA . GLN A 1 25 ? -9.984 -6.546 14.354 1.00 0.00 25 GLN A CA 20
ATOM 25082 C C . GLN A 1 25 ? -9.066 -6.575 13.174 1.00 0.00 25 GLN A C 20
ATOM 25083 O O . GLN A 1 25 ? -9.460 -6.170 12.085 1.00 0.00 25 GLN A O 20
ATOM 25097 N N . LEU A 1 26 ? -7.848 -7.048 13.414 1.00 0.00 26 LEU A N 20
ATOM 25098 C CA . LEU A 1 26 ? -6.759 -7.072 12.432 1.00 0.00 26 LEU A CA 20
ATOM 25099 C C . LEU A 1 26 ? -7.229 -7.707 11.120 1.00 0.00 26 LEU A C 20
ATOM 25100 O O . LEU A 1 26 ? -7.241 -7.061 10.065 1.00 0.00 26 LEU A O 20
ATOM 25116 N N . GLY A 1 27 ? -7.620 -8.958 11.196 1.00 0.00 27 GLY A N 20
ATOM 25117 C CA . GLY A 1 27 ? -8.084 -9.651 10.030 1.00 0.00 27 GLY A CA 20
ATOM 25118 C C . GLY A 1 27 ? -7.093 -10.685 9.570 1.00 0.00 27 GLY A C 20
ATOM 25119 O O . GLY A 1 27 ? -7.391 -11.507 8.716 1.00 0.00 27 GLY A O 20
ATOM 25123 N N . PHE A 1 28 ? -5.914 -10.653 10.129 1.00 0.00 28 PHE A N 20
ATOM 25124 C CA . PHE A 1 28 ? -4.903 -11.602 9.751 1.00 0.00 28 PHE A CA 20
ATOM 25125 C C . PHE A 1 28 ? -4.606 -12.537 10.913 1.00 0.00 28 PHE A C 20
ATOM 25126 O O . PHE A 1 28 ? -4.793 -12.165 12.092 1.00 0.00 28 PHE A O 20
ATOM 25143 N N . SER A 1 29 ? -4.190 -13.725 10.596 1.00 0.00 29 SER A N 20
ATOM 25144 C CA . SER A 1 29 ? -3.845 -14.711 11.580 1.00 0.00 29 SER A CA 20
ATOM 25145 C C . SER A 1 29 ? -2.335 -14.864 11.606 1.00 0.00 29 SER A C 20
ATOM 25146 O O . SER A 1 29 ? -1.719 -15.151 10.573 1.00 0.00 29 SER A O 20
ATOM 25154 N N . VAL A 1 30 ? -1.748 -14.648 12.756 1.00 0.00 30 VAL A N 20
ATOM 25155 C CA . VAL A 1 30 ? -0.324 -14.782 12.934 1.00 0.00 30 VAL A CA 20
ATOM 25156 C C . VAL A 1 30 ? 0.033 -15.948 13.835 1.00 0.00 30 VAL A C 20
ATOM 25157 O O . VAL A 1 30 ? -0.565 -16.151 14.901 1.00 0.00 30 VAL A O 20
ATOM 25170 N N . GLN A 1 31 ? 0.958 -16.732 13.362 1.00 0.00 31 GLN A N 20
ATOM 25171 C CA . GLN A 1 31 ? 1.494 -17.844 14.081 1.00 0.00 31 GLN A CA 20
ATOM 25172 C C . GLN A 1 31 ? 2.981 -17.764 14.004 1.00 0.00 31 GLN A C 20
ATOM 25173 O O . GLN A 1 31 ? 3.532 -17.665 12.909 1.00 0.00 31 GLN A O 20
ATOM 25187 N N . ASN A 1 32 ? 3.632 -17.709 15.160 1.00 0.00 32 ASN A N 20
ATOM 25188 C CA . ASN A 1 32 ? 5.110 -17.672 15.250 1.00 0.00 32 ASN A CA 20
ATOM 25189 C C . ASN A 1 32 ? 5.676 -16.380 14.687 1.00 0.00 32 ASN A C 20
ATOM 25190 O O . ASN A 1 32 ? 6.880 -16.234 14.478 1.00 0.00 32 ASN A O 20
ATOM 25201 N N . GLY A 1 33 ? 4.796 -15.421 14.493 1.00 0.00 33 GLY A N 20
ATOM 25202 C CA . GLY A 1 33 ? 5.182 -14.162 13.931 1.00 0.00 33 GLY A CA 20
ATOM 25203 C C . GLY A 1 33 ? 4.925 -14.123 12.445 1.00 0.00 33 GLY A C 20
ATOM 25204 O O . GLY A 1 33 ? 5.071 -13.088 11.817 1.00 0.00 33 GLY A O 20
ATOM 25208 N N . ILE A 1 34 ? 4.535 -15.244 11.877 1.00 0.00 34 ILE A N 20
ATOM 25209 C CA . ILE A 1 34 ? 4.284 -15.300 10.461 1.00 0.00 34 ILE A CA 20
ATOM 25210 C C . ILE A 1 34 ? 2.788 -15.235 10.189 1.00 0.00 34 ILE A C 20
ATOM 25211 O O . ILE A 1 34 ? 1.988 -15.941 10.822 1.00 0.00 34 ILE A O 20
ATOM 25227 N N . ILE A 1 35 ? 2.429 -14.333 9.316 1.00 0.00 35 ILE A N 20
ATOM 25228 C CA . ILE A 1 35 ? 1.083 -14.168 8.841 1.00 0.00 35 ILE A CA 20
ATOM 25229 C C . ILE A 1 35 ? 0.687 -15.392 8.016 1.00 0.00 35 ILE A C 20
ATOM 25230 O O . ILE A 1 35 ? 1.224 -15.628 6.925 1.00 0.00 35 ILE A O 20
ATOM 25246 N N . CYS A 1 36 ? -0.215 -16.155 8.553 1.00 0.00 36 CYS A N 20
ATOM 25247 C CA . CYS A 1 36 ? -0.643 -17.408 7.979 1.00 0.00 36 CYS A CA 20
ATOM 25248 C C . CYS A 1 36 ? -1.908 -17.238 7.129 1.00 0.00 36 CYS A C 20
ATOM 25249 O O . CYS A 1 36 ? -2.144 -17.996 6.174 1.00 0.00 36 CYS A O 20
ATOM 25257 N N . SER A 1 37 ? -2.720 -16.257 7.456 1.00 0.00 37 SER A N 20
ATOM 25258 C CA . SER A 1 37 ? -3.971 -16.037 6.750 1.00 0.00 37 SER A CA 20
ATOM 25259 C C . SER A 1 37 ? -4.334 -14.555 6.777 1.00 0.00 37 SER A C 20
ATOM 25260 O O . SER A 1 37 ? -3.829 -13.816 7.642 1.00 0.00 37 SER A O 20
ATOM 25268 N N . LEU A 1 38 ? -5.185 -14.128 5.837 1.00 0.00 38 LEU A N 20
ATOM 25269 C CA . LEU A 1 38 ? -5.590 -12.733 5.712 1.00 0.00 38 LEU A CA 20
ATOM 25270 C C . LEU A 1 38 ? -7.068 -12.616 5.308 1.00 0.00 38 LEU A C 20
ATOM 25271 O O . LEU A 1 38 ? -7.550 -13.349 4.433 1.00 0.00 38 LEU A O 20
ATOM 25287 N N . MET A 1 39 ? -7.775 -11.718 5.972 1.00 0.00 39 MET A N 20
ATOM 25288 C CA . MET A 1 39 ? -9.162 -11.414 5.670 1.00 0.00 39 MET A CA 20
ATOM 25289 C C . MET A 1 39 ? -9.249 -10.437 4.516 1.00 0.00 39 MET A C 20
ATOM 25290 O O . MET A 1 39 ? -8.726 -9.310 4.591 1.00 0.00 39 MET A O 20
ATOM 25304 N N . ARG A 1 40 ? -9.929 -10.850 3.485 1.00 0.00 40 ARG A N 20
ATOM 25305 C CA . ARG A 1 40 ? -10.146 -10.033 2.319 1.00 0.00 40 ARG A CA 20
ATOM 25306 C C . ARG A 1 40 ? -11.181 -8.992 2.710 1.00 0.00 40 ARG A C 20
ATOM 25307 O O . ARG A 1 40 ? -12.274 -9.341 3.166 1.00 0.00 40 ARG A O 20
ATOM 25328 N N . GLY A 1 41 ? -10.837 -7.743 2.568 1.00 0.00 41 GLY A N 20
ATOM 25329 C CA . GLY A 1 41 ? -11.721 -6.681 2.959 1.00 0.00 41 GLY A CA 20
ATOM 25330 C C . GLY A 1 41 ? -11.451 -6.225 4.375 1.00 0.00 41 GLY A C 20
ATOM 25331 O O . GLY A 1 41 ? -12.059 -5.270 4.864 1.00 0.00 41 GLY A O 20
ATOM 25335 N N . GLY A 1 42 ? -10.527 -6.890 5.036 1.00 0.00 42 GLY A N 20
ATOM 25336 C CA . GLY A 1 42 ? -10.196 -6.537 6.392 1.00 0.00 42 GLY A CA 20
ATOM 25337 C C . GLY A 1 42 ? -9.208 -5.401 6.417 1.00 0.00 42 GLY A C 20
ATOM 25338 O O . GLY A 1 42 ? -8.680 -5.014 5.353 1.00 0.00 42 GLY A O 20
ATOM 25342 N N . ILE A 1 43 ? -8.960 -4.838 7.588 1.00 0.00 43 ILE A N 20
ATOM 25343 C CA . ILE A 1 43 ? -7.977 -3.759 7.699 1.00 0.00 43 ILE A CA 20
ATOM 25344 C C . ILE A 1 43 ? -6.605 -4.217 7.336 1.00 0.00 43 ILE A C 20
ATOM 25345 O O . ILE A 1 43 ? -5.883 -3.495 6.701 1.00 0.00 43 ILE A O 20
ATOM 25361 N N . ALA A 1 44 ? -6.270 -5.438 7.703 1.00 0.00 44 ALA A N 20
ATOM 25362 C CA . ALA A 1 44 ? -4.958 -6.002 7.444 1.00 0.00 44 ALA A CA 20
ATOM 25363 C C . ALA A 1 44 ? -4.581 -5.954 5.965 1.00 0.00 44 ALA A C 20
ATOM 25364 O O . ALA A 1 44 ? -3.487 -5.525 5.617 1.00 0.00 44 ALA A O 20
ATOM 25371 N N . GLU A 1 45 ? -5.510 -6.336 5.112 1.00 0.00 45 GLU A N 20
ATOM 25372 C CA . GLU A 1 45 ? -5.303 -6.321 3.670 1.00 0.00 45 GLU A CA 20
ATOM 25373 C C . GLU A 1 45 ? -5.064 -4.884 3.191 1.00 0.00 45 GLU A C 20
ATOM 25374 O O . GLU A 1 45 ? -4.144 -4.607 2.420 1.00 0.00 45 GLU A O 20
ATOM 25386 N N . ARG A 1 46 ? -5.857 -3.983 3.717 1.00 0.00 46 ARG A N 20
ATOM 25387 C CA . ARG A 1 46 ? -5.786 -2.567 3.380 1.00 0.00 46 ARG A CA 20
ATOM 25388 C C . ARG A 1 46 ? -4.556 -1.889 4.015 1.00 0.00 46 ARG A C 20
ATOM 25389 O O . ARG A 1 46 ? -4.108 -0.824 3.571 1.00 0.00 46 ARG A O 20
ATOM 25410 N N . GLY A 1 47 ? -4.024 -2.514 5.044 1.00 0.00 47 GLY A N 20
ATOM 25411 C CA . GLY A 1 47 ? -2.834 -2.032 5.698 1.00 0.00 47 GLY A CA 20
ATOM 25412 C C . GLY A 1 47 ? -1.574 -2.536 5.025 1.00 0.00 47 GLY A C 20
ATOM 25413 O O . GLY A 1 47 ? -0.494 -1.974 5.221 1.00 0.00 47 GLY A O 20
ATOM 25417 N N . GLY A 1 48 ? -1.699 -3.600 4.243 1.00 0.00 48 GLY A N 20
ATOM 25418 C CA . GLY A 1 48 ? -0.552 -4.116 3.522 1.00 0.00 48 GLY A CA 20
ATOM 25419 C C . GLY A 1 48 ? 0.014 -5.365 4.156 1.00 0.00 48 GLY A C 20
ATOM 25420 O O . GLY A 1 48 ? 1.139 -5.776 3.859 1.00 0.00 48 GLY A O 20
ATOM 25424 N N . VAL A 1 49 ? -0.760 -5.967 5.026 1.00 0.00 49 VAL A N 20
ATOM 25425 C CA . VAL A 1 49 ? -0.379 -7.182 5.696 1.00 0.00 49 VAL A CA 20
ATOM 25426 C C . VAL A 1 49 ? -0.517 -8.314 4.698 1.00 0.00 49 VAL A C 20
ATOM 25427 O O . VAL A 1 49 ? -1.570 -8.490 4.132 1.00 0.00 49 VAL A O 20
ATOM 25440 N N . ARG A 1 50 ? 0.543 -9.046 4.450 1.00 0.00 50 ARG A N 20
ATOM 25441 C CA . ARG A 1 50 ? 0.480 -10.126 3.485 1.00 0.00 50 ARG A CA 20
ATOM 25442 C C . ARG A 1 50 ? 0.858 -11.403 4.117 1.00 0.00 50 ARG A C 20
ATOM 25443 O O . ARG A 1 50 ? 1.679 -11.446 5.029 1.00 0.00 50 ARG A O 20
ATOM 25464 N N . VAL A 1 51 ? 0.306 -12.423 3.594 1.00 0.00 51 VAL A N 20
ATOM 25465 C CA . VAL A 1 51 ? 0.476 -13.749 4.080 1.00 0.00 51 VAL A CA 20
ATOM 25466 C C . VAL A 1 51 ? 1.819 -14.287 3.620 1.00 0.00 51 VAL A C 20
ATOM 25467 O O . VAL A 1 51 ? 2.272 -14.006 2.494 1.00 0.00 51 VAL A O 20
ATOM 25480 N N . GLY A 1 52 ? 2.465 -15.019 4.489 1.00 0.00 52 GLY A N 20
ATOM 25481 C CA . GLY A 1 52 ? 3.788 -15.495 4.206 1.00 0.00 52 GLY A CA 20
ATOM 25482 C C . GLY A 1 52 ? 4.790 -14.428 4.523 1.00 0.00 52 GLY A C 20
ATOM 25483 O O . GLY A 1 52 ? 5.820 -14.292 3.866 1.00 0.00 52 GLY A O 20
ATOM 25487 N N . HIS A 1 53 ? 4.443 -13.621 5.484 1.00 0.00 53 HIS A N 20
ATOM 25488 C CA . HIS A 1 53 ? 5.285 -12.567 5.962 1.00 0.00 53 HIS A CA 20
ATOM 25489 C C . HIS A 1 53 ? 5.516 -12.726 7.438 1.00 0.00 53 HIS A C 20
ATOM 25490 O O . HIS A 1 53 ? 4.584 -12.988 8.188 1.00 0.00 53 HIS A O 20
ATOM 25505 N N . ARG A 1 54 ? 6.744 -12.569 7.847 1.00 0.00 54 ARG A N 20
ATOM 25506 C CA . ARG A 1 54 ? 7.093 -12.643 9.240 1.00 0.00 54 ARG A CA 20
ATOM 25507 C C . ARG A 1 54 ? 7.174 -11.252 9.776 1.00 0.00 54 ARG A C 20
ATOM 25508 O O . ARG A 1 54 ? 7.874 -10.413 9.205 1.00 0.00 54 ARG A O 20
ATOM 25529 N N . ILE A 1 55 ? 6.426 -10.991 10.794 1.00 0.00 55 ILE A N 20
ATOM 25530 C CA . ILE A 1 55 ? 6.435 -9.709 11.433 1.00 0.00 55 ILE A CA 20
ATOM 25531 C C . ILE A 1 55 ? 7.634 -9.599 12.338 1.00 0.00 55 ILE A C 20
ATOM 25532 O O . ILE A 1 55 ? 7.880 -10.474 13.169 1.00 0.00 55 ILE A O 20
ATOM 25548 N N . ILE A 1 56 ? 8.387 -8.557 12.154 1.00 0.00 56 ILE A N 20
ATOM 25549 C CA . ILE A 1 56 ? 9.540 -8.337 12.949 1.00 0.00 56 ILE A CA 20
ATOM 25550 C C . ILE A 1 56 ? 9.383 -7.172 13.905 1.00 0.00 56 ILE A C 20
ATOM 25551 O O . ILE A 1 56 ? 10.139 -7.046 14.878 1.00 0.00 56 ILE A O 20
ATOM 25567 N N . GLU A 1 57 ? 8.373 -6.365 13.695 1.00 0.00 57 GLU A N 20
ATOM 25568 C CA . GLU A 1 57 ? 8.213 -5.174 14.510 1.00 0.00 57 GLU A CA 20
ATOM 25569 C C . GLU A 1 57 ? 6.797 -4.737 14.467 1.00 0.00 57 GLU A C 20
ATOM 25570 O O . GLU A 1 57 ? 6.154 -4.877 13.446 1.00 0.00 57 GLU A O 20
ATOM 25582 N N . ILE A 1 58 ? 6.315 -4.253 15.577 1.00 0.00 58 ILE A N 20
ATOM 25583 C CA . ILE A 1 58 ? 4.974 -3.747 15.708 1.00 0.00 58 ILE A CA 20
ATOM 25584 C C . ILE A 1 58 ? 5.045 -2.488 16.516 1.00 0.00 58 ILE A C 20
ATOM 25585 O O . ILE A 1 58 ? 5.714 -2.466 17.543 1.00 0.00 58 ILE A O 20
ATOM 25601 N N . ASN A 1 59 ? 4.466 -1.426 15.997 1.00 0.00 59 ASN A N 20
ATOM 25602 C CA . ASN A 1 59 ? 4.289 -0.136 16.694 1.00 0.00 59 ASN A CA 20
ATOM 25603 C C . ASN A 1 59 ? 5.610 0.644 16.892 1.00 0.00 59 ASN A C 20
ATOM 25604 O O . ASN A 1 59 ? 5.604 1.858 17.099 1.00 0.00 59 ASN A O 20
ATOM 25615 N N . GLY A 1 60 ? 6.709 -0.040 16.788 1.00 0.00 60 GLY A N 20
ATOM 25616 C CA . GLY A 1 60 ? 7.996 0.555 17.016 1.00 0.00 60 GLY A CA 20
ATOM 25617 C C . GLY A 1 60 ? 8.824 -0.285 17.963 1.00 0.00 60 GLY A C 20
ATOM 25618 O O . GLY A 1 60 ? 9.880 0.153 18.443 1.00 0.00 60 GLY A O 20
ATOM 25622 N N . GLN A 1 61 ? 8.328 -1.470 18.277 1.00 0.00 61 GLN A N 20
ATOM 25623 C CA . GLN A 1 61 ? 9.048 -2.403 19.098 1.00 0.00 61 GLN A CA 20
ATOM 25624 C C . GLN A 1 61 ? 9.312 -3.663 18.322 1.00 0.00 61 GLN A C 20
ATOM 25625 O O . GLN A 1 61 ? 8.452 -4.123 17.549 1.00 0.00 61 GLN A O 20
ATOM 25639 N N . SER A 1 62 ? 10.492 -4.199 18.496 1.00 0.00 62 SER A N 20
ATOM 25640 C CA . SER A 1 62 ? 10.908 -5.369 17.789 1.00 0.00 62 SER A CA 20
ATOM 25641 C C . SER A 1 62 ? 10.249 -6.560 18.442 1.00 0.00 62 SER A C 20
ATOM 25642 O O . SER A 1 62 ? 10.595 -6.942 19.553 1.00 0.00 62 SER A O 20
ATOM 25650 N N . VAL A 1 63 ? 9.287 -7.140 17.775 1.00 0.00 63 VAL A N 20
ATOM 25651 C CA . VAL A 1 63 ? 8.560 -8.211 18.345 1.00 0.00 63 VAL A CA 20
ATOM 25652 C C . VAL A 1 63 ? 9.066 -9.506 17.790 1.00 0.00 63 VAL A C 20
ATOM 25653 O O . VAL A 1 63 ? 8.550 -10.568 18.066 1.00 0.00 63 VAL A O 20
ATOM 25666 N N . VAL A 1 64 ? 10.144 -9.403 17.067 1.00 0.00 64 VAL A N 20
ATOM 25667 C CA . VAL A 1 64 ? 10.771 -10.538 16.480 1.00 0.00 64 VAL A CA 20
ATOM 25668 C C . VAL A 1 64 ? 11.521 -11.327 17.577 1.00 0.00 64 VAL A C 20
ATOM 25669 O O . VAL A 1 64 ? 11.942 -12.469 17.386 1.00 0.00 64 VAL A O 20
ATOM 25682 N N . ALA A 1 65 ? 11.647 -10.690 18.723 1.00 0.00 65 ALA A N 20
ATOM 25683 C CA . ALA A 1 65 ? 12.276 -11.249 19.888 1.00 0.00 65 ALA A CA 20
ATOM 25684 C C . ALA A 1 65 ? 11.227 -11.398 20.988 1.00 0.00 65 ALA A C 20
ATOM 25685 O O . ALA A 1 65 ? 11.545 -11.597 22.164 1.00 0.00 65 ALA A O 20
ATOM 25692 N N . THR A 1 66 ? 9.992 -11.293 20.590 1.00 0.00 66 THR A N 20
ATOM 25693 C CA . THR A 1 66 ? 8.871 -11.404 21.436 1.00 0.00 66 THR A CA 20
ATOM 25694 C C . THR A 1 66 ? 8.258 -12.795 21.223 1.00 0.00 66 THR A C 20
ATOM 25695 O O . THR A 1 66 ? 8.263 -13.294 20.086 1.00 0.00 66 THR A O 20
ATOM 25706 N N . PRO A 1 67 ? 7.827 -13.482 22.312 1.00 0.00 67 PRO A N 20
ATOM 25707 C CA . PRO A 1 67 ? 7.158 -14.783 22.217 1.00 0.00 67 PRO A CA 20
ATOM 25708 C C . PRO A 1 67 ? 6.019 -14.733 21.200 1.00 0.00 67 PRO A C 20
ATOM 25709 O O . PRO A 1 67 ? 5.296 -13.729 21.123 1.00 0.00 67 PRO A O 20
ATOM 25720 N N . HIS A 1 68 ? 5.877 -15.792 20.422 1.00 0.00 68 HIS A N 20
ATOM 25721 C CA . HIS A 1 68 ? 4.877 -15.859 19.350 1.00 0.00 68 HIS A CA 20
ATOM 25722 C C . HIS A 1 68 ? 3.472 -15.506 19.819 1.00 0.00 68 HIS A C 20
ATOM 25723 O O . HIS A 1 68 ? 2.756 -14.770 19.143 1.00 0.00 68 HIS A O 20
ATOM 25738 N N . GLU A 1 69 ? 3.093 -16.007 20.971 1.00 0.00 69 GLU A N 20
ATOM 25739 C CA . GLU A 1 69 ? 1.789 -15.746 21.509 1.00 0.00 69 GLU A CA 20
ATOM 25740 C C . GLU A 1 69 ? 1.664 -14.290 21.931 1.00 0.00 69 GLU A C 20
ATOM 25741 O O . GLU A 1 69 ? 0.602 -13.674 21.756 1.00 0.00 69 GLU A O 20
ATOM 25753 N N . LYS A 1 70 ? 2.752 -13.741 22.482 1.00 0.00 70 LYS A N 20
ATOM 25754 C CA . LYS A 1 70 ? 2.777 -12.369 22.918 1.00 0.00 70 LYS A CA 20
ATOM 25755 C C . LYS A 1 70 ? 2.508 -11.464 21.763 1.00 0.00 70 LYS A C 20
ATOM 25756 O O . LYS A 1 70 ? 1.712 -10.560 21.878 1.00 0.00 70 LYS A O 20
ATOM 25775 N N . ILE A 1 71 ? 3.157 -11.744 20.638 1.00 0.00 71 ILE A N 20
ATOM 25776 C CA . ILE A 1 71 ? 2.984 -10.972 19.405 1.00 0.00 71 ILE A CA 20
ATOM 25777 C C . ILE A 1 71 ? 1.494 -10.866 19.065 1.00 0.00 71 ILE A C 20
ATOM 25778 O O . ILE A 1 71 ? 0.974 -9.780 18.796 1.00 0.00 71 ILE A O 20
ATOM 25794 N N . VAL A 1 72 ? 0.812 -11.987 19.186 1.00 0.00 72 VAL A N 20
ATOM 25795 C CA . VAL A 1 72 ? -0.604 -12.073 18.915 1.00 0.00 72 VAL A CA 20
ATOM 25796 C C . VAL A 1 72 ? -1.404 -11.270 19.950 1.00 0.00 72 VAL A C 20
ATOM 25797 O O . VAL A 1 72 ? -2.392 -10.612 19.609 1.00 0.00 72 VAL A O 20
ATOM 25810 N N . HIS A 1 73 ? -0.927 -11.259 21.179 1.00 0.00 73 HIS A N 20
ATOM 25811 C CA . HIS A 1 73 ? -1.632 -10.615 22.283 1.00 0.00 73 HIS A CA 20
ATOM 25812 C C . HIS A 1 73 ? -1.484 -9.103 22.132 1.00 0.00 73 HIS A C 20
ATOM 25813 O O . HIS A 1 73 ? -2.424 -8.338 22.358 1.00 0.00 73 HIS A O 20
ATOM 25828 N N . ILE A 1 74 ? -0.304 -8.701 21.732 1.00 0.00 74 ILE A N 20
ATOM 25829 C CA . ILE A 1 74 ? 0.033 -7.330 21.497 1.00 0.00 74 ILE A CA 20
ATOM 25830 C C . ILE A 1 74 ? -0.771 -6.795 20.323 1.00 0.00 74 ILE A C 20
ATOM 25831 O O . ILE A 1 74 ? -1.420 -5.767 20.442 1.00 0.00 74 ILE A O 20
ATOM 25847 N N . LEU A 1 75 ? -0.776 -7.539 19.215 1.00 0.00 75 LEU A N 20
ATOM 25848 C CA . LEU A 1 75 ? -1.587 -7.188 18.028 1.00 0.00 75 LEU A CA 20
ATOM 25849 C C . LEU A 1 75 ? -3.062 -7.072 18.390 1.00 0.00 75 LEU A C 20
ATOM 25850 O O . LEU A 1 75 ? -3.752 -6.171 17.942 1.00 0.00 75 LEU A O 20
ATOM 25866 N N . SER A 1 76 ? -3.516 -7.990 19.218 1.00 0.00 76 SER A N 20
ATOM 25867 C CA . SER A 1 76 ? -4.883 -8.031 19.709 1.00 0.00 76 SER A CA 20
ATOM 25868 C C . SER A 1 76 ? -5.269 -6.714 20.426 1.00 0.00 76 SER A C 20
ATOM 25869 O O . SER A 1 76 ? -6.379 -6.232 20.273 1.00 0.00 76 SER A O 20
ATOM 25877 N N . ASN A 1 77 ? -4.330 -6.116 21.149 1.00 0.00 77 ASN A N 20
ATOM 25878 C CA . ASN A 1 77 ? -4.604 -4.895 21.940 1.00 0.00 77 ASN A CA 20
ATOM 25879 C C . ASN A 1 77 ? -4.177 -3.609 21.240 1.00 0.00 77 ASN A C 20
ATOM 25880 O O . ASN A 1 77 ? -4.528 -2.507 21.689 1.00 0.00 77 ASN A O 20
ATOM 25891 N N . ALA A 1 78 ? -3.434 -3.723 20.174 1.00 0.00 78 ALA A N 20
ATOM 25892 C CA . ALA A 1 78 ? -2.867 -2.559 19.526 1.00 0.00 78 ALA A CA 20
ATOM 25893 C C . ALA A 1 78 ? -3.803 -1.943 18.519 1.00 0.00 78 ALA A C 20
ATOM 25894 O O . ALA A 1 78 ? -4.364 -2.649 17.687 1.00 0.00 78 ALA A O 20
ATOM 25901 N N . VAL A 1 79 ? -3.975 -0.622 18.614 1.00 0.00 79 VAL A N 20
ATOM 25902 C CA . VAL A 1 79 ? -4.783 0.150 17.680 1.00 0.00 79 VAL A CA 20
ATOM 25903 C C . VAL A 1 79 ? -3.975 1.432 17.295 1.00 0.00 79 VAL A C 20
ATOM 25904 O O . VAL A 1 79 ? -2.858 1.632 17.804 1.00 0.00 79 VAL A O 20
ATOM 25917 N N . GLY A 1 80 ? -4.521 2.275 16.431 1.00 0.00 80 GLY A N 20
ATOM 25918 C CA . GLY A 1 80 ? -3.863 3.497 16.018 1.00 0.00 80 GLY A CA 20
ATOM 25919 C C . GLY A 1 80 ? -3.130 3.287 14.731 1.00 0.00 80 GLY A C 20
ATOM 25920 O O . GLY A 1 80 ? -3.500 2.392 13.956 1.00 0.00 80 GLY A O 20
ATOM 25924 N N . GLU A 1 81 ? -2.168 4.145 14.438 1.00 0.00 81 GLU A N 20
ATOM 25925 C CA . GLU A 1 81 ? -1.291 3.924 13.324 1.00 0.00 81 GLU A CA 20
ATOM 25926 C C . GLU A 1 81 ? -0.267 2.909 13.775 1.00 0.00 81 GLU A C 20
ATOM 25927 O O . GLU A 1 81 ? 0.604 3.204 14.595 1.00 0.00 81 GLU A O 20
ATOM 25939 N N . ILE A 1 82 ? -0.375 1.737 13.274 1.00 0.00 82 ILE A N 20
ATOM 25940 C CA . ILE A 1 82 ? 0.485 0.675 13.697 1.00 0.00 82 ILE A CA 20
ATOM 25941 C C . ILE A 1 82 ? 1.503 0.441 12.633 1.00 0.00 82 ILE A C 20
ATOM 25942 O O . ILE A 1 82 ? 1.171 0.076 11.513 1.00 0.00 82 ILE A O 20
ATOM 25958 N N . HIS A 1 83 ? 2.739 0.656 12.988 1.00 0.00 83 HIS A N 20
ATOM 25959 C CA . HIS A 1 83 ? 3.836 0.546 12.055 1.00 0.00 83 HIS A CA 20
ATOM 25960 C C . HIS A 1 83 ? 4.429 -0.783 12.316 1.00 0.00 83 HIS A C 20
ATOM 25961 O O . HIS A 1 83 ? 4.966 -1.020 13.383 1.00 0.00 83 HIS A O 20
ATOM 25976 N N . MET A 1 84 ? 4.285 -1.645 11.413 1.00 0.00 84 MET A N 20
ATOM 25977 C CA . MET A 1 84 ? 4.684 -2.974 11.608 1.00 0.00 84 MET A CA 20
ATOM 25978 C C . MET A 1 84 ? 5.678 -3.330 10.516 1.00 0.00 84 MET A C 20
ATOM 25979 O O . MET A 1 84 ? 5.590 -2.805 9.432 1.00 0.00 84 MET A O 20
ATOM 25993 N N . LYS A 1 85 ? 6.621 -4.191 10.781 1.00 0.00 85 LYS A N 20
ATOM 25994 C CA . LYS A 1 85 ? 7.610 -4.519 9.784 1.00 0.00 85 LYS A CA 20
ATOM 25995 C C . LYS A 1 85 ? 7.473 -5.956 9.487 1.00 0.00 85 LYS A C 20
ATOM 25996 O O . LYS A 1 85 ? 7.418 -6.768 10.401 1.00 0.00 85 LYS A O 20
ATOM 26015 N N . THR A 1 86 ? 7.360 -6.280 8.257 1.00 0.00 86 THR A N 20
ATOM 26016 C CA . THR A 1 86 ? 7.206 -7.645 7.877 1.00 0.00 86 THR A CA 20
ATOM 26017 C C . THR A 1 86 ? 8.233 -8.021 6.823 1.00 0.00 86 THR A C 20
ATOM 26018 O O . THR A 1 86 ? 8.575 -7.211 5.978 1.00 0.00 86 THR A O 20
ATOM 26029 N N . MET A 1 87 ? 8.727 -9.219 6.892 1.00 0.00 87 MET A N 20
ATOM 26030 C CA . MET A 1 87 ? 9.678 -9.727 5.930 1.00 0.00 87 MET A CA 20
ATOM 26031 C C . MET A 1 87 ? 8.967 -10.821 5.178 1.00 0.00 87 MET A C 20
ATOM 26032 O O . MET A 1 87 ? 7.910 -11.240 5.632 1.00 0.00 87 MET A O 20
ATOM 26046 N N . PRO A 1 88 ? 9.497 -11.352 4.057 1.00 0.00 88 PRO A N 20
ATOM 26047 C CA . PRO A 1 88 ? 8.845 -12.452 3.294 1.00 0.00 88 PRO A CA 20
ATOM 26048 C C . PRO A 1 88 ? 8.987 -13.806 4.018 1.00 0.00 88 PRO A C 20
ATOM 26049 O O . PRO A 1 88 ? 9.021 -14.874 3.391 1.00 0.00 88 PRO A O 20
ATOM 26060 N N . ALA A 1 89 ? 9.050 -13.716 5.349 1.00 0.00 89 ALA A N 20
ATOM 26061 C CA . ALA A 1 89 ? 9.168 -14.822 6.280 1.00 0.00 89 ALA A CA 20
ATOM 26062 C C . ALA A 1 89 ? 10.510 -15.500 6.177 1.00 0.00 89 ALA A C 20
ATOM 26063 O O . ALA A 1 89 ? 10.685 -16.638 6.586 1.00 0.00 89 ALA A O 20
ATOM 26070 N N . ALA A 1 90 ? 11.456 -14.752 5.685 1.00 0.00 90 ALA A N 20
ATOM 26071 C CA . ALA A 1 90 ? 12.811 -15.166 5.601 1.00 0.00 90 ALA A CA 20
ATOM 26072 C C . ALA A 1 90 ? 13.443 -14.832 6.924 1.00 0.00 90 ALA A C 20
ATOM 26073 O O . ALA A 1 90 ? 14.133 -15.685 7.509 1.00 0.00 90 ALA A O 20
#

Foldseek 3Di:
DDDDAKDKFWFAFPFLVQAQQFDFALQFTQGGHDVHSNVVRVNDHQKGKQDKQHHGCNVPGRVVVVVCSSGDHGTIIIIIHSND

InterPro domains:
  IPR001478 PDZ domain [PF00595] (657-739)
  IPR001478 PDZ domain [PF00595] (752-819)
  IPR001478 PDZ domain [PS50106] (656-741)
  IPR001478 PDZ domain [PS50106] (747-823)
  IPR001478 PDZ domain [SM00228] (665-743)
  IPR001478 PDZ domain [SM00228] (757-823)
  IPR006020 PTB/PI domain [PF00640] (461-617)
  IPR006020 PTB/PI domain [PS01179] (457-643)
  IPR006020 PTB/PI domain [SM00462] (456-621)
  IPR011993 PH-like domain superfamily [G3DSA:2.30.29.30] (451-618)
  IPR036034 PDZ superfamily [G3DSA:2.30.42.10] (650-744)
  IPR036034 PDZ superfamily [G3DSA:2.30.42.10] (745-831)
  IPR036034 PDZ superfamily [SSF50156] (631-754)
  IPR036034 PDZ superfamily [SSF50156] (746-830)
  IPR051230 Amyloid-beta A4 Precursor Protein-Binding [PTHR12345] (24-837)

GO terms:
  GO:0005515 protein binding (F, IPI)
  GO:0008021 synaptic vesicle (C, TAS)
  GO:0065003 protein-containing complex assembly (P, TAS)
  GO:0006886 intracellular protein transport (P, TAS)
  GO:0007155 cell adhesion (P, TAS)
  GO:0007268 chemical synaptic transmission (P, TAS)
  GO:0007399 nervous system development (P, TAS)
  GO:0008088 axo-dendritic transport (P, TAS)
  GO:0005829 cytosol (C, TAS)
  GO:0042802 identical protein binding (F, IPI)
  GO:0005794 Golgi apparatus (C, IDA)

Nearest PDB structures (foldseek):
  1y7n-assembly1_A  TM=9.748E-01  e=1.050E-15  Homo sapiens
  1u39-assembly1_A  TM=9.099E-01  e=1.124E-11  Homo sapiens
  2yt8-assembly1_A  TM=8.942E-01  e=3.501E-11  Homo sapiens
  1r6j-assembly1_A  TM=9.113E-01  e=9.661E-07  Homo sapiens
  5g1d-assembly1_B  TM=9.017E-01  e=1.244E-06  Rattus norvegicus

CATH classification: 2.30.42.10

Radius of gyration: 11.26 Å; Cα contacts (8 Å, |Δi|>4): 177; chains: 1; bounding box: 32×22×21 Å